Protein AF-0000000069839958 (afdb_homodimer)

Structure (mmCIF, N/CA/C/O backbone):
data_AF-0000000069839958-model_v1
#
loop_
_entity.id
_entity.type
_entity.pdbx_description
1 polymer 'Uncharacterized protein'
#
loop_
_atom_site.group_PDB
_atom_site.id
_atom_site.type_symbol
_atom_site.label_atom_id
_atom_site.label_alt_id
_atom_site.label_comp_id
_atom_site.label_asym_id
_atom_site.label_entity_id
_atom_site.label_seq_id
_atom_site.pdbx_PDB_ins_code
_atom_site.Cartn_x
_atom_site.Cartn_y
_atom_site.Cartn_z
_atom_site.occupancy
_atom_site.B_iso_or_equiv
_atom_site.auth_seq_id
_atom_site.auth_comp_id
_atom_site.auth_asym_id
_atom_site.auth_atom_id
_atom_site.pdbx_PDB_model_num
ATOM 1 N N . MET A 1 1 ? 0.674 8.297 23.844 1 52.69 1 MET A N 1
ATOM 2 C CA . MET A 1 1 ? 1.881 9.117 23.797 1 52.69 1 MET A CA 1
ATOM 3 C C . MET A 1 1 ? 3.113 8.297 24.156 1 52.69 1 MET A C 1
ATOM 5 O O . MET A 1 1 ? 4.145 8.391 23.484 1 52.69 1 MET A O 1
ATOM 9 N N . GLU A 1 2 ? 2.861 7.5 25.109 1 56.91 2 GLU A N 1
ATOM 10 C CA . GLU A 1 2 ? 4 6.715 25.562 1 56.91 2 GLU A CA 1
ATOM 11 C C . GLU A 1 2 ? 4.516 5.789 24.469 1 56.91 2 GLU A C 1
ATOM 13 O O . GLU A 1 2 ? 5.727 5.676 24.266 1 56.91 2 GLU A O 1
ATOM 18 N N . LYS A 1 3 ? 3.52 5.371 23.703 1 60.72 3 LYS A N 1
ATOM 19 C CA . LYS A 1 3 ? 3.926 4.488 22.625 1 60.72 3 LYS A CA 1
ATOM 20 C C . LYS A 1 3 ? 4.691 5.254 21.547 1 60.72 3 LYS A C 1
ATOM 22 O O . LYS A 1 3 ? 5.676 4.746 21 1 60.72 3 LYS A O 1
ATOM 27 N N . ALA A 1 4 ? 4.266 6.441 21.422 1 58.69 4 ALA A N 1
ATOM 28 C CA . ALA A 1 4 ? 4.934 7.246 20.406 1 58.69 4 ALA A CA 1
ATOM 29 C C . ALA A 1 4 ? 6.375 7.559 20.797 1 58.69 4 ALA A C 1
ATOM 31 O O . ALA A 1 4 ? 7.281 7.5 19.969 1 58.69 4 ALA A O 1
ATOM 32 N N . VAL A 1 5 ? 6.516 7.844 22.047 1 59.56 5 VAL A N 1
ATOM 33 C CA . VAL A 1 5 ? 7.84 8.172 22.562 1 59.56 5 VAL A CA 1
ATOM 34 C C . VAL A 1 5 ? 8.742 6.949 22.484 1 59.56 5 VAL A C 1
ATOM 36 O O . VAL A 1 5 ? 9.914 7.051 22.109 1 59.56 5 VAL A O 1
ATOM 39 N N . ILE A 1 6 ? 8.125 5.859 22.766 1 62.66 6 ILE A N 1
ATOM 40 C CA . ILE A 1 6 ? 8.906 4.621 22.75 1 62.66 6 ILE A CA 1
ATOM 41 C C . ILE A 1 6 ? 9.281 4.262 21.328 1 62.66 6 ILE A C 1
ATOM 43 O O . ILE A 1 6 ? 10.422 3.885 21.047 1 62.66 6 ILE A O 1
ATOM 47 N N . THR A 1 7 ? 8.328 4.508 20.516 1 60.44 7 THR A N 1
ATOM 48 C CA . THR A 1 7 ? 8.594 4.168 19.125 1 60.44 7 THR A CA 1
ATOM 49 C C . THR A 1 7 ? 9.664 5.09 18.531 1 60.44 7 THR A C 1
ATOM 51 O O . THR A 1 7 ? 10.539 4.641 17.797 1 60.44 7 THR A O 1
ATOM 54 N N . ALA A 1 8 ? 9.523 6.355 18.922 1 59.78 8 ALA A N 1
ATOM 55 C CA . ALA A 1 8 ? 10.531 7.301 18.453 1 59.78 8 ALA A CA 1
ATOM 56 C C . ALA A 1 8 ? 11.914 6.934 18.984 1 59.78 8 ALA A C 1
ATOM 58 O O . ALA A 1 8 ? 12.906 6.984 18.25 1 59.78 8 ALA A O 1
ATOM 59 N N . PHE A 1 9 ? 11.977 6.559 20.281 1 63.34 9 PHE A N 1
ATOM 60 C CA . PHE A 1 9 ? 13.211 6.129 20.922 1 63.34 9 PHE A CA 1
ATOM 61 C C . PHE A 1 9 ? 13.789 4.906 20.203 1 63.34 9 PHE A C 1
ATOM 63 O O . PHE A 1 9 ? 14.977 4.875 19.891 1 63.34 9 PHE A O 1
ATOM 70 N N . VAL A 1 10 ? 12.891 4.008 19.875 1 61.06 10 VAL A N 1
ATOM 71 C CA . VAL A 1 10 ? 13.344 2.74 19.312 1 61.06 10 VAL A CA 1
ATOM 72 C C . VAL A 1 10 ? 13.828 2.951 17.891 1 61.06 10 VAL A C 1
ATOM 74 O O . VAL A 1 10 ? 14.844 2.385 17.469 1 61.06 10 VAL A O 1
ATOM 77 N N . ASN A 1 11 ? 13.164 3.809 17.234 1 59.25 11 ASN A N 1
ATOM 78 C CA . ASN A 1 11 ? 13.461 3.932 15.82 1 59.25 11 ASN A CA 1
ATOM 79 C C . ASN A 1 11 ? 14.602 4.914 15.57 1 59.25 11 ASN A C 1
ATOM 81 O O . ASN A 1 11 ? 15.312 4.809 14.562 1 59.25 11 ASN A O 1
ATOM 85 N N . THR A 1 12 ? 14.797 5.832 16.484 1 60.75 12 THR A N 1
ATOM 86 C CA . THR A 1 12 ? 15.766 6.887 16.203 1 60.75 12 THR A CA 1
ATOM 87 C C . THR A 1 12 ? 17.062 6.652 16.984 1 60.75 12 THR A C 1
ATOM 89 O O . THR A 1 12 ? 18.141 6.938 16.484 1 60.75 12 THR A O 1
ATOM 92 N N . VAL A 1 13 ? 16.922 6.102 18.172 1 63.88 13 VAL A N 1
ATOM 93 C CA . VAL A 1 13 ? 18.062 6.129 19.062 1 63.88 13 VAL A CA 1
ATOM 94 C C . VAL A 1 13 ? 18.734 4.758 19.094 1 63.88 13 VAL A C 1
ATOM 96 O O . VAL A 1 13 ? 19.969 4.656 19.141 1 63.88 13 VAL A O 1
ATOM 99 N N . MET A 1 14 ? 17.953 3.748 18.938 1 63.78 14 MET A N 1
ATOM 100 C CA . MET A 1 14 ? 18.484 2.414 19.172 1 63.78 14 MET A CA 1
ATOM 101 C C . MET A 1 14 ? 19.375 1.97 18.016 1 63.78 14 MET A C 1
ATOM 103 O O . MET A 1 14 ? 20.438 1.378 18.219 1 63.78 14 MET A O 1
ATOM 107 N N . PRO A 1 15 ? 18.969 2.326 16.844 1 60.81 15 PRO A N 1
ATOM 108 C CA . PRO A 1 15 ? 19.797 1.821 15.742 1 60.81 15 PRO A CA 1
ATOM 109 C C . PRO A 1 15 ? 21.219 2.357 15.773 1 60.81 15 PRO A C 1
ATOM 111 O O . PRO A 1 15 ? 22.172 1.584 15.68 1 60.81 15 PRO A O 1
ATOM 114 N N . PRO A 1 16 ? 21.453 3.666 15.93 1 60.16 16 PRO A N 1
ATOM 115 C CA . PRO A 1 16 ? 22.844 4.133 16.016 1 60.16 16 PRO A CA 1
ATOM 116 C C . PRO A 1 16 ? 23.594 3.529 17.203 1 60.16 16 PRO A C 1
ATOM 118 O O . PRO A 1 16 ? 24.812 3.357 17.141 1 60.16 16 PRO A O 1
ATOM 121 N N . LEU A 1 17 ? 22.859 3.195 18.266 1 62.16 17 LEU A N 1
ATOM 122 C CA . LEU A 1 17 ? 23.484 2.559 19.406 1 62.16 17 LEU A CA 1
ATOM 123 C C . LEU A 1 17 ? 24.047 1.189 19.031 1 62.16 17 LEU A C 1
ATOM 125 O O . LEU A 1 17 ? 25.188 0.871 19.359 1 62.16 17 LEU A O 1
ATOM 129 N N . PHE A 1 18 ? 23.266 0.541 18.312 1 62.62 18 PHE A N 1
ATOM 130 C CA . PHE A 1 18 ? 23.688 -0.809 17.953 1 62.62 18 PHE A CA 1
ATOM 131 C C . PHE A 1 18 ? 24.875 -0.771 16.984 1 62.62 18 PHE A C 1
ATOM 133 O O . PHE A 1 18 ? 25.766 -1.605 17.062 1 62.62 18 PHE A O 1
ATOM 140 N N . LYS A 1 19 ? 24.812 0.157 16.125 1 61.53 19 LYS A N 1
ATOM 141 C CA . LYS A 1 19 ? 25.938 0.321 15.219 1 61.53 19 LYS A CA 1
ATOM 142 C C . LYS A 1 19 ? 27.219 0.674 15.969 1 61.53 19 LYS A C 1
ATOM 144 O O . LYS A 1 19 ? 28.297 0.149 15.664 1 61.53 19 LYS A O 1
ATOM 149 N N . ALA A 1 20 ? 27.062 1.562 16.875 1 63.25 20 ALA A N 1
ATOM 150 C CA . ALA A 1 20 ? 28.219 1.988 17.656 1 63.25 20 ALA A CA 1
ATOM 151 C C . ALA A 1 20 ? 28.766 0.837 18.5 1 63.25 20 ALA A C 1
ATOM 153 O O . ALA A 1 20 ? 29.984 0.728 18.703 1 63.25 20 ALA A O 1
ATOM 154 N N . LEU A 1 21 ? 27.781 -0.057 18.875 1 60.75 21 LEU A N 1
ATOM 155 C CA . LEU A 1 21 ? 28.188 -1.147 19.766 1 60.75 21 LEU A CA 1
ATOM 156 C C . LEU A 1 21 ? 28.766 -2.307 18.953 1 60.75 21 LEU A C 1
ATOM 158 O O . LEU A 1 21 ? 29.578 -3.084 19.484 1 60.75 21 LEU A O 1
ATOM 162 N N . SER A 1 22 ? 28.203 -2.615 17.734 1 55.97 22 SER A N 1
ATOM 163 C CA . SER A 1 22 ? 28.656 -3.734 16.922 1 55.97 22 SER A CA 1
ATOM 164 C C . SER A 1 22 ? 30.109 -3.559 16.5 1 55.97 22 SER A C 1
ATOM 166 O O . SER A 1 22 ? 30.812 -4.543 16.25 1 55.97 22 SER A O 1
ATOM 168 N N . GLY A 1 23 ? 30.609 -2.352 16.328 1 47.81 23 GLY A N 1
ATOM 169 C CA . GLY A 1 23 ? 32.031 -2.221 15.984 1 47.81 23 GLY A CA 1
ATOM 170 C C . GLY A 1 23 ? 32.938 -2.684 17.094 1 47.81 23 GLY A C 1
ATOM 171 O O . GLY A 1 23 ? 32.969 -3.867 17.422 1 47.81 23 GLY A O 1
ATOM 172 N N . SER A 1 24 ? 33.688 -1.833 17.688 1 46.78 24 SER A N 1
ATOM 173 C CA . SER A 1 24 ? 34.844 -2.078 18.547 1 46.78 24 SER A CA 1
ATOM 174 C C . SER A 1 24 ? 34.406 -2.529 19.938 1 46.78 24 SER A C 1
ATOM 176 O O . SER A 1 24 ? 35.219 -2.852 20.781 1 46.78 24 SER A O 1
ATOM 178 N N . CYS A 1 25 ? 33.281 -2.305 20.297 1 41.97 25 CYS A N 1
ATOM 179 C CA . CYS A 1 25 ? 32.969 -2.453 21.719 1 41.97 25 CYS A CA 1
ATOM 180 C C . CYS A 1 25 ? 32.562 -3.885 22.047 1 41.97 25 CYS A C 1
ATOM 182 O O . CYS A 1 25 ? 31.688 -4.109 22.859 1 41.97 25 CYS A O 1
ATOM 184 N N . LYS A 1 26 ? 33 -4.816 21.391 1 45.44 26 LYS A N 1
ATOM 185 C CA . LYS A 1 26 ? 32.75 -6.207 21.75 1 45.44 26 LYS A CA 1
ATOM 186 C C . LYS A 1 26 ? 33.062 -6.461 23.219 1 45.44 26 LYS A C 1
ATOM 188 O O . LYS A 1 26 ? 32.688 -7.5 23.781 1 45.44 26 LYS A O 1
ATOM 193 N N . MET A 1 27 ? 33.906 -5.57 23.734 1 44.41 27 MET A N 1
ATOM 194 C CA . MET A 1 27 ? 34.438 -5.953 25.047 1 44.41 27 MET A CA 1
ATOM 195 C C . MET A 1 27 ? 33.375 -5.809 26.125 1 44.41 27 MET A C 1
ATOM 197 O O . MET A 1 27 ? 33.562 -6.25 27.25 1 44.41 27 MET A O 1
ATOM 201 N N . VAL A 1 28 ? 32.562 -4.781 26.109 1 48.97 28 VAL A N 1
ATOM 202 C CA . VAL A 1 28 ? 31.672 -4.699 27.25 1 48.97 28 VAL A CA 1
ATOM 203 C C . VAL A 1 28 ? 30.484 -5.637 27.047 1 48.97 28 VAL A C 1
ATOM 205 O O . VAL A 1 28 ? 29.594 -5.348 26.266 1 48.97 28 VAL A O 1
ATOM 208 N N . MET A 1 29 ? 30.578 -6.855 27.406 1 47.91 29 MET A N 1
ATOM 209 C CA . MET A 1 29 ? 29.75 -8.055 27.391 1 47.91 29 MET A CA 1
ATOM 210 C C . MET A 1 29 ? 28.344 -7.754 27.906 1 47.91 29 MET A C 1
ATOM 212 O O . MET A 1 29 ? 28.188 -7.051 28.906 1 47.91 29 MET A O 1
ATOM 216 N N . ASN A 1 30 ? 27.359 -7.742 27.188 1 59.88 30 ASN A N 1
ATOM 217 C CA . ASN A 1 30 ? 25.953 -7.934 27.5 1 59.88 30 ASN A CA 1
ATOM 218 C C . ASN A 1 30 ? 25.156 -6.652 27.297 1 59.88 30 ASN A C 1
ATOM 220 O O . ASN A 1 30 ? 23.984 -6.578 27.688 1 59.88 30 ASN A O 1
ATOM 224 N N . VAL A 1 31 ? 26.109 -5.574 26.938 1 67.31 31 VAL A N 1
ATOM 225 C CA . VAL A 1 31 ? 25.344 -4.336 26.781 1 67.31 31 VAL A CA 1
ATOM 226 C C . VAL A 1 31 ? 24.406 -4.445 25.594 1 67.31 31 VAL A C 1
ATOM 228 O O . VAL A 1 31 ? 23.297 -3.912 25.609 1 67.31 31 VAL A O 1
ATOM 231 N N . ILE A 1 32 ? 24.938 -5.098 24.625 1 65.94 32 ILE A N 1
ATOM 232 C CA . ILE A 1 32 ? 24.094 -5.254 23.438 1 65.94 32 ILE A CA 1
ATOM 233 C C . ILE A 1 32 ? 22.859 -6.074 23.797 1 65.94 32 ILE A C 1
ATOM 235 O O . ILE A 1 32 ? 21.734 -5.711 23.422 1 65.94 32 ILE A O 1
ATOM 239 N N . ASP A 1 33 ? 23.141 -7.012 24.594 1 69.12 33 ASP A N 1
ATOM 240 C CA . ASP A 1 33 ? 22.016 -7.867 24.984 1 69.12 33 ASP A CA 1
ATOM 241 C C . ASP A 1 33 ? 21.062 -7.129 25.906 1 69.12 33 ASP A C 1
ATOM 243 O O . ASP A 1 33 ? 19.844 -7.281 25.797 1 69.12 33 ASP A O 1
ATOM 247 N N . ASP A 1 34 ? 21.719 -6.371 26.734 1 69.12 34 ASP A N 1
ATOM 248 C CA . ASP A 1 34 ? 20.891 -5.617 27.672 1 69.12 34 ASP A CA 1
ATOM 249 C C . ASP A 1 34 ? 20.062 -4.555 26.938 1 69.12 34 ASP A C 1
ATOM 251 O O . ASP A 1 34 ? 18.906 -4.309 27.281 1 69.12 34 ASP A O 1
ATOM 255 N N . SER A 1 35 ? 20.734 -4.02 26.031 1 69.69 35 SER A N 1
ATOM 256 C CA . SER A 1 35 ? 20.047 -2.984 25.266 1 69.69 35 SER A CA 1
ATOM 257 C C . SER A 1 35 ? 18.906 -3.574 24.422 1 69.69 35 SER A C 1
ATOM 259 O O . SER A 1 35 ? 17.844 -2.969 24.297 1 69.69 35 SER A O 1
ATOM 261 N N . ASP A 1 36 ? 19.188 -4.699 23.938 1 71.25 36 ASP A N 1
ATOM 262 C CA . ASP A 1 36 ? 18.172 -5.352 23.125 1 71.25 36 ASP A CA 1
ATOM 263 C C . ASP A 1 36 ? 17.016 -5.832 24 1 71.25 36 ASP A C 1
ATOM 265 O O . ASP A 1 36 ? 15.852 -5.789 23.594 1 71.25 36 ASP A O 1
ATOM 269 N N . SER A 1 37 ? 17.375 -6.328 25.094 1 72.62 37 SER A N 1
ATOM 270 C CA . SER A 1 37 ? 16.328 -6.727 26.031 1 72.62 37 SER A CA 1
ATOM 271 C C . SER A 1 37 ? 15.461 -5.539 26.438 1 72.62 37 SER A C 1
ATOM 273 O O . SER A 1 37 ? 14.242 -5.664 26.531 1 72.62 37 SER A O 1
ATOM 275 N N . MET A 1 38 ? 16.125 -4.488 26.656 1 70.94 38 MET A N 1
ATOM 276 C CA . MET A 1 38 ? 15.406 -3.264 27 1 70.94 38 MET A CA 1
ATOM 277 C C . MET A 1 38 ? 14.445 -2.861 25.891 1 70.94 38 MET A C 1
ATOM 279 O O . MET A 1 38 ? 13.297 -2.496 26.156 1 70.94 38 MET A O 1
ATOM 283 N N . ARG A 1 39 ? 14.922 -2.893 24.703 1 68.81 39 ARG A N 1
ATOM 284 C CA . ARG A 1 39 ? 14.109 -2.541 23.547 1 68.81 39 ARG A CA 1
ATOM 285 C C . ARG A 1 39 ? 12.867 -3.424 23.469 1 68.81 39 ARG A C 1
ATOM 287 O O . ARG A 1 39 ? 11.758 -2.924 23.281 1 68.81 39 ARG A O 1
ATOM 294 N N . ARG A 1 40 ? 13.016 -4.621 23.672 1 72 40 ARG A N 1
ATOM 295 C CA . ARG A 1 40 ? 11.914 -5.574 23.562 1 72 40 ARG A CA 1
ATOM 296 C C . ARG A 1 40 ? 10.875 -5.352 24.656 1 72 40 ARG A C 1
ATOM 298 O O . ARG A 1 40 ? 9.672 -5.383 24.391 1 72 40 ARG A O 1
ATOM 305 N N . LYS A 1 41 ? 11.383 -5.156 25.797 1 71.56 41 LYS A N 1
ATOM 306 C CA . LYS A 1 41 ? 10.469 -4.938 26.922 1 71.56 41 LYS A CA 1
ATOM 307 C C . LYS A 1 41 ? 9.672 -3.65 26.734 1 71.56 41 LYS A C 1
ATOM 309 O O . LYS A 1 41 ? 8.484 -3.6 27.062 1 71.56 41 LYS A O 1
ATOM 314 N N . LEU A 1 42 ? 10.367 -2.689 26.203 1 70 42 LEU A N 1
ATOM 315 C CA . LEU A 1 42 ? 9.703 -1.403 26 1 70 42 LEU A CA 1
ATOM 316 C C . LEU A 1 42 ? 8.617 -1.506 24.938 1 70 42 LEU A C 1
ATOM 318 O O . LEU A 1 42 ? 7.539 -0.933 25.094 1 70 42 LEU A O 1
ATOM 322 N N . VAL A 1 43 ? 8.977 -2.207 23.891 1 69.75 43 VAL A N 1
ATOM 323 C CA . VAL A 1 43 ? 8 -2.35 22.797 1 69.75 43 VAL A CA 1
ATOM 324 C C . VAL A 1 43 ? 6.793 -3.139 23.297 1 69.75 43 VAL A C 1
ATOM 326 O O . VAL A 1 43 ? 5.652 -2.828 22.938 1 69.75 43 VAL A O 1
ATOM 329 N N . LEU A 1 44 ? 7.012 -4.105 24.109 1 70.44 44 LEU A N 1
ATOM 330 C CA . LEU A 1 44 ? 5.926 -4.91 24.656 1 70.44 44 LEU A CA 1
ATOM 331 C C . LEU A 1 44 ? 5.062 -4.09 25.609 1 70.44 44 LEU A C 1
ATOM 333 O O . LEU A 1 44 ? 3.836 -4.203 25.609 1 70.44 44 LEU A O 1
ATOM 337 N N . LEU A 1 45 ? 5.699 -3.32 26.422 1 66.75 45 LEU A N 1
ATOM 338 C CA . LEU A 1 45 ? 4.965 -2.48 27.375 1 66.75 45 LEU A CA 1
ATOM 339 C C . LEU A 1 45 ? 4.129 -1.439 26.625 1 66.75 45 LEU A C 1
ATOM 341 O O . LEU A 1 45 ? 3.008 -1.131 27.047 1 66.75 45 LEU A O 1
ATOM 345 N N . ALA A 1 46 ? 4.73 -0.925 25.578 1 65.62 46 ALA A N 1
ATOM 346 C CA . ALA A 1 46 ? 4.004 0.057 24.781 1 65.62 46 ALA A CA 1
ATOM 347 C C . ALA A 1 46 ? 2.764 -0.563 24.141 1 65.62 46 ALA A C 1
ATOM 349 O O . ALA A 1 46 ? 1.703 0.064 24.094 1 65.62 46 ALA A O 1
ATOM 350 N N . ALA A 1 47 ? 2.93 -1.746 23.672 1 67.88 47 ALA A N 1
ATOM 351 C CA . ALA A 1 47 ? 1.801 -2.443 23.062 1 67.88 47 ALA A CA 1
ATOM 352 C C . ALA A 1 47 ? 0.724 -2.756 24.094 1 67.88 47 ALA A C 1
ATOM 354 O O . ALA A 1 47 ? -0.471 -2.668 23.797 1 67.88 47 ALA A O 1
ATOM 355 N N . SER A 1 48 ? 1.112 -3.131 25.266 1 65.12 48 SER A N 1
ATOM 356 C CA . SER A 1 48 ? 0.164 -3.43 26.328 1 65.12 48 SER A CA 1
ATOM 357 C C . SER A 1 48 ? -0.606 -2.184 26.75 1 65.12 48 SER A C 1
ATOM 359 O O . SER A 1 48 ? -1.794 -2.26 27.078 1 65.12 48 SER A O 1
ATOM 361 N N . MET A 1 49 ? 0.037 -1.079 26.734 1 64.25 49 MET A N 1
ATOM 362 C CA . MET A 1 49 ? -0.61 0.181 27.078 1 64.25 49 MET A CA 1
ATOM 363 C C . MET A 1 49 ? -1.644 0.577 26.031 1 64.25 49 MET A C 1
ATOM 365 O O . MET A 1 49 ? -2.697 1.121 26.375 1 64.25 49 MET A O 1
ATOM 369 N N . ASP A 1 50 ? -1.282 0.262 24.812 1 62.59 50 ASP A N 1
ATOM 370 C CA . ASP A 1 50 ? -2.23 0.543 23.734 1 62.59 50 ASP A CA 1
ATOM 371 C C . ASP A 1 50 ? -3.506 -0.281 23.906 1 62.59 50 ASP A C 1
ATOM 373 O O . ASP A 1 50 ? -4.605 0.211 23.656 1 62.59 50 ASP A O 1
ATOM 377 N N . ASP A 1 51 ? -3.281 -1.492 24.25 1 62.59 51 ASP A N 1
ATOM 378 C CA . ASP A 1 51 ? -4.43 -2.369 24.469 1 62.59 51 ASP A CA 1
ATOM 379 C C . ASP A 1 51 ? -5.297 -1.865 25.625 1 62.59 51 ASP A C 1
ATOM 381 O O . ASP A 1 51 ? -6.523 -1.949 25.562 1 62.59 51 ASP A O 1
ATOM 385 N N . ASP A 1 52 ? -4.672 -1.314 26.625 1 61.78 52 ASP A N 1
ATOM 386 C CA . ASP A 1 52 ? -5.395 -0.796 27.781 1 61.78 52 ASP A CA 1
ATOM 387 C C . ASP A 1 52 ? -6.195 0.45 27.406 1 61.78 52 ASP A C 1
ATOM 389 O O . ASP A 1 52 ? -7.312 0.642 27.891 1 61.78 52 ASP A O 1
ATOM 393 N N . LEU A 1 53 ? -5.598 1.269 26.562 1 60.72 53 LEU A N 1
ATOM 394 C CA . LEU A 1 53 ? -6.266 2.5 26.156 1 60.72 53 LEU A CA 1
ATOM 395 C C . LEU A 1 53 ? -7.473 2.199 25.281 1 60.72 53 LEU A C 1
ATOM 397 O O . LEU A 1 53 ? -8.469 2.924 25.312 1 60.72 53 LEU A O 1
ATOM 401 N N . ARG A 1 54 ? -7.352 1.19 24.516 1 59 54 ARG A N 1
ATOM 402 C CA . ARG A 1 54 ? -8.469 0.822 23.656 1 59 54 ARG A CA 1
ATOM 403 C C . ARG A 1 54 ? -9.617 0.243 24.469 1 59 54 ARG A C 1
ATOM 405 O O . ARG A 1 54 ? -10.789 0.402 24.094 1 59 54 ARG A O 1
ATOM 412 N N . ARG A 1 55 ? -9.227 -0.419 25.516 1 57.22 55 ARG A N 1
ATOM 413 C CA . ARG A 1 55 ? -10.234 -1.08 26.328 1 57.22 55 ARG A CA 1
ATOM 414 C C . ARG A 1 55 ? -10.93 -0.085 27.25 1 57.22 55 ARG A C 1
ATOM 416 O O . ARG A 1 55 ? -12.141 -0.173 27.469 1 57.22 55 ARG A O 1
ATOM 423 N N . THR A 1 56 ? -10.016 0.783 27.844 1 55.22 56 THR A N 1
ATOM 424 C CA . THR A 1 56 ? -10.609 1.639 28.875 1 55.22 56 THR A CA 1
ATOM 425 C C . THR A 1 56 ? -10.625 3.094 28.406 1 55.22 56 THR A C 1
ATOM 427 O O . THR A 1 56 ? -9.586 3.643 28.031 1 55.22 56 THR A O 1
ATOM 430 N N . LYS A 1 57 ? -11.852 3.643 28.078 1 55 57 LYS A N 1
ATOM 431 C CA . LYS A 1 57 ? -11.984 5.055 27.734 1 55 57 LYS A CA 1
ATOM 432 C C . LYS A 1 57 ? -11.352 5.945 28.797 1 55 57 LYS A C 1
ATOM 434 O O . LYS A 1 57 ? -10.797 7 28.484 1 55 57 LYS A O 1
ATOM 439 N N . ASN A 1 58 ? -11.367 5.504 30.156 1 54.81 58 ASN A N 1
ATOM 440 C CA . ASN A 1 58 ? -10.781 6.289 31.234 1 54.81 58 ASN A CA 1
ATOM 441 C C . ASN A 1 58 ? -9.695 5.508 31.969 1 54.81 58 ASN A C 1
ATOM 443 O O . ASN A 1 58 ? -10 4.582 32.719 1 54.81 58 ASN A O 1
ATOM 447 N N . PRO A 1 59 ? -8.516 5.824 31.625 1 59.66 59 PRO A N 1
ATOM 448 C CA . PRO A 1 59 ? -7.445 5.105 32.312 1 59.66 59 PRO A CA 1
ATOM 449 C C . PRO A 1 59 ? -7.449 5.359 33.812 1 59.66 59 PRO A C 1
ATOM 451 O O . PRO A 1 59 ? -7.82 6.449 34.281 1 59.66 59 PRO A O 1
ATOM 454 N N . THR A 1 60 ? -7.168 4.344 34.656 1 62.69 60 THR A N 1
ATOM 455 C CA . THR A 1 60 ? -7.055 4.465 36.094 1 62.69 60 THR A CA 1
ATOM 456 C C . THR A 1 60 ? -5.898 5.387 36.469 1 62.69 60 THR A C 1
ATOM 458 O O . THR A 1 60 ? -5.016 5.648 35.656 1 62.69 60 THR A O 1
ATOM 461 N N . ALA A 1 61 ? -6.02 6.051 37.594 1 62.41 61 ALA A N 1
ATOM 462 C CA . ALA A 1 61 ? -4.957 6.922 38.094 1 62.41 61 ALA A CA 1
ATOM 463 C C . ALA A 1 61 ? -3.617 6.188 38.125 1 62.41 61 ALA A C 1
ATOM 465 O O . ALA A 1 61 ? -2.574 6.773 37.812 1 62.41 61 ALA A O 1
ATOM 466 N N . ALA A 1 62 ? -3.693 4.914 38.438 1 62.44 62 ALA A N 1
ATOM 467 C CA . ALA A 1 62 ? -2.467 4.125 38.531 1 62.44 62 ALA A CA 1
ATOM 468 C C . ALA A 1 62 ? -1.872 3.916 37.125 1 62.44 62 ALA A C 1
ATOM 470 O O . ALA A 1 62 ? -0.651 3.951 36.969 1 62.44 62 ALA A O 1
ATOM 471 N N . ALA A 1 63 ? -2.799 3.764 36.25 1 65 63 ALA A N 1
ATOM 472 C CA . ALA A 1 63 ? -2.334 3.566 34.875 1 65 63 ALA A CA 1
ATOM 473 C C . ALA A 1 63 ? -1.685 4.832 34.312 1 65 63 ALA A C 1
ATOM 475 O O . ALA A 1 63 ? -0.718 4.762 33.562 1 65 63 ALA A O 1
ATOM 476 N N . LYS A 1 64 ? -2.189 5.91 34.875 1 66.56 64 LYS A N 1
ATOM 477 C CA . LYS A 1 64 ? -1.622 7.184 34.438 1 66.56 64 LYS A CA 1
ATOM 478 C C . LYS A 1 64 ? -0.224 7.391 35.031 1 66.56 64 LYS A C 1
ATOM 480 O O . LYS A 1 64 ? 0.678 7.855 34.312 1 66.56 64 LYS A O 1
ATOM 485 N N . VAL A 1 65 ? -0.115 7.062 36.25 1 66.81 65 VAL A N 1
ATOM 486 C CA . VAL A 1 65 ? 1.184 7.223 36.906 1 66.81 65 VAL A CA 1
ATOM 487 C C . VAL A 1 65 ? 2.199 6.277 36.25 1 66.81 65 VAL A C 1
ATOM 489 O O . VAL A 1 65 ? 3.361 6.645 36.062 1 66.81 65 VAL A O 1
ATOM 492 N N . PHE A 1 66 ? 1.693 5.172 36 1 70.38 66 PHE A N 1
ATOM 493 C CA . PHE A 1 66 ? 2.576 4.219 35.312 1 70.38 66 PHE A CA 1
ATOM 494 C C . PHE A 1 66 ? 3.029 4.758 33.969 1 70.38 66 PHE A C 1
ATOM 496 O O . PHE A 1 66 ? 4.203 4.637 33.625 1 70.38 66 PHE A O 1
ATOM 503 N N . GLY A 1 67 ? 2.104 5.262 33.25 1 68.94 67 GLY A N 1
ATOM 504 C CA . GLY A 1 67 ? 2.445 5.848 31.953 1 68.94 67 GLY A CA 1
ATOM 505 C C . GLY A 1 67 ? 3.471 6.961 32.062 1 68.94 67 GLY A C 1
ATOM 506 O O . GLY A 1 67 ? 4.379 7.059 31.234 1 68.94 67 GLY A O 1
ATOM 507 N N . ASP A 1 68 ? 3.355 7.68 33.125 1 66.06 68 ASP A N 1
ATOM 508 C CA . ASP A 1 68 ? 4.293 8.773 33.344 1 66.06 68 ASP A CA 1
ATOM 509 C C . ASP A 1 68 ? 5.688 8.25 33.688 1 66.06 68 ASP A C 1
ATOM 511 O O . ASP A 1 68 ? 6.691 8.789 33.219 1 66.06 68 ASP A O 1
ATOM 515 N N . GLN A 1 69 ? 5.668 7.258 34.438 1 67.5 69 GLN A N 1
ATOM 516 C CA . GLN A 1 69 ? 6.949 6.688 34.844 1 67.5 69 GLN A CA 1
ATOM 517 C C . GLN A 1 69 ? 7.648 6.016 33.656 1 67.5 69 GLN A C 1
ATOM 519 O O . GLN A 1 69 ? 8.875 6.09 33.531 1 67.5 69 GLN A O 1
ATOM 524 N N . LEU A 1 70 ? 6.855 5.395 32.906 1 71.56 70 LEU A N 1
ATOM 525 C CA . LEU A 1 70 ? 7.426 4.754 31.734 1 71.56 70 LEU A CA 1
ATOM 526 C C . LEU A 1 70 ? 7.984 5.793 30.766 1 71.56 70 LEU A C 1
ATOM 528 O O . LEU A 1 70 ? 9.023 5.57 30.156 1 71.56 70 LEU A O 1
ATOM 532 N N . ARG A 1 71 ? 7.344 6.879 30.641 1 70.88 71 ARG A N 1
ATOM 533 C CA . ARG A 1 71 ? 7.812 7.957 29.781 1 70.88 71 ARG A CA 1
ATOM 534 C C . ARG A 1 71 ? 9.125 8.547 30.297 1 70.88 71 ARG A C 1
ATOM 536 O O . ARG A 1 71 ? 10.047 8.805 29.516 1 70.88 71 ARG A O 1
ATOM 543 N N . GLU A 1 72 ? 9.148 8.742 31.547 1 67.88 72 GLU A N 1
ATOM 544 C CA . GLU A 1 72 ? 10.367 9.281 32.156 1 67.88 72 GLU A CA 1
ATOM 545 C C . GLU A 1 72 ? 11.539 8.328 31.984 1 67.88 72 GLU A C 1
ATOM 547 O O . GLU A 1 72 ? 12.664 8.758 31.719 1 67.88 72 GLU A O 1
ATOM 552 N N . LEU A 1 73 ? 11.156 7.148 32.156 1 72.5 73 LEU A N 1
ATOM 553 C CA . LEU A 1 73 ? 12.203 6.148 32 1 72.5 73 LEU A CA 1
ATOM 554 C C . LEU A 1 73 ? 12.711 6.113 30.562 1 72.5 73 LEU A C 1
ATOM 556 O O . LEU A 1 73 ? 13.914 5.984 30.328 1 72.5 73 LEU A O 1
ATOM 560 N N . THR A 1 74 ? 11.891 6.191 29.609 1 72.81 74 THR A N 1
ATOM 561 C CA . THR A 1 74 ? 12.281 6.188 28.203 1 72.81 74 THR A CA 1
ATOM 562 C C . THR A 1 74 ? 13.125 7.414 27.875 1 72.81 74 THR A C 1
ATOM 564 O O . THR A 1 74 ? 14.086 7.328 27.094 1 72.81 74 THR A O 1
ATOM 567 N N . HIS A 1 75 ? 12.734 8.508 28.5 1 72.31 75 HIS A N 1
ATOM 568 C CA . HIS A 1 75 ? 13.523 9.719 28.281 1 72.31 75 HIS A CA 1
ATOM 569 C C . HIS A 1 75 ? 14.914 9.578 28.875 1 72.31 75 HIS A C 1
ATOM 571 O O . HIS A 1 75 ? 15.898 10.031 28.281 1 72.31 75 HIS A O 1
ATOM 577 N N . ASP A 1 76 ? 14.938 8.984 29.953 1 72.62 76 ASP A N 1
ATOM 578 C CA . ASP A 1 76 ? 16.234 8.766 30.594 1 72.62 76 ASP A CA 1
ATOM 579 C C . ASP A 1 76 ? 17.109 7.824 29.766 1 72.62 76 ASP A C 1
ATOM 581 O O . ASP A 1 76 ? 18.312 8.016 29.672 1 72.62 76 ASP A O 1
ATOM 585 N N . MET A 1 77 ? 16.453 6.871 29.297 1 74.38 77 MET A N 1
ATOM 586 C CA . MET A 1 77 ? 17.172 5.938 28.438 1 74.38 77 MET A CA 1
ATOM 587 C C . MET A 1 77 ? 17.688 6.637 27.188 1 74.38 77 MET A C 1
ATOM 589 O O . MET A 1 77 ? 18.828 6.418 26.781 1 74.38 77 MET A O 1
ATOM 593 N N . GLU A 1 78 ? 16.859 7.406 26.594 1 73.44 78 GLU A N 1
ATOM 594 C CA . GLU A 1 78 ? 17.25 8.164 25.406 1 73.44 78 GLU A CA 1
ATOM 595 C C . GLU A 1 78 ? 18.422 9.094 25.703 1 73.44 78 GLU A C 1
ATOM 597 O O . GLU A 1 78 ? 19.375 9.172 24.922 1 73.44 78 GLU A O 1
ATOM 602 N N . ASP A 1 79 ? 18.297 9.719 26.812 1 74.12 79 ASP A N 1
ATOM 603 C CA . ASP A 1 79 ? 19.359 10.641 27.219 1 74.12 79 ASP A CA 1
ATOM 604 C C . ASP A 1 79 ? 20.672 9.891 27.453 1 74.12 79 ASP A C 1
ATOM 606 O O . ASP A 1 79 ? 21.75 10.359 27.062 1 74.12 79 ASP A O 1
ATOM 610 N N . CYS A 1 80 ? 20.484 8.812 28.062 1 74.88 80 CYS A N 1
ATOM 611 C CA . CYS A 1 80 ? 21.672 8.023 28.375 1 74.88 80 CYS A CA 1
ATOM 612 C C . CYS A 1 80 ? 22.375 7.547 27.109 1 74.88 80 CYS A C 1
ATOM 614 O O . CYS A 1 80 ? 23.594 7.672 26.969 1 74.88 80 CYS A O 1
ATOM 616 N N . ILE A 1 81 ? 21.672 7.086 26.203 1 74.19 81 ILE A N 1
ATOM 617 C CA . ILE A 1 81 ? 22.234 6.539 24.969 1 74.19 81 ILE A CA 1
ATOM 618 C C . ILE A 1 81 ? 22.828 7.668 24.125 1 74.19 81 ILE A C 1
ATOM 620 O O . ILE A 1 81 ? 23.922 7.531 23.578 1 74.19 81 ILE A O 1
ATOM 624 N N . GLU A 1 82 ? 22.156 8.781 24.031 1 76 82 GLU A N 1
ATOM 625 C CA . GLU A 1 82 ? 22.641 9.883 23.203 1 76 82 GLU A CA 1
ATOM 626 C C . GLU A 1 82 ? 23.891 10.523 23.812 1 76 82 GLU A C 1
ATOM 628 O O . GLU A 1 82 ? 24.781 10.945 23.078 1 76 82 GLU A O 1
ATOM 633 N N . ARG A 1 83 ? 23.969 10.555 25.078 1 74.62 83 ARG A N 1
ATOM 634 C CA . ARG A 1 83 ? 25.172 11.07 25.734 1 74.62 83 ARG A CA 1
ATOM 635 C C . ARG A 1 83 ? 26.359 10.156 25.484 1 74.62 83 ARG A C 1
ATOM 637 O O . ARG A 1 83 ? 27.484 10.633 25.312 1 74.62 83 ARG A O 1
ATOM 644 N N . PHE A 1 84 ? 26.031 8.945 25.547 1 76.19 84 PHE A N 1
ATOM 645 C CA . PHE A 1 84 ? 27.078 7.977 25.266 1 76.19 84 PHE A CA 1
ATOM 646 C C . PHE A 1 84 ? 27.578 8.133 23.828 1 76.19 84 PHE A C 1
ATOM 648 O O . PHE A 1 84 ? 28.781 8.133 23.578 1 76.19 84 PHE A O 1
ATOM 655 N N . LEU A 1 85 ? 26.641 8.258 22.922 1 72.56 85 LEU A N 1
ATOM 656 C CA . LEU A 1 85 ? 27 8.422 21.531 1 72.56 85 LEU A CA 1
ATOM 657 C C . LEU A 1 85 ? 27.797 9.703 21.312 1 72.56 85 LEU A C 1
ATOM 659 O O . LEU A 1 85 ? 28.703 9.758 20.484 1 72.56 85 LEU A O 1
ATOM 663 N N . HIS A 1 86 ? 27.438 10.664 22.078 1 71.88 86 HIS A N 1
ATOM 664 C CA . HIS A 1 86 ? 28.172 11.93 22.031 1 71.88 86 HIS A CA 1
ATOM 665 C C . HIS A 1 86 ? 29.609 11.75 22.484 1 71.88 86 HIS A C 1
ATOM 667 O O . HIS A 1 86 ? 30.531 12.25 21.828 1 71.88 86 HIS A O 1
ATOM 673 N N . ARG A 1 87 ? 29.75 11.031 23.406 1 71 87 ARG A N 1
ATOM 674 C CA . ARG A 1 87 ? 31.094 10.828 23.938 1 71 87 ARG A CA 1
ATOM 675 C C . ARG A 1 87 ? 31.938 9.977 23 1 71 87 ARG A C 1
ATOM 677 O O . ARG A 1 87 ? 33.125 10.219 22.844 1 71 87 ARG A O 1
ATOM 684 N N . VAL A 1 88 ? 31.266 9.008 22.422 1 69.56 88 VAL A N 1
ATOM 685 C CA . VAL A 1 88 ? 31.953 8.133 21.484 1 69.56 88 VAL A CA 1
ATOM 686 C C . VAL A 1 88 ? 32.344 8.93 20.234 1 69.56 88 VAL A C 1
ATOM 688 O O . VAL A 1 88 ? 33.438 8.734 19.703 1 69.56 88 VAL A O 1
ATOM 691 N N . SER A 1 89 ? 31.531 9.82 19.781 1 63.75 89 SER A N 1
ATOM 692 C CA . SER A 1 89 ? 31.812 10.609 18.578 1 63.75 89 SER A CA 1
ATOM 693 C C . SER A 1 89 ? 32.938 11.617 18.844 1 63.75 89 SER A C 1
ATOM 695 O O . SER A 1 89 ? 33.719 11.906 17.938 1 63.75 89 SER A O 1
ATOM 697 N N . CYS A 1 90 ? 32.906 12.156 19.953 1 63.53 90 CYS A N 1
ATOM 698 C CA . CYS A 1 90 ? 33.938 13.102 20.312 1 63.53 90 CYS A CA 1
ATOM 699 C C . CYS A 1 90 ? 35.312 12.414 20.406 1 63.53 90 CYS A C 1
ATOM 701 O O . CYS A 1 90 ? 36.312 13.016 20.094 1 63.53 90 CYS A O 1
ATOM 703 N N . ALA A 1 91 ? 35.219 11.164 20.75 1 61.75 91 ALA A N 1
ATOM 704 C CA . ALA A 1 91 ? 36.438 10.414 20.891 1 61.75 91 ALA A CA 1
ATOM 705 C C . ALA A 1 91 ? 37.031 10.047 19.516 1 61.75 91 ALA A C 1
ATOM 707 O O . ALA A 1 91 ? 38.25 9.969 19.344 1 61.75 91 ALA A O 1
ATOM 708 N N . GLU A 1 92 ? 36.219 9.734 18.625 1 58.19 92 GLU A N 1
ATOM 709 C CA . GLU A 1 92 ? 36.688 9.328 17.297 1 58.19 92 GLU A CA 1
ATOM 710 C C . GLU A 1 92 ? 37.375 10.484 16.578 1 58.19 92 GLU A C 1
ATOM 712 O O . GLU A 1 92 ? 38.25 10.266 15.758 1 58.19 92 GLU A O 1
ATOM 717 N N . GLY A 1 93 ? 37.062 11.742 16.719 1 52.72 93 GLY A N 1
ATOM 718 C CA . GLY A 1 93 ? 37.656 12.875 16.047 1 52.72 93 GLY A CA 1
ATOM 719 C C . GLY A 1 93 ? 38.969 13.32 16.672 1 52.72 93 GLY A C 1
ATOM 720 O O . GLY A 1 93 ? 39.625 14.25 16.172 1 52.72 93 GLY A O 1
ATOM 721 N N . ALA A 1 94 ? 39.406 12.672 17.812 1 52.22 94 ALA A N 1
ATOM 722 C CA . ALA A 1 94 ? 40.625 13.148 18.469 1 52.22 94 ALA A CA 1
ATOM 723 C C . ALA A 1 94 ? 41.875 12.539 17.828 1 52.22 94 ALA A C 1
ATOM 725 O O . ALA A 1 94 ? 41.812 11.5 17.188 1 52.22 94 ALA A O 1
ATOM 726 N N . SER A 1 95 ? 43.156 13.195 17.844 1 48.72 95 SER A N 1
ATOM 727 C CA . SER A 1 95 ? 44.5 12.844 17.328 1 48.72 95 SER A CA 1
ATOM 728 C C . SER A 1 95 ? 44.969 11.531 17.938 1 48.72 95 SER A C 1
ATOM 730 O O . SER A 1 95 ? 44.5 11.102 18.984 1 48.72 95 SER A O 1
ATOM 732 N N . ARG A 1 96 ? 46 10.719 17.469 1 48.81 96 ARG A N 1
ATOM 733 C CA . ARG A 1 96 ? 46.562 9.414 17.781 1 48.81 96 ARG A CA 1
ATOM 734 C C . ARG A 1 96 ? 46.906 9.312 19.266 1 48.81 96 ARG A C 1
ATOM 736 O O . ARG A 1 96 ? 46.656 8.281 19.906 1 48.81 96 ARG A O 1
ATOM 743 N N . ALA A 1 97 ? 47.719 10.117 19.797 1 46.53 97 ALA A N 1
ATOM 744 C CA . ALA A 1 97 ? 48.219 10.102 21.172 1 46.53 97 ALA A CA 1
ATOM 745 C C . ALA A 1 97 ? 47.031 10.203 22.156 1 46.53 97 ALA A C 1
ATOM 747 O O . ALA A 1 97 ? 47.031 9.508 23.172 1 46.53 97 ALA A O 1
ATOM 748 N N . ARG A 1 98 ? 46.156 10.969 21.953 1 51.88 98 ARG A N 1
ATOM 749 C CA . ARG A 1 98 ? 44.969 11.18 22.766 1 51.88 98 ARG A CA 1
ATOM 750 C C . ARG A 1 98 ? 44 10.016 22.609 1 51.88 98 ARG A C 1
ATOM 752 O O . ARG A 1 98 ? 43.156 9.789 23.469 1 51.88 98 ARG A O 1
ATOM 759 N N . ARG A 1 99 ? 44.281 9.219 21.656 1 50.84 99 ARG A N 1
ATOM 760 C CA . ARG A 1 99 ? 43.469 8.039 21.375 1 50.84 99 ARG A CA 1
ATOM 761 C C . ARG A 1 99 ? 43.656 6.965 22.438 1 50.84 99 ARG A C 1
ATOM 763 O O . ARG A 1 99 ? 42.688 6.309 22.844 1 50.84 99 ARG A O 1
ATOM 770 N N . LEU A 1 100 ? 45 6.816 22.75 1 51.09 100 LEU A N 1
ATOM 771 C CA . LEU A 1 100 ? 45.25 5.805 23.766 1 51.09 100 LEU A CA 1
ATOM 772 C C . LEU A 1 100 ? 44.594 6.168 25.078 1 51.09 100 LEU A C 1
ATOM 774 O O . LEU A 1 100 ? 44 5.305 25.75 1 51.09 100 LEU A O 1
ATOM 778 N N . GLY A 1 101 ? 44.844 7.449 25.562 1 50.09 101 GLY A N 1
ATOM 779 C CA . GLY A 1 101 ? 44.125 7.891 26.766 1 50.09 101 GLY A CA 1
ATOM 780 C C . GLY A 1 101 ? 42.625 7.844 26.625 1 50.09 101 GLY A C 1
ATOM 781 O O . GLY A 1 101 ? 41.938 7.434 27.562 1 50.09 101 GLY A O 1
ATOM 782 N N . ARG A 1 102 ? 42.219 8.047 25.5 1 53.88 102 ARG A N 1
ATOM 783 C CA . ARG A 1 102 ? 40.812 8.109 25.188 1 53.88 102 ARG A CA 1
ATOM 784 C C . ARG A 1 102 ? 40.219 6.715 25.016 1 53.88 102 ARG A C 1
ATOM 786 O O . ARG A 1 102 ? 39.062 6.48 25.328 1 53.88 102 ARG A O 1
ATOM 793 N N . PHE A 1 103 ? 41.219 5.883 24.688 1 53.5 103 PHE A N 1
ATOM 794 C CA . PHE A 1 103 ? 40.781 4.488 24.656 1 53.5 103 PHE A CA 1
ATOM 795 C C . PHE A 1 103 ? 40.344 4.027 26.031 1 53.5 103 PHE A C 1
ATOM 797 O O . PHE A 1 103 ? 39.281 3.383 26.172 1 53.5 103 PHE A O 1
ATOM 804 N N . LEU A 1 104 ? 41.188 4.355 27.062 1 51.66 104 LEU A N 1
ATOM 805 C CA . LEU A 1 104 ? 40.812 3.994 28.422 1 51.66 104 LEU A CA 1
ATOM 806 C C . LEU A 1 104 ? 39.531 4.719 28.844 1 51.66 104 LEU A C 1
ATOM 808 O O . LEU A 1 104 ? 38.688 4.133 29.5 1 51.66 104 LEU A O 1
ATOM 812 N N . LEU A 1 105 ? 39.469 5.926 28.375 1 54.62 105 LEU A N 1
ATOM 813 C CA . LEU A 1 105 ? 38.281 6.699 28.688 1 54.62 105 LEU A CA 1
ATOM 814 C C . LEU A 1 105 ? 37.062 6.137 27.953 1 54.62 105 LEU A C 1
ATOM 816 O O . LEU A 1 105 ? 35.969 6.102 28.516 1 54.62 105 LEU A O 1
ATOM 820 N N . THR A 1 106 ? 37.375 5.617 26.828 1 60.59 106 THR A N 1
ATOM 821 C CA . THR A 1 106 ? 36.312 5.012 26.078 1 60.59 106 THR A CA 1
ATOM 822 C C . THR A 1 106 ? 35.812 3.721 26.734 1 60.59 106 THR A C 1
ATOM 824 O O . THR A 1 106 ? 34.625 3.443 26.781 1 60.59 106 THR A O 1
ATOM 827 N N . ILE A 1 107 ? 36.875 3.016 27.281 1 58 107 ILE A N 1
ATOM 828 C CA . ILE A 1 107 ? 36.5 1.786 27.969 1 58 107 ILE A CA 1
ATOM 829 C C . ILE A 1 107 ? 35.719 2.125 29.234 1 58 107 ILE A C 1
ATOM 831 O O . ILE A 1 107 ? 34.719 1.46 29.547 1 58 107 ILE A O 1
ATOM 835 N N . CYS A 1 108 ? 36.219 3.26 29.875 1 57.88 108 CYS A N 1
ATOM 836 C CA . CYS A 1 108 ? 35.5 3.691 31.062 1 57.88 108 CYS A CA 1
ATOM 837 C C . CYS A 1 108 ? 34.094 4.188 30.734 1 57.88 108 CYS A C 1
ATOM 839 O O . CYS A 1 108 ? 33.156 3.893 31.453 1 57.88 108 CYS A O 1
ATOM 841 N N . THR A 1 109 ? 33.969 4.84 29.703 1 67.88 109 THR A N 1
ATOM 842 C CA . THR A 1 109 ? 32.688 5.34 29.281 1 67.88 109 THR A CA 1
ATOM 843 C C . THR A 1 109 ? 31.766 4.188 28.891 1 67.88 109 THR A C 1
ATOM 845 O O . THR A 1 109 ? 30.562 4.219 29.172 1 67.88 109 THR A O 1
ATOM 848 N N . ARG A 1 110 ? 32.469 3.283 28.406 1 67.81 110 ARG A N 1
ATOM 849 C CA . ARG A 1 110 ? 31.672 2.133 27.984 1 67.81 110 ARG A CA 1
ATOM 850 C C . ARG A 1 110 ? 31.188 1.333 29.188 1 67.81 110 ARG A C 1
ATOM 852 O O . ARG A 1 110 ? 30.047 0.865 29.219 1 67.81 110 ARG A O 1
ATOM 859 N N . TYR A 1 111 ? 32.125 1.311 30.125 1 62.41 111 TYR A N 1
ATOM 860 C CA . TYR A 1 111 ? 31.719 0.593 31.328 1 62.41 111 TYR A CA 1
ATOM 861 C C . TYR A 1 111 ? 30.625 1.353 32.094 1 62.41 111 TYR A C 1
ATOM 863 O O . TYR A 1 111 ? 29.688 0.751 32.594 1 62.41 111 TYR A O 1
ATOM 871 N N . ARG A 1 112 ? 30.828 2.596 32.125 1 69.62 112 ARG A N 1
ATOM 872 C CA . ARG A 1 112 ? 29.812 3.406 32.781 1 69.62 112 ARG A CA 1
ATOM 873 C C . ARG A 1 112 ? 28.484 3.322 32.062 1 69.62 112 ARG A C 1
ATOM 875 O O . ARG A 1 112 ? 27.422 3.309 32.688 1 69.62 112 ARG A O 1
ATOM 882 N N . PHE A 1 113 ? 28.641 3.297 30.828 1 78.25 113 PHE A N 1
ATOM 883 C CA . PHE A 1 113 ? 27.438 3.146 30.016 1 78.25 113 PHE A CA 1
ATOM 884 C C . PHE A 1 113 ? 26.766 1.803 30.297 1 78.25 113 PHE A C 1
ATOM 886 O O . PHE A 1 113 ? 25.547 1.726 30.438 1 78.25 113 PHE A O 1
ATOM 893 N N . GLY A 1 114 ? 27.578 0.76 30.375 1 74 114 GLY A N 1
ATOM 894 C CA . GLY A 1 114 ? 27.031 -0.552 30.688 1 74 114 GLY A CA 1
ATOM 895 C C . GLY A 1 114 ? 26.344 -0.598 32.031 1 74 114 GLY A C 1
ATOM 896 O O . GLY A 1 114 ? 25.266 -1.188 32.156 1 74 114 GLY A O 1
ATOM 897 N N . ASP A 1 115 ? 26.875 0.147 32.906 1 68.81 115 ASP A N 1
ATOM 898 C CA . ASP A 1 115 ? 26.297 0.194 34.219 1 68.81 115 ASP A CA 1
ATOM 899 C C . ASP A 1 115 ? 24.984 0.97 34.219 1 68.81 115 ASP A C 1
ATOM 901 O O . ASP A 1 115 ? 24.047 0.606 34.938 1 68.81 115 ASP A O 1
ATOM 905 N N . LYS A 1 116 ? 24.953 1.998 33.531 1 77.25 116 LYS A N 1
ATOM 906 C CA . LYS A 1 116 ? 23.734 2.805 33.469 1 77.25 116 LYS A CA 1
ATOM 907 C C . LYS A 1 116 ? 22.609 2.047 32.781 1 77.25 116 LYS A C 1
ATOM 909 O O . LYS A 1 116 ? 21.453 2.146 33.188 1 77.25 116 LYS A O 1
ATOM 914 N N . ILE A 1 117 ? 23 1.325 31.75 1 76.38 117 ILE A N 1
ATOM 915 C CA . ILE A 1 117 ? 21.984 0.552 31.031 1 76.38 117 ILE A CA 1
ATOM 916 C C . ILE A 1 117 ? 21.438 -0.54 31.953 1 76.38 117 ILE A C 1
ATOM 918 O O . ILE A 1 117 ? 20.234 -0.83 31.922 1 76.38 117 ILE A O 1
ATOM 922 N N . LYS A 1 118 ? 22.281 -1.103 32.719 1 76.5 118 LYS A N 1
ATOM 923 C CA . LYS A 1 118 ? 21.828 -2.121 33.656 1 76.5 118 LYS A CA 1
ATOM 924 C C . LYS A 1 118 ? 20.906 -1.52 34.719 1 76.5 118 LYS A C 1
ATOM 926 O O . LYS A 1 118 ? 19.906 -2.145 35.094 1 76.5 118 LYS A O 1
ATOM 931 N N . ALA A 1 119 ? 21.25 -0.351 35.125 1 74.38 119 ALA A N 1
ATOM 932 C CA . ALA A 1 119 ? 20.406 0.323 36.094 1 74.38 119 ALA A CA 1
ATOM 933 C C . ALA A 1 119 ? 19.031 0.648 35.5 1 74.38 119 ALA A C 1
ATOM 935 O O . ALA A 1 119 ? 18.016 0.514 36.188 1 74.38 119 ALA A O 1
ATOM 936 N N . LEU A 1 120 ? 19.109 1.106 34.344 1 76.44 120 LEU A N 1
ATOM 937 C CA . LEU A 1 120 ? 17.859 1.433 33.688 1 76.44 120 LEU A CA 1
ATOM 938 C C . LEU A 1 120 ? 17.031 0.176 33.438 1 76.44 120 LEU A C 1
ATOM 940 O O . LEU A 1 120 ? 15.797 0.207 33.562 1 76.44 120 LEU A O 1
ATOM 944 N N . ASN A 1 121 ? 17.703 -0.846 33.094 1 78.38 121 ASN A N 1
ATOM 945 C CA . ASN A 1 121 ? 17 -2.113 32.906 1 78.38 121 ASN A CA 1
ATOM 946 C C . ASN A 1 121 ? 16.375 -2.604 34.219 1 78.38 121 ASN A C 1
ATOM 948 O O . ASN A 1 121 ? 15.305 -3.211 34.219 1 78.38 121 ASN A O 1
ATOM 952 N N . ARG A 1 122 ? 17.016 -2.381 35.188 1 76.62 122 ARG A N 1
ATOM 953 C CA . ARG A 1 122 ? 16.469 -2.742 36.5 1 76.62 122 ARG A CA 1
ATOM 954 C C . ARG A 1 122 ? 15.219 -1.919 36.812 1 76.62 122 ARG A C 1
ATOM 956 O O . ARG A 1 122 ? 14.242 -2.443 37.344 1 76.62 122 ARG A O 1
ATOM 963 N N . ARG A 1 123 ? 15.336 -0.73 36.562 1 77 123 ARG A N 1
ATOM 964 C CA . ARG A 1 123 ? 14.172 0.126 36.75 1 77 123 ARG A CA 1
ATOM 965 C C . ARG A 1 123 ? 13 -0.326 35.906 1 77 123 ARG A C 1
ATOM 967 O O . ARG A 1 123 ? 11.852 -0.262 36.344 1 77 123 ARG A O 1
ATOM 974 N N . LEU A 1 124 ? 13.391 -0.652 34.688 1 79.12 124 LEU A N 1
ATOM 975 C CA . LEU A 1 124 ? 12.352 -1.136 33.781 1 79.12 124 LEU A CA 1
ATOM 976 C C . LEU A 1 124 ? 11.719 -2.416 34.312 1 79.12 124 LEU A C 1
ATOM 978 O O . LEU A 1 124 ? 10.5 -2.602 34.219 1 79.12 124 LEU A O 1
ATOM 982 N N . GLU A 1 125 ? 12.492 -3.258 34.844 1 77.5 125 GLU A N 1
ATOM 983 C CA . GLU A 1 125 ? 11.984 -4.496 35.438 1 77.5 125 GLU A CA 1
ATOM 984 C C . GLU A 1 125 ? 11.109 -4.215 36.656 1 77.5 125 GLU A C 1
ATOM 986 O O . GLU A 1 125 ? 10.086 -4.875 36.844 1 77.5 125 GLU A O 1
ATOM 991 N N . GLU A 1 126 ? 11.516 -3.277 37.375 1 72.12 126 GLU A N 1
ATOM 992 C CA . GLU A 1 126 ? 10.711 -2.891 38.531 1 72.12 126 GLU A CA 1
ATOM 993 C C . GLU A 1 126 ? 9.359 -2.33 38.094 1 72.12 126 GLU A C 1
ATOM 995 O O . GLU A 1 126 ? 8.336 -2.641 38.719 1 72.12 126 GLU A O 1
ATOM 1000 N N . LEU A 1 127 ? 9.484 -1.544 37.125 1 74.44 127 LEU A N 1
ATOM 1001 C CA . LEU A 1 127 ? 8.25 -0.965 36.625 1 74.44 127 LEU A CA 1
ATOM 1002 C C . LEU A 1 127 ? 7.324 -2.047 36.062 1 74.44 127 LEU A C 1
ATOM 1004 O O . LEU A 1 127 ? 6.105 -1.979 36.25 1 74.44 127 LEU A O 1
ATOM 1008 N N . THR A 1 128 ? 7.902 -2.965 35.375 1 73.81 128 THR A N 1
ATOM 1009 C CA . THR A 1 128 ? 7.117 -4.051 34.781 1 73.81 128 THR A CA 1
ATOM 1010 C C . THR A 1 128 ? 6.5 -4.914 35.875 1 73.81 128 THR A C 1
ATOM 1012 O O . THR A 1 128 ? 5.355 -5.355 35.781 1 73.81 128 THR A O 1
ATOM 1015 N N . ASN A 1 129 ? 7.195 -5.105 36.844 1 66.69 129 ASN A N 1
ATOM 1016 C CA . ASN A 1 129 ? 6.688 -5.879 37.969 1 66.69 129 ASN A CA 1
ATOM 1017 C C . ASN A 1 129 ? 5.582 -5.133 38.719 1 66.69 129 ASN A C 1
ATOM 1019 O O . ASN A 1 129 ? 4.617 -5.742 39.188 1 66.69 129 ASN A O 1
ATOM 1023 N N . GLU A 1 130 ? 5.758 -3.861 38.844 1 64.44 130 GLU A N 1
ATOM 1024 C CA . GLU A 1 130 ? 4.727 -3.045 39.469 1 64.44 130 GLU A CA 1
ATOM 1025 C C . GLU A 1 130 ? 3.426 -3.082 38.656 1 64.44 130 GLU A C 1
ATOM 1027 O O . GLU A 1 130 ? 2.338 -3.109 39.25 1 64.44 130 GLU A O 1
ATOM 1032 N N . ARG A 1 131 ? 3.621 -3.02 37.438 1 68.56 131 ARG A N 1
ATOM 1033 C CA . ARG A 1 131 ? 2.436 -3.078 36.594 1 68.56 131 ARG A CA 1
ATOM 1034 C C . ARG A 1 131 ? 1.721 -4.418 36.719 1 68.56 131 ARG A C 1
ATOM 1036 O O . ARG A 1 131 ? 0.489 -4.473 36.75 1 68.56 131 ARG A O 1
ATOM 1043 N N . LEU A 1 132 ? 2.516 -5.41 36.781 1 60.91 132 LEU A N 1
ATOM 1044 C CA . LEU A 1 132 ? 1.967 -6.75 36.969 1 60.91 132 LEU A CA 1
ATOM 1045 C C . LEU A 1 132 ? 1.217 -6.863 38.281 1 60.91 132 LEU A C 1
ATOM 1047 O O . LEU A 1 132 ? 0.142 -7.469 38.344 1 60.91 132 LEU A O 1
ATOM 1051 N N . CYS A 1 133 ? 1.813 -6.266 39.188 1 54.12 133 CYS A N 1
ATOM 1052 C CA . CYS A 1 133 ? 1.178 -6.305 40.5 1 54.12 133 CYS A CA 1
ATOM 1053 C C . CYS A 1 133 ? -0.143 -5.547 40.5 1 54.12 133 CYS A C 1
ATOM 1055 O O . CYS A 1 133 ? -1.121 -5.98 41.094 1 54.12 133 CYS A O 1
ATOM 1057 N N . GLN A 1 134 ? -0.095 -4.449 39.812 1 57.09 134 GLN A N 1
ATOM 1058 C CA . GLN A 1 134 ? -1.313 -3.652 39.75 1 57.09 134 GLN A CA 1
ATOM 1059 C C . GLN A 1 134 ? -2.412 -4.402 39 1 57.09 134 GLN A C 1
ATOM 1061 O O . GLN A 1 134 ? -3.588 -4.316 39.344 1 57.09 134 GLN A O 1
ATOM 1066 N N . PHE A 1 135 ? -2.021 -4.973 37.969 1 56.72 135 PHE A N 1
ATOM 1067 C CA . PHE A 1 135 ? -2.98 -5.703 37.156 1 56.72 135 PHE A CA 1
ATOM 1068 C C . PHE A 1 135 ? -3.588 -6.863 37.938 1 56.72 135 PHE A C 1
ATOM 1070 O O . PHE A 1 135 ? -4.766 -7.184 37.781 1 56.72 135 PHE A O 1
ATOM 1077 N N . VAL A 1 136 ? -2.738 -7.559 38.656 1 47.34 136 VAL A N 1
ATOM 1078 C CA . VAL A 1 136 ? -3.209 -8.656 39.5 1 47.34 136 VAL A CA 1
ATOM 1079 C C . VAL A 1 136 ? -4.215 -8.141 40.531 1 47.34 136 VAL A C 1
ATOM 1081 O O . VAL A 1 136 ? -5.195 -8.812 40.844 1 47.34 136 VAL A O 1
ATOM 1084 N N . TYR A 1 137 ? -3.943 -6.973 41.031 1 44.75 137 TYR A N 1
ATOM 1085 C CA . TYR A 1 137 ? -4.816 -6.406 42.062 1 44.75 137 TYR A CA 1
ATOM 1086 C C . TYR A 1 137 ? -6.09 -5.848 41.438 1 44.75 137 TYR A C 1
ATOM 1088 O O . TYR A 1 137 ? -7.148 -5.836 42.062 1 44.75 137 TYR A O 1
ATOM 1096 N N . ASP A 1 138 ? -5.98 -5.215 40.406 1 46.78 138 ASP A N 1
ATOM 1097 C CA . ASP A 1 138 ? -7.145 -4.566 39.812 1 46.78 138 ASP A CA 1
ATOM 1098 C C . ASP A 1 138 ? -8.07 -5.594 39.156 1 46.78 138 ASP A C 1
ATOM 1100 O O . ASP A 1 138 ? -7.898 -5.926 38 1 46.78 138 ASP A O 1
ATOM 1104 N N . LYS A 1 139 ? -8.453 -6.676 39.875 1 44.84 139 LYS A N 1
ATOM 1105 C CA . LYS A 1 139 ? -9.602 -7.426 39.375 1 44.84 139 LYS A CA 1
ATOM 1106 C C . LYS A 1 139 ? -10.617 -6.5 38.688 1 44.84 139 LYS A C 1
ATOM 1108 O O . LYS A 1 139 ? -11.078 -5.531 39.312 1 44.84 139 LYS A O 1
ATOM 1113 N N . PRO A 1 140 ? -10.57 -6.449 37.438 1 42.31 140 PRO A N 1
ATOM 1114 C CA . PRO A 1 140 ? -11.508 -5.473 36.875 1 42.3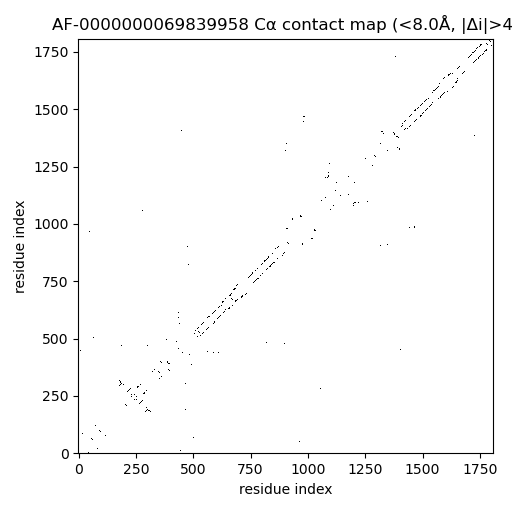1 140 PRO A CA 1
ATOM 1115 C C . PRO A 1 140 ? -12.859 -5.477 37.594 1 42.31 140 PRO A C 1
ATOM 1117 O O . PRO A 1 140 ? -13.43 -6.543 37.844 1 42.31 140 PRO A O 1
ATOM 1120 N N . PRO A 1 141 ? -13.133 -4.695 38.594 1 39.84 141 PRO A N 1
ATOM 1121 C CA . PRO A 1 141 ? -14.508 -4.75 39.094 1 39.84 141 PRO A CA 1
ATOM 1122 C C . PRO A 1 141 ? -15.508 -5.082 38 1 39.84 141 PRO A C 1
ATOM 1124 O O . PRO A 1 141 ? -15.227 -4.871 36.812 1 39.84 141 PRO A O 1
ATOM 1127 N N . PRO A 1 142 ? -16.438 -6.117 38.219 1 38.06 142 PRO A N 1
ATOM 1128 C CA . PRO A 1 142 ? -17.469 -6.273 37.188 1 38.06 142 PRO A CA 1
ATOM 1129 C C . PRO A 1 142 ? -17.75 -4.973 36.438 1 38.06 142 PRO A C 1
ATOM 1131 O O . PRO A 1 142 ? -17.609 -3.887 37 1 38.06 142 PRO A O 1
ATOM 1134 N N . PRO A 1 143 ? -17.5 -5.027 35.156 1 36.88 143 PRO A N 1
ATOM 1135 C CA . PRO A 1 143 ? -17.766 -3.746 34.5 1 36.88 143 PRO A CA 1
ATOM 1136 C C . PRO A 1 143 ? -18.875 -2.951 35.188 1 36.88 143 PRO A C 1
ATOM 1138 O O . PRO A 1 143 ? -19.906 -3.52 35.594 1 36.88 143 PRO A O 1
ATOM 1141 N N . PRO A 1 144 ? -18.531 -2.102 36.094 1 35.09 144 PRO A N 1
ATOM 1142 C CA . PRO A 1 144 ? -19.734 -1.446 36.656 1 35.09 144 PRO A CA 1
ATOM 1143 C C . PRO A 1 144 ? -20.906 -1.458 35.688 1 35.09 144 PRO A C 1
ATOM 1145 O O . PRO A 1 144 ? -20.719 -1.526 34.469 1 35.09 144 PRO A O 1
ATOM 1148 N N . PRO A 1 145 ? -22.047 -1.993 36.125 1 31.38 145 PRO A N 1
ATOM 1149 C CA . PRO A 1 145 ? -23.156 -1.84 35.188 1 31.38 145 PRO A CA 1
ATOM 1150 C C . PRO A 1 145 ? -22.969 -0.65 34.25 1 31.38 145 PRO A C 1
ATOM 1152 O O . PRO A 1 145 ? -22.297 0.324 34.594 1 31.38 145 PRO A O 1
ATOM 1155 N N . LEU A 1 146 ? -22.938 -0.99 32.969 1 32.12 146 LEU A N 1
ATOM 1156 C CA . LEU A 1 146 ? -22.922 0.136 32.062 1 32.12 146 LEU A CA 1
ATOM 1157 C C . LEU A 1 146 ? -23.438 1.403 32.719 1 32.12 146 LEU A C 1
ATOM 1159 O O . LEU A 1 146 ? -24.609 1.468 33.125 1 32.12 146 LEU A O 1
ATOM 1163 N N . ALA A 1 147 ? -22.781 1.856 33.75 1 31.58 147 ALA A N 1
ATOM 1164 C CA . ALA A 1 147 ? -23.375 3.158 34.062 1 31.58 147 ALA A CA 1
ATOM 1165 C C . ALA A 1 147 ? -24.125 3.727 32.875 1 31.58 147 ALA A C 1
ATOM 1167 O O . ALA A 1 147 ? -23.75 3.49 31.719 1 31.58 147 ALA A O 1
ATOM 1168 N N . PRO A 1 148 ? -25.391 3.877 32.969 1 29.42 148 PRO A N 1
ATOM 1169 C CA . PRO A 1 148 ? -26 4.496 31.797 1 29.42 148 PRO A CA 1
ATOM 1170 C C . PRO A 1 148 ? -25.031 5.379 31.016 1 29.42 148 PRO A C 1
ATOM 1172 O O . PRO A 1 148 ? -24.141 5.992 31.625 1 29.42 148 PRO A O 1
ATOM 1175 N N . ALA A 1 149 ? -24.453 4.848 29.906 1 31.66 149 ALA A N 1
ATOM 1176 C CA . ALA A 1 149 ? -23.734 5.824 29.094 1 31.66 149 ALA A CA 1
ATOM 1177 C C . ALA A 1 149 ? -23.891 7.23 29.656 1 31.66 149 ALA A C 1
ATOM 1179 O O . ALA A 1 149 ? -24.984 7.633 30.047 1 31.66 149 ALA A O 1
ATOM 1180 N N . ALA A 1 150 ? -23.062 7.691 30.578 1 34.06 150 ALA A N 1
ATOM 1181 C CA . ALA A 1 150 ? -23.219 9.117 30.875 1 34.06 150 ALA A CA 1
ATOM 1182 C C . ALA A 1 150 ? -24.188 9.773 29.891 1 34.06 150 ALA A C 1
ATOM 1184 O O . ALA A 1 150 ? -24.047 9.641 28.672 1 34.06 150 ALA A O 1
ATOM 1185 N N . ALA A 1 151 ? -25.453 9.656 30.141 1 32.97 151 ALA A N 1
ATOM 1186 C CA . ALA A 1 151 ? -26.453 10.461 29.453 1 32.97 151 ALA A CA 1
ATOM 1187 C C . ALA A 1 151 ? -25.812 11.656 28.75 1 32.97 151 ALA A C 1
ATOM 1189 O O . ALA A 1 151 ? -25.406 12.617 29.391 1 32.97 151 ALA A O 1
ATOM 1190 N N . GLN A 1 152 ? -24.812 11.391 28.031 1 36.97 152 GLN A N 1
ATOM 1191 C CA . GLN A 1 152 ? -24.406 12.523 27.203 1 36.97 152 GLN A CA 1
ATOM 1192 C C . GLN A 1 152 ? -25.5 13.586 27.172 1 36.97 152 GLN A C 1
ATOM 1194 O O . GLN A 1 152 ? -26.656 13.297 26.812 1 36.97 152 GLN A O 1
ATOM 1199 N N . GLN A 1 153 ? -25.5 14.359 28.188 1 36.28 153 GLN A N 1
ATOM 1200 C CA . GLN A 1 153 ? -26.375 15.508 28.359 1 36.28 153 GLN A CA 1
ATOM 1201 C C . GLN A 1 153 ? -27.031 15.883 27.031 1 36.28 153 GLN A C 1
ATOM 1203 O O . GLN A 1 153 ? -26.359 15.977 26 1 36.28 153 GLN A O 1
ATOM 1208 N N . ARG A 1 154 ? -28.219 15.414 26.812 1 37.53 154 ARG A N 1
ATOM 1209 C CA . ARG A 1 154 ? -29.031 16.031 25.75 1 37.53 154 ARG A CA 1
ATOM 1210 C C . ARG A 1 154 ? -28.531 17.438 25.453 1 37.53 154 ARG A C 1
ATOM 1212 O O . ARG A 1 154 ? -28.406 18.281 26.344 1 37.53 154 ARG A O 1
ATOM 1219 N N . GLU A 1 155 ? -27.5 17.484 24.656 1 43.19 155 GLU A N 1
ATOM 1220 C CA . GLU A 1 155 ? -27.078 18.812 24.203 1 43.19 155 GLU A CA 1
ATOM 1221 C C . GLU A 1 155 ? -28.219 19.812 24.328 1 43.19 155 GLU A C 1
ATOM 1223 O O . GLU A 1 155 ? -29.281 19.625 23.734 1 43.19 155 GLU A O 1
ATOM 1228 N N . HIS A 1 156 ? -28.547 20.297 25.531 1 40.22 156 HIS A N 1
ATOM 1229 C CA . HIS A 1 156 ? -29.453 21.438 25.547 1 40.22 156 HIS A CA 1
ATOM 1230 C C . HIS A 1 156 ? -29.156 22.406 24.406 1 40.22 156 HIS A C 1
ATOM 1232 O O . HIS A 1 156 ? -28.109 23.078 24.422 1 40.22 156 HIS A O 1
ATOM 1238 N N . VAL A 1 157 ? -29.438 21.984 23.266 1 44.47 157 VAL A N 1
ATOM 1239 C CA . VAL A 1 157 ? -29.328 22.906 22.141 1 44.47 157 VAL A CA 1
ATOM 1240 C C . VAL A 1 157 ? -30.094 24.203 22.438 1 44.47 157 VAL A C 1
ATOM 1242 O O . VAL A 1 157 ? -31.25 24.156 22.859 1 44.47 157 VAL A O 1
ATOM 1245 N N . GLN A 1 158 ? -29.391 25.172 22.766 1 48.78 158 GLN A N 1
ATOM 1246 C CA . GLN A 1 158 ? -30.047 26.469 22.906 1 48.78 158 GLN A CA 1
ATOM 1247 C C . GLN A 1 158 ? -31.062 26.703 21.797 1 48.78 158 GLN A C 1
ATOM 1249 O O . GLN A 1 158 ? -30.781 26.438 20.625 1 48.78 158 GLN A O 1
ATOM 1254 N N . LEU A 1 159 ? -32.344 26.828 22.078 1 42.31 159 LEU A N 1
ATOM 1255 C CA . LEU A 1 159 ? -33.5 27.062 21.219 1 42.31 159 LEU A CA 1
ATOM 1256 C C . LEU A 1 159 ? -33.219 28.203 20.234 1 42.31 159 LEU A C 1
ATOM 1258 O O . LEU A 1 159 ? -33.656 28.156 19.094 1 42.31 159 LEU A O 1
ATOM 1262 N N . ASN A 1 160 ? -32.469 29.375 20.797 1 46.31 160 ASN A N 1
ATOM 1263 C CA . ASN A 1 160 ? -32.281 30.531 19.938 1 46.31 160 ASN A CA 1
ATOM 1264 C C . ASN A 1 160 ? -30.828 30.812 19.656 1 46.31 160 ASN A C 1
ATOM 1266 O O . ASN A 1 160 ? -30.219 31.672 20.328 1 46.31 160 ASN A O 1
ATOM 1270 N N . PRO A 1 161 ? -30.188 29.906 18.828 1 63.47 161 PRO A N 1
ATOM 1271 C CA . PRO A 1 161 ? -28.75 30.094 18.609 1 63.47 161 PRO A CA 1
ATOM 1272 C C . PRO A 1 161 ? -28.422 31.422 17.938 1 63.47 161 PRO A C 1
ATOM 1274 O O . PRO A 1 161 ? -29.109 31.828 17 1 63.47 161 PRO A O 1
ATOM 1277 N N . VAL A 1 162 ? -27.719 32.344 18.516 1 63.84 162 VAL A N 1
ATOM 1278 C CA . VAL A 1 162 ? -27.281 33.625 17.984 1 63.84 162 VAL A CA 1
ATOM 1279 C C . VAL A 1 162 ? -26.281 33.406 16.859 1 63.84 162 VAL A C 1
ATOM 1281 O O . VAL A 1 162 ? -25.391 32.562 16.984 1 63.84 162 VAL A O 1
ATOM 1284 N N . GLY A 1 163 ? -26.531 34.031 15.719 1 66.12 163 GLY A N 1
ATOM 1285 C CA . GLY A 1 163 ? -25.562 34.094 14.641 1 66.12 163 GLY A CA 1
ATOM 1286 C C . GLY A 1 163 ? -25.719 32.969 13.641 1 66.12 163 GLY A C 1
ATOM 1287 O O . GLY A 1 163 ? -24.859 32.781 12.773 1 66.12 163 GLY A O 1
ATOM 1288 N N . VAL A 1 164 ? -26.734 32.094 13.828 1 79.25 164 VAL A N 1
ATOM 1289 C CA . VAL A 1 164 ? -26.922 30.922 12.961 1 79.25 164 VAL A CA 1
ATOM 1290 C C . VAL A 1 164 ? -27.766 31.312 11.758 1 79.25 164 VAL A C 1
ATOM 1292 O O . VAL A 1 164 ? -27.859 30.562 10.781 1 79.25 164 VAL A O 1
ATOM 1295 N N . GLU A 1 165 ? -28.312 32.531 11.719 1 78.62 165 GLU A N 1
ATOM 1296 C CA . GLU A 1 165 ? -29.297 32.906 10.711 1 78.62 165 GLU A CA 1
ATOM 1297 C C . GLU A 1 165 ? -28.703 32.875 9.312 1 78.62 165 GLU A C 1
ATOM 1299 O O . GLU A 1 165 ? -29.312 32.344 8.383 1 78.62 165 GLU A O 1
ATOM 1304 N N . GLY A 1 166 ? -27.547 33.438 9.266 1 76.56 166 GLY A N 1
ATOM 1305 C CA . GLY A 1 166 ? -26.922 33.438 7.949 1 76.56 166 GLY A CA 1
ATOM 1306 C C . GLY A 1 166 ? -26.641 32.031 7.43 1 76.56 166 GLY A C 1
ATOM 1307 O O . GLY A 1 166 ? -26.953 31.719 6.281 1 76.56 166 GLY A O 1
ATOM 1308 N N . ALA A 1 167 ? -26.141 31.219 8.281 1 84.88 167 ALA A N 1
ATOM 1309 C CA . ALA A 1 167 ? -25.812 29.844 7.906 1 84.88 167 ALA A CA 1
ATOM 1310 C C . ALA A 1 167 ? -27.094 29.047 7.629 1 84.88 167 ALA A C 1
ATOM 1312 O O . ALA A 1 167 ? -27.109 28.203 6.719 1 84.88 167 ALA A O 1
ATOM 1313 N N . LYS A 1 168 ? -28.062 29.281 8.445 1 88.88 168 LYS A N 1
ATOM 1314 C CA . LYS A 1 168 ? -29.344 28.625 8.25 1 88.88 168 LYS A CA 1
ATOM 1315 C C . LYS A 1 168 ? -29.938 28.953 6.879 1 88.88 168 LYS A C 1
ATOM 1317 O O . LYS A 1 168 ? -30.438 28.062 6.191 1 88.88 168 LYS A O 1
ATOM 1322 N N . GLY A 1 169 ? -29.797 30.203 6.555 1 83.75 169 GLY A N 1
ATOM 1323 C CA . GLY A 1 169 ? -30.281 30.609 5.242 1 83.75 169 GLY A CA 1
ATOM 1324 C C . GLY A 1 169 ? -29.547 29.938 4.102 1 83.75 169 GLY A C 1
ATOM 1325 O O . GLY A 1 169 ? -30.172 29.578 3.096 1 83.75 169 GLY A O 1
ATOM 1326 N N . ASP A 1 170 ? -28.297 29.719 4.254 1 83.12 170 ASP A N 1
ATOM 1327 C CA . ASP A 1 170 ? -27.5 29.062 3.229 1 83.12 170 ASP A CA 1
ATOM 1328 C C . ASP A 1 170 ? -27.938 27.609 3.049 1 83.12 170 ASP A C 1
ATOM 1330 O O . ASP A 1 170 ? -28.031 27.109 1.921 1 83.12 170 ASP A O 1
ATOM 1334 N N . ILE A 1 171 ? -28.125 26.875 4.148 1 89.12 171 ILE A N 1
ATOM 1335 C CA . ILE A 1 171 ? -28.484 25.469 4.094 1 89.12 171 ILE A CA 1
ATOM 1336 C C . ILE A 1 171 ? -29.891 25.328 3.49 1 89.12 171 ILE A C 1
ATOM 1338 O O . ILE A 1 171 ? -30.125 24.406 2.703 1 89.12 171 ILE A O 1
ATOM 1342 N N . LEU A 1 172 ? -30.797 26.266 3.854 1 88.31 172 LEU A N 1
ATOM 1343 C CA . LEU A 1 172 ? -32.156 26.219 3.316 1 88.31 172 LEU A CA 1
ATOM 1344 C C . LEU A 1 172 ? -32.156 26.469 1.811 1 88.31 172 LEU A C 1
ATOM 1346 O O . LEU A 1 172 ? -32.938 25.859 1.081 1 88.31 172 LEU A O 1
ATOM 1350 N N . ALA A 1 173 ? -31.234 27.266 1.442 1 81.75 173 ALA A N 1
ATOM 1351 C CA . ALA A 1 173 ? -31.109 27.516 0.008 1 81.75 173 ALA A CA 1
ATOM 1352 C C . ALA A 1 173 ? -30.609 26.266 -0.721 1 81.75 173 ALA A C 1
ATOM 1354 O O . ALA A 1 173 ? -31 26.016 -1.863 1 81.75 173 ALA A O 1
ATOM 1355 N N . MET A 1 174 ? -29.812 25.5 -0.083 1 83 174 MET A N 1
ATOM 1356 C CA . MET A 1 174 ? -29.25 24.281 -0.675 1 83 174 MET A CA 1
ATOM 1357 C C . MET A 1 174 ? -30.312 23.203 -0.79 1 83 174 MET A C 1
ATOM 1359 O O . MET A 1 174 ? -30.219 22.312 -1.648 1 83 174 MET A O 1
ATOM 1363 N N . LEU A 1 175 ? -31.281 23.234 0.049 1 83.88 175 LEU A N 1
ATOM 1364 C CA . LEU A 1 175 ? -32.344 22.234 0.052 1 83.88 175 LEU A CA 1
ATOM 1365 C C . LEU A 1 175 ? -33.281 22.438 -1.123 1 83.88 175 LEU A C 1
ATOM 1367 O O . LEU A 1 175 ? -33.969 21.5 -1.539 1 83.88 175 LEU A O 1
ATOM 1371 N N . GLU A 1 176 ? -33.406 23.578 -1.605 1 73.94 176 GLU A N 1
ATOM 1372 C CA . GLU A 1 176 ? -34.375 23.922 -2.648 1 73.94 176 GLU A CA 1
ATOM 1373 C C . GLU A 1 176 ? -33.875 23.453 -4.02 1 73.94 176 GLU A C 1
ATOM 1375 O O . GLU A 1 176 ? -34.688 23.234 -4.93 1 73.94 176 GLU A O 1
ATOM 1380 N N . GLU A 1 177 ? -32.562 23.016 -4.172 1 58.88 177 GLU A N 1
ATOM 1381 C CA . GLU A 1 177 ? -32 22.859 -5.512 1 58.88 177 GLU A CA 1
ATOM 1382 C C . GLU A 1 177 ? -32.281 21.469 -6.066 1 58.88 177 GLU A C 1
ATOM 1384 O O . GLU A 1 177 ? -32.188 20.484 -5.336 1 58.88 177 GLU A O 1
ATOM 1389 N N . SER A 1 178 ? -32.625 21.297 -7.398 1 61.19 178 SER A N 1
ATOM 1390 C CA . SER A 1 178 ? -32.812 20.297 -8.445 1 61.19 178 SER A CA 1
ATOM 1391 C C . SER A 1 178 ? -33.688 19.156 -7.953 1 61.19 178 SER A C 1
ATOM 1393 O O . SER A 1 178 ? -33.281 18.406 -7.062 1 61.19 178 SER A O 1
ATOM 1395 N N . PRO A 1 179 ? -34.969 19.203 -8.125 1 59.03 179 PRO A N 1
ATOM 1396 C CA . PRO A 1 179 ? -36.062 18.5 -7.477 1 59.03 179 PRO A CA 1
ATOM 1397 C C . PRO A 1 179 ? -35.938 16.984 -7.559 1 59.03 179 PRO A C 1
ATOM 1399 O O . PRO A 1 179 ? -36.438 16.281 -6.676 1 59.03 179 PRO A O 1
ATOM 1402 N N . GLU A 1 180 ? -35.25 16.344 -8.57 1 65.31 180 GLU A N 1
ATOM 1403 C CA . GLU A 1 180 ? -35.719 14.977 -8.688 1 65.31 180 GLU A CA 1
ATOM 1404 C C . GLU A 1 180 ? -34.75 13.984 -8.047 1 65.31 180 GLU A C 1
ATOM 1406 O O . GLU A 1 180 ? -35.156 12.883 -7.664 1 65.31 180 GLU A O 1
ATOM 1411 N N . GLU A 1 181 ? -33.469 14.422 -7.777 1 75.38 181 GLU A N 1
ATOM 1412 C CA . GLU A 1 181 ? -32.562 13.398 -7.293 1 75.38 181 GLU A CA 1
ATOM 1413 C C . GLU A 1 181 ? -32.25 13.586 -5.812 1 75.38 181 GLU A C 1
ATOM 1415 O O . GLU A 1 181 ? -32.5 14.664 -5.254 1 75.38 181 GLU A O 1
ATOM 1420 N N . LEU A 1 182 ? -31.891 12.492 -5.125 1 83.12 182 LEU A N 1
ATOM 1421 C CA . LEU A 1 182 ? -31.453 12.531 -3.732 1 83.12 182 LEU A CA 1
ATOM 1422 C C . LEU A 1 182 ? -30.219 13.398 -3.568 1 83.12 182 LEU A C 1
ATOM 1424 O O . LEU A 1 182 ? -29.266 13.297 -4.355 1 83.12 182 LEU A O 1
ATOM 1428 N N . ARG A 1 183 ? -30.312 14.414 -2.742 1 85.25 183 ARG A N 1
ATOM 1429 C CA . ARG A 1 183 ? -29.156 15.266 -2.457 1 85.25 183 ARG A CA 1
ATOM 1430 C C . ARG A 1 183 ? -28.766 15.18 -0.987 1 85.25 183 ARG A C 1
ATOM 1432 O O . ARG A 1 183 ? -29.625 15.094 -0.112 1 85.25 183 ARG A O 1
ATOM 1439 N N . VAL A 1 184 ? -27.547 15.117 -0.786 1 89.81 184 VAL A N 1
ATOM 1440 C CA . VAL A 1 184 ? -27 15.062 0.568 1 89.81 184 VAL A CA 1
ATOM 1441 C C . VAL A 1 184 ? -26.297 16.375 0.892 1 89.81 184 VAL A C 1
ATOM 1443 O O . VAL A 1 184 ? -25.5 16.875 0.086 1 89.81 184 VAL A O 1
ATOM 1446 N N . ILE A 1 185 ? -26.672 17.016 1.936 1 91.5 185 ILE A N 1
ATOM 1447 C CA . ILE A 1 185 ? -26 18.219 2.418 1 91.5 185 ILE A CA 1
ATOM 1448 C C . ILE A 1 185 ? -25.141 17.875 3.633 1 91.5 185 ILE A C 1
ATOM 1450 O O . ILE A 1 185 ? -25.656 17.469 4.676 1 91.5 185 ILE A O 1
ATOM 1454 N N . ALA A 1 186 ? -23.844 18.078 3.471 1 92.75 186 ALA A N 1
ATOM 1455 C CA . ALA A 1 186 ? -22.938 17.766 4.57 1 92.75 186 ALA A CA 1
ATOM 1456 C C . ALA A 1 186 ? -22.453 19.047 5.254 1 92.75 186 ALA A C 1
ATOM 1458 O O . ALA A 1 186 ? -21.938 19.953 4.598 1 92.75 186 ALA A O 1
ATOM 1459 N N . ILE A 1 187 ? -22.672 19.203 6.492 1 93.75 187 ILE A N 1
ATOM 1460 C CA . ILE A 1 187 ? -22.156 20.297 7.309 1 93.75 187 ILE A CA 1
ATOM 1461 C C . ILE A 1 187 ? -20.875 19.844 8 1 93.75 187 ILE A C 1
ATOM 1463 O O . ILE A 1 187 ? -20.875 18.922 8.805 1 93.75 187 ILE A O 1
ATOM 1467 N N . VAL A 1 188 ? -19.844 20.531 7.656 1 92.06 188 VAL A N 1
ATOM 1468 C CA . VAL A 1 188 ? -18.547 20.094 8.164 1 92.06 188 VAL A CA 1
ATOM 1469 C C . VAL A 1 188 ? -17.906 21.203 9.008 1 92.06 188 VAL A C 1
ATOM 1471 O O . VAL A 1 188 ? -18.062 22.391 8.695 1 92.06 188 VAL A O 1
ATOM 1474 N N . GLY A 1 189 ? -17.219 20.797 10.07 1 89.69 189 GLY A N 1
ATOM 1475 C CA . GLY A 1 189 ? -16.516 21.688 10.961 1 89.69 189 GLY A CA 1
ATOM 1476 C C . GLY A 1 189 ? -15.93 21 12.18 1 89.69 189 GLY A C 1
ATOM 1477 O O . GLY A 1 189 ? -16.25 19.844 12.445 1 89.69 189 GLY A O 1
ATOM 1478 N N . PHE A 1 190 ? -15.109 21.734 12.859 1 88.69 190 PHE A N 1
ATOM 1479 C CA . PHE A 1 190 ? -14.492 21.188 14.07 1 88.69 190 PHE A CA 1
ATOM 1480 C C . PHE A 1 190 ? -15.555 20.859 15.109 1 88.69 190 PHE A C 1
ATOM 1482 O O . PHE A 1 190 ? -16.656 21.422 15.094 1 88.69 190 PHE A O 1
ATOM 1489 N N . SER A 1 191 ? -15.234 19.969 16 1 86.25 191 SER A N 1
ATOM 1490 C CA . SER A 1 191 ? -16.156 19.594 17.062 1 86.25 191 SER A CA 1
ATOM 1491 C C . SER A 1 191 ? -16.5 20.781 17.953 1 86.25 191 SER A C 1
ATOM 1493 O O . SER A 1 191 ? -15.609 21.531 18.359 1 86.25 191 SER A O 1
ATOM 1495 N N . GLY A 1 192 ? -17.781 21.047 18.188 1 84.44 192 GLY A N 1
ATOM 1496 C CA . GLY A 1 192 ? -18.219 22.156 19.016 1 84.44 192 GLY A CA 1
ATOM 1497 C C . GLY A 1 192 ? -18.453 23.438 18.234 1 84.44 192 GLY A C 1
ATOM 1498 O O . GLY A 1 192 ? -18.766 24.469 18.812 1 84.44 192 GLY A O 1
ATOM 1499 N N . SER A 1 193 ? -18.344 23.422 16.891 1 86.69 193 SER A N 1
ATOM 1500 C CA . SER A 1 193 ? -18.484 24.609 16.062 1 86.69 193 SER A CA 1
ATOM 1501 C C . SER A 1 193 ? -19.953 24.969 15.852 1 86.69 193 SER A C 1
ATOM 1503 O O . SER A 1 193 ? -20.266 26.031 15.305 1 86.69 193 SER A O 1
ATOM 1505 N N . GLY A 1 194 ? -20.844 24.094 16.328 1 85.62 194 GLY A N 1
ATOM 1506 C CA . GLY A 1 194 ? -22.266 24.375 16.219 1 85.62 194 GLY A CA 1
ATOM 1507 C C . GLY A 1 194 ? -22.938 23.672 15.062 1 85.62 194 GLY A C 1
ATOM 1508 O O . GLY A 1 194 ? -23.969 24.109 14.555 1 85.62 194 GLY A O 1
ATOM 1509 N N . LYS A 1 195 ? -22.328 22.625 14.531 1 90 195 LYS A N 1
ATOM 1510 C CA . LYS A 1 195 ? -22.875 21.859 13.414 1 90 195 LYS A CA 1
ATOM 1511 C C . LYS A 1 195 ? -24.25 21.297 13.75 1 90 195 LYS A C 1
ATOM 1513 O O . LYS A 1 195 ? -25.203 21.453 12.977 1 90 195 LYS A O 1
ATOM 1518 N N . THR A 1 196 ? -24.281 20.609 14.922 1 89.19 196 THR A N 1
ATOM 1519 C CA . THR A 1 196 ? -25.531 20.016 15.375 1 89.19 196 THR A CA 1
ATOM 1520 C C . THR A 1 196 ? -26.594 21.078 15.586 1 89.19 196 THR A C 1
ATOM 1522 O O . THR A 1 196 ? -27.766 20.875 15.242 1 89.19 196 THR A O 1
ATOM 1525 N N . THR A 1 197 ? -26.203 22.203 16.141 1 87.81 197 THR A N 1
ATOM 1526 C CA . THR A 1 197 ? -27.125 23.297 16.391 1 87.81 197 THR A CA 1
ATOM 1527 C C . THR A 1 197 ? -27.688 23.859 15.086 1 87.81 197 THR A C 1
ATOM 1529 O O . THR A 1 197 ? -28.875 24.172 14.992 1 87.81 197 THR A O 1
ATOM 1532 N N . LEU A 1 198 ? -26.859 24.031 14.164 1 89.81 198 LEU A N 1
ATOM 1533 C CA . LEU A 1 198 ? -27.281 24.531 12.859 1 89.81 198 LEU A CA 1
ATOM 1534 C C . LEU A 1 198 ? -28.25 23.562 12.195 1 89.81 198 LEU A C 1
ATOM 1536 O O . LEU A 1 198 ? -29.281 23.984 11.648 1 89.81 198 LEU A O 1
ATOM 1540 N N . ALA A 1 199 ? -27.922 22.297 12.195 1 92.5 199 ALA A N 1
ATOM 1541 C CA . ALA A 1 199 ? -28.797 21.281 11.609 1 92.5 199 ALA A CA 1
ATOM 1542 C C . ALA A 1 199 ? -30.141 21.25 12.305 1 92.5 199 ALA A C 1
ATOM 1544 O O . ALA A 1 199 ? -31.188 21.078 11.664 1 92.5 199 ALA A O 1
ATOM 1545 N N . LYS A 1 200 ? -30.188 21.391 13.625 1 90.5 200 LYS A N 1
ATOM 1546 C CA . LYS A 1 200 ? -31.422 21.406 14.391 1 90.5 200 LYS A CA 1
ATOM 1547 C C . LYS A 1 200 ? -32.281 22.641 14.039 1 90.5 200 LYS A C 1
ATOM 1549 O O . LYS A 1 200 ? -33.5 22.547 13.953 1 90.5 200 LYS A O 1
ATOM 1554 N N . ALA A 1 201 ? -31.562 23.766 13.938 1 88.81 201 ALA A N 1
ATOM 1555 C CA . ALA A 1 201 ? -32.281 24.984 13.562 1 88.81 201 ALA A CA 1
ATOM 1556 C C . ALA A 1 201 ? -32.969 24.828 12.219 1 88.81 201 ALA A C 1
ATOM 1558 O O . ALA A 1 201 ? -34.094 25.312 12.031 1 88.81 201 ALA A O 1
ATOM 1559 N N . VAL A 1 202 ? -32.344 24.188 11.305 1 90.75 202 VAL A N 1
ATOM 1560 C CA . VAL A 1 202 ? -32.938 23.953 9.984 1 90.75 202 VAL A CA 1
ATOM 1561 C C . VAL A 1 202 ? -34.062 22.938 10.094 1 90.75 202 VAL A C 1
ATOM 1563 O O . VAL A 1 202 ? -35.156 23.156 9.539 1 90.75 202 VAL A O 1
ATOM 1566 N N . PHE A 1 203 ? -33.844 21.891 10.812 1 91.44 203 PHE A N 1
ATOM 1567 C CA . PHE A 1 203 ? -34.812 20.797 10.953 1 91.44 203 PHE A CA 1
ATOM 1568 C C . PHE A 1 203 ? -36.094 21.281 11.617 1 91.44 203 PHE A C 1
ATOM 1570 O O . PHE A 1 203 ? -37.188 20.812 11.289 1 91.44 203 PHE A O 1
ATOM 1577 N N . ARG A 1 204 ? -35.969 22.25 12.453 1 87.94 204 ARG A N 1
ATOM 1578 C CA . ARG A 1 204 ? -37.094 22.75 13.234 1 87.94 204 ARG A CA 1
ATOM 1579 C C . ARG A 1 204 ? -37.844 23.859 12.484 1 87.94 204 ARG A C 1
ATOM 1581 O O . ARG A 1 204 ? -38.906 24.297 12.906 1 87.94 204 ARG A O 1
ATOM 1588 N N . SER A 1 205 ? -37.25 24.312 11.484 1 87.44 205 SER A N 1
ATOM 1589 C CA . SER A 1 205 ? -37.875 25.375 10.719 1 87.44 205 SER A CA 1
ATOM 1590 C C . SER A 1 205 ? -39.062 24.859 9.922 1 87.44 205 SER A C 1
ATOM 1592 O O . SER A 1 205 ? -39.094 24.953 8.688 1 87.44 205 SER A O 1
ATOM 1594 N N . THR A 1 206 ? -40.094 24.469 10.531 1 86.06 206 THR A N 1
ATOM 1595 C CA . THR A 1 206 ? -41.25 23.859 9.891 1 86.06 206 THR A CA 1
ATOM 1596 C C . THR A 1 206 ? -42.125 24.938 9.234 1 86.06 206 THR A C 1
ATOM 1598 O O . THR A 1 206 ? -42.969 24.625 8.398 1 86.06 206 THR A O 1
ATOM 1601 N N . ASP A 1 207 ? -41.844 26.188 9.531 1 81.62 207 ASP A N 1
ATOM 1602 C CA . ASP A 1 207 ? -42.594 27.281 8.953 1 81.62 207 ASP A CA 1
ATOM 1603 C C . ASP A 1 207 ? -42.094 27.625 7.555 1 81.62 207 ASP A C 1
ATOM 1605 O O . ASP A 1 207 ? -42.812 28.266 6.777 1 81.62 207 ASP A O 1
ATOM 1609 N N . ASP A 1 208 ? -40.938 27.172 7.367 1 85.44 208 ASP A N 1
ATOM 1610 C CA . ASP A 1 208 ? -40.375 27.391 6.043 1 85.44 208 ASP A CA 1
ATOM 1611 C C . ASP A 1 208 ? -40.906 26.375 5.035 1 85.44 208 ASP A C 1
ATOM 1613 O O . ASP A 1 208 ? -40.938 25.172 5.309 1 85.44 208 ASP A O 1
ATOM 1617 N N . ASP A 1 209 ? -41.344 26.797 3.951 1 83.81 209 ASP A N 1
ATOM 1618 C CA . ASP A 1 209 ? -41.969 25.969 2.934 1 83.81 209 ASP A CA 1
ATOM 1619 C C . ASP A 1 209 ? -41.031 24.891 2.424 1 83.81 209 ASP A C 1
ATOM 1621 O O . ASP A 1 209 ? -41.438 23.797 2.035 1 83.81 209 ASP A O 1
ATOM 1625 N N . ARG A 1 210 ? -39.875 25.109 2.49 1 85.31 210 ARG A N 1
ATOM 1626 C CA . ARG A 1 210 ? -38.875 24.203 1.979 1 85.31 210 ARG A CA 1
ATOM 1627 C C . ARG A 1 210 ? -38.719 22.984 2.883 1 85.31 210 ARG A C 1
ATOM 1629 O O . ARG A 1 210 ? -38.25 21.922 2.438 1 85.31 210 ARG A O 1
ATOM 1636 N N . ILE A 1 211 ? -39.031 23.172 4.059 1 88.75 211 ILE A N 1
ATOM 1637 C CA . ILE A 1 211 ? -38.969 22.078 5.02 1 88.75 211 ILE A CA 1
ATOM 1638 C C . ILE A 1 211 ? -40.344 21.453 5.18 1 88.75 211 ILE A C 1
ATOM 1640 O O . ILE A 1 211 ? -40.469 20.25 5.402 1 88.75 211 ILE A O 1
ATOM 1644 N N . ARG A 1 212 ? -41.406 22.219 5.004 1 85.69 212 ARG A N 1
ATOM 1645 C CA . ARG A 1 212 ? -42.781 21.766 5.195 1 85.69 212 ARG A CA 1
ATOM 1646 C C . ARG A 1 212 ? -43.156 20.672 4.203 1 85.69 212 ARG A C 1
ATOM 1648 O O . ARG A 1 212 ? -44 19.828 4.484 1 85.69 212 ARG A O 1
ATOM 1655 N N . VAL A 1 213 ? -42.5 20.719 3.092 1 83.75 213 VAL A N 1
ATOM 1656 C CA . VAL A 1 213 ? -42.75 19.75 2.041 1 83.75 213 VAL A CA 1
ATOM 1657 C C . VAL A 1 213 ? -42.438 18.344 2.541 1 83.75 213 VAL A C 1
ATOM 1659 O O . VAL A 1 213 ? -43 17.359 2.059 1 83.75 213 VAL A O 1
ATOM 1662 N N . PHE A 1 214 ? -41.625 18.266 3.596 1 88.12 214 PHE A N 1
ATOM 1663 C CA . PHE A 1 214 ? -41.219 16.984 4.113 1 88.12 214 PHE A CA 1
ATOM 1664 C C . PHE A 1 214 ? -42.031 16.594 5.348 1 88.12 214 PHE A C 1
ATOM 1666 O O . PHE A 1 214 ? -41.656 15.68 6.082 1 88.12 214 PHE A O 1
ATOM 1673 N N . ARG A 1 215 ? -43 17.156 5.641 1 81.94 215 ARG A N 1
ATOM 1674 C CA . ARG A 1 215 ? -43.75 17.031 6.898 1 81.94 215 ARG A CA 1
ATOM 1675 C C . ARG A 1 215 ? -44.188 15.602 7.141 1 81.94 215 ARG A C 1
ATOM 1677 O O . ARG A 1 215 ? -44.25 15.148 8.289 1 81.94 215 ARG A O 1
ATOM 1684 N N . SER A 1 216 ? -44.312 14.875 6.148 1 82.56 216 SER A N 1
ATOM 1685 C CA . SER A 1 216 ? -44.875 13.531 6.312 1 82.56 216 SER A CA 1
ATOM 1686 C C . SER A 1 216 ? -43.781 12.523 6.668 1 82.56 216 SER A C 1
ATOM 1688 O O . SER A 1 216 ? -44.062 11.484 7.273 1 82.56 216 SER A O 1
ATOM 1690 N N . CYS A 1 217 ? -42.562 12.773 6.285 1 90 217 CYS A N 1
ATOM 1691 C CA . CYS A 1 217 ? -41.5 11.797 6.488 1 90 217 CYS A CA 1
ATOM 1692 C C . CYS A 1 217 ? -40.188 12.484 6.922 1 90 217 CYS A C 1
ATOM 1694 O O . CYS A 1 217 ? -39.312 12.742 6.094 1 90 217 CYS A O 1
ATOM 1696 N N . ARG A 1 218 ? -40.125 12.688 8.188 1 92.06 218 ARG A N 1
ATOM 1697 C CA . ARG A 1 218 ? -38.938 13.312 8.75 1 92.06 218 ARG A CA 1
ATOM 1698 C C . ARG A 1 218 ? -38.344 12.461 9.875 1 92.06 218 ARG A C 1
ATOM 1700 O O . ARG A 1 218 ? -39.094 11.875 10.664 1 92.06 218 ARG A O 1
ATOM 1707 N N . ALA A 1 219 ? -37.031 12.383 9.906 1 94.19 219 ALA A N 1
ATOM 1708 C CA . ALA A 1 219 ? -36.375 11.609 10.961 1 94.19 219 ALA A CA 1
ATOM 1709 C C . ALA A 1 219 ? -35.031 12.211 11.336 1 94.19 219 ALA A C 1
ATOM 1711 O O . ALA A 1 219 ? -34.406 12.906 10.531 1 94.19 219 ALA A O 1
ATOM 1712 N N . TRP A 1 220 ? -34.625 12.055 12.625 1 94.31 220 TRP A N 1
ATOM 1713 C CA . TRP A 1 220 ? -33.344 12.562 13.172 1 94.31 220 TRP A CA 1
ATOM 1714 C C . TRP A 1 220 ? -32.594 11.461 13.906 1 94.31 220 TRP A C 1
ATOM 1716 O O . TRP A 1 220 ? -33.125 10.859 14.844 1 94.31 220 TRP A O 1
ATOM 1726 N N . VAL A 1 221 ? -31.422 11.156 13.375 1 94.25 221 VAL A N 1
ATOM 1727 C CA . VAL A 1 221 ? -30.547 10.211 14.062 1 94.25 221 VAL A CA 1
ATOM 1728 C C . VAL A 1 221 ? -29.469 10.961 14.828 1 94.25 221 VAL A C 1
ATOM 1730 O O . VAL A 1 221 ? -28.641 11.656 14.227 1 94.25 221 VAL A O 1
ATOM 1733 N N . ASP A 1 222 ? -29.359 10.82 16.094 1 90.56 222 ASP A N 1
ATOM 1734 C CA . ASP A 1 222 ? -28.375 11.516 16.938 1 90.56 222 ASP A CA 1
ATOM 1735 C C . ASP A 1 222 ? -27.125 10.672 17.125 1 90.56 222 ASP A C 1
ATOM 1737 O O . ASP A 1 222 ? -27.203 9.445 17.219 1 90.56 222 ASP A O 1
ATOM 1741 N N . ARG A 1 223 ? -26 11.242 17.172 1 87.38 223 ARG A N 1
ATOM 1742 C CA . ARG A 1 223 ? -24.719 10.625 17.5 1 87.38 223 ARG A CA 1
ATOM 1743 C C . ARG A 1 223 ? -24.516 9.344 16.703 1 87.38 223 ARG A C 1
ATOM 1745 O O . ARG A 1 223 ? -24.281 8.273 17.281 1 87.38 223 ARG A O 1
ATOM 1752 N N . ALA A 1 224 ? -24.531 9.523 15.438 1 90.19 224 ALA A N 1
ATOM 1753 C CA . ALA A 1 224 ? -24.453 8.375 14.531 1 90.19 224 ALA A CA 1
ATOM 1754 C C . ALA A 1 224 ? -23.109 7.652 14.695 1 90.19 224 ALA A C 1
ATOM 1756 O O . ALA A 1 224 ? -23.031 6.441 14.492 1 90.19 224 ALA A O 1
ATOM 1757 N N . LYS A 1 225 ? -22.016 8.305 15.172 1 85.88 225 LYS A N 1
ATOM 1758 C CA . LYS A 1 225 ? -20.688 7.742 15.289 1 85.88 225 LYS A CA 1
ATOM 1759 C C . LYS A 1 225 ? -20.656 6.605 16.312 1 85.88 225 LYS A C 1
ATOM 1761 O O . LYS A 1 225 ? -19.812 5.707 16.219 1 85.88 225 LYS A O 1
ATOM 1766 N N . GLU A 1 226 ? -21.516 6.668 17.234 1 80.88 226 GLU A N 1
ATOM 1767 C CA . GLU A 1 226 ? -21.547 5.688 18.312 1 80.88 226 GLU A CA 1
ATOM 1768 C C . GLU A 1 226 ? -22.453 4.512 17.969 1 80.88 226 GLU A C 1
ATOM 1770 O O . GLU A 1 226 ? -22.547 3.541 18.719 1 80.88 226 GLU A O 1
ATOM 1775 N N . LYS A 1 227 ? -23.125 4.594 16.812 1 85.56 227 LYS A N 1
ATOM 1776 C CA . LYS A 1 227 ? -24.094 3.576 16.422 1 85.56 227 LYS A CA 1
ATOM 1777 C C . LYS A 1 227 ? -23.609 2.787 15.203 1 85.56 227 LYS A C 1
ATOM 1779 O O . LYS A 1 227 ? -22.891 3.322 14.359 1 85.56 227 LYS A O 1
ATOM 1784 N N . ASN A 1 228 ? -23.922 1.539 15.234 1 83.44 228 ASN A N 1
ATOM 1785 C CA . ASN A 1 228 ? -23.672 0.744 14.039 1 83.44 228 ASN A CA 1
ATOM 1786 C C . ASN A 1 228 ? -24.734 0.964 12.977 1 83.44 228 ASN A C 1
ATOM 1788 O O . ASN A 1 228 ? -25.734 1.661 13.219 1 83.44 228 ASN A O 1
ATOM 1792 N N . ALA A 1 229 ? -24.484 0.457 11.812 1 84.88 229 ALA A N 1
ATOM 1793 C CA . ALA A 1 229 ? -25.406 0.665 10.703 1 84.88 229 ALA A CA 1
ATOM 1794 C C . ALA A 1 229 ? -26.797 0.113 11.039 1 84.88 229 ALA A C 1
ATOM 1796 O O . ALA A 1 229 ? -27.812 0.732 10.711 1 84.88 229 ALA A O 1
ATOM 1797 N N . GLY A 1 230 ? -26.891 -1.076 11.75 1 83.5 230 GLY A N 1
ATOM 1798 C CA . GLY A 1 230 ? -28.172 -1.648 12.148 1 83.5 230 GLY A CA 1
ATOM 1799 C C . GLY A 1 230 ? -28.938 -0.771 13.117 1 83.5 230 GLY A C 1
ATOM 1800 O O . GLY A 1 230 ? -30.156 -0.626 12.992 1 83.5 230 GLY A O 1
ATOM 1801 N N . GLU A 1 231 ? -28.234 -0.147 13.992 1 86.94 231 GLU A N 1
ATOM 1802 C CA . GLU A 1 231 ? -28.859 0.742 14.969 1 86.94 231 GLU A CA 1
ATOM 1803 C C . GLU A 1 231 ? -29.391 2.004 14.297 1 86.94 231 GLU A C 1
ATOM 1805 O O . GLU A 1 231 ? -30.438 2.533 14.703 1 86.94 231 GLU A O 1
ATOM 1810 N N . ILE A 1 232 ? -28.656 2.48 13.312 1 91.12 232 ILE A N 1
ATOM 1811 C CA . ILE A 1 232 ? -29.094 3.672 12.594 1 91.12 232 ILE A CA 1
ATOM 1812 C C . ILE A 1 232 ? -30.391 3.385 11.844 1 91.12 232 ILE A C 1
ATOM 1814 O O . ILE A 1 232 ? -31.344 4.168 11.914 1 91.12 232 ILE A O 1
ATOM 1818 N N . PHE A 1 233 ? -30.453 2.258 11.242 1 91.12 233 PHE A N 1
ATOM 1819 C CA . PHE A 1 233 ? -31.656 1.891 10.508 1 91.12 233 PHE A CA 1
ATOM 1820 C C . PHE A 1 233 ? -32.844 1.68 11.453 1 91.12 233 PHE A C 1
ATOM 1822 O O . PHE A 1 233 ? -33.969 2.096 11.156 1 91.12 233 PHE A O 1
ATOM 1829 N N . ARG A 1 234 ? -32.562 1.025 12.539 1 89.75 234 ARG A N 1
ATOM 1830 C CA . ARG A 1 234 ? -33.625 0.798 13.539 1 89.75 234 ARG A CA 1
ATOM 1831 C C . ARG A 1 234 ? -34.156 2.119 14.055 1 89.75 234 ARG A C 1
ATOM 1833 O O . ARG A 1 234 ? -35.375 2.273 14.188 1 89.75 234 ARG A O 1
ATOM 1840 N N . SER A 1 235 ? -33.25 3.059 14.32 1 90.19 235 SER A N 1
ATOM 1841 C CA . SER A 1 235 ? -33.688 4.367 14.812 1 90.19 235 SER A CA 1
ATOM 1842 C C . SER A 1 235 ? -34.562 5.094 13.797 1 90.19 235 SER A C 1
ATOM 1844 O O . SER A 1 235 ? -35.531 5.73 14.164 1 90.19 235 SER A O 1
ATOM 1846 N N . LEU A 1 236 ? -34.219 5.031 12.547 1 93.06 236 LEU A N 1
ATOM 1847 C CA . LEU A 1 236 ? -34.969 5.672 11.492 1 93.06 236 LEU A CA 1
ATOM 1848 C C . LEU A 1 236 ? -36.375 5.039 11.359 1 93.06 236 LEU A C 1
ATOM 1850 O O . LEU A 1 236 ? -37.375 5.746 11.32 1 93.06 236 LEU A O 1
ATOM 1854 N N . LEU A 1 237 ? -36.438 3.697 11.406 1 91.44 237 LEU A N 1
ATOM 1855 C CA . LEU A 1 237 ? -37.688 2.977 11.25 1 91.44 237 LEU A CA 1
ATOM 1856 C C . LEU A 1 237 ? -38.625 3.24 12.43 1 91.44 237 LEU A C 1
ATOM 1858 O O . LEU A 1 237 ? -39.844 3.369 12.25 1 91.44 237 LEU A O 1
ATOM 1862 N N . GLN A 1 238 ? -38 3.318 13.547 1 90.12 238 GLN A N 1
ATOM 1863 C CA . GLN A 1 238 ? -38.781 3.625 14.734 1 90.12 238 GLN A CA 1
ATOM 1864 C C . GLN A 1 238 ? -39.438 5.008 14.625 1 90.12 238 GLN A C 1
ATOM 1866 O O . GLN A 1 238 ? -40.594 5.195 14.992 1 90.12 238 GLN A O 1
ATOM 1871 N N . GLN A 1 239 ? -38.688 5.988 14.164 1 91.19 239 GLN A N 1
ATOM 1872 C CA . GLN A 1 239 ? -39.188 7.359 14.047 1 91.19 239 GLN A CA 1
ATOM 1873 C C . GLN A 1 239 ? -40.219 7.48 12.953 1 91.19 239 GLN A C 1
ATOM 1875 O O . GLN A 1 239 ? -41.094 8.344 13.008 1 91.19 239 GLN A O 1
ATOM 1880 N N . PHE A 1 240 ? -40.125 6.637 11.945 1 90.75 240 PHE A N 1
ATOM 1881 C CA . PHE A 1 240 ? -41.094 6.648 10.859 1 90.75 240 PHE A CA 1
ATOM 1882 C C . PHE A 1 240 ? -42.375 5.922 11.258 1 90.75 240 PHE A C 1
ATOM 1884 O O . PHE A 1 240 ? -43.344 5.906 10.508 1 90.75 240 PHE A O 1
ATOM 1891 N N . GLY A 1 241 ? -42.375 5.406 12.398 1 83.06 241 GLY A N 1
ATOM 1892 C CA . GLY A 1 241 ? -43.594 4.805 12.938 1 83.06 241 GLY A CA 1
ATOM 1893 C C . GLY A 1 241 ? -43.688 3.314 12.664 1 83.06 241 GLY A C 1
ATOM 1894 O O . GLY A 1 241 ? -44.75 2.709 12.867 1 83.06 241 GLY A O 1
ATOM 1895 N N . CYS A 1 242 ? -42.594 2.748 12.125 1 82.31 242 CYS A N 1
ATOM 1896 C CA . CYS A 1 242 ? -42.625 1.309 11.883 1 82.31 242 CYS A CA 1
ATOM 1897 C C . CYS A 1 242 ? -42.562 0.539 13.195 1 82.31 242 CYS A C 1
ATOM 1899 O O . CYS A 1 242 ? -41.719 0.828 14.047 1 82.31 242 CYS A O 1
ATOM 1901 N N . ARG A 1 243 ? -43.656 -0.021 13.594 1 72.31 243 ARG A N 1
ATOM 1902 C CA . ARG A 1 243 ? -43.75 -0.79 14.836 1 72.31 243 ARG A CA 1
ATOM 1903 C C . ARG A 1 243 ? -43.844 -2.285 14.547 1 72.31 243 ARG A C 1
ATOM 1905 O O . ARG A 1 243 ? -44.219 -2.688 13.438 1 72.31 243 ARG A O 1
ATOM 1912 N N . GLY A 1 244 ? -42.969 -3.225 15.273 1 62.62 244 GLY A N 1
ATOM 1913 C CA . GLY A 1 244 ? -43.125 -4.664 15.148 1 62.62 244 GLY A CA 1
ATOM 1914 C C . GLY A 1 244 ? -41.906 -5.441 15.562 1 62.62 244 GLY A C 1
ATOM 1915 O O . GLY A 1 244 ? -40.844 -4.855 15.766 1 62.62 244 GLY A O 1
ATOM 1916 N N . GLN A 1 245 ? -42.094 -6.688 15.742 1 57.03 245 GLN A N 1
ATOM 1917 C CA . GLN A 1 245 ? -41.125 -7.68 16.203 1 57.03 245 GLN A CA 1
ATOM 1918 C C . GLN A 1 245 ? -39.906 -7.738 15.289 1 57.03 245 GLN A C 1
ATOM 1920 O O . GLN A 1 245 ? -38.812 -8.109 15.719 1 57.03 245 GLN A O 1
ATOM 1925 N N . GLY A 1 246 ? -40.125 -7.238 14.117 1 58.78 246 GLY A N 1
ATOM 1926 C CA . GLY A 1 246 ? -39.031 -7.305 13.164 1 58.78 246 GLY A CA 1
ATOM 1927 C C . GLY A 1 246 ? -37.906 -6.336 13.484 1 58.78 246 GLY A C 1
ATOM 1928 O O . GLY A 1 246 ? -36.781 -6.559 13.102 1 58.78 246 GLY A O 1
ATOM 1929 N N . LEU A 1 247 ? -38.188 -5.293 14.266 1 67.88 247 LEU A N 1
ATOM 1930 C CA . LEU A 1 247 ? -37.188 -4.289 14.625 1 67.88 247 LEU A CA 1
ATOM 1931 C C . LEU A 1 247 ? -36.25 -4.816 15.703 1 67.88 247 LEU A C 1
ATOM 1933 O O . LEU A 1 247 ? -35.156 -4.277 15.898 1 67.88 247 LEU A O 1
ATOM 1937 N N . LEU A 1 248 ? -36.688 -5.953 16.25 1 61.12 248 LEU A N 1
ATOM 1938 C CA . LEU A 1 248 ? -35.875 -6.531 17.312 1 61.12 248 LEU A CA 1
ATOM 1939 C C . LEU A 1 248 ? -34.812 -7.473 16.766 1 61.12 248 LEU A C 1
ATOM 1941 O O . LEU A 1 248 ? -33.906 -7.871 17.484 1 61.12 248 LEU A O 1
ATOM 1945 N N . VAL A 1 249 ? -35.031 -7.762 15.5 1 57.41 249 VAL A N 1
ATOM 1946 C CA . VAL A 1 249 ? -34.062 -8.672 14.891 1 57.41 249 VAL A CA 1
ATOM 1947 C C . VAL A 1 249 ? -32.75 -7.941 14.672 1 57.41 249 VAL A C 1
ATOM 1949 O O . VAL A 1 249 ? -32.719 -6.824 14.148 1 57.41 249 VAL A O 1
ATOM 1952 N N . ASP A 1 250 ? -31.703 -8.328 15.258 1 63.62 250 ASP A N 1
ATOM 1953 C CA . ASP A 1 250 ? -30.375 -7.73 15.117 1 63.62 250 ASP A CA 1
ATOM 1954 C C . ASP A 1 250 ? -29.719 -8.141 13.797 1 63.62 250 ASP A C 1
ATOM 1956 O O . ASP A 1 250 ? -28.672 -8.773 13.797 1 63.62 250 ASP A O 1
ATOM 1960 N N . ASP A 1 251 ? -30.5 -8.008 12.711 1 67 251 ASP A N 1
ATOM 1961 C CA . ASP A 1 251 ? -30 -8.266 11.367 1 67 251 ASP A CA 1
ATOM 1962 C C . ASP A 1 251 ? -29.938 -6.977 10.547 1 67 251 ASP A C 1
ATOM 1964 O O . ASP A 1 251 ? -30.984 -6.445 10.141 1 67 251 ASP A O 1
ATOM 1968 N N . GLU A 1 252 ? -28.812 -6.48 10.312 1 76.88 252 GLU A N 1
ATOM 1969 C CA . GLU A 1 252 ? -28.562 -5.223 9.617 1 76.88 252 GLU A CA 1
ATOM 1970 C C . GLU A 1 252 ? -29.188 -5.238 8.219 1 76.88 252 GLU A C 1
ATOM 1972 O O . GLU A 1 252 ? -29.734 -4.234 7.77 1 76.88 252 GLU A O 1
ATOM 1977 N N . GLN A 1 253 ? -29.203 -6.352 7.598 1 69.75 253 GLN A N 1
ATOM 1978 C CA . GLN A 1 253 ? -29.719 -6.43 6.23 1 69.75 253 GLN A CA 1
ATOM 1979 C C . GLN A 1 253 ? -31.234 -6.355 6.207 1 69.75 253 GLN A C 1
ATOM 1981 O O . GLN A 1 253 ? -31.828 -5.742 5.309 1 69.75 253 GLN A O 1
ATOM 1986 N N . TYR A 1 254 ? -31.719 -7.062 7.156 1 70.12 254 TYR A N 1
ATOM 1987 C CA . TYR A 1 254 ? -33.156 -7.02 7.246 1 70.12 254 TYR A CA 1
ATOM 1988 C C . TYR A 1 254 ? -33.656 -5.598 7.496 1 70.12 254 TYR A C 1
ATOM 1990 O O . TYR A 1 254 ? -34.594 -5.137 6.848 1 70.12 254 TYR A O 1
ATOM 1998 N N . LEU A 1 255 ? -33.031 -4.965 8.344 1 82.69 255 LEU A N 1
ATOM 1999 C CA . LEU A 1 255 ? -33.406 -3.596 8.672 1 82.69 255 LEU A CA 1
ATOM 2000 C C . LEU A 1 255 ? -33.188 -2.67 7.48 1 82.69 255 LEU A C 1
ATOM 2002 O O . LEU A 1 255 ? -34 -1.759 7.25 1 82.69 255 LEU A O 1
ATOM 2006 N N . GLN A 1 256 ? -32.188 -2.875 6.734 1 84.06 256 GLN A N 1
ATOM 2007 C CA . GLN A 1 256 ? -31.906 -2.084 5.539 1 84.06 256 GLN A CA 1
ATOM 2008 C C . GLN A 1 256 ? -33 -2.268 4.488 1 84.06 256 GLN A C 1
ATOM 2010 O O . GLN A 1 256 ? -33.469 -1.298 3.877 1 84.06 256 GLN A O 1
ATOM 2015 N N . ALA A 1 257 ? -33.344 -3.506 4.301 1 73.69 257 ALA A N 1
ATOM 2016 C CA . ALA A 1 257 ? -34.406 -3.793 3.322 1 73.69 257 ALA A CA 1
ATOM 2017 C C . ALA A 1 257 ? -35.719 -3.156 3.732 1 73.69 257 ALA A C 1
ATOM 2019 O O . ALA A 1 257 ? -36.438 -2.621 2.891 1 73.69 257 ALA A O 1
ATOM 2020 N N . GLN A 1 258 ? -36.031 -3.209 4.984 1 80.38 258 GLN A N 1
ATOM 2021 C CA . GLN A 1 258 ? -37.281 -2.613 5.484 1 80.38 258 GLN A CA 1
ATOM 2022 C C . GLN A 1 258 ? -37.281 -1.1 5.289 1 80.38 258 GLN A C 1
ATOM 2024 O O . GLN A 1 258 ? -38.312 -0.513 4.93 1 80.38 258 GLN A O 1
ATOM 2029 N N . LEU A 1 259 ? -36.188 -0.497 5.531 1 87.5 259 LEU A N 1
ATOM 2030 C CA . LEU A 1 259 ? -36.062 0.949 5.375 1 87.5 259 LEU A CA 1
ATOM 2031 C C . LEU A 1 259 ? -36.188 1.35 3.91 1 87.5 259 LEU A C 1
ATOM 2033 O O . LEU A 1 259 ? -36.875 2.332 3.59 1 87.5 259 LEU A O 1
ATOM 2037 N N . MET A 1 260 ? -35.625 0.585 3.102 1 83.69 260 MET A N 1
ATOM 2038 C CA . MET A 1 260 ? -35.688 0.854 1.669 1 83.69 260 MET A CA 1
ATOM 2039 C C . MET A 1 260 ? -37.125 0.769 1.179 1 83.69 260 MET A C 1
ATOM 2041 O O . MET A 1 260 ? -37.594 1.607 0.392 1 83.69 260 MET A O 1
ATOM 2045 N N . ASP A 1 261 ? -37.75 -0.236 1.652 1 78.69 261 ASP A N 1
ATOM 2046 C CA . ASP A 1 261 ? -39.156 -0.425 1.266 1 78.69 261 ASP A CA 1
ATOM 2047 C C . ASP A 1 261 ? -40.031 0.721 1.775 1 78.69 261 ASP A C 1
ATOM 2049 O O . ASP A 1 261 ? -40.938 1.177 1.077 1 78.69 261 ASP A O 1
ATOM 2053 N N . TYR A 1 262 ? -39.781 1.121 2.887 1 84.81 262 TYR A N 1
ATOM 2054 C CA . TYR A 1 262 ? -40.562 2.197 3.479 1 84.81 262 TYR A CA 1
ATOM 2055 C C . TYR A 1 262 ? -40.344 3.506 2.73 1 84.81 262 TYR A C 1
ATOM 2057 O O . TYR A 1 262 ? -41.312 4.273 2.525 1 84.81 262 TYR A O 1
ATOM 2065 N N . LEU A 1 263 ? -39.125 3.801 2.352 1 87.69 263 LEU A N 1
ATOM 2066 C CA . LEU A 1 263 ? -38.781 5.086 1.758 1 87.69 263 LEU A CA 1
ATOM 2067 C C . LEU A 1 263 ? -39.125 5.117 0.275 1 87.69 263 LEU A C 1
ATOM 2069 O O . LEU A 1 263 ? -39.188 6.188 -0.333 1 87.69 263 LEU A O 1
ATOM 2073 N N . ARG A 1 264 ? -39.469 3.986 -0.171 1 82.25 264 ARG A N 1
ATOM 2074 C CA . ARG A 1 264 ? -39.75 3.904 -1.599 1 82.25 264 ARG A CA 1
ATOM 2075 C C . ARG A 1 264 ? -40.969 4.77 -1.961 1 82.25 264 ARG A C 1
ATOM 2077 O O . ARG A 1 264 ? -42.031 4.617 -1.384 1 82.25 264 ARG A O 1
ATOM 2084 N N . GLY A 1 265 ? -40.75 5.68 -2.854 1 77.31 265 GLY A N 1
ATOM 2085 C CA . GLY A 1 265 ? -41.812 6.52 -3.365 1 77.31 265 GLY A CA 1
ATOM 2086 C C . GLY A 1 265 ? -42.156 7.68 -2.449 1 77.31 265 GLY A C 1
ATOM 2087 O O . GLY A 1 265 ? -43.031 8.484 -2.756 1 77.31 265 GLY A O 1
ATOM 2088 N N . ARG A 1 266 ? -41.5 7.836 -1.355 1 84.5 266 ARG A N 1
ATOM 2089 C CA . ARG A 1 266 ? -41.781 8.906 -0.409 1 84.5 266 ARG A CA 1
ATOM 2090 C C . ARG A 1 266 ? -40.719 9.992 -0.462 1 84.5 266 ARG A C 1
ATOM 2092 O O . ARG A 1 266 ? -39.562 9.719 -0.852 1 84.5 266 ARG A O 1
ATOM 2099 N N . ARG A 1 267 ? -41.156 11.164 -0.163 1 87.56 267 ARG A N 1
ATOM 2100 C CA . ARG A 1 267 ? -40.219 12.281 -0 1 87.56 267 ARG A CA 1
ATOM 2101 C C . ARG A 1 267 ? -39.875 12.477 1.467 1 87.56 267 ARG A C 1
ATOM 2103 O O . ARG A 1 267 ? -40.719 12.734 2.299 1 87.56 267 ARG A O 1
ATOM 2110 N N . TYR A 1 268 ? -38.625 12.344 1.765 1 90.62 268 TYR A N 1
ATOM 2111 C CA . TYR A 1 268 ? -38.25 12.359 3.174 1 90.62 268 TYR A CA 1
ATOM 2112 C C . TYR A 1 268 ? -37.094 13.328 3.42 1 90.62 268 TYR A C 1
ATOM 2114 O O . TYR A 1 268 ? -36.375 13.703 2.49 1 90.62 268 TYR A O 1
ATOM 2122 N N . LEU A 1 269 ? -37 13.789 4.641 1 92.75 269 LEU A N 1
ATOM 2123 C CA . LEU A 1 269 ? -35.875 14.562 5.176 1 92.75 269 LEU A CA 1
ATOM 2124 C C . LEU A 1 269 ? -35.25 13.867 6.383 1 92.75 269 LEU A C 1
ATOM 2126 O O . LEU A 1 269 ? -35.906 13.734 7.426 1 92.75 269 LEU A O 1
ATOM 2130 N N . ILE A 1 270 ? -34.062 13.406 6.184 1 94.31 270 ILE A N 1
ATOM 2131 C CA . ILE A 1 270 ? -33.375 12.68 7.246 1 94.31 270 ILE A CA 1
ATOM 2132 C C . ILE A 1 270 ? -32.125 13.438 7.664 1 94.31 270 ILE A C 1
ATOM 2134 O O . ILE A 1 270 ? -31.406 13.969 6.82 1 94.31 270 ILE A O 1
ATOM 2138 N N . VAL A 1 271 ? -31.938 13.602 8.93 1 95.44 271 VAL A N 1
ATOM 2139 C CA . VAL A 1 271 ? -30.734 14.211 9.461 1 95.44 271 VAL A CA 1
ATOM 2140 C C . VAL A 1 271 ? -29.906 13.164 10.203 1 95.44 271 VAL A C 1
ATOM 2142 O O . VAL A 1 271 ? -30.406 12.508 11.125 1 95.44 271 VAL A O 1
ATOM 2145 N N . ILE A 1 272 ? -28.766 12.938 9.766 1 95.56 272 ILE A N 1
ATOM 2146 C CA . ILE A 1 272 ? -27.828 12.055 10.453 1 95.56 272 ILE A CA 1
ATOM 2147 C C . ILE A 1 272 ? -26.719 12.891 11.117 1 95.56 272 ILE A C 1
ATOM 2149 O O . ILE A 1 272 ? -25.766 13.297 10.469 1 95.56 272 ILE A O 1
ATOM 2153 N N . ASP A 1 273 ? -26.781 12.938 12.383 1 92.56 273 ASP A N 1
ATOM 2154 C CA . ASP A 1 273 ? -25.922 13.844 13.141 1 92.56 273 ASP A CA 1
ATOM 2155 C C . ASP A 1 273 ? -24.625 13.148 13.555 1 92.56 273 ASP A C 1
ATOM 2157 O O . ASP A 1 273 ? -24.641 12.023 14.047 1 92.56 273 ASP A O 1
ATOM 2161 N N . ASP A 1 274 ? -23.469 13.758 13.297 1 90.19 274 ASP A N 1
ATOM 2162 C CA . ASP A 1 274 ? -22.141 13.383 13.773 1 90.19 274 ASP A CA 1
ATOM 2163 C C . ASP A 1 274 ? -21.734 12.016 13.227 1 90.19 274 ASP A C 1
ATOM 2165 O O . ASP A 1 274 ? -21.391 11.109 13.992 1 90.19 274 ASP A O 1
ATOM 2169 N N . ILE A 1 275 ? -21.672 11.938 11.984 1 90.62 275 ILE A N 1
ATOM 2170 C CA . ILE A 1 275 ? -21.281 10.695 11.32 1 90.62 275 ILE A CA 1
ATOM 2171 C C . ILE A 1 275 ? -19.781 10.484 11.469 1 90.62 275 ILE A C 1
ATOM 2173 O O . ILE A 1 275 ? -19 11.438 11.438 1 90.62 275 ILE A O 1
ATOM 2177 N N . GLY A 1 276 ? -19.422 9.219 11.711 1 83.44 276 GLY A N 1
ATOM 2178 C CA . GLY A 1 276 ? -18.016 8.875 11.898 1 83.44 276 GLY A CA 1
ATOM 2179 C C . GLY A 1 276 ? -17.312 8.516 10.602 1 83.44 276 GLY A C 1
ATOM 2180 O O . GLY A 1 276 ? -17.906 8.602 9.523 1 83.44 276 GLY A O 1
ATOM 2181 N N . ASN A 1 277 ? -16.031 8.188 10.711 1 76.69 277 ASN A N 1
ATOM 2182 C CA . ASN A 1 277 ? -15.188 7.859 9.555 1 76.69 277 ASN A CA 1
ATOM 2183 C C . ASN A 1 277 ? -15.648 6.57 8.883 1 76.69 277 ASN A C 1
ATOM 2185 O O . ASN A 1 277 ? -15.773 5.535 9.539 1 76.69 277 ASN A O 1
ATOM 2189 N N . GLY A 1 278 ? -15.945 6.652 7.625 1 76.12 278 GLY A N 1
ATOM 2190 C CA . GLY A 1 278 ? -16.297 5.488 6.824 1 76.12 278 GLY A CA 1
ATOM 2191 C C . GLY A 1 278 ? -17.719 5.008 7.047 1 76.12 278 GLY A C 1
ATOM 2192 O O . GLY A 1 278 ? -18.172 4.07 6.391 1 76.12 278 GLY A O 1
ATOM 2193 N N . GLN A 1 279 ? -18.484 5.609 7.828 1 81.88 279 GLN A N 1
ATOM 2194 C CA . GLN A 1 279 ? -19.812 5.156 8.203 1 81.88 279 GLN A CA 1
ATOM 2195 C C . GLN A 1 279 ? -20.812 5.379 7.066 1 81.88 279 GLN A C 1
ATOM 2197 O O . GLN A 1 279 ? -21.766 4.605 6.902 1 81.88 279 GLN A O 1
ATOM 2202 N N . TRP A 1 280 ? -20.562 6.445 6.344 1 85.44 280 TRP A N 1
ATOM 2203 C CA . TRP A 1 280 ? -21.484 6.758 5.262 1 85.44 280 TRP A CA 1
ATOM 2204 C C . TRP A 1 280 ? -21.531 5.625 4.242 1 85.44 280 TRP A C 1
ATOM 2206 O O . TRP A 1 280 ? -22.594 5.285 3.727 1 85.44 280 TRP A O 1
ATOM 2216 N N . ASN A 1 281 ? -20.438 5.008 3.953 1 77.38 281 ASN A N 1
ATOM 2217 C CA . ASN A 1 281 ? -20.359 3.932 2.971 1 77.38 281 ASN A CA 1
ATOM 2218 C C . ASN A 1 281 ? -21.141 2.707 3.42 1 77.38 281 ASN A C 1
ATOM 2220 O O . ASN A 1 281 ? -21.625 1.932 2.59 1 77.38 281 ASN A O 1
ATOM 2224 N N . SER A 1 282 ? -21.375 2.604 4.68 1 78 282 SER A N 1
ATOM 2225 C CA . SER A 1 282 ? -22.109 1.463 5.211 1 78 282 SER A CA 1
ATOM 2226 C C . SER A 1 282 ? -23.625 1.712 5.184 1 78 282 SER A C 1
ATOM 2228 O O . SER A 1 282 ? -24.406 0.767 5.191 1 78 282 SER A O 1
ATOM 2230 N N . ILE A 1 283 ? -24.016 2.967 5.117 1 86.62 283 ILE A N 1
ATOM 2231 C CA . ILE A 1 283 ? -25.438 3.256 5.262 1 86.62 283 ILE A CA 1
ATOM 2232 C C . ILE A 1 283 ? -26 3.768 3.938 1 86.62 283 ILE A C 1
ATOM 2234 O O . ILE A 1 283 ? -27.219 3.762 3.729 1 86.62 283 ILE A O 1
ATOM 2238 N N . LYS A 1 284 ? -25.188 4.238 3.051 1 82.19 284 LYS A N 1
ATOM 2239 C CA . LYS A 1 284 ? -25.609 4.93 1.839 1 82.19 284 LYS A CA 1
ATOM 2240 C C . LYS A 1 284 ? -26.484 4.02 0.968 1 82.19 284 LYS A C 1
ATOM 2242 O O . LYS A 1 284 ? -27.359 4.496 0.239 1 82.19 284 LYS A O 1
ATOM 2247 N N . SER A 1 285 ? -26.25 2.719 1.062 1 76.06 285 SER A N 1
ATOM 2248 C CA . SER A 1 285 ? -26.969 1.774 0.219 1 76.06 285 SER A CA 1
ATOM 2249 C C . SER A 1 285 ? -28.469 1.77 0.548 1 76.06 285 SER A C 1
ATOM 2251 O O . SER A 1 285 ? -29.297 1.436 -0.302 1 76.06 285 SER A O 1
ATOM 2253 N N . ALA A 1 286 ? -28.812 2.174 1.705 1 80.19 286 ALA A N 1
ATOM 2254 C CA . ALA A 1 286 ? -30.219 2.199 2.127 1 80.19 286 ALA A CA 1
ATOM 2255 C C . ALA A 1 286 ? -30.969 3.336 1.443 1 80.19 286 ALA A C 1
ATOM 2257 O O . ALA A 1 286 ? -32.188 3.299 1.347 1 80.19 286 ALA A O 1
ATOM 2258 N N . PHE A 1 287 ? -30.219 4.363 0.915 1 80.75 287 PHE A N 1
ATOM 2259 C CA . PHE A 1 287 ? -30.859 5.559 0.388 1 80.75 287 PHE A CA 1
ATOM 2260 C C . PHE A 1 287 ? -30.75 5.617 -1.13 1 80.75 287 PHE A C 1
ATOM 2262 O O . PHE A 1 287 ? -31.5 6.324 -1.793 1 80.75 287 PHE A O 1
ATOM 2269 N N . GLU A 1 288 ? -29.609 5.148 -1.707 1 66.12 288 GLU A N 1
ATOM 2270 C CA . GLU A 1 288 ? -29.25 5.332 -3.109 1 66.12 288 GLU A CA 1
ATOM 2271 C C . GLU A 1 288 ? -30.281 4.691 -4.031 1 66.12 288 GLU A C 1
ATOM 2273 O O . GLU A 1 288 ? -30.547 5.199 -5.129 1 66.12 288 GLU A O 1
ATOM 2278 N N . GLU A 1 289 ? -30.781 3.434 -3.713 1 55.72 289 GLU A N 1
ATOM 2279 C CA . GLU A 1 289 ? -31.562 2.615 -4.633 1 55.72 289 GLU A CA 1
ATOM 2280 C C . GLU A 1 289 ? -32.875 3.301 -5.008 1 55.72 289 GLU A C 1
ATOM 2282 O O . GLU A 1 289 ? -33.562 2.855 -5.918 1 55.72 289 GLU A O 1
ATOM 2287 N N . ASN A 1 290 ? -33.219 4.402 -4.523 1 50.78 290 ASN A N 1
ATOM 2288 C CA . ASN A 1 290 ? -34.594 4.754 -4.781 1 50.78 290 ASN A CA 1
ATOM 2289 C C . ASN A 1 290 ? -34.75 5.656 -6.004 1 50.78 290 ASN A C 1
ATOM 2291 O O . ASN A 1 290 ? -34.438 6.852 -5.934 1 50.78 290 ASN A O 1
ATOM 2295 N N . SER A 1 291 ? -34.344 5.141 -7.281 1 49.53 291 SER A N 1
ATOM 2296 C CA . SER A 1 291 ? -34.531 5.68 -8.625 1 49.53 291 SER A CA 1
ATOM 2297 C C . SER A 1 291 ? -35.656 6.691 -8.664 1 49.53 291 SER A C 1
ATOM 2299 O O . SER A 1 291 ? -35.719 7.527 -9.57 1 49.53 291 SER A O 1
ATOM 2301 N N . ARG A 1 292 ? -36.75 6.559 -8 1 52.03 292 ARG A N 1
ATOM 2302 C CA . ARG A 1 292 ? -37.875 7.465 -8.07 1 52.03 292 ARG A CA 1
ATOM 2303 C C . ARG A 1 292 ? -37.875 8.445 -6.898 1 52.03 292 ARG A C 1
ATOM 2305 O O . ARG A 1 292 ? -38.906 8.656 -6.258 1 52.03 292 ARG A O 1
ATOM 2312 N N . ASN A 1 293 ? -36.625 8.852 -6.695 1 58.31 293 ASN A N 1
ATOM 2313 C CA . ASN A 1 293 ? -36.531 9.742 -5.543 1 58.31 293 ASN A CA 1
ATOM 2314 C C . ASN A 1 293 ? -37.188 11.094 -5.82 1 58.31 293 ASN A C 1
ATOM 2316 O O . ASN A 1 293 ? -37 11.664 -6.898 1 58.31 293 ASN A O 1
ATOM 2320 N N . ASN A 1 294 ? -38.188 11.273 -5.227 1 69 294 ASN A N 1
ATOM 2321 C CA . ASN A 1 294 ? -39.094 12.414 -5.312 1 69 294 ASN A CA 1
ATOM 2322 C C . ASN A 1 294 ? -38.531 13.641 -4.605 1 69 294 ASN A C 1
ATOM 2324 O O . ASN A 1 294 ? -39.25 14.328 -3.869 1 69 294 ASN A O 1
ATOM 2328 N N . GLY A 1 295 ? -37.125 13.922 -4.793 1 79.75 295 GLY A N 1
ATOM 2329 C CA . GLY A 1 295 ? -36.562 15.133 -4.215 1 79.75 295 GLY A CA 1
ATOM 2330 C C . GLY A 1 295 ? -36.219 14.984 -2.746 1 79.75 295 GLY A C 1
ATOM 2331 O O . GLY A 1 295 ? -36.375 15.938 -1.977 1 79.75 295 GLY A O 1
ATOM 2332 N N . SER A 1 296 ? -35.906 13.781 -2.221 1 88.5 296 SER A N 1
ATOM 2333 C CA . SER A 1 296 ? -35.531 13.523 -0.83 1 88.5 296 SER A CA 1
ATOM 2334 C C . SER A 1 296 ? -34.188 14.164 -0.476 1 88.5 296 SER A C 1
ATOM 2336 O O . SER A 1 296 ? -33.375 14.422 -1.357 1 88.5 296 SER A O 1
ATOM 2338 N N . ARG A 1 297 ? -34.125 14.609 0.778 1 91.12 297 ARG A N 1
ATOM 2339 C CA . ARG A 1 297 ? -32.938 15.289 1.25 1 91.12 297 ARG A CA 1
ATOM 2340 C C . ARG A 1 297 ? -32.375 14.617 2.508 1 91.12 297 ARG A C 1
ATOM 2342 O O . ARG A 1 297 ? -33.156 14.203 3.377 1 91.12 297 ARG A O 1
ATOM 2349 N N . ILE A 1 298 ? -31.047 14.516 2.568 1 92.12 298 ILE A N 1
ATOM 2350 C CA . ILE A 1 298 ? -30.375 14.023 3.762 1 92.12 298 ILE A CA 1
ATOM 2351 C C . ILE A 1 298 ? -29.344 15.047 4.238 1 92.12 298 ILE A C 1
ATOM 2353 O O . ILE A 1 298 ? -28.547 15.547 3.445 1 92.12 298 ILE A O 1
ATOM 2357 N N . ILE A 1 299 ? -29.406 15.445 5.469 1 94.19 299 ILE A N 1
ATOM 2358 C CA . ILE A 1 299 ? -28.422 16.344 6.074 1 94.19 299 ILE A CA 1
ATOM 2359 C C . ILE A 1 299 ? -27.484 15.547 6.984 1 94.19 299 ILE A C 1
ATOM 2361 O O . ILE A 1 299 ? -27.953 14.805 7.859 1 94.19 299 ILE A O 1
ATOM 2365 N N . VAL A 1 300 ? -26.266 15.664 6.719 1 94.62 300 VAL A N 1
ATOM 2366 C CA . VAL A 1 300 ? -25.281 14.961 7.531 1 94.62 300 VAL A CA 1
ATOM 2367 C C . VAL A 1 300 ? -24.344 15.969 8.195 1 94.62 300 VAL A C 1
ATOM 2369 O O . VAL A 1 300 ? -23.969 16.969 7.59 1 94.62 300 VAL A O 1
ATOM 2372 N N . THR A 1 301 ? -24.016 15.812 9.453 1 94.44 301 THR A N 1
ATOM 2373 C CA . THR A 1 301 ? -23 16.609 10.148 1 94.44 301 THR A CA 1
ATOM 2374 C C . THR A 1 301 ? -21.781 15.75 10.484 1 94.44 301 THR A C 1
ATOM 2376 O O . THR A 1 301 ? -21.922 14.594 10.891 1 94.44 301 THR A O 1
ATOM 2379 N N . THR A 1 302 ? -20.656 16.219 10.188 1 92.38 302 THR A N 1
ATOM 2380 C CA . THR A 1 302 ? -19.438 15.469 10.461 1 92.38 302 THR A CA 1
ATOM 2381 C C . THR A 1 302 ? -18.281 16.406 10.797 1 92.38 302 THR A C 1
ATOM 2383 O O . THR A 1 302 ? -18.328 17.594 10.477 1 92.38 302 THR A O 1
ATOM 2386 N N . THR A 1 303 ? -17.328 15.883 11.5 1 90.06 303 THR A N 1
ATOM 2387 C CA . THR A 1 303 ? -16.125 16.641 11.828 1 90.06 303 THR A CA 1
ATOM 2388 C C . THR A 1 303 ? -15.023 16.359 10.805 1 90.06 303 THR A C 1
ATOM 2390 O O . THR A 1 303 ? -14.016 17.078 10.766 1 90.06 303 THR A O 1
ATOM 2393 N N . ILE A 1 304 ? -15.242 15.406 9.969 1 89.25 304 ILE A N 1
ATOM 2394 C CA . ILE A 1 304 ? -14.203 14.961 9.047 1 89.25 304 ILE A CA 1
ATOM 2395 C C . ILE A 1 304 ? -14.547 15.414 7.625 1 89.25 304 ILE A C 1
ATOM 2397 O O . ILE A 1 304 ? -15.594 15.055 7.09 1 89.25 304 ILE A O 1
ATOM 2401 N N . LYS A 1 305 ? -13.68 16.109 7.016 1 88.62 305 LYS A N 1
ATOM 2402 C CA . LYS A 1 305 ? -13.914 16.656 5.684 1 88.62 305 LYS A CA 1
ATOM 2403 C C . LYS A 1 305 ? -13.977 15.539 4.637 1 88.62 305 LYS A C 1
ATOM 2405 O O . LYS A 1 305 ? -14.766 15.609 3.697 1 88.62 305 LYS A O 1
ATOM 2410 N N . SER A 1 306 ? -13.102 14.547 4.73 1 86.69 306 SER A N 1
ATOM 2411 C CA . SER A 1 306 ? -13.094 13.445 3.777 1 86.69 306 SER A CA 1
ATOM 2412 C C . SER A 1 306 ? -14.422 12.695 3.783 1 86.69 306 SER A C 1
ATOM 2414 O O . SER A 1 306 ? -14.898 12.258 2.734 1 86.69 306 SER A O 1
ATOM 2416 N N . GLU A 1 307 ? -15 12.539 4.953 1 88.31 307 GLU A N 1
ATOM 2417 C CA . GLU A 1 307 ? -16.312 11.898 5.055 1 88.31 307 GLU A CA 1
ATOM 2418 C C . GLU A 1 307 ? -17.391 12.734 4.375 1 88.31 307 GLU A C 1
ATOM 2420 O O . GLU A 1 307 ? -18.328 12.188 3.781 1 88.31 307 GLU A O 1
ATOM 2425 N N . ALA A 1 308 ? -17.281 14.023 4.559 1 90.25 308 ALA A N 1
ATOM 2426 C CA . ALA A 1 308 ? -18.219 14.922 3.893 1 90.25 308 ALA A CA 1
ATOM 2427 C C . ALA A 1 308 ? -18.125 14.797 2.375 1 90.25 308 ALA A C 1
ATOM 2429 O O . ALA A 1 308 ? -19.141 14.789 1.677 1 90.25 308 ALA A O 1
ATOM 2430 N N . ASN A 1 309 ? -16.938 14.703 1.928 1 86.25 309 ASN A N 1
ATOM 2431 C CA . ASN A 1 309 ? -16.719 14.539 0.494 1 86.25 309 ASN A CA 1
ATOM 2432 C C . ASN A 1 309 ? -17.312 13.227 -0.013 1 86.25 309 ASN A C 1
ATOM 2434 O O . ASN A 1 309 ? -17.875 13.18 -1.107 1 86.25 309 ASN A O 1
ATOM 2438 N N . THR A 1 310 ? -17.156 12.203 0.758 1 84.38 310 THR A N 1
ATOM 2439 C CA . THR A 1 310 ? -17.688 10.891 0.386 1 84.38 310 THR A CA 1
ATOM 2440 C C . THR A 1 310 ? -19.219 10.93 0.317 1 84.38 310 THR A C 1
ATOM 2442 O O . THR A 1 310 ? -19.812 10.297 -0.55 1 84.38 310 THR A O 1
ATOM 2445 N N . CYS A 1 311 ? -19.766 11.672 1.212 1 87 311 CYS A N 1
ATOM 2446 C CA . CYS A 1 311 ? -21.219 11.781 1.256 1 87 311 CYS A CA 1
ATOM 2447 C C . CYS A 1 311 ? -21.75 12.523 0.032 1 87 311 CYS A C 1
ATOM 2449 O O . CYS A 1 311 ? -22.828 12.195 -0.484 1 87 311 CYS A O 1
ATOM 2451 N N . CYS A 1 312 ? -20.953 13.5 -0.346 1 80.62 312 CYS A N 1
ATOM 2452 C CA . CYS A 1 312 ? -21.438 14.367 -1.423 1 80.62 312 CYS A CA 1
ATOM 2453 C C . CYS A 1 312 ? -20.797 13.977 -2.752 1 80.62 312 CYS A C 1
ATOM 2455 O O . CYS A 1 312 ? -20.844 14.742 -3.717 1 80.62 312 CYS A O 1
ATOM 2457 N N . GLY A 1 313 ? -20.188 12.797 -2.762 1 71.06 313 GLY A N 1
ATOM 2458 C CA . GLY A 1 313 ? -19.453 12.391 -3.951 1 71.06 313 GLY A CA 1
ATOM 2459 C C . GLY A 1 313 ? -20.328 12.297 -5.184 1 71.06 313 GLY A C 1
ATOM 2460 O O . GLY A 1 313 ? -21.562 12.18 -5.078 1 71.06 313 GLY A O 1
ATOM 2461 N N . ASN A 1 314 ? -19.891 12.406 -6.301 1 61.66 314 ASN A N 1
ATOM 2462 C CA . ASN A 1 314 ? -20.469 12.203 -7.617 1 61.66 314 ASN A CA 1
ATOM 2463 C C . ASN A 1 314 ? -21.531 13.258 -7.934 1 61.66 314 ASN A C 1
ATOM 2465 O O . ASN A 1 314 ? -22.578 12.953 -8.5 1 61.66 314 ASN A O 1
ATOM 2469 N N . GLY A 1 315 ? -21.312 14.531 -7.367 1 62.59 315 GLY A N 1
ATOM 2470 C CA . GLY A 1 315 ? -22.188 15.648 -7.703 1 62.59 315 GLY A CA 1
ATOM 2471 C C . GLY A 1 315 ? -23.531 15.57 -7.008 1 62.59 315 GLY A C 1
ATOM 2472 O O . GLY A 1 315 ? -24.438 16.344 -7.316 1 62.59 315 GLY A O 1
ATOM 2473 N N . LYS A 1 316 ? -23.609 14.672 -6.125 1 67.38 316 LYS A N 1
ATOM 2474 C CA . LYS A 1 316 ? -24.922 14.445 -5.523 1 67.38 316 LYS A CA 1
ATOM 2475 C C . LYS A 1 316 ? -25.062 15.188 -4.203 1 67.38 316 LYS A C 1
ATOM 2477 O O . LYS A 1 316 ? -25.969 14.906 -3.414 1 67.38 316 LYS A O 1
ATOM 2482 N N . GLY A 1 317 ? -24.156 16.078 -3.979 1 77.31 317 GLY A N 1
ATOM 2483 C CA . GLY A 1 317 ? -24.344 16.719 -2.686 1 77.31 317 GLY A CA 1
ATOM 2484 C C . GLY A 1 317 ? -23.578 18.016 -2.551 1 77.31 317 GLY A C 1
ATOM 2485 O O . GLY A 1 317 ? -22.969 18.5 -3.512 1 77.31 317 GLY A O 1
ATOM 2486 N N . PHE A 1 318 ? -23.922 18.812 -1.456 1 82.38 318 PHE A N 1
ATOM 2487 C CA . PHE A 1 318 ? -23.297 20.094 -1.117 1 82.38 318 PHE A CA 1
ATOM 2488 C C . PHE A 1 318 ? -22.578 20 0.22 1 82.38 318 PHE A C 1
ATOM 2490 O O . PHE A 1 318 ? -23.016 19.297 1.129 1 82.38 318 PHE A O 1
ATOM 2497 N N . ILE A 1 319 ? -21.484 20.672 0.208 1 85.06 319 ILE A N 1
ATOM 2498 C CA . ILE A 1 319 ? -20.719 20.719 1.454 1 85.06 319 ILE A CA 1
ATOM 2499 C C . ILE A 1 319 ? -20.734 22.125 2.027 1 85.06 319 ILE A C 1
ATOM 2501 O O . ILE A 1 319 ? -20.422 23.094 1.327 1 85.06 319 ILE A O 1
ATOM 2505 N N . TYR A 1 320 ? -21.188 22.266 3.178 1 86.88 320 TYR A N 1
ATOM 2506 C CA . TYR A 1 320 ? -21.141 23.531 3.898 1 86.88 320 TYR A CA 1
ATOM 2507 C C . TYR A 1 320 ? -20.062 23.5 4.984 1 86.88 320 TYR A C 1
ATOM 2509 O O . TYR A 1 320 ? -20.172 22.75 5.949 1 86.88 320 TYR A O 1
ATOM 2517 N N . GLN A 1 321 ? -19.094 24.328 4.875 1 83.94 321 GLN A N 1
ATOM 2518 C CA . GLN A 1 321 ? -18.047 24.422 5.883 1 83.94 321 GLN A CA 1
ATOM 2519 C C . GLN A 1 321 ? -18.391 25.469 6.941 1 83.94 321 GLN A C 1
ATOM 2521 O O . GLN A 1 321 ? -18.656 26.625 6.621 1 83.94 321 GLN A O 1
ATOM 2526 N N . MET A 1 322 ? -18.328 25 8.164 1 87.25 322 MET A N 1
ATOM 2527 C CA . MET A 1 322 ? -18.641 25.906 9.266 1 87.25 322 MET A CA 1
ATOM 2528 C C . MET A 1 322 ? -17.641 27.047 9.336 1 87.25 322 MET A C 1
ATOM 2530 O O . MET A 1 322 ? -16.438 26.844 9.125 1 87.25 322 MET A O 1
ATOM 2534 N N . GLN A 1 323 ? -18.172 28.156 9.531 1 78.38 323 GLN A N 1
ATOM 2535 C CA . GLN A 1 323 ? -17.328 29.328 9.711 1 78.38 323 GLN A CA 1
ATOM 2536 C C . GLN A 1 323 ? -17.344 29.797 11.164 1 78.38 323 GLN A C 1
ATOM 2538 O O . GLN A 1 323 ? -18.281 29.5 11.906 1 78.38 323 GLN A O 1
ATOM 2543 N N . ASN A 1 324 ? -16.219 30.453 11.5 1 76.56 324 ASN A N 1
ATOM 2544 C CA . ASN A 1 324 ? -16.188 31.031 12.836 1 76.56 324 ASN A CA 1
ATOM 2545 C C . ASN A 1 324 ? -17.188 32.156 12.992 1 76.56 324 ASN A C 1
ATOM 2547 O O . ASN A 1 324 ? -17.5 32.844 12.016 1 76.56 324 ASN A O 1
ATOM 2551 N N . LEU A 1 325 ? -17.641 32.219 14.164 1 80.19 325 LEU A N 1
ATOM 2552 C CA . LEU A 1 325 ? -18.594 33.281 14.445 1 80.19 325 LEU A CA 1
ATOM 2553 C C . LEU A 1 325 ? -17.922 34.656 14.32 1 80.19 325 LEU A C 1
ATOM 2555 O O . LEU A 1 325 ? -16.734 34.812 14.609 1 80.19 325 LEU A O 1
ATOM 2559 N N . GLU A 1 326 ? -18.703 35.562 13.852 1 76.06 326 GLU A N 1
ATOM 2560 C CA . GLU A 1 326 ? -18.188 36.938 13.742 1 76.06 326 GLU A CA 1
ATOM 2561 C C . GLU A 1 326 ? -18.031 37.562 15.117 1 76.06 326 GLU A C 1
ATOM 2563 O O . GLU A 1 326 ? -18.656 37.125 16.094 1 76.06 326 GLU A O 1
ATOM 2568 N N . ASP A 1 327 ? -17.266 38.594 15.281 1 73.69 327 ASP A N 1
ATOM 2569 C CA . ASP A 1 327 ? -16.875 39.25 16.531 1 73.69 327 ASP A CA 1
ATOM 2570 C C . ASP A 1 327 ? -18.094 39.719 17.297 1 73.69 327 ASP A C 1
ATOM 2572 O O . ASP A 1 327 ? -18.125 39.656 18.531 1 73.69 327 ASP A O 1
ATOM 2576 N N . GLN A 1 328 ? -19.031 40.188 16.516 1 72.81 328 GLN A N 1
ATOM 2577 C CA . GLN A 1 328 ? -20.203 40.75 17.188 1 72.81 328 GLN A CA 1
ATOM 2578 C C . GLN A 1 328 ? -20.938 39.688 17.969 1 72.81 328 GLN A C 1
ATOM 2580 O O . GLN A 1 328 ? -21.453 39.938 19.062 1 72.81 328 GLN A O 1
ATOM 2585 N N . TYR A 1 329 ? -20.875 38.562 17.547 1 78.25 329 TYR A N 1
ATOM 2586 C CA . TYR A 1 329 ? -21.656 37.5 18.172 1 78.25 329 TYR A CA 1
ATOM 2587 C C . TYR A 1 329 ? -20.891 36.875 19.328 1 78.25 329 TYR A C 1
ATOM 2589 O O . TYR A 1 329 ? -21.5 36.375 20.266 1 78.25 329 TYR A O 1
ATOM 2597 N N . PHE A 1 330 ? -19.547 37 19.281 1 80.62 330 PHE A N 1
ATOM 2598 C CA . PHE A 1 330 ? -18.766 36.375 20.344 1 80.62 330 PHE A CA 1
ATOM 2599 C C . PHE A 1 330 ? -18.984 37.094 21.672 1 80.62 330 PHE A C 1
ATOM 2601 O O . PHE A 1 330 ? -19.141 36.438 22.719 1 80.62 330 PHE A O 1
ATOM 2608 N N . LYS A 1 331 ? -19.094 38.406 21.484 1 82.5 331 LYS A N 1
ATOM 2609 C CA . LYS A 1 331 ? -19.219 39.188 22.688 1 82.5 331 LYS A CA 1
ATOM 2610 C C . LYS A 1 331 ? -20.578 39 23.344 1 82.5 331 LYS A C 1
ATOM 2612 O O . LYS A 1 331 ? -20.688 38.875 24.562 1 82.5 331 LYS A O 1
ATOM 2617 N N . THR A 1 332 ? -21.578 38.875 22.453 1 83.38 332 THR A N 1
ATOM 2618 C CA . THR A 1 332 ? -22.938 38.75 22.969 1 83.38 332 THR A CA 1
ATOM 2619 C C . THR A 1 332 ? -23.125 37.375 23.656 1 83.38 332 THR A C 1
ATOM 2621 O O . THR A 1 332 ? -23.781 37.281 24.688 1 83.38 332 THR A O 1
ATOM 2624 N N . ILE A 1 333 ? -22.516 36.375 23.125 1 85.06 333 ILE A N 1
ATOM 2625 C CA . ILE A 1 333 ? -22.672 35.031 23.656 1 85.06 333 ILE A CA 1
ATOM 2626 C C . ILE A 1 333 ? -21.922 34.906 24.984 1 85.06 333 ILE A C 1
ATOM 2628 O O . ILE A 1 333 ? -22.438 34.375 25.953 1 85.06 333 ILE A O 1
ATOM 2632 N N . ALA A 1 334 ? -20.688 35.406 25.047 1 86.94 334 ALA A N 1
ATOM 2633 C CA . ALA A 1 334 ? -19.812 35.188 26.188 1 86.94 334 ALA A CA 1
ATOM 2634 C C . ALA A 1 334 ? -20.156 36.156 27.328 1 86.94 334 ALA A C 1
ATOM 2636 O O . ALA A 1 334 ? -20.109 35.781 28.5 1 86.94 334 ALA A O 1
ATOM 2637 N N . LEU A 1 335 ? -20.531 37.469 26.984 1 87.69 335 LEU A N 1
ATOM 2638 C CA . LEU A 1 335 ? -20.641 38.5 28 1 87.69 335 LEU A CA 1
ATOM 2639 C C . LEU A 1 335 ? -22.094 38.938 28.172 1 87.69 335 LEU A C 1
ATOM 2641 O O . LEU A 1 335 ? -22.438 39.531 29.188 1 87.69 335 LEU A O 1
ATOM 2645 N N . GLY A 1 336 ? -22.969 38.594 27.25 1 80.81 336 GLY A N 1
ATOM 2646 C CA . GLY A 1 336 ? -24.344 39.062 27.312 1 80.81 336 GLY A CA 1
ATOM 2647 C C . GLY A 1 336 ? -24.594 40.281 26.469 1 80.81 336 GLY A C 1
ATOM 2648 O O . GLY A 1 336 ? -23.703 40.75 25.766 1 80.81 336 GLY A O 1
ATOM 2649 N N . GLU A 1 337 ? -25.766 40.906 26.297 1 77.88 337 GLU A N 1
ATOM 2650 C CA . GLU A 1 337 ? -26.219 41.938 25.375 1 77.88 337 GLU A CA 1
ATOM 2651 C C . GLU A 1 337 ? -25.594 43.281 25.719 1 77.88 337 GLU A C 1
ATOM 2653 O O . GLU A 1 337 ? -25.266 44.062 24.812 1 77.88 337 GLU A O 1
ATOM 2658 N N . ALA A 1 338 ? -25.281 43.688 26.984 1 80.56 338 ALA A N 1
ATOM 2659 C CA . ALA A 1 338 ? -24.75 45 27.328 1 80.56 338 ALA A CA 1
ATOM 2660 C C . ALA A 1 338 ? -23.719 44.906 28.453 1 80.56 338 ALA A C 1
ATOM 2662 O O . ALA A 1 338 ? -23.969 45.344 29.578 1 80.56 338 ALA A O 1
ATOM 2663 N N . PRO A 1 339 ? -22.672 44.375 27.953 1 85.25 339 PRO A N 1
ATOM 2664 C CA . PRO A 1 339 ? -21.641 44.25 29 1 85.25 339 PRO A CA 1
ATOM 2665 C C . PRO A 1 339 ? -21 45.594 29.375 1 85.25 339 PRO A C 1
ATOM 2667 O O . PRO A 1 339 ? -21 46.531 28.562 1 85.25 339 PRO A O 1
ATOM 2670 N N . SER A 1 340 ? -20.516 45.812 30.594 1 86.44 340 SER A N 1
ATOM 2671 C CA . SER A 1 340 ? -19.797 47 31.047 1 86.44 340 SER A CA 1
ATOM 2672 C C . SER A 1 340 ? -18.484 47.188 30.297 1 86.44 340 SER A C 1
ATOM 2674 O O . SER A 1 340 ? -17.891 46.188 29.828 1 86.44 340 SER A O 1
ATOM 2676 N N . PRO A 1 341 ? -18.062 48.312 30.062 1 88.88 341 PRO A N 1
ATOM 2677 C CA . PRO A 1 341 ? -16.797 48.562 29.344 1 88.88 341 PRO A CA 1
ATOM 2678 C C . PRO A 1 341 ? -15.609 47.875 29.984 1 88.88 341 PRO A C 1
ATOM 2680 O O . PRO A 1 341 ? -14.695 47.406 29.281 1 88.88 341 PRO A O 1
ATOM 2683 N N . GLU A 1 342 ? -15.633 47.844 31.297 1 90.5 342 GLU A N 1
ATOM 2684 C CA . GLU A 1 342 ? -14.547 47.156 31.984 1 90.5 342 GLU A CA 1
ATOM 2685 C C . GLU A 1 342 ? -14.523 45.688 31.625 1 90.5 342 GLU A C 1
ATOM 2687 O O . GLU A 1 342 ? -13.445 45.094 31.438 1 90.5 342 GLU A O 1
ATOM 2692 N N . LEU A 1 343 ? -15.609 45.094 31.594 1 90.81 343 LEU A N 1
ATOM 2693 C CA . LEU A 1 343 ? -15.727 43.688 31.25 1 90.81 343 LEU A CA 1
ATOM 2694 C C . LEU A 1 343 ? -15.336 43.469 29.797 1 90.81 343 LEU A C 1
ATOM 2696 O O . LEU A 1 343 ? -14.727 42.438 29.469 1 90.81 343 LEU A O 1
ATOM 2700 N N . GLN A 1 344 ? -15.625 44.375 28.984 1 88.81 344 GLN A N 1
ATOM 2701 C CA . GLN A 1 344 ? -15.312 44.25 27.562 1 88.81 344 GLN A CA 1
ATOM 2702 C C . GLN A 1 344 ? -13.805 44.344 27.328 1 88.81 344 GLN A C 1
ATOM 2704 O O . GLN A 1 344 ? -13.25 43.562 26.562 1 88.81 344 GLN A O 1
ATOM 2709 N N . MET A 1 345 ? -13.188 45.188 28 1 89.19 345 MET A N 1
ATOM 2710 C CA . MET A 1 345 ? -11.75 45.375 27.844 1 89.19 345 MET A CA 1
ATOM 2711 C C . MET A 1 345 ? -10.992 44.188 28.469 1 89.19 345 MET A C 1
ATOM 2713 O O . MET A 1 345 ? -9.977 43.75 27.922 1 89.19 345 MET A O 1
ATOM 2717 N N . GLY A 1 346 ? -11.43 43.75 29.547 1 89.06 346 GLY A N 1
ATOM 2718 C CA . GLY A 1 346 ? -10.766 42.656 30.234 1 89.06 346 GLY A CA 1
ATOM 2719 C C . GLY A 1 346 ? -10.961 41.344 29.547 1 89.06 346 GLY A C 1
ATOM 2720 O O . GLY A 1 346 ? -10.18 40.406 29.75 1 89.06 346 GLY A O 1
ATOM 2721 N N . SER A 1 347 ? -11.953 41.219 28.719 1 90.81 347 SER A N 1
ATOM 2722 C CA . SER A 1 347 ? -12.289 39.938 28.125 1 90.81 347 SER A CA 1
ATOM 2723 C C . SER A 1 347 ? -11.75 39.812 26.703 1 90.81 347 SER A C 1
ATOM 2725 O O . SER A 1 347 ? -11.891 38.781 26.062 1 90.81 347 SER A O 1
ATOM 2727 N N . GLU A 1 348 ? -11.07 40.781 26.203 1 88.06 348 GLU A N 1
ATOM 2728 C CA . GLU A 1 348 ? -10.648 40.812 24.797 1 88.06 348 GLU A CA 1
ATOM 2729 C C . GLU A 1 348 ? -9.695 39.688 24.484 1 88.06 348 GLU A C 1
ATOM 2731 O O . GLU A 1 348 ? -9.867 38.969 23.469 1 88.06 348 GLU A O 1
ATOM 2736 N N . GLU A 1 349 ? -8.719 39.469 25.297 1 87.25 349 GLU A N 1
ATOM 2737 C CA . GLU A 1 349 ? -7.738 38.406 25.047 1 87.25 349 GLU A CA 1
ATOM 2738 C C . GLU A 1 349 ? -8.367 37.031 25.188 1 87.25 349 GLU A C 1
ATOM 2740 O O . GLU A 1 349 ? -7.984 36.094 24.484 1 87.25 349 GLU A O 1
ATOM 2745 N N . LEU A 1 350 ? -9.195 36.938 26.094 1 90.31 350 LEU A N 1
ATOM 2746 C CA . LEU A 1 350 ? -9.891 35.688 26.312 1 90.31 350 LEU A CA 1
ATOM 2747 C C . LEU A 1 350 ? -10.75 35.312 25.094 1 90.31 350 LEU A C 1
ATOM 2749 O O . LEU A 1 350 ? -10.773 34.156 24.672 1 90.31 350 LEU A O 1
ATOM 2753 N N . LEU A 1 351 ? -11.422 36.312 24.594 1 88 351 LEU A N 1
ATOM 2754 C CA . LEU A 1 351 ? -12.273 36.094 23.438 1 88 351 LEU A CA 1
ATOM 2755 C C . LEU A 1 351 ? -11.438 35.781 22.203 1 88 351 LEU A C 1
ATOM 2757 O O . LEU A 1 351 ? -11.867 35.031 21.328 1 88 351 LEU A O 1
ATOM 2761 N N . LYS A 1 352 ? -10.305 36.344 22.172 1 83.44 352 LYS A N 1
ATOM 2762 C CA . LYS A 1 352 ? -9.406 36 21.078 1 83.44 352 LYS A CA 1
ATOM 2763 C C . LYS A 1 352 ? -8.953 34.562 21.141 1 83.44 352 LYS A C 1
ATOM 2765 O O . LYS A 1 352 ? -8.789 33.906 20.109 1 83.44 352 LYS A O 1
ATOM 2770 N N . LYS A 1 353 ? -8.773 34.062 22.297 1 87.25 353 LYS A N 1
ATOM 2771 C CA . LYS A 1 353 ? -8.367 32.688 22.5 1 87.25 353 LYS A CA 1
ATOM 2772 C C . LYS A 1 353 ? -9.484 31.703 22.125 1 87.25 353 LYS A C 1
ATOM 2774 O O . LYS A 1 353 ? -9.234 30.562 21.766 1 87.25 353 LYS A O 1
ATOM 2779 N N . CYS A 1 354 ? -10.641 32.125 22.281 1 88 354 CYS A N 1
ATOM 2780 C CA . CYS A 1 354 ? -11.773 31.297 21.922 1 88 354 CYS A CA 1
ATOM 2781 C C . CYS A 1 354 ? -11.984 31.297 20.406 1 88 354 CYS A C 1
ATOM 2783 O O . CYS A 1 354 ? -12.609 30.391 19.859 1 88 354 CYS A O 1
ATOM 2785 N N . ASP A 1 355 ? -11.398 32.219 19.688 1 79.56 355 ASP A N 1
ATOM 2786 C CA . ASP A 1 355 ? -11.344 32.344 18.234 1 79.56 355 ASP A CA 1
ATOM 2787 C C . ASP A 1 355 ? -12.711 32.094 17.609 1 79.56 355 ASP A C 1
ATOM 2789 O O . ASP A 1 355 ? -12.828 31.359 16.625 1 79.56 355 ASP A O 1
ATOM 2793 N N . GLY A 1 356 ? -13.828 32.5 18.25 1 81.69 356 GLY A N 1
ATOM 2794 C CA . GLY A 1 356 ? -15.172 32.406 17.688 1 81.69 356 GLY A CA 1
ATOM 2795 C C . GLY A 1 356 ? -15.734 31 17.75 1 81.69 356 GLY A C 1
ATOM 2796 O O . GLY A 1 356 ? -16.703 30.688 17.047 1 81.69 356 GLY A O 1
ATOM 2797 N N . HIS A 1 357 ? -15.172 30.141 18.5 1 87.94 357 HIS A N 1
ATOM 2798 C CA . HIS A 1 357 ? -15.68 28.797 18.703 1 87.94 357 HIS A CA 1
ATOM 2799 C C . HIS A 1 357 ? -16.891 28.781 19.625 1 87.94 357 HIS A C 1
ATOM 2801 O O . HIS A 1 357 ? -16.766 29.078 20.812 1 87.94 357 HIS A O 1
ATOM 2807 N N . PRO A 1 358 ? -18.016 28.453 19.156 1 86.94 358 PRO A N 1
ATOM 2808 C CA . PRO A 1 358 ? -19.266 28.594 19.891 1 86.94 358 PRO A CA 1
ATOM 2809 C C . PRO A 1 358 ? -19.266 27.844 21.219 1 86.94 358 PRO A C 1
ATOM 2811 O O . PRO A 1 358 ? -19.688 28.375 22.25 1 86.94 358 PRO A O 1
ATOM 2814 N N . LEU A 1 359 ? -18.828 26.609 21.297 1 88.19 359 LEU A N 1
ATOM 2815 C CA . LEU A 1 359 ? -18.844 25.828 22.531 1 88.19 359 LEU A CA 1
ATOM 2816 C C . LEU A 1 359 ? -17.938 26.469 23.578 1 88.19 359 LEU A C 1
ATOM 2818 O O . LEU A 1 359 ? -18.281 26.484 24.766 1 88.19 359 LEU A O 1
ATOM 2822 N N . SER A 1 360 ? -16.797 26.969 23.172 1 90.31 360 SER A N 1
ATOM 2823 C CA . SER A 1 360 ? -15.898 27.625 24.109 1 90.31 360 SER A CA 1
ATOM 2824 C C . SER A 1 360 ? -16.516 28.906 24.672 1 90.31 360 SER A C 1
ATOM 2826 O O . SER A 1 360 ? -16.344 29.203 25.859 1 90.31 360 SER A O 1
ATOM 2828 N N . LEU A 1 361 ? -17.219 29.594 23.844 1 89.31 361 LEU A N 1
ATOM 2829 C CA . LEU A 1 361 ? -17.844 30.844 24.281 1 89.31 361 LEU A CA 1
ATOM 2830 C C . LEU A 1 361 ? -18.969 30.562 25.281 1 89.31 361 LEU A C 1
ATOM 2832 O O . LEU A 1 361 ? -19.109 31.297 26.266 1 89.31 361 LEU A O 1
ATOM 2836 N N . VAL A 1 362 ? -19.703 29.562 25.031 1 87.75 362 VAL A N 1
ATOM 2837 C CA . VAL A 1 362 ? -20.766 29.172 25.938 1 87.75 362 VAL A CA 1
ATOM 2838 C C . VAL A 1 362 ? -20.188 28.75 27.281 1 87.75 362 VAL A C 1
ATOM 2840 O O . VAL A 1 362 ? -20.75 29.047 28.344 1 87.75 362 VAL A O 1
ATOM 2843 N N . CYS A 1 363 ? -19.109 28.016 27.234 1 90.75 363 CYS A N 1
ATOM 2844 C CA . CYS A 1 363 ? -18.453 27.578 28.469 1 90.75 363 CYS A CA 1
ATOM 2845 C C . CYS A 1 363 ? -17.953 28.781 29.266 1 90.75 363 CYS A C 1
ATOM 2847 O O . CYS A 1 363 ? -18.031 28.812 30.484 1 90.75 363 CYS A O 1
ATOM 2849 N N . VAL A 1 364 ? -17.391 29.75 28.562 1 91.12 364 VAL A N 1
ATOM 2850 C CA . VAL A 1 364 ? -16.922 30.969 29.219 1 91.12 364 VAL A CA 1
ATOM 2851 C C . VAL A 1 364 ? -18.094 31.719 29.844 1 91.12 364 VAL A C 1
ATOM 2853 O O . VAL A 1 364 ? -17.984 32.219 30.953 1 91.12 364 VAL A O 1
ATOM 2856 N N . ALA A 1 365 ? -19.203 31.75 29.062 1 88.81 365 ALA A N 1
ATOM 2857 C CA . ALA A 1 365 ? -20.406 32.406 29.578 1 88.81 365 ALA A CA 1
ATOM 2858 C C . ALA A 1 365 ? -20.906 31.719 30.844 1 88.81 365 ALA A C 1
ATOM 2860 O O . ALA A 1 365 ? -21.312 32.406 31.797 1 88.81 365 ALA A O 1
ATOM 2861 N N . ASN A 1 366 ? -20.906 30.438 30.844 1 88.56 366 ASN A N 1
ATOM 2862 C CA . ASN A 1 366 ? -21.328 29.672 32 1 88.56 366 ASN A CA 1
ATOM 2863 C C . ASN A 1 366 ? -20.391 29.891 33.188 1 88.56 366 ASN A C 1
ATOM 2865 O O . ASN A 1 366 ? -20.844 29.969 34.344 1 88.56 366 ASN A O 1
ATOM 2869 N N . TYR A 1 367 ? -19.156 29.922 32.906 1 91.69 367 TYR A N 1
ATOM 2870 C CA . TYR A 1 367 ? -18.172 30.156 33.969 1 91.69 367 TYR A CA 1
ATOM 2871 C C . TYR A 1 367 ? -18.359 31.531 34.594 1 91.69 367 TYR A C 1
ATOM 2873 O O . TYR A 1 367 ? -18.391 31.672 35.812 1 91.69 367 TYR A O 1
ATOM 2881 N N . LEU A 1 368 ? -18.531 32.562 33.75 1 89.5 368 LEU A N 1
ATOM 2882 C CA . LEU A 1 368 ? -18.703 33.906 34.219 1 89.5 368 LEU A CA 1
ATOM 2883 C C . LEU A 1 368 ? -20.031 34.062 34.938 1 89.5 368 LEU A C 1
ATOM 2885 O O . LEU A 1 368 ? -20.141 34.844 35.906 1 89.5 368 LEU A O 1
ATOM 2889 N N . GLY A 1 369 ? -21.047 33.375 34.438 1 86.31 369 GLY A N 1
ATOM 2890 C CA . GLY A 1 369 ? -22.359 33.406 35.062 1 86.31 369 GLY A CA 1
ATOM 2891 C C . GLY A 1 369 ? -22.359 32.812 36.438 1 86.31 369 GLY A C 1
ATOM 2892 O O . GLY A 1 369 ? -23.188 33.156 37.281 1 86.31 369 GLY A O 1
ATOM 2893 N N . GLY A 1 370 ? -21.5 31.859 36.656 1 85.69 370 GLY A N 1
ATOM 2894 C CA . GLY A 1 370 ? -21.422 31.203 37.938 1 85.69 370 GLY A CA 1
ATOM 2895 C C . GLY A 1 370 ? -20.656 32 38.969 1 85.69 370 GLY A C 1
ATOM 2896 O O . GLY A 1 370 ? -20.719 31.719 40.156 1 85.69 370 GLY A O 1
ATOM 2897 N N . LEU A 1 371 ? -20.047 33.031 38.5 1 88.25 371 LEU A N 1
ATOM 2898 C CA . LEU A 1 371 ? -19.297 33.875 39.406 1 88.25 371 LEU A CA 1
ATOM 2899 C C . LEU A 1 371 ? -20.203 34.875 40.062 1 88.25 371 LEU A C 1
ATOM 2901 O O . LEU A 1 371 ? -21.234 35.281 39.5 1 88.25 371 LEU A O 1
ATOM 2905 N N . ASN A 1 372 ? -19.938 35.25 41.25 1 82.25 372 ASN A N 1
ATOM 2906 C CA . ASN A 1 372 ? -20.719 36.281 41.938 1 82.25 372 ASN A CA 1
ATOM 2907 C C . ASN A 1 372 ? -20.656 37.625 41.25 1 82.25 372 ASN A C 1
ATOM 2909 O O . ASN A 1 372 ? -21.672 38.312 41.125 1 82.25 372 ASN A O 1
ATOM 2913 N N . GLU A 1 373 ? -19.375 38 40.75 1 84.19 373 GLU A N 1
ATOM 2914 C CA . GLU A 1 373 ? -19.156 39.25 40.031 1 84.19 373 GLU A CA 1
ATOM 2915 C C . GLU A 1 373 ? -18.266 39.031 38.812 1 84.19 373 GLU A C 1
ATOM 2917 O O . GLU A 1 373 ? -17.047 38.938 38.938 1 84.19 373 GLU A O 1
ATOM 2922 N N . PRO A 1 374 ? -18.891 38.906 37.688 1 88.31 374 PRO A N 1
ATOM 2923 C CA . PRO A 1 374 ? -18.062 38.781 36.469 1 88.31 374 PRO A CA 1
ATOM 2924 C C . PRO A 1 374 ? -17.312 40.062 36.156 1 88.31 374 PRO A C 1
ATOM 2926 O O . PRO A 1 374 ? -17.922 41.062 35.812 1 88.31 374 PRO A O 1
ATOM 2929 N N . THR A 1 375 ? -16.031 40.219 36.469 1 89.56 375 THR A N 1
ATOM 2930 C CA . THR A 1 375 ? -15.195 41.375 36.219 1 89.56 375 THR A CA 1
ATOM 2931 C C . THR A 1 375 ? -14.156 41.094 35.125 1 89.56 375 THR A C 1
ATOM 2933 O O . THR A 1 375 ? -13.938 39.938 34.781 1 89.56 375 THR A O 1
ATOM 2936 N N . GLY A 1 376 ? -13.664 42.125 34.625 1 90.81 376 GLY A N 1
ATOM 2937 C CA . GLY A 1 376 ? -12.594 42 33.656 1 90.81 376 GLY A CA 1
ATOM 2938 C C . GLY A 1 376 ? -11.359 41.312 34.188 1 90.81 376 GLY A C 1
ATOM 2939 O O . GLY A 1 376 ? -10.664 40.594 33.469 1 90.81 376 GLY A O 1
ATOM 2940 N N . GLN A 1 377 ? -11.133 41.531 35.469 1 89.56 377 GLN A N 1
ATOM 2941 C CA . GLN A 1 377 ? -9.984 40.906 36.125 1 89.56 377 GLN A CA 1
ATOM 2942 C C . GLN A 1 377 ? -10.141 39.375 36.156 1 89.56 377 GLN A C 1
ATOM 2944 O O . GLN A 1 377 ? -9.156 38.656 36 1 89.56 377 GLN A O 1
ATOM 2949 N N . ARG A 1 378 ? -11.312 38.938 36.375 1 90.5 378 ARG A N 1
ATOM 2950 C CA . ARG A 1 378 ? -11.57 37.5 36.406 1 90.5 378 ARG A CA 1
ATOM 2951 C C . ARG A 1 378 ? -11.414 36.906 35 1 90.5 378 ARG A C 1
ATOM 2953 O O . ARG A 1 378 ? -11.008 35.75 34.875 1 90.5 378 ARG A O 1
ATOM 2960 N N . CYS A 1 379 ? -11.758 37.688 34.031 1 92.25 379 CYS A N 1
ATOM 2961 C CA . CYS A 1 379 ? -11.586 37.25 32.656 1 92.25 379 CYS A CA 1
ATOM 2962 C C . CYS A 1 379 ? -10.109 37.125 32.312 1 92.25 379 CYS A C 1
ATOM 2964 O O . CYS A 1 379 ? -9.719 36.188 31.609 1 92.25 379 CYS A O 1
ATOM 2966 N N . ARG A 1 380 ? -9.32 38.031 32.812 1 91.12 380 ARG A N 1
ATOM 2967 C CA . ARG A 1 380 ? -7.883 37.938 32.562 1 91.12 380 ARG A CA 1
ATOM 2968 C C . ARG A 1 380 ? -7.273 36.75 33.281 1 91.12 380 ARG A C 1
ATOM 2970 O O . ARG A 1 380 ? -6.355 36.094 32.75 1 91.12 380 ARG A O 1
ATOM 2977 N N . GLU A 1 381 ? -7.77 36.469 34.344 1 89.19 381 GLU A N 1
ATOM 2978 C CA . GLU A 1 381 ? -7.309 35.281 35.062 1 89.19 381 GLU A CA 1
ATOM 2979 C C . GLU A 1 381 ? -7.688 34 34.344 1 89.19 381 GLU A C 1
ATOM 2981 O O . GLU A 1 381 ? -6.883 33.062 34.25 1 89.19 381 GLU A O 1
ATOM 2986 N N . LEU A 1 382 ? -8.883 34 33.938 1 91.31 382 LEU A N 1
ATOM 2987 C CA . LEU A 1 382 ? -9.328 32.844 33.156 1 91.31 382 LEU A CA 1
ATOM 2988 C C . LEU A 1 382 ? -8.484 32.688 31.891 1 91.31 382 LEU A C 1
ATOM 2990 O O . LEU A 1 382 ? -8.164 31.547 31.5 1 91.31 382 LEU A O 1
ATOM 2994 N N . CYS A 1 383 ? -8.219 33.75 31.281 1 90.19 383 CYS A N 1
ATOM 2995 C CA . CYS A 1 383 ? -7.418 33.719 30.062 1 90.19 383 CYS A CA 1
ATOM 2996 C C . CYS A 1 383 ? -6.043 33.125 30.328 1 90.19 383 CYS A C 1
ATOM 2998 O O . CYS A 1 383 ? -5.539 32.312 29.531 1 90.19 383 CYS A O 1
ATOM 3000 N N . ARG A 1 384 ? -5.508 33.469 31.422 1 83.75 384 ARG A N 1
ATOM 3001 C CA . ARG A 1 384 ? -4.172 33 31.781 1 83.75 384 ARG A CA 1
ATOM 3002 C C . ARG A 1 384 ? -4.172 31.5 32.094 1 83.75 384 ARG A C 1
ATOM 3004 O O . ARG A 1 384 ? -3.227 30.797 31.75 1 83.75 384 ARG A O 1
ATOM 3011 N N . TYR A 1 385 ? -5.223 31.016 32.656 1 87.06 385 TYR A N 1
ATOM 3012 C CA . TYR A 1 385 ? -5.262 29.625 33.125 1 87.06 385 TYR A CA 1
ATOM 3013 C C . TYR A 1 385 ? -6.328 28.844 32.375 1 87.06 385 TYR A C 1
ATOM 3015 O O . TYR A 1 385 ? -6.965 27.953 32.938 1 87.06 385 TYR A O 1
ATOM 3023 N N . LEU A 1 386 ? -6.508 29.297 31.219 1 88.31 386 LEU A N 1
ATOM 3024 C CA . LEU A 1 386 ? -7.59 28.672 30.453 1 88.31 386 LEU A CA 1
ATOM 3025 C C . LEU A 1 386 ? -7.352 27.172 30.281 1 88.31 386 LEU A C 1
ATOM 3027 O O . LEU A 1 386 ? -8.281 26.375 30.453 1 88.31 386 LEU A O 1
ATOM 3031 N N . GLY A 1 387 ? -6.09 26.688 30.047 1 86.19 387 GLY A N 1
ATOM 3032 C CA . GLY A 1 387 ? -5.77 25.281 29.875 1 86.19 387 GLY A CA 1
ATOM 3033 C C . GLY A 1 387 ? -6.074 24.453 31.109 1 86.19 387 GLY A C 1
ATOM 3034 O O . GLY A 1 387 ? -6.629 23.344 31 1 86.19 387 GLY A O 1
ATOM 3035 N N . SER A 1 388 ? -5.688 24.938 32.156 1 85.69 388 SER A N 1
ATOM 3036 C CA . SER A 1 388 ? -5.922 24.234 33.438 1 85.69 388 SER A CA 1
ATOM 3037 C C . SER A 1 388 ? -7.402 24.219 33.781 1 85.69 388 SER A C 1
ATOM 3039 O O . SER A 1 388 ? -7.902 23.234 34.344 1 85.69 388 SER A O 1
ATOM 3041 N N . LYS A 1 389 ? -8.062 25.328 33.469 1 89.25 389 LYS A N 1
ATOM 3042 C CA . LYS A 1 389 ? -9.484 25.406 33.781 1 89.25 389 LYS A CA 1
ATOM 3043 C C . LYS A 1 389 ? -10.289 24.438 32.906 1 89.25 389 LYS A C 1
ATOM 3045 O O . LYS A 1 389 ? -11.289 23.875 33.375 1 89.25 389 LYS A O 1
ATOM 3050 N N . ILE A 1 390 ? -9.867 24.312 31.719 1 89.75 390 ILE A N 1
ATOM 3051 C CA . ILE A 1 390 ? -10.523 23.344 30.828 1 89.75 390 ILE A CA 1
ATOM 3052 C C . ILE A 1 390 ? -10.383 21.938 31.406 1 89.75 390 ILE A C 1
ATOM 3054 O O . ILE A 1 390 ? -11.312 21.141 31.328 1 89.75 390 ILE A O 1
ATOM 3058 N N . HIS A 1 391 ? -9.32 21.625 32 1 84.94 391 HIS A N 1
ATOM 3059 C CA . HIS A 1 391 ? -9.047 20.297 32.531 1 84.94 391 HIS A CA 1
ATOM 3060 C C . HIS A 1 391 ? -9.82 20.031 33.812 1 84.94 391 HIS A C 1
ATOM 3062 O O . HIS A 1 391 ? -10.328 18.922 34.031 1 84.94 391 HIS A O 1
ATOM 3068 N N . ASP A 1 392 ? -9.922 21.047 34.719 1 84.25 392 ASP A N 1
ATOM 3069 C CA . ASP A 1 392 ? -10.352 20.766 36.062 1 84.25 392 ASP A CA 1
ATOM 3070 C C . ASP A 1 392 ? -11.75 21.328 36.344 1 84.25 392 ASP A C 1
ATOM 3072 O O . ASP A 1 392 ? -12.461 20.859 37.219 1 84.25 392 ASP A O 1
ATOM 3076 N N . ASN A 1 393 ? -12.133 22.297 35.594 1 85.69 393 ASN A N 1
ATOM 3077 C CA . ASN A 1 393 ? -13.375 22.984 35.906 1 85.69 393 ASN A CA 1
ATOM 3078 C C . ASN A 1 393 ? -14.578 22.312 35.25 1 85.69 393 ASN A C 1
ATOM 3080 O O . ASN A 1 393 ? -14.547 21.984 34.062 1 85.69 393 ASN A O 1
ATOM 3084 N N . GLY A 1 394 ? -15.562 22.078 36 1 84.19 394 GLY A N 1
ATOM 3085 C CA . GLY A 1 394 ? -16.781 21.391 35.562 1 84.19 394 GLY A CA 1
ATOM 3086 C C . GLY A 1 394 ? -17.5 22.125 34.438 1 84.19 394 GLY A C 1
ATOM 3087 O O . GLY A 1 394 ? -18.156 21.5 33.594 1 84.19 394 GLY A O 1
ATOM 3088 N N . ASN A 1 395 ? -17.375 23.469 34.344 1 86.44 395 ASN A N 1
ATOM 3089 C CA . ASN A 1 395 ? -18.031 24.25 33.312 1 86.44 395 ASN A CA 1
ATOM 3090 C C . ASN A 1 395 ? -17.438 23.984 31.938 1 86.44 395 ASN A C 1
ATOM 3092 O O . ASN A 1 395 ? -18.078 24.25 30.922 1 86.44 395 ASN A O 1
ATOM 3096 N N . PHE A 1 396 ? -16.203 23.484 32.031 1 90.81 396 PHE A N 1
ATOM 3097 C CA . PHE A 1 396 ? -15.516 23.266 30.75 1 90.81 396 PHE A CA 1
ATOM 3098 C C . PHE A 1 396 ? -15.438 21.766 30.438 1 90.81 396 PHE A C 1
ATOM 3100 O O . PHE A 1 396 ? -14.68 21.359 29.562 1 90.81 396 PHE A O 1
ATOM 3107 N N . GLU A 1 397 ? -16.156 20.969 31.047 1 88.06 397 GLU A N 1
ATOM 3108 C CA . GLU A 1 397 ? -16.094 19.516 30.891 1 88.06 397 GLU A CA 1
ATOM 3109 C C . GLU A 1 397 ? -16.516 19.094 29.5 1 88.06 397 GLU A C 1
ATOM 3111 O O . GLU A 1 397 ? -15.945 18.172 28.922 1 88.06 397 GLU A O 1
ATOM 3116 N N . ARG A 1 398 ? -17.5 19.766 29.031 1 85.06 398 ARG A N 1
ATOM 3117 C CA . ARG A 1 398 ? -17.953 19.438 27.672 1 85.06 398 ARG A CA 1
ATOM 3118 C C . ARG A 1 398 ? -16.875 19.766 26.641 1 85.06 398 ARG A C 1
ATOM 3120 O O . ARG A 1 398 ? -16.672 19.016 25.703 1 85.06 398 ARG A O 1
ATOM 3127 N N . LEU A 1 399 ? -16.328 20.891 26.859 1 89.12 399 LEU A N 1
ATOM 3128 C CA . LEU A 1 399 ? -15.25 21.312 25.953 1 89.12 399 LEU A CA 1
ATOM 3129 C C . LEU A 1 399 ? -14.078 20.344 26.031 1 89.12 399 LEU A C 1
ATOM 3131 O O . LEU A 1 399 ? -13.508 19.953 25 1 89.12 399 LEU A O 1
ATOM 3135 N N . LYS A 1 400 ? -13.758 19.953 27.188 1 89.19 400 LYS A N 1
ATOM 3136 C CA . LYS A 1 400 ? -12.695 18.969 27.391 1 89.19 400 LYS A CA 1
ATOM 3137 C C . LYS A 1 400 ? -13.023 17.656 26.703 1 89.19 400 LYS A C 1
ATOM 3139 O O . LYS A 1 400 ? -12.156 17.062 26.047 1 89.19 400 LYS A O 1
ATOM 3144 N N . GLY A 1 401 ? -14.234 17.281 26.812 1 83.69 401 GLY A N 1
ATOM 3145 C CA . GLY A 1 401 ? -14.664 16.031 26.188 1 83.69 401 GLY A CA 1
ATOM 3146 C C . GLY A 1 401 ? -14.539 16.047 24.688 1 83.69 401 GLY A C 1
ATOM 3147 O O . GLY A 1 401 ? -14.094 15.062 24.094 1 83.69 401 GLY A O 1
ATOM 3148 N N . VAL A 1 402 ? -14.875 17.156 24.141 1 85 402 VAL A N 1
ATOM 3149 C CA . VAL A 1 402 ? -14.828 17.297 22.688 1 85 402 VAL A CA 1
ATOM 3150 C C . VAL A 1 402 ? -13.375 17.266 22.219 1 85 402 VAL A C 1
ATOM 3152 O O . VAL A 1 402 ? -13.055 16.609 21.234 1 85 402 VAL A O 1
ATOM 3155 N N . ILE A 1 403 ? -12.508 17.969 22.875 1 86.94 403 ILE A N 1
ATOM 3156 C CA . ILE A 1 403 ? -11.109 18.047 22.5 1 86.94 403 ILE A CA 1
ATOM 3157 C C . ILE A 1 403 ? -10.445 16.688 22.688 1 86.94 403 ILE A C 1
ATOM 3159 O O . ILE A 1 403 ? -9.688 16.234 21.828 1 86.94 403 ILE A O 1
ATOM 3163 N N . MET A 1 404 ? -10.828 16.031 23.719 1 83.19 404 MET A N 1
ATOM 3164 C CA . MET A 1 404 ? -10.219 14.734 24.031 1 83.19 404 MET A CA 1
ATOM 3165 C C . MET A 1 404 ? -10.719 13.656 23.062 1 83.19 404 MET A C 1
ATOM 3167 O O . MET A 1 404 ? -9.977 12.734 22.719 1 83.19 404 MET A O 1
ATOM 3171 N N . ASP A 1 405 ? -11.906 13.844 22.656 1 79.25 405 ASP A N 1
ATOM 3172 C CA . ASP A 1 405 ? -12.445 12.898 21.672 1 79.25 405 ASP A CA 1
ATOM 3173 C C . ASP A 1 405 ? -11.703 13 20.344 1 79.25 405 ASP A C 1
ATOM 3175 O O . ASP A 1 405 ? -11.422 11.984 19.703 1 79.25 405 ASP A O 1
ATOM 3179 N N . ASN A 1 406 ? -11.438 14.203 19.969 1 79.19 406 ASN A N 1
ATOM 3180 C CA . ASN A 1 406 ? -10.672 14.406 18.75 1 79.19 406 ASN A CA 1
ATOM 3181 C C . ASN A 1 406 ? -9.242 13.891 18.875 1 79.19 406 ASN A C 1
ATOM 3183 O O . ASN A 1 406 ? -8.688 13.336 17.922 1 79.19 406 ASN A O 1
ATOM 3187 N N . TYR A 1 407 ? -8.75 14.023 20.047 1 78 407 TYR A N 1
ATOM 3188 C CA . TYR A 1 407 ? -7.371 13.609 20.297 1 78 407 TYR A CA 1
ATOM 3189 C C . TYR A 1 407 ? -7.27 12.086 20.344 1 78 407 TYR A C 1
ATOM 3191 O O . TYR A 1 407 ? -6.367 11.492 19.75 1 78 407 TYR A O 1
ATOM 3199 N N . THR A 1 408 ? -8.219 11.406 20.969 1 73.69 408 THR A N 1
ATOM 3200 C CA . THR A 1 408 ? -8.164 9.961 21.156 1 73.69 408 THR A CA 1
ATOM 3201 C C . THR A 1 408 ? -8.586 9.227 19.875 1 73.69 408 THR A C 1
ATOM 3203 O O . THR A 1 408 ? -8.234 8.062 19.672 1 73.69 408 THR A O 1
ATOM 3206 N N . SER A 1 409 ? -9.359 9.945 19.109 1 72.88 409 SER A N 1
ATOM 3207 C CA . SER A 1 409 ? -9.82 9.328 17.875 1 72.88 409 SER A CA 1
ATOM 3208 C C . SER A 1 409 ? -8.695 9.234 16.859 1 72.88 409 SER A C 1
ATOM 3210 O O . SER A 1 409 ? -8.805 8.492 15.875 1 72.88 409 SER A O 1
ATOM 3212 N N . LEU A 1 410 ? -7.633 9.938 17.141 1 74.81 410 LEU A N 1
ATOM 3213 C CA . LEU A 1 410 ? -6.488 9.828 16.25 1 74.81 410 LEU A CA 1
ATOM 3214 C C . LEU A 1 410 ? -5.828 8.461 16.375 1 74.81 410 LEU A C 1
ATOM 3216 O O . LEU A 1 410 ? -5.496 8.023 17.469 1 74.81 410 LEU A O 1
ATOM 3220 N N . SER A 1 411 ? -5.977 7.535 15.398 1 62 411 SER A N 1
ATOM 3221 C CA . SER A 1 411 ? -5.652 6.113 15.422 1 62 411 SER A CA 1
ATOM 3222 C C . SER A 1 411 ? -4.18 5.887 15.742 1 62 411 SER A C 1
ATOM 3224 O O . SER A 1 411 ? -3.826 4.91 16.406 1 62 411 SER A O 1
ATOM 3226 N N . ASN A 1 412 ? -3.328 6.762 15.367 1 67.69 412 ASN A N 1
ATOM 3227 C CA . ASN A 1 412 ? -1.898 6.484 15.43 1 67.69 412 ASN A CA 1
ATOM 3228 C C . ASN A 1 412 ? -1.215 7.324 16.516 1 67.69 412 ASN A C 1
ATOM 3230 O O . ASN A 1 412 ? -1.495 8.516 16.641 1 67.69 412 ASN A O 1
ATOM 3234 N N . HIS A 1 413 ? -0.574 6.672 17.438 1 67.88 413 HIS A N 1
ATOM 3235 C CA . HIS A 1 413 ? 0.168 7.344 18.5 1 67.88 413 HIS A CA 1
ATOM 3236 C C . HIS A 1 413 ? 1.177 8.336 17.922 1 67.88 413 HIS A C 1
ATOM 3238 O O . HIS A 1 413 ? 1.497 9.336 18.562 1 67.88 413 HIS A O 1
ATOM 3244 N N . VAL A 1 414 ? 1.519 8.07 16.828 1 74.38 414 VAL A N 1
ATOM 3245 C CA . VAL A 1 414 ? 2.482 8.953 16.188 1 74.38 414 VAL A CA 1
ATOM 3246 C C . VAL A 1 414 ? 1.817 10.289 15.859 1 74.38 414 VAL A C 1
ATOM 3248 O O . VAL A 1 414 ? 2.412 11.352 16.062 1 74.38 414 VAL A O 1
ATOM 3251 N N . VAL A 1 415 ? 0.588 10.234 15.445 1 82.31 415 VAL A N 1
ATOM 3252 C CA . VAL A 1 415 ? -0.14 11.445 15.078 1 82.31 415 VAL A CA 1
ATOM 3253 C C . VAL A 1 415 ? -0.426 12.281 16.328 1 82.31 415 VAL A C 1
ATOM 3255 O O . VAL A 1 415 ? -0.366 13.508 16.281 1 82.31 415 VAL A O 1
ATOM 3258 N N . ARG A 1 416 ? -0.637 11.656 17.438 1 80.5 416 ARG A N 1
ATOM 3259 C CA . ARG A 1 416 ? -0.9 12.367 18.672 1 80.5 416 ARG A CA 1
ATOM 3260 C C . ARG A 1 416 ? 0.347 13.102 19.172 1 80.5 416 ARG A C 1
ATOM 3262 O O . ARG A 1 416 ? 0.259 14.219 19.672 1 80.5 416 ARG A O 1
ATOM 3269 N N . ALA A 1 417 ? 1.451 12.414 19 1 79.94 417 ALA A N 1
ATOM 3270 C CA . ALA A 1 417 ? 2.707 13.047 19.391 1 79.94 417 ALA A CA 1
ATOM 3271 C C . ALA A 1 417 ? 3.006 14.266 18.531 1 79.94 417 ALA A C 1
ATOM 3273 O O . ALA A 1 417 ? 3.52 15.273 19.016 1 79.94 417 ALA A O 1
ATOM 3274 N N . CYS A 1 418 ? 2.715 14.18 17.281 1 87.5 418 CYS A N 1
ATOM 3275 C CA . CYS A 1 418 ? 2.924 15.297 16.375 1 87.5 418 CYS A CA 1
ATOM 3276 C C . CYS A 1 418 ? 2.051 16.484 16.766 1 87.5 418 CYS A C 1
ATOM 3278 O O . CYS A 1 418 ? 2.496 17.641 16.703 1 87.5 418 CYS A O 1
ATOM 3280 N N . LEU A 1 419 ? 0.823 16.172 17.141 1 87.5 419 LEU A N 1
ATOM 3281 C CA . LEU A 1 419 ? -0.09 17.25 17.547 1 87.5 419 LEU A CA 1
ATOM 3282 C C . LEU A 1 419 ? 0.392 17.922 18.828 1 87.5 419 LEU A C 1
ATOM 3284 O O . LEU A 1 419 ? 0.336 19.156 18.938 1 87.5 419 LEU A O 1
ATOM 3288 N N . LEU A 1 420 ? 0.875 17.172 19.781 1 83 420 LEU A N 1
ATOM 3289 C CA . LEU A 1 420 ? 1.364 17.719 21.047 1 83 420 LEU A CA 1
ATOM 3290 C C . LEU A 1 420 ? 2.598 18.594 20.812 1 83 420 LEU A C 1
ATOM 3292 O O . LEU A 1 420 ? 2.768 19.625 21.469 1 83 420 LEU A O 1
ATOM 3296 N N . TYR A 1 421 ? 3.365 18.172 19.922 1 83.94 421 TYR A N 1
ATOM 3297 C CA . TYR A 1 421 ? 4.582 18.906 19.609 1 83.94 421 TYR A CA 1
ATOM 3298 C C . TYR A 1 421 ? 4.258 20.297 19.078 1 83.94 421 TYR A C 1
ATOM 3300 O O . TYR A 1 421 ? 5 21.25 19.328 1 83.94 421 TYR A O 1
ATOM 3308 N N . LEU A 1 422 ? 3.213 20.469 18.406 1 86.75 422 LEU A N 1
ATOM 3309 C CA . LEU A 1 422 ? 2.873 21.734 17.781 1 86.75 422 LEU A CA 1
ATOM 3310 C C . LEU A 1 422 ? 2.445 22.766 18.812 1 86.75 422 LEU A C 1
ATOM 3312 O O . LEU A 1 422 ? 2.412 23.969 18.531 1 86.75 422 LEU A O 1
ATOM 3316 N N . SER A 1 423 ? 2.162 22.297 20 1 82.5 423 SER A N 1
ATOM 3317 C CA . SER A 1 423 ? 1.744 23.219 21.047 1 82.5 423 SER A CA 1
ATOM 3318 C C . SER A 1 423 ? 2.918 24.047 21.547 1 82.5 423 SER A C 1
ATOM 3320 O O . SER A 1 423 ? 2.725 25.062 22.234 1 82.5 423 SER A O 1
ATOM 3322 N N . ILE A 1 424 ? 4.105 23.75 21.094 1 79.94 424 ILE A N 1
ATOM 3323 C CA . ILE A 1 424 ? 5.281 24.5 21.531 1 79.94 424 ILE A CA 1
ATOM 3324 C C . ILE A 1 424 ? 5.312 25.875 20.859 1 79.94 424 ILE A C 1
ATOM 3326 O O . ILE A 1 424 ? 5.914 26.812 21.391 1 79.94 424 ILE A O 1
ATOM 3330 N N . PHE A 1 425 ? 4.66 25.953 19.719 1 85.31 425 PHE A N 1
ATOM 3331 C CA . PHE A 1 425 ? 4.668 27.203 18.984 1 85.31 425 PHE A CA 1
ATOM 3332 C C . PHE A 1 425 ? 3.602 28.156 19.5 1 85.31 425 PHE A C 1
ATOM 3334 O O . PHE A 1 425 ? 2.564 27.719 20 1 85.31 425 PHE A O 1
ATOM 3341 N N . PRO A 1 426 ? 3.969 29.344 19.391 1 82.75 426 PRO A N 1
ATOM 3342 C CA . PRO A 1 426 ? 2.918 30.281 19.781 1 82.75 426 PRO A CA 1
ATOM 3343 C C . PRO A 1 426 ? 1.684 30.203 18.875 1 82.75 426 PRO A C 1
ATOM 3345 O O . PRO A 1 426 ? 1.807 29.969 17.672 1 82.75 426 PRO A O 1
ATOM 3348 N N . ASN A 1 427 ? 0.54 30.406 19.438 1 81.06 427 ASN A N 1
ATOM 3349 C CA . ASN A 1 427 ? -0.736 30.219 18.75 1 81.06 427 ASN A CA 1
ATOM 3350 C C . ASN A 1 427 ? -0.94 31.25 17.641 1 81.06 427 ASN A C 1
ATOM 3352 O O . ASN A 1 427 ? -1.687 31 16.703 1 81.06 427 ASN A O 1
ATOM 3356 N N . ASP A 1 428 ? -0.396 32.344 17.734 1 79.06 428 ASP A N 1
ATOM 3357 C CA . ASP A 1 428 ? -0.674 33.438 16.797 1 79.06 428 ASP A CA 1
ATOM 3358 C C . ASP A 1 428 ? 0.272 33.375 15.609 1 79.06 428 ASP A C 1
ATOM 3360 O O . ASP A 1 428 ? 0.123 34.156 14.656 1 79.06 428 ASP A O 1
ATOM 3364 N N . VAL A 1 429 ? 1.182 32.531 15.617 1 82.44 429 VAL A N 1
ATOM 3365 C CA . VAL A 1 429 ? 2.135 32.438 14.516 1 82.44 429 VAL A CA 1
ATOM 3366 C C . VAL A 1 429 ? 1.699 31.344 13.539 1 82.44 429 VAL A C 1
ATOM 3368 O O . VAL A 1 429 ? 1.464 30.203 13.93 1 82.44 429 VAL A O 1
ATOM 3371 N N . PRO A 1 430 ? 1.589 31.781 12.328 1 87.56 430 PRO A N 1
ATOM 3372 C CA . PRO A 1 430 ? 1.288 30.75 11.32 1 87.56 430 PRO A CA 1
ATOM 3373 C C . PRO A 1 430 ? 2.445 29.781 11.109 1 87.56 430 PRO A C 1
ATOM 3375 O O . PRO A 1 430 ? 3.609 30.188 11.141 1 87.56 430 PRO A O 1
ATOM 3378 N N . LEU A 1 431 ? 2.135 28.625 10.969 1 89.19 431 LEU A N 1
ATOM 3379 C CA . LEU A 1 431 ? 3.131 27.578 10.789 1 89.19 431 LEU A CA 1
ATOM 3380 C C . LEU A 1 431 ? 3.178 27.125 9.336 1 89.19 431 LEU A C 1
ATOM 3382 O O . LEU A 1 431 ? 2.135 26.891 8.719 1 89.19 431 LEU A O 1
ATOM 3386 N N . GLU A 1 432 ? 4.289 27 8.844 1 90.56 432 GLU A N 1
ATOM 3387 C CA . GLU A 1 432 ? 4.461 26.5 7.484 1 90.56 432 GLU A CA 1
ATOM 3388 C C . GLU A 1 432 ? 4.488 24.969 7.465 1 90.56 432 GLU A C 1
ATOM 3390 O O . GLU A 1 432 ? 5.18 24.344 8.273 1 90.56 432 GLU A O 1
ATOM 3395 N N . LYS A 1 433 ? 3.822 24.422 6.535 1 91.75 433 LYS A N 1
ATOM 3396 C CA . LYS A 1 433 ? 3.695 22.969 6.418 1 91.75 433 LYS A CA 1
ATOM 3397 C C . LYS A 1 433 ? 5.066 22.312 6.301 1 91.75 433 LYS A C 1
ATOM 3399 O O . LYS A 1 433 ? 5.359 21.344 7.016 1 91.75 433 LYS A O 1
ATOM 3404 N N . LYS A 1 434 ? 5.93 22.766 5.387 1 91.56 434 LYS A N 1
ATOM 3405 C CA . LYS A 1 434 ? 7.223 22.125 5.129 1 91.56 434 LYS A CA 1
ATOM 3406 C C . LYS A 1 434 ? 8.109 22.172 6.371 1 91.56 434 LYS A C 1
ATOM 3408 O O . LYS A 1 434 ? 8.859 21.234 6.637 1 91.56 434 LYS A O 1
ATOM 3413 N N . VAL A 1 435 ? 8.031 23.25 7.117 1 92.62 435 VAL A N 1
ATOM 3414 C CA . VAL A 1 435 ? 8.828 23.406 8.328 1 92.62 435 VAL A CA 1
ATOM 3415 C C . VAL A 1 435 ? 8.375 22.391 9.375 1 92.62 435 VAL A C 1
ATOM 3417 O O . VAL A 1 435 ? 9.203 21.719 10.008 1 92.62 435 VAL A O 1
ATOM 3420 N N . ILE A 1 436 ? 7.098 22.281 9.547 1 92.81 436 ILE A N 1
ATOM 3421 C CA . ILE A 1 436 ? 6.539 21.359 10.531 1 92.81 436 ILE A CA 1
ATOM 3422 C C . ILE A 1 436 ? 6.945 19.922 10.18 1 92.81 436 ILE A C 1
ATOM 3424 O O . ILE A 1 436 ? 7.367 19.172 11.055 1 92.81 436 ILE A O 1
ATOM 3428 N N . ILE A 1 437 ? 6.844 19.609 8.914 1 93.5 437 ILE A N 1
ATOM 3429 C CA . ILE A 1 437 ? 7.137 18.266 8.453 1 93.5 437 ILE A CA 1
ATOM 3430 C C . ILE A 1 437 ? 8.609 17.938 8.719 1 93.5 437 ILE A C 1
ATOM 3432 O O . ILE A 1 437 ? 8.922 16.859 9.25 1 93.5 437 ILE A O 1
ATOM 3436 N N . ARG A 1 438 ? 9.477 18.781 8.391 1 93.94 438 ARG A N 1
ATOM 3437 C CA . ARG A 1 438 ? 10.898 18.547 8.578 1 93.94 438 ARG A CA 1
ATOM 3438 C C . ARG A 1 438 ? 11.242 18.453 10.062 1 93.94 438 ARG A C 1
ATOM 3440 O O . ARG A 1 438 ? 12.094 17.641 10.453 1 93.94 438 ARG A O 1
ATOM 3447 N N . ARG A 1 439 ? 10.609 19.234 10.883 1 92.81 439 ARG A N 1
ATOM 3448 C CA . ARG A 1 439 ? 10.875 19.203 12.312 1 92.81 439 ARG A CA 1
ATOM 3449 C C . ARG A 1 439 ? 10.367 17.891 12.938 1 92.81 439 ARG A C 1
ATOM 3451 O O . ARG A 1 439 ? 11.016 17.344 13.828 1 92.81 439 ARG A O 1
ATOM 3458 N N . TRP A 1 440 ? 9.188 17.469 12.547 1 90.38 440 TRP A N 1
ATOM 3459 C CA . TRP A 1 440 ? 8.656 16.188 13.031 1 90.38 440 TRP A CA 1
ATOM 3460 C C . TRP A 1 440 ? 9.625 15.055 12.734 1 90.38 440 TRP A C 1
ATOM 3462 O O . TRP A 1 440 ? 9.812 14.156 13.562 1 90.38 440 TRP A O 1
ATOM 3472 N N . ILE A 1 441 ? 10.18 15.023 11.516 1 88.62 441 ILE A N 1
ATOM 3473 C CA . ILE A 1 441 ? 11.109 13.977 11.109 1 88.62 441 ILE A CA 1
ATOM 3474 C C . ILE A 1 441 ? 12.398 14.07 11.922 1 88.62 441 ILE A C 1
ATOM 3476 O O . ILE A 1 441 ? 12.914 13.062 12.398 1 88.62 441 ILE A O 1
ATOM 3480 N N . ALA A 1 442 ? 12.883 15.281 12.102 1 89.88 442 ALA A N 1
ATOM 3481 C CA . ALA A 1 442 ? 14.117 15.492 12.852 1 89.88 442 ALA A CA 1
ATOM 3482 C C . ALA A 1 442 ? 13.953 15.062 14.305 1 89.88 442 ALA A C 1
ATOM 3484 O O . ALA A 1 442 ? 14.891 14.547 14.922 1 89.88 442 ALA A O 1
ATOM 3485 N N . GLU A 1 443 ? 12.742 15.281 14.883 1 84.94 443 GLU A N 1
ATOM 3486 C CA . GLU A 1 443 ? 12.461 14.898 16.266 1 84.94 443 GLU A CA 1
ATOM 3487 C C . GLU A 1 443 ? 12.266 13.391 16.391 1 84.94 443 GLU A C 1
ATOM 3489 O O . GLU A 1 443 ? 12.367 12.836 17.484 1 84.94 443 GLU A O 1
ATOM 3494 N N . GLY A 1 444 ? 11.906 12.742 15.25 1 79.31 444 GLY A N 1
ATOM 3495 C CA . GLY A 1 444 ? 11.734 11.297 15.258 1 79.31 444 GLY A CA 1
ATOM 3496 C C . GLY A 1 444 ? 10.289 10.867 15.414 1 79.31 444 GLY A C 1
ATOM 3497 O O . GLY A 1 444 ? 10 9.68 15.578 1 79.31 444 GLY A O 1
ATOM 3498 N N . PHE A 1 445 ? 9.375 11.797 15.336 1 78 445 PHE A N 1
ATOM 3499 C CA . PHE A 1 445 ? 7.969 11.461 15.531 1 78 445 PHE A CA 1
ATOM 3500 C C . PHE A 1 445 ? 7.398 10.773 14.297 1 78 445 PHE A C 1
ATOM 3502 O O . PHE A 1 445 ? 6.473 9.969 14.398 1 78 445 PHE A O 1
ATOM 3509 N N . ALA A 1 446 ? 7.852 11.141 13.156 1 78.06 446 ALA A N 1
ATOM 3510 C CA . ALA A 1 446 ? 7.293 10.633 11.906 1 78.06 446 ALA A CA 1
ATOM 3511 C C . ALA A 1 446 ? 8.234 9.633 11.25 1 78.06 446 ALA A C 1
ATOM 3513 O O . ALA A 1 446 ? 8.469 9.688 10.039 1 78.06 446 ALA A O 1
ATOM 3514 N N . ARG A 1 447 ? 8.742 8.836 11.992 1 71.88 447 ARG A N 1
ATOM 3515 C CA . ARG A 1 447 ? 9.617 7.832 11.391 1 71.88 447 ARG A CA 1
ATOM 3516 C C . ARG A 1 447 ? 8.883 6.504 11.227 1 71.88 447 ARG A C 1
ATOM 3518 O O . ARG A 1 447 ? 8.125 6.098 12.109 1 71.88 447 ARG A O 1
ATOM 3525 N N . SER A 1 448 ? 8.797 6.059 9.961 1 62.16 448 SER A N 1
ATOM 3526 C CA . SER A 1 448 ? 8.016 4.887 9.57 1 62.16 448 SER A CA 1
ATOM 3527 C C . SER A 1 448 ? 8.625 3.605 10.133 1 62.16 448 SER A C 1
ATOM 3529 O O . SER A 1 448 ? 9.852 3.488 10.242 1 62.16 448 SER A O 1
ATOM 3531 N N . GLU A 1 449 ? 7.75 2.779 10.664 1 61.34 449 GLU A N 1
ATOM 3532 C CA . GLU A 1 449 ? 8.156 1.417 11 1 61.34 449 GLU A CA 1
ATOM 3533 C C . GLU A 1 449 ? 8.266 0.555 9.742 1 61.34 449 GLU A C 1
ATOM 3535 O O . GLU A 1 449 ? 8.969 -0.458 9.742 1 61.34 449 GLU A O 1
ATOM 3540 N N . ASP A 1 450 ? 7.488 1.176 8.727 1 59.25 450 ASP A N 1
ATOM 3541 C CA . ASP A 1 450 ? 7.406 0.414 7.484 1 59.25 450 ASP A CA 1
ATOM 3542 C C . ASP A 1 450 ? 8.508 0.831 6.512 1 59.25 450 ASP A C 1
ATOM 3544 O O . ASP A 1 450 ? 8.758 2.023 6.324 1 59.25 450 ASP A O 1
ATOM 3548 N N . VAL A 1 451 ? 9.188 -0.081 6.105 1 59.34 451 VAL A N 1
ATOM 3549 C CA . VAL A 1 451 ? 10.344 0.137 5.242 1 59.34 451 VAL A CA 1
ATOM 3550 C C . VAL A 1 451 ? 9.891 0.768 3.926 1 59.34 451 VAL A C 1
ATOM 3552 O O . VAL A 1 451 ? 10.641 1.527 3.307 1 59.34 451 VAL A O 1
ATOM 3555 N N . ASP A 1 452 ? 8.688 0.602 3.639 1 62.38 452 ASP A N 1
ATOM 3556 C CA . ASP A 1 452 ? 8.305 0.973 2.279 1 62.38 452 ASP A CA 1
ATOM 3557 C C . ASP A 1 452 ? 7.797 2.412 2.225 1 62.38 452 ASP A C 1
ATOM 3559 O O . ASP A 1 452 ? 7.66 2.988 1.144 1 62.38 452 ASP A O 1
ATOM 3563 N N . ILE A 1 453 ? 7.605 2.998 3.393 1 75.44 453 ILE A N 1
ATOM 3564 C CA . ILE A 1 453 ? 7.031 4.34 3.357 1 75.44 453 ILE A CA 1
ATOM 3565 C C . ILE A 1 453 ? 8.078 5.363 3.795 1 75.44 453 ILE A C 1
ATOM 3567 O O . ILE A 1 453 ? 8.734 5.188 4.824 1 75.44 453 ILE A O 1
ATOM 3571 N N . ASP A 1 454 ? 8.242 6.305 2.969 1 79.5 454 ASP A N 1
ATOM 3572 C CA . ASP A 1 454 ? 9.18 7.371 3.297 1 79.5 454 ASP A CA 1
ATOM 3573 C C . ASP A 1 454 ? 8.672 8.203 4.473 1 79.5 454 ASP A C 1
ATOM 3575 O O . ASP A 1 454 ? 7.465 8.391 4.637 1 79.5 454 ASP A O 1
ATOM 3579 N N . ASP A 1 455 ? 9.562 8.672 5.293 1 83.31 455 ASP A N 1
ATOM 3580 C CA . ASP A 1 455 ? 9.234 9.492 6.457 1 83.31 455 ASP A CA 1
ATOM 3581 C C . ASP A 1 455 ? 8.461 10.742 6.047 1 83.31 455 ASP A C 1
ATOM 3583 O O . ASP A 1 455 ? 7.555 11.18 6.762 1 83.31 455 ASP A O 1
ATOM 3587 N N . GLN A 1 456 ? 8.852 11.297 4.898 1 88.38 456 GLN A N 1
ATOM 3588 C CA . GLN A 1 456 ? 8.195 12.523 4.445 1 88.38 456 GLN A CA 1
ATOM 3589 C C . GLN A 1 456 ? 6.723 12.281 4.137 1 88.38 456 GLN A C 1
ATOM 3591 O O . GLN A 1 456 ? 5.879 13.133 4.41 1 88.38 456 GLN A O 1
ATOM 3596 N N . THR A 1 457 ? 6.438 11.125 3.619 1 87.06 457 THR A N 1
ATOM 3597 C CA . THR A 1 457 ? 5.059 10.789 3.285 1 87.06 457 THR A CA 1
ATOM 3598 C C . THR A 1 457 ? 4.227 10.594 4.547 1 87.06 457 THR A C 1
ATOM 3600 O O . THR A 1 457 ? 3.084 11.047 4.625 1 87.06 457 THR A O 1
ATOM 3603 N N . ILE A 1 458 ? 4.801 9.953 5.551 1 86.5 458 ILE A N 1
ATOM 3604 C CA . ILE A 1 458 ? 4.102 9.742 6.812 1 86.5 458 ILE A CA 1
ATOM 3605 C C . ILE A 1 458 ? 3.801 11.086 7.469 1 86.5 458 ILE A C 1
ATOM 3607 O O . ILE A 1 458 ? 2.691 11.312 7.957 1 86.5 458 ILE A O 1
ATOM 3611 N N . ALA A 1 459 ? 4.82 11.945 7.496 1 91.5 459 ALA A N 1
ATOM 3612 C CA . ALA A 1 459 ? 4.637 13.266 8.086 1 91.5 459 ALA A CA 1
ATOM 3613 C C . ALA A 1 459 ? 3.564 14.055 7.336 1 91.5 459 ALA A C 1
ATOM 3615 O O . ALA A 1 459 ? 2.76 14.758 7.953 1 91.5 459 ALA A O 1
ATOM 3616 N N . ARG A 1 460 ? 3.588 13.961 6.035 1 91 460 ARG A N 1
ATOM 3617 C CA . ARG A 1 460 ? 2.584 14.648 5.234 1 91 460 ARG A CA 1
ATOM 3618 C C . ARG A 1 460 ? 1.188 14.109 5.52 1 91 460 ARG A C 1
ATOM 3620 O O . ARG A 1 460 ? 0.226 14.875 5.613 1 91 460 ARG A O 1
ATOM 3627 N N . TRP A 1 461 ? 1.098 12.797 5.641 1 87.5 461 TRP A N 1
ATOM 3628 C CA . TRP A 1 461 ? -0.191 12.195 5.965 1 87.5 461 TRP A CA 1
ATOM 3629 C C . TRP A 1 461 ? -0.699 12.68 7.316 1 87.5 461 TRP A C 1
ATOM 3631 O O . TRP A 1 461 ? -1.893 12.945 7.48 1 87.5 461 TRP A O 1
ATOM 3641 N N . ASN A 1 462 ? 0.209 12.734 8.258 1 89.19 462 ASN A N 1
ATOM 3642 C CA . ASN A 1 462 ? -0.179 13.242 9.57 1 89.19 462 ASN A CA 1
ATOM 3643 C C . ASN A 1 462 ? -0.696 14.68 9.484 1 89.19 462 ASN A C 1
ATOM 3645 O O . ASN A 1 462 ? -1.7 15.016 10.109 1 89.19 462 ASN A O 1
ATOM 3649 N N . PHE A 1 463 ? 0.023 15.477 8.695 1 92.19 463 PHE A N 1
ATOM 3650 C CA . PHE A 1 463 ? -0.39 16.859 8.516 1 92.19 463 PHE A CA 1
ATOM 3651 C C . PHE A 1 463 ? -1.767 16.938 7.867 1 92.19 463 PHE A C 1
ATOM 3653 O O . PHE A 1 463 ? -2.625 17.703 8.305 1 92.19 463 PHE A O 1
ATOM 3660 N N . GLU A 1 464 ? -1.933 16.172 6.875 1 89 464 GLU A N 1
ATOM 3661 C CA . GLU A 1 464 ? -3.197 16.172 6.145 1 89 464 GLU A CA 1
ATOM 3662 C C . GLU A 1 464 ? -4.344 15.68 7.023 1 89 464 GLU A C 1
ATOM 3664 O O . GLU A 1 464 ? -5.484 16.125 6.867 1 89 464 GLU A O 1
ATOM 3669 N N . THR A 1 465 ? -4.086 14.805 7.926 1 88.81 465 THR A N 1
ATOM 3670 C CA . THR A 1 465 ? -5.098 14.336 8.859 1 88.81 465 THR A CA 1
ATOM 3671 C C . THR A 1 465 ? -5.594 15.477 9.742 1 88.81 465 THR A C 1
ATOM 3673 O O . THR A 1 465 ? -6.789 15.586 10.016 1 88.81 465 THR A O 1
ATOM 3676 N N . PHE A 1 466 ? -4.703 16.359 10.141 1 91.06 466 PHE A N 1
ATOM 3677 C CA . PHE A 1 466 ? -5.082 17.484 10.992 1 91.06 466 PHE A CA 1
ATOM 3678 C C . PHE A 1 466 ? -5.93 18.484 10.211 1 91.06 466 PHE A C 1
ATOM 3680 O O . PHE A 1 466 ? -6.828 19.109 10.781 1 91.06 466 PHE A O 1
ATOM 3687 N N . VAL A 1 467 ? -5.609 18.578 8.945 1 88.75 467 VAL A N 1
ATOM 3688 C CA . VAL A 1 467 ? -6.395 19.469 8.109 1 88.75 467 VAL A CA 1
ATOM 3689 C C . VAL A 1 467 ? -7.77 18.859 7.848 1 88.75 467 VAL A C 1
ATOM 3691 O O . VAL A 1 467 ? -8.781 19.562 7.871 1 88.75 467 VAL A O 1
ATOM 3694 N N . ASP A 1 468 ? -7.758 17.594 7.656 1 87.94 468 ASP A N 1
ATOM 3695 C CA . ASP A 1 468 ? -9 16.891 7.379 1 87.94 468 ASP A CA 1
ATOM 3696 C C . ASP A 1 468 ? -9.953 16.953 8.57 1 87.94 468 ASP A C 1
ATOM 3698 O O . ASP A 1 468 ? -11.172 17.047 8.398 1 87.94 468 ASP A O 1
ATOM 3702 N N . TRP A 1 469 ? -9.383 16.953 9.773 1 87.94 469 TRP A N 1
ATOM 3703 C CA . TRP A 1 469 ? -10.188 16.969 10.992 1 87.94 469 TRP A CA 1
ATOM 3704 C C . TRP A 1 469 ? -10.445 18.406 11.445 1 87.94 469 TRP A C 1
ATOM 3706 O O . TRP A 1 469 ? -11.031 18.625 12.508 1 87.94 469 TRP A O 1
ATOM 3716 N N . ASP A 1 470 ? -9.977 19.328 10.656 1 87.25 470 ASP A N 1
ATOM 3717 C CA . ASP A 1 470 ? -10.203 20.75 10.875 1 87.25 470 ASP A CA 1
ATOM 3718 C C . ASP A 1 470 ? -9.531 21.219 12.164 1 87.25 470 ASP A C 1
ATOM 3720 O O . ASP A 1 470 ? -10.039 22.109 12.844 1 87.25 470 ASP A O 1
ATOM 3724 N N . ILE A 1 471 ? -8.531 20.562 12.578 1 88.19 471 ILE A N 1
ATOM 3725 C CA . ILE A 1 471 ? -7.711 21 13.703 1 88.19 471 ILE A CA 1
ATOM 3726 C C . ILE A 1 471 ? -6.836 22.188 13.266 1 88.19 471 ILE A C 1
ATOM 3728 O O . ILE A 1 471 ? -6.629 23.125 14.031 1 88.19 471 ILE A O 1
ATOM 3732 N N . PHE A 1 472 ? -6.371 22 12 1 87.94 472 PHE A N 1
ATOM 3733 C CA . PHE A 1 472 ? -5.621 23.078 11.367 1 87.94 472 PHE A CA 1
ATOM 3734 C C . PHE A 1 472 ? -6.535 23.953 10.516 1 87.94 472 PHE A C 1
ATOM 3736 O O . PHE A 1 472 ? -7.371 23.438 9.773 1 87.94 472 PHE A O 1
ATOM 3743 N N . HIS A 1 473 ? -6.371 25.125 10.734 1 82.94 473 HIS A N 1
ATOM 3744 C CA . HIS A 1 473 ? -7.055 26.078 9.859 1 82.94 473 HIS A CA 1
ATOM 3745 C C . HIS A 1 473 ? -6.121 26.594 8.773 1 82.94 473 HIS A C 1
ATOM 3747 O O . HIS A 1 473 ? -5.137 27.281 9.07 1 82.94 473 HIS A O 1
ATOM 3753 N N . PRO A 1 474 ? -6.449 26.219 7.578 1 80.31 474 PRO A N 1
ATOM 3754 C CA . PRO A 1 474 ? -5.578 26.703 6.504 1 80.31 474 PRO A CA 1
ATOM 3755 C C . PRO A 1 474 ? -5.676 28.219 6.305 1 80.31 474 PRO A C 1
ATOM 3757 O O . PRO A 1 474 ? -6.762 28.781 6.418 1 80.31 474 PRO A O 1
ATOM 3760 N N . ILE A 1 475 ? -4.574 28.844 6.273 1 77.38 475 ILE A N 1
ATOM 3761 C CA . ILE A 1 475 ? -4.523 30.281 5.961 1 77.38 475 ILE A CA 1
ATOM 3762 C C . ILE A 1 475 ? -4.508 30.469 4.449 1 77.38 475 ILE A C 1
ATOM 3764 O O . ILE A 1 475 ? -3.785 29.781 3.732 1 77.38 475 ILE A O 1
ATOM 3768 N N . ILE A 1 476 ? -5.637 31.047 4.027 1 62.94 476 ILE A N 1
ATOM 3769 C CA . ILE A 1 476 ? -5.828 31.219 2.592 1 62.94 476 ILE A CA 1
ATOM 3770 C C . ILE A 1 476 ? -4.656 32 2.012 1 62.94 476 ILE A C 1
ATOM 3772 O O . ILE A 1 476 ? -4.371 33.125 2.447 1 62.94 476 ILE A O 1
ATOM 3776 N N . ASP A 1 477 ? -3.633 31.25 1.703 1 60.34 477 ASP A N 1
ATOM 3777 C CA . ASP A 1 477 ? -2.537 31.906 1.008 1 60.34 477 ASP A CA 1
ATOM 3778 C C . ASP A 1 477 ? -2.607 31.656 -0.497 1 60.34 477 ASP A C 1
ATOM 3780 O O . ASP A 1 477 ? -3.393 30.828 -0.957 1 60.34 477 ASP A O 1
ATOM 3784 N N . THR A 1 478 ? -2.109 32.469 -1.235 1 57.62 478 THR A N 1
ATOM 3785 C CA . THR A 1 478 ? -1.948 32.406 -2.686 1 57.62 478 THR A CA 1
ATOM 3786 C C . THR A 1 478 ? -1.226 31.141 -3.111 1 57.62 478 THR A C 1
ATOM 3788 O O . THR A 1 478 ? -0.17 31.203 -3.744 1 57.62 478 THR A O 1
ATOM 3791 N N . SER A 1 479 ? -1.691 30.016 -2.51 1 61.22 479 SER A N 1
ATOM 3792 C CA . SER A 1 479 ? -0.951 28.828 -2.912 1 61.22 479 SER A CA 1
ATOM 3793 C C . SER A 1 479 ? -1.319 28.406 -4.328 1 61.22 479 SER A C 1
ATOM 3795 O O . SER A 1 479 ? -2.457 28.594 -4.762 1 61.22 479 SER A O 1
ATOM 3797 N N . ASN A 1 480 ? -0.375 28.094 -5.035 1 60.97 480 ASN A N 1
ATOM 3798 C CA . ASN A 1 480 ? -0.438 27.703 -6.441 1 60.97 480 ASN A CA 1
ATOM 3799 C C . ASN A 1 480 ? -1.174 26.391 -6.633 1 60.97 480 ASN A C 1
ATOM 3801 O O . ASN A 1 480 ? -1.78 26.156 -7.684 1 60.97 480 ASN A O 1
ATOM 3805 N N . ASN A 1 481 ? -1.054 25.641 -5.531 1 64.56 481 ASN A N 1
ATOM 3806 C CA . ASN A 1 481 ? -1.651 24.312 -5.684 1 64.56 481 ASN A CA 1
ATOM 3807 C C . ASN A 1 481 ? -2.637 24.016 -4.559 1 64.56 481 ASN A C 1
ATOM 3809 O O . ASN A 1 481 ? -2.85 24.844 -3.676 1 64.56 481 ASN A O 1
ATOM 3813 N N . GLY A 1 482 ? -3.697 23.391 -4.652 1 68.44 482 GLY A N 1
ATOM 3814 C CA . GLY A 1 482 ? -4.719 22.984 -3.701 1 68.44 482 GLY A CA 1
ATOM 3815 C C . GLY A 1 482 ? -4.145 22.516 -2.371 1 68.44 482 GLY A C 1
ATOM 3816 O O . GLY A 1 482 ? -4.891 22.266 -1.423 1 68.44 482 GLY A O 1
ATOM 3817 N N . ASP A 1 483 ? -2.691 22.734 -2.273 1 76.81 483 ASP A N 1
ATOM 3818 C CA . ASP A 1 483 ? -2.053 22.266 -1.049 1 76.81 483 ASP A CA 1
ATOM 3819 C C . ASP A 1 483 ? -2.051 23.344 0.023 1 76.81 483 ASP A C 1
ATOM 3821 O O . ASP A 1 483 ? -1.917 24.531 -0.288 1 76.81 483 ASP A O 1
ATOM 3825 N N . VAL A 1 484 ? -2.242 23 1.178 1 83.5 484 VAL A N 1
ATOM 3826 C CA . VAL A 1 484 ? -2.154 23.922 2.305 1 83.5 484 VAL A CA 1
ATOM 3827 C C . VAL A 1 484 ? -0.689 24.219 2.617 1 83.5 484 VAL A C 1
ATOM 3829 O O . VAL A 1 484 ? 0.093 23.312 2.883 1 83.5 484 VAL A O 1
ATOM 3832 N N . LYS A 1 485 ? -0.274 25.422 2.465 1 85.25 485 LYS A N 1
ATOM 3833 C CA . LYS A 1 485 ? 1.119 25.781 2.713 1 85.25 485 LYS A CA 1
ATOM 3834 C C . LYS A 1 485 ? 1.308 26.297 4.137 1 85.25 485 LYS A C 1
ATOM 3836 O O . LYS A 1 485 ? 2.346 26.062 4.758 1 85.25 485 LYS A O 1
ATOM 3841 N N . MET A 1 486 ? 0.343 27.062 4.598 1 88.06 486 MET A N 1
ATOM 3842 C CA . MET A 1 486 ? 0.393 27.625 5.949 1 88.06 486 MET A CA 1
ATOM 3843 C C . MET A 1 486 ? -0.881 27.297 6.719 1 88.06 486 MET A C 1
ATOM 3845 O O . MET A 1 486 ? -1.967 27.25 6.141 1 88.06 486 MET A O 1
ATOM 3849 N N . CYS A 1 487 ? -0.68 27.047 8 1 88.31 487 CYS A N 1
ATOM 3850 C CA . CYS A 1 487 ? -1.835 26.703 8.828 1 88.31 487 CYS A CA 1
ATOM 3851 C C . CYS A 1 487 ? -1.687 27.25 10.234 1 88.31 487 CYS A C 1
ATOM 3853 O O . CYS A 1 487 ? -0.602 27.688 10.625 1 88.31 487 CYS A O 1
ATOM 3855 N N . LYS A 1 488 ? -2.764 27.391 10.812 1 87.12 488 LYS A N 1
ATOM 3856 C CA . LYS A 1 488 ? -2.826 27.766 12.219 1 87.12 488 LYS A CA 1
ATOM 3857 C C . LYS A 1 488 ? -3.639 26.75 13.023 1 87.12 488 LYS A C 1
ATOM 3859 O O . LYS A 1 488 ? -4.648 26.234 12.539 1 87.12 488 LYS A O 1
ATOM 3864 N N . ILE A 1 489 ? -3.16 26.453 14.18 1 88.5 489 ILE A N 1
ATOM 3865 C CA . ILE A 1 489 ? -3.896 25.547 15.055 1 88.5 489 ILE A CA 1
ATOM 3866 C C . ILE A 1 489 ? -5.039 26.312 15.734 1 88.5 489 ILE A C 1
ATOM 3868 O O . ILE A 1 489 ? -4.902 27.484 16.062 1 88.5 489 ILE A O 1
ATOM 3872 N N . ARG A 1 490 ? -6.059 25.688 15.844 1 87 490 ARG A N 1
ATOM 3873 C CA . ARG A 1 490 ? -7.16 26.297 16.578 1 87 490 ARG A CA 1
ATOM 3874 C C . ARG A 1 490 ? -6.742 26.641 18 1 87 490 ARG A C 1
ATOM 3876 O O . ARG A 1 490 ? -6.137 25.828 18.703 1 87 490 ARG A O 1
ATOM 3883 N N . SER A 1 491 ? -7.09 27.75 18.422 1 85.5 491 SER A N 1
ATOM 3884 C CA . SER A 1 491 ? -6.57 28.328 19.656 1 85.5 491 SER A CA 1
ATOM 3885 C C . SER A 1 491 ? -6.953 27.469 20.875 1 85.5 491 SER A C 1
ATOM 3887 O O . SER A 1 491 ? -6.137 27.25 21.766 1 85.5 491 SER A O 1
ATOM 3889 N N . ILE A 1 492 ? -8.172 27.031 20.922 1 87.12 492 ILE A N 1
ATOM 3890 C CA . ILE A 1 492 ? -8.641 26.297 22.094 1 87.12 492 ILE A CA 1
ATOM 3891 C C . ILE A 1 492 ? -7.918 24.953 22.172 1 87.12 492 ILE A C 1
ATOM 3893 O O . ILE A 1 492 ? -7.621 24.469 23.266 1 87.12 492 ILE A O 1
ATOM 3897 N N . VAL A 1 493 ? -7.727 24.375 21.078 1 88.56 493 VAL A N 1
ATOM 3898 C CA . VAL A 1 493 ? -6.996 23.109 21.047 1 88.56 493 VAL A CA 1
ATOM 3899 C C . VAL A 1 493 ? -5.547 23.344 21.469 1 88.56 493 VAL A C 1
ATOM 3901 O O . VAL A 1 493 ? -4.988 22.547 22.234 1 88.56 493 VAL A O 1
ATOM 3904 N N . HIS A 1 494 ? -5.02 24.391 20.906 1 88.31 494 HIS A N 1
ATOM 3905 C CA . HIS A 1 494 ? -3.646 24.734 21.266 1 88.31 494 HIS A CA 1
ATOM 3906 C C . HIS A 1 494 ? -3.48 24.906 22.766 1 88.31 494 HIS A C 1
ATOM 3908 O O . HIS A 1 494 ? -2.506 24.422 23.344 1 88.31 494 HIS A O 1
ATOM 3914 N N . GLU A 1 495 ? -4.418 25.562 23.406 1 85.94 495 GLU A N 1
ATOM 3915 C CA . GLU A 1 495 ? -4.355 25.828 24.844 1 85.94 495 GLU A CA 1
ATOM 3916 C C . GLU A 1 495 ? -4.418 24.531 25.641 1 85.94 495 GLU A C 1
ATOM 3918 O O . GLU A 1 495 ? -3.701 24.391 26.641 1 85.94 495 GLU A O 1
ATOM 3923 N N . TYR A 1 496 ? -5.23 23.781 25.25 1 86.56 496 TYR A N 1
ATOM 3924 C CA . TYR A 1 496 ? -5.383 22.531 26 1 86.56 496 TYR A CA 1
ATOM 3925 C C . TYR A 1 496 ? -4.199 21.609 25.75 1 86.56 496 TYR A C 1
ATOM 3927 O O . TYR A 1 496 ? -3.758 20.906 26.672 1 86.56 496 TYR A O 1
ATOM 3935 N N . MET A 1 497 ? -3.766 21.547 24.562 1 85.5 497 MET A N 1
ATOM 3936 C CA . MET A 1 497 ? -2.617 20.688 24.266 1 85.5 497 MET A CA 1
ATOM 3937 C C . MET A 1 497 ? -1.373 21.172 25 1 85.5 497 MET A C 1
ATOM 3939 O O . MET A 1 497 ? -0.527 20.375 25.391 1 85.5 497 MET A O 1
ATOM 3943 N N . LEU A 1 498 ? -1.25 22.422 25.062 1 82.12 498 LEU A N 1
ATOM 3944 C CA . LEU A 1 498 ? -0.142 22.984 25.812 1 82.12 498 LEU A CA 1
ATOM 3945 C C . LEU A 1 498 ? -0.187 22.516 27.266 1 82.12 498 LEU A C 1
ATOM 3947 O O . LEU A 1 498 ? 0.844 22.172 27.844 1 82.12 498 LEU A O 1
ATOM 3951 N N . TYR A 1 499 ? -1.358 22.5 27.781 1 81.25 499 TYR A N 1
ATOM 3952 C CA . TYR A 1 499 ? -1.534 22.031 29.156 1 81.25 499 TYR A CA 1
ATOM 3953 C C . TYR A 1 499 ? -1.189 20.547 29.266 1 81.25 499 TYR A C 1
ATOM 3955 O O . TYR A 1 499 ? -0.475 20.141 30.188 1 81.25 499 TYR A O 1
ATOM 3963 N N . LYS A 1 500 ? -1.641 19.812 28.359 1 77.56 500 LYS A N 1
ATOM 3964 C CA . LYS A 1 500 ? -1.396 18.375 28.375 1 77.56 500 LYS A CA 1
ATOM 3965 C C . LYS A 1 500 ? 0.085 18.062 28.172 1 77.56 500 LYS A C 1
ATOM 3967 O O . LYS A 1 500 ? 0.63 17.156 28.797 1 77.56 500 LYS A O 1
ATOM 3972 N N . ALA A 1 501 ? 0.709 18.766 27.203 1 75.19 501 ALA A N 1
ATOM 3973 C CA . ALA A 1 501 ? 2.119 18.547 26.891 1 75.19 501 ALA A CA 1
ATOM 3974 C C . ALA A 1 501 ? 3.01 18.953 28.062 1 75.19 501 ALA A C 1
ATOM 3976 O O . ALA A 1 501 ? 4.039 18.312 28.312 1 75.19 501 ALA A O 1
ATOM 3977 N N . SER A 1 502 ? 2.672 20.047 28.688 1 69.88 502 SER A N 1
ATOM 3978 C CA . SER A 1 502 ? 3.467 20.531 29.812 1 69.88 502 SER A CA 1
ATOM 3979 C C . SER A 1 502 ? 3.49 19.5 30.938 1 69.88 502 SER A C 1
ATOM 3981 O O . SER A 1 502 ? 4.48 19.391 31.672 1 69.88 502 SER A O 1
ATOM 3983 N N . ARG A 1 503 ? 2.502 18.844 30.953 1 59.47 503 ARG A N 1
ATOM 3984 C CA . ARG A 1 503 ? 2.434 17.797 31.984 1 59.47 503 ARG A CA 1
ATOM 3985 C C . ARG A 1 503 ? 3.221 16.562 31.547 1 59.47 503 ARG A C 1
ATOM 3987 O O . ARG A 1 503 ? 3.762 15.852 32.406 1 59.47 503 ARG A O 1
ATOM 3994 N N . LEU A 1 504 ? 3.211 16.438 30.203 1 54.84 504 LEU A N 1
ATOM 3995 C CA . LEU A 1 504 ? 3.834 15.234 29.672 1 54.84 504 LEU A CA 1
ATOM 3996 C C . LEU A 1 504 ? 5.285 15.492 29.297 1 54.84 504 LEU A C 1
ATOM 3998 O O . LEU A 1 504 ? 6.16 14.672 29.562 1 54.84 504 LEU A O 1
ATOM 4002 N N . GLU A 1 505 ? 5.355 16.531 28.391 1 56.75 505 GLU A N 1
ATOM 4003 C CA . GLU A 1 505 ? 6.68 16.891 27.891 1 56.75 505 GLU A CA 1
ATOM 4004 C C . GLU A 1 505 ? 7.086 18.297 28.344 1 56.75 505 GLU A C 1
ATOM 4006 O O . GLU A 1 505 ? 6.23 19.172 28.531 1 56.75 505 GLU A O 1
ATOM 4011 N N . ARG A 1 506 ? 7.961 18.344 29.344 1 49.78 506 ARG A N 1
ATOM 4012 C CA . ARG A 1 506 ? 8.305 19.641 29.938 1 49.78 506 ARG A CA 1
ATOM 4013 C C . ARG A 1 506 ? 8.539 20.688 28.859 1 49.78 506 ARG A C 1
ATOM 4015 O O . ARG A 1 506 ? 9.57 20.672 28.188 1 49.78 506 ARG A O 1
ATOM 4022 N N . PHE A 1 507 ? 7.395 21.203 28.25 1 52.75 507 PHE A N 1
ATOM 4023 C CA . PHE A 1 507 ? 7.512 22.281 27.266 1 52.75 507 PHE A CA 1
ATOM 4024 C C . PHE A 1 507 ? 7.582 23.641 27.953 1 52.75 507 PHE A C 1
ATOM 4026 O O . PHE A 1 507 ? 6.875 23.875 28.938 1 52.75 507 PHE A O 1
ATOM 4033 N N . ILE A 1 508 ? 8.836 24.266 28.203 1 49.03 508 ILE A N 1
ATOM 4034 C CA . ILE A 1 508 ? 8.836 25.609 28.797 1 49.03 508 ILE A CA 1
ATOM 4035 C C . ILE A 1 508 ? 8.508 26.641 27.734 1 49.03 508 ILE A C 1
ATOM 4037 O O . ILE A 1 508 ? 9.242 26.797 26.75 1 49.03 508 ILE A O 1
ATOM 4041 N N . MET A 1 509 ? 7.281 26.906 27.469 1 50.53 509 MET A N 1
ATOM 4042 C CA . MET A 1 509 ? 7.199 28.125 26.656 1 50.53 509 MET A CA 1
ATOM 4043 C C . MET A 1 509 ? 7.926 29.281 27.328 1 50.53 509 MET A C 1
ATOM 4045 O O . MET A 1 509 ? 8.766 29.938 26.719 1 50.53 509 MET A O 1
ATOM 4049 N N . SER A 1 510 ? 7.246 30.062 28.078 1 45 510 SER A N 1
ATOM 4050 C CA . SER A 1 510 ? 7.836 31.234 28.719 1 45 510 SER A CA 1
ATOM 4051 C C . SER A 1 510 ? 8.375 30.891 30.109 1 45 510 SER A C 1
ATOM 4053 O O . SER A 1 510 ? 9.25 31.578 30.625 1 45 510 SER A O 1
ATOM 4055 N N . PHE A 1 511 ? 7.582 30.359 31.094 1 42.31 511 PHE A N 1
ATOM 4056 C CA . PHE A 1 511 ? 7.891 30.5 32.5 1 42.31 511 PHE A CA 1
ATOM 4057 C C . PHE A 1 511 ? 8.641 29.281 33.031 1 42.31 511 PHE A C 1
ATOM 4059 O O . PHE A 1 511 ? 8.078 28.188 33.094 1 42.31 511 PHE A O 1
ATOM 4066 N N . PRO A 1 512 ? 9.914 29.328 33.094 1 42.09 512 PRO A N 1
ATOM 4067 C CA . PRO A 1 512 ? 10.883 28.297 33.469 1 42.09 512 PRO A CA 1
ATOM 4068 C C . PRO A 1 512 ? 10.578 27.688 34.844 1 42.09 512 PRO A C 1
ATOM 4070 O O . PRO A 1 512 ? 10.656 28.391 35.875 1 42.09 512 PRO A O 1
ATOM 4073 N N . ASP A 1 513 ? 9.633 27.219 35.344 1 43.38 513 ASP A N 1
ATOM 4074 C CA . ASP A 1 513 ? 9.961 26.562 36.594 1 43.38 513 ASP A CA 1
ATOM 4075 C C . ASP A 1 513 ? 11.164 25.641 36.438 1 43.38 513 ASP A C 1
ATOM 4077 O O . ASP A 1 513 ? 11.148 24.734 35.594 1 43.38 513 ASP A O 1
ATOM 4081 N N . TRP A 1 514 ? 12.469 26.141 36.969 1 45.56 514 TRP A N 1
ATOM 4082 C CA . TRP A 1 514 ? 13.859 25.703 36.906 1 45.56 514 TRP A CA 1
ATOM 4083 C C . TRP A 1 514 ? 13.977 24.219 37.25 1 45.56 514 TRP A C 1
ATOM 4085 O O . TRP A 1 514 ? 15.031 23.609 37.062 1 45.56 514 TRP A O 1
ATOM 4095 N N . ARG A 1 515 ? 13.164 23.781 38.094 1 47.56 515 ARG A N 1
ATOM 4096 C CA . ARG A 1 515 ? 13.469 22.484 38.688 1 47.56 515 ARG A CA 1
ATOM 4097 C C . ARG A 1 515 ? 13.195 21.344 37.719 1 47.56 515 ARG A C 1
ATOM 4099 O O . ARG A 1 515 ? 13.625 20.203 37.938 1 47.56 515 ARG A O 1
ATOM 4106 N N . ARG A 1 516 ? 12.57 21.719 36.469 1 55.06 516 ARG A N 1
ATOM 4107 C CA . ARG A 1 516 ? 12.133 20.547 35.719 1 55.06 516 ARG A CA 1
ATOM 4108 C C . ARG A 1 516 ? 12.922 20.406 34.438 1 55.06 516 ARG A C 1
ATOM 4110 O O . ARG A 1 516 ? 13.414 21.391 33.875 1 55.06 516 ARG A O 1
ATOM 4117 N N . LYS A 1 517 ? 13.5 19.203 34.156 1 64.69 517 LYS A N 1
ATOM 4118 C CA . LYS A 1 517 ? 14.18 18.797 32.938 1 64.69 517 LYS A CA 1
ATOM 4119 C C . LYS A 1 517 ? 13.352 19.156 31.703 1 64.69 517 LYS A C 1
ATOM 4121 O O . LYS A 1 517 ? 12.219 18.703 31.562 1 64.69 517 LYS A O 1
ATOM 4126 N N . VAL A 1 518 ? 13.711 20.344 31.016 1 73.19 518 VAL A N 1
ATOM 4127 C CA . VAL A 1 518 ? 13.008 20.766 29.812 1 73.19 518 VAL A CA 1
ATOM 4128 C C . VAL A 1 518 ? 13.586 20.062 28.578 1 73.19 518 VAL A C 1
ATOM 4130 O O . VAL A 1 518 ? 14.805 20.031 28.391 1 73.19 518 VAL A O 1
ATOM 4133 N N . ARG A 1 519 ? 12.742 19.531 27.844 1 78.75 519 ARG A N 1
ATOM 4134 C CA . ARG A 1 519 ? 13.211 18.812 26.656 1 78.75 519 ARG A CA 1
ATOM 4135 C C . ARG A 1 519 ? 13.008 19.656 25.391 1 78.75 519 ARG A C 1
ATOM 4137 O O . ARG A 1 519 ? 13.859 19.656 24.5 1 78.75 519 ARG A O 1
ATOM 4144 N N . HIS A 1 520 ? 11.836 20.344 25.281 1 82.69 520 HIS A N 1
ATOM 4145 C CA . HIS A 1 520 ? 11.547 21.188 24.125 1 82.69 520 HIS A CA 1
ATOM 4146 C C . HIS A 1 520 ? 11.32 22.641 24.562 1 82.69 520 HIS A C 1
ATOM 4148 O O . HIS A 1 520 ? 10.375 22.938 25.297 1 82.69 520 HIS A O 1
ATOM 4154 N N . LEU A 1 521 ? 12.227 23.406 24.188 1 81.5 521 LEU A N 1
ATOM 4155 C CA . LEU A 1 521 ? 12.219 24.781 24.656 1 81.5 521 LEU A CA 1
ATOM 4156 C C . LEU A 1 521 ? 11.844 25.734 23.531 1 81.5 521 LEU A C 1
ATOM 4158 O O . LEU A 1 521 ? 12.43 25.688 22.453 1 81.5 521 LEU A O 1
ATOM 4162 N N . CYS A 1 522 ? 10.828 26.484 23.656 1 83.81 522 CYS A N 1
ATOM 4163 C CA . CYS A 1 522 ? 10.453 27.562 22.75 1 83.81 522 CYS A CA 1
ATOM 4164 C C . CYS A 1 522 ? 10.406 28.906 23.469 1 83.81 522 CYS A C 1
ATOM 4166 O O . CYS A 1 522 ? 9.68 29.062 24.453 1 83.81 522 CYS A O 1
ATOM 4168 N N . ILE A 1 523 ? 11.211 29.766 23.062 1 81.31 523 ILE A N 1
ATOM 4169 C CA . ILE A 1 523 ? 11.289 31.094 23.688 1 81.31 523 ILE A CA 1
ATOM 4170 C C . ILE A 1 523 ? 10.625 32.125 22.781 1 81.31 523 ILE A C 1
ATOM 4172 O O . ILE A 1 523 ? 11 32.281 21.625 1 81.31 523 ILE A O 1
ATOM 4176 N N . ASP A 1 524 ? 9.578 32.781 23.25 1 81.5 524 ASP A N 1
ATOM 4177 C CA . ASP A 1 524 ? 8.883 33.844 22.516 1 81.5 524 ASP A CA 1
ATOM 4178 C C . ASP A 1 524 ? 9.164 35.219 23.109 1 81.5 524 ASP A C 1
ATOM 4180 O O . ASP A 1 524 ? 8.484 35.625 24.047 1 81.5 524 ASP A O 1
ATOM 4184 N N . HIS A 1 525 ? 10.164 35.938 22.656 1 78.25 525 HIS A N 1
ATOM 4185 C CA . HIS A 1 525 ? 10.547 37.25 23.141 1 78.25 525 HIS A CA 1
ATOM 4186 C C . HIS A 1 525 ? 10.156 38.344 22.141 1 78.25 525 HIS A C 1
ATOM 4188 O O . HIS A 1 525 ? 10.859 39.344 22 1 78.25 525 HIS A O 1
ATOM 4194 N N . ARG A 1 526 ? 9.164 38.219 21.438 1 77.44 526 ARG A N 1
ATOM 4195 C CA . ARG A 1 526 ? 8.719 39.219 20.469 1 77.44 526 ARG A CA 1
ATOM 4196 C C . ARG A 1 526 ? 8.172 40.469 21.172 1 77.44 526 ARG A C 1
ATOM 4198 O O . ARG A 1 526 ? 8.359 41.594 20.703 1 77.44 526 ARG A O 1
ATOM 4205 N N . THR A 1 527 ? 7.539 39.969 22.359 1 69.19 527 THR A N 1
ATOM 4206 C CA . THR A 1 527 ? 7.055 41.094 23.172 1 69.19 527 THR A CA 1
ATOM 4207 C C . THR A 1 527 ? 7.906 41.25 24.438 1 69.19 527 THR A C 1
ATOM 4209 O O . THR A 1 527 ? 8.352 40.281 25.016 1 69.19 527 THR A O 1
ATOM 4212 N N . PRO A 1 528 ? 8.391 42.438 24.688 1 58.53 528 PRO A N 1
ATOM 4213 C CA . PRO A 1 528 ? 9.344 42.719 25.75 1 58.53 528 PRO A CA 1
ATOM 4214 C C . PRO A 1 528 ? 8.906 42.156 27.109 1 58.53 528 PRO A C 1
ATOM 4216 O O . PRO A 1 528 ? 9.742 41.812 27.938 1 58.53 528 PRO A O 1
ATOM 4219 N N . HIS A 1 529 ? 7.77 42.156 27.391 1 53.81 529 HIS A N 1
ATOM 4220 C CA . HIS A 1 529 ? 7.305 41.781 28.719 1 53.81 529 HIS A CA 1
ATOM 4221 C C . HIS A 1 529 ? 7.617 40.312 29 1 53.81 529 HIS A C 1
ATOM 4223 O O . HIS A 1 529 ? 7.602 39.875 30.156 1 53.81 529 HIS A O 1
ATOM 4229 N N . LYS A 1 530 ? 8.047 39.656 28.094 1 54.59 530 LYS A N 1
ATOM 4230 C CA . LYS A 1 530 ? 8.164 38.188 28.203 1 54.59 530 LYS A CA 1
ATOM 4231 C C . LYS A 1 530 ? 9.617 37.781 28.406 1 54.59 530 LYS A C 1
ATOM 4233 O O . LYS A 1 530 ? 9.914 36.562 28.453 1 54.59 530 LYS A O 1
ATOM 4238 N N . ARG A 1 531 ? 10.664 38.844 28.656 1 53.47 531 ARG A N 1
ATOM 4239 C CA . ARG A 1 531 ? 12.102 38.562 28.641 1 53.47 531 ARG A CA 1
ATOM 4240 C C . ARG A 1 531 ? 12.578 38.125 30.031 1 53.47 531 ARG A C 1
ATOM 4242 O O . ARG A 1 531 ? 12.5 38.875 30.984 1 53.47 531 ARG A O 1
ATOM 4249 N N . ARG A 1 532 ? 12.5 36.906 30.344 1 54.12 532 ARG A N 1
ATOM 4250 C CA . ARG A 1 532 ? 13.07 36.438 31.609 1 54.12 532 ARG A CA 1
ATOM 4251 C C . ARG A 1 532 ? 14.438 35.781 31.391 1 54.12 532 ARG A C 1
ATOM 4253 O O . ARG A 1 532 ? 14.703 35.219 30.328 1 54.12 532 ARG A O 1
ATOM 4260 N N . THR A 1 533 ? 15.43 36.125 32.344 1 53.75 533 THR A N 1
ATOM 4261 C CA . THR A 1 533 ? 16.828 35.719 32.312 1 53.75 533 THR A CA 1
ATOM 4262 C C . THR A 1 533 ? 16.969 34.219 32.438 1 53.75 533 THR A C 1
ATOM 4264 O O . THR A 1 533 ? 16.391 33.625 33.344 1 53.75 533 THR A O 1
ATOM 4267 N N . THR A 1 534 ? 17.203 33.438 31.375 1 57.53 534 THR A N 1
ATOM 4268 C CA . THR A 1 534 ? 17.406 32 31.234 1 57.53 534 THR A CA 1
ATOM 4269 C C . THR A 1 534 ? 18.766 31.578 31.812 1 57.53 534 THR A C 1
ATOM 4271 O O . THR A 1 534 ? 19.266 30.484 31.531 1 57.53 534 THR A O 1
ATOM 4274 N N . THR A 1 535 ? 19.469 32.375 32.719 1 56.62 535 THR A N 1
ATOM 4275 C CA . THR A 1 535 ? 20.859 32.125 33.094 1 56.62 535 THR A CA 1
ATOM 4276 C C . THR A 1 535 ? 20.984 30.844 33.906 1 56.62 535 THR A C 1
ATOM 4278 O O . THR A 1 535 ? 22 30.156 33.812 1 56.62 535 THR A O 1
ATOM 4281 N N . ASP A 1 536 ? 19.984 30.469 34.594 1 61.22 536 ASP A N 1
ATOM 4282 C CA . ASP A 1 536 ? 20.25 29.375 35.531 1 61.22 536 ASP A CA 1
ATOM 4283 C C . ASP A 1 536 ? 19.562 28.094 35.062 1 61.22 536 ASP A C 1
ATOM 4285 O O . ASP A 1 536 ? 19.422 27.141 35.844 1 61.22 536 ASP A O 1
ATOM 4289 N N . MET A 1 537 ? 19.328 27.953 33.844 1 67.81 537 MET A N 1
ATOM 4290 C CA . MET A 1 537 ? 18.625 26.766 33.375 1 67.81 537 MET A CA 1
ATOM 4291 C C . MET A 1 537 ? 19.609 25.703 32.906 1 67.81 537 MET A C 1
ATOM 4293 O O . MET A 1 537 ? 20.641 26.016 32.312 1 67.81 537 MET A O 1
ATOM 4297 N N . ASP A 1 538 ? 19.344 24.531 33.344 1 73.56 538 ASP A N 1
ATOM 4298 C CA . ASP A 1 538 ? 20.109 23.406 32.812 1 73.56 538 ASP A CA 1
ATOM 4299 C C . ASP A 1 538 ? 19.688 23.078 31.375 1 73.56 538 ASP A C 1
ATOM 4301 O O . ASP A 1 538 ? 18.578 22.578 31.156 1 73.56 538 ASP A O 1
ATOM 4305 N N . LEU A 1 539 ? 20.5 23.359 30.484 1 79.19 539 LEU A N 1
ATOM 4306 C CA . LEU A 1 539 ? 20.156 23.188 29.078 1 79.19 539 LEU A CA 1
ATOM 4307 C C . LEU A 1 539 ? 20.734 21.891 28.516 1 79.19 539 LEU A C 1
ATOM 4309 O O . LEU A 1 539 ? 20.656 21.625 27.312 1 79.19 539 LEU A O 1
ATOM 4313 N N . SER A 1 540 ? 21.203 21 29.375 1 77.25 540 SER A N 1
ATOM 4314 C CA . SER A 1 540 ? 21.906 19.797 28.922 1 77.25 540 SER A CA 1
ATOM 4315 C C . SER A 1 540 ? 20.922 18.766 28.359 1 77.25 540 SER A C 1
ATOM 4317 O O . SER A 1 540 ? 21.297 17.938 27.531 1 77.25 540 SER A O 1
ATOM 4319 N N . CYS A 1 541 ? 19.641 18.906 28.766 1 78.62 541 CYS A N 1
ATOM 4320 C CA . CYS A 1 541 ? 18.688 17.891 28.344 1 78.62 541 CYS A CA 1
ATOM 4321 C C . CYS A 1 541 ? 17.734 18.438 27.281 1 78.62 541 CYS A C 1
ATOM 4323 O O . CYS A 1 541 ? 16.797 17.75 26.859 1 78.62 541 CYS A O 1
ATOM 4325 N N . VAL A 1 542 ? 18.078 19.609 26.734 1 83.25 542 VAL A N 1
ATOM 4326 C CA . VAL A 1 542 ? 17.203 20.219 25.75 1 83.25 542 VAL A CA 1
ATOM 4327 C C . VAL A 1 542 ? 17.422 19.562 24.391 1 83.25 542 VAL A C 1
ATOM 4329 O O . VAL A 1 542 ? 18.547 19.422 23.938 1 83.25 542 VAL A O 1
ATOM 4332 N N . ARG A 1 543 ? 16.344 19.219 23.781 1 85.12 543 ARG A N 1
ATOM 4333 C CA . ARG A 1 543 ? 16.422 18.531 22.5 1 85.12 543 ARG A CA 1
ATOM 4334 C C . ARG A 1 543 ? 16.031 19.469 21.359 1 85.12 543 ARG A C 1
ATOM 4336 O O . ARG A 1 543 ? 16.453 19.266 20.219 1 85.12 543 ARG A O 1
ATOM 4343 N N . SER A 1 544 ? 15.133 20.391 21.641 1 89.12 544 SER A N 1
ATOM 4344 C CA . SER A 1 544 ? 14.734 21.359 20.625 1 89.12 544 SER A CA 1
ATOM 4345 C C . SER A 1 544 ? 14.719 22.781 21.188 1 89.12 544 SER A C 1
ATOM 4347 O O . SER A 1 544 ? 14.297 23 22.328 1 89.12 544 SER A O 1
ATOM 4349 N N . LEU A 1 545 ? 15.273 23.609 20.422 1 89.38 545 LEU A N 1
ATOM 4350 C CA . LEU A 1 545 ? 15.305 25.016 20.797 1 89.38 545 LEU A CA 1
ATOM 4351 C C . LEU A 1 545 ? 14.773 25.891 19.672 1 89.38 545 LEU A C 1
ATOM 4353 O O . LEU A 1 545 ? 15.242 25.812 18.531 1 89.38 545 LEU A O 1
ATOM 4357 N N . THR A 1 546 ? 13.75 26.672 19.922 1 89.56 546 THR A N 1
ATOM 4358 C CA . THR A 1 546 ? 13.18 27.625 18.984 1 89.56 546 THR A CA 1
ATOM 4359 C C . THR A 1 546 ? 13.078 29.016 19.625 1 89.56 546 THR A C 1
ATOM 4361 O O . THR A 1 546 ? 12.594 29.156 20.75 1 89.56 546 THR A O 1
ATOM 4364 N N . ILE A 1 547 ? 13.562 29.953 18.953 1 87.31 547 ILE A N 1
ATOM 4365 C CA . ILE A 1 547 ? 13.555 31.297 19.516 1 87.31 547 ILE A CA 1
ATOM 4366 C C . ILE A 1 547 ? 12.844 32.25 18.562 1 87.31 547 ILE A C 1
ATOM 4368 O O . ILE A 1 547 ? 13.148 32.281 17.359 1 87.31 547 ILE A O 1
ATOM 4372 N N . PHE A 1 548 ? 11.898 32.906 19.062 1 85.81 548 PHE A N 1
ATOM 4373 C CA . PHE A 1 548 ? 11.242 34 18.344 1 85.81 548 PHE A CA 1
ATOM 4374 C C . PHE A 1 548 ? 11.633 35.344 18.953 1 85.81 548 PHE A C 1
ATOM 4376 O O . PHE A 1 548 ? 11.523 35.562 20.156 1 85.81 548 PHE A O 1
ATOM 4383 N N . GLY A 1 549 ? 12.078 36.188 18.188 1 83.12 549 GLY A N 1
ATOM 4384 C CA . GLY A 1 549 ? 12.469 37.5 18.672 1 83.12 549 GLY A CA 1
ATOM 4385 C C . GLY A 1 549 ? 13.914 37.562 19.109 1 83.12 549 GLY A C 1
ATOM 4386 O O . GLY A 1 549 ? 14.812 37.188 18.359 1 83.12 549 GLY A O 1
ATOM 4387 N N . THR A 1 550 ? 14.148 37.938 20.422 1 80.94 550 THR A N 1
ATOM 4388 C CA . THR A 1 550 ? 15.516 38.125 20.875 1 80.94 550 THR A CA 1
ATOM 4389 C C . THR A 1 550 ? 15.945 37 21.797 1 80.94 550 THR A C 1
ATOM 4391 O O . THR A 1 550 ? 15.188 36.562 22.672 1 80.94 550 THR A O 1
ATOM 4394 N N . ALA A 1 551 ? 17.031 36.281 21.562 1 75.88 551 ALA A N 1
ATOM 4395 C CA . ALA A 1 551 ? 17.531 35.156 22.344 1 75.88 551 ALA A CA 1
ATOM 4396 C C . ALA A 1 551 ? 18.25 35.625 23.609 1 75.88 551 ALA A C 1
ATOM 4398 O O . ALA A 1 551 ? 18.078 35.031 24.672 1 75.88 551 ALA A O 1
ATOM 4399 N N . GLY A 1 552 ? 18.844 36.688 23.625 1 69 552 GLY A N 1
ATOM 4400 C CA . GLY A 1 552 ? 19.734 37.094 24.703 1 69 552 GLY A CA 1
ATOM 4401 C C . GLY A 1 552 ? 21.047 36.344 24.703 1 69 552 GLY A C 1
ATOM 4402 O O . GLY A 1 552 ? 21.234 35.375 23.953 1 69 552 GLY A O 1
ATOM 4403 N N . ASP A 1 553 ? 22.016 36.719 25.453 1 62.56 553 ASP A N 1
ATOM 4404 C CA . ASP A 1 553 ? 23.406 36.281 25.328 1 62.56 553 ASP A CA 1
ATOM 4405 C C . ASP A 1 553 ? 23.594 34.875 25.891 1 62.56 553 ASP A C 1
ATOM 4407 O O . ASP A 1 553 ? 24.453 34.125 25.422 1 62.56 553 ASP A O 1
ATOM 4411 N N . THR A 1 554 ? 22.797 34.375 26.703 1 68.88 554 THR A N 1
ATOM 4412 C CA . THR A 1 554 ? 23.125 33.156 27.422 1 68.88 554 THR A CA 1
ATOM 4413 C C . THR A 1 554 ? 22.531 31.938 26.719 1 68.88 554 THR A C 1
ATOM 4415 O O . THR A 1 554 ? 23.062 30.844 26.828 1 68.88 554 THR A O 1
ATOM 4418 N N . ILE A 1 555 ? 21.609 32.156 25.859 1 76.06 555 ILE A N 1
ATOM 4419 C CA . ILE A 1 555 ? 20.922 31 25.297 1 76.06 555 ILE A CA 1
ATOM 4420 C C . ILE A 1 555 ? 21.703 30.484 24.094 1 76.06 555 ILE A C 1
ATOM 4422 O O . ILE A 1 555 ? 21.641 29.281 23.781 1 76.06 555 ILE A O 1
ATOM 4426 N N . CYS A 1 556 ? 22.531 31.328 23.516 1 78.38 556 CYS A N 1
ATOM 4427 C CA . CYS A 1 556 ? 23.234 30.922 22.297 1 78.38 556 CYS A CA 1
ATOM 4428 C C . CYS A 1 556 ? 24.594 30.344 22.625 1 78.38 556 CYS A C 1
ATOM 4430 O O . CYS A 1 556 ? 25.469 30.266 21.766 1 78.38 556 CYS A O 1
ATOM 4432 N N . GLU A 1 557 ? 24.766 29.891 23.859 1 82.12 557 GLU A N 1
ATOM 4433 C CA . GLU A 1 557 ? 25.969 29.156 24.234 1 82.12 557 GLU A CA 1
ATOM 4434 C C . GLU A 1 557 ? 25.812 27.656 23.922 1 82.12 557 GLU A C 1
ATOM 4436 O O . GLU A 1 557 ? 25.5 26.859 24.812 1 82.12 557 GLU A O 1
ATOM 4441 N N . PHE A 1 558 ? 26.203 27.281 22.797 1 86 558 PHE A N 1
ATOM 4442 C CA . PHE A 1 558 ? 25.859 25.984 22.234 1 86 558 PHE A CA 1
ATOM 4443 C C . PHE A 1 558 ? 26.641 24.875 22.938 1 86 558 PHE A C 1
ATOM 4445 O O . PHE A 1 558 ? 26.266 23.703 22.859 1 86 558 PHE A O 1
ATOM 4452 N N . HIS A 1 559 ? 27.656 25.219 23.734 1 80.19 559 HIS A N 1
ATOM 4453 C CA . HIS A 1 559 ? 28.406 24.203 24.453 1 80.19 559 HIS A CA 1
ATOM 4454 C C . HIS A 1 559 ? 27.594 23.625 25.609 1 80.19 559 HIS A C 1
ATOM 4456 O O . HIS A 1 559 ? 27.891 22.531 26.094 1 80.19 559 HIS A O 1
ATOM 4462 N N . ARG A 1 560 ? 26.562 24.281 25.922 1 80.12 560 ARG A N 1
ATOM 4463 C CA . ARG A 1 560 ? 25.75 23.859 27.047 1 80.12 560 ARG A CA 1
ATOM 4464 C C . ARG A 1 560 ? 24.75 22.781 26.625 1 80.12 560 ARG A C 1
ATOM 4466 O O . ARG A 1 560 ? 24.219 22.047 27.453 1 80.12 560 ARG A O 1
ATOM 4473 N N . TYR A 1 561 ? 24.562 22.766 25.312 1 85.62 561 TYR A N 1
ATOM 4474 C CA . TYR A 1 561 ? 23.625 21.781 24.797 1 85.62 561 TYR A CA 1
ATOM 4475 C C . TYR A 1 561 ? 24.328 20.469 24.469 1 85.62 561 TYR A C 1
ATOM 4477 O O . TYR A 1 561 ? 25.328 20.469 23.734 1 85.62 561 TYR A O 1
ATOM 4485 N N . LYS A 1 562 ? 23.875 19.391 25 1 80.81 562 LYS A N 1
ATOM 4486 C CA . LYS A 1 562 ? 24.562 18.125 24.797 1 80.81 562 LYS A CA 1
ATOM 4487 C C . LYS A 1 562 ? 23.812 17.234 23.812 1 80.81 562 LYS A C 1
ATOM 4489 O O . LYS A 1 562 ? 24.422 16.422 23.109 1 80.81 562 LYS A O 1
ATOM 4494 N N . ILE A 1 563 ? 22.484 17.344 23.797 1 85.25 563 ILE A N 1
ATOM 4495 C CA . ILE A 1 563 ? 21.719 16.391 22.984 1 85.25 563 ILE A CA 1
ATOM 4496 C C . ILE A 1 563 ? 20.719 17.141 22.109 1 85.25 563 ILE A C 1
ATOM 4498 O O . ILE A 1 563 ? 19.609 16.656 21.875 1 85.25 563 ILE A O 1
ATOM 4502 N N . LEU A 1 564 ? 21.062 18.297 21.594 1 89.88 564 LEU A N 1
ATOM 4503 C CA . LEU A 1 564 ? 20.172 19.109 20.797 1 89.88 564 LEU A CA 1
ATOM 4504 C C . LEU A 1 564 ? 20 18.531 19.391 1 89.88 564 LEU A C 1
ATOM 4506 O O . LEU A 1 564 ? 20.984 18.25 18.719 1 89.88 564 LEU A O 1
ATOM 4510 N N . ARG A 1 565 ? 18.75 18.391 19 1 90.5 565 ARG A N 1
ATOM 4511 C CA . ARG A 1 565 ? 18.453 17.859 17.688 1 90.5 565 ARG A CA 1
ATOM 4512 C C . ARG A 1 565 ? 17.969 18.953 16.734 1 90.5 565 ARG A C 1
ATOM 4514 O O . ARG A 1 565 ? 18.266 18.938 15.547 1 90.5 565 ARG A O 1
ATOM 4521 N N . VAL A 1 566 ? 17.141 19.844 17.25 1 93.88 566 VAL A N 1
ATOM 4522 C CA . VAL A 1 566 ? 16.531 20.891 16.438 1 93.88 566 VAL A CA 1
ATOM 4523 C C . VAL A 1 566 ? 16.922 22.266 16.953 1 93.88 566 VAL A C 1
ATOM 4525 O O . VAL A 1 566 ? 16.75 22.562 18.141 1 93.88 566 VAL A O 1
ATOM 4528 N N . LEU A 1 567 ? 17.516 22.984 16.172 1 94.5 567 LEU A N 1
ATOM 4529 C CA . LEU A 1 567 ? 17.859 24.375 16.469 1 94.5 567 LEU A CA 1
ATOM 4530 C C . LEU A 1 567 ? 17.234 25.312 15.438 1 94.5 567 LEU A C 1
ATOM 4532 O O . LEU A 1 567 ? 17.672 25.344 14.281 1 94.5 567 LEU A O 1
ATOM 4536 N N . ASP A 1 568 ? 16.266 26.109 15.812 1 93.12 568 ASP A N 1
ATOM 4537 C CA . ASP A 1 568 ? 15.57 27.016 14.914 1 93.12 568 ASP A CA 1
ATOM 4538 C C . ASP A 1 568 ? 15.734 28.469 15.352 1 93.12 568 ASP A C 1
ATOM 4540 O O . ASP A 1 568 ? 15.086 28.906 16.312 1 93.12 568 ASP A O 1
ATOM 4544 N N . LEU A 1 569 ? 16.516 29.172 14.68 1 91.94 569 LEU A N 1
ATOM 4545 C CA . LEU A 1 569 ? 16.781 30.578 14.961 1 91.94 569 LEU A CA 1
ATOM 4546 C C . LEU A 1 569 ? 16.359 31.453 13.789 1 91.94 569 LEU A C 1
ATOM 4548 O O . LEU A 1 569 ? 16.938 32.531 13.562 1 91.94 569 LEU A O 1
ATOM 4552 N N . GLU A 1 570 ? 15.508 31.062 13.039 1 90.25 570 GLU A N 1
ATOM 4553 C CA . GLU A 1 570 ? 15.086 31.766 11.836 1 90.25 570 GLU A CA 1
ATOM 4554 C C . GLU A 1 570 ? 14.492 33.125 12.164 1 90.25 570 GLU A C 1
ATOM 4556 O O . GLU A 1 570 ? 14.758 34.125 11.469 1 90.25 570 GLU A O 1
ATOM 4561 N N . GLU A 1 571 ? 13.672 33.125 13.195 1 87.44 571 GLU A N 1
ATOM 4562 C CA . GLU A 1 571 ? 12.984 34.375 13.555 1 87.44 571 GLU A CA 1
ATOM 4563 C C . GLU A 1 571 ? 13.711 35.094 14.695 1 87.44 571 GLU A C 1
ATOM 4565 O O . GLU A 1 571 ? 13.141 36 15.336 1 87.44 571 GLU A O 1
ATOM 4570 N N . CYS A 1 572 ? 14.93 34.594 14.891 1 88.06 572 CYS A N 1
ATOM 4571 C CA . CYS A 1 572 ? 15.742 35.25 15.898 1 88.06 572 CYS A CA 1
ATOM 4572 C C . CYS A 1 572 ? 16.438 36.469 15.32 1 88.06 572 CYS A C 1
ATOM 4574 O O . CYS A 1 572 ? 16.969 36.438 14.211 1 88.06 572 CYS A O 1
ATOM 4576 N N . ASN A 1 573 ? 16.469 37.562 16.016 1 84.31 573 ASN A N 1
ATOM 4577 C CA . ASN A 1 573 ? 16.938 38.812 15.461 1 84.31 573 ASN A CA 1
ATOM 4578 C C . ASN A 1 573 ? 18.375 39.125 15.891 1 84.31 573 ASN A C 1
ATOM 4580 O O . ASN A 1 573 ? 19.047 39.938 15.281 1 84.31 573 ASN A O 1
ATOM 4584 N N . ASP A 1 574 ? 18.922 38.531 16.891 1 82.25 574 ASP A N 1
ATOM 4585 C CA . ASP A 1 574 ? 20.188 39 17.453 1 82.25 574 ASP A CA 1
ATOM 4586 C C . ASP A 1 574 ? 21.281 37.938 17.281 1 82.25 574 ASP A C 1
ATOM 4588 O O . ASP A 1 574 ? 22.328 38.031 17.922 1 82.25 574 ASP A O 1
ATOM 4592 N N . VAL A 1 575 ? 21.094 37.031 16.469 1 86.75 575 VAL A N 1
ATOM 4593 C CA . VAL A 1 575 ? 22.141 36.031 16.297 1 86.75 575 VAL A CA 1
ATOM 4594 C C . VAL A 1 575 ? 23.172 36.531 15.297 1 86.75 575 VAL A C 1
ATOM 4596 O O . VAL A 1 575 ? 22.828 37.031 14.234 1 86.75 575 VAL A O 1
ATOM 4599 N N . LYS A 1 576 ? 24.391 36.438 15.688 1 86.38 576 LYS A N 1
ATOM 4600 C CA . LYS A 1 576 ? 25.5 36.906 14.859 1 86.38 576 LYS A CA 1
ATOM 4601 C C . LYS A 1 576 ? 26.453 35.75 14.539 1 86.38 576 LYS A C 1
ATOM 4603 O O . LYS A 1 576 ? 26.281 34.625 15.023 1 86.38 576 LYS A O 1
ATOM 4608 N N . ASN A 1 577 ? 27.484 36 13.711 1 88.06 577 ASN A N 1
ATOM 4609 C CA . ASN A 1 577 ? 28.438 34.969 13.266 1 88.06 577 ASN A CA 1
ATOM 4610 C C . ASN A 1 577 ? 29.25 34.406 14.43 1 88.06 577 ASN A C 1
ATOM 4612 O O . ASN A 1 577 ? 29.625 33.25 14.422 1 88.06 577 ASN A O 1
ATOM 4616 N N . LYS A 1 578 ? 29.406 35.219 15.477 1 83.94 578 LYS A N 1
ATOM 4617 C CA . LYS A 1 578 ? 30.234 34.812 16.609 1 83.94 578 LYS A CA 1
ATOM 4618 C C . LYS A 1 578 ? 29.609 33.656 17.375 1 83.94 578 LYS A C 1
ATOM 4620 O O . LYS A 1 578 ? 30.328 32.844 17.984 1 83.94 578 LYS A O 1
ATOM 4625 N N . HIS A 1 579 ? 28.391 33.594 17.297 1 85.94 579 HIS A N 1
ATOM 4626 C CA . HIS A 1 579 ? 27.672 32.562 18.062 1 85.94 579 HIS A CA 1
ATOM 4627 C C . HIS A 1 579 ? 27.828 31.203 17.406 1 85.94 579 HIS A C 1
ATOM 4629 O O . HIS A 1 579 ? 27.594 30.188 18.047 1 85.94 579 HIS A O 1
ATOM 4635 N N . LEU A 1 580 ? 28.234 31.141 16.156 1 88.06 580 LEU A N 1
ATOM 4636 C CA . LEU A 1 580 ? 28.297 29.875 15.406 1 88.06 580 LEU A CA 1
ATOM 4637 C C . LEU A 1 580 ? 29.672 29.25 15.508 1 88.06 580 LEU A C 1
ATOM 4639 O O . LEU A 1 580 ? 29.906 28.172 14.969 1 88.06 580 LEU A O 1
ATOM 4643 N N . LYS A 1 581 ? 30.547 29.844 16.219 1 84.38 581 LYS A N 1
ATOM 4644 C CA . LYS A 1 581 ? 31.922 29.344 16.312 1 84.38 581 LYS A CA 1
ATOM 4645 C C . LYS A 1 581 ? 31.953 27.938 16.891 1 84.38 581 LYS A C 1
ATOM 4647 O O . LYS A 1 581 ? 32.75 27.109 16.469 1 84.38 581 LYS A O 1
ATOM 4652 N N . ASN A 1 582 ? 31.062 27.625 17.828 1 84.12 582 ASN A N 1
ATOM 4653 C CA . ASN A 1 582 ? 31.062 26.297 18.453 1 84.12 582 ASN A CA 1
ATOM 4654 C C . ASN A 1 582 ? 29.891 25.453 17.969 1 84.12 582 ASN A C 1
ATOM 4656 O O . ASN A 1 582 ? 29.375 24.625 18.719 1 84.12 582 ASN A O 1
ATOM 4660 N N . ILE A 1 583 ? 29.547 25.562 16.703 1 87.19 583 ILE A N 1
ATOM 4661 C CA . ILE A 1 583 ? 28.375 24.859 16.203 1 87.19 583 ILE A CA 1
ATOM 4662 C C . ILE A 1 583 ? 28.703 23.375 16.031 1 87.19 583 ILE A C 1
ATOM 4664 O O . ILE A 1 583 ? 27.812 22.516 16.109 1 87.19 583 ILE A O 1
ATOM 4668 N N . HIS A 1 584 ? 30.016 23.016 15.875 1 86.75 584 HIS A N 1
ATOM 4669 C CA . HIS A 1 584 ? 30.438 21.641 15.648 1 86.75 584 HIS A CA 1
ATOM 4670 C C . HIS A 1 584 ? 30.234 20.797 16.891 1 86.75 584 HIS A C 1
ATOM 4672 O O . HIS A 1 584 ? 30.188 19.562 16.812 1 86.75 584 HIS A O 1
ATOM 4678 N N . LYS A 1 585 ? 30.016 21.484 18.031 1 84.19 585 LYS A N 1
ATOM 4679 C CA . LYS A 1 585 ? 29.812 20.75 19.281 1 84.19 585 LYS A CA 1
ATOM 4680 C C . LYS A 1 585 ? 28.406 20.141 19.344 1 84.19 585 LYS A C 1
ATOM 4682 O O . LYS A 1 585 ? 28.156 19.234 20.141 1 84.19 585 LYS A O 1
ATOM 4687 N N . LEU A 1 586 ? 27.578 20.656 18.484 1 89.44 586 LEU A N 1
ATOM 4688 C CA . LEU A 1 586 ? 26.234 20.109 18.422 1 89.44 586 LEU A CA 1
ATOM 4689 C C . LEU A 1 586 ? 26.188 18.891 17.516 1 89.44 586 LEU A C 1
ATOM 4691 O O . LEU A 1 586 ? 25.516 18.906 16.469 1 89.44 586 LEU A O 1
ATOM 4695 N N . TRP A 1 587 ? 26.672 17.844 17.922 1 84.38 587 TRP A N 1
ATOM 4696 C CA . TRP A 1 587 ? 26.906 16.656 17.109 1 84.38 587 TRP A CA 1
ATOM 4697 C C . TRP A 1 587 ? 25.594 15.984 16.734 1 84.38 587 TRP A C 1
ATOM 4699 O O . TRP A 1 587 ? 25.5 15.305 15.711 1 84.38 587 TRP A O 1
ATOM 4709 N N . ASN A 1 588 ? 24.484 16.172 17.578 1 88.06 588 ASN A N 1
ATOM 4710 C CA . ASN A 1 588 ? 23.219 15.484 17.375 1 88.06 588 ASN A CA 1
ATOM 4711 C C . ASN A 1 588 ? 22.234 16.328 16.578 1 88.06 588 ASN A C 1
ATOM 4713 O O . ASN A 1 588 ? 21.078 15.953 16.406 1 88.06 588 ASN A O 1
ATOM 4717 N N . LEU A 1 589 ? 22.719 17.375 16.016 1 92.31 589 LEU A N 1
ATOM 4718 C CA . LEU A 1 589 ? 21.844 18.312 15.344 1 92.31 589 LEU A CA 1
ATOM 4719 C C . LEU A 1 589 ? 21.344 17.734 14.023 1 92.31 589 LEU A C 1
ATOM 4721 O O . LEU A 1 589 ? 22.125 17.266 13.203 1 92.31 589 LEU A O 1
ATOM 4725 N N . ARG A 1 590 ? 20.078 17.75 13.852 1 92.88 590 ARG A N 1
ATOM 4726 C CA . ARG A 1 590 ? 19.469 17.203 12.641 1 92.88 590 ARG A CA 1
ATOM 4727 C C . ARG A 1 590 ? 18.781 18.312 11.844 1 92.88 590 ARG A C 1
ATOM 4729 O O . ARG A 1 590 ? 18.641 18.203 10.625 1 92.88 590 ARG A O 1
ATOM 4736 N N . TYR A 1 591 ? 18.266 19.281 12.484 1 96.62 591 TYR A N 1
ATOM 4737 C CA . TYR A 1 591 ? 17.594 20.406 11.867 1 96.62 591 TYR A CA 1
ATOM 4738 C C . TYR A 1 591 ? 18.219 21.734 12.305 1 96.62 591 TYR A C 1
ATOM 4740 O O . TYR A 1 591 ? 18.297 22.016 13.5 1 96.62 591 TYR A O 1
ATOM 4748 N N . LEU A 1 592 ? 18.688 22.469 11.375 1 95.94 592 LEU A N 1
ATOM 4749 C CA . LEU A 1 592 ? 19.312 23.766 11.656 1 95.94 592 LEU A CA 1
ATOM 4750 C C . LEU A 1 592 ? 18.719 24.859 10.773 1 95.94 592 LEU A C 1
ATOM 4752 O O . LEU A 1 592 ? 18.766 24.75 9.547 1 95.94 592 LEU A O 1
ATOM 4756 N N . SER A 1 593 ? 18.078 25.812 11.305 1 95.06 593 SER A N 1
ATOM 4757 C CA . SER A 1 593 ? 17.547 26.984 10.602 1 95.06 593 SER A CA 1
ATOM 4758 C C . SER A 1 593 ? 18.094 28.281 11.195 1 95.06 593 SER A C 1
ATOM 4760 O O . SER A 1 593 ? 18.031 28.484 12.406 1 95.06 593 SER A O 1
ATOM 4762 N N . LEU A 1 594 ? 18.734 29.031 10.383 1 92.62 594 LEU A N 1
ATOM 4763 C CA . LEU A 1 594 ? 19.375 30.25 10.852 1 92.62 594 LEU A CA 1
ATOM 4764 C C . LEU A 1 594 ? 18.703 31.484 10.25 1 92.62 594 LEU A C 1
ATOM 4766 O O . LEU A 1 594 ? 18.047 31.391 9.219 1 92.62 594 LEU A O 1
ATOM 4770 N N . GLY A 1 595 ? 18.812 32.375 10.945 1 88.25 595 GLY A N 1
ATOM 4771 C CA . GLY A 1 595 ? 18.297 33.656 10.5 1 88.25 595 GLY A CA 1
ATOM 4772 C C . GLY A 1 595 ? 19.141 34.844 10.961 1 88.25 595 GLY A C 1
ATOM 4773 O O . GLY A 1 595 ? 20.344 34.688 11.211 1 88.25 595 GLY A O 1
ATOM 4774 N N . ALA A 1 596 ? 18.625 36 10.969 1 78.94 596 ALA A N 1
ATOM 4775 C CA . ALA A 1 596 ? 19.188 37.219 11.508 1 78.94 596 ALA A CA 1
ATOM 4776 C C . ALA A 1 596 ? 20.312 37.75 10.617 1 78.94 596 ALA A C 1
ATOM 4778 O O . ALA A 1 596 ? 20.188 37.781 9.391 1 78.94 596 ALA A O 1
ATOM 4779 N N . GLU A 1 597 ? 21.422 38.156 11.305 1 83.56 597 GLU A N 1
ATOM 4780 C CA . GLU A 1 597 ? 22.484 38.875 10.617 1 83.56 597 GLU A CA 1
ATOM 4781 C C . GLU A 1 597 ? 23.672 37.969 10.336 1 83.56 597 GLU A C 1
ATOM 4783 O O . GLU A 1 597 ? 24.828 38.406 10.336 1 83.56 597 GLU A O 1
ATOM 4788 N N . ILE A 1 598 ? 23.312 36.75 10.078 1 89.19 598 ILE A N 1
ATOM 4789 C CA . ILE A 1 598 ? 24.391 35.812 9.773 1 89.19 598 ILE A CA 1
ATOM 4790 C C . ILE A 1 598 ? 24.828 36 8.32 1 89.19 598 ILE A C 1
ATOM 4792 O O . ILE A 1 598 ? 24 35.969 7.406 1 89.19 598 ILE A O 1
ATOM 4796 N N . THR A 1 599 ? 26.109 36.125 8.094 1 89.12 599 THR A N 1
ATOM 4797 C CA . THR A 1 599 ? 26.609 36.406 6.754 1 89.12 599 THR A CA 1
ATOM 4798 C C . THR A 1 599 ? 27.547 35.281 6.297 1 89.12 599 THR A C 1
ATOM 4800 O O . THR A 1 599 ? 27.797 35.125 5.098 1 89.12 599 THR A O 1
ATOM 4803 N N . SER A 1 600 ? 28.047 34.594 7.297 1 89.69 600 SER A N 1
ATOM 4804 C CA . SER A 1 600 ? 28.969 33.531 6.922 1 89.69 600 SER A CA 1
ATOM 4805 C C . SER A 1 600 ? 28.766 32.312 7.793 1 89.69 600 SER A C 1
ATOM 4807 O O . SER A 1 600 ? 28.453 32.406 8.977 1 89.69 600 SER A O 1
ATOM 4809 N N . ILE A 1 601 ? 28.938 31.203 7.211 1 89.25 601 ILE A N 1
ATOM 4810 C CA . ILE A 1 601 ? 28.828 29.922 7.918 1 89.25 601 ILE A CA 1
ATOM 4811 C C . ILE A 1 601 ? 30.219 29.312 8.094 1 89.25 601 ILE A C 1
ATOM 4813 O O . ILE A 1 601 ? 31 29.266 7.141 1 89.25 601 ILE A O 1
ATOM 4817 N N . PRO A 1 602 ? 30.469 28.953 9.25 1 88.62 602 PRO A N 1
ATOM 4818 C CA . PRO A 1 602 ? 31.797 28.359 9.477 1 88.62 602 PRO A CA 1
ATOM 4819 C C . PRO A 1 602 ? 31.969 27.031 8.75 1 88.62 602 PRO A C 1
ATOM 4821 O O . PRO A 1 602 ? 30.984 26.312 8.523 1 88.62 602 PRO A O 1
ATOM 4824 N N . LYS A 1 603 ? 33.125 26.594 8.391 1 87.06 603 LYS A N 1
ATOM 4825 C CA . LYS A 1 603 ? 33.438 25.359 7.688 1 87.06 603 LYS A CA 1
ATOM 4826 C C . LYS A 1 603 ? 33.156 24.141 8.555 1 87.06 603 LYS A C 1
ATOM 4828 O O . LYS A 1 603 ? 32.906 23.047 8.039 1 87.06 603 LYS A O 1
ATOM 4833 N N . ASP A 1 604 ? 33.125 24.438 9.852 1 88.25 604 ASP A N 1
ATOM 4834 C CA . ASP A 1 604 ? 32.906 23.344 10.805 1 88.25 604 ASP A CA 1
ATOM 4835 C C . ASP A 1 604 ? 31.469 22.797 10.68 1 88.25 604 ASP A C 1
ATOM 4837 O O . ASP A 1 604 ? 31.156 21.766 11.281 1 88.25 604 ASP A O 1
ATOM 4841 N N . ILE A 1 605 ? 30.656 23.375 9.891 1 88.94 605 ILE A N 1
ATOM 4842 C CA . ILE A 1 605 ? 29.312 22.859 9.664 1 88.94 605 ILE A CA 1
ATOM 4843 C C . ILE A 1 605 ? 29.375 21.5 8.992 1 88.94 605 ILE A C 1
ATOM 4845 O O . ILE A 1 605 ? 28.469 20.672 9.148 1 88.94 605 ILE A O 1
ATOM 4849 N N . ALA A 1 606 ? 30.438 21.234 8.281 1 88.12 606 ALA A N 1
ATOM 4850 C CA . ALA A 1 606 ? 30.641 19.969 7.574 1 88.12 606 ALA A CA 1
ATOM 4851 C C . ALA A 1 606 ? 30.859 18.812 8.547 1 88.12 606 ALA A C 1
ATOM 4853 O O . ALA A 1 606 ? 30.766 17.641 8.172 1 88.12 606 ALA A O 1
ATOM 4854 N N . LYS A 1 607 ? 31.031 19.188 9.852 1 87.5 607 LYS A N 1
ATOM 4855 C CA . LYS A 1 607 ? 31.266 18.156 10.859 1 87.5 607 LYS A CA 1
ATOM 4856 C C . LYS A 1 607 ? 29.953 17.656 11.445 1 87.5 607 LYS A C 1
ATOM 4858 O O . LYS A 1 607 ? 29.922 16.641 12.148 1 87.5 607 LYS A O 1
ATOM 4863 N N . LEU A 1 608 ? 28.953 18.375 11.133 1 90.5 608 LEU A N 1
ATOM 4864 C CA . LEU A 1 608 ? 27.641 17.938 11.594 1 90.5 608 LEU A CA 1
ATOM 4865 C C . LEU A 1 608 ? 27.125 16.781 10.75 1 90.5 608 LEU A C 1
ATOM 4867 O O . LEU A 1 608 ? 26.219 16.953 9.922 1 90.5 608 LEU A O 1
ATOM 4871 N N . LYS A 1 609 ? 27.438 15.641 11.023 1 85.62 609 LYS A N 1
ATOM 4872 C CA . LYS A 1 609 ? 27.25 14.469 10.18 1 85.62 609 LYS A CA 1
ATOM 4873 C C . LYS A 1 609 ? 25.797 14.008 10.211 1 85.62 609 LYS A C 1
ATOM 4875 O O . LYS A 1 609 ? 25.344 13.312 9.305 1 85.62 609 LYS A O 1
ATOM 4880 N N . LEU A 1 610 ? 25.016 14.438 11.25 1 87.62 610 LEU A N 1
ATOM 4881 C CA . LEU A 1 610 ? 23.656 13.945 11.367 1 87.62 610 LEU A CA 1
ATOM 4882 C C . LEU A 1 610 ? 22.656 14.977 10.852 1 87.62 610 LEU A C 1
ATOM 4884 O O . LEU A 1 610 ? 21.438 14.75 10.891 1 87.62 610 LEU A O 1
ATOM 4888 N N . LEU A 1 611 ? 23.156 16.062 10.289 1 93.31 611 LEU A N 1
ATOM 4889 C CA . LEU A 1 611 ? 22.281 17.141 9.836 1 93.31 611 LEU A CA 1
ATOM 4890 C C . LEU A 1 611 ? 21.438 16.688 8.648 1 93.31 611 LEU A C 1
ATOM 4892 O O . LEU A 1 611 ? 21.953 16.141 7.68 1 93.31 611 LEU A O 1
ATOM 4896 N N . GLU A 1 612 ? 20.172 16.938 8.766 1 93.69 612 GLU A N 1
ATOM 4897 C CA . GLU A 1 612 ? 19.234 16.547 7.707 1 93.69 612 GLU A CA 1
ATOM 4898 C C . GLU A 1 612 ? 18.75 17.766 6.93 1 93.69 612 GLU A C 1
ATOM 4900 O O . GLU A 1 612 ? 18.469 17.672 5.73 1 93.69 612 GLU A O 1
ATOM 4905 N N . THR A 1 613 ? 18.5 18.875 7.605 1 96.38 613 THR A N 1
ATOM 4906 C CA . THR A 1 613 ? 18 20.094 6.973 1 96.38 613 THR A CA 1
ATOM 4907 C C . THR A 1 613 ? 18.844 21.297 7.371 1 96.38 613 THR A C 1
ATOM 4909 O O . THR A 1 613 ? 19.109 21.516 8.555 1 96.38 613 THR A O 1
ATOM 4912 N N . LEU A 1 614 ? 19.297 22 6.492 1 95.88 614 LEU A N 1
ATOM 4913 C CA . LEU A 1 614 ? 19.969 23.281 6.688 1 95.88 614 LEU A CA 1
ATOM 4914 C C . LEU A 1 614 ? 19.203 24.406 5.977 1 95.88 614 LEU A C 1
ATOM 4916 O O . LEU A 1 614 ? 19.156 24.438 4.746 1 95.88 614 LEU A O 1
ATOM 4920 N N . CYS A 1 615 ? 18.594 25.312 6.699 1 94.88 615 CYS A N 1
ATOM 4921 C CA . CYS A 1 615 ? 17.797 26.391 6.141 1 94.88 615 CYS A CA 1
ATOM 4922 C C . CYS A 1 615 ? 18.484 27.734 6.363 1 94.88 615 CYS A C 1
ATOM 4924 O O . CYS A 1 615 ? 18.719 28.141 7.504 1 94.88 615 CYS A O 1
ATOM 4926 N N . LEU A 1 616 ? 18.812 28.406 5.328 1 93.38 616 LEU A N 1
ATOM 4927 C CA . LEU A 1 616 ? 19.469 29.703 5.371 1 93.38 616 LEU A CA 1
ATOM 4928 C C . LEU A 1 616 ? 18.641 30.75 4.633 1 93.38 616 LEU A C 1
ATOM 4930 O O . LEU A 1 616 ? 19.203 31.719 4.086 1 93.38 616 LEU A O 1
ATOM 4934 N N . SER A 1 617 ? 17.438 30.656 4.547 1 88.69 617 SER A N 1
ATOM 4935 C CA . SER A 1 617 ? 16.578 31.484 3.719 1 88.69 617 SER A CA 1
ATOM 4936 C C . SER A 1 617 ? 16.547 32.906 4.227 1 88.69 617 SER A C 1
ATOM 4938 O O . SER A 1 617 ? 16.469 33.875 3.438 1 88.69 617 SER A O 1
ATOM 4940 N N . LYS A 1 618 ? 16.609 33.094 5.5 1 88.56 618 LYS A N 1
ATOM 4941 C CA . LYS A 1 618 ? 16.516 34.438 6.066 1 88.56 618 LYS A CA 1
ATOM 4942 C C . LYS A 1 618 ? 17.875 34.969 6.465 1 88.56 618 LYS A C 1
ATOM 4944 O O . LYS A 1 618 ? 17.984 35.781 7.375 1 88.56 618 LYS A O 1
ATOM 4949 N N . THR A 1 619 ? 18.891 34.406 5.883 1 90.69 619 THR A N 1
ATOM 4950 C CA . THR A 1 619 ? 20.25 34.875 6.137 1 90.69 619 THR A CA 1
ATOM 4951 C C . THR A 1 619 ? 20.812 35.594 4.914 1 90.69 619 THR A C 1
ATOM 4953 O O . THR A 1 619 ? 20.203 35.562 3.842 1 90.69 619 THR A O 1
ATOM 4956 N N . SER A 1 620 ? 21.906 36.219 5.121 1 88.62 620 SER A N 1
ATOM 4957 C CA . SER A 1 620 ? 22.594 36.875 4.02 1 88.62 620 SER A CA 1
ATOM 4958 C C . SER A 1 620 ? 23.859 36.125 3.619 1 88.62 620 SER A C 1
ATOM 4960 O O . SER A 1 620 ? 24.844 36.719 3.189 1 88.62 620 SER A O 1
ATOM 4962 N N . VAL A 1 621 ? 23.75 34.875 3.875 1 90.44 621 VAL A N 1
ATOM 4963 C CA . VAL A 1 621 ? 24.906 34.031 3.52 1 90.44 621 VAL A CA 1
ATOM 4964 C C . VAL A 1 621 ? 25.031 33.938 2 1 90.44 621 VAL A C 1
ATOM 4966 O O . VAL A 1 621 ? 24.078 33.562 1.317 1 90.44 621 VAL A O 1
ATOM 4969 N N . GLU A 1 622 ? 26.156 34.156 1.435 1 87.31 622 GLU A N 1
ATOM 4970 C CA . GLU A 1 622 ? 26.328 34.188 -0.014 1 87.31 622 GLU A CA 1
ATOM 4971 C C . GLU A 1 622 ? 27.094 32.969 -0.498 1 87.31 622 GLU A C 1
ATOM 4973 O O . GLU A 1 622 ? 26.984 32.562 -1.661 1 87.31 622 GLU A O 1
ATOM 4978 N N . GLU A 1 623 ? 27.906 32.438 0.433 1 88.81 623 GLU A N 1
ATOM 4979 C CA . GLU A 1 623 ? 28.75 31.312 0.005 1 88.81 623 GLU A CA 1
ATOM 4980 C C . GLU A 1 623 ? 28.688 30.172 1.014 1 88.81 623 GLU A C 1
ATOM 4982 O O . GLU A 1 623 ? 28.688 30.406 2.225 1 88.81 623 GLU A O 1
ATOM 4987 N N . LEU A 1 624 ? 28.609 28.984 0.521 1 89.94 624 LEU A N 1
ATOM 4988 C CA . LEU A 1 624 ? 28.625 27.781 1.346 1 89.94 624 LEU A CA 1
ATOM 4989 C C . LEU A 1 624 ? 29.766 26.859 0.93 1 89.94 624 LEU A C 1
ATOM 4991 O O . LEU A 1 624 ? 30.047 26.719 -0.261 1 89.94 624 LEU A O 1
ATOM 4995 N N . PRO A 1 625 ? 30.375 26.281 1.843 1 87.5 625 PRO A N 1
ATOM 4996 C CA . PRO A 1 625 ? 31.422 25.312 1.498 1 87.5 625 PRO A CA 1
ATOM 4997 C C . PRO A 1 625 ? 30.859 24.062 0.838 1 87.5 625 PRO A C 1
ATOM 4999 O O . PRO A 1 625 ? 29.797 23.578 1.218 1 87.5 625 PRO A O 1
ATOM 5002 N N . VAL A 1 626 ? 31.562 23.453 -0.133 1 86.31 626 VAL A N 1
ATOM 5003 C CA . VAL A 1 626 ? 31.094 22.328 -0.945 1 86.31 626 VAL A CA 1
ATOM 5004 C C . VAL A 1 626 ? 30.984 21.078 -0.077 1 86.31 626 VAL A C 1
ATOM 5006 O O . VAL A 1 626 ? 30.203 20.172 -0.387 1 86.31 626 VAL A O 1
ATOM 5009 N N . GLN A 1 627 ? 31.656 21.031 1.077 1 85.88 627 GLN A N 1
ATOM 5010 C CA . GLN A 1 627 ? 31.641 19.859 1.961 1 85.88 627 GLN A CA 1
ATOM 5011 C C . GLN A 1 627 ? 30.25 19.641 2.551 1 85.88 627 GLN A C 1
ATOM 5013 O O . GLN A 1 627 ? 29.922 18.531 2.979 1 85.88 627 GLN A O 1
ATOM 5018 N N . VAL A 1 628 ? 29.484 20.688 2.512 1 88.5 628 VAL A N 1
ATOM 5019 C CA . VAL A 1 628 ? 28.141 20.594 3.076 1 88.5 628 VAL A CA 1
ATOM 5020 C C . VAL A 1 628 ? 27.297 19.641 2.24 1 88.5 628 VAL A C 1
ATOM 5022 O O . VAL A 1 628 ? 26.438 18.906 2.773 1 88.5 628 VAL A O 1
ATOM 5025 N N . ILE A 1 629 ? 27.578 19.531 1.008 1 86.44 629 ILE A N 1
ATOM 5026 C CA . ILE A 1 629 ? 26.797 18.719 0.084 1 86.44 629 ILE A CA 1
ATOM 5027 C C . ILE A 1 629 ? 27.125 17.234 0.294 1 86.44 629 ILE A C 1
ATOM 5029 O O . ILE A 1 629 ? 26.297 16.359 -0.023 1 86.44 629 ILE A O 1
ATOM 5033 N N . SER A 1 630 ? 28.203 16.938 0.875 1 83.31 630 SER A N 1
ATOM 5034 C CA . SER A 1 630 ? 28.625 15.555 1.027 1 83.31 630 SER A CA 1
ATOM 5035 C C . SER A 1 630 ? 28.234 15 2.395 1 83.31 630 SER A C 1
ATOM 5037 O O . SER A 1 630 ? 28.672 13.914 2.779 1 83.31 630 SER A O 1
ATOM 5039 N N . LEU A 1 631 ? 27.547 15.891 3.133 1 89 631 LEU A N 1
ATOM 5040 C CA . LEU A 1 631 ? 27.062 15.367 4.406 1 89 631 LEU A CA 1
ATOM 5041 C C . LEU A 1 631 ? 26.188 14.125 4.191 1 89 631 LEU A C 1
ATOM 5043 O O . LEU A 1 631 ? 25.312 14.125 3.322 1 89 631 LEU A O 1
ATOM 5047 N N . PRO A 1 632 ? 26.359 13.086 4.906 1 83.5 632 PRO A N 1
ATOM 5048 C CA . PRO A 1 632 ? 25.75 11.789 4.594 1 83.5 632 PRO A CA 1
ATOM 5049 C C . PRO A 1 632 ? 24.234 11.781 4.777 1 83.5 632 PRO A C 1
ATOM 5051 O O . PRO A 1 632 ? 23.531 10.984 4.145 1 83.5 632 PRO A O 1
ATOM 5054 N N . PHE A 1 633 ? 23.672 12.742 5.672 1 87.44 633 PHE A N 1
ATOM 5055 C CA . PHE A 1 633 ? 22.25 12.648 5.945 1 87.44 633 PHE A CA 1
ATOM 5056 C C . PHE A 1 633 ? 21.531 13.922 5.52 1 87.44 633 PHE A C 1
ATOM 5058 O O . PHE A 1 633 ? 20.344 14.094 5.797 1 87.44 633 PHE A O 1
ATOM 5065 N N . LEU A 1 634 ? 22.234 14.75 4.836 1 92.81 634 LEU A N 1
ATOM 5066 C CA . LEU A 1 634 ? 21.625 16.016 4.441 1 92.81 634 LEU A CA 1
ATOM 5067 C C . LEU A 1 634 ? 20.625 15.805 3.303 1 92.81 634 LEU A C 1
ATOM 5069 O O . LEU A 1 634 ? 20.984 15.297 2.238 1 92.81 634 LEU A O 1
ATOM 5073 N N . LEU A 1 635 ? 19.438 16.25 3.527 1 93.12 635 LEU A N 1
ATOM 5074 C CA . LEU A 1 635 ? 18.375 16.031 2.539 1 93.12 635 LEU A CA 1
ATOM 5075 C C . LEU A 1 635 ? 17.938 17.359 1.932 1 93.12 635 LEU A C 1
ATOM 5077 O O . LEU A 1 635 ? 17.594 17.422 0.747 1 93.12 635 LEU A O 1
ATOM 5081 N N . HIS A 1 636 ? 17.844 18.391 2.773 1 95.81 636 HIS A N 1
ATOM 5082 C CA . HIS A 1 636 ? 17.297 19.656 2.322 1 95.81 636 HIS A CA 1
ATOM 5083 C C . HIS A 1 636 ? 18.297 20.797 2.549 1 95.81 636 HIS A C 1
ATOM 5085 O O . HIS A 1 636 ? 18.719 21.031 3.68 1 95.81 636 HIS A O 1
ATOM 5091 N N . LEU A 1 637 ? 18.688 21.344 1.584 1 94.88 637 LEU A N 1
ATOM 5092 C CA . LEU A 1 637 ? 19.484 22.562 1.614 1 94.88 637 LEU A CA 1
ATOM 5093 C C . LEU A 1 637 ? 18.703 23.75 1.053 1 94.88 637 LEU A C 1
ATOM 5095 O O . LEU A 1 637 ? 18.469 23.812 -0.155 1 94.88 637 LEU A O 1
ATOM 5099 N N . ILE A 1 638 ? 18.328 24.719 1.901 1 94.88 638 ILE A N 1
ATOM 5100 C CA . ILE A 1 638 ? 17.406 25.766 1.516 1 94.88 638 ILE A CA 1
ATOM 5101 C C . ILE A 1 638 ? 18.062 27.141 1.671 1 94.88 638 ILE A C 1
ATOM 5103 O O . ILE A 1 638 ? 18.688 27.422 2.699 1 94.88 638 ILE A O 1
ATOM 5107 N N . GLY A 1 639 ? 18.031 27.891 0.801 1 91.31 639 GLY A N 1
ATOM 5108 C CA . GLY A 1 639 ? 18.594 29.234 0.801 1 91.31 639 GLY A CA 1
ATOM 5109 C C . GLY A 1 639 ? 19.094 29.672 -0.563 1 91.31 639 GLY A C 1
ATOM 5110 O O . GLY A 1 639 ? 18.875 28.969 -1.561 1 91.31 639 GLY A O 1
ATOM 5111 N N . LYS A 1 640 ? 19.609 30.812 -0.682 1 89.06 640 LYS A N 1
ATOM 5112 C CA . LYS A 1 640 ? 20.219 31.375 -1.885 1 89.06 640 LYS A CA 1
ATOM 5113 C C . LYS A 1 640 ? 21.719 31.594 -1.686 1 89.06 640 LYS A C 1
ATOM 5115 O O . LYS A 1 640 ? 22.125 32.531 -1.009 1 89.06 640 LYS A O 1
ATOM 5120 N N . PHE A 1 641 ? 22.5 30.734 -2.238 1 89.75 641 PHE A N 1
ATOM 5121 C CA . PHE A 1 641 ? 23.938 30.812 -2 1 89.75 641 PHE A CA 1
ATOM 5122 C C . PHE A 1 641 ? 24.719 30.297 -3.205 1 89.75 641 PHE A C 1
ATOM 5124 O O . PHE A 1 641 ? 24.141 29.719 -4.125 1 89.75 641 PHE A O 1
ATOM 5131 N N . ARG A 1 642 ? 25.969 30.578 -3.105 1 88.56 642 ARG A N 1
ATOM 5132 C CA . ARG A 1 642 ? 26.922 30 -4.043 1 88.56 642 ARG A CA 1
ATOM 5133 C C . ARG A 1 642 ? 27.734 28.891 -3.385 1 88.56 642 ARG A C 1
ATOM 5135 O O . ARG A 1 642 ? 27.953 28.906 -2.172 1 88.56 642 ARG A O 1
ATOM 5142 N N . ILE A 1 643 ? 28.016 27.922 -4.113 1 85.38 643 ILE A N 1
ATOM 5143 C CA . ILE A 1 643 ? 28.828 26.828 -3.572 1 85.38 643 ILE A CA 1
ATOM 5144 C C . ILE A 1 643 ? 30.297 27.047 -3.947 1 85.38 643 ILE A C 1
ATOM 5146 O O . ILE A 1 643 ? 30.625 27.203 -5.125 1 85.38 643 ILE A O 1
ATOM 5150 N N . GLN A 1 644 ? 31.078 27.078 -2.938 1 82.56 644 GLN A N 1
ATOM 5151 C CA . GLN A 1 644 ? 32.5 27.266 -3.129 1 82.56 644 GLN A CA 1
ATOM 5152 C C . GLN A 1 644 ? 33.219 25.922 -3.256 1 82.56 644 GLN A C 1
ATOM 5154 O O . GLN A 1 644 ? 33.156 25.094 -2.352 1 82.56 644 GLN A O 1
ATOM 5159 N N . TYR A 1 645 ? 33.812 25.703 -4.32 1 78.69 645 TYR A N 1
ATOM 5160 C CA . TYR A 1 645 ? 34.5 24.438 -4.516 1 78.69 645 TYR A CA 1
ATOM 5161 C C . TYR A 1 645 ? 35.969 24.672 -4.855 1 78.69 645 TYR A C 1
ATOM 5163 O O . TYR A 1 645 ? 36.656 23.766 -5.32 1 78.69 645 TYR A O 1
ATOM 5171 N N . HIS A 1 646 ? 36.5 25.859 -4.539 1 74.62 646 HIS A N 1
ATOM 5172 C CA . HIS A 1 646 ? 37.906 26.156 -4.91 1 74.62 646 HIS A CA 1
ATOM 5173 C C . HIS A 1 646 ? 38.875 25.203 -4.238 1 74.62 646 HIS A C 1
ATOM 5175 O O . HIS A 1 646 ? 38.781 24.984 -3.027 1 74.62 646 HIS A O 1
ATOM 5181 N N . GLY A 1 647 ? 39.656 24.438 -4.992 1 70.81 647 GLY A N 1
ATOM 5182 C CA . GLY A 1 647 ? 40.688 23.547 -4.48 1 70.81 647 GLY A CA 1
ATOM 5183 C C . GLY A 1 647 ? 40.375 22.078 -4.633 1 70.81 647 GLY A C 1
ATOM 5184 O O . GLY A 1 647 ? 41.188 21.219 -4.359 1 70.81 647 GLY A O 1
ATOM 5185 N N . TYR A 1 648 ? 39.156 21.828 -5.121 1 79.38 648 TYR A N 1
ATOM 5186 C CA . TYR A 1 648 ? 38.812 20.422 -5.254 1 79.38 648 TYR A CA 1
ATOM 5187 C C . TYR A 1 648 ? 38.938 19.969 -6.699 1 79.38 648 TYR A C 1
ATOM 5189 O O . TYR A 1 648 ? 38.625 20.719 -7.625 1 79.38 648 TYR A O 1
ATOM 5197 N N . SER A 1 649 ? 39.5 18.891 -6.828 1 80.19 649 SER A N 1
ATOM 5198 C CA . SER A 1 649 ? 39.656 18.297 -8.156 1 80.19 649 SER A CA 1
ATOM 5199 C C . SER A 1 649 ? 38.312 17.844 -8.711 1 80.19 649 SER A C 1
ATOM 5201 O O . SER A 1 649 ? 37.375 17.641 -7.957 1 80.19 649 SER A O 1
ATOM 5203 N N . LYS A 1 650 ? 38.219 17.703 -9.969 1 78.19 650 LYS A N 1
ATOM 5204 C CA . LYS A 1 650 ? 37 17.25 -10.656 1 78.19 650 LYS A CA 1
ATOM 5205 C C . LYS A 1 650 ? 36.594 15.852 -10.188 1 78.19 650 LYS A C 1
ATOM 5207 O O . LYS A 1 650 ? 35.406 15.562 -10.047 1 78.19 650 LYS A O 1
ATOM 5212 N N . SER A 1 651 ? 37.531 15.07 -9.953 1 80.56 651 SER A N 1
ATOM 5213 C CA . SER A 1 651 ? 37.25 13.703 -9.508 1 80.56 651 SER A CA 1
ATOM 5214 C C . SER A 1 651 ? 36.656 13.688 -8.109 1 80.56 651 SER A C 1
ATOM 5216 O O . SER A 1 651 ? 35.75 12.898 -7.82 1 80.56 651 SER A O 1
ATOM 5218 N N . THR A 1 652 ? 37.156 14.586 -7.324 1 82.19 652 THR A N 1
ATOM 5219 C CA . THR A 1 652 ? 36.625 14.664 -5.965 1 82.19 652 THR A CA 1
ATOM 5220 C C . THR A 1 652 ? 35.188 15.195 -5.957 1 82.19 652 THR A C 1
ATOM 5222 O O . THR A 1 652 ? 34.375 14.742 -5.168 1 82.19 652 THR A O 1
ATOM 5225 N N . LEU A 1 653 ? 35.031 16.078 -6.867 1 80.81 653 LEU A N 1
ATOM 5226 C CA . LEU A 1 653 ? 33.719 16.656 -6.965 1 80.81 653 LEU A CA 1
ATOM 5227 C C . LEU A 1 653 ? 32.688 15.633 -7.449 1 80.81 653 LEU A C 1
ATOM 5229 O O . LEU A 1 653 ? 31.547 15.609 -6.984 1 80.81 653 LEU A O 1
ATOM 5233 N N . LYS A 1 654 ? 33.094 14.812 -8.266 1 79.88 654 LYS A N 1
ATOM 5234 C CA . LYS A 1 654 ? 32.25 13.75 -8.766 1 79.88 654 LYS A CA 1
ATOM 5235 C C . LYS A 1 654 ? 31.922 12.75 -7.664 1 79.88 654 LYS A C 1
ATOM 5237 O O . LYS A 1 654 ? 30.781 12.289 -7.555 1 79.88 654 LYS A O 1
ATOM 5242 N N . GLN A 1 655 ? 32.875 12.492 -6.887 1 80.5 655 GLN A N 1
ATOM 5243 C CA . GLN A 1 655 ? 32.656 11.562 -5.785 1 80.5 655 GLN A CA 1
ATOM 5244 C C . GLN A 1 655 ? 31.688 12.141 -4.758 1 80.5 655 GLN A C 1
ATOM 5246 O O . GLN A 1 655 ? 30.844 11.422 -4.203 1 80.5 655 GLN A O 1
ATOM 5251 N N . LEU A 1 656 ? 31.875 13.352 -4.57 1 78.5 656 LEU A N 1
ATOM 5252 C CA . LEU A 1 656 ? 31 14.031 -3.627 1 78.5 656 LEU A CA 1
ATOM 5253 C C . LEU A 1 656 ? 29.562 14.023 -4.121 1 78.5 656 LEU A C 1
ATOM 5255 O O . LEU A 1 656 ? 28.625 13.875 -3.33 1 78.5 656 LEU A O 1
ATOM 5259 N N . SER A 1 657 ? 29.422 14.109 -5.383 1 78.69 657 SER A N 1
ATOM 5260 C CA . SER A 1 657 ? 28.094 14.156 -5.992 1 78.69 657 SER A CA 1
ATOM 5261 C C . SER A 1 657 ? 27.406 12.797 -5.934 1 78.69 657 SER A C 1
ATOM 5263 O O . SER A 1 657 ? 26.203 12.711 -5.703 1 78.69 657 SER A O 1
ATOM 5265 N N . GLU A 1 658 ? 28.141 11.812 -6.078 1 76.25 658 GLU A N 1
ATOM 5266 C CA . GLU A 1 658 ? 27.578 10.461 -6.117 1 76.25 658 GLU A CA 1
ATOM 5267 C C . GLU A 1 658 ? 27.156 10.008 -4.727 1 76.25 658 GLU A C 1
ATOM 5269 O O . GLU A 1 658 ? 26.25 9.172 -4.59 1 76.25 658 GLU A O 1
ATOM 5274 N N . ASN A 1 659 ? 27.75 10.594 -3.744 1 77.88 659 ASN A N 1
ATOM 5275 C CA . ASN A 1 659 ? 27.453 10.188 -2.377 1 77.88 659 ASN A CA 1
ATOM 5276 C C . ASN A 1 659 ? 26.391 11.086 -1.743 1 77.88 659 ASN A C 1
ATOM 5278 O O . ASN A 1 659 ? 25.938 10.828 -0.625 1 77.88 659 ASN A O 1
ATOM 5282 N N . SER A 1 660 ? 25.984 12.062 -2.5 1 85.62 660 SER A N 1
ATOM 5283 C CA . SER A 1 660 ? 25.031 13.023 -1.938 1 85.62 660 SER A CA 1
ATOM 5284 C C . SER A 1 660 ? 23.625 12.438 -1.866 1 85.62 660 SER A C 1
ATOM 5286 O O . SER A 1 660 ? 23.203 11.742 -2.785 1 85.62 660 SER A O 1
ATOM 5288 N N . LYS A 1 661 ? 23 12.664 -0.768 1 86.06 661 LYS A N 1
ATOM 5289 C CA . LYS A 1 661 ? 21.625 12.211 -0.59 1 86.06 661 LYS A CA 1
ATOM 5290 C C . LYS A 1 661 ? 20.656 13.391 -0.659 1 86.06 661 LYS A C 1
ATOM 5292 O O . LYS A 1 661 ? 19.484 13.258 -0.275 1 86.06 661 LYS A O 1
ATOM 5297 N N . LEU A 1 662 ? 21.141 14.484 -1.202 1 90.81 662 LEU A N 1
ATOM 5298 C CA . LEU A 1 662 ? 20.344 15.711 -1.245 1 90.81 662 LEU A CA 1
ATOM 5299 C C . LEU A 1 662 ? 19.109 15.531 -2.129 1 90.81 662 LEU A C 1
ATOM 5301 O O . LEU A 1 662 ? 19.219 15.039 -3.256 1 90.81 662 LEU A O 1
ATOM 5305 N N . GLU A 1 663 ? 18.016 15.945 -1.636 1 90.5 663 GLU A N 1
ATOM 5306 C CA . GLU A 1 663 ? 16.766 15.867 -2.395 1 90.5 663 GLU A CA 1
ATOM 5307 C C . GLU A 1 663 ? 16.297 17.25 -2.82 1 90.5 663 GLU A C 1
ATOM 5309 O O . GLU A 1 663 ? 15.617 17.391 -3.844 1 90.5 663 GLU A O 1
ATOM 5314 N N . THR A 1 664 ? 16.547 18.203 -1.917 1 94.44 664 THR A N 1
ATOM 5315 C CA . THR A 1 664 ? 16.094 19.562 -2.199 1 94.44 664 THR A CA 1
ATOM 5316 C C . THR A 1 664 ? 17.25 20.547 -2.213 1 94.44 664 THR A C 1
ATOM 5318 O O . THR A 1 664 ? 18.016 20.609 -1.251 1 94.44 664 THR A O 1
ATOM 5321 N N . LEU A 1 665 ? 17.406 21.188 -3.232 1 93.06 665 LEU A N 1
ATOM 5322 C CA . LEU A 1 665 ? 18.281 22.328 -3.377 1 93.06 665 LEU A CA 1
ATOM 5323 C C . LEU A 1 665 ? 17.5 23.578 -3.799 1 93.06 665 LEU A C 1
ATOM 5325 O O . LEU A 1 665 ? 17.312 23.812 -4.992 1 93.06 665 LEU A O 1
ATOM 5329 N N . SER A 1 666 ? 17.016 24.344 -2.852 1 88.06 666 SER A N 1
ATOM 5330 C CA . SER A 1 666 ? 16.016 25.359 -3.102 1 88.06 666 SER A CA 1
ATOM 5331 C C . SER A 1 666 ? 16.641 26.609 -3.707 1 88.06 666 SER A C 1
ATOM 5333 O O . SER A 1 666 ? 15.922 27.516 -4.156 1 88.06 666 SER A O 1
ATOM 5335 N N . GLY A 1 667 ? 17.953 26.688 -3.758 1 82.38 667 GLY A N 1
ATOM 5336 C CA . GLY A 1 667 ? 18.469 27.891 -4.391 1 82.38 667 GLY A CA 1
ATOM 5337 C C . GLY A 1 667 ? 19.984 27.859 -4.566 1 82.38 667 GLY A C 1
ATOM 5338 O O . GLY A 1 667 ? 20.719 27.609 -3.611 1 82.38 667 GLY A O 1
ATOM 5339 N N . PHE A 1 668 ? 20.344 28 -5.73 1 86.06 668 PHE A N 1
ATOM 5340 C CA . PHE A 1 668 ? 21.781 28.188 -5.988 1 86.06 668 PHE A CA 1
ATOM 5341 C C . PHE A 1 668 ? 22 29.203 -7.09 1 86.06 668 PHE A C 1
ATOM 5343 O O . PHE A 1 668 ? 21.234 29.281 -8.055 1 86.06 668 PHE A O 1
ATOM 5350 N N . ILE A 1 669 ? 22.938 29.953 -6.848 1 88.25 669 ILE A N 1
ATOM 5351 C CA . ILE A 1 669 ? 23.266 31.016 -7.793 1 88.25 669 ILE A CA 1
ATOM 5352 C C . ILE A 1 669 ? 24.266 30.484 -8.836 1 88.25 669 ILE A C 1
ATOM 5354 O O . ILE A 1 669 ? 25.344 30.016 -8.484 1 88.25 669 ILE A O 1
ATOM 5358 N N . ALA A 1 670 ? 23.766 30.453 -9.992 1 88.69 670 ALA A N 1
ATOM 5359 C CA . ALA A 1 670 ? 24.625 30.031 -11.094 1 88.69 670 ALA A CA 1
ATOM 5360 C C . ALA A 1 670 ? 25.234 31.234 -11.812 1 88.69 670 ALA A C 1
ATOM 5362 O O . ALA A 1 670 ? 24.531 32.031 -12.422 1 88.69 670 ALA A O 1
ATOM 5363 N N . ASP A 1 671 ? 26.469 31.359 -11.664 1 86 671 ASP A N 1
ATOM 5364 C CA . ASP A 1 671 ? 27.25 32.375 -12.375 1 86 671 ASP A CA 1
ATOM 5365 C C . ASP A 1 671 ? 28.422 31.719 -13.117 1 86 671 ASP A C 1
ATOM 5367 O O . ASP A 1 671 ? 28.531 30.5 -13.18 1 86 671 ASP A O 1
ATOM 5371 N N . PHE A 1 672 ? 29.188 32.562 -13.789 1 82.12 672 PHE A N 1
ATOM 5372 C CA . PHE A 1 672 ? 30.281 32.031 -14.594 1 82.12 672 PHE A CA 1
ATOM 5373 C C . PHE A 1 672 ? 31.266 31.25 -13.734 1 82.12 672 PHE A C 1
ATOM 5375 O O . PHE A 1 672 ? 31.844 30.266 -14.188 1 82.12 672 PHE A O 1
ATOM 5382 N N . LYS A 1 673 ? 31.375 31.562 -12.477 1 77 673 LYS A N 1
ATOM 5383 C CA . LYS A 1 673 ? 32.312 30.906 -11.586 1 77 673 LYS A CA 1
ATOM 5384 C C . LYS A 1 673 ? 31.766 29.578 -11.07 1 77 673 LYS A C 1
ATOM 5386 O O . LYS A 1 673 ? 32.5 28.766 -10.508 1 77 673 LYS A O 1
ATOM 5391 N N . SER A 1 674 ? 30.531 29.344 -11.289 1 80.19 674 SER A N 1
ATOM 5392 C CA . SER A 1 674 ? 29.875 28.172 -10.727 1 80.19 674 SER A CA 1
ATOM 5393 C C . SER A 1 674 ? 29.906 27 -11.703 1 80.19 674 SER A C 1
ATOM 5395 O O . SER A 1 674 ? 29.109 26.078 -11.602 1 80.19 674 SER A O 1
ATOM 5397 N N . GLN A 1 675 ? 30.75 26.969 -12.664 1 77.38 675 GLN A N 1
ATOM 5398 C CA . GLN A 1 675 ? 30.781 25.953 -13.703 1 77.38 675 GLN A CA 1
ATOM 5399 C C . GLN A 1 675 ? 31.062 24.562 -13.109 1 77.38 675 GLN A C 1
ATOM 5401 O O . GLN A 1 675 ? 30.438 23.578 -13.523 1 77.38 675 GLN A O 1
ATOM 5406 N N . GLY A 1 676 ? 31.922 24.5 -12.156 1 74.19 676 GLY A N 1
ATOM 5407 C CA . GLY A 1 676 ? 32.25 23.234 -11.531 1 74.19 676 GLY A CA 1
ATOM 5408 C C . GLY A 1 676 ? 31.078 22.609 -10.805 1 74.19 676 GLY A C 1
ATOM 5409 O O . GLY A 1 676 ? 30.891 21.391 -10.859 1 74.19 676 GLY A O 1
ATOM 5410 N N . PHE A 1 677 ? 30.266 23.453 -10.273 1 82.25 677 PHE A N 1
ATOM 5411 C CA . PHE A 1 677 ? 29.156 22.922 -9.5 1 82.25 677 PHE A CA 1
ATOM 5412 C C . PHE A 1 677 ? 28.031 22.453 -10.43 1 82.25 677 PHE A C 1
ATOM 5414 O O . PHE A 1 677 ? 27.312 21.516 -10.102 1 82.25 677 PHE A O 1
ATOM 5421 N N . LEU A 1 678 ? 27.875 23.094 -11.5 1 85.25 678 LEU A N 1
ATOM 5422 C CA . LEU A 1 678 ? 26.859 22.672 -12.453 1 85.25 678 LEU A CA 1
ATOM 5423 C C . LEU A 1 678 ? 27.141 21.266 -12.961 1 85.25 678 LEU A C 1
ATOM 5425 O O . LEU A 1 678 ? 26.203 20.5 -13.25 1 85.25 678 LEU A O 1
ATOM 5429 N N . GLU A 1 679 ? 28.344 20.922 -12.969 1 79.56 679 GLU A N 1
ATOM 5430 C CA . GLU A 1 679 ? 28.703 19.562 -13.352 1 79.56 679 GLU A CA 1
ATOM 5431 C C . GLU A 1 679 ? 28.328 18.562 -12.266 1 79.56 679 GLU A C 1
ATOM 5433 O O . GLU A 1 679 ? 27.906 17.453 -12.562 1 79.56 679 GLU A O 1
ATOM 5438 N N . ILE A 1 680 ? 28.5 19.031 -11.125 1 80.38 680 ILE A N 1
ATOM 5439 C CA . ILE A 1 680 ? 28.156 18.203 -9.977 1 80.38 680 ILE A CA 1
ATOM 5440 C C . ILE A 1 680 ? 26.641 17.984 -9.922 1 80.38 680 ILE A C 1
ATOM 5442 O O . ILE A 1 680 ? 26.172 16.875 -9.664 1 80.38 680 ILE A O 1
ATOM 5446 N N . LEU A 1 681 ? 25.891 19.031 -10.18 1 82.88 681 LEU A N 1
ATOM 5447 C CA . LEU A 1 681 ? 24.438 19 -10.117 1 82.88 681 LEU A CA 1
ATOM 5448 C C . LEU A 1 681 ? 23.875 17.922 -11.047 1 82.88 681 LEU A C 1
ATOM 5450 O O . LEU A 1 681 ? 22.922 17.234 -10.688 1 82.88 681 LEU A O 1
ATOM 5454 N N . GLY A 1 682 ? 24.438 17.734 -12.102 1 76.31 682 GLY A N 1
ATOM 5455 C CA . GLY A 1 682 ? 23.984 16.766 -13.086 1 76.31 682 GLY A CA 1
ATOM 5456 C C . GLY A 1 682 ? 24.125 15.336 -12.617 1 76.31 682 GLY A C 1
ATOM 5457 O O . GLY A 1 682 ? 23.375 14.453 -13.047 1 76.31 682 GLY A O 1
ATOM 5458 N N . HIS A 1 683 ? 24.984 15.164 -11.617 1 77.81 683 HIS A N 1
ATOM 5459 C CA . HIS A 1 683 ? 25.266 13.797 -11.18 1 77.81 683 HIS A CA 1
ATOM 5460 C C . HIS A 1 683 ? 24.516 13.469 -9.891 1 77.81 683 HIS A C 1
ATOM 5462 O O . HIS A 1 683 ? 24.562 12.328 -9.414 1 77.81 683 HIS A O 1
ATOM 5468 N N . MET A 1 684 ? 23.891 14.445 -9.438 1 85.31 684 MET A N 1
ATOM 5469 C CA . MET A 1 684 ? 23.125 14.195 -8.211 1 85.31 684 MET A CA 1
ATOM 5470 C C . MET A 1 684 ? 21.781 13.531 -8.523 1 85.31 684 MET A C 1
ATOM 5472 O O . MET A 1 684 ? 20.781 14.219 -8.711 1 85.31 684 MET A O 1
ATOM 5476 N N . SER A 1 685 ? 21.688 12.281 -8.461 1 77.88 685 SER A N 1
ATOM 5477 C CA . SER A 1 685 ? 20.547 11.5 -8.938 1 77.88 685 SER A CA 1
ATOM 5478 C C . SER A 1 685 ? 19.391 11.531 -7.945 1 77.88 685 SER A C 1
ATOM 5480 O O . SER A 1 685 ? 18.25 11.25 -8.305 1 77.88 685 SER A O 1
ATOM 5482 N N . ASN A 1 686 ? 19.609 12.008 -6.676 1 82.44 686 ASN A N 1
ATOM 5483 C CA . ASN A 1 686 ? 18.547 11.961 -5.672 1 82.44 686 ASN A CA 1
ATOM 5484 C C . ASN A 1 686 ? 17.766 13.273 -5.621 1 82.44 686 ASN A C 1
ATOM 5486 O O . ASN A 1 686 ? 16.766 13.375 -4.914 1 82.44 686 ASN A O 1
ATOM 5490 N N . LEU A 1 687 ? 18.188 14.227 -6.402 1 88.62 687 LEU A N 1
ATOM 5491 C CA . LEU A 1 687 ? 17.547 15.539 -6.359 1 88.62 687 LEU A CA 1
ATOM 5492 C C . LEU A 1 687 ? 16.125 15.469 -6.906 1 88.62 687 LEU A C 1
ATOM 5494 O O . LEU A 1 687 ? 15.891 14.867 -7.953 1 88.62 687 LEU A O 1
ATOM 5498 N N . LYS A 1 688 ? 15.266 16.094 -6.184 1 89.12 688 LYS A N 1
ATOM 5499 C CA . LYS A 1 688 ? 13.859 16.125 -6.594 1 89.12 688 LYS A CA 1
ATOM 5500 C C . LYS A 1 688 ? 13.383 17.562 -6.805 1 89.12 688 LYS A C 1
ATOM 5502 O O . LYS A 1 688 ? 12.445 17.812 -7.566 1 89.12 688 LYS A O 1
ATOM 5507 N N . LYS A 1 689 ? 13.938 18.469 -6.066 1 93.12 689 LYS A N 1
ATOM 5508 C CA . LYS A 1 689 ? 13.594 19.875 -6.191 1 93.12 689 LYS A CA 1
ATOM 5509 C C . LYS A 1 689 ? 14.844 20.75 -6.332 1 93.12 689 LYS A C 1
ATOM 5511 O O . LYS A 1 689 ? 15.719 20.719 -5.469 1 93.12 689 LYS A O 1
ATOM 5516 N N . VAL A 1 690 ? 14.906 21.516 -7.375 1 93.69 690 VAL A N 1
ATOM 5517 C CA . VAL A 1 690 ? 16.062 22.375 -7.629 1 93.69 690 VAL A CA 1
ATOM 5518 C C . VAL A 1 690 ? 15.602 23.75 -8.062 1 93.69 690 VAL A C 1
ATOM 5520 O O . VAL A 1 690 ? 14.688 23.891 -8.883 1 93.69 690 VAL A O 1
ATOM 5523 N N . LYS A 1 691 ? 16.078 24.766 -7.449 1 93.94 691 LYS A N 1
ATOM 5524 C CA . LYS A 1 691 ? 15.867 26.141 -7.859 1 93.94 691 LYS A CA 1
ATOM 5525 C C . LYS A 1 691 ? 17.188 26.812 -8.258 1 93.94 691 LYS A C 1
ATOM 5527 O O . LYS A 1 691 ? 18.141 26.812 -7.484 1 93.94 691 LYS A O 1
ATOM 5532 N N . ILE A 1 692 ? 17.25 27.359 -9.445 1 92.5 692 ILE A N 1
ATOM 5533 C CA . ILE A 1 692 ? 18.469 27.953 -9.969 1 92.5 692 ILE A CA 1
ATOM 5534 C C . ILE A 1 692 ? 18.266 29.438 -10.219 1 92.5 692 ILE A C 1
ATOM 5536 O O . ILE A 1 692 ? 17.281 29.844 -10.859 1 92.5 692 ILE A O 1
ATOM 5540 N N . TRP A 1 693 ? 19.125 30.172 -9.695 1 91.25 693 TRP A N 1
ATOM 5541 C CA . TRP A 1 693 ? 19.156 31.609 -9.961 1 91.25 693 TRP A CA 1
ATOM 5542 C C . TRP A 1 693 ? 20.281 31.969 -10.914 1 91.25 693 TRP A C 1
ATOM 5544 O O . TRP A 1 693 ? 21.453 31.984 -10.523 1 91.25 693 TRP A O 1
ATOM 5554 N N . CYS A 1 694 ? 19.891 32.312 -12.109 1 89.38 694 CYS A N 1
ATOM 5555 C CA . CYS A 1 694 ? 20.891 32.625 -13.125 1 89.38 694 CYS A CA 1
ATOM 5556 C C . CYS A 1 694 ? 21.25 34.125 -13.094 1 89.38 694 CYS A C 1
ATOM 5558 O O . CYS A 1 694 ? 20.375 34.969 -13.188 1 89.38 694 CYS A O 1
ATOM 5560 N N . GLN A 1 695 ? 22.5 34.312 -12.891 1 84.75 695 GLN A N 1
ATOM 5561 C CA . GLN A 1 695 ? 22.984 35.688 -12.891 1 84.75 695 GLN A CA 1
ATOM 5562 C C . GLN A 1 695 ? 23.953 35.906 -14.047 1 84.75 695 GLN A C 1
ATOM 5564 O O . GLN A 1 695 ? 24.828 35.094 -14.312 1 84.75 695 GLN A O 1
ATOM 5569 N N . SER A 1 696 ? 23.609 36.875 -14.898 1 80.75 696 SER A N 1
ATOM 5570 C CA . SER A 1 696 ? 24.453 37.219 -16.047 1 80.75 696 SER A CA 1
ATOM 5571 C C . SER A 1 696 ? 25.75 37.875 -15.617 1 80.75 696 SER A C 1
ATOM 5573 O O . SER A 1 696 ? 25.797 38.562 -14.586 1 80.75 696 SER A O 1
ATOM 5575 N N . SER A 1 697 ? 26.703 37.406 -16.359 1 75 697 SER A N 1
ATOM 5576 C CA . SER A 1 697 ? 27.953 38.125 -16.203 1 75 697 SER A CA 1
ATOM 5577 C C . SER A 1 697 ? 28.078 39.25 -17.203 1 75 697 SER A C 1
ATOM 5579 O O . SER A 1 697 ? 27.391 39.281 -18.234 1 75 697 SER A O 1
ATOM 5581 N N . ALA A 1 698 ? 28.562 40.469 -16.953 1 63.72 698 ALA A N 1
ATOM 5582 C CA . ALA A 1 698 ? 28.734 41.656 -17.812 1 63.72 698 ALA A CA 1
ATOM 5583 C C . ALA A 1 698 ? 29.391 41.25 -19.141 1 63.72 698 ALA A C 1
ATOM 5585 O O . ALA A 1 698 ? 29.266 41.969 -20.141 1 63.72 698 ALA A O 1
ATOM 5586 N N . ALA A 1 699 ? 30.016 40.062 -19.25 1 69.12 699 ALA A N 1
ATOM 5587 C CA . ALA A 1 699 ? 30.719 39.688 -20.484 1 69.12 699 ALA A CA 1
ATOM 5588 C C . ALA A 1 699 ? 29.922 38.656 -21.281 1 69.12 699 ALA A C 1
ATOM 5590 O O . ALA A 1 699 ? 29.5 37.625 -20.75 1 69.12 699 ALA A O 1
ATOM 5591 N N . GLY A 1 700 ? 29.516 38.906 -22.469 1 68.12 700 GLY A N 1
ATOM 5592 C CA . GLY A 1 700 ? 28.688 38.125 -23.391 1 68.12 700 GLY A CA 1
ATOM 5593 C C . GLY A 1 700 ? 29.156 36.719 -23.578 1 68.12 700 GLY A C 1
ATOM 5594 O O . GLY A 1 700 ? 28.359 35.781 -23.578 1 68.12 700 GLY A O 1
ATOM 5595 N N . ASP A 1 701 ? 30.438 36.469 -23.672 1 78.5 701 ASP A N 1
ATOM 5596 C CA . ASP A 1 701 ? 31 35.156 -23.922 1 78.5 701 ASP A CA 1
ATOM 5597 C C . ASP A 1 701 ? 30.828 34.25 -22.703 1 78.5 701 ASP A C 1
ATOM 5599 O O . ASP A 1 701 ? 30.609 33.031 -22.844 1 78.5 701 ASP A O 1
ATOM 5603 N N . HIS A 1 702 ? 30.906 34.844 -21.625 1 84.5 702 HIS A N 1
ATOM 5604 C CA . HIS A 1 702 ? 30.734 34.094 -20.391 1 84.5 702 HIS A CA 1
ATOM 5605 C C . HIS A 1 702 ? 29.297 33.594 -20.25 1 84.5 702 HIS A C 1
ATOM 5607 O O . HIS A 1 702 ? 29.094 32.469 -19.766 1 84.5 702 HIS A O 1
ATOM 5613 N N . ASP A 1 703 ? 28.438 34.281 -20.781 1 86.5 703 ASP A N 1
ATOM 5614 C CA . ASP A 1 703 ? 27.031 33.906 -20.672 1 86.5 703 ASP A CA 1
ATOM 5615 C C . ASP A 1 703 ? 26.703 32.719 -21.578 1 86.5 703 ASP A C 1
ATOM 5617 O O . ASP A 1 703 ? 25.891 31.891 -21.234 1 86.5 703 ASP A O 1
ATOM 5621 N N . SER A 1 704 ? 27.406 32.719 -22.688 1 87.38 704 SER A N 1
ATOM 5622 C CA . SER A 1 704 ? 27.172 31.609 -23.609 1 87.38 704 SER A CA 1
ATOM 5623 C C . SER A 1 704 ? 27.688 30.297 -23.031 1 87.38 704 SER A C 1
ATOM 5625 O O . SER A 1 704 ? 27.062 29.25 -23.203 1 87.38 704 SER A O 1
ATOM 5627 N N . ILE A 1 705 ? 28.797 30.344 -22.406 1 87.19 705 ILE A N 1
ATOM 5628 C CA . ILE A 1 705 ? 29.359 29.156 -21.781 1 87.19 705 ILE A CA 1
ATOM 5629 C C . ILE A 1 705 ? 28.469 28.688 -20.641 1 87.19 705 ILE A C 1
ATOM 5631 O O . ILE A 1 705 ? 28.219 27.5 -20.469 1 87.19 705 ILE A O 1
ATOM 5635 N N . LEU A 1 706 ? 28.047 29.625 -19.875 1 88.12 706 LEU A N 1
ATOM 5636 C CA . LEU A 1 706 ? 27.172 29.312 -18.766 1 88.12 706 LEU A CA 1
ATOM 5637 C C . LEU A 1 706 ? 25.859 28.688 -19.25 1 88.12 706 LEU A C 1
ATOM 5639 O O . LEU A 1 706 ? 25.359 27.734 -18.656 1 88.12 706 LEU A O 1
ATOM 5643 N N . ALA A 1 707 ? 25.344 29.266 -20.312 1 89.62 707 ALA A N 1
ATOM 5644 C CA . ALA A 1 707 ? 24.094 28.75 -20.891 1 89.62 707 ALA A CA 1
ATOM 5645 C C . ALA A 1 707 ? 24.25 27.297 -21.328 1 89.62 707 ALA A C 1
ATOM 5647 O O . ALA A 1 707 ? 23.328 26.484 -21.125 1 89.62 707 ALA A O 1
ATOM 5648 N N . ARG A 1 708 ? 25.344 27 -21.875 1 89.12 708 ARG A N 1
ATOM 5649 C CA . ARG A 1 708 ? 25.609 25.625 -22.312 1 89.12 708 ARG A CA 1
ATOM 5650 C C . ARG A 1 708 ? 25.703 24.672 -21.125 1 89.12 708 ARG A C 1
ATOM 5652 O O . ARG A 1 708 ? 25.125 23.578 -21.156 1 89.12 708 ARG A O 1
ATOM 5659 N N . LYS A 1 709 ? 26.391 25.062 -20.141 1 88.19 709 LYS A N 1
ATOM 5660 C CA . LYS A 1 709 ? 26.562 24.219 -18.969 1 88.19 709 LYS A CA 1
ATOM 5661 C C . LYS A 1 709 ? 25.234 24.047 -18.219 1 88.19 709 LYS A C 1
ATOM 5663 O O . LYS A 1 709 ? 24.984 22.984 -17.641 1 88.19 709 LYS A O 1
ATOM 5668 N N . LEU A 1 710 ? 24.516 25.062 -18.219 1 90 710 LEU A N 1
ATOM 5669 C CA . LEU A 1 710 ? 23.203 24.984 -17.594 1 90 710 LEU A CA 1
ATOM 5670 C C . LEU A 1 710 ? 22.297 24 -18.344 1 90 710 LEU A C 1
ATOM 5672 O O . LEU A 1 710 ? 21.578 23.219 -17.719 1 90 710 LEU A O 1
ATOM 5676 N N . SER A 1 711 ? 22.312 24.109 -19.625 1 90.12 711 SER A N 1
ATOM 5677 C CA . SER A 1 711 ? 21.5 23.203 -20.422 1 90.12 711 SER A CA 1
ATOM 5678 C C . SER A 1 711 ? 21.875 21.75 -20.188 1 90.12 711 SER A C 1
ATOM 5680 O O . SER A 1 711 ? 21 20.891 -20.078 1 90.12 711 SER A O 1
ATOM 5682 N N . GLU A 1 712 ? 23.125 21.5 -20.047 1 88.5 712 GLU A N 1
ATOM 5683 C CA . GLU A 1 712 ? 23.594 20.141 -19.781 1 88.5 712 GLU A CA 1
ATOM 5684 C C . GLU A 1 712 ? 23.172 19.656 -18.391 1 88.5 712 GLU A C 1
ATOM 5686 O O . GLU A 1 712 ? 22.719 18.531 -18.234 1 88.5 712 GLU A O 1
ATOM 5691 N N . ALA A 1 713 ? 23.344 20.469 -17.438 1 88.88 713 ALA A N 1
ATOM 5692 C CA . ALA A 1 713 ? 23.016 20.125 -16.062 1 88.88 713 ALA A CA 1
ATOM 5693 C C . ALA A 1 713 ? 21.531 19.859 -15.906 1 88.88 713 ALA A C 1
ATOM 5695 O O . ALA A 1 713 ? 21.125 18.906 -15.227 1 88.88 713 ALA A O 1
ATOM 5696 N N . ILE A 1 714 ? 20.734 20.688 -16.531 1 89.5 714 ILE A N 1
ATOM 5697 C CA . ILE A 1 714 ? 19.281 20.547 -16.438 1 89.5 714 ILE A CA 1
ATOM 5698 C C . ILE A 1 714 ? 18.828 19.281 -17.156 1 89.5 714 ILE A C 1
ATOM 5700 O O . ILE A 1 714 ? 17.938 18.562 -16.688 1 89.5 714 ILE A O 1
ATOM 5704 N N . GLN A 1 715 ? 19.438 18.969 -18.219 1 87.81 715 GLN A N 1
ATOM 5705 C CA . GLN A 1 715 ? 19.094 17.766 -18.969 1 87.81 715 GLN A CA 1
ATOM 5706 C C . GLN A 1 715 ? 19.391 16.5 -18.156 1 87.81 715 GLN A C 1
ATOM 5708 O O . GLN A 1 715 ? 18.609 15.555 -18.156 1 87.81 715 GLN A O 1
ATOM 5713 N N . GLU A 1 716 ? 20.469 16.562 -17.516 1 83.81 716 GLU A N 1
ATOM 5714 C CA . GLU A 1 716 ? 20.844 15.43 -16.672 1 83.81 716 GLU A CA 1
ATOM 5715 C C . GLU A 1 716 ? 19.906 15.289 -15.477 1 83.81 716 GLU A C 1
ATOM 5717 O O . GLU A 1 716 ? 19.641 14.18 -15.008 1 83.81 716 GLU A O 1
ATOM 5722 N N . TYR A 1 717 ? 19.391 16.391 -15.023 1 85.19 717 TYR A N 1
ATOM 5723 C CA . TYR A 1 717 ? 18.469 16.422 -13.898 1 85.19 717 TYR A CA 1
ATOM 5724 C C . TYR A 1 717 ? 17.094 15.875 -14.305 1 85.19 717 TYR A C 1
ATOM 5726 O O . TYR A 1 717 ? 16.469 15.133 -13.547 1 85.19 717 TYR A O 1
ATOM 5734 N N . ILE A 1 718 ? 16.672 16.109 -15.484 1 82.81 718 ILE A N 1
ATOM 5735 C CA . ILE A 1 718 ? 15.297 15.828 -15.883 1 82.81 718 ILE A CA 1
ATOM 5736 C C . ILE A 1 718 ? 15.219 14.438 -16.5 1 82.81 718 ILE A C 1
ATOM 5738 O O . ILE A 1 718 ? 14.148 13.82 -16.531 1 82.81 718 ILE A O 1
ATOM 5742 N N . ASN A 1 719 ? 16.219 13.719 -16.797 1 75.56 719 ASN A N 1
ATOM 5743 C CA . ASN A 1 719 ? 16.188 12.5 -17.609 1 75.56 719 ASN A CA 1
ATOM 5744 C C . ASN A 1 719 ? 16.016 11.266 -16.734 1 75.56 719 ASN A C 1
ATOM 5746 O O . ASN A 1 719 ? 15.32 10.32 -17.125 1 75.56 719 ASN A O 1
ATOM 5750 N N . PRO A 1 720 ? 16.578 11.281 -15.555 1 73.19 720 PRO A N 1
ATOM 5751 C CA . PRO A 1 720 ? 16.438 10.039 -14.797 1 73.19 720 PRO A CA 1
ATOM 5752 C C . PRO A 1 720 ? 14.984 9.695 -14.484 1 73.19 720 PRO A C 1
ATOM 5754 O O . PRO A 1 720 ? 14.188 10.594 -14.203 1 73.19 720 PRO A O 1
ATOM 5757 N N . PRO A 1 721 ? 14.617 8.375 -14.672 1 67.75 721 PRO A N 1
ATOM 5758 C CA . PRO A 1 721 ? 13.234 7.992 -14.383 1 67.75 721 PRO A CA 1
ATOM 5759 C C . PRO A 1 721 ? 12.898 8.078 -12.898 1 67.75 721 PRO A C 1
ATOM 5761 O O . PRO A 1 721 ? 13.766 7.855 -12.055 1 67.75 721 PRO A O 1
ATOM 5764 N N . LEU A 1 722 ? 11.719 8.484 -12.641 1 65.38 722 LEU A N 1
ATOM 5765 C CA . LEU A 1 722 ? 11.234 8.648 -11.273 1 65.38 722 LEU A CA 1
ATOM 5766 C C . LEU A 1 722 ? 10.445 7.418 -10.836 1 65.38 722 LEU A C 1
ATOM 5768 O O . LEU A 1 722 ? 9.867 6.711 -11.672 1 65.38 722 LEU A O 1
ATOM 5772 N N . TYR A 1 723 ? 10.633 7.141 -9.633 1 66.06 723 TYR A N 1
ATOM 5773 C CA . TYR A 1 723 ? 9.742 6.145 -9.047 1 66.06 723 TYR A CA 1
ATOM 5774 C C . TYR A 1 723 ? 8.289 6.605 -9.109 1 66.06 723 TYR A C 1
ATOM 5776 O O . TYR A 1 723 ? 8.008 7.805 -9.039 1 66.06 723 TYR A O 1
ATOM 5784 N N . ILE A 1 724 ? 7.512 5.605 -9.219 1 60.69 724 ILE A N 1
ATOM 5785 C CA . ILE A 1 724 ? 6.086 5.906 -9.312 1 60.69 724 ILE A CA 1
ATOM 5786 C C . ILE A 1 724 ? 5.652 6.723 -8.102 1 60.69 724 ILE A C 1
ATOM 5788 O O . ILE A 1 724 ? 5.949 6.355 -6.957 1 60.69 724 ILE A O 1
ATOM 5792 N N . GLY A 1 725 ? 5.191 7.828 -8.336 1 65 725 GLY A N 1
ATOM 5793 C CA . GLY A 1 725 ? 4.66 8.664 -7.273 1 65 725 GLY A CA 1
ATOM 5794 C C . GLY A 1 725 ? 5.59 9.797 -6.883 1 65 725 GLY A C 1
ATOM 5795 O O . GLY A 1 725 ? 5.18 10.742 -6.207 1 65 725 GLY A O 1
ATOM 5796 N N . ASP A 1 726 ? 6.824 9.68 -7.348 1 73.69 726 ASP A N 1
ATOM 5797 C CA . ASP A 1 726 ? 7.758 10.75 -7.02 1 73.69 726 ASP A CA 1
ATOM 5798 C C . ASP A 1 726 ? 7.5 11.984 -7.883 1 73.69 726 ASP A C 1
ATOM 5800 O O . ASP A 1 726 ? 6.984 11.875 -8.992 1 73.69 726 ASP A O 1
ATOM 5804 N N . LYS A 1 727 ? 7.84 13.164 -7.301 1 81.44 727 LYS A N 1
ATOM 5805 C CA . LYS A 1 727 ? 7.68 14.438 -7.992 1 81.44 727 LYS A CA 1
ATOM 5806 C C . LYS A 1 727 ? 9.031 15.125 -8.195 1 81.44 727 LYS A C 1
ATOM 5808 O O . LYS A 1 727 ? 9.898 15.062 -7.324 1 81.44 727 LYS A O 1
ATOM 5813 N N . ARG A 1 728 ? 9.266 15.594 -9.383 1 88.31 728 ARG A N 1
ATOM 5814 C CA . ARG A 1 728 ? 10.445 16.406 -9.672 1 88.31 728 ARG A CA 1
ATOM 5815 C C . ARG A 1 728 ? 10.047 17.844 -10 1 88.31 728 ARG A C 1
ATOM 5817 O O . ARG A 1 728 ? 9.188 18.078 -10.852 1 88.31 728 ARG A O 1
ATOM 5824 N N . LYS A 1 729 ? 10.609 18.766 -9.297 1 92.12 729 LYS A N 1
ATOM 5825 C CA . LYS A 1 729 ? 10.281 20.172 -9.445 1 92.12 729 LYS A CA 1
ATOM 5826 C C . LYS A 1 729 ? 11.508 20.984 -9.859 1 92.12 729 LYS A C 1
ATOM 5828 O O . LYS A 1 729 ? 12.609 20.75 -9.352 1 92.12 729 LYS A O 1
ATOM 5833 N N . LEU A 1 730 ? 11.352 21.828 -10.812 1 92.62 730 LEU A N 1
ATOM 5834 C CA . LEU A 1 730 ? 12.422 22.688 -11.297 1 92.62 730 LEU A CA 1
ATOM 5835 C C . LEU A 1 730 ? 11.977 24.141 -11.312 1 92.62 730 LEU A C 1
ATOM 5837 O O . LEU A 1 730 ? 10.859 24.453 -11.727 1 92.62 730 LEU A O 1
ATOM 5841 N N . SER A 1 731 ? 12.688 25.016 -10.703 1 94.12 731 SER A N 1
ATOM 5842 C CA . SER A 1 731 ? 12.469 26.469 -10.727 1 94.12 731 SER A CA 1
ATOM 5843 C C . SER A 1 731 ? 13.688 27.203 -11.289 1 94.12 731 SER A C 1
ATOM 5845 O O . SER A 1 731 ? 14.812 26.969 -10.844 1 94.12 731 SER A O 1
ATOM 5847 N N . ILE A 1 732 ? 13.492 28 -12.273 1 93.31 732 ILE A N 1
ATOM 5848 C CA . ILE A 1 732 ? 14.578 28.75 -12.891 1 93.31 732 ILE A CA 1
ATOM 5849 C C . ILE A 1 732 ? 14.234 30.25 -12.875 1 93.31 732 ILE A C 1
ATOM 5851 O O . ILE A 1 732 ? 13.164 30.656 -13.328 1 93.31 732 ILE A O 1
ATOM 5855 N N . CYS A 1 733 ? 15.062 31 -12.336 1 92.44 733 CYS A N 1
ATOM 5856 C CA . CYS A 1 733 ? 14.93 32.438 -12.336 1 92.44 733 CYS A CA 1
ATOM 5857 C C . CYS A 1 733 ? 15.977 33.094 -13.234 1 92.44 733 CYS A C 1
ATOM 5859 O O . CYS A 1 733 ? 17.156 33.125 -12.898 1 92.44 733 CYS A O 1
ATOM 5861 N N . LEU A 1 734 ? 15.414 33.625 -14.391 1 88.44 734 LEU A N 1
ATOM 5862 C CA . LEU A 1 734 ? 16.297 34.25 -15.367 1 88.44 734 LEU A CA 1
ATOM 5863 C C . LEU A 1 734 ? 16.406 35.75 -15.117 1 88.44 734 LEU A C 1
ATOM 5865 O O . LEU A 1 734 ? 15.555 36.531 -15.555 1 88.44 734 LEU A O 1
ATOM 5869 N N . GLN A 1 735 ? 16.875 36.25 -14.203 1 78.44 735 GLN A N 1
ATOM 5870 C CA . GLN A 1 735 ? 16.969 37.688 -13.953 1 78.44 735 GLN A CA 1
ATOM 5871 C C . GLN A 1 735 ? 17.453 38.438 -15.195 1 78.44 735 GLN A C 1
ATOM 5873 O O . GLN A 1 735 ? 16.719 38.531 -16.172 1 78.44 735 GLN A O 1
ATOM 5878 N N . THR A 1 736 ? 18.719 38.625 -15.523 1 74.75 736 THR A N 1
ATOM 5879 C CA . THR A 1 736 ? 19.281 39.344 -16.672 1 74.75 736 THR A CA 1
ATOM 5880 C C . THR A 1 736 ? 19.875 38.375 -17.688 1 74.75 736 THR A C 1
ATOM 5882 O O . THR A 1 736 ? 20.547 38.781 -18.625 1 74.75 736 THR A O 1
ATOM 5885 N N . PHE A 1 737 ? 19.406 37.25 -17.422 1 80.94 737 PHE A N 1
ATOM 5886 C CA . PHE A 1 737 ? 19.969 36.188 -18.266 1 80.94 737 PHE A CA 1
ATOM 5887 C C . PHE A 1 737 ? 19 35.781 -19.359 1 80.94 737 PHE A C 1
ATOM 5889 O O . PHE A 1 737 ? 17.781 35.719 -19.125 1 80.94 737 PHE A O 1
ATOM 5896 N N . SER A 1 738 ? 19.516 35.531 -20.547 1 80.31 738 SER A N 1
ATOM 5897 C CA . SER A 1 738 ? 18.672 35.125 -21.656 1 80.31 738 SER A CA 1
ATOM 5898 C C . SER A 1 738 ? 18.188 33.688 -21.5 1 80.31 738 SER A C 1
ATOM 5900 O O . SER A 1 738 ? 18.984 32.812 -21.156 1 80.31 738 SER A O 1
ATOM 5902 N N . GLY A 1 739 ? 16.891 33.469 -21.641 1 81.75 739 GLY A N 1
ATOM 5903 C CA . GLY A 1 739 ? 16.312 32.156 -21.5 1 81.75 739 GLY A CA 1
ATOM 5904 C C . GLY A 1 739 ? 16.406 31.328 -22.766 1 81.75 739 GLY A C 1
ATOM 5905 O O . GLY A 1 739 ? 15.773 30.266 -22.859 1 81.75 739 GLY A O 1
ATOM 5906 N N . SER A 1 740 ? 17.203 31.594 -23.781 1 81.75 740 SER A N 1
ATOM 5907 C CA . SER A 1 740 ? 17.266 30.938 -25.078 1 81.75 740 SER A CA 1
ATOM 5908 C C . SER A 1 740 ? 17.828 29.516 -24.953 1 81.75 740 SER A C 1
ATOM 5910 O O . SER A 1 740 ? 17.531 28.656 -25.781 1 81.75 740 SER A O 1
ATOM 5912 N N . PHE A 1 741 ? 18.562 29.266 -23.891 1 86.62 741 PHE A N 1
ATOM 5913 C CA . PHE A 1 741 ? 19.172 27.953 -23.734 1 86.62 741 PHE A CA 1
ATOM 5914 C C . PHE A 1 741 ? 18.125 26.906 -23.406 1 86.62 741 PHE A C 1
ATOM 5916 O O . PHE A 1 741 ? 18.344 25.703 -23.594 1 86.62 741 PHE A O 1
ATOM 5923 N N . LEU A 1 742 ? 17.016 27.312 -22.875 1 87.56 742 LEU A N 1
ATOM 5924 C CA . LEU A 1 742 ? 15.945 26.375 -22.516 1 87.56 742 LEU A CA 1
ATOM 5925 C C . LEU A 1 742 ? 15.414 25.656 -23.75 1 87.56 742 LEU A C 1
ATOM 5927 O O . LEU A 1 742 ? 14.859 24.562 -23.656 1 87.56 742 LEU A O 1
ATOM 5931 N N . ASN A 1 743 ? 15.539 26.172 -24.891 1 85 743 ASN A N 1
ATOM 5932 C CA . ASN A 1 743 ? 15.047 25.578 -26.141 1 85 743 ASN A CA 1
ATOM 5933 C C . ASN A 1 743 ? 15.961 24.453 -26.625 1 85 743 ASN A C 1
ATOM 5935 O O . ASN A 1 743 ? 15.57 23.656 -27.484 1 85 743 ASN A O 1
ATOM 5939 N N . SER A 1 744 ? 17.109 24.312 -25.969 1 83.69 744 SER A N 1
ATOM 5940 C CA . SER A 1 744 ? 18.062 23.281 -26.375 1 83.69 744 SER A CA 1
ATOM 5941 C C . SER A 1 744 ? 17.844 22 -25.594 1 83.69 744 SER A C 1
ATOM 5943 O O . SER A 1 744 ? 18.5 20.984 -25.875 1 83.69 744 SER A O 1
ATOM 5945 N N . LEU A 1 745 ? 17.016 22.031 -24.703 1 84 745 LEU A N 1
ATOM 5946 C CA . LEU A 1 745 ? 16.766 20.859 -23.875 1 84 745 LEU A CA 1
ATOM 5947 C C . LEU A 1 745 ? 16.016 19.781 -24.672 1 84 745 LEU A C 1
ATOM 5949 O O . LEU A 1 745 ? 15.109 20.109 -25.438 1 84 745 LEU A O 1
ATOM 5953 N N . ASP A 1 746 ? 16.531 18.469 -24.5 1 73.56 746 ASP A N 1
ATOM 5954 C CA . ASP A 1 746 ? 15.977 17.344 -25.25 1 73.56 746 ASP A CA 1
ATOM 5955 C C . ASP A 1 746 ? 14.727 16.797 -24.547 1 73.56 746 ASP A C 1
ATOM 5957 O O . ASP A 1 746 ? 14.586 16.922 -23.344 1 73.56 746 ASP A O 1
ATOM 5961 N N . THR A 1 747 ? 13.773 16.219 -25.391 1 65.12 747 THR A N 1
ATOM 5962 C CA . THR A 1 747 ? 12.57 15.523 -24.938 1 65.12 747 THR A CA 1
ATOM 5963 C C . THR A 1 747 ? 12.789 14.016 -24.922 1 65.12 747 THR A C 1
ATOM 5965 O O . THR A 1 747 ? 13.672 13.508 -25.625 1 65.12 747 THR A O 1
ATOM 5968 N N . PRO A 1 748 ? 12.125 12.992 -23.859 1 66.81 748 PRO A N 1
ATOM 5969 C CA . PRO A 1 748 ? 10.984 13.242 -22.984 1 66.81 748 PRO A CA 1
ATOM 5970 C C . PRO A 1 748 ? 11.406 13.57 -21.547 1 66.81 748 PRO A C 1
ATOM 5972 O O . PRO A 1 748 ? 12.461 13.125 -21.094 1 66.81 748 PRO A O 1
ATOM 5975 N N . CYS A 1 749 ? 10.719 14.648 -20.922 1 70.69 749 CYS A N 1
ATOM 5976 C CA . CYS A 1 749 ? 11.062 15.109 -19.578 1 70.69 749 CYS A CA 1
ATOM 5977 C C . CYS A 1 749 ? 10.039 14.625 -18.562 1 70.69 749 CYS A C 1
ATOM 5979 O O . CYS A 1 749 ? 8.844 14.555 -18.859 1 70.69 749 CYS A O 1
ATOM 5981 N N . GLU A 1 750 ? 10.586 14.008 -17.453 1 77 750 GLU A N 1
ATOM 5982 C CA . GLU A 1 750 ? 9.711 13.617 -16.344 1 77 750 GLU A CA 1
ATOM 5983 C C . GLU A 1 750 ? 9.641 14.711 -15.281 1 77 750 GLU A C 1
ATOM 5985 O O . GLU A 1 750 ? 10.266 14.594 -14.227 1 77 750 GLU A O 1
ATOM 5990 N N . LEU A 1 751 ? 9.07 15.906 -15.609 1 86 751 LEU A N 1
ATOM 5991 C CA . LEU A 1 751 ? 8.914 17 -14.664 1 86 751 LEU A CA 1
ATOM 5992 C C . LEU A 1 751 ? 7.453 17.156 -14.25 1 86 751 LEU A C 1
ATOM 5994 O O . LEU A 1 751 ? 6.551 17.047 -15.086 1 86 751 LEU A O 1
ATOM 5998 N N . THR A 1 752 ? 7.277 17.344 -13.023 1 87.5 752 THR A N 1
ATOM 5999 C CA . THR A 1 752 ? 5.914 17.516 -12.539 1 87.5 752 THR A CA 1
ATOM 6000 C C . THR A 1 752 ? 5.59 18.984 -12.32 1 87.5 752 THR A C 1
ATOM 6002 O O . THR A 1 752 ? 4.434 19.391 -12.445 1 87.5 752 THR A O 1
ATOM 6005 N N . SER A 1 753 ? 6.582 19.734 -11.875 1 91.38 753 SER A N 1
ATOM 6006 C CA . SER A 1 753 ? 6.379 21.141 -11.594 1 91.38 753 SER A CA 1
ATOM 6007 C C . SER A 1 753 ? 7.496 22 -12.188 1 91.38 753 SER A C 1
ATOM 6009 O O . SER A 1 753 ? 8.664 21.609 -12.164 1 91.38 753 SER A O 1
ATOM 6011 N N . LEU A 1 754 ? 7.121 23.094 -12.789 1 92.44 754 LEU A N 1
ATOM 6012 C CA . LEU A 1 754 ? 8.078 24 -13.406 1 92.44 754 LEU A CA 1
ATOM 6013 C C . LEU A 1 754 ? 7.727 25.453 -13.07 1 92.44 754 LEU A C 1
ATOM 6015 O O . LEU A 1 754 ? 6.57 25.859 -13.211 1 92.44 754 LEU A O 1
ATOM 6019 N N . LYS A 1 755 ? 8.617 26.188 -12.57 1 93.12 755 LYS A N 1
ATOM 6020 C CA . LYS A 1 755 ? 8.5 27.625 -12.352 1 93.12 755 LYS A CA 1
ATOM 6021 C C . LYS A 1 755 ? 9.547 28.391 -13.156 1 93.12 755 LYS A C 1
ATOM 6023 O O . LYS A 1 755 ? 10.75 28.188 -12.984 1 93.12 755 LYS A O 1
ATOM 6028 N N . LEU A 1 756 ? 9.117 29.203 -14.008 1 92.88 756 LEU A N 1
ATOM 6029 C CA . LEU A 1 756 ? 10.008 29.984 -14.859 1 92.88 756 LEU A CA 1
ATOM 6030 C C . LEU A 1 756 ? 9.797 31.484 -14.633 1 92.88 756 LEU A C 1
ATOM 6032 O O . LEU A 1 756 ? 8.703 32 -14.836 1 92.88 756 LEU A O 1
ATOM 6036 N N . HIS A 1 757 ? 10.828 32.094 -14.203 1 92.56 757 HIS A N 1
ATOM 6037 C CA . HIS A 1 757 ? 10.805 33.562 -14.008 1 92.56 757 HIS A CA 1
ATOM 6038 C C . HIS A 1 757 ? 11.727 34.25 -15 1 92.56 757 HIS A C 1
ATOM 6040 O O . HIS A 1 757 ? 12.93 34 -15.016 1 92.56 757 HIS A O 1
ATOM 6046 N N . GLY A 1 758 ? 11.195 34.969 -15.82 1 88.5 758 GLY A N 1
ATOM 6047 C CA . GLY A 1 758 ? 11.93 35.688 -16.844 1 88.5 758 GLY A CA 1
ATOM 6048 C C . GLY A 1 758 ? 11.07 36.062 -18.047 1 88.5 758 GLY A C 1
ATOM 6049 O O . GLY A 1 758 ? 9.906 35.688 -18.125 1 88.5 758 GLY A O 1
ATOM 6050 N N . GLU A 1 759 ? 11.656 36.875 -18.938 1 86.5 759 GLU A N 1
ATOM 6051 C CA . GLU A 1 759 ? 10.93 37.281 -20.125 1 86.5 759 GLU A CA 1
ATOM 6052 C C . GLU A 1 759 ? 10.914 36.156 -21.188 1 86.5 759 GLU A C 1
ATOM 6054 O O . GLU A 1 759 ? 11.969 35.75 -21.656 1 86.5 759 GLU A O 1
ATOM 6059 N N . LEU A 1 760 ? 9.68 35.75 -21.438 1 84.69 760 LEU A N 1
ATOM 6060 C CA . LEU A 1 760 ? 9.539 34.656 -22.391 1 84.69 760 LEU A CA 1
ATOM 6061 C C . LEU A 1 760 ? 8.68 35.094 -23.578 1 84.69 760 LEU A C 1
ATOM 6063 O O . LEU A 1 760 ? 7.586 35.625 -23.391 1 84.69 760 LEU A O 1
ATOM 6067 N N . ARG A 1 761 ? 9.141 34.875 -24.703 1 81.69 761 ARG A N 1
ATOM 6068 C CA . ARG A 1 761 ? 8.359 35.188 -25.906 1 81.69 761 ARG A CA 1
ATOM 6069 C C . ARG A 1 761 ? 7.453 34 -26.266 1 81.69 761 ARG A C 1
ATOM 6071 O O . ARG A 1 761 ? 6.34 34.219 -26.75 1 81.69 761 ARG A O 1
ATOM 6078 N N . SER A 1 762 ? 8.016 32.844 -26.094 1 86.56 762 SER A N 1
ATOM 6079 C CA . SER A 1 762 ? 7.273 31.609 -26.297 1 86.56 762 SER A CA 1
ATOM 6080 C C . SER A 1 762 ? 7.664 30.562 -25.25 1 86.56 762 SER A C 1
ATOM 6082 O O . SER A 1 762 ? 8.695 30.688 -24.594 1 86.56 762 SER A O 1
ATOM 6084 N N . LEU A 1 763 ? 6.801 29.625 -25.125 1 88.62 763 LEU A N 1
ATOM 6085 C CA . LEU A 1 763 ? 7.133 28.547 -24.188 1 88.62 763 LEU A CA 1
ATOM 6086 C C . LEU A 1 763 ? 8.258 27.688 -24.75 1 88.62 763 LEU A C 1
ATOM 6088 O O . LEU A 1 763 ? 8.281 27.391 -25.938 1 88.62 763 LEU A O 1
ATOM 6092 N N . PRO A 1 764 ? 9.141 27.375 -23.953 1 87.12 764 PRO A N 1
ATOM 6093 C CA . PRO A 1 764 ? 10.227 26.5 -24.422 1 87.12 764 PRO A CA 1
ATOM 6094 C C . PRO A 1 764 ? 9.734 25.156 -24.953 1 87.12 764 PRO A C 1
ATOM 6096 O O . PRO A 1 764 ? 8.719 24.641 -24.484 1 87.12 764 PRO A O 1
ATOM 6099 N N . ARG A 1 765 ? 10.391 24.531 -25.812 1 82.75 765 ARG A N 1
ATOM 6100 C CA . ARG A 1 765 ? 10 23.328 -26.531 1 82.75 765 ARG A CA 1
ATOM 6101 C C . ARG A 1 765 ? 9.828 22.141 -25.578 1 82.75 765 ARG A C 1
ATOM 6103 O O . ARG A 1 765 ? 8.938 21.312 -25.75 1 82.75 765 ARG A O 1
ATOM 6110 N N . PHE A 1 766 ? 10.68 22.125 -24.578 1 83.25 766 PHE A N 1
ATOM 6111 C CA . PHE A 1 766 ? 10.641 20.969 -23.688 1 83.25 766 PHE A CA 1
ATOM 6112 C C . PHE A 1 766 ? 9.367 20.984 -22.844 1 83.25 766 PHE A C 1
ATOM 6114 O O . PHE A 1 766 ? 8.938 19.938 -22.344 1 83.25 766 PHE A O 1
ATOM 6121 N N . VAL A 1 767 ? 8.758 22.125 -22.703 1 86.31 767 VAL A N 1
ATOM 6122 C CA . VAL A 1 767 ? 7.508 22.25 -21.969 1 86.31 767 VAL A CA 1
ATOM 6123 C C . VAL A 1 767 ? 6.332 21.844 -22.859 1 86.31 767 VAL A C 1
ATOM 6125 O O . VAL A 1 767 ? 5.367 21.234 -22.391 1 86.31 767 VAL A O 1
ATOM 6128 N N . LYS A 1 768 ? 6.422 22.156 -24.141 1 80.38 768 LYS A N 1
ATOM 6129 C CA . LYS A 1 768 ? 5.34 21.906 -25.078 1 80.38 768 LYS A CA 1
ATOM 6130 C C . LYS A 1 768 ? 5.129 20.406 -25.297 1 80.38 768 LYS A C 1
ATOM 6132 O O . LYS A 1 768 ? 3.994 19.953 -25.453 1 80.38 768 LYS A O 1
ATOM 6137 N N . TRP A 1 769 ? 6.203 19.672 -25.203 1 71.06 769 TRP A N 1
ATOM 6138 C CA . TRP A 1 769 ? 6.121 18.25 -25.516 1 71.06 769 TRP A CA 1
ATOM 6139 C C . TRP A 1 769 ? 6 17.406 -24.25 1 71.06 769 TRP A C 1
ATOM 6141 O O . TRP A 1 769 ? 5.98 16.188 -24.297 1 71.06 769 TRP A O 1
ATOM 6151 N N . HIS A 1 770 ? 5.898 18.109 -23.203 1 62.56 770 HIS A N 1
ATOM 6152 C CA . HIS A 1 770 ? 5.902 17.406 -21.938 1 62.56 770 HIS A CA 1
ATOM 6153 C C . HIS A 1 770 ? 4.539 16.781 -21.641 1 62.56 770 HIS A C 1
ATOM 6155 O O . HIS A 1 770 ? 3.533 17.5 -21.578 1 62.56 770 HIS A O 1
ATOM 6161 N N . THR A 1 771 ? 4.633 15.594 -21.516 1 65.62 771 THR A N 1
ATOM 6162 C CA . THR A 1 771 ? 3.371 14.891 -21.344 1 65.62 771 THR A CA 1
ATOM 6163 C C . THR A 1 771 ? 3.021 14.758 -19.859 1 65.62 771 THR A C 1
ATOM 6165 O O . THR A 1 771 ? 1.852 14.617 -19.5 1 65.62 771 THR A O 1
ATOM 6168 N N . GLY A 1 772 ? 3.902 15.172 -18.922 1 77.56 772 GLY A N 1
ATOM 6169 C CA . GLY A 1 772 ? 3.561 14.844 -17.547 1 77.56 772 GLY A CA 1
ATOM 6170 C C . GLY A 1 772 ? 3.594 16.047 -16.625 1 77.56 772 GLY A C 1
ATOM 6171 O O . GLY A 1 772 ? 3.545 15.898 -15.398 1 77.56 772 GLY A O 1
ATOM 6172 N N . LEU A 1 773 ? 3.65 17.297 -17.188 1 88 773 LEU A N 1
ATOM 6173 C CA . LEU A 1 773 ? 3.709 18.5 -16.375 1 88 773 LEU A CA 1
ATOM 6174 C C . LEU A 1 773 ? 2.35 18.797 -15.742 1 88 773 LEU A C 1
ATOM 6176 O O . LEU A 1 773 ? 1.34 18.875 -16.453 1 88 773 LEU A O 1
ATOM 6180 N N . VAL A 1 774 ? 2.33 19 -14.492 1 90.38 774 VAL A N 1
ATOM 6181 C CA . VAL A 1 774 ? 1.073 19.172 -13.766 1 90.38 774 VAL A CA 1
ATOM 6182 C C . VAL A 1 774 ? 0.97 20.594 -13.234 1 90.38 774 VAL A C 1
ATOM 6184 O O . VAL A 1 774 ? -0.123 21.172 -13.172 1 90.38 774 VAL A O 1
ATOM 6187 N N . GLU A 1 775 ? 2.084 21.156 -12.812 1 92.44 775 GLU A N 1
ATOM 6188 C CA . GLU A 1 775 ? 2.121 22.5 -12.234 1 92.44 775 GLU A CA 1
ATOM 6189 C C . GLU A 1 775 ? 3.066 23.406 -13.016 1 92.44 775 GLU A C 1
ATOM 6191 O O . GLU A 1 775 ? 4.219 23.047 -13.258 1 92.44 775 GLU A O 1
ATOM 6196 N N . LEU A 1 776 ? 2.586 24.578 -13.414 1 93.12 776 LEU A N 1
ATOM 6197 C CA . LEU A 1 776 ? 3.391 25.531 -14.164 1 93.12 776 LEU A CA 1
ATOM 6198 C C . LEU A 1 776 ? 3.191 26.953 -13.625 1 93.12 776 LEU A C 1
ATOM 6200 O O . LEU A 1 776 ? 2.055 27.375 -13.414 1 93.12 776 LEU A O 1
ATOM 6204 N N . CYS A 1 777 ? 4.207 27.609 -13.242 1 93.88 777 CYS A N 1
ATOM 6205 C CA . CYS A 1 777 ? 4.203 29.016 -12.844 1 93.88 777 CYS A CA 1
ATOM 6206 C C . CYS A 1 777 ? 5.098 29.844 -13.758 1 93.88 777 CYS A C 1
ATOM 6208 O O . CYS A 1 777 ? 6.293 29.578 -13.875 1 93.88 777 CYS A O 1
ATOM 6210 N N . LEU A 1 778 ? 4.527 30.797 -14.398 1 93.5 778 LEU A N 1
ATOM 6211 C CA . LEU A 1 778 ? 5.273 31.672 -15.297 1 93.5 778 LEU A CA 1
ATOM 6212 C C . LEU A 1 778 ? 5.234 33.125 -14.789 1 93.5 778 LEU A C 1
ATOM 6214 O O . LEU A 1 778 ? 4.172 33.625 -14.438 1 93.5 778 LEU A O 1
ATOM 6218 N N . SER A 1 779 ? 6.328 33.656 -14.625 1 92.38 779 SER A N 1
ATOM 6219 C CA . SER A 1 779 ? 6.453 35.062 -14.25 1 92.38 779 SER A CA 1
ATOM 6220 C C . SER A 1 779 ? 7.18 35.875 -15.32 1 92.38 779 SER A C 1
ATOM 6222 O O . SER A 1 779 ? 8.32 35.562 -15.672 1 92.38 779 SER A O 1
ATOM 6224 N N . SER A 1 780 ? 6.531 36.688 -15.938 1 89.69 780 SER A N 1
ATOM 6225 C CA . SER A 1 780 ? 7.055 37.562 -16.984 1 89.69 780 SER A CA 1
ATOM 6226 C C . SER A 1 780 ? 6.434 38.969 -16.891 1 89.69 780 SER A C 1
ATOM 6228 O O . SER A 1 780 ? 5.395 39.156 -16.266 1 89.69 780 SER A O 1
ATOM 6230 N N . ILE A 1 781 ? 7.121 39.906 -17.453 1 86.25 781 ILE A N 1
ATOM 6231 C CA . ILE A 1 781 ? 6.555 41.25 -17.469 1 86.25 781 ILE A CA 1
ATOM 6232 C C . ILE A 1 781 ? 5.293 41.25 -18.328 1 86.25 781 ILE A C 1
ATOM 6234 O O . ILE A 1 781 ? 4.262 41.781 -17.922 1 86.25 781 ILE A O 1
ATOM 6238 N N . THR A 1 782 ? 5.484 40.719 -19.516 1 87.5 782 THR A N 1
ATOM 6239 C CA . THR A 1 782 ? 4.328 40.594 -20.391 1 87.5 782 THR A CA 1
ATOM 6240 C C . THR A 1 782 ? 4.168 39.156 -20.859 1 87.5 782 THR A C 1
ATOM 6242 O O . THR A 1 782 ? 5.133 38.531 -21.297 1 87.5 782 THR A O 1
ATOM 6245 N N . VAL A 1 783 ? 3.031 38.594 -20.578 1 91.25 783 VAL A N 1
ATOM 6246 C CA . VAL A 1 783 ? 2.715 37.281 -21.125 1 91.25 783 VAL A CA 1
ATOM 6247 C C . VAL A 1 783 ? 2.076 37.438 -22.5 1 91.25 783 VAL A C 1
ATOM 6249 O O . VAL A 1 783 ? 0.956 37.938 -22.625 1 91.25 783 VAL A O 1
ATOM 6252 N N . THR A 1 784 ? 2.711 36.938 -23.453 1 90.69 784 THR A N 1
ATOM 6253 C CA . THR A 1 784 ? 2.33 37.156 -24.844 1 90.69 784 THR A CA 1
ATOM 6254 C C . THR A 1 784 ? 1.22 36.188 -25.266 1 90.69 784 THR A C 1
ATOM 6256 O O . THR A 1 784 ? 0.947 35.219 -24.578 1 90.69 784 THR A O 1
ATOM 6259 N N . ARG A 1 785 ? 0.597 36.5 -26.359 1 91.5 785 ARG A N 1
ATOM 6260 C CA . ARG A 1 785 ? -0.468 35.688 -26.922 1 91.5 785 ARG A CA 1
ATOM 6261 C C . ARG A 1 785 ? 0.051 34.312 -27.312 1 91.5 785 ARG A C 1
ATOM 6263 O O . ARG A 1 785 ? -0.674 33.312 -27.219 1 91.5 785 ARG A O 1
ATOM 6270 N N . ASP A 1 786 ? 1.251 34.25 -27.734 1 90.06 786 ASP A N 1
ATOM 6271 C CA . ASP A 1 786 ? 1.852 33 -28.141 1 90.06 786 ASP A CA 1
ATOM 6272 C C . ASP A 1 786 ? 2.016 32.062 -26.953 1 90.06 786 ASP A C 1
ATOM 6274 O O . ASP A 1 786 ? 1.788 30.859 -27.062 1 90.06 786 ASP A O 1
ATOM 6278 N N . VAL A 1 787 ? 2.404 32.625 -25.891 1 91.56 787 VAL A N 1
ATOM 6279 C CA . VAL A 1 787 ? 2.57 31.844 -24.672 1 91.56 787 VAL A CA 1
ATOM 6280 C C . VAL A 1 787 ? 1.217 31.297 -24.234 1 91.56 787 VAL A C 1
ATOM 6282 O O . VAL A 1 787 ? 1.102 30.109 -23.875 1 91.56 787 VAL A O 1
ATOM 6285 N N . LEU A 1 788 ? 0.255 32.125 -24.281 1 91 788 LEU A N 1
ATOM 6286 C CA . LEU A 1 788 ? -1.081 31.719 -23.859 1 91 788 LEU A CA 1
ATOM 6287 C C . LEU A 1 788 ? -1.651 30.641 -24.781 1 91 788 LEU A C 1
ATOM 6289 O O . LEU A 1 788 ? -2.311 29.703 -24.312 1 91 788 LEU A O 1
ATOM 6293 N N . SER A 1 789 ? -1.344 30.75 -26.062 1 91.19 789 SER A N 1
ATOM 6294 C CA . SER A 1 789 ? -1.802 29.75 -27.016 1 91.19 789 SER A CA 1
ATOM 6295 C C . SER A 1 789 ? -1.124 28.406 -26.781 1 91.19 789 SER A C 1
ATOM 6297 O O . SER A 1 789 ? -1.758 27.359 -26.906 1 91.19 789 SER A O 1
ATOM 6299 N N . ASP A 1 790 ? 0.125 28.469 -26.453 1 90 790 ASP A N 1
ATOM 6300 C CA . ASP A 1 790 ? 0.871 27.25 -26.156 1 90 790 ASP A CA 1
ATOM 6301 C C . ASP A 1 790 ? 0.348 26.562 -24.891 1 90 790 ASP A C 1
ATOM 6303 O O . ASP A 1 790 ? 0.317 25.344 -24.812 1 90 790 ASP A O 1
ATOM 6307 N N . LEU A 1 791 ? -0.005 27.344 -23.938 1 91.38 791 LEU A N 1
ATOM 6308 C CA . LEU A 1 791 ? -0.481 26.812 -22.656 1 91.38 791 LEU A CA 1
ATOM 6309 C C . LEU A 1 791 ? -1.778 26.031 -22.844 1 91.38 791 LEU A C 1
ATOM 6311 O O . LEU A 1 791 ? -2.033 25.062 -22.125 1 91.38 791 LEU A O 1
ATOM 6315 N N . CYS A 1 792 ? -2.602 26.406 -23.812 1 89.44 792 CYS A N 1
ATOM 6316 C CA . CYS A 1 792 ? -3.893 25.781 -24.062 1 89.44 792 CYS A CA 1
ATOM 6317 C C . CYS A 1 792 ? -3.715 24.359 -24.562 1 89.44 792 CYS A C 1
ATOM 6319 O O . CYS A 1 792 ? -4.625 23.531 -24.438 1 89.44 792 CYS A O 1
ATOM 6321 N N . ASN A 1 793 ? -2.512 24.047 -24.984 1 85.5 793 ASN A N 1
ATOM 6322 C CA . ASN A 1 793 ? -2.264 22.734 -25.562 1 85.5 793 ASN A CA 1
ATOM 6323 C C . ASN A 1 793 ? -1.755 21.734 -24.516 1 85.5 793 ASN A C 1
ATOM 6325 O O . ASN A 1 793 ? -1.608 20.547 -24.797 1 85.5 793 ASN A O 1
ATOM 6329 N N . LEU A 1 794 ? -1.526 22.25 -23.375 1 88.88 794 LEU A N 1
ATOM 6330 C CA . LEU A 1 794 ? -1.057 21.344 -22.328 1 88.88 794 LEU A CA 1
ATOM 6331 C C . LEU A 1 794 ? -2.221 20.594 -21.688 1 88.88 794 LEU A C 1
ATOM 6333 O O . LEU A 1 794 ? -2.9 21.125 -20.812 1 88.88 794 LEU A O 1
ATOM 6337 N N . LYS A 1 795 ? -2.365 19.344 -21.938 1 85.69 795 LYS A N 1
ATOM 6338 C CA . LYS A 1 795 ? -3.564 18.594 -21.594 1 85.69 795 LYS A CA 1
ATOM 6339 C C . LYS A 1 795 ? -3.52 18.109 -20.141 1 85.69 795 LYS A C 1
ATOM 6341 O O . LYS A 1 795 ? -4.562 17.859 -19.547 1 85.69 795 LYS A O 1
ATOM 6346 N N . CYS A 1 796 ? -2.336 18 -19.516 1 88.25 796 CYS A N 1
ATOM 6347 C CA . CYS A 1 796 ? -2.246 17.391 -18.188 1 88.25 796 CYS A CA 1
ATOM 6348 C C . CYS A 1 796 ? -2.023 18.438 -17.109 1 88.25 796 CYS A C 1
ATOM 6350 O O . CYS A 1 796 ? -1.864 18.094 -15.938 1 88.25 796 CYS A O 1
ATOM 6352 N N . LEU A 1 797 ? -2.096 19.672 -17.453 1 90.94 797 LEU A N 1
ATOM 6353 C CA . LEU A 1 797 ? -1.838 20.75 -16.5 1 90.94 797 LEU A CA 1
ATOM 6354 C C . LEU A 1 797 ? -2.982 20.875 -15.492 1 90.94 797 LEU A C 1
ATOM 6356 O O . LEU A 1 797 ? -4.148 20.953 -15.891 1 90.94 797 LEU A O 1
ATOM 6360 N N . LEU A 1 798 ? -2.699 20.859 -14.258 1 92.19 798 LEU A N 1
ATOM 6361 C CA . LEU A 1 798 ? -3.701 21 -13.203 1 92.19 798 LEU A CA 1
ATOM 6362 C C . LEU A 1 798 ? -3.668 22.391 -12.594 1 92.19 798 LEU A C 1
ATOM 6364 O O . LEU A 1 798 ? -4.707 22.922 -12.203 1 92.19 798 LEU A O 1
ATOM 6368 N N . TYR A 1 799 ? -2.434 22.953 -12.461 1 93.06 799 TYR A N 1
ATOM 6369 C CA . TYR A 1 799 ? -2.246 24.234 -11.773 1 93.06 799 TYR A CA 1
ATOM 6370 C C . TYR A 1 799 ? -1.449 25.203 -12.641 1 93.06 799 TYR A C 1
ATOM 6372 O O . TYR A 1 799 ? -0.316 24.906 -13.031 1 93.06 799 TYR A O 1
ATOM 6380 N N . LEU A 1 800 ? -2.014 26.297 -12.922 1 93.69 800 LEU A N 1
ATOM 6381 C CA . LEU A 1 800 ? -1.354 27.312 -13.727 1 93.69 800 LEU A CA 1
ATOM 6382 C C . LEU A 1 800 ? -1.377 28.672 -13.023 1 93.69 800 LEU A C 1
ATOM 6384 O O . LEU A 1 800 ? -2.438 29.141 -12.609 1 93.69 800 LEU A O 1
ATOM 6388 N N . LYS A 1 801 ? -0.285 29.219 -12.766 1 93.75 801 LYS A N 1
ATOM 6389 C CA . LYS A 1 801 ? -0.149 30.547 -12.188 1 93.75 801 LYS A CA 1
ATOM 6390 C C . LYS A 1 801 ? 0.617 31.484 -13.117 1 93.75 801 LYS A C 1
ATOM 6392 O O . LYS A 1 801 ? 1.741 31.172 -13.523 1 93.75 801 LYS A O 1
ATOM 6397 N N . LEU A 1 802 ? 0.013 32.562 -13.477 1 93.31 802 LEU A N 1
ATOM 6398 C CA . LEU A 1 802 ? 0.639 33.562 -14.336 1 93.31 802 LEU A CA 1
ATOM 6399 C C . LEU A 1 802 ? 0.856 34.875 -13.578 1 93.31 802 LEU A C 1
ATOM 6401 O O . LEU A 1 802 ? -0.104 35.5 -13.117 1 93.31 802 LEU A O 1
ATOM 6405 N N . ILE A 1 803 ? 2.041 35.219 -13.398 1 92.81 803 ILE A N 1
ATOM 6406 C CA . ILE A 1 803 ? 2.414 36.469 -12.742 1 92.81 803 ILE A CA 1
ATOM 6407 C C . ILE A 1 803 ? 2.938 37.438 -13.781 1 92.81 803 ILE A C 1
ATOM 6409 O O . ILE A 1 803 ? 3.924 37.188 -14.469 1 92.81 803 ILE A O 1
ATOM 6413 N N . SER A 1 804 ? 2.229 38.469 -13.992 1 92.44 804 SER A N 1
ATOM 6414 C CA . SER A 1 804 ? 2.627 39.438 -15 1 92.44 804 SER A CA 1
ATOM 6415 C C . SER A 1 804 ? 2.137 40.812 -14.648 1 92.44 804 SER A C 1
ATOM 6417 O O . SER A 1 804 ? 1.291 41 -13.766 1 92.44 804 SER A O 1
ATOM 6419 N N . ASP A 1 805 ? 2.76 41.719 -15.281 1 89.06 805 ASP A N 1
ATOM 6420 C CA . ASP A 1 805 ? 2.238 43.062 -15.172 1 89.06 805 ASP A CA 1
ATOM 6421 C C . ASP A 1 805 ? 1.028 43.25 -16.078 1 89.06 805 ASP A C 1
ATOM 6423 O O . ASP A 1 805 ? 0.031 43.875 -15.68 1 89.06 805 ASP A O 1
ATOM 6427 N N . CYS A 1 806 ? 1.241 42.75 -17.25 1 87.38 806 CYS A N 1
ATOM 6428 C CA . CYS A 1 806 ? 0.156 42.875 -18.219 1 87.38 806 CYS A CA 1
ATOM 6429 C C . CYS A 1 806 ? 0.001 41.594 -19.047 1 87.38 806 CYS A C 1
ATOM 6431 O O . CYS A 1 806 ? 0.988 40.938 -19.328 1 87.38 806 CYS A O 1
ATOM 6433 N N . LEU A 1 807 ? -1.263 41.25 -19.344 1 89.19 807 LEU A N 1
ATOM 6434 C CA . LEU A 1 807 ? -1.575 40.125 -20.234 1 89.19 807 LEU A CA 1
ATOM 6435 C C . LEU A 1 807 ? -2.07 40.625 -21.594 1 89.19 807 LEU A C 1
ATOM 6437 O O . LEU A 1 807 ? -2.816 41.625 -21.656 1 89.19 807 LEU A O 1
ATOM 6441 N N . ASP A 1 808 ? -1.604 40 -22.578 1 88.5 808 ASP A N 1
ATOM 6442 C CA . ASP A 1 808 ? -2.152 40.312 -23.906 1 88.5 808 ASP A CA 1
ATOM 6443 C C . ASP A 1 808 ? -3.604 39.844 -24.016 1 88.5 808 ASP A C 1
ATOM 6445 O O . ASP A 1 808 ? -4.02 38.906 -23.328 1 88.5 808 ASP A O 1
ATOM 6449 N N . GLU A 1 809 ? -4.332 40.562 -24.812 1 89.06 809 GLU A N 1
ATOM 6450 C CA . GLU A 1 809 ? -5.715 40.156 -25.047 1 89.06 809 GLU A CA 1
ATOM 6451 C C . GLU A 1 809 ? -5.781 38.719 -25.625 1 89.06 809 GLU A C 1
ATOM 6453 O O . GLU A 1 809 ? -5.094 38.438 -26.594 1 89.06 809 GLU A O 1
ATOM 6458 N N . PHE A 1 810 ? -6.535 37.938 -24.891 1 90.88 810 PHE A N 1
ATOM 6459 C CA . PHE A 1 810 ? -6.59 36.531 -25.312 1 90.88 810 PHE A CA 1
ATOM 6460 C C . PHE A 1 810 ? -7.941 35.938 -24.953 1 90.88 810 PHE A C 1
ATOM 6462 O O . PHE A 1 810 ? -8.633 36.406 -24.062 1 90.88 810 PHE A O 1
ATOM 6469 N N . VAL A 1 811 ? -8.328 34.969 -25.828 1 92.81 811 VAL A N 1
ATOM 6470 C CA . VAL A 1 811 ? -9.555 34.219 -25.594 1 92.81 811 VAL A CA 1
ATOM 6471 C C . VAL A 1 811 ? -9.219 32.75 -25.359 1 92.81 811 VAL A C 1
ATOM 6473 O O . VAL A 1 811 ? -8.508 32.125 -26.141 1 92.81 811 VAL A O 1
ATOM 6476 N N . ILE A 1 812 ? -9.656 32.219 -24.266 1 93.31 812 ILE A N 1
ATOM 6477 C CA . ILE A 1 812 ? -9.5 30.781 -24 1 93.31 812 ILE A CA 1
ATOM 6478 C C . ILE A 1 812 ? -10.562 30 -24.766 1 93.31 812 ILE A C 1
ATOM 6480 O O . ILE A 1 812 ? -11.75 30.062 -24.438 1 93.31 812 ILE A O 1
ATOM 6484 N N . PRO A 1 813 ? -10.133 29.25 -25.688 1 92.56 813 PRO A N 1
ATOM 6485 C CA . PRO A 1 813 ? -11.102 28.609 -26.578 1 92.56 813 PRO A CA 1
ATOM 6486 C C . PRO A 1 813 ? -11.82 27.438 -25.906 1 92.56 813 PRO A C 1
ATOM 6488 O O . PRO A 1 813 ? -11.414 26.984 -24.844 1 92.56 813 PRO A O 1
ATOM 6491 N N . GLN A 1 814 ? -12.797 26.922 -26.656 1 90.88 814 GLN A N 1
ATOM 6492 C CA . GLN A 1 814 ? -13.57 25.781 -26.188 1 90.88 814 GLN A CA 1
ATOM 6493 C C . GLN A 1 814 ? -12.719 24.516 -26.141 1 90.88 814 GLN A C 1
ATOM 6495 O O . GLN A 1 814 ? -11.922 24.266 -27.047 1 90.88 814 GLN A O 1
ATOM 6500 N N . GLY A 1 815 ? -12.812 23.812 -25.109 1 88 815 GLY A N 1
ATOM 6501 C CA . GLY A 1 815 ? -12.102 22.562 -24.984 1 88 815 GLY A CA 1
ATOM 6502 C C . GLY A 1 815 ? -10.695 22.719 -24.438 1 88 815 GLY A C 1
ATOM 6503 O O . GLY A 1 815 ? -10.008 21.734 -24.188 1 88 815 GLY A O 1
ATOM 6504 N N . ALA A 1 816 ? -10.297 24 -24.219 1 90.81 816 ALA A N 1
ATOM 6505 C CA . ALA A 1 816 ? -8.953 24.25 -23.703 1 90.81 816 ALA A CA 1
ATOM 6506 C C . ALA A 1 816 ? -8.875 23.969 -22.203 1 90.81 816 ALA A C 1
ATOM 6508 O O . ALA A 1 816 ? -9.852 24.172 -21.484 1 90.81 816 ALA A O 1
ATOM 6509 N N . PHE A 1 817 ? -7.719 23.516 -21.672 1 91.12 817 PHE A N 1
ATOM 6510 C CA . PHE A 1 817 ? -7.43 23.266 -20.266 1 91.12 817 PHE A CA 1
ATOM 6511 C C . PHE A 1 817 ? -8.461 22.328 -19.656 1 91.12 817 PHE A C 1
ATOM 6513 O O . PHE A 1 817 ? -9.055 22.641 -18.625 1 91.12 817 PHE A O 1
ATOM 6520 N N . ARG A 1 818 ? -8.562 21.203 -20.203 1 87.75 818 ARG A N 1
ATOM 6521 C CA . ARG A 1 818 ? -9.594 20.25 -19.781 1 87.75 818 ARG A CA 1
ATOM 6522 C C . ARG A 1 818 ? -9.312 19.734 -18.375 1 87.75 818 ARG A C 1
ATOM 6524 O O . ARG A 1 818 ? -10.242 19.375 -17.641 1 87.75 818 ARG A O 1
ATOM 6531 N N . SER A 1 819 ? -8 19.719 -17.969 1 90 819 SER A N 1
ATOM 6532 C CA . SER A 1 819 ? -7.652 19.125 -16.688 1 90 819 SER A CA 1
ATOM 6533 C C . SER A 1 819 ? -7.367 20.188 -15.641 1 90 819 SER A C 1
ATOM 6535 O O . SER A 1 819 ? -7.184 19.859 -14.461 1 90 819 SER A O 1
ATOM 6537 N N . LEU A 1 820 ? -7.34 21.438 -16.031 1 92.06 820 LEU A N 1
ATOM 6538 C CA . LEU A 1 820 ? -6.918 22.5 -15.133 1 92.06 820 LEU A CA 1
ATOM 6539 C C . LEU A 1 820 ? -7.895 22.656 -13.969 1 92.06 820 LEU A C 1
ATOM 6541 O O . LEU A 1 820 ? -9.102 22.766 -14.18 1 92.06 820 LEU A O 1
ATOM 6545 N N . ARG A 1 821 ? -7.422 22.703 -12.82 1 91.31 821 ARG A N 1
ATOM 6546 C CA . ARG A 1 821 ? -8.258 22.797 -11.625 1 91.31 821 ARG A CA 1
ATOM 6547 C C . ARG A 1 821 ? -8.117 24.172 -10.969 1 91.31 821 ARG A C 1
ATOM 6549 O O . ARG A 1 821 ? -9.047 24.656 -10.328 1 91.31 821 ARG A O 1
ATOM 6556 N N . ARG A 1 822 ? -6.902 24.703 -11.078 1 92.88 822 ARG A N 1
ATOM 6557 C CA . ARG A 1 822 ? -6.664 26 -10.477 1 92.88 822 ARG A CA 1
ATOM 6558 C C . ARG A 1 822 ? -5.965 26.938 -11.461 1 92.88 822 ARG A C 1
ATOM 6560 O O . ARG A 1 822 ? -4.977 26.562 -12.094 1 92.88 822 ARG A O 1
ATOM 6567 N N . LEU A 1 823 ? -6.508 28.062 -11.633 1 93.06 823 LEU A N 1
ATOM 6568 C CA . LEU A 1 823 ? -5.957 29.109 -12.5 1 93.06 823 LEU A CA 1
ATOM 6569 C C . LEU A 1 823 ? -5.762 30.406 -11.727 1 93.06 823 LEU A C 1
ATOM 6571 O O . LEU A 1 823 ? -6.715 30.953 -11.164 1 93.06 823 LEU A O 1
ATOM 6575 N N . CYS A 1 824 ? -4.543 30.828 -11.641 1 92.5 824 CYS A N 1
ATOM 6576 C CA . CYS A 1 824 ? -4.219 32.031 -10.891 1 92.5 824 CYS A CA 1
ATOM 6577 C C . CYS A 1 824 ? -3.609 33.094 -11.805 1 92.5 824 CYS A C 1
ATOM 6579 O O . CYS A 1 824 ? -2.633 32.844 -12.508 1 92.5 824 CYS A O 1
ATOM 6581 N N . PHE A 1 825 ? -4.242 34.312 -11.828 1 91.5 825 PHE A N 1
ATOM 6582 C CA . PHE A 1 825 ? -3.68 35.469 -12.484 1 91.5 825 PHE A CA 1
ATOM 6583 C C . PHE A 1 825 ? -3.229 36.5 -11.453 1 91.5 825 PHE A C 1
ATOM 6585 O O . PHE A 1 825 ? -4.039 37 -10.672 1 91.5 825 PHE A O 1
ATOM 6592 N N . LYS A 1 826 ? -2.049 36.688 -11.344 1 91.25 826 LYS A N 1
ATOM 6593 C CA . LYS A 1 826 ? -1.521 37.781 -10.547 1 91.25 826 LYS A CA 1
ATOM 6594 C C . LYS A 1 826 ? -1.002 38.906 -11.438 1 91.25 826 LYS A C 1
ATOM 6596 O O . LYS A 1 826 ? 0.141 38.844 -11.898 1 91.25 826 LYS A O 1
ATOM 6601 N N . VAL A 1 827 ? -1.85 39.875 -11.664 1 90.94 827 VAL A N 1
ATOM 6602 C CA . VAL A 1 827 ? -1.54 40.906 -12.641 1 90.94 827 VAL A CA 1
ATOM 6603 C C . VAL A 1 827 ? -1.693 42.281 -12.008 1 90.94 827 VAL A C 1
ATOM 6605 O O . VAL A 1 827 ? -2.365 42.438 -10.984 1 90.94 827 VAL A O 1
ATOM 6608 N N . GLN A 1 828 ? -1.058 43.25 -12.609 1 87.81 828 GLN A N 1
ATOM 6609 C CA . GLN A 1 828 ? -1.188 44.625 -12.148 1 87.81 828 GLN A CA 1
ATOM 6610 C C . GLN A 1 828 ? -2.301 45.344 -12.906 1 87.81 828 GLN A C 1
ATOM 6612 O O . GLN A 1 828 ? -3.021 46.156 -12.32 1 87.81 828 GLN A O 1
ATOM 6617 N N . VAL A 1 829 ? -2.416 45 -14.18 1 82.62 829 VAL A N 1
ATOM 6618 C CA . VAL A 1 829 ? -3.461 45.625 -15.008 1 82.62 829 VAL A CA 1
ATOM 6619 C C . VAL A 1 829 ? -4.652 44.656 -15.102 1 82.62 829 VAL A C 1
ATOM 6621 O O . VAL A 1 829 ? -4.477 43.438 -15.258 1 82.62 829 VAL A O 1
ATOM 6624 N N . SER A 1 830 ? -5.812 45.156 -14.945 1 82.19 830 SER A N 1
ATOM 6625 C CA . SER A 1 830 ? -7.027 44.375 -14.812 1 82.19 830 SER A CA 1
ATOM 6626 C C . SER A 1 830 ? -7.531 43.906 -16.172 1 82.19 830 SER A C 1
ATOM 6628 O O . SER A 1 830 ? -8.656 44.188 -16.562 1 82.19 830 SER A O 1
ATOM 6630 N N . VAL A 1 831 ? -6.688 43.344 -17.031 1 83.69 831 VAL A N 1
ATOM 6631 C CA . VAL A 1 831 ? -7.121 42.75 -18.297 1 83.69 831 VAL A CA 1
ATOM 6632 C C . VAL A 1 831 ? -6.973 41.219 -18.203 1 83.69 831 VAL A C 1
ATOM 6634 O O . VAL A 1 831 ? -5.875 40.719 -17.984 1 83.69 831 VAL A O 1
ATOM 6637 N N . PHE A 1 832 ? -8.109 40.594 -18.25 1 89.94 832 PHE A N 1
ATOM 6638 C CA . PHE A 1 832 ? -8.109 39.125 -18.172 1 89.94 832 PHE A CA 1
ATOM 6639 C C . PHE A 1 832 ? -8.609 38.531 -19.469 1 89.94 832 PHE A C 1
ATOM 6641 O O . PHE A 1 832 ? -9.336 39.156 -20.234 1 89.94 832 PHE A O 1
ATOM 6648 N N . PRO A 1 833 ? -8.203 37.312 -19.734 1 89.81 833 PRO A N 1
ATOM 6649 C CA . PRO A 1 833 ? -8.68 36.656 -20.938 1 89.81 833 PRO A CA 1
ATOM 6650 C C . PRO A 1 833 ? -10.172 36.312 -20.875 1 89.81 833 PRO A C 1
ATOM 6652 O O . PRO A 1 833 ? -10.695 36 -19.812 1 89.81 833 PRO A O 1
ATOM 6655 N N . ARG A 1 834 ? -10.812 36.406 -22.016 1 90.5 834 ARG A N 1
ATOM 6656 C CA . ARG A 1 834 ? -12.203 36 -22.109 1 90.5 834 ARG A CA 1
ATOM 6657 C C . ARG A 1 834 ? -12.336 34.469 -22.156 1 90.5 834 ARG A C 1
ATOM 6659 O O . ARG A 1 834 ? -11.539 33.781 -22.797 1 90.5 834 ARG A O 1
ATOM 6666 N N . ILE A 1 835 ? -13.273 33.906 -21.422 1 91.5 835 ILE A N 1
ATOM 6667 C CA . ILE A 1 835 ? -13.461 32.438 -21.328 1 91.5 835 ILE A CA 1
ATOM 6668 C C . ILE A 1 835 ? -14.68 32.031 -22.156 1 91.5 835 ILE A C 1
ATOM 6670 O O . ILE A 1 835 ? -15.797 32.469 -21.891 1 91.5 835 ILE A O 1
ATOM 6674 N N . GLU A 1 836 ? -14.469 31.234 -23.141 1 89.75 836 GLU A N 1
ATOM 6675 C CA . GLU A 1 836 ? -15.57 30.734 -23.969 1 89.75 836 GLU A CA 1
ATOM 6676 C C . GLU A 1 836 ? -16.312 29.594 -23.266 1 89.75 836 GLU A C 1
ATOM 6678 O O . GLU A 1 836 ? -15.758 28.969 -22.359 1 89.75 836 GLU A O 1
ATOM 6683 N N . ALA A 1 837 ? -17.453 29.328 -23.719 1 88.38 837 ALA A N 1
ATOM 6684 C CA . ALA A 1 837 ? -18.266 28.266 -23.141 1 88.38 837 ALA A CA 1
ATOM 6685 C C . ALA A 1 837 ? -17.625 26.891 -23.406 1 88.38 837 ALA A C 1
ATOM 6687 O O . ALA A 1 837 ? -17.188 26.609 -24.516 1 88.38 837 ALA A O 1
ATOM 6688 N N . GLY A 1 838 ? -17.453 26.172 -22.438 1 87.06 838 GLY A N 1
ATOM 6689 C CA . GLY A 1 838 ? -16.906 24.844 -22.562 1 87.06 838 GLY A CA 1
ATOM 6690 C C . GLY A 1 838 ? -15.422 24.766 -22.219 1 87.06 838 GLY A C 1
ATOM 6691 O O . GLY A 1 838 ? -14.852 23.688 -22.141 1 87.06 838 GLY A O 1
ATOM 6692 N N . ALA A 1 839 ? -14.828 25.938 -22.047 1 90.69 839 ALA A N 1
ATOM 6693 C CA . ALA A 1 839 ? -13.43 25.969 -21.609 1 90.69 839 ALA A CA 1
ATOM 6694 C C . ALA A 1 839 ? -13.32 25.734 -20.109 1 90.69 839 ALA A C 1
ATOM 6696 O O . ALA A 1 839 ? -14.289 25.922 -19.375 1 90.69 839 ALA A O 1
ATOM 6697 N N . LEU A 1 840 ? -12.203 25.203 -19.672 1 92.12 840 LEU A N 1
ATOM 6698 C CA . LEU A 1 840 ? -11.922 25.031 -18.25 1 92.12 840 LEU A CA 1
ATOM 6699 C C . LEU A 1 840 ? -13.008 24.219 -17.578 1 92.12 840 LEU A C 1
ATOM 6701 O O . LEU A 1 840 ? -13.562 24.625 -16.562 1 92.12 840 LEU A O 1
ATOM 6705 N N . ARG A 1 841 ? -13.281 23.109 -18.047 1 87.69 841 ARG A N 1
ATOM 6706 C CA . ARG A 1 841 ? -14.383 22.25 -17.609 1 87.69 841 ARG A CA 1
ATOM 6707 C C . ARG A 1 841 ? -14.211 21.859 -16.156 1 87.69 841 ARG A C 1
ATOM 6709 O O . ARG A 1 841 ? -15.188 21.812 -15.398 1 87.69 841 ARG A O 1
ATOM 6716 N N . ASP A 1 842 ? -12.977 21.547 -15.68 1 88.69 842 ASP A N 1
ATOM 6717 C CA . ASP A 1 842 ? -12.758 21 -14.344 1 88.69 842 ASP A CA 1
ATOM 6718 C C . ASP A 1 842 ? -12.195 22.047 -13.391 1 88.69 842 ASP A C 1
ATOM 6720 O O . ASP A 1 842 ? -11.656 21.703 -12.336 1 88.69 842 ASP A O 1
ATOM 6724 N N . LEU A 1 843 ? -12.305 23.297 -13.719 1 91.44 843 LEU A N 1
ATOM 6725 C CA . LEU A 1 843 ? -11.742 24.359 -12.883 1 91.44 843 LEU A CA 1
ATOM 6726 C C . LEU A 1 843 ? -12.492 24.453 -11.555 1 91.44 843 LEU A C 1
ATOM 6728 O O . LEU A 1 843 ? -13.719 24.594 -11.539 1 91.44 843 LEU A O 1
ATOM 6732 N N . VAL A 1 844 ? -11.789 24.406 -10.492 1 88.94 844 VAL A N 1
ATOM 6733 C CA . VAL A 1 844 ? -12.383 24.422 -9.156 1 88.94 844 VAL A CA 1
ATOM 6734 C C . VAL A 1 844 ? -12.117 25.766 -8.484 1 88.94 844 VAL A C 1
ATOM 6736 O O . VAL A 1 844 ? -12.961 26.281 -7.746 1 88.94 844 VAL A O 1
ATOM 6739 N N . SER A 1 845 ? -10.891 26.328 -8.766 1 90.56 845 SER A N 1
ATOM 6740 C CA . SER A 1 845 ? -10.5 27.578 -8.109 1 90.56 845 SER A CA 1
ATOM 6741 C C . SER A 1 845 ? -9.969 28.594 -9.117 1 90.56 845 SER A C 1
ATOM 6743 O O . SER A 1 845 ? -9.125 28.25 -9.961 1 90.56 845 SER A O 1
ATOM 6745 N N . LEU A 1 846 ? -10.547 29.766 -9.086 1 91.5 846 LEU A N 1
ATOM 6746 C CA . LEU A 1 846 ? -10.102 30.891 -9.906 1 91.5 846 LEU A CA 1
ATOM 6747 C C . LEU A 1 846 ? -9.57 32.031 -9.031 1 91.5 846 LEU A C 1
ATOM 6749 O O . LEU A 1 846 ? -10.297 32.531 -8.172 1 91.5 846 LEU A O 1
ATOM 6753 N N . GLN A 1 847 ? -8.336 32.344 -9.203 1 91.25 847 GLN A N 1
ATOM 6754 C CA . GLN A 1 847 ? -7.711 33.406 -8.414 1 91.25 847 GLN A CA 1
ATOM 6755 C C . GLN A 1 847 ? -7.375 34.625 -9.273 1 91.25 847 GLN A C 1
ATOM 6757 O O . GLN A 1 847 ? -6.562 34.531 -10.203 1 91.25 847 GLN A O 1
ATOM 6762 N N . LEU A 1 848 ? -8.016 35.656 -9.008 1 91.19 848 LEU A N 1
ATOM 6763 C CA . LEU A 1 848 ? -7.773 36.938 -9.688 1 91.19 848 LEU A CA 1
ATOM 6764 C C . LEU A 1 848 ? -7.125 37.938 -8.758 1 91.19 848 LEU A C 1
ATOM 6766 O O . LEU A 1 848 ? -7.812 38.75 -8.141 1 91.19 848 LEU A O 1
ATOM 6770 N N . LEU A 1 849 ? -5.859 37.906 -8.75 1 89.88 849 LEU A N 1
ATOM 6771 C CA . LEU A 1 849 ? -5.121 38.75 -7.805 1 89.88 849 LEU A CA 1
ATOM 6772 C C . LEU A 1 849 ? -4.656 40.031 -8.477 1 89.88 849 LEU A C 1
ATOM 6774 O O . LEU A 1 849 ? -3.533 40.094 -8.984 1 89.88 849 LEU A O 1
ATOM 6778 N N . CYS A 1 850 ? -5.547 40.875 -8.547 1 89.75 850 CYS A N 1
ATOM 6779 C CA . CYS A 1 850 ? -5.312 42.219 -9.062 1 89.75 850 CYS A CA 1
ATOM 6780 C C . CYS A 1 850 ? -5.832 43.281 -8.094 1 89.75 850 CYS A C 1
ATOM 6782 O O . CYS A 1 850 ? -7.02 43.312 -7.77 1 89.75 850 CYS A O 1
ATOM 6784 N N . ARG A 1 851 ? -4.945 44.125 -7.645 1 85.81 851 ARG A N 1
ATOM 6785 C CA . ARG A 1 851 ? -5.297 45.156 -6.664 1 85.81 851 ARG A CA 1
ATOM 6786 C C . ARG A 1 851 ? -6.316 46.125 -7.234 1 85.81 851 ARG A C 1
ATOM 6788 O O . ARG A 1 851 ? -7.184 46.625 -6.512 1 85.81 851 ARG A O 1
ATOM 6795 N N . HIS A 1 852 ? -6.246 46.375 -8.586 1 86.19 852 HIS A N 1
ATOM 6796 C CA . HIS A 1 852 ? -7.094 47.375 -9.211 1 86.19 852 HIS A CA 1
ATOM 6797 C C . HIS A 1 852 ? -8.219 46.75 -10.016 1 86.19 852 HIS A C 1
ATOM 6799 O O . HIS A 1 852 ? -8.688 47.312 -11 1 86.19 852 HIS A O 1
ATOM 6805 N N . LEU A 1 853 ? -8.633 45.594 -9.5 1 90.19 853 LEU A N 1
ATOM 6806 C CA . LEU A 1 853 ? -9.727 44.906 -10.18 1 90.19 853 LEU A CA 1
ATOM 6807 C C . LEU A 1 853 ? -11.031 45.688 -10.016 1 90.19 853 LEU A C 1
ATOM 6809 O O . LEU A 1 853 ? -11.414 46.031 -8.891 1 90.19 853 LEU A O 1
ATOM 6813 N N . VAL A 1 854 ? -11.68 45.969 -11.188 1 87.38 854 VAL A N 1
ATOM 6814 C CA . VAL A 1 854 ? -12.938 46.719 -11.125 1 87.38 854 VAL A CA 1
ATOM 6815 C C . VAL A 1 854 ? -14.086 45.812 -11.578 1 87.38 854 VAL A C 1
ATOM 6817 O O . VAL A 1 854 ? -14.102 45.344 -12.727 1 87.38 854 VAL A O 1
ATOM 6820 N N . GLY A 1 855 ? -14.953 45.562 -10.719 1 87.19 855 GLY A N 1
ATOM 6821 C CA . GLY A 1 855 ? -16.109 44.75 -11.031 1 87.19 855 GLY A CA 1
ATOM 6822 C C . GLY A 1 855 ? -15.734 43.344 -11.469 1 87.19 855 GLY A C 1
ATOM 6823 O O . GLY A 1 855 ? -14.883 42.688 -10.852 1 87.19 855 GLY A O 1
ATOM 6824 N N . LEU A 1 856 ? -16.359 42.812 -12.469 1 89 856 LEU A N 1
ATOM 6825 C CA . LEU A 1 856 ? -16.109 41.469 -12.961 1 89 856 LEU A CA 1
ATOM 6826 C C . LEU A 1 856 ? -15.055 41.469 -14.055 1 89 856 LEU A C 1
ATOM 6828 O O . LEU A 1 856 ? -14.523 40.406 -14.406 1 89 856 LEU A O 1
ATOM 6832 N N . ALA A 1 857 ? -14.664 42.562 -14.461 1 83.94 857 ALA A N 1
ATOM 6833 C CA . ALA A 1 857 ? -13.625 42.781 -15.469 1 83.94 857 ALA A CA 1
ATOM 6834 C C . ALA A 1 857 ? -13.867 41.875 -16.688 1 83.94 857 ALA A C 1
ATOM 6836 O O . ALA A 1 857 ? -12.93 41.281 -17.219 1 83.94 857 ALA A O 1
ATOM 6837 N N . GLY A 1 858 ? -15.133 41.531 -17.031 1 82.5 858 GLY A N 1
ATOM 6838 C CA . GLY A 1 858 ? -15.5 40.812 -18.234 1 82.5 858 GLY A CA 1
ATOM 6839 C C . GLY A 1 858 ? -15.438 39.281 -18.047 1 82.5 858 GLY A C 1
ATOM 6840 O O . GLY A 1 858 ? -15.648 38.531 -18.984 1 82.5 858 GLY A O 1
ATOM 6841 N N . ILE A 1 859 ? -15.094 38.781 -16.859 1 87.56 859 ILE A N 1
ATOM 6842 C CA . ILE A 1 859 ? -15.008 37.344 -16.609 1 87.56 859 ILE A CA 1
ATOM 6843 C C . ILE A 1 859 ? -16.406 36.812 -16.328 1 87.56 859 ILE A C 1
ATOM 6845 O O . ILE A 1 859 ? -17.109 37.312 -15.453 1 87.56 859 ILE A O 1
ATOM 6849 N N . GLU A 1 860 ? -16.812 35.875 -17.094 1 86.69 860 GLU A N 1
ATOM 6850 C CA . GLU A 1 860 ? -18.094 35.188 -16.906 1 86.69 860 GLU A CA 1
ATOM 6851 C C . GLU A 1 860 ? -17.875 33.781 -16.281 1 86.69 860 GLU A C 1
ATOM 6853 O O . GLU A 1 860 ? -17.234 32.938 -16.875 1 86.69 860 GLU A O 1
ATOM 6858 N N . ILE A 1 861 ? -18.391 33.594 -15.102 1 88.88 861 ILE A N 1
ATOM 6859 C CA . ILE A 1 861 ? -18.141 32.344 -14.391 1 88.88 861 ILE A CA 1
ATOM 6860 C C . ILE A 1 861 ? -19.375 31.438 -14.5 1 88.88 861 ILE A C 1
ATOM 6862 O O . ILE A 1 861 ? -19.391 30.344 -13.945 1 88.88 861 ILE A O 1
ATOM 6866 N N . GLU A 1 862 ? -20.359 31.766 -15.281 1 85.94 862 GLU A N 1
ATOM 6867 C CA . GLU A 1 862 ? -21.625 31.031 -15.375 1 85.94 862 GLU A CA 1
ATOM 6868 C C . GLU A 1 862 ? -21.406 29.656 -16 1 85.94 862 GLU A C 1
ATOM 6870 O O . GLU A 1 862 ? -22.062 28.688 -15.625 1 85.94 862 GLU A O 1
ATOM 6875 N N . ASP A 1 863 ? -20.438 29.609 -16.859 1 85.88 863 ASP A N 1
ATOM 6876 C CA . ASP A 1 863 ? -20.25 28.359 -17.594 1 85.88 863 ASP A CA 1
ATOM 6877 C C . ASP A 1 863 ? -19.234 27.453 -16.875 1 85.88 863 ASP A C 1
ATOM 6879 O O . ASP A 1 863 ? -19 26.328 -17.312 1 85.88 863 ASP A O 1
ATOM 6883 N N . LEU A 1 864 ? -18.641 27.922 -15.789 1 90.44 864 LEU A N 1
ATOM 6884 C CA . LEU A 1 864 ? -17.719 27.109 -15.016 1 90.44 864 LEU A CA 1
ATOM 6885 C C . LEU A 1 864 ? -18.453 26.281 -13.977 1 90.44 864 LEU A C 1
ATOM 6887 O O . LEU A 1 864 ? -18.5 26.641 -12.797 1 90.44 864 LEU A O 1
ATOM 6891 N N . ARG A 1 865 ? -18.891 25.156 -14.328 1 81.94 865 ARG A N 1
ATOM 6892 C CA . ARG A 1 865 ? -19.828 24.344 -13.57 1 81.94 865 ARG A CA 1
ATOM 6893 C C . ARG A 1 865 ? -19.172 23.75 -12.328 1 81.94 865 ARG A C 1
ATOM 6895 O O . ARG A 1 865 ? -19.859 23.422 -11.359 1 81.94 865 ARG A O 1
ATOM 6902 N N . GLU A 1 866 ? -17.844 23.547 -12.242 1 83.75 866 GLU A N 1
ATOM 6903 C CA . GLU A 1 866 ? -17.203 22.891 -11.109 1 83.75 866 GLU A CA 1
ATOM 6904 C C . GLU A 1 866 ? -16.547 23.922 -10.18 1 83.75 866 GLU A C 1
ATOM 6906 O O . GLU A 1 866 ? -15.891 23.547 -9.203 1 83.75 866 GLU A O 1
ATOM 6911 N N . LEU A 1 867 ? -16.719 25.188 -10.453 1 88.56 867 LEU A N 1
ATOM 6912 C CA . LEU A 1 867 ? -16.078 26.266 -9.688 1 88.56 867 LEU A CA 1
ATOM 6913 C C . LEU A 1 867 ? -16.578 26.266 -8.25 1 88.56 867 LEU A C 1
ATOM 6915 O O . LEU A 1 867 ? -17.797 26.297 -8.008 1 88.56 867 LEU A O 1
ATOM 6919 N N . LYS A 1 868 ? -15.68 26.25 -7.281 1 81.44 868 LYS A N 1
ATOM 6920 C CA . LYS A 1 868 ? -16.062 26.219 -5.871 1 81.44 868 LYS A CA 1
ATOM 6921 C C . LYS A 1 868 ? -15.539 27.453 -5.137 1 81.44 868 LYS A C 1
ATOM 6923 O O . LYS A 1 868 ? -16.094 27.844 -4.102 1 81.44 868 LYS A O 1
ATOM 6928 N N . GLU A 1 869 ? -14.406 28.016 -5.707 1 87.5 869 GLU A N 1
ATOM 6929 C CA . GLU A 1 869 ? -13.789 29.125 -4.992 1 87.5 869 GLU A CA 1
ATOM 6930 C C . GLU A 1 869 ? -13.258 30.188 -5.961 1 87.5 869 GLU A C 1
ATOM 6932 O O . GLU A 1 869 ? -12.734 29.844 -7.023 1 87.5 869 GLU A O 1
ATOM 6937 N N . VAL A 1 870 ? -13.461 31.453 -5.59 1 89.88 870 VAL A N 1
ATOM 6938 C CA . VAL A 1 870 ? -12.859 32.594 -6.273 1 89.88 870 VAL A CA 1
ATOM 6939 C C . VAL A 1 870 ? -12.102 33.469 -5.27 1 89.88 870 VAL A C 1
ATOM 6941 O O . VAL A 1 870 ? -12.656 33.844 -4.242 1 89.88 870 VAL A O 1
ATOM 6944 N N . THR A 1 871 ? -10.859 33.688 -5.504 1 89.38 871 THR A N 1
ATOM 6945 C CA . THR A 1 871 ? -10.039 34.469 -4.586 1 89.38 871 THR A CA 1
ATOM 6946 C C . THR A 1 871 ? -9.695 35.812 -5.195 1 89.38 871 THR A C 1
ATOM 6948 O O . THR A 1 871 ? -9.234 35.906 -6.336 1 89.38 871 THR A O 1
ATOM 6951 N N . LEU A 1 872 ? -9.969 36.812 -4.457 1 89.69 872 LEU A N 1
ATOM 6952 C CA . LEU A 1 872 ? -9.656 38.188 -4.867 1 89.69 872 LEU A CA 1
ATOM 6953 C C . LEU A 1 872 ? -8.625 38.812 -3.934 1 89.69 872 LEU A C 1
ATOM 6955 O O . LEU A 1 872 ? -8.398 38.312 -2.83 1 89.69 872 LEU A O 1
ATOM 6959 N N . ASP A 1 873 ? -8.008 39.812 -4.438 1 88 873 ASP A N 1
ATOM 6960 C CA . ASP A 1 873 ? -7.07 40.562 -3.6 1 88 873 ASP A CA 1
ATOM 6961 C C . ASP A 1 873 ? -7.801 41.312 -2.492 1 88 873 ASP A C 1
ATOM 6963 O O . ASP A 1 873 ? -8.891 41.875 -2.713 1 88 873 ASP A O 1
ATOM 6967 N N . SER A 1 874 ? -7.262 41.344 -1.322 1 84.31 874 SER A N 1
ATOM 6968 C CA . SER A 1 874 ? -7.914 41.969 -0.172 1 84.31 874 SER A CA 1
ATOM 6969 C C . SER A 1 874 ? -8.078 43.469 -0.373 1 84.31 874 SER A C 1
ATOM 6971 O O . SER A 1 874 ? -8.953 44.094 0.233 1 84.31 874 SER A O 1
ATOM 6973 N N . ALA A 1 875 ? -7.359 44.062 -1.253 1 84.44 875 ALA A N 1
ATOM 6974 C CA . ALA A 1 875 ? -7.355 45.5 -1.44 1 84.44 875 ALA A CA 1
ATOM 6975 C C . ALA A 1 875 ? -8.398 45.938 -2.473 1 84.44 875 ALA A C 1
ATOM 6977 O O . ALA A 1 875 ? -8.562 47.125 -2.75 1 84.44 875 ALA A O 1
ATOM 6978 N N . VAL A 1 876 ? -9.156 45.062 -2.916 1 88.69 876 VAL A N 1
ATOM 6979 C CA . VAL A 1 876 ? -10.141 45.406 -3.941 1 88.69 876 VAL A CA 1
ATOM 6980 C C . VAL A 1 876 ? -11.234 46.281 -3.342 1 88.69 876 VAL A C 1
ATOM 6982 O O . VAL A 1 876 ? -11.469 46.25 -2.131 1 88.69 876 VAL A O 1
ATOM 6985 N N . SER A 1 877 ? -11.93 47.031 -4.184 1 87.12 877 SER A N 1
ATOM 6986 C CA . SER A 1 877 ? -12.961 47.969 -3.748 1 87.12 877 SER A CA 1
ATOM 6987 C C . SER A 1 877 ? -14.211 47.219 -3.266 1 87.12 877 SER A C 1
ATOM 6989 O O . SER A 1 877 ? -14.391 46.031 -3.564 1 87.12 877 SER A O 1
ATOM 6991 N N . ARG A 1 878 ? -15.031 47.875 -2.465 1 88.69 878 ARG A N 1
ATOM 6992 C CA . ARG A 1 878 ? -16.281 47.312 -1.955 1 88.69 878 ARG A CA 1
ATOM 6993 C C . ARG A 1 878 ? -17.25 47 -3.094 1 88.69 878 ARG A C 1
ATOM 6995 O O . ARG A 1 878 ? -17.984 46.031 -3.027 1 88.69 878 ARG A O 1
ATOM 7002 N N . TYR A 1 879 ? -17.156 47.812 -4.105 1 90.56 879 TYR A N 1
ATOM 7003 C CA . TYR A 1 879 ? -18 47.594 -5.273 1 90.56 879 TYR A CA 1
ATOM 7004 C C . TYR A 1 879 ? -17.656 46.281 -5.941 1 90.56 879 TYR A C 1
ATOM 7006 O O . TYR A 1 879 ? -18.562 45.531 -6.324 1 90.56 879 TYR A O 1
ATOM 7014 N N . THR A 1 880 ? -16.438 46.094 -6.066 1 91.88 880 THR A N 1
ATOM 7015 C CA . THR A 1 880 ? -15.992 44.844 -6.68 1 91.88 880 THR A CA 1
ATOM 7016 C C . THR A 1 880 ? -16.391 43.625 -5.828 1 91.88 880 THR A C 1
ATOM 7018 O O . THR A 1 880 ? -16.797 42.594 -6.355 1 91.88 880 THR A O 1
ATOM 7021 N N . LYS A 1 881 ? -16.219 43.75 -4.531 1 90.31 881 LYS A N 1
ATOM 7022 C CA . LYS A 1 881 ? -16.578 42.656 -3.617 1 90.31 881 LYS A CA 1
ATOM 7023 C C . LYS A 1 881 ? -18.062 42.312 -3.744 1 90.31 881 LYS A C 1
ATOM 7025 O O . LYS A 1 881 ? -18.422 41.156 -3.83 1 90.31 881 LYS A O 1
ATOM 7030 N N . GLU A 1 882 ? -18.875 43.281 -3.795 1 90.5 882 GLU A N 1
ATOM 7031 C CA . GLU A 1 882 ? -20.312 43.094 -3.887 1 90.5 882 GLU A CA 1
ATOM 7032 C C . GLU A 1 882 ? -20.703 42.469 -5.238 1 90.5 882 GLU A C 1
ATOM 7034 O O . GLU A 1 882 ? -21.609 41.656 -5.316 1 90.5 882 GLU A O 1
ATOM 7039 N N . SER A 1 883 ? -20.047 42.969 -6.238 1 92.19 883 SER A N 1
ATOM 7040 C CA . SER A 1 883 ? -20.344 42.438 -7.574 1 92.19 883 SER A CA 1
ATOM 7041 C C . SER A 1 883 ? -20.062 40.938 -7.664 1 92.19 883 SER A C 1
ATOM 7043 O O . SER A 1 883 ? -20.844 40.188 -8.25 1 92.19 883 SER A O 1
ATOM 7045 N N . TRP A 1 884 ? -18.984 40.562 -7.137 1 91.75 884 TRP A N 1
ATOM 7046 C CA . TRP A 1 884 ? -18.594 39.156 -7.203 1 91.75 884 TRP A CA 1
ATOM 7047 C C . TRP A 1 884 ? -19.453 38.312 -6.273 1 91.75 884 TRP A C 1
ATOM 7049 O O . TRP A 1 884 ? -19.766 37.156 -6.582 1 91.75 884 TRP A O 1
ATOM 7059 N N . GLU A 1 885 ? -19.781 38.781 -5.117 1 89.12 885 GLU A N 1
ATOM 7060 C CA . GLU A 1 885 ? -20.656 38.062 -4.199 1 89.12 885 GLU A CA 1
ATOM 7061 C C . GLU A 1 885 ? -22.031 37.844 -4.828 1 89.12 885 GLU A C 1
ATOM 7063 O O . GLU A 1 885 ? -22.641 36.75 -4.648 1 89.12 885 GLU A O 1
ATOM 7068 N N . THR A 1 886 ? -22.516 38.812 -5.543 1 88.56 886 THR A N 1
ATOM 7069 C CA . THR A 1 886 ? -23.812 38.688 -6.219 1 88.56 886 THR A CA 1
ATOM 7070 C C . THR A 1 886 ? -23.734 37.625 -7.32 1 88.56 886 THR A C 1
ATOM 7072 O O . THR A 1 886 ? -24.656 36.812 -7.453 1 88.56 886 THR A O 1
ATOM 7075 N N . ARG A 1 887 ? -22.703 37.688 -8.047 1 90 887 ARG A N 1
ATOM 7076 C CA . ARG A 1 887 ? -22.531 36.719 -9.125 1 90 887 ARG A CA 1
ATOM 7077 C C . ARG A 1 887 ? -22.359 35.312 -8.578 1 90 887 ARG A C 1
ATOM 7079 O O . ARG A 1 887 ? -22.828 34.344 -9.172 1 90 887 ARG A O 1
ATOM 7086 N N . ALA A 1 888 ? -21.609 35.188 -7.5 1 88.06 888 ALA A N 1
ATOM 7087 C CA . ALA A 1 888 ? -21.375 33.875 -6.855 1 88.06 888 ALA A CA 1
ATOM 7088 C C . ALA A 1 888 ? -22.688 33.281 -6.359 1 88.06 888 ALA A C 1
ATOM 7090 O O . ALA A 1 888 ? -22.891 32.062 -6.41 1 88.06 888 ALA A O 1
ATOM 7091 N N . ARG A 1 889 ? -23.562 34.062 -5.902 1 80.94 889 ARG A N 1
ATOM 7092 C CA . ARG A 1 889 ? -24.859 33.625 -5.414 1 80.94 889 ARG A CA 1
ATOM 7093 C C . ARG A 1 889 ? -25.734 33.125 -6.555 1 80.94 889 ARG A C 1
ATOM 7095 O O . ARG A 1 889 ? -26.562 32.219 -6.363 1 80.94 889 ARG A O 1
ATOM 7102 N N . GLN A 1 890 ? -25.5 33.656 -7.715 1 82.62 890 GLN A N 1
ATOM 7103 C CA . GLN A 1 890 ? -26.281 33.281 -8.883 1 82.62 890 GLN A CA 1
ATOM 7104 C C . GLN A 1 890 ? -25.75 32 -9.523 1 82.62 890 GLN A C 1
ATOM 7106 O O . GLN A 1 890 ? -26.453 31.328 -10.273 1 82.62 890 GLN A O 1
ATOM 7111 N N . HIS A 1 891 ? -24.562 31.703 -9.219 1 86.38 891 HIS A N 1
ATOM 7112 C CA . HIS A 1 891 ? -23.922 30.516 -9.773 1 86.38 891 HIS A CA 1
ATOM 7113 C C . HIS A 1 891 ? -24.516 29.25 -9.172 1 86.38 891 HIS A C 1
ATOM 7115 O O . HIS A 1 891 ? -24.828 29.203 -7.984 1 86.38 891 HIS A O 1
ATOM 7121 N N . PRO A 1 892 ? -24.703 28.234 -9.961 1 74.44 892 PRO A N 1
ATOM 7122 C CA . PRO A 1 892 ? -25.297 27 -9.477 1 74.44 892 PRO A CA 1
ATOM 7123 C C . PRO A 1 892 ? -24.531 26.391 -8.305 1 74.44 892 PRO A C 1
ATOM 7125 O O . PRO A 1 892 ? -25.125 25.812 -7.395 1 74.44 892 PRO A O 1
ATOM 7128 N N . ASN A 1 893 ? -23.188 26.453 -8.227 1 77.69 893 ASN A N 1
ATOM 7129 C CA . ASN A 1 893 ? -22.391 25.875 -7.16 1 77.69 893 ASN A CA 1
ATOM 7130 C C . ASN A 1 893 ? -22.109 26.891 -6.047 1 77.69 893 ASN A C 1
ATOM 7132 O O . ASN A 1 893 ? -21.516 26.547 -5.023 1 77.69 893 ASN A O 1
ATOM 7136 N N . ARG A 1 894 ? -22.5 28.078 -6.246 1 78.75 894 ARG A N 1
ATOM 7137 C CA . ARG A 1 894 ? -22.312 29.141 -5.266 1 78.75 894 ARG A CA 1
ATOM 7138 C C . ARG A 1 894 ? -20.891 29.141 -4.73 1 78.75 894 ARG A C 1
ATOM 7140 O O . ARG A 1 894 ? -20.672 28.953 -3.531 1 78.75 894 ARG A O 1
ATOM 7147 N N . PRO A 1 895 ? -19.969 29.391 -5.586 1 86.25 895 PRO A N 1
ATOM 7148 C CA . PRO A 1 895 ? -18.562 29.391 -5.156 1 86.25 895 PRO A CA 1
ATOM 7149 C C . PRO A 1 895 ? -18.297 30.391 -4.023 1 86.25 895 PRO A C 1
ATOM 7151 O O . PRO A 1 895 ? -18.906 31.453 -3.973 1 86.25 895 PRO A O 1
ATOM 7154 N N . ARG A 1 896 ? -17.359 30.109 -3.156 1 82.56 896 ARG A N 1
ATOM 7155 C CA . ARG A 1 896 ? -16.969 30.969 -2.045 1 82.56 896 ARG A CA 1
ATOM 7156 C C . ARG A 1 896 ? -15.992 32.062 -2.506 1 82.56 896 ARG A C 1
ATOM 7158 O O . ARG A 1 896 ? -15.109 31.781 -3.318 1 82.56 896 ARG A O 1
ATOM 7165 N N . ILE A 1 897 ? -16.297 33.219 -2.064 1 86.69 897 ILE A N 1
ATOM 7166 C CA . ILE A 1 897 ? -15.375 34.312 -2.361 1 86.69 897 ILE A CA 1
ATOM 7167 C C . ILE A 1 897 ? -14.375 34.469 -1.223 1 86.69 897 ILE A C 1
ATOM 7169 O O . ILE A 1 897 ? -14.758 34.688 -0.072 1 86.69 897 ILE A O 1
ATOM 7173 N N . LEU A 1 898 ? -13.141 34.281 -1.589 1 83.69 898 LEU A N 1
ATOM 7174 C CA . LEU A 1 898 ? -12.07 34.344 -0.604 1 83.69 898 LEU A CA 1
ATOM 7175 C C . LEU A 1 898 ? -11.188 35.562 -0.85 1 83.69 898 LEU A C 1
ATOM 7177 O O . LEU A 1 898 ? -11.133 36.094 -1.969 1 83.69 898 LEU A O 1
ATOM 7181 N N . TYR A 1 899 ? -10.602 36.031 0.205 1 83.75 899 TYR A N 1
ATOM 7182 C CA . TYR A 1 899 ? -9.703 37.188 0.118 1 83.75 899 TYR A CA 1
ATOM 7183 C C . TYR A 1 899 ? -8.32 36.844 0.66 1 83.75 899 TYR A C 1
ATOM 7185 O O . TYR A 1 899 ? -8.195 36.031 1.599 1 83.75 899 TYR A O 1
ATOM 7193 N N . THR A 1 900 ? -7.258 37.281 -0.007 1 80.06 900 THR A N 1
ATOM 7194 C CA . THR A 1 900 ? -5.887 37 0.41 1 80.06 900 THR A CA 1
ATOM 7195 C C . THR A 1 900 ? -5.609 37.594 1.789 1 80.06 900 THR A C 1
ATOM 7197 O O . THR A 1 900 ? -6.211 38.594 2.17 1 80.06 900 THR A O 1
ATOM 7200 N N . TYR A 1 901 ? -4.898 36.781 2.672 1 62.38 901 TYR A N 1
ATOM 7201 C CA . TYR A 1 901 ? -4.551 37.188 4.035 1 62.38 901 TYR A CA 1
ATOM 7202 C C . TYR A 1 901 ? -3.643 38.406 4.043 1 62.38 901 TYR A C 1
ATOM 7204 O O . TYR A 1 901 ? -2.67 38.469 3.285 1 62.38 901 TYR A O 1
ATOM 7212 N N . LYS A 1 902 ? -4.176 39.625 4.656 1 57.91 902 LYS A N 1
ATOM 7213 C CA . LYS A 1 902 ? -3.312 40.781 4.91 1 57.91 902 LYS A CA 1
ATOM 7214 C C . LYS A 1 902 ? -2.463 40.562 6.16 1 57.91 902 LYS A C 1
ATOM 7216 O O . LYS A 1 902 ? -2.99 40.25 7.23 1 57.91 902 LYS A O 1
ATOM 7221 N N . ALA A 1 903 ? -1.226 40.125 6.035 1 44.84 903 ALA A N 1
ATOM 7222 C CA . ALA A 1 903 ? -0.439 40.188 7.266 1 44.84 903 ALA A CA 1
ATOM 7223 C C . ALA A 1 903 ? -0.676 41.5 8 1 44.84 903 ALA A C 1
ATOM 7225 O O . ALA A 1 903 ? -0.584 42.562 7.41 1 44.84 903 ALA A O 1
ATOM 7226 N N . ALA A 1 904 ? -1.567 41.562 9.039 1 39.34 904 ALA A N 1
ATOM 7227 C CA . ALA A 1 904 ? -1.512 42.812 9.82 1 39.34 904 ALA A CA 1
ATOM 7228 C C . ALA A 1 904 ? -0.083 43.094 10.266 1 39.34 904 ALA A C 1
ATOM 7230 O O . ALA A 1 904 ? 0.68 42.188 10.594 1 39.34 904 ALA A O 1
ATOM 7231 N N . MET B 1 1 ? 2.152 -17.719 11.18 1 55.94 1 MET B N 1
ATOM 7232 C CA . MET B 1 1 ? 3.443 -17.516 10.531 1 55.94 1 MET B CA 1
ATOM 7233 C C . MET B 1 1 ? 4.59 -17.891 11.461 1 55.94 1 MET B C 1
ATOM 7235 O O . MET B 1 1 ? 5.527 -18.578 11.062 1 55.94 1 MET B O 1
ATOM 7239 N N . GLU B 1 2 ? 4.359 -17.516 12.68 1 59.19 2 GLU B N 1
ATOM 7240 C CA . GLU B 1 2 ? 5.414 -17.828 13.641 1 59.19 2 GLU B CA 1
ATOM 7241 C C . GLU B 1 2 ? 5.602 -19.328 13.781 1 59.19 2 GLU B C 1
ATOM 7243 O O . GLU B 1 2 ? 6.734 -19.828 13.812 1 59.19 2 GLU B O 1
ATOM 7248 N N . LYS B 1 3 ? 4.453 -19.969 13.68 1 58.19 3 LYS B N 1
ATOM 7249 C CA . LYS B 1 3 ? 4.539 -21.422 13.781 1 58.19 3 LYS B CA 1
ATOM 7250 C C . LYS B 1 3 ? 5.246 -22.016 12.57 1 58.19 3 LYS B C 1
ATOM 7252 O O . LYS B 1 3 ? 6.039 -22.953 12.703 1 58.19 3 LYS B O 1
ATOM 7257 N N . ALA B 1 4 ? 4.953 -21.391 11.516 1 58.06 4 ALA B N 1
ATOM 7258 C CA . ALA B 1 4 ? 5.582 -21.891 10.305 1 58.06 4 ALA B CA 1
ATOM 7259 C C . ALA B 1 4 ? 7.098 -21.719 10.352 1 58.06 4 ALA B C 1
ATOM 7261 O O . ALA B 1 4 ? 7.852 -22.609 9.977 1 58.06 4 ALA B O 1
ATOM 7262 N N . VAL B 1 5 ? 7.461 -20.578 10.805 1 60.03 5 VAL B N 1
ATOM 7263 C CA . VAL B 1 5 ? 8.891 -20.297 10.883 1 60.03 5 VAL B CA 1
ATOM 7264 C C . VAL B 1 5 ? 9.547 -21.234 11.898 1 60.03 5 VAL B C 1
ATOM 7266 O O . VAL B 1 5 ? 10.633 -21.75 11.648 1 60.03 5 VAL B O 1
ATOM 7269 N N . ILE B 1 6 ? 8.859 -21.484 12.953 1 61.59 6 ILE B N 1
ATOM 7270 C CA . ILE B 1 6 ? 9.398 -22.344 14 1 61.59 6 ILE B CA 1
ATOM 7271 C C . ILE B 1 6 ? 9.477 -23.781 13.5 1 61.59 6 ILE B C 1
ATOM 7273 O O . ILE B 1 6 ? 10.484 -24.469 13.719 1 61.59 6 ILE B O 1
ATOM 7277 N N . THR B 1 7 ? 8.484 -24.141 12.773 1 58.97 7 THR B N 1
ATOM 7278 C CA . THR B 1 7 ? 8.477 -25.5 12.266 1 58.97 7 THR B CA 1
ATOM 7279 C C . THR B 1 7 ? 9.586 -25.688 11.227 1 58.97 7 THR B C 1
ATOM 7281 O O . THR B 1 7 ? 10.258 -26.719 11.219 1 58.97 7 THR B O 1
ATOM 7284 N N . ALA B 1 8 ? 9.672 -24.719 10.398 1 59.62 8 ALA B N 1
ATOM 7285 C CA . ALA B 1 8 ? 10.75 -24.797 9.414 1 59.62 8 ALA B CA 1
ATOM 7286 C C . ALA B 1 8 ? 12.109 -24.875 10.102 1 59.62 8 ALA B C 1
ATOM 7288 O O . ALA B 1 8 ? 12.977 -25.656 9.695 1 59.62 8 ALA B O 1
ATOM 7289 N N . PHE B 1 9 ? 12.312 -24.125 11.117 1 64.31 9 PHE B N 1
ATOM 7290 C CA . PHE B 1 9 ? 13.539 -24.125 11.906 1 64.31 9 PHE B CA 1
ATOM 7291 C C . PHE B 1 9 ? 13.773 -25.484 12.539 1 64.31 9 PHE B C 1
ATOM 7293 O O . PHE B 1 9 ? 14.875 -26.031 12.453 1 64.31 9 PHE B O 1
ATOM 7300 N N . VAL B 1 10 ? 12.75 -26 13.07 1 58.28 10 VAL B N 1
ATOM 7301 C CA . VAL B 1 10 ? 12.891 -27.25 13.82 1 58.28 10 VAL B CA 1
ATOM 7302 C C . VAL B 1 10 ? 13.188 -28.391 12.852 1 58.28 10 VAL B C 1
ATOM 7304 O O . VAL B 1 10 ? 14.023 -29.25 13.141 1 58.28 10 VAL B O 1
ATOM 7307 N N . ASN B 1 11 ? 12.602 -28.312 11.75 1 59.19 11 ASN B N 1
ATOM 7308 C CA . ASN B 1 11 ? 12.703 -29.453 10.844 1 59.19 11 ASN B CA 1
ATOM 7309 C C . ASN B 1 11 ? 13.953 -29.359 9.969 1 59.19 11 ASN B C 1
ATOM 7311 O O . ASN B 1 11 ? 14.484 -30.391 9.531 1 59.19 11 ASN B O 1
ATOM 7315 N N . THR B 1 12 ? 14.391 -28.156 9.719 1 60.44 12 THR B N 1
ATOM 7316 C CA . THR B 1 12 ? 15.477 -28.016 8.758 1 60.44 12 THR B CA 1
ATOM 7317 C C . THR B 1 12 ? 16.812 -27.797 9.469 1 60.44 12 THR B C 1
ATOM 7319 O O . THR B 1 12 ? 17.844 -28.281 9.016 1 60.44 12 THR B O 1
ATOM 7322 N N . VAL B 1 13 ? 16.75 -27.094 10.562 1 64.5 13 VAL B N 1
ATOM 7323 C CA . VAL B 1 13 ? 18 -26.641 11.125 1 64.5 13 VAL B CA 1
ATOM 7324 C C . VAL B 1 13 ? 18.406 -27.516 12.305 1 64.5 13 VAL B C 1
ATOM 7326 O O . VAL B 1 13 ? 19.594 -27.812 12.508 1 64.5 13 VAL B O 1
ATOM 7329 N N . MET B 1 14 ? 17.438 -28.031 13.008 1 62.38 14 MET B N 1
ATOM 7330 C CA . MET B 1 14 ? 17.766 -28.703 14.266 1 62.38 14 MET B CA 1
ATOM 7331 C C . MET B 1 14 ? 18.344 -30.078 14.008 1 62.38 14 MET B C 1
ATOM 7333 O O . MET B 1 14 ? 19.312 -30.484 14.672 1 62.38 14 MET B O 1
ATOM 7337 N N . PRO B 1 15 ? 17.859 -30.734 13.008 1 59.34 15 PRO B N 1
ATOM 7338 C CA . PRO B 1 15 ? 18.406 -32.094 12.828 1 59.34 15 PRO B CA 1
ATOM 7339 C C . PRO B 1 15 ? 19.891 -32.062 12.492 1 59.34 15 PRO B C 1
ATOM 7341 O O . PRO B 1 15 ? 20.672 -32.781 13.125 1 59.34 15 PRO B O 1
ATOM 7344 N N . PRO B 1 16 ? 20.344 -31.281 11.539 1 59.97 16 PRO B N 1
ATOM 7345 C CA . PRO B 1 16 ? 21.781 -31.266 11.289 1 59.97 16 PRO B CA 1
ATOM 7346 C C . PRO B 1 16 ? 22.578 -30.844 12.516 1 59.97 16 PRO B C 1
ATOM 7348 O O . PRO B 1 16 ? 23.734 -31.25 12.68 1 59.97 16 PRO B O 1
ATOM 7351 N N . LEU B 1 17 ? 21.969 -30.016 13.344 1 60.75 17 LEU B N 1
ATOM 7352 C CA . LEU B 1 17 ? 22.641 -29.594 14.562 1 60.75 17 LEU B CA 1
ATOM 7353 C C . LEU B 1 17 ? 22.844 -30.766 15.508 1 60.75 17 LEU B C 1
ATOM 7355 O O . LEU B 1 17 ? 23.953 -30.969 16.031 1 60.75 17 LEU B O 1
ATOM 7359 N N . PHE B 1 18 ? 21.875 -31.547 15.617 1 59.47 18 PHE B N 1
ATOM 7360 C CA . PHE B 1 18 ? 21.969 -32.688 16.547 1 59.47 18 PHE B CA 1
ATOM 7361 C C . PHE B 1 18 ? 22.969 -33.719 16.031 1 59.47 18 PHE B C 1
ATOM 7363 O O . PHE B 1 18 ? 23.703 -34.312 16.812 1 59.47 18 PHE B O 1
ATOM 7370 N N . LYS B 1 19 ? 22.969 -33.812 14.742 1 60.47 19 LYS B N 1
ATOM 7371 C CA . LYS B 1 19 ? 23.953 -34.75 14.148 1 60.47 19 LYS B CA 1
ATOM 7372 C C . LYS B 1 19 ? 25.375 -34.25 14.367 1 60.47 19 LYS B C 1
ATOM 7374 O O . LYS B 1 19 ? 26.281 -35.031 14.68 1 60.47 19 LYS B O 1
ATOM 7379 N N . ALA B 1 20 ? 25.5 -32.969 14.172 1 63.78 20 ALA B N 1
ATOM 7380 C CA . ALA B 1 20 ? 26.828 -32.375 14.336 1 63.78 20 ALA B CA 1
ATOM 7381 C C . ALA B 1 20 ? 27.281 -32.438 15.789 1 63.78 20 ALA B C 1
ATOM 7383 O O . ALA B 1 20 ? 28.469 -32.594 16.078 1 63.78 20 ALA B O 1
ATOM 7384 N N . LEU B 1 21 ? 26.266 -32.344 16.719 1 60.53 21 LEU B N 1
ATOM 7385 C CA . LEU B 1 21 ? 26.594 -32.312 18.141 1 60.53 21 LEU B CA 1
ATOM 7386 C C . LEU B 1 21 ? 26.797 -33.719 18.672 1 60.53 21 LEU B C 1
ATOM 7388 O O . LEU B 1 21 ? 27.516 -33.938 19.656 1 60.53 21 LEU B O 1
ATOM 7392 N N . SER B 1 22 ? 26.031 -34.75 18.219 1 53.66 22 SER B N 1
ATOM 7393 C CA . SER B 1 22 ? 26.125 -36.125 18.703 1 53.66 22 SER B CA 1
ATOM 7394 C C . SER B 1 22 ? 27.516 -36.719 18.453 1 53.66 22 SER B C 1
ATOM 7396 O O . SER B 1 22 ? 27.969 -37.594 19.172 1 53.66 22 SER B O 1
ATOM 7398 N N . GLY B 1 23 ? 28.172 -36.344 17.406 1 46.5 23 GLY B N 1
ATOM 7399 C CA . GLY B 1 23 ? 29.5 -36.906 17.266 1 46.5 23 GLY B CA 1
ATOM 7400 C C . GLY B 1 23 ? 30.422 -36.5 18.406 1 46.5 23 GLY B C 1
ATOM 7401 O O . GLY B 1 23 ? 30.172 -36.812 19.562 1 46.5 23 GLY B O 1
ATOM 7402 N N . SER B 1 24 ? 31.562 -35.844 18.078 1 44.59 24 SER B N 1
ATOM 7403 C CA . SER B 1 24 ? 32.719 -35.625 18.938 1 44.59 24 SER B CA 1
ATOM 7404 C C . SER B 1 24 ? 32.406 -34.625 20.062 1 44.59 24 SER B C 1
ATOM 7406 O O . SER B 1 24 ? 33.25 -34.344 20.891 1 44.59 24 SER B O 1
ATOM 7408 N N . CYS B 1 25 ? 31.469 -33.875 19.891 1 41.78 25 CYS B N 1
ATOM 7409 C CA . CYS B 1 25 ? 31.375 -32.75 20.812 1 41.78 25 CYS B CA 1
ATOM 7410 C C . CYS B 1 25 ? 30.672 -33.156 22.109 1 41.78 25 CYS B C 1
ATOM 7412 O O . CYS B 1 25 ? 29.703 -32.531 22.531 1 41.78 25 CYS B O 1
ATOM 7414 N N . LYS B 1 26 ? 30.781 -34.281 22.578 1 42.09 26 LYS B N 1
ATOM 7415 C CA . LYS B 1 26 ? 30.297 -34.656 23.906 1 42.09 26 LYS B CA 1
ATOM 7416 C C . LYS B 1 26 ? 30.703 -33.625 24.953 1 42.09 26 LYS B C 1
ATOM 7418 O O . LYS B 1 26 ? 30.188 -33.625 26.062 1 42.09 26 LYS B O 1
ATOM 7423 N N . MET B 1 27 ? 31.844 -32.969 24.719 1 41.38 27 MET B N 1
ATOM 7424 C CA . MET B 1 27 ? 32.406 -32.25 25.844 1 41.38 27 MET B CA 1
ATOM 7425 C C . MET B 1 27 ? 31.547 -31.016 26.172 1 41.38 27 MET B C 1
ATOM 7427 O O . MET B 1 27 ? 31.781 -30.344 27.172 1 41.38 27 MET B O 1
ATOM 7431 N N . VAL B 1 28 ? 31.031 -30.312 25.266 1 47.69 28 VAL B N 1
ATOM 7432 C CA . VAL B 1 28 ? 30.344 -29.125 25.797 1 47.69 28 VAL B CA 1
ATOM 7433 C C . VAL B 1 28 ? 28.984 -29.531 26.375 1 47.69 28 VAL B C 1
ATOM 7435 O O . VAL B 1 28 ? 28.047 -29.844 25.641 1 47.69 28 VAL B O 1
ATOM 7438 N N . MET B 1 29 ? 28.922 -30 27.5 1 43.44 29 MET B N 1
ATOM 7439 C CA . MET B 1 29 ? 27.938 -30.469 28.469 1 43.44 29 MET B CA 1
ATOM 7440 C C . MET B 1 29 ? 26.75 -29.516 28.531 1 43.44 29 MET B C 1
ATOM 7442 O O . MET B 1 29 ? 26.922 -28.297 28.656 1 43.44 29 MET B O 1
ATOM 7446 N N . ASN B 1 30 ? 25.75 -29.672 27.844 1 58.38 30 ASN B N 1
ATOM 7447 C CA . ASN B 1 30 ? 24.406 -29.203 28.109 1 58.38 30 ASN B CA 1
ATOM 7448 C C . ASN B 1 30 ? 23.828 -28.438 26.922 1 58.38 30 ASN B C 1
ATOM 7450 O O . ASN B 1 30 ? 22.781 -27.812 27.031 1 58.38 30 ASN B O 1
ATOM 7454 N N . VAL B 1 31 ? 24.719 -28.484 25.828 1 69.31 31 VAL B N 1
ATOM 7455 C CA . VAL B 1 31 ? 24.203 -27.734 24.688 1 69.31 31 VAL B CA 1
ATOM 7456 C C . VAL B 1 31 ? 23.078 -28.531 24.031 1 69.31 31 VAL B C 1
ATOM 7458 O O . VAL B 1 31 ? 22.109 -27.938 23.531 1 69.31 31 VAL B O 1
ATOM 7461 N N . ILE B 1 32 ? 23.312 -29.859 24.047 1 64.06 32 ILE B N 1
ATOM 7462 C CA . ILE B 1 32 ? 22.266 -30.688 23.453 1 64.06 32 ILE B CA 1
ATOM 7463 C C . ILE B 1 32 ? 20.969 -30.547 24.25 1 64.06 32 ILE B C 1
ATOM 7465 O O . ILE B 1 32 ? 19.891 -30.391 23.672 1 64.06 32 ILE B O 1
ATOM 7469 N N . ASP B 1 33 ? 21.203 -30.547 25.5 1 64.06 33 ASP B N 1
ATOM 7470 C CA . ASP B 1 33 ? 20.031 -30.406 26.359 1 64.06 33 ASP B CA 1
ATOM 7471 C C . ASP B 1 33 ? 19.406 -29.016 26.219 1 64.06 33 ASP B C 1
ATOM 7473 O O . ASP B 1 33 ? 18.188 -28.875 26.188 1 64.06 33 ASP B O 1
ATOM 7477 N N . ASP B 1 34 ? 20.281 -28.156 26.109 1 71.81 34 ASP B N 1
ATOM 7478 C CA . ASP B 1 34 ? 19.781 -26.797 25.953 1 71.81 34 ASP B CA 1
ATOM 7479 C C . ASP B 1 34 ? 19.078 -26.609 24.625 1 71.81 34 ASP B C 1
ATOM 7481 O O . ASP B 1 34 ? 18.062 -25.906 24.547 1 71.81 34 ASP B O 1
ATOM 7485 N N . SER B 1 35 ? 19.641 -27.234 23.656 1 70.38 35 SER B N 1
ATOM 7486 C CA . SER B 1 35 ? 19.047 -27.125 22.328 1 70.38 35 SER B CA 1
ATOM 7487 C C . SER B 1 35 ? 17.703 -27.844 22.266 1 70.38 35 SER B C 1
ATOM 7489 O O . SER B 1 35 ? 16.766 -27.359 21.625 1 70.38 35 SER B O 1
ATOM 7491 N N . ASP B 1 36 ? 17.688 -28.922 22.953 1 67.62 36 ASP B N 1
ATOM 7492 C CA . ASP B 1 36 ? 16.438 -29.656 22.984 1 67.62 36 ASP B CA 1
ATOM 7493 C C . ASP B 1 36 ? 15.383 -28.922 23.812 1 67.62 36 ASP B C 1
ATOM 7495 O O . ASP B 1 36 ? 14.195 -28.953 23.484 1 67.62 36 ASP B O 1
ATOM 7499 N N . SER B 1 37 ? 15.805 -28.391 24.844 1 71.56 37 SER B N 1
ATOM 7500 C CA . SER B 1 37 ? 14.898 -27.594 25.656 1 71.56 37 SER B CA 1
ATOM 7501 C C . SER B 1 37 ? 14.359 -26.406 24.859 1 71.56 37 SER B C 1
ATOM 7503 O O . SER B 1 37 ? 13.172 -26.078 24.953 1 71.56 37 SER B O 1
ATOM 7505 N N . MET B 1 38 ? 15.203 -25.891 24.141 1 73.81 38 MET B N 1
ATOM 7506 C CA . MET B 1 38 ? 14.805 -24.781 23.281 1 73.81 38 MET B CA 1
ATOM 7507 C C . MET B 1 38 ? 13.75 -25.219 22.266 1 73.81 38 MET B C 1
ATOM 7509 O O . MET B 1 38 ? 12.758 -24.531 22.062 1 73.81 38 MET B O 1
ATOM 7513 N N . ARG B 1 39 ? 14.047 -26.359 21.688 1 66.81 39 ARG B N 1
ATOM 7514 C CA . ARG B 1 39 ? 13.117 -26.891 20.703 1 66.81 39 ARG B CA 1
ATOM 7515 C C . ARG B 1 39 ? 11.742 -27.141 21.312 1 66.81 39 ARG B C 1
ATOM 7517 O O . ARG B 1 39 ? 10.727 -26.75 20.75 1 66.81 39 ARG B O 1
ATOM 7524 N N . ARG B 1 40 ? 11.68 -27.641 22.406 1 67.25 40 ARG B N 1
ATOM 7525 C CA . ARG B 1 40 ? 10.422 -27.969 23.062 1 67.25 40 ARG B CA 1
ATOM 7526 C C . ARG B 1 40 ? 9.641 -26.703 23.438 1 67.25 40 ARG B C 1
ATOM 7528 O O . ARG B 1 40 ? 8.43 -26.641 23.234 1 67.25 40 ARG B O 1
ATOM 7535 N N . LYS B 1 41 ? 10.359 -25.844 23.969 1 72.5 41 LYS B N 1
ATOM 7536 C CA . LYS B 1 41 ? 9.711 -24.594 24.391 1 72.5 41 LYS B CA 1
ATOM 7537 C C . LYS B 1 41 ? 9.148 -23.844 23.172 1 72.5 41 LYS B C 1
ATOM 7539 O O . LYS B 1 41 ? 8.062 -23.266 23.25 1 72.5 41 LYS B O 1
ATOM 7544 N N . LEU B 1 42 ? 9.898 -23.891 22.109 1 70.88 42 LEU B N 1
ATOM 7545 C CA . LEU B 1 42 ? 9.469 -23.188 20.906 1 70.88 42 LEU B CA 1
ATOM 7546 C C . LEU B 1 42 ? 8.211 -23.828 20.312 1 70.88 42 LEU B C 1
ATOM 7548 O O . LEU B 1 42 ? 7.301 -23.141 19.875 1 70.88 42 LEU B O 1
ATOM 7552 N N . VAL B 1 43 ? 8.242 -25.172 20.328 1 67.06 43 VAL B N 1
ATOM 7553 C CA . VAL B 1 43 ? 7.094 -25.891 19.797 1 67.06 43 VAL B CA 1
ATOM 7554 C C . VAL B 1 43 ? 5.863 -25.609 20.656 1 67.06 43 VAL B C 1
ATOM 7556 O O . VAL B 1 43 ? 4.758 -25.453 20.125 1 67.06 43 VAL B O 1
ATOM 7559 N N . LEU B 1 44 ? 6.086 -25.438 21.891 1 64.88 44 LEU B N 1
ATOM 7560 C CA . LEU B 1 44 ? 4.98 -25.156 22.797 1 64.88 44 LEU B CA 1
ATOM 7561 C C . LEU B 1 44 ? 4.461 -23.734 22.625 1 64.88 44 LEU B C 1
ATOM 7563 O O . LEU B 1 44 ? 3.252 -23.5 22.641 1 64.88 44 LEU B O 1
ATOM 7567 N N . LEU B 1 45 ? 5.352 -22.891 22.516 1 66.81 45 LEU B N 1
ATOM 7568 C CA . LEU B 1 45 ? 4.953 -21.5 22.312 1 66.81 45 LEU B CA 1
ATOM 7569 C C . LEU B 1 45 ? 4.211 -21.328 21 1 66.81 45 LEU B C 1
ATOM 7571 O O . LEU B 1 45 ? 3.246 -20.562 20.922 1 66.81 45 LEU B O 1
ATOM 7575 N N . ALA B 1 46 ? 4.707 -22.016 19.984 1 64.5 46 ALA B N 1
ATOM 7576 C CA . ALA B 1 46 ? 4.047 -21.953 18.688 1 64.5 46 ALA B CA 1
ATOM 7577 C C . ALA B 1 46 ? 2.629 -22.5 18.766 1 64.5 46 ALA B C 1
ATOM 7579 O O . ALA B 1 46 ? 1.704 -21.938 18.172 1 64.5 46 ALA B O 1
ATOM 7580 N N . ALA B 1 47 ? 2.465 -23.547 19.484 1 64.69 47 ALA B N 1
ATOM 7581 C CA . ALA B 1 47 ? 1.146 -24.156 19.656 1 64.69 47 ALA B CA 1
ATOM 7582 C C . ALA B 1 47 ? 0.217 -23.234 20.438 1 64.69 47 ALA B C 1
ATOM 7584 O O . ALA B 1 47 ? -0.976 -23.141 20.141 1 64.69 47 ALA B O 1
ATOM 7585 N N . SER B 1 48 ? 0.757 -22.578 21.391 1 65.25 48 SER B N 1
ATOM 7586 C CA . SER B 1 48 ? -0.045 -21.656 22.203 1 65.25 48 SER B CA 1
ATOM 7587 C C . SER B 1 48 ? -0.506 -20.453 21.375 1 65.25 48 SER B C 1
ATOM 7589 O O . SER B 1 48 ? -1.623 -19.969 21.562 1 65.25 48 SER B O 1
ATOM 7591 N N . MET B 1 49 ? 0.289 -20.031 20.562 1 64.44 49 MET B N 1
ATOM 7592 C CA . MET B 1 49 ? -0.059 -18.906 19.688 1 64.44 49 MET B CA 1
ATOM 7593 C C . MET B 1 49 ? -1.162 -19.297 18.719 1 64.44 49 MET B C 1
ATOM 7595 O O . MET B 1 49 ? -2.039 -18.5 18.406 1 64.44 49 MET B O 1
ATOM 7599 N N . ASP B 1 50 ? -1.052 -20.5 18.25 1 61.88 50 ASP B N 1
ATOM 7600 C CA . ASP B 1 50 ? -2.088 -21 17.344 1 61.88 50 ASP B CA 1
ATOM 7601 C C . ASP B 1 50 ? -3.445 -21.047 18.047 1 61.88 50 ASP B C 1
ATOM 7603 O O . ASP B 1 50 ? -4.473 -20.75 17.438 1 61.88 50 ASP B O 1
ATOM 7607 N N . ASP B 1 51 ? -3.371 -21.375 19.203 1 61.78 51 ASP B N 1
ATOM 7608 C CA . ASP B 1 51 ? -4.605 -21.422 19.984 1 61.78 51 ASP B CA 1
ATOM 7609 C C . ASP B 1 51 ? -5.184 -20.016 20.188 1 61.78 51 ASP B C 1
ATOM 7611 O O . ASP B 1 51 ? -6.398 -19.828 20.156 1 61.78 51 ASP B O 1
ATOM 7615 N N . ASP B 1 52 ? -4.352 -19.094 20.375 1 62.56 52 ASP B N 1
ATOM 7616 C CA . ASP B 1 52 ? -4.793 -17.719 20.594 1 62.56 52 ASP B CA 1
ATOM 7617 C C . ASP B 1 52 ? -5.391 -17.125 19.312 1 62.56 52 ASP B C 1
ATOM 7619 O O . ASP B 1 52 ? -6.375 -16.391 19.375 1 62.56 52 ASP B O 1
ATOM 7623 N N . LEU B 1 53 ? -4.801 -17.422 18.188 1 59.84 53 LEU B N 1
ATOM 7624 C CA . LEU B 1 53 ? -5.289 -16.922 16.922 1 59.84 53 LEU B CA 1
ATOM 7625 C C . LEU B 1 53 ? -6.648 -17.516 16.578 1 59.84 53 LEU B C 1
ATOM 7627 O O . LEU B 1 53 ? -7.477 -16.859 15.938 1 59.84 53 LEU B O 1
ATOM 7631 N N . ARG B 1 54 ? -6.82 -18.703 16.984 1 58.34 54 ARG B N 1
ATOM 7632 C CA . ARG B 1 54 ? -8.102 -19.359 16.719 1 58.34 54 ARG B CA 1
ATOM 7633 C C . ARG B 1 54 ? -9.203 -18.766 17.594 1 58.34 54 ARG B C 1
ATOM 7635 O O . ARG B 1 54 ? -10.359 -18.688 17.172 1 58.34 54 ARG B O 1
ATOM 7642 N N . ARG B 1 55 ? -8.773 -18.312 18.734 1 55.78 55 ARG B N 1
ATOM 7643 C CA . ARG B 1 55 ? -9.766 -17.812 19.672 1 55.78 55 ARG B CA 1
ATOM 7644 C C . ARG B 1 55 ? -10.141 -16.359 19.359 1 55.78 55 ARG B C 1
ATOM 7646 O O . ARG B 1 55 ? -11.289 -15.961 19.516 1 55.78 55 ARG B O 1
ATOM 7653 N N . THR B 1 56 ? -9.016 -15.625 18.984 1 56.81 56 THR B N 1
ATOM 7654 C CA . THR B 1 56 ? -9.305 -14.203 18.844 1 56.81 56 THR B CA 1
ATOM 7655 C C . THR B 1 56 ? -9.133 -13.758 17.391 1 56.81 56 THR B C 1
ATOM 7657 O O . THR B 1 56 ? -8.086 -14 16.781 1 56.81 56 THR B O 1
ATOM 7660 N N . LYS B 1 57 ? -10.297 -13.422 16.672 1 55.31 57 LYS B N 1
ATOM 7661 C CA . LYS B 1 57 ? -10.25 -12.922 15.305 1 55.31 57 LYS B CA 1
ATOM 7662 C C . LYS B 1 57 ? -9.328 -11.719 15.195 1 55.31 57 LYS B C 1
ATOM 7664 O O . LYS B 1 57 ? -8.664 -11.523 14.172 1 55.31 57 LYS B O 1
ATOM 7669 N N . ASN B 1 58 ? -9.188 -10.883 16.344 1 56.72 58 ASN B N 1
ATOM 7670 C CA . ASN B 1 58 ? -8.312 -9.711 16.328 1 56.72 58 ASN B CA 1
ATOM 7671 C C . ASN B 1 58 ? -7.285 -9.766 17.453 1 56.72 58 ASN B C 1
ATOM 7673 O O . ASN B 1 58 ? -7.609 -9.484 18.609 1 56.72 58 ASN B O 1
ATOM 7677 N N . PRO B 1 59 ? -6.145 -10.312 17 1 62.53 59 PRO B N 1
ATOM 7678 C CA . PRO B 1 59 ? -5.129 -10.391 18.062 1 62.53 59 PRO B CA 1
ATOM 7679 C C . PRO B 1 59 ? -4.812 -9.031 18.672 1 62.53 59 PRO B C 1
ATOM 7681 O O . PRO B 1 59 ? -4.91 -8.008 18 1 62.53 59 PRO B O 1
ATOM 7684 N N . THR B 1 60 ? -4.516 -9.039 20.031 1 66.94 60 THR B N 1
ATOM 7685 C CA . THR B 1 60 ? -4.117 -7.836 20.75 1 66.94 60 THR B CA 1
ATOM 7686 C C . THR B 1 60 ? -2.773 -7.324 20.25 1 66.94 60 THR B C 1
ATOM 7688 O O . THR B 1 60 ? -2.023 -8.062 19.609 1 66.94 60 THR B O 1
ATOM 7691 N N . ALA B 1 61 ? -2.531 -6.125 20.375 1 65.75 61 ALA B N 1
ATOM 7692 C CA . ALA B 1 61 ? -1.256 -5.539 19.969 1 65.75 61 ALA B CA 1
ATOM 7693 C C . ALA B 1 61 ? -0.088 -6.223 20.672 1 65.75 61 ALA B C 1
ATOM 7695 O O . ALA B 1 61 ? 0.969 -6.434 20.078 1 65.75 61 ALA B O 1
ATOM 7696 N N . ALA B 1 62 ? -0.267 -6.629 21.938 1 65.38 62 ALA B N 1
ATOM 7697 C CA . ALA B 1 62 ? 0.786 -7.305 22.688 1 65.38 62 ALA B CA 1
ATOM 7698 C C . ALA B 1 62 ? 1.075 -8.688 22.109 1 65.38 62 ALA B C 1
ATOM 7700 O O . ALA B 1 62 ? 2.23 -9.109 22.031 1 65.38 62 ALA B O 1
ATOM 7701 N N . ALA B 1 63 ? -0.009 -9.312 21.703 1 67.75 63 ALA B N 1
ATOM 7702 C CA . ALA B 1 63 ? 0.162 -10.641 21.125 1 67.75 63 ALA B CA 1
ATOM 7703 C C . ALA B 1 63 ? 0.917 -10.562 19.797 1 67.75 63 ALA B C 1
ATOM 7705 O O . ALA B 1 63 ? 1.72 -11.445 19.484 1 67.75 63 ALA B O 1
ATOM 7706 N N . LYS B 1 64 ? 0.659 -9.508 19.141 1 68.88 64 LYS B N 1
ATOM 7707 C CA . LYS B 1 64 ? 1.357 -9.328 17.875 1 68.88 64 LYS B CA 1
ATOM 7708 C C . LYS B 1 64 ? 2.848 -9.086 18.094 1 68.88 64 LYS B C 1
ATOM 7710 O O . LYS B 1 64 ? 3.686 -9.641 17.391 1 68.88 64 LYS B O 1
ATOM 7715 N N . VAL B 1 65 ? 3.174 -8.266 19.047 1 70.62 65 VAL B N 1
ATOM 7716 C CA . VAL B 1 65 ? 4.57 -7.973 19.344 1 70.62 65 VAL B CA 1
ATOM 7717 C C . VAL B 1 65 ? 5.273 -9.234 19.844 1 70.62 65 VAL B C 1
ATOM 7719 O O . VAL B 1 65 ? 6.438 -9.477 19.516 1 70.62 65 VAL B O 1
ATOM 7722 N N . PHE B 1 66 ? 4.504 -10.016 20.578 1 72.06 66 PHE B N 1
ATOM 7723 C CA . PHE B 1 66 ? 5.078 -11.273 21.047 1 72.06 66 PHE B CA 1
ATOM 7724 C C . PHE B 1 66 ? 5.391 -12.188 19.875 1 72.06 66 PHE B C 1
ATOM 7726 O O . PHE B 1 66 ? 6.453 -12.82 19.828 1 72.06 66 PHE B O 1
ATOM 7733 N N . GLY B 1 67 ? 4.449 -12.258 19 1 69.19 67 GLY B N 1
ATOM 7734 C CA . GLY B 1 67 ? 4.672 -13.07 17.812 1 69.19 67 GLY B CA 1
ATOM 7735 C C . GLY B 1 67 ? 5.871 -12.617 17 1 69.19 67 GLY B C 1
ATOM 7736 O O . GLY B 1 67 ? 6.645 -13.445 16.516 1 69.19 67 GLY B O 1
ATOM 7737 N N . ASP B 1 68 ? 6.043 -11.289 16.969 1 68.44 68 ASP B N 1
ATOM 7738 C CA . ASP B 1 68 ? 7.18 -10.742 16.234 1 68.44 68 ASP B CA 1
ATOM 7739 C C . ASP B 1 68 ? 8.5 -11.07 16.938 1 68.44 68 ASP B C 1
ATOM 7741 O O . ASP B 1 68 ? 9.484 -11.406 16.266 1 68.44 68 ASP B O 1
ATOM 7745 N N . GLN B 1 69 ? 8.484 -10.977 18.188 1 71.31 69 GLN B N 1
ATOM 7746 C CA . GLN B 1 69 ? 9.703 -11.25 18.953 1 71.31 69 GLN B CA 1
ATOM 7747 C C . GLN B 1 69 ? 10.055 -12.734 18.891 1 71.31 69 GLN B C 1
ATOM 7749 O O . GLN B 1 69 ? 11.234 -13.094 18.844 1 71.31 69 GLN B O 1
ATOM 7754 N N . LEU B 1 70 ? 9.047 -13.5 18.953 1 71.25 70 LEU B N 1
ATOM 7755 C CA . LEU B 1 70 ? 9.297 -14.938 18.844 1 71.25 70 LEU B CA 1
ATOM 7756 C C . LEU B 1 70 ? 9.867 -15.281 17.469 1 71.25 70 LEU B C 1
ATOM 7758 O O . LEU B 1 70 ? 10.758 -16.141 17.359 1 71.25 70 LEU B O 1
ATOM 7762 N N . ARG B 1 71 ? 9.406 -14.703 16.5 1 72.12 71 ARG B N 1
ATOM 7763 C CA . ARG B 1 71 ? 9.914 -14.922 15.141 1 72.12 71 ARG B CA 1
ATOM 7764 C C . ARG B 1 71 ? 11.367 -14.477 15.031 1 72.12 71 ARG B C 1
ATOM 7766 O O . ARG B 1 71 ? 12.195 -15.172 14.438 1 72.12 71 ARG B O 1
ATOM 7773 N N . GLU B 1 72 ? 11.609 -13.289 15.547 1 70.75 72 GLU B N 1
ATOM 7774 C CA . GLU B 1 72 ? 12.977 -12.781 15.516 1 70.75 72 GLU B CA 1
ATOM 7775 C C . GLU B 1 72 ? 13.922 -13.711 16.266 1 70.75 72 GLU B C 1
ATOM 7777 O O . GLU B 1 72 ? 15.055 -13.945 15.836 1 70.75 72 GLU B O 1
ATOM 7782 N N . LEU B 1 73 ? 13.422 -14.172 17.359 1 74.25 73 LEU B N 1
ATOM 7783 C CA . LEU B 1 73 ? 14.234 -15.094 18.156 1 74.25 73 LEU B CA 1
ATOM 7784 C C . LEU B 1 73 ? 14.492 -16.391 17.375 1 74.25 73 LEU B C 1
ATOM 7786 O O . LEU B 1 73 ? 15.602 -16.922 17.406 1 74.25 73 LEU B O 1
ATOM 7790 N N . THR B 1 74 ? 13.555 -16.922 16.719 1 72.81 74 THR B N 1
ATOM 7791 C CA . THR B 1 74 ? 13.711 -18.156 15.945 1 72.81 74 THR B CA 1
ATOM 7792 C C . THR B 1 74 ? 14.695 -17.938 14.797 1 72.81 74 THR B C 1
ATOM 7794 O O . THR B 1 74 ? 15.5 -18.828 14.492 1 72.81 74 THR B O 1
ATOM 7797 N N . HIS B 1 75 ? 14.586 -16.781 14.242 1 72.88 75 HIS B N 1
ATOM 7798 C CA . HIS B 1 75 ? 15.523 -16.484 13.172 1 72.88 75 HIS B CA 1
ATOM 7799 C C . HIS B 1 75 ? 16.953 -16.375 13.695 1 72.88 75 HIS B C 1
ATOM 7801 O O . HIS B 1 75 ? 17.891 -16.828 13.039 1 72.88 75 HIS B O 1
ATOM 7807 N N . ASP B 1 76 ? 17.031 -15.781 14.812 1 74.31 76 ASP B N 1
ATOM 7808 C CA . ASP B 1 76 ? 18.359 -15.672 15.414 1 74.31 76 ASP B CA 1
ATOM 7809 C C . ASP B 1 76 ? 18.922 -17.047 15.766 1 74.31 76 ASP B C 1
ATOM 7811 O O . ASP B 1 76 ? 20.125 -17.297 15.625 1 74.31 76 ASP B O 1
ATOM 7815 N N . MET B 1 77 ? 18.078 -17.859 16.234 1 73.62 77 MET B N 1
ATOM 7816 C CA . MET B 1 77 ? 18.5 -19.219 16.547 1 73.62 77 MET B CA 1
ATOM 7817 C C . MET B 1 77 ? 18.938 -19.969 15.289 1 73.62 77 MET B C 1
ATOM 7819 O O . MET B 1 77 ? 19.953 -20.656 15.297 1 73.62 77 MET B O 1
ATOM 7823 N N . GLU B 1 78 ? 18.156 -19.797 14.297 1 73.62 78 GLU B N 1
ATOM 7824 C CA . GLU B 1 78 ? 18.484 -20.422 13.016 1 73.62 78 GLU B CA 1
ATOM 7825 C C . GLU B 1 78 ? 19.828 -19.922 12.492 1 73.62 78 GLU B C 1
ATOM 7827 O O . GLU B 1 78 ? 20.656 -20.703 12.047 1 73.62 78 GLU B O 1
ATOM 7832 N N . ASP B 1 79 ? 19.969 -18.656 12.594 1 75 79 ASP B N 1
ATOM 7833 C CA . ASP B 1 79 ? 21.219 -18.078 12.125 1 75 79 ASP B CA 1
ATOM 7834 C C . ASP B 1 79 ? 22.406 -18.578 12.945 1 75 79 ASP B C 1
ATOM 7836 O O . ASP B 1 79 ? 23.469 -18.875 12.391 1 75 79 ASP B O 1
ATOM 7840 N N . CYS B 1 80 ? 22.203 -18.609 14.211 1 76 80 CYS B N 1
ATOM 7841 C CA . CYS B 1 80 ? 23.266 -19.047 15.102 1 76 80 CYS B CA 1
ATOM 7842 C C . CYS B 1 80 ? 23.656 -20.484 14.805 1 76 80 CYS B C 1
ATOM 7844 O O . CYS B 1 80 ? 24.844 -20.797 14.695 1 76 80 CYS B O 1
ATOM 7846 N N . ILE B 1 81 ? 22.781 -21.344 14.586 1 73.81 81 ILE B N 1
ATOM 7847 C CA . ILE B 1 81 ? 23.031 -22.766 14.352 1 73.81 81 ILE B CA 1
ATOM 7848 C C . ILE B 1 81 ? 23.672 -22.953 12.977 1 73.81 81 ILE B C 1
ATOM 7850 O O . ILE B 1 81 ? 24.656 -23.688 12.836 1 73.81 81 ILE B O 1
ATOM 7854 N N . GLU B 1 82 ? 23.203 -22.281 12.008 1 76.31 82 GLU B N 1
ATOM 7855 C CA . GLU B 1 82 ? 23.734 -22.438 10.656 1 76.31 82 GLU B CA 1
ATOM 7856 C C . GLU B 1 82 ? 25.141 -21.859 10.539 1 76.31 82 GLU B C 1
ATOM 7858 O O . GLU B 1 82 ? 25.984 -22.422 9.82 1 76.31 82 GLU B O 1
ATOM 7863 N N . ARG B 1 83 ? 25.359 -20.797 11.25 1 75.19 83 ARG B N 1
ATOM 7864 C CA . ARG B 1 83 ? 26.719 -20.25 11.258 1 75.19 83 ARG B CA 1
ATOM 7865 C C . ARG B 1 83 ? 27.688 -21.203 11.93 1 75.19 83 ARG B C 1
ATOM 7867 O O . ARG B 1 83 ? 28.844 -21.328 11.516 1 75.19 83 ARG B O 1
ATOM 7874 N N . PHE B 1 84 ? 27.188 -21.844 12.945 1 75.31 84 PHE B N 1
ATOM 7875 C CA . PHE B 1 84 ? 28.016 -22.844 13.617 1 75.31 84 PHE B CA 1
ATOM 7876 C C . PHE B 1 84 ? 28.312 -24.016 12.695 1 75.31 84 PHE B C 1
ATOM 7878 O O . PHE B 1 84 ? 29.453 -24.469 12.617 1 75.31 84 PHE B O 1
ATOM 7885 N N . LEU B 1 85 ? 27.312 -24.438 11.984 1 71.38 85 LEU B N 1
ATOM 7886 C CA . LEU B 1 85 ? 27.5 -25.547 11.055 1 71.38 85 LEU B CA 1
ATOM 7887 C C . LEU B 1 85 ? 28.453 -25.156 9.93 1 71.38 85 LEU B C 1
ATOM 7889 O O . LEU B 1 85 ? 29.234 -25.984 9.469 1 71.38 85 LEU B O 1
ATOM 7893 N N . HIS B 1 86 ? 28.359 -23.922 9.617 1 71.62 86 HIS B N 1
ATOM 7894 C CA . HIS B 1 86 ? 29.281 -23.422 8.594 1 71.62 86 HIS B CA 1
ATOM 7895 C C . HIS B 1 86 ? 30.719 -23.469 9.07 1 71.62 86 HIS B C 1
ATOM 7897 O O . HIS B 1 86 ? 31.609 -23.922 8.344 1 71.62 86 HIS B O 1
ATOM 7903 N N . ARG B 1 87 ? 30.891 -23.078 10.219 1 72.06 87 ARG B N 1
ATOM 7904 C CA . ARG B 1 87 ? 32.25 -23.031 10.766 1 72.06 87 ARG B CA 1
ATOM 7905 C C . ARG B 1 87 ? 32.781 -24.453 10.969 1 72.06 87 ARG B C 1
ATOM 7907 O O . ARG B 1 87 ? 33.969 -24.703 10.734 1 72.06 87 ARG B O 1
ATOM 7914 N N . VAL B 1 88 ? 31.906 -25.281 11.352 1 68.25 88 VAL B N 1
ATOM 7915 C CA . VAL B 1 88 ? 32.312 -26.672 11.562 1 68.25 88 VAL B CA 1
ATOM 7916 C C . VAL B 1 88 ? 32.656 -27.328 10.227 1 68.25 88 VAL B C 1
ATOM 7918 O O . VAL B 1 88 ? 33.625 -28.094 10.125 1 68.25 88 VAL B O 1
ATOM 7921 N N . SER B 1 89 ? 31.906 -27 9.18 1 63.81 89 SER B N 1
ATOM 7922 C CA . SER B 1 89 ? 32.125 -27.594 7.863 1 63.81 89 SER B CA 1
ATOM 7923 C C . SER B 1 89 ? 33.406 -27.062 7.238 1 63.81 89 SER B C 1
ATOM 7925 O O . SER B 1 89 ? 34.125 -27.797 6.547 1 63.81 89 SER B O 1
ATOM 7927 N N . CYS B 1 90 ? 33.625 -25.828 7.445 1 63.84 90 CYS B N 1
ATOM 7928 C CA . CYS B 1 90 ? 34.875 -25.25 6.922 1 63.84 90 CYS B CA 1
ATOM 7929 C C . CYS B 1 90 ? 36.094 -25.859 7.609 1 63.84 90 CYS B C 1
ATOM 7931 O O . CYS B 1 90 ? 37.156 -26 6.996 1 63.84 90 CYS B O 1
ATOM 7933 N N . ALA B 1 91 ? 35.938 -26.203 8.844 1 61.34 91 ALA B N 1
ATOM 7934 C CA . ALA B 1 91 ? 37.031 -26.781 9.602 1 61.34 91 ALA B CA 1
ATOM 7935 C C . ALA B 1 91 ? 37.344 -28.203 9.148 1 61.34 91 ALA B C 1
ATOM 7937 O O . ALA B 1 91 ? 38.469 -28.656 9.164 1 61.34 91 ALA B O 1
ATOM 7938 N N . GLU B 1 92 ? 36.375 -28.906 8.82 1 56.91 92 GLU B N 1
ATOM 7939 C CA . GLU B 1 92 ? 36.562 -30.297 8.43 1 56.91 92 GLU B CA 1
ATOM 7940 C C . GLU B 1 92 ? 37.312 -30.406 7.105 1 56.91 92 GLU B C 1
ATOM 7942 O O . GLU B 1 92 ? 38.031 -31.391 6.867 1 56.91 92 GLU B O 1
ATOM 7947 N N . GLY B 1 93 ? 37.25 -29.5 6.172 1 52.66 93 GLY B N 1
ATOM 7948 C CA . GLY B 1 93 ? 37.938 -29.594 4.887 1 52.66 93 GLY B CA 1
ATOM 7949 C C . GLY B 1 93 ? 39.406 -29.188 4.949 1 52.66 93 GLY B C 1
ATOM 7950 O O . GLY B 1 93 ? 40.094 -29.234 3.939 1 52.66 93 GLY B O 1
ATOM 7951 N N . ALA B 1 94 ? 39.938 -28.688 6.137 1 52.44 94 ALA B N 1
ATOM 7952 C CA . ALA B 1 94 ? 41.344 -28.219 6.184 1 52.44 94 ALA B CA 1
ATOM 7953 C C . ALA B 1 94 ? 42.281 -29.391 6.406 1 52.44 94 ALA B C 1
ATOM 7955 O O . ALA B 1 94 ? 41.906 -30.453 6.887 1 52.44 94 ALA B O 1
ATOM 7956 N N . SER B 1 95 ? 43.688 -29.422 5.945 1 49.53 95 SER B N 1
ATOM 7957 C CA . SER B 1 95 ? 44.781 -30.375 6.023 1 49.53 95 SER B CA 1
ATOM 7958 C C . SER B 1 95 ? 45.094 -30.734 7.469 1 49.53 95 SER B C 1
ATOM 7960 O O . SER B 1 95 ? 44.719 -30 8.391 1 49.53 95 SER B O 1
ATOM 7962 N N . ARG B 1 96 ? 45.875 -31.875 7.91 1 48.59 96 ARG B N 1
ATOM 7963 C CA . ARG B 1 96 ? 46.188 -32.5 9.195 1 48.59 96 ARG B CA 1
ATOM 7964 C C . ARG B 1 96 ? 46.75 -31.453 10.164 1 48.59 96 ARG B C 1
ATOM 7966 O O . ARG B 1 96 ? 46.406 -31.453 11.344 1 48.59 96 ARG B O 1
ATOM 7973 N N . ALA B 1 97 ? 47.75 -30.828 9.898 1 48.06 97 ALA B N 1
ATOM 7974 C CA . ALA B 1 97 ? 48.469 -29.875 10.758 1 48.06 97 ALA B CA 1
ATOM 7975 C C . ALA B 1 97 ? 47.531 -28.734 11.188 1 48.06 97 ALA B C 1
ATOM 7977 O O . ALA B 1 97 ? 47.562 -28.297 12.336 1 48.06 97 ALA B O 1
ATOM 7978 N N . ARG B 1 98 ? 46.75 -28.219 10.398 1 52.16 98 ARG B N 1
ATOM 7979 C CA . ARG B 1 98 ? 45.75 -27.172 10.602 1 52.16 98 ARG B CA 1
ATOM 7980 C C . ARG B 1 98 ? 44.562 -27.688 11.414 1 52.16 98 ARG B C 1
ATOM 7982 O O . ARG B 1 98 ? 43.844 -26.906 12.023 1 52.16 98 ARG B O 1
ATOM 7989 N N . ARG B 1 99 ? 44.5 -28.938 11.539 1 51.22 99 ARG B N 1
ATOM 7990 C CA . ARG B 1 99 ? 43.438 -29.578 12.328 1 51.22 99 ARG B CA 1
ATOM 7991 C C . ARG B 1 99 ? 43.625 -29.297 13.812 1 51.22 99 ARG B C 1
ATOM 7993 O O . ARG B 1 99 ? 42.625 -29.078 14.531 1 51.22 99 ARG B O 1
ATOM 8000 N N . LEU B 1 100 ? 44.906 -29.484 14.234 1 51.5 100 LEU B N 1
ATOM 8001 C CA . LEU B 1 100 ? 45.125 -29.234 15.656 1 51.5 100 LEU B CA 1
ATOM 8002 C C . LEU B 1 100 ? 44.75 -27.812 16.016 1 51.5 100 LEU B C 1
ATOM 8004 O O . LEU B 1 100 ? 44.125 -27.562 17.062 1 51.5 100 LEU B O 1
ATOM 8008 N N . GLY B 1 101 ? 45.312 -26.828 15.281 1 51 101 GLY B N 1
ATOM 8009 C CA . GLY B 1 101 ? 44.938 -25.438 15.508 1 51 101 GLY B CA 1
ATOM 8010 C C . GLY B 1 101 ? 43.438 -25.203 15.344 1 51 101 GLY B C 1
ATOM 8011 O O . GLY B 1 101 ? 42.844 -24.469 16.125 1 51 101 GLY B O 1
ATOM 8012 N N . ARG B 1 102 ? 42.906 -25.938 14.523 1 53.94 102 ARG B N 1
ATOM 8013 C CA . ARG B 1 102 ? 41.5 -25.797 14.203 1 53.94 102 ARG B CA 1
ATOM 8014 C C . ARG B 1 102 ? 40.625 -26.5 15.25 1 53.94 102 ARG B C 1
ATOM 8016 O O . ARG B 1 102 ? 39.5 -26.047 15.539 1 53.94 102 ARG B O 1
ATOM 8023 N N . PHE B 1 103 ? 41.312 -27.547 15.812 1 53.34 103 PHE B N 1
ATOM 8024 C CA . PHE B 1 103 ? 40.594 -28.156 16.938 1 53.34 103 PHE B CA 1
ATOM 8025 C C . PHE B 1 103 ? 40.344 -27.141 18.031 1 53.34 103 PHE B C 1
ATOM 8027 O O . PHE B 1 103 ? 39.25 -27.078 18.578 1 53.34 103 PHE B O 1
ATOM 8034 N N . LEU B 1 104 ? 41.344 -26.375 18.375 1 52.5 104 LEU B N 1
ATOM 8035 C CA . LEU B 1 104 ? 41.156 -25.344 19.391 1 52.5 104 LEU B CA 1
ATOM 8036 C C . LEU B 1 104 ? 40.125 -24.312 18.922 1 52.5 104 LEU B C 1
ATOM 8038 O O . LEU B 1 104 ? 39.312 -23.844 19.703 1 52.5 104 LEU B O 1
ATOM 8042 N N . LEU B 1 105 ? 40.281 -24.141 17.656 1 56.22 105 LEU B N 1
ATOM 8043 C CA . LEU B 1 105 ? 39.312 -23.172 17.109 1 56.22 105 LEU B CA 1
ATOM 8044 C C . LEU B 1 105 ? 37.906 -23.734 17.109 1 56.22 105 LEU B C 1
ATOM 8046 O O . LEU B 1 105 ? 36.938 -23 17.375 1 56.22 105 LEU B O 1
ATOM 8050 N N . THR B 1 106 ? 37.938 -25.031 16.922 1 60.41 106 THR B N 1
ATOM 8051 C CA . THR B 1 106 ? 36.625 -25.688 16.938 1 60.41 106 THR B CA 1
ATOM 8052 C C . THR B 1 106 ? 36.031 -25.703 18.359 1 60.41 106 THR B C 1
ATOM 8054 O O . THR B 1 106 ? 34.844 -25.5 18.547 1 60.41 106 THR B O 1
ATOM 8057 N N . ILE B 1 107 ? 36.969 -25.891 19.344 1 56.44 107 ILE B N 1
ATOM 8058 C CA . ILE B 1 107 ? 36.5 -25.891 20.719 1 56.44 107 ILE B CA 1
ATOM 8059 C C . ILE B 1 107 ? 36.031 -24.484 21.094 1 56.44 107 ILE B C 1
ATOM 8061 O O . ILE B 1 107 ? 35 -24.328 21.75 1 56.44 107 ILE B O 1
ATOM 8065 N N . CYS B 1 108 ? 36.812 -23.562 20.562 1 59.28 108 CYS B N 1
ATOM 8066 C CA . CYS B 1 108 ? 36.406 -22.172 20.828 1 59.28 108 CYS B CA 1
ATOM 8067 C C . CYS B 1 108 ? 35.094 -21.828 20.141 1 59.28 108 CYS B C 1
ATOM 8069 O O . CYS B 1 108 ? 34.25 -21.156 20.734 1 59.28 108 CYS B O 1
ATOM 8071 N N . THR B 1 109 ? 34.969 -22.391 19.016 1 67.31 109 THR B N 1
ATOM 8072 C CA . THR B 1 109 ? 33.719 -22.141 18.297 1 67.31 109 THR B CA 1
ATOM 8073 C C . THR B 1 109 ? 32.562 -22.844 18.984 1 67.31 109 THR B C 1
ATOM 8075 O O . THR B 1 109 ? 31.453 -22.297 19.047 1 67.31 109 THR B O 1
ATOM 8078 N N . ARG B 1 110 ? 32.938 -23.953 19.516 1 65.44 110 ARG B N 1
ATOM 8079 C CA . ARG B 1 110 ? 31.875 -24.703 20.188 1 65.44 110 ARG B CA 1
ATOM 8080 C C . ARG B 1 110 ? 31.484 -24.031 21.5 1 65.44 110 ARG B C 1
ATOM 8082 O O . ARG B 1 110 ? 30.297 -23.984 21.844 1 65.44 110 ARG B O 1
ATOM 8089 N N . TYR B 1 111 ? 32.469 -23.5 22.094 1 61 111 TYR B N 1
ATOM 8090 C CA . TYR B 1 111 ? 32.156 -22.812 23.344 1 61 111 TYR B CA 1
ATOM 8091 C C . TYR B 1 111 ? 31.375 -21.531 23.062 1 61 111 TYR B C 1
ATOM 8093 O O . TYR B 1 111 ? 30.422 -21.219 23.797 1 61 111 TYR B O 1
ATOM 8101 N N . ARG B 1 112 ? 31.859 -20.969 22.062 1 70.69 112 ARG B N 1
ATOM 8102 C CA . ARG B 1 112 ? 31.141 -19.75 21.719 1 70.69 112 ARG B CA 1
ATOM 8103 C C . ARG B 1 112 ? 29.703 -20.062 21.312 1 70.69 112 ARG B C 1
ATOM 8105 O O . ARG B 1 112 ? 28.781 -19.312 21.641 1 70.69 112 ARG B O 1
ATOM 8112 N N . PHE B 1 113 ? 29.625 -21.188 20.656 1 76.94 113 PHE B N 1
ATOM 8113 C CA . PHE B 1 113 ? 28.297 -21.641 20.266 1 76.94 113 PHE B CA 1
ATOM 8114 C C . PHE B 1 113 ? 27.453 -21.984 21.484 1 76.94 113 PHE B C 1
ATOM 8116 O O . PHE B 1 113 ? 26.281 -21.625 21.562 1 76.94 113 PHE B O 1
ATOM 8123 N N . GLY B 1 114 ? 28.062 -22.625 22.422 1 69.62 114 GLY B N 1
ATOM 8124 C CA . GLY B 1 114 ? 27.359 -22.953 23.656 1 69.62 114 GLY B CA 1
ATOM 8125 C C . GLY B 1 114 ? 26.906 -21.719 24.422 1 69.62 114 GLY B C 1
ATOM 8126 O O . GLY B 1 114 ? 25.781 -21.688 24.922 1 69.62 114 GLY B O 1
ATOM 8127 N N . ASP B 1 115 ? 27.688 -20.719 24.375 1 72.12 115 ASP B N 1
ATOM 8128 C CA . ASP B 1 115 ? 27.328 -19.484 25.062 1 72.12 115 ASP B CA 1
ATOM 8129 C C . ASP B 1 115 ? 26.188 -18.766 24.344 1 72.12 115 ASP B C 1
ATOM 8131 O O . ASP B 1 115 ? 25.328 -18.172 24.984 1 72.12 115 ASP B O 1
ATOM 8135 N N . LYS B 1 116 ? 26.234 -18.844 23.047 1 77.12 116 LYS B N 1
ATOM 8136 C CA . LYS B 1 116 ? 25.188 -18.172 22.281 1 77.12 116 LYS B CA 1
ATOM 8137 C C . LYS B 1 116 ? 23.844 -18.875 22.469 1 77.12 116 LYS B C 1
ATOM 8139 O O . LYS B 1 116 ? 22.797 -18.219 22.562 1 77.12 116 LYS B O 1
ATOM 8144 N N . ILE B 1 117 ? 23.891 -20.188 22.516 1 74 117 ILE B N 1
ATOM 8145 C CA . ILE B 1 117 ? 22.656 -20.938 22.688 1 74 117 ILE B CA 1
ATOM 8146 C C . ILE B 1 117 ? 22.078 -20.688 24.078 1 74 117 ILE B C 1
ATOM 8148 O O . ILE B 1 117 ? 20.859 -20.609 24.25 1 74 117 ILE B O 1
ATOM 8152 N N . LYS B 1 118 ? 22.938 -20.469 25 1 74.81 118 LYS B N 1
ATOM 8153 C CA . LYS B 1 118 ? 22.453 -20.156 26.344 1 74.81 118 LYS B CA 1
ATOM 8154 C C . LYS B 1 118 ? 21.828 -18.766 26.406 1 74.81 118 LYS B C 1
ATOM 8156 O O . LYS B 1 118 ? 20.812 -18.562 27.094 1 74.81 118 LYS B O 1
ATOM 8161 N N . ALA B 1 119 ? 22.469 -17.969 25.734 1 76.19 119 ALA B N 1
ATOM 8162 C CA . ALA B 1 119 ? 21.922 -16.609 25.688 1 76.19 119 ALA B CA 1
ATOM 8163 C C . ALA B 1 119 ? 20.547 -16.609 25.016 1 76.19 119 ALA B C 1
ATOM 8165 O O . ALA B 1 119 ? 19.641 -15.898 25.453 1 76.19 119 ALA B O 1
ATOM 8166 N N . LEU B 1 120 ? 20.484 -17.391 23.969 1 77.69 120 LEU B N 1
ATOM 8167 C CA . LEU B 1 120 ? 19.219 -17.453 23.266 1 77.69 120 LEU B CA 1
ATOM 8168 C C . LEU B 1 120 ? 18.156 -18.156 24.109 1 77.69 120 LEU B C 1
ATOM 8170 O O . LEU B 1 120 ? 16.984 -17.766 24.078 1 77.69 120 LEU B O 1
ATOM 8174 N N . ASN B 1 121 ? 18.609 -19.078 24.812 1 75.94 121 ASN B N 1
ATOM 8175 C CA . ASN B 1 121 ? 17.688 -19.75 25.703 1 75.94 121 ASN B CA 1
ATOM 8176 C C . ASN B 1 121 ? 17.188 -18.828 26.812 1 75.94 121 ASN B C 1
ATOM 8178 O O . ASN B 1 121 ? 16.047 -18.922 27.25 1 75.94 121 ASN B O 1
ATOM 8182 N N . ARG B 1 122 ? 18 -18 27.219 1 77.81 122 ARG B N 1
ATOM 8183 C CA . ARG B 1 122 ? 17.594 -17.016 28.219 1 77.81 122 ARG B CA 1
ATOM 8184 C C . ARG B 1 122 ? 16.562 -16.047 27.641 1 77.81 122 ARG B C 1
ATOM 8186 O O . ARG B 1 122 ? 15.617 -15.656 28.328 1 77.81 122 ARG B O 1
ATOM 8193 N N . ARG B 1 123 ? 16.844 -15.742 26.516 1 79.81 123 ARG B N 1
ATOM 8194 C CA . ARG B 1 123 ? 15.883 -14.859 25.844 1 79.81 123 ARG B CA 1
ATOM 8195 C C . ARG B 1 123 ? 14.531 -15.547 25.672 1 79.81 123 ARG B C 1
ATOM 8197 O O . ARG B 1 123 ? 13.484 -14.906 25.797 1 79.81 123 ARG B O 1
ATOM 8204 N N . LEU B 1 124 ? 14.648 -16.766 25.297 1 77.62 124 LEU B N 1
ATOM 8205 C CA . LEU B 1 124 ? 13.414 -17.531 25.141 1 77.62 124 LEU B CA 1
ATOM 8206 C C . LEU B 1 124 ? 12.664 -17.641 26.469 1 77.62 124 LEU B C 1
ATOM 8208 O O . LEU B 1 124 ? 11.438 -17.562 26.5 1 77.62 124 LEU B O 1
ATOM 8212 N N . GLU B 1 125 ? 13.391 -17.703 27.484 1 76.69 125 GLU B N 1
ATOM 8213 C CA . GLU B 1 125 ? 12.781 -17.766 28.812 1 76.69 125 GLU B CA 1
ATOM 8214 C C . GLU B 1 125 ? 12.156 -16.438 29.188 1 76.69 125 GLU B C 1
ATOM 8216 O O . GLU B 1 125 ? 11.078 -16.391 29.797 1 76.69 125 GLU B O 1
ATOM 8221 N N . GLU B 1 126 ? 12.828 -15.477 28.859 1 75.12 126 GLU B N 1
ATOM 8222 C CA . GLU B 1 126 ? 12.281 -14.141 29.125 1 75.12 126 GLU B CA 1
ATOM 8223 C C . GLU B 1 126 ? 10.992 -13.914 28.359 1 75.12 126 GLU B C 1
ATOM 8225 O O . GLU B 1 126 ? 10.031 -13.352 28.891 1 75.12 126 GLU B O 1
ATOM 8230 N N . LEU B 1 127 ? 11.023 -14.359 27.141 1 74.62 127 LEU B N 1
ATOM 8231 C CA . LEU B 1 127 ? 9.828 -14.195 26.312 1 74.62 127 LEU B CA 1
ATOM 8232 C C . LEU B 1 127 ? 8.672 -15.031 26.859 1 74.62 127 LEU B C 1
ATOM 8234 O O . LEU B 1 127 ? 7.52 -14.594 26.812 1 74.62 127 LEU B O 1
ATOM 8238 N N . THR B 1 128 ? 9.023 -16.203 27.297 1 71.56 128 THR B N 1
ATOM 8239 C CA . THR B 1 128 ? 7.992 -17.078 27.844 1 71.56 128 THR B CA 1
ATOM 8240 C C . THR B 1 128 ? 7.41 -16.484 29.141 1 71.56 128 THR B C 1
ATOM 8242 O O . THR B 1 128 ? 6.203 -16.578 29.375 1 71.56 128 THR B O 1
ATOM 8245 N N . ASN B 1 129 ? 8.195 -15.844 29.797 1 67.94 129 ASN B N 1
ATOM 8246 C CA . ASN B 1 129 ? 7.723 -15.211 31.016 1 67.94 129 ASN B CA 1
ATOM 8247 C C . ASN B 1 129 ? 6.859 -13.992 30.734 1 67.94 129 ASN B C 1
ATOM 8249 O O . ASN B 1 129 ? 5.871 -13.742 31.422 1 67.94 129 ASN B O 1
ATOM 8253 N N . GLU B 1 130 ? 7.297 -13.352 29.781 1 69.19 130 GLU B N 1
ATOM 8254 C CA . GLU B 1 130 ? 6.512 -12.188 29.375 1 69.19 130 GLU B CA 1
ATOM 8255 C C . GLU B 1 130 ? 5.129 -12.602 28.891 1 69.19 130 GLU B C 1
ATOM 8257 O O . GLU B 1 130 ? 4.141 -11.906 29.141 1 69.19 130 GLU B O 1
ATOM 8262 N N . ARG B 1 131 ? 5.102 -13.68 28.141 1 66.5 131 ARG B N 1
ATOM 8263 C CA . ARG B 1 131 ? 3.82 -14.172 27.656 1 66.5 131 ARG B CA 1
ATOM 8264 C C . ARG B 1 131 ? 2.924 -14.609 28.797 1 66.5 131 ARG B C 1
ATOM 8266 O O . ARG B 1 131 ? 1.7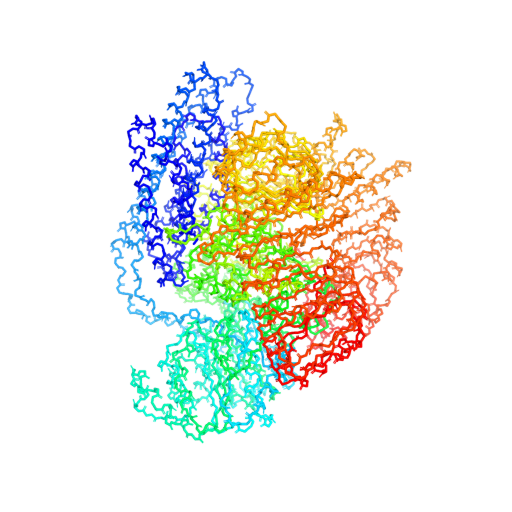14 -14.375 28.781 1 66.5 131 ARG B O 1
ATOM 8273 N N . LEU B 1 132 ? 3.537 -15.188 29.688 1 57.94 132 LEU B N 1
ATOM 8274 C CA . LEU B 1 132 ? 2.789 -15.648 30.859 1 57.94 132 LEU B CA 1
ATOM 8275 C C . LEU B 1 132 ? 2.219 -14.469 31.641 1 57.94 132 LEU B C 1
ATOM 8277 O O . LEU B 1 132 ? 1.086 -14.531 32.125 1 57.94 132 LEU B O 1
ATOM 8281 N N . CYS B 1 133 ? 2.98 -13.477 31.609 1 60.19 133 CYS B N 1
ATOM 8282 C CA . CYS B 1 133 ? 2.508 -12.273 32.281 1 60.19 133 CYS B CA 1
ATOM 8283 C C . CYS B 1 133 ? 1.337 -11.648 31.531 1 60.19 133 CYS B C 1
ATOM 8285 O O . CYS B 1 133 ? 0.38 -11.18 32.156 1 60.19 133 CYS B O 1
ATOM 8287 N N . GLN B 1 134 ? 1.517 -11.695 30.266 1 60.47 134 GLN B N 1
ATOM 8288 C CA . GLN B 1 134 ? 0.45 -11.141 29.438 1 60.47 134 GLN B CA 1
ATOM 8289 C C . GLN B 1 134 ? -0.845 -11.93 29.609 1 60.47 134 GLN B C 1
ATOM 8291 O O . GLN B 1 134 ? -1.934 -11.352 29.625 1 60.47 134 GLN B O 1
ATOM 8296 N N . PHE B 1 135 ? -0.649 -13.219 29.625 1 54.78 135 PHE B N 1
ATOM 8297 C CA . PHE B 1 135 ? -1.809 -14.086 29.797 1 54.78 135 PHE B CA 1
ATOM 8298 C C . PHE B 1 135 ? -2.498 -13.805 31.125 1 54.78 135 PHE B C 1
ATOM 8300 O O . PHE B 1 135 ? -3.721 -13.93 31.234 1 54.78 135 PHE B O 1
ATOM 8307 N N . VAL B 1 136 ? -1.699 -13.469 31.969 1 48.59 136 VAL B N 1
ATOM 8308 C CA . VAL B 1 136 ? -2.262 -13.148 33.281 1 48.59 136 VAL B CA 1
ATOM 8309 C C . VAL B 1 136 ? -3.021 -11.828 33.188 1 48.59 136 VAL B C 1
ATOM 8311 O O . VAL B 1 136 ? -4.051 -11.656 33.875 1 48.59 136 VAL B O 1
ATOM 8314 N N . TYR B 1 137 ? -2.523 -11.008 32.281 1 51.94 137 TYR B N 1
ATOM 8315 C CA . TYR B 1 137 ? -3.145 -9.711 32.031 1 51.94 137 TYR B CA 1
ATOM 8316 C C . TYR B 1 137 ? -4.473 -9.875 31.312 1 51.94 137 TYR B C 1
ATOM 8318 O O . TYR B 1 137 ? -5.418 -9.125 31.562 1 51.94 137 TYR B O 1
ATOM 8326 N N . ASP B 1 138 ? -4.426 -10.602 30.25 1 50 138 ASP B N 1
ATOM 8327 C CA . ASP B 1 138 ? -5.551 -10.727 29.328 1 50 138 ASP B CA 1
ATOM 8328 C C . ASP B 1 138 ? -6.676 -11.562 29.922 1 50 138 ASP B C 1
ATOM 8330 O O . ASP B 1 138 ? -6.746 -12.773 29.703 1 50 138 ASP B O 1
ATOM 8334 N N . LYS B 1 139 ? -6.902 -11.391 31.266 1 47.69 139 LYS B N 1
ATOM 8335 C CA . LYS B 1 139 ? -8.156 -12.07 31.562 1 47.69 139 LYS B CA 1
ATOM 8336 C C . LYS B 1 139 ? -9.188 -11.836 30.469 1 47.69 139 LYS B C 1
ATOM 8338 O O . LYS B 1 139 ? -9.406 -10.703 30.047 1 47.69 139 LYS B O 1
ATOM 8343 N N . PRO B 1 140 ? -9.578 -12.883 29.875 1 43.53 140 PRO B N 1
ATOM 8344 C CA . PRO B 1 140 ? -10.492 -12.672 28.75 1 43.53 140 PRO B CA 1
ATOM 8345 C C . PRO B 1 140 ? -11.633 -11.711 29.078 1 43.53 140 PRO B C 1
ATOM 8347 O O . PRO B 1 140 ? -12.32 -11.891 30.078 1 43.53 140 PRO B O 1
ATOM 8350 N N . PRO B 1 141 ? -11.492 -10.375 29.094 1 41.34 141 PRO B N 1
ATOM 8351 C CA . PRO B 1 141 ? -12.742 -9.656 29.328 1 41.34 141 PRO B CA 1
ATOM 8352 C C . PRO B 1 141 ? -13.977 -10.477 28.953 1 41.34 141 PRO B C 1
ATOM 8354 O O . PRO B 1 141 ? -13.875 -11.414 28.141 1 41.34 141 PRO B O 1
ATOM 8357 N N . PRO B 1 142 ? -15.008 -10.523 29.922 1 38.09 142 PRO B N 1
ATOM 8358 C CA . PRO B 1 142 ? -16.188 -11.172 29.344 1 38.09 142 PRO B CA 1
ATOM 8359 C C . PRO B 1 142 ? -16.328 -10.906 27.859 1 38.09 142 PRO B C 1
ATOM 8361 O O . PRO B 1 142 ? -15.875 -9.875 27.359 1 38.09 142 PRO B O 1
ATOM 8364 N N . PRO B 1 143 ? -16.469 -11.969 27.094 1 34.78 143 PRO B N 1
ATOM 8365 C CA . PRO B 1 143 ? -16.594 -11.695 25.672 1 34.78 143 PRO B CA 1
ATOM 8366 C C . PRO B 1 143 ? -17.25 -10.344 25.375 1 34.78 143 PRO B C 1
ATOM 8368 O O . PRO B 1 143 ? -18.281 -10.016 25.953 1 34.78 143 PRO B O 1
ATOM 8371 N N . PRO B 1 144 ? -16.438 -9.258 25.469 1 33.94 144 PRO B N 1
ATOM 8372 C CA . PRO B 1 144 ? -17.266 -8.078 25.156 1 33.94 144 PRO B CA 1
ATOM 8373 C C . PRO B 1 144 ? -18.578 -8.445 24.484 1 33.94 144 PRO B C 1
ATOM 8375 O O . PRO B 1 144 ? -18.688 -9.492 23.844 1 33.94 144 PRO B O 1
ATOM 8378 N N . PRO B 1 145 ? -19.688 -8.008 25.125 1 30.05 145 PRO B N 1
ATOM 8379 C CA . PRO B 1 145 ? -20.797 -8.383 24.25 1 30.05 145 PRO B CA 1
ATOM 8380 C C . PRO B 1 145 ? -20.375 -8.484 22.781 1 30.05 145 PRO B C 1
ATOM 8382 O O . PRO B 1 145 ? -19.406 -7.84 22.375 1 30.05 145 PRO B O 1
ATOM 8385 N N . LEU B 1 146 ? -20.562 -9.68 22.234 1 28.73 146 LEU B N 1
ATOM 8386 C CA . LEU B 1 146 ? -20.297 -9.852 20.812 1 28.73 146 LEU B CA 1
ATOM 8387 C C . LEU B 1 146 ? -20.188 -8.5 20.109 1 28.73 146 LEU B C 1
ATOM 8389 O O . LEU B 1 146 ? -21.188 -7.777 19.984 1 28.73 146 LEU B O 1
ATOM 8393 N N . ALA B 1 147 ? -19.359 -7.68 20.688 1 31.31 147 ALA B N 1
ATOM 8394 C CA . ALA B 1 147 ? -19.266 -6.582 19.734 1 31.31 147 ALA B CA 1
ATOM 8395 C C . ALA B 1 147 ? -19.672 -7.047 18.328 1 31.31 147 ALA B C 1
ATOM 8397 O O . ALA B 1 147 ? -19.344 -8.164 17.922 1 31.31 147 ALA B O 1
ATOM 8398 N N . PRO B 1 148 ? -20.797 -6.602 17.906 1 29.05 148 PRO B N 1
ATOM 8399 C CA . PRO B 1 148 ? -21.125 -7.188 16.609 1 29.05 148 PRO B CA 1
ATOM 8400 C C . PRO B 1 148 ? -19.906 -7.469 15.75 1 29.05 148 PRO B C 1
ATOM 8402 O O . PRO B 1 148 ? -18.906 -6.734 15.82 1 29.05 148 PRO B O 1
ATOM 8405 N N . ALA B 1 149 ? -19.312 -8.789 15.805 1 29.92 149 ALA B N 1
ATOM 8406 C CA . ALA B 1 149 ? -18.375 -9.203 14.766 1 29.92 149 ALA B CA 1
ATOM 8407 C C . ALA B 1 149 ? -18.062 -8.047 13.82 1 29.92 149 ALA B C 1
ATOM 8409 O O . ALA B 1 149 ? -18.953 -7.281 13.445 1 29.92 149 ALA B O 1
ATOM 8410 N N . ALA B 1 150 ? -16.953 -7.332 14.055 1 33.25 150 ALA B N 1
ATOM 8411 C CA . ALA B 1 150 ? -16.609 -6.438 12.953 1 33.25 150 ALA B CA 1
ATOM 8412 C C . ALA B 1 150 ? -17.453 -6.738 11.711 1 33.25 150 ALA B C 1
ATOM 8414 O O . ALA B 1 150 ? -17.312 -7.797 11.102 1 33.25 150 ALA B O 1
ATOM 8415 N N . ALA B 1 151 ? -18.75 -6.652 11.891 1 32.44 151 ALA B N 1
ATOM 8416 C CA . ALA B 1 151 ? -19.719 -6.762 10.797 1 32.44 151 ALA B CA 1
ATOM 8417 C C . ALA B 1 151 ? -19.031 -6.551 9.445 1 32.44 151 ALA B C 1
ATOM 8419 O O . ALA B 1 151 ? -18.562 -5.453 9.148 1 32.44 151 ALA B O 1
ATOM 8420 N N . GLN B 1 152 ? -18.172 -7.492 9.195 1 35.59 152 GLN B N 1
ATOM 8421 C CA . GLN B 1 152 ? -17.734 -7.578 7.809 1 35.59 152 GLN B CA 1
ATOM 8422 C C . GLN B 1 152 ? -18.656 -6.766 6.895 1 35.59 152 GLN B C 1
ATOM 8424 O O . GLN B 1 152 ? -19.859 -6.977 6.879 1 35.59 152 GLN B O 1
ATOM 8429 N N . GLN B 1 153 ? -18.406 -5.598 6.918 1 36.34 153 GLN B N 1
ATOM 8430 C CA . GLN B 1 153 ? -19.062 -4.688 5.988 1 36.34 153 GLN B CA 1
ATOM 8431 C C . GLN B 1 153 ? -19.734 -5.453 4.848 1 36.34 153 GLN B C 1
ATOM 8433 O O . GLN B 1 153 ? -19.062 -6.133 4.07 1 36.34 153 GLN B O 1
ATOM 8438 N N . ARG B 1 154 ? -20.891 -6.113 5.078 1 35.41 154 ARG B N 1
ATOM 8439 C CA . ARG B 1 154 ? -21.734 -6.719 4.047 1 35.41 154 ARG B CA 1
ATOM 8440 C C . ARG B 1 154 ? -21.688 -5.906 2.756 1 35.41 154 ARG B C 1
ATOM 8442 O O . ARG B 1 154 ? -21.594 -4.68 2.791 1 35.41 154 ARG B O 1
ATOM 8449 N N . GLU B 1 155 ? -21.266 -6.531 1.827 1 41.22 155 GLU B N 1
ATOM 8450 C CA . GLU B 1 155 ? -21 -6.168 0.437 1 41.22 155 GLU B CA 1
ATOM 8451 C C . GLU B 1 155 ? -22.094 -5.238 -0.101 1 41.22 155 GLU B C 1
ATOM 8453 O O . GLU B 1 155 ? -23.281 -5.578 -0.079 1 41.22 155 GLU B O 1
ATOM 8458 N N . HIS B 1 156 ? -22.125 -3.959 0.268 1 40.66 156 HIS B N 1
ATOM 8459 C CA . HIS B 1 156 ? -22.938 -3.039 -0.511 1 40.66 156 HIS B CA 1
ATOM 8460 C C . HIS B 1 156 ? -22.906 -3.391 -1.994 1 40.66 156 HIS B C 1
ATOM 8462 O O . HIS B 1 156 ? -21.844 -3.35 -2.623 1 40.66 156 HIS B O 1
ATOM 8468 N N . VAL B 1 157 ? -23.734 -4.426 -2.346 1 43 157 VAL B N 1
ATOM 8469 C CA . VAL B 1 157 ? -23.797 -4.762 -3.764 1 43 157 VAL B CA 1
ATOM 8470 C C . VAL B 1 157 ? -24.344 -3.572 -4.555 1 43 157 VAL B C 1
ATOM 8472 O O . VAL B 1 157 ? -25.391 -3.014 -4.207 1 43 157 VAL B O 1
ATOM 8475 N N . GLN B 1 158 ? -23.5 -2.893 -5.172 1 49.19 158 GLN B N 1
ATOM 8476 C CA . GLN B 1 158 ? -23.953 -1.873 -6.113 1 49.19 158 GLN B CA 1
ATOM 8477 C C . GLN B 1 158 ? -25.125 -2.381 -6.949 1 49.19 158 GLN B C 1
ATOM 8479 O O . GLN B 1 158 ? -25.094 -3.506 -7.449 1 49.19 158 GLN B O 1
ATOM 8484 N N . LEU B 1 159 ? -26.328 -1.8 -6.84 1 41.81 159 LEU B N 1
ATOM 8485 C CA . LEU B 1 159 ? -27.547 -2.164 -7.551 1 41.81 159 LEU B CA 1
ATOM 8486 C C . LEU B 1 159 ? -27.281 -2.312 -9.047 1 41.81 159 LEU B C 1
ATOM 8488 O O . LEU B 1 159 ? -27.828 -3.209 -9.688 1 41.81 159 LEU B O 1
ATOM 8492 N N . ASN B 1 160 ? -26.484 -1.251 -9.492 1 48.28 160 ASN B N 1
ATOM 8493 C CA . ASN B 1 160 ? -26.25 -1.317 -10.93 1 48.28 160 ASN B CA 1
ATOM 8494 C C . ASN B 1 160 ? -24.797 -1.642 -11.258 1 48.28 160 ASN B C 1
ATOM 8496 O O . ASN B 1 160 ? -24 -0.741 -11.523 1 48.28 160 ASN B O 1
ATOM 8500 N N . PRO B 1 161 ? -24.625 -2.926 -10.93 1 64.44 161 PRO B N 1
ATOM 8501 C CA . PRO B 1 161 ? -23.234 -3.285 -11.141 1 64.44 161 PRO B CA 1
ATOM 8502 C C . PRO B 1 161 ? -22.797 -3.133 -12.594 1 64.44 161 PRO B C 1
ATOM 8504 O O . PRO B 1 161 ? -23.531 -3.516 -13.508 1 64.44 161 PRO B O 1
ATOM 8507 N N . VAL B 1 162 ? -21.984 -2.314 -12.898 1 66 162 VAL B N 1
ATOM 8508 C CA . VAL B 1 162 ? -21.422 -2.104 -14.227 1 66 162 VAL B CA 1
ATOM 8509 C C . VAL B 1 162 ? -20.656 -3.355 -14.664 1 66 162 VAL B C 1
ATOM 8511 O O . VAL B 1 162 ? -19.938 -3.965 -13.875 1 66 162 VAL B O 1
ATOM 8514 N N . GLY B 1 163 ? -21.016 -3.873 -15.812 1 67.88 163 GLY B N 1
ATOM 8515 C CA . GLY B 1 163 ? -20.234 -4.93 -16.438 1 67.88 163 GLY B CA 1
ATOM 8516 C C . GLY B 1 163 ? -20.766 -6.316 -16.141 1 67.88 163 GLY B C 1
ATOM 8517 O O . GLY B 1 163 ? -20.141 -7.316 -16.5 1 67.88 163 GLY B O 1
ATOM 8518 N N . VAL B 1 164 ? -21.906 -6.441 -15.352 1 79.31 164 VAL B N 1
ATOM 8519 C CA . VAL B 1 164 ? -22.422 -7.738 -14.938 1 79.31 164 VAL B CA 1
ATOM 8520 C C . VAL B 1 164 ? -23.375 -8.273 -16.016 1 79.31 164 VAL B C 1
ATOM 8522 O O . VAL B 1 164 ? -23.734 -9.453 -16 1 79.31 164 VAL B O 1
ATOM 8525 N N . GLU B 1 165 ? -23.719 -7.473 -17.031 1 78.44 165 GLU B N 1
ATOM 8526 C CA . GLU B 1 165 ? -24.766 -7.816 -17.984 1 78.44 165 GLU B CA 1
ATOM 8527 C C . GLU B 1 165 ? -24.422 -9.086 -18.75 1 78.44 165 GLU B C 1
ATOM 8529 O O . GLU B 1 165 ? -25.25 -9.984 -18.906 1 78.44 165 GLU B O 1
ATOM 8534 N N . GLY B 1 166 ? -23.203 -9.148 -19.188 1 76.88 166 GLY B N 1
ATOM 8535 C CA . GLY B 1 166 ? -22.797 -10.336 -19.922 1 76.88 166 GLY B CA 1
ATOM 8536 C C . GLY B 1 166 ? -22.844 -11.602 -19.094 1 76.88 166 GLY B C 1
ATOM 8537 O O . GLY B 1 166 ? -23.406 -12.609 -19.516 1 76.88 166 GLY B O 1
ATOM 8538 N N . ALA B 1 167 ? -22.359 -11.555 -17.922 1 84.75 167 ALA B N 1
ATOM 8539 C CA . ALA B 1 167 ? -22.344 -12.703 -17.016 1 84.75 167 ALA B CA 1
ATOM 8540 C C . ALA B 1 167 ? -23.766 -13.07 -16.578 1 84.75 167 ALA B C 1
ATOM 8542 O O . ALA B 1 167 ? -24.094 -14.258 -16.453 1 84.75 167 ALA B O 1
ATOM 8543 N N . LYS B 1 168 ? -24.594 -12.078 -16.344 1 88.94 168 LYS B N 1
ATOM 8544 C CA . LYS B 1 168 ? -25.984 -12.305 -15.992 1 88.94 168 LYS B CA 1
ATOM 8545 C C . LYS B 1 168 ? -26.719 -13.07 -17.094 1 88.94 168 LYS B C 1
ATOM 8547 O O . LYS B 1 168 ? -27.469 -14.008 -16.812 1 88.94 168 LYS B O 1
ATOM 8552 N N . GLY B 1 169 ? -26.406 -12.641 -18.312 1 83.94 169 GLY B N 1
ATOM 8553 C CA . GLY B 1 169 ? -27 -13.344 -19.438 1 83.94 169 GLY B CA 1
ATOM 8554 C C . GLY B 1 169 ? -26.578 -14.797 -19.5 1 83.94 169 GLY B C 1
ATOM 8555 O O . GLY B 1 169 ? -27.406 -15.664 -19.828 1 83.94 169 GLY B O 1
ATOM 8556 N N . ASP B 1 170 ? -25.375 -15.164 -19.172 1 83.25 170 ASP B N 1
ATOM 8557 C CA . ASP B 1 170 ? -24.875 -16.531 -19.188 1 83.25 170 ASP B CA 1
ATOM 8558 C C . ASP B 1 170 ? -25.578 -17.391 -18.141 1 83.25 170 ASP B C 1
ATOM 8560 O O . ASP B 1 170 ? -25.938 -18.531 -18.406 1 83.25 170 ASP B O 1
ATOM 8564 N N . ILE B 1 171 ? -25.719 -16.859 -16.938 1 89 171 ILE B N 1
ATOM 8565 C CA . ILE B 1 171 ? -26.328 -17.609 -15.844 1 89 171 ILE B CA 1
ATOM 8566 C C . ILE B 1 171 ? -27.812 -17.859 -16.141 1 89 171 ILE B C 1
ATOM 8568 O O . ILE B 1 171 ? -28.344 -18.938 -15.875 1 89 171 ILE B O 1
ATOM 8572 N N . LEU B 1 172 ? -28.469 -16.812 -16.719 1 88.19 172 LEU B N 1
ATOM 8573 C CA . LEU B 1 172 ? -29.891 -16.938 -17.078 1 88.19 172 LEU B CA 1
ATOM 8574 C C . LEU B 1 172 ? -30.078 -18.016 -18.141 1 88.19 172 LEU B C 1
ATOM 8576 O O . LEU B 1 172 ? -31.062 -18.766 -18.109 1 88.19 172 LEU B O 1
ATOM 8580 N N . ALA B 1 173 ? -29.078 -18.047 -18.984 1 81.56 173 ALA B N 1
ATOM 8581 C CA . ALA B 1 173 ? -29.141 -19.094 -20.016 1 81.56 173 ALA B CA 1
ATOM 8582 C C . ALA B 1 173 ? -28.984 -20.484 -19.406 1 81.56 173 ALA B C 1
ATOM 8584 O O . ALA B 1 173 ? -29.578 -21.438 -19.875 1 81.56 173 ALA B O 1
ATOM 8585 N N . MET B 1 174 ? -28.25 -20.641 -18.359 1 83.19 174 MET B N 1
ATOM 8586 C CA . MET B 1 174 ? -28.016 -21.906 -17.688 1 83.19 174 MET B CA 1
ATOM 8587 C C . MET B 1 174 ? -29.25 -22.359 -16.922 1 83.19 174 MET B C 1
ATOM 8589 O O . MET B 1 174 ? -29.453 -23.562 -16.703 1 83.19 174 MET B O 1
ATOM 8593 N N . LEU B 1 175 ? -30.047 -21.391 -16.516 1 83.94 175 LEU B N 1
ATOM 8594 C CA . LEU B 1 175 ? -31.25 -21.703 -15.75 1 83.94 175 LEU B CA 1
ATOM 8595 C C . LEU B 1 175 ? -32.344 -22.297 -16.641 1 83.94 175 LEU B C 1
ATOM 8597 O O . LEU B 1 175 ? -33.219 -23 -16.156 1 83.94 175 LEU B O 1
ATOM 8601 N N . GLU B 1 176 ? -32.344 -21.953 -17.875 1 74.25 176 GLU B N 1
ATOM 8602 C CA . GLU B 1 176 ? -33.375 -22.391 -18.797 1 74.25 176 GLU B CA 1
ATOM 8603 C C . GLU B 1 176 ? -33.156 -23.844 -19.203 1 74.25 176 GLU B C 1
ATOM 8605 O O . GLU B 1 176 ? -34.125 -24.531 -19.594 1 74.25 176 GLU B O 1
ATOM 8610 N N . GLU B 1 177 ? -31.969 -24.453 -18.922 1 58.09 177 GLU B N 1
ATOM 8611 C CA . GLU B 1 177 ? -31.641 -25.719 -19.562 1 58.09 177 GLU B CA 1
ATOM 8612 C C . GLU B 1 177 ? -32.188 -26.906 -18.781 1 58.09 177 GLU B C 1
ATOM 8614 O O . GLU B 1 177 ? -32.062 -26.969 -17.562 1 58.09 177 GLU B O 1
ATOM 8619 N N . SER B 1 178 ? -32.938 -27.859 -19.406 1 61.59 178 SER B N 1
ATOM 8620 C CA . SER B 1 178 ? -33.469 -29.203 -19.203 1 61.59 178 SER B CA 1
ATOM 8621 C C . SER B 1 178 ? -34.469 -29.234 -18.062 1 61.59 178 SER B C 1
ATOM 8623 O O . SER B 1 178 ? -34.125 -29.016 -16.906 1 61.59 178 SER B O 1
ATOM 8625 N N . PRO B 1 179 ? -35.75 -29.047 -18.344 1 59.34 179 PRO B N 1
ATOM 8626 C CA . PRO B 1 179 ? -36.875 -28.688 -17.5 1 59.34 179 PRO B CA 1
ATOM 8627 C C . PRO B 1 179 ? -37.062 -29.609 -16.297 1 59.34 179 PRO B C 1
ATOM 8629 O O . PRO B 1 179 ? -37.562 -29.188 -15.258 1 59.34 179 PRO B O 1
ATOM 8632 N N . GLU B 1 180 ? -36.594 -30.984 -16.266 1 66.56 180 GLU B N 1
ATOM 8633 C CA . GLU B 1 180 ? -37.344 -31.719 -15.258 1 66.56 180 GLU B CA 1
ATOM 8634 C C . GLU B 1 180 ? -36.469 -31.984 -14.023 1 66.56 180 GLU B C 1
ATOM 8636 O O . GLU B 1 180 ? -37 -32.219 -12.93 1 66.56 180 GLU B O 1
ATOM 8641 N N . GLU B 1 181 ? -35.094 -31.906 -14.148 1 76.12 181 GLU B N 1
ATOM 8642 C CA . GLU B 1 181 ? -34.281 -32.312 -13 1 76.12 181 GLU B CA 1
ATOM 8643 C C . GLU B 1 181 ? -33.719 -31.078 -12.273 1 76.12 181 GLU B C 1
ATOM 8645 O O . GLU B 1 181 ? -33.719 -29.969 -12.812 1 76.12 181 GLU B O 1
ATOM 8650 N N . LEU B 1 182 ? -33.375 -31.344 -10.914 1 83.56 182 LEU B N 1
ATOM 8651 C CA . LEU B 1 182 ? -32.719 -30.312 -10.109 1 83.56 182 LEU B CA 1
ATOM 8652 C C . LEU B 1 182 ? -31.344 -29.984 -10.656 1 83.56 182 LEU B C 1
ATOM 8654 O O . LEU B 1 182 ? -30.562 -30.891 -10.984 1 83.56 182 LEU B O 1
ATOM 8658 N N . ARG B 1 183 ? -31.109 -28.812 -10.984 1 84.88 183 ARG B N 1
ATOM 8659 C CA . ARG B 1 183 ? -29.797 -28.375 -11.453 1 84.88 183 ARG B CA 1
ATOM 8660 C C . ARG B 1 183 ? -29.203 -27.344 -10.5 1 84.88 183 ARG B C 1
ATOM 8662 O O . ARG B 1 183 ? -29.922 -26.5 -9.961 1 84.88 183 ARG B O 1
ATOM 8669 N N . VAL B 1 184 ? -27.969 -27.516 -10.25 1 89.5 184 VAL B N 1
ATOM 8670 C CA . VAL B 1 184 ? -27.234 -26.594 -9.391 1 89.5 184 VAL B CA 1
ATOM 8671 C C . VAL B 1 184 ? -26.266 -25.75 -10.234 1 89.5 184 VAL B C 1
ATOM 8673 O O . VAL B 1 184 ? -25.547 -26.297 -11.07 1 89.5 184 VAL B O 1
ATOM 8676 N N . ILE B 1 185 ? -26.344 -24.484 -10.164 1 91.19 185 ILE B N 1
ATOM 8677 C CA . ILE B 1 185 ? -25.406 -23.578 -10.828 1 91.19 185 ILE B CA 1
ATOM 8678 C C . ILE B 1 185 ? -24.438 -23 -9.797 1 91.19 185 ILE B C 1
ATOM 8680 O O . ILE B 1 185 ? -24.844 -22.297 -8.875 1 91.19 185 ILE B O 1
ATOM 8684 N N . ALA B 1 186 ? -23.172 -23.312 -10 1 92.75 186 ALA B N 1
ATOM 8685 C CA . ALA B 1 186 ? -22.156 -22.828 -9.062 1 92.75 186 ALA B CA 1
ATOM 8686 C C . ALA B 1 186 ? -21.359 -21.672 -9.68 1 92.75 186 ALA B C 1
ATOM 8688 O O . ALA B 1 186 ? -20.781 -21.812 -10.758 1 92.75 186 ALA B O 1
ATOM 8689 N N . ILE B 1 187 ? -21.359 -20.562 -9.086 1 93.31 187 ILE B N 1
ATOM 8690 C CA . ILE B 1 187 ? -20.531 -19.422 -9.477 1 93.31 187 ILE B CA 1
ATOM 8691 C C . ILE B 1 187 ? -19.25 -19.422 -8.648 1 93.31 187 ILE B C 1
ATOM 8693 O O . ILE B 1 187 ? -19.297 -19.297 -7.422 1 93.31 187 ILE B O 1
ATOM 8697 N N . VAL B 1 188 ? -18.219 -19.562 -9.359 1 92.31 188 VAL B N 1
ATOM 8698 C CA . VAL B 1 188 ? -16.953 -19.703 -8.641 1 92.31 188 VAL B CA 1
ATOM 8699 C C . VAL B 1 188 ? -16.016 -18.547 -9.016 1 92.31 188 VAL B C 1
ATOM 8701 O O . VAL B 1 188 ? -16 -18.109 -10.164 1 92.31 188 VAL B O 1
ATOM 8704 N N . GLY B 1 189 ? -15.234 -18.094 -8.023 1 89.62 189 GLY B N 1
ATOM 8705 C CA . GLY B 1 189 ? -14.25 -17.047 -8.203 1 89.62 189 GLY B CA 1
ATOM 8706 C C . GLY B 1 189 ? -13.617 -16.578 -6.902 1 89.62 189 GLY B C 1
ATOM 8707 O O . GLY B 1 189 ? -14.07 -16.953 -5.82 1 89.62 189 GLY B O 1
ATOM 8708 N N . PHE B 1 190 ? -12.594 -15.766 -7.02 1 88.94 190 PHE B N 1
ATOM 8709 C CA . PHE B 1 190 ? -11.906 -15.242 -5.848 1 88.94 190 PHE B CA 1
ATOM 8710 C C . PHE B 1 190 ? -12.828 -14.352 -5.027 1 88.94 190 PHE B C 1
ATOM 8712 O O . PHE B 1 190 ? -13.805 -13.82 -5.551 1 88.94 190 PHE B O 1
ATOM 8719 N N . SER B 1 191 ? -12.539 -14.195 -3.789 1 86.5 191 SER B N 1
ATOM 8720 C CA . SER B 1 191 ? -13.336 -13.344 -2.914 1 86.5 191 SER B CA 1
ATOM 8721 C C . SER B 1 191 ? -13.328 -11.891 -3.385 1 86.5 191 SER B C 1
ATOM 8723 O O . SER B 1 191 ? -12.273 -11.352 -3.721 1 86.5 191 SER B O 1
ATOM 8725 N N . GLY B 1 192 ? -14.508 -11.297 -3.496 1 85.31 192 GLY B N 1
ATOM 8726 C CA . GLY B 1 192 ? -14.609 -9.914 -3.93 1 85.31 192 GLY B CA 1
ATOM 8727 C C . GLY B 1 192 ? -14.727 -9.766 -5.434 1 85.31 192 GLY B C 1
ATOM 8728 O O . GLY B 1 192 ? -14.781 -8.648 -5.953 1 85.31 192 GLY B O 1
ATOM 8729 N N . SER B 1 193 ? -14.797 -10.867 -6.219 1 87.62 193 SER B N 1
ATOM 8730 C CA . SER B 1 193 ? -14.859 -10.828 -7.676 1 87.62 193 SER B CA 1
ATOM 8731 C C . SER B 1 193 ? -16.266 -10.461 -8.156 1 87.62 193 SER B C 1
ATOM 8733 O O . SER B 1 193 ? -16.469 -10.25 -9.352 1 87.62 193 SER B O 1
ATOM 8735 N N . GLY B 1 194 ? -17.219 -10.352 -7.246 1 85.81 194 GLY B N 1
ATOM 8736 C CA . GLY B 1 194 ? -18.578 -9.945 -7.617 1 85.81 194 GLY B CA 1
ATOM 8737 C C . GLY B 1 194 ? -19.531 -11.117 -7.746 1 85.81 194 GLY B C 1
ATOM 8738 O O . GLY B 1 194 ? -20.531 -11.031 -8.461 1 85.81 194 GLY B O 1
ATOM 8739 N N . LYS B 1 195 ? -19.172 -12.281 -7.18 1 89.5 195 LYS B N 1
ATOM 8740 C CA . LYS B 1 195 ? -20.016 -13.469 -7.242 1 89.5 195 LYS B CA 1
ATOM 8741 C C . LYS B 1 195 ? -21.391 -13.188 -6.648 1 89.5 195 LYS B C 1
ATOM 8743 O O . LYS B 1 195 ? -22.406 -13.492 -7.27 1 89.5 195 LYS B O 1
ATOM 8748 N N . THR B 1 196 ? -21.359 -12.602 -5.418 1 87.12 196 THR B N 1
ATOM 8749 C CA . THR B 1 196 ? -22.609 -12.289 -4.723 1 87.12 196 THR B CA 1
ATOM 8750 C C . THR B 1 196 ? -23.422 -11.266 -5.512 1 87.12 196 THR B C 1
ATOM 8752 O O . THR B 1 196 ? -24.641 -11.375 -5.609 1 87.12 196 THR B O 1
ATOM 8755 N N . THR B 1 197 ? -22.75 -10.281 -6.098 1 85.44 197 THR B N 1
ATOM 8756 C CA . THR B 1 197 ? -23.422 -9.25 -6.883 1 85.44 197 THR B CA 1
ATOM 8757 C C . THR B 1 197 ? -24.078 -9.852 -8.117 1 85.44 197 THR B C 1
ATOM 8759 O O . THR B 1 197 ? -25.188 -9.469 -8.492 1 85.44 197 THR B O 1
ATOM 8762 N N . LEU B 1 198 ? -23.391 -10.734 -8.758 1 88.81 198 LEU B N 1
ATOM 8763 C CA . LEU B 1 198 ? -23.922 -11.391 -9.945 1 88.81 198 LEU B CA 1
ATOM 8764 C C . LEU B 1 198 ? -25.141 -12.242 -9.594 1 88.81 198 LEU B C 1
ATOM 8766 O O . LEU B 1 198 ? -26.156 -12.203 -10.297 1 88.81 198 LEU B O 1
ATOM 8770 N N . ALA B 1 199 ? -25.047 -13.039 -8.555 1 90.81 199 ALA B N 1
ATOM 8771 C CA . ALA B 1 199 ? -26.172 -13.867 -8.109 1 90.81 199 ALA B CA 1
ATOM 8772 C C . ALA B 1 199 ? -27.375 -13 -7.75 1 90.81 199 ALA B C 1
ATOM 8774 O O . ALA B 1 199 ? -28.516 -13.367 -8.031 1 90.81 199 ALA B O 1
ATOM 8775 N N . LYS B 1 200 ? -27.172 -11.844 -7.113 1 86.38 200 LYS B N 1
ATOM 8776 C CA . LYS B 1 200 ? -28.25 -10.93 -6.746 1 86.38 200 LYS B CA 1
ATOM 8777 C C . LYS B 1 200 ? -28.906 -10.328 -7.984 1 86.38 200 LYS B C 1
ATOM 8779 O O . LYS B 1 200 ? -30.125 -10.156 -8.023 1 86.38 200 LYS B O 1
ATOM 8784 N N . ALA B 1 201 ? -28.047 -9.945 -8.93 1 85.25 201 ALA B N 1
ATOM 8785 C CA . ALA B 1 201 ? -28.578 -9.391 -10.18 1 85.25 201 ALA B CA 1
ATOM 8786 C C . ALA B 1 201 ? -29.516 -10.391 -10.859 1 85.25 201 ALA B C 1
ATOM 8788 O O . ALA B 1 201 ? -30.547 -10 -11.406 1 85.25 201 ALA B O 1
ATOM 8789 N N . VAL B 1 202 ? -29.172 -11.656 -10.805 1 88.56 202 VAL B N 1
ATOM 8790 C CA . VAL B 1 202 ? -29.984 -12.703 -11.398 1 88.56 202 VAL B CA 1
ATOM 8791 C C . VAL B 1 202 ? -31.25 -12.914 -10.57 1 88.56 202 VAL B C 1
ATOM 8793 O O . VAL B 1 202 ? -32.344 -12.961 -11.117 1 88.56 202 VAL B O 1
ATOM 8796 N N . PHE B 1 203 ? -31.125 -13.023 -9.312 1 87.62 203 PHE B N 1
ATOM 8797 C CA . PHE B 1 203 ? -32.219 -13.281 -8.391 1 87.62 203 PHE B CA 1
ATOM 8798 C C . PHE B 1 203 ? -33.25 -12.18 -8.461 1 87.62 203 PHE B C 1
ATOM 8800 O O . PHE B 1 203 ? -34.469 -12.445 -8.336 1 87.62 203 PHE B O 1
ATOM 8807 N N . ARG B 1 204 ? -32.812 -10.977 -8.75 1 81.94 204 ARG B N 1
ATOM 8808 C CA . ARG B 1 204 ? -33.688 -9.812 -8.758 1 81.94 204 ARG B CA 1
ATOM 8809 C C . ARG B 1 204 ? -34.312 -9.609 -10.125 1 81.94 204 ARG B C 1
ATOM 8811 O O . ARG B 1 204 ? -35.219 -8.797 -10.281 1 81.94 204 ARG B O 1
ATOM 8818 N N . SER B 1 205 ? -33.812 -10.289 -11.039 1 83.38 205 SER B N 1
ATOM 8819 C CA . SER B 1 205 ? -34.375 -10.156 -12.383 1 83.38 205 SER B CA 1
ATOM 8820 C C . SER B 1 205 ? -35.75 -10.828 -12.477 1 83.38 205 SER B C 1
ATOM 8822 O O . SER B 1 205 ? -35.938 -11.742 -13.273 1 83.38 205 SER B O 1
ATOM 8824 N N . THR B 1 206 ? -36.75 -10.297 -11.828 1 82 206 THR B N 1
ATOM 8825 C CA . THR B 1 206 ? -38.094 -10.883 -11.766 1 82 206 THR B CA 1
ATOM 8826 C C . THR B 1 206 ? -38.844 -10.625 -13.055 1 82 206 THR B C 1
ATOM 8828 O O . THR B 1 206 ? -39.844 -11.281 -13.328 1 82 206 THR B O 1
ATOM 8831 N N . ASP B 1 207 ? -38.312 -9.719 -13.891 1 78.12 207 ASP B N 1
ATOM 8832 C CA . ASP B 1 207 ? -38.938 -9.398 -15.156 1 78.12 207 ASP B CA 1
ATOM 8833 C C . ASP B 1 207 ? -38.594 -10.438 -16.219 1 78.12 207 ASP B C 1
ATOM 8835 O O . ASP B 1 207 ? -39.281 -10.531 -17.25 1 78.12 207 ASP B O 1
ATOM 8839 N N . ASP B 1 208 ? -37.625 -11.156 -15.898 1 83.56 208 ASP B N 1
ATOM 8840 C CA . ASP B 1 208 ? -37.219 -12.211 -16.828 1 83.56 208 ASP B CA 1
ATOM 8841 C C . ASP B 1 208 ? -38.094 -13.461 -16.625 1 83.56 208 ASP B C 1
ATOM 8843 O O . ASP B 1 208 ? -38.281 -13.93 -15.508 1 83.56 208 ASP B O 1
ATOM 8847 N N . ASP B 1 209 ? -38.594 -14 -17.656 1 82.56 209 ASP B N 1
ATOM 8848 C CA . ASP B 1 209 ? -39.5 -15.141 -17.609 1 82.56 209 ASP B CA 1
ATOM 8849 C C . ASP B 1 209 ? -38.844 -16.359 -16.984 1 82.56 209 ASP B C 1
ATOM 8851 O O . ASP B 1 209 ? -39.5 -17.188 -16.344 1 82.56 209 ASP B O 1
ATOM 8855 N N . ARG B 1 210 ? -37.688 -16.453 -17.016 1 83.19 210 ARG B N 1
ATOM 8856 C CA . ARG B 1 210 ? -36.906 -17.594 -16.531 1 83.19 210 ARG B CA 1
ATOM 8857 C C . ARG B 1 210 ? -36.844 -17.578 -15 1 83.19 210 ARG B C 1
ATOM 8859 O O . ARG B 1 210 ? -36.625 -18.625 -14.383 1 83.19 210 ARG B O 1
ATOM 8866 N N . ILE B 1 211 ? -37 -16.422 -14.539 1 87.38 211 ILE B N 1
ATOM 8867 C CA . ILE B 1 211 ? -36.969 -16.266 -13.086 1 87.38 211 ILE B CA 1
ATOM 8868 C C . ILE B 1 211 ? -38.406 -16.172 -12.555 1 87.38 211 ILE B C 1
ATOM 8870 O O . ILE B 1 211 ? -38.688 -16.625 -11.445 1 87.38 211 ILE B O 1
ATOM 8874 N N . ARG B 1 212 ? -39.281 -15.664 -13.352 1 84.5 212 ARG B N 1
ATOM 8875 C CA . ARG B 1 212 ? -40.656 -15.461 -12.953 1 84.5 212 ARG B CA 1
ATOM 8876 C C . ARG B 1 212 ? -41.344 -16.781 -12.648 1 84.5 212 ARG B C 1
ATOM 8878 O O . ARG B 1 212 ? -42.281 -16.828 -11.844 1 84.5 212 ARG B O 1
ATOM 8885 N N . VAL B 1 213 ? -40.875 -17.797 -13.266 1 82.81 213 VAL B N 1
ATOM 8886 C CA . VAL B 1 213 ? -41.469 -19.109 -13.094 1 82.81 213 VAL B CA 1
ATOM 8887 C C . VAL B 1 213 ? -41.312 -19.562 -11.641 1 82.81 213 VAL B C 1
ATOM 8889 O O . VAL B 1 213 ? -42.094 -20.375 -11.148 1 82.81 213 VAL B O 1
ATOM 8892 N N . PHE B 1 214 ? -40.406 -19 -10.953 1 86.75 214 PHE B N 1
ATOM 8893 C CA . PHE B 1 214 ? -40.125 -19.406 -9.578 1 86.75 214 PHE B CA 1
ATOM 8894 C C . PHE B 1 214 ? -40.781 -18.438 -8.594 1 86.75 214 PHE B C 1
ATOM 8896 O O . PHE B 1 214 ? -40.469 -18.453 -7.402 1 86.75 214 PHE B O 1
ATOM 8903 N N . ARG B 1 215 ? -41.625 -17.594 -8.914 1 80.56 215 ARG B N 1
ATOM 8904 C CA . ARG B 1 215 ? -42.156 -16.484 -8.141 1 80.56 215 ARG B CA 1
ATOM 8905 C C . ARG B 1 215 ? -42.781 -16.984 -6.848 1 80.56 215 ARG B C 1
ATOM 8907 O O . ARG B 1 215 ? -42.75 -16.297 -5.824 1 80.56 215 ARG B O 1
ATOM 8914 N N . SER B 1 216 ? -43.219 -18.172 -6.852 1 81.31 216 SER B N 1
ATOM 8915 C CA . SER B 1 216 ? -43.969 -18.641 -5.695 1 81.31 216 SER B CA 1
ATOM 8916 C C . SER B 1 216 ? -43.062 -19.156 -4.602 1 81.31 216 SER B C 1
ATOM 8918 O O . SER B 1 216 ? -43.406 -19.156 -3.424 1 81.31 216 SER B O 1
ATOM 8920 N N . CYS B 1 217 ? -41.875 -19.656 -4.98 1 89.06 217 CYS B N 1
ATOM 8921 C CA . CYS B 1 217 ? -40.969 -20.266 -4.012 1 89.06 217 CYS B CA 1
ATOM 8922 C C . CYS B 1 217 ? -39.531 -19.828 -4.258 1 89.06 217 CYS B C 1
ATOM 8924 O O . CYS B 1 217 ? -38.75 -20.547 -4.887 1 89.06 217 CYS B O 1
ATOM 8926 N N . ARG B 1 218 ? -39.188 -18.75 -3.691 1 90.06 218 ARG B N 1
ATOM 8927 C CA . ARG B 1 218 ? -37.844 -18.219 -3.816 1 90.06 218 ARG B CA 1
ATOM 8928 C C . ARG B 1 218 ? -37.25 -17.906 -2.447 1 90.06 218 ARG B C 1
ATOM 8930 O O . ARG B 1 218 ? -37.938 -17.438 -1.556 1 90.06 218 ARG B O 1
ATOM 8937 N N . ALA B 1 219 ? -35.938 -18.25 -2.309 1 91.25 219 ALA B N 1
ATOM 8938 C CA . ALA B 1 219 ? -35.281 -17.969 -1.037 1 91.25 219 ALA B CA 1
ATOM 8939 C C . ALA B 1 219 ? -33.812 -17.641 -1.247 1 91.25 219 ALA B C 1
ATOM 8941 O O . ALA B 1 219 ? -33.219 -18.047 -2.254 1 91.25 219 ALA B O 1
ATOM 8942 N N . TRP B 1 220 ? -33.219 -16.859 -0.367 1 90.44 220 TRP B N 1
ATOM 8943 C CA . TRP B 1 220 ? -31.812 -16.438 -0.406 1 90.44 220 TRP B CA 1
ATOM 8944 C C . TRP B 1 220 ? -31.141 -16.625 0.954 1 90.44 220 TRP B C 1
ATOM 8946 O O . TRP B 1 220 ? -31.609 -16.078 1.957 1 90.44 220 TRP B O 1
ATOM 8956 N N . VAL B 1 221 ? -30.156 -17.453 0.986 1 90.31 221 VAL B N 1
ATOM 8957 C CA . VAL B 1 221 ? -29.359 -17.625 2.199 1 90.31 221 VAL B CA 1
ATOM 8958 C C . VAL B 1 221 ? -28.047 -16.859 2.076 1 90.31 221 VAL B C 1
ATOM 8960 O O . VAL B 1 221 ? -27.234 -17.141 1.204 1 90.31 221 VAL B O 1
ATOM 8963 N N . ASP B 1 222 ? -27.766 -15.914 2.924 1 86 222 ASP B N 1
ATOM 8964 C CA . ASP B 1 222 ? -26.562 -15.094 2.867 1 86 222 ASP B CA 1
ATOM 8965 C C . ASP B 1 222 ? -25.453 -15.703 3.719 1 86 222 ASP B C 1
ATOM 8967 O O . ASP B 1 222 ? -25.703 -16.266 4.781 1 86 222 ASP B O 1
ATOM 8971 N N . ARG B 1 223 ? -24.203 -15.586 3.326 1 83.38 223 ARG B N 1
ATOM 8972 C CA . ARG B 1 223 ? -23 -15.969 4.062 1 83.38 223 ARG B CA 1
ATOM 8973 C C . ARG B 1 223 ? -23.156 -17.359 4.676 1 83.38 223 ARG B C 1
ATOM 8975 O O . ARG B 1 223 ? -23 -17.531 5.883 1 83.38 223 ARG B O 1
ATOM 8982 N N . ALA B 1 224 ? -23.422 -18.234 3.854 1 88.88 224 ALA B N 1
ATOM 8983 C CA . ALA B 1 224 ? -23.672 -19.609 4.285 1 88.88 224 ALA B CA 1
ATOM 8984 C C . ALA B 1 224 ? -22.484 -20.188 5.043 1 88.88 224 ALA B C 1
ATOM 8986 O O . ALA B 1 224 ? -22.641 -21.031 5.926 1 88.88 224 ALA B O 1
ATOM 8987 N N . LYS B 1 225 ? -21.266 -19.703 4.836 1 86.62 225 LYS B N 1
ATOM 8988 C CA . LYS B 1 225 ? -20.047 -20.219 5.445 1 86.62 225 LYS B CA 1
ATOM 8989 C C . LYS B 1 225 ? -20.047 -20.016 6.957 1 86.62 225 LYS B C 1
ATOM 8991 O O . LYS B 1 225 ? -19.406 -20.766 7.699 1 86.62 225 LYS B O 1
ATOM 8996 N N . GLU B 1 226 ? -20.688 -19 7.406 1 79.56 226 GLU B N 1
ATOM 8997 C CA . GLU B 1 226 ? -20.719 -18.641 8.82 1 79.56 226 GLU B CA 1
ATOM 8998 C C . GLU B 1 226 ? -21.875 -19.344 9.539 1 79.56 226 GLU B C 1
ATOM 9000 O O . GLU B 1 226 ? -22 -19.25 10.766 1 79.56 226 GLU B O 1
ATOM 9005 N N . LYS B 1 227 ? -22.75 -20.125 8.812 1 85.44 227 LYS B N 1
ATOM 9006 C CA . LYS B 1 227 ? -23.938 -20.766 9.367 1 85.44 227 LYS B CA 1
ATOM 9007 C C . LYS B 1 227 ? -23.797 -22.297 9.344 1 85.44 227 LYS B C 1
ATOM 9009 O O . LYS B 1 227 ? -23.156 -22.844 8.445 1 85.44 227 LYS B O 1
ATOM 9014 N N . ASN B 1 228 ? -24.266 -22.828 10.375 1 85.88 228 ASN B N 1
ATOM 9015 C CA . ASN B 1 228 ? -24.344 -24.281 10.352 1 85.88 228 ASN B CA 1
ATOM 9016 C C . ASN B 1 228 ? -25.531 -24.781 9.508 1 85.88 228 ASN B C 1
ATOM 9018 O O . ASN B 1 228 ? -26.344 -23.969 9.055 1 85.88 228 ASN B O 1
ATOM 9022 N N . ALA B 1 229 ? -25.562 -26.047 9.227 1 89.75 229 ALA B N 1
ATOM 9023 C CA . ALA B 1 229 ? -26.609 -26.609 8.375 1 89.75 229 ALA B CA 1
ATOM 9024 C C . ALA B 1 229 ? -28 -26.328 8.953 1 89.75 229 ALA B C 1
ATOM 9026 O O . ALA B 1 229 ? -28.938 -26.031 8.211 1 89.75 229 ALA B O 1
ATOM 9027 N N . GLY B 1 230 ? -28.094 -26.406 10.305 1 86.88 230 GLY B N 1
ATOM 9028 C CA . GLY B 1 230 ? -29.375 -26.125 10.938 1 86.88 230 GLY B CA 1
ATOM 9029 C C . GLY B 1 230 ? -29.828 -24.703 10.742 1 86.88 230 GLY B C 1
ATOM 9030 O O . GLY B 1 230 ? -31.016 -24.438 10.5 1 86.88 230 GLY B O 1
ATOM 9031 N N . GLU B 1 231 ? -28.938 -23.812 10.766 1 87.5 231 GLU B N 1
ATOM 9032 C CA . GLU B 1 231 ? -29.25 -22.391 10.586 1 87.5 231 GLU B CA 1
ATOM 9033 C C . GLU B 1 231 ? -29.656 -22.094 9.148 1 87.5 231 GLU B C 1
ATOM 9035 O O . GLU B 1 231 ? -30.516 -21.234 8.906 1 87.5 231 GLU B O 1
ATOM 9040 N N . ILE B 1 232 ? -29.031 -22.859 8.211 1 90.88 232 ILE B N 1
ATOM 9041 C CA . ILE B 1 232 ? -29.359 -22.672 6.801 1 90.88 232 ILE B CA 1
ATOM 9042 C C . ILE B 1 232 ? -30.797 -23.125 6.543 1 90.88 232 ILE B C 1
ATOM 9044 O O . ILE B 1 232 ? -31.578 -22.422 5.91 1 90.88 232 ILE B O 1
ATOM 9048 N N . PHE B 1 233 ? -31.188 -24.25 7.133 1 91.56 233 PHE B N 1
ATOM 9049 C CA . PHE B 1 233 ? -32.531 -24.781 6.949 1 91.56 233 PHE B CA 1
ATOM 9050 C C . PHE B 1 233 ? -33.562 -23.859 7.605 1 91.56 233 PHE B C 1
ATOM 9052 O O . PHE B 1 233 ? -34.625 -23.625 7.039 1 91.56 233 PHE B O 1
ATOM 9059 N N . ARG B 1 234 ? -33.219 -23.391 8.711 1 88 234 ARG B N 1
ATOM 9060 C CA . ARG B 1 234 ? -34.094 -22.484 9.422 1 88 234 ARG B CA 1
ATOM 9061 C C . ARG B 1 234 ? -34.344 -21.203 8.617 1 88 234 ARG B C 1
ATOM 9063 O O . ARG B 1 234 ? -35.469 -20.75 8.516 1 88 234 ARG B O 1
ATOM 9070 N N . SER B 1 235 ? -33.25 -20.703 8.047 1 86.12 235 SER B N 1
ATOM 9071 C CA . SER B 1 235 ? -33.344 -19.484 7.25 1 86.12 235 SER B CA 1
ATOM 9072 C C . SER B 1 235 ? -34.25 -19.688 6.031 1 86.12 235 SER B C 1
ATOM 9074 O O . SER B 1 235 ? -35.031 -18.812 5.68 1 86.12 235 SER B O 1
ATOM 9076 N N . LEU B 1 236 ? -34.125 -20.844 5.375 1 90.38 236 LEU B N 1
ATOM 9077 C CA . LEU B 1 236 ? -34.938 -21.156 4.203 1 90.38 236 LEU B CA 1
ATOM 9078 C C . LEU B 1 236 ? -36.406 -21.297 4.578 1 90.38 236 LEU B C 1
ATOM 9080 O O . LEU B 1 236 ? -37.25 -20.703 3.926 1 90.38 236 LEU B O 1
ATOM 9084 N N . LEU B 1 237 ? -36.719 -21.922 5.672 1 88.62 237 LEU B N 1
ATOM 9085 C CA . LEU B 1 237 ? -38.094 -22.172 6.105 1 88.62 237 LEU B CA 1
ATOM 9086 C C . LEU B 1 237 ? -38.75 -20.859 6.512 1 88.62 237 LEU B C 1
ATOM 9088 O O . LEU B 1 237 ? -39.938 -20.656 6.242 1 88.62 237 LEU B O 1
ATOM 9092 N N . GLN B 1 238 ? -37.969 -20.062 7.125 1 84 238 GLN B N 1
ATOM 9093 C CA . GLN B 1 238 ? -38.5 -18.766 7.516 1 84 238 GLN B CA 1
ATOM 9094 C C . GLN B 1 238 ? -38.906 -17.938 6.293 1 84 238 GLN B C 1
ATOM 9096 O O . GLN B 1 238 ? -39.938 -17.266 6.297 1 84 238 GLN B O 1
ATOM 9101 N N . GLN B 1 239 ? -38.062 -17.953 5.258 1 86 239 GLN B N 1
ATOM 9102 C CA . GLN B 1 239 ? -38.312 -17.172 4.051 1 86 239 GLN B CA 1
ATOM 9103 C C . GLN B 1 239 ? -39.5 -17.734 3.27 1 86 239 GLN B C 1
ATOM 9105 O O . GLN B 1 239 ? -40.188 -17 2.561 1 86 239 GLN B O 1
ATOM 9110 N N . PHE B 1 240 ? -39.719 -19.047 3.418 1 87.06 240 PHE B N 1
ATOM 9111 C CA . PHE B 1 240 ? -40.844 -19.672 2.734 1 87.06 240 PHE B CA 1
ATOM 9112 C C . PHE B 1 240 ? -42.125 -19.469 3.506 1 87.06 240 PHE B C 1
ATOM 9114 O O . PHE B 1 240 ? -43.188 -19.891 3.057 1 87.06 240 PHE B O 1
ATOM 9121 N N . GLY B 1 241 ? -42.062 -18.719 4.551 1 76.69 241 GLY B N 1
ATOM 9122 C CA . GLY B 1 241 ? -43.25 -18.359 5.289 1 76.69 241 GLY B CA 1
ATOM 9123 C C . GLY B 1 241 ? -43.625 -19.375 6.348 1 76.69 241 GLY B C 1
ATOM 9124 O O . GLY B 1 241 ? -44.719 -19.297 6.922 1 76.69 241 GLY B O 1
ATOM 9125 N N . CYS B 1 242 ? -42.75 -20.297 6.488 1 78.69 242 CYS B N 1
ATOM 9126 C CA . CYS B 1 242 ? -43.094 -21.281 7.516 1 78.69 242 CYS B CA 1
ATOM 9127 C C . CYS B 1 242 ? -42.969 -20.672 8.906 1 78.69 242 CYS B C 1
ATOM 9129 O O . CYS B 1 242 ? -41.969 -20 9.211 1 78.69 242 CYS B O 1
ATOM 9131 N N . ARG B 1 243 ? -44.094 -20.344 9.508 1 71.19 243 ARG B N 1
ATOM 9132 C CA . ARG B 1 243 ? -44.156 -19.75 10.836 1 71.19 243 ARG B CA 1
ATOM 9133 C C . ARG B 1 243 ? -44.5 -20.797 11.891 1 71.19 243 ARG B C 1
ATOM 9135 O O . ARG B 1 243 ? -45.062 -21.859 11.57 1 71.19 243 ARG B O 1
ATOM 9142 N N . GLY B 1 244 ? -43.781 -20.891 13.133 1 62.91 244 GLY B N 1
ATOM 9143 C CA . GLY B 1 244 ? -44.188 -21.75 14.219 1 62.91 244 GLY B CA 1
ATOM 9144 C C . GLY B 1 244 ? -43.062 -22.125 15.164 1 62.91 244 GLY B C 1
ATOM 9145 O O . GLY B 1 244 ? -41.906 -21.844 14.875 1 62.91 244 GLY B O 1
ATOM 9146 N N . GLN B 1 245 ? -43.438 -22.609 16.266 1 58.66 245 GLN B N 1
ATOM 9147 C CA . GLN B 1 245 ? -42.594 -23 17.391 1 58.66 245 GLN B CA 1
ATOM 9148 C C . GLN B 1 245 ? -41.5 -24 16.969 1 58.66 245 GLN B C 1
ATOM 9150 O O . GLN B 1 245 ? -40.438 -24.078 17.594 1 58.66 245 GLN B O 1
ATOM 9155 N N . GLY B 1 246 ? -41.75 -24.656 15.867 1 61.44 246 GLY B N 1
ATOM 9156 C CA . GLY B 1 246 ? -40.781 -25.656 15.43 1 61.44 246 GLY B CA 1
ATOM 9157 C C . GLY B 1 246 ? -39.5 -25.062 14.883 1 61.44 246 GLY B C 1
ATOM 9158 O O . GLY B 1 246 ? -38.469 -25.734 14.875 1 61.44 246 GLY B O 1
ATOM 9159 N N . LEU B 1 247 ? -39.531 -23.859 14.453 1 71.62 247 LEU B N 1
ATOM 9160 C CA . LEU B 1 247 ? -38.344 -23.188 13.914 1 71.62 247 LEU B CA 1
ATOM 9161 C C . LEU B 1 247 ? -37.375 -22.812 15.031 1 71.62 247 LEU B C 1
ATOM 9163 O O . LEU B 1 247 ? -36.188 -22.547 14.781 1 71.62 247 LEU B O 1
ATOM 9167 N N . LEU B 1 248 ? -37.938 -22.859 16.281 1 64.88 248 LEU B N 1
ATOM 9168 C CA . LEU B 1 248 ? -37.125 -22.484 17.438 1 64.88 248 LEU B CA 1
ATOM 9169 C C . LEU B 1 248 ? -36.312 -23.688 17.938 1 64.88 248 LEU B C 1
ATOM 9171 O O . LEU B 1 248 ? -35.375 -23.531 18.719 1 64.88 248 LEU B O 1
ATOM 9175 N N . VAL B 1 249 ? -36.688 -24.891 17.406 1 62.38 249 VAL B N 1
ATOM 9176 C CA . VAL B 1 249 ? -36 -26.094 17.859 1 62.38 249 VAL B CA 1
ATOM 9177 C C . VAL B 1 249 ? -34.594 -26.156 17.203 1 62.38 249 VAL B C 1
ATOM 9179 O O . VAL B 1 249 ? -34.469 -25.969 16 1 62.38 249 VAL B O 1
ATOM 9182 N N . ASP B 1 250 ? -33.594 -26.234 17.938 1 71.06 250 ASP B N 1
ATOM 9183 C CA . ASP B 1 250 ? -32.219 -26.312 17.438 1 71.06 250 ASP B CA 1
ATOM 9184 C C . ASP B 1 250 ? -31.828 -27.734 17.047 1 71.06 250 ASP B C 1
ATOM 9186 O O . ASP B 1 250 ? -30.906 -28.312 17.609 1 71.06 250 ASP B O 1
ATOM 9190 N N . ASP B 1 251 ? -32.719 -28.5 16.281 1 77.94 251 ASP B N 1
ATOM 9191 C CA . ASP B 1 251 ? -32.469 -29.844 15.75 1 77.94 251 ASP B CA 1
ATOM 9192 C C . ASP B 1 251 ? -32.312 -29.812 14.234 1 77.94 251 ASP B C 1
ATOM 9194 O O . ASP B 1 251 ? -33.312 -29.609 13.516 1 77.94 251 ASP B O 1
ATOM 9198 N N . GLU B 1 252 ? -31.188 -30.125 13.781 1 87.31 252 GLU B N 1
ATOM 9199 C CA . GLU B 1 252 ? -30.828 -30.062 12.359 1 87.31 252 GLU B CA 1
ATOM 9200 C C . GLU B 1 252 ? -31.656 -31.078 11.547 1 87.31 252 GLU B C 1
ATOM 9202 O O . GLU B 1 252 ? -32.094 -30.766 10.438 1 87.31 252 GLU B O 1
ATOM 9207 N N . GLN B 1 253 ? -31.938 -32.219 12.086 1 86.12 253 GLN B N 1
ATOM 9208 C CA . GLN B 1 253 ? -32.656 -33.281 11.359 1 86.12 253 GLN B CA 1
ATOM 9209 C C . GLN B 1 253 ? -34.125 -32.938 11.211 1 86.12 253 GLN B C 1
ATOM 9211 O O . GLN B 1 253 ? -34.719 -33.188 10.172 1 86.12 253 GLN B O 1
ATOM 9216 N N . TYR B 1 254 ? -34.594 -32.375 12.242 1 87.81 254 TYR B N 1
ATOM 9217 C CA . TYR B 1 254 ? -36 -31.969 12.188 1 87.81 254 TYR B CA 1
ATOM 9218 C C . TYR B 1 254 ? -36.219 -30.875 11.156 1 87.81 254 TYR B C 1
ATOM 9220 O O . TYR B 1 254 ? -37.156 -30.922 10.359 1 87.81 254 TYR B O 1
ATOM 9228 N N . LEU B 1 255 ? -35.375 -29.969 11.195 1 90 255 LEU B N 1
ATOM 9229 C CA . LEU B 1 255 ? -35.5 -28.859 10.25 1 90 255 LEU B CA 1
ATOM 9230 C C . LEU B 1 255 ? -35.312 -29.344 8.82 1 90 255 LEU B C 1
ATOM 9232 O O . LEU B 1 255 ? -35.969 -28.844 7.902 1 90 255 LEU B O 1
ATOM 9236 N N . GLN B 1 256 ? -34.438 -30.281 8.625 1 90.44 256 GLN B N 1
ATOM 9237 C CA . GLN B 1 256 ? -34.219 -30.875 7.309 1 90.44 256 GLN B CA 1
ATOM 9238 C C . GLN B 1 256 ? -35.469 -31.562 6.805 1 90.44 256 GLN B C 1
ATOM 9240 O O . GLN B 1 256 ? -35.844 -31.422 5.641 1 90.44 256 GLN B O 1
ATOM 9245 N N . ALA B 1 257 ? -36.094 -32.25 7.684 1 88.25 257 ALA B N 1
ATOM 9246 C CA . ALA B 1 257 ? -37.312 -32.969 7.312 1 88.25 257 ALA B CA 1
ATOM 9247 C C . ALA B 1 257 ? -38.438 -32 6.953 1 88.25 257 ALA B C 1
ATOM 9249 O O . ALA B 1 257 ? -39.188 -32.219 6 1 88.25 257 ALA B O 1
ATOM 9250 N N . GLN B 1 258 ? -38.531 -31 7.664 1 88.5 258 GLN B N 1
ATOM 9251 C CA . GLN B 1 258 ? -39.562 -30 7.398 1 88.5 258 GLN B CA 1
ATOM 9252 C C . GLN B 1 258 ? -39.344 -29.328 6.051 1 88.5 258 GLN B C 1
ATOM 9254 O O . GLN B 1 258 ? -40.312 -29.062 5.316 1 88.5 258 GLN B O 1
ATOM 9259 N N . LEU B 1 259 ? -38.125 -29.031 5.781 1 90.94 259 LEU B N 1
ATOM 9260 C CA . LEU B 1 259 ? -37.812 -28.391 4.512 1 90.94 259 LEU B CA 1
ATOM 9261 C C . LEU B 1 259 ? -38.094 -29.312 3.34 1 90.94 259 LEU B C 1
ATOM 9263 O O . LEU B 1 259 ? -38.625 -28.891 2.32 1 90.94 259 LEU B O 1
ATOM 9267 N N . MET B 1 260 ? -37.75 -30.562 3.525 1 89.38 260 MET B N 1
ATOM 9268 C CA . MET B 1 260 ? -38.031 -31.562 2.486 1 89.38 260 MET B CA 1
ATOM 9269 C C . MET B 1 260 ? -39.531 -31.672 2.211 1 89.38 260 MET B C 1
ATOM 9271 O O . MET B 1 260 ? -39.938 -31.766 1.054 1 89.38 260 MET B O 1
ATOM 9275 N N . ASP B 1 261 ? -40.25 -31.625 3.238 1 86 261 ASP B N 1
ATOM 9276 C CA . ASP B 1 261 ? -41.688 -31.734 3.104 1 86 261 ASP B CA 1
ATOM 9277 C C . ASP B 1 261 ? -42.281 -30.5 2.406 1 86 261 ASP B C 1
ATOM 9279 O O . ASP B 1 261 ? -43.188 -30.625 1.589 1 86 261 ASP B O 1
ATOM 9283 N N . TYR B 1 262 ? -41.75 -29.469 2.727 1 88.31 262 TYR B N 1
ATOM 9284 C CA . TYR B 1 262 ? -42.25 -28.234 2.145 1 88.31 262 TYR B CA 1
ATOM 9285 C C . TYR B 1 262 ? -41.938 -28.156 0.657 1 88.31 262 TYR B C 1
ATOM 9287 O O . TYR B 1 262 ? -42.75 -27.703 -0.139 1 88.31 262 TYR B O 1
ATOM 9295 N N . LEU B 1 263 ? -40.75 -28.578 0.255 1 89.38 263 LEU B N 1
ATOM 9296 C CA . LEU B 1 263 ? -40.281 -28.422 -1.118 1 89.38 263 LEU B CA 1
ATOM 9297 C C . LEU B 1 263 ? -40.844 -29.516 -2.014 1 89.38 263 LEU B C 1
ATOM 9299 O O . LEU B 1 263 ? -40.812 -29.391 -3.24 1 89.38 263 LEU B O 1
ATOM 9303 N N . ARG B 1 264 ? -41.469 -30.391 -1.375 1 85.44 264 ARG B N 1
ATOM 9304 C CA . ARG B 1 264 ? -42 -31.516 -2.143 1 85.44 264 ARG B CA 1
ATOM 9305 C C . ARG B 1 264 ? -43.062 -31.062 -3.121 1 85.44 264 ARG B C 1
ATOM 9307 O O . ARG B 1 264 ? -44.062 -30.438 -2.719 1 85.44 264 ARG B O 1
ATOM 9314 N N . GLY B 1 265 ? -42.781 -31.25 -4.395 1 79.44 265 GLY B N 1
ATOM 9315 C CA . GLY B 1 265 ? -43.75 -30.953 -5.434 1 79.44 265 GLY B CA 1
ATOM 9316 C C . GLY B 1 265 ? -43.75 -29.5 -5.871 1 79.44 265 GLY B C 1
ATOM 9317 O O . GLY B 1 265 ? -44.531 -29.109 -6.73 1 79.44 265 GLY B O 1
ATOM 9318 N N . ARG B 1 266 ? -42.906 -28.766 -5.305 1 85.88 266 ARG B N 1
ATOM 9319 C CA . ARG B 1 266 ? -42.844 -27.344 -5.648 1 85.88 266 ARG B CA 1
ATOM 9320 C C . ARG B 1 266 ? -41.625 -27.016 -6.504 1 85.88 266 ARG B C 1
ATOM 9322 O O . ARG B 1 266 ? -40.625 -27.719 -6.434 1 85.88 266 ARG B O 1
ATOM 9329 N N . ARG B 1 267 ? -41.812 -26.062 -7.316 1 87.5 267 ARG B N 1
ATOM 9330 C CA . ARG B 1 267 ? -40.688 -25.516 -8.086 1 87.5 267 ARG B CA 1
ATOM 9331 C C . ARG B 1 267 ? -40.094 -24.297 -7.383 1 87.5 267 ARG B C 1
ATOM 9333 O O . ARG B 1 267 ? -40.75 -23.297 -7.16 1 87.5 267 ARG B O 1
ATOM 9340 N N . TYR B 1 268 ? -38.812 -24.453 -7.039 1 90.06 268 TYR B N 1
ATOM 9341 C CA . TYR B 1 268 ? -38.219 -23.406 -6.219 1 90.06 268 TYR B CA 1
ATOM 9342 C C . TYR B 1 268 ? -36.906 -22.922 -6.816 1 90.06 268 TYR B C 1
ATOM 9344 O O . TYR B 1 268 ? -36.281 -23.625 -7.625 1 90.06 268 TYR B O 1
ATOM 9352 N N . LEU B 1 269 ? -36.5 -21.734 -6.508 1 92.19 269 LEU B N 1
ATOM 9353 C CA . LEU B 1 269 ? -35.188 -21.125 -6.77 1 92.19 269 LEU B CA 1
ATOM 9354 C C . LEU B 1 269 ? -34.531 -20.688 -5.473 1 92.19 269 LEU B C 1
ATOM 9356 O O . LEU B 1 269 ? -35 -19.766 -4.797 1 92.19 269 LEU B O 1
ATOM 9360 N N . ILE B 1 270 ? -33.469 -21.375 -5.148 1 93.56 270 ILE B N 1
ATOM 9361 C CA . ILE B 1 270 ? -32.75 -21.078 -3.904 1 93.56 270 ILE B CA 1
ATOM 9362 C C . ILE B 1 270 ? -31.344 -20.609 -4.215 1 93.56 270 ILE B C 1
ATOM 9364 O O . ILE B 1 270 ? -30.672 -21.172 -5.082 1 93.56 270 ILE B O 1
ATOM 9368 N N . VAL B 1 271 ? -30.938 -19.547 -3.629 1 94.25 271 VAL B N 1
ATOM 9369 C CA . VAL B 1 271 ? -29.562 -19.078 -3.752 1 94.25 271 VAL B CA 1
ATOM 9370 C C . VAL B 1 271 ? -28.828 -19.25 -2.422 1 94.25 271 VAL B C 1
ATOM 9372 O O . VAL B 1 271 ? -29.297 -18.766 -1.386 1 94.25 271 VAL B O 1
ATOM 9375 N N . ILE B 1 272 ? -27.828 -19.969 -2.396 1 94.81 272 ILE B N 1
ATOM 9376 C CA . ILE B 1 272 ? -26.969 -20.125 -1.231 1 94.81 272 ILE B CA 1
ATOM 9377 C C . ILE B 1 272 ? -25.641 -19.391 -1.465 1 94.81 272 ILE B C 1
ATOM 9379 O O . ILE B 1 272 ? -24.75 -19.906 -2.129 1 94.81 272 ILE B O 1
ATOM 9383 N N . ASP B 1 273 ? -25.484 -18.312 -0.789 1 91.5 273 ASP B N 1
ATOM 9384 C CA . ASP B 1 273 ? -24.375 -17.406 -1.048 1 91.5 273 ASP B CA 1
ATOM 9385 C C . ASP B 1 273 ? -23.156 -17.766 -0.191 1 91.5 273 ASP B C 1
ATOM 9387 O O . ASP B 1 273 ? -23.297 -17.984 1.015 1 91.5 273 ASP B O 1
ATOM 9391 N N . ASP B 1 274 ? -21.984 -17.906 -0.78 1 89.56 274 ASP B N 1
ATOM 9392 C CA . ASP B 1 274 ? -20.688 -18.031 -0.146 1 89.56 274 ASP B CA 1
ATOM 9393 C C . ASP B 1 274 ? -20.594 -19.312 0.68 1 89.56 274 ASP B C 1
ATOM 9395 O O . ASP B 1 274 ? -20.281 -19.266 1.871 1 89.56 274 ASP B O 1
ATOM 9399 N N . ILE B 1 275 ? -20.781 -20.391 0.068 1 91.44 275 ILE B N 1
ATOM 9400 C CA . ILE B 1 275 ? -20.719 -21.688 0.726 1 91.44 275 ILE B CA 1
ATOM 9401 C C . ILE B 1 275 ? -19.266 -22.031 1.069 1 91.44 275 ILE B C 1
ATOM 9403 O O . ILE B 1 275 ? -18.359 -21.703 0.308 1 91.44 275 ILE B O 1
ATOM 9407 N N . GLY B 1 276 ? -19.062 -22.578 2.262 1 86.38 276 GLY B N 1
ATOM 9408 C CA . GLY B 1 276 ? -17.734 -22.938 2.719 1 86.38 276 GLY B CA 1
ATOM 9409 C C . GLY B 1 276 ? -17.312 -24.344 2.293 1 86.38 276 GLY B C 1
ATOM 9410 O O . GLY B 1 276 ? -18.047 -25.031 1.588 1 86.38 276 GLY B O 1
ATOM 9411 N N . ASN B 1 277 ? -16.094 -24.703 2.701 1 82.75 277 ASN B N 1
ATOM 9412 C CA . ASN B 1 277 ? -15.523 -26 2.354 1 82.75 277 ASN B CA 1
ATOM 9413 C C . ASN B 1 277 ? -16.297 -27.141 3.002 1 82.75 277 ASN B C 1
ATOM 9415 O O . ASN B 1 277 ? -16.516 -27.156 4.215 1 82.75 277 ASN B O 1
ATOM 9419 N N . GLY B 1 278 ? -16.797 -28.031 2.215 1 83.44 278 GLY B N 1
ATOM 9420 C CA . GLY B 1 278 ? -17.469 -29.234 2.693 1 83.44 278 GLY B CA 1
ATOM 9421 C C . GLY B 1 278 ? -18.906 -28.984 3.133 1 83.44 278 GLY B C 1
ATOM 9422 O O . GLY B 1 278 ? -19.594 -29.906 3.539 1 83.44 278 GLY B O 1
ATOM 9423 N N . GLN B 1 279 ? -19.359 -27.828 3.012 1 87.44 279 GLN B N 1
ATOM 9424 C CA . GLN B 1 279 ? -20.688 -27.469 3.521 1 87.44 279 GLN B CA 1
ATOM 9425 C C . GLN B 1 279 ? -21.797 -28.031 2.631 1 87.44 279 GLN B C 1
ATOM 9427 O O . GLN B 1 279 ? -22.875 -28.359 3.111 1 87.44 279 GLN B O 1
ATOM 9432 N N . TRP B 1 280 ? -21.531 -28.109 1.345 1 88.81 280 TRP B N 1
ATOM 9433 C CA . TRP B 1 280 ? -22.531 -28.594 0.411 1 88.81 280 TRP B CA 1
ATOM 9434 C C . TRP B 1 280 ? -22.938 -30.031 0.756 1 88.81 280 TRP B C 1
ATOM 9436 O O . TRP B 1 280 ? -24.125 -30.375 0.674 1 88.81 280 TRP B O 1
ATOM 9446 N N . ASN B 1 281 ? -22.016 -30.828 1.193 1 86.44 281 ASN B N 1
ATOM 9447 C CA . ASN B 1 281 ? -22.297 -32.219 1.529 1 86.44 281 ASN B CA 1
ATOM 9448 C C . ASN B 1 281 ? -23.219 -32.312 2.736 1 86.44 281 ASN B C 1
ATOM 9450 O O . ASN B 1 281 ? -23.984 -33.281 2.859 1 86.44 281 ASN B O 1
ATOM 9454 N N . SER B 1 282 ? -23.25 -31.344 3.506 1 87.12 282 SER B N 1
ATOM 9455 C CA . SER B 1 282 ? -24.078 -31.359 4.699 1 87.12 282 SER B CA 1
ATOM 9456 C C . SER B 1 282 ? -25.5 -30.906 4.379 1 87.12 282 SER B C 1
ATOM 9458 O O . SER B 1 282 ? -26.453 -31.234 5.098 1 87.12 282 SER B O 1
ATOM 9460 N N . ILE B 1 283 ? -25.719 -30.203 3.32 1 90.62 283 ILE B N 1
ATOM 9461 C CA . ILE B 1 283 ? -27.031 -29.594 3.082 1 90.62 283 ILE B CA 1
ATOM 9462 C C . ILE B 1 283 ? -27.688 -30.25 1.871 1 90.62 283 ILE B C 1
ATOM 9464 O O . ILE B 1 283 ? -28.906 -30.156 1.687 1 90.62 283 ILE B O 1
ATOM 9468 N N . LYS B 1 284 ? -26.953 -30.969 1.029 1 87.5 284 LYS B N 1
ATOM 9469 C CA . LYS B 1 284 ? -27.438 -31.469 -0.251 1 87.5 284 LYS B CA 1
ATOM 9470 C C . LYS B 1 284 ? -28.578 -32.469 -0.054 1 87.5 284 LYS B C 1
ATOM 9472 O O . LYS B 1 284 ? -29.453 -32.594 -0.908 1 87.5 284 LYS B O 1
ATOM 9477 N N . SER B 1 285 ? -28.578 -33.094 1.054 1 84.94 285 SER B N 1
ATOM 9478 C CA . SER B 1 285 ? -29.562 -34.156 1.3 1 84.94 285 SER B CA 1
ATOM 9479 C C . SER B 1 285 ? -30.969 -33.531 1.409 1 84.94 285 SER B C 1
ATOM 9481 O O . SER B 1 285 ? -31.969 -34.219 1.142 1 84.94 285 SER B O 1
ATOM 9483 N N . ALA B 1 286 ? -31.062 -32.344 1.723 1 87.12 286 ALA B N 1
ATOM 9484 C CA . ALA B 1 286 ? -32.344 -31.688 1.867 1 87.12 286 ALA B CA 1
ATOM 9485 C C . ALA B 1 286 ? -33 -31.422 0.506 1 87.12 286 ALA B C 1
ATOM 9487 O O . ALA B 1 286 ? -34.219 -31.25 0.408 1 87.12 286 ALA B O 1
ATOM 9488 N N . PHE B 1 287 ? -32.219 -31.469 -0.604 1 85.5 287 PHE B N 1
ATOM 9489 C CA . PHE B 1 287 ? -32.719 -31.094 -1.92 1 85.5 287 PHE B CA 1
ATOM 9490 C C . PHE B 1 287 ? -32.812 -32.312 -2.83 1 85.5 287 PHE B C 1
ATOM 9492 O O . PHE B 1 287 ? -33.531 -32.312 -3.816 1 85.5 287 PHE B O 1
ATOM 9499 N N . GLU B 1 288 ? -31.812 -33.281 -2.77 1 70.88 288 GLU B N 1
ATOM 9500 C CA . GLU B 1 288 ? -31.625 -34.375 -3.703 1 70.88 288 GLU B CA 1
ATOM 9501 C C . GLU B 1 288 ? -32.875 -35.25 -3.783 1 70.88 288 GLU B C 1
ATOM 9503 O O . GLU B 1 288 ? -33.25 -35.75 -4.859 1 70.88 288 GLU B O 1
ATOM 9508 N N . GLU B 1 289 ? -33.438 -35.625 -2.561 1 58.69 289 GLU B N 1
ATOM 9509 C CA . GLU B 1 289 ? -34.438 -36.688 -2.531 1 58.69 289 GLU B CA 1
ATOM 9510 C C . GLU B 1 289 ? -35.719 -36.281 -3.238 1 58.69 289 GLU B C 1
ATOM 9512 O O . GLU B 1 289 ? -36.625 -37.094 -3.445 1 58.69 289 GLU B O 1
ATOM 9517 N N . ASN B 1 290 ? -35.875 -35.219 -3.688 1 52.56 290 ASN B N 1
ATOM 9518 C CA . ASN B 1 290 ? -37.219 -34.906 -4.184 1 52.56 290 ASN B CA 1
ATOM 9519 C C . ASN B 1 290 ? -37.375 -35.344 -5.645 1 52.56 290 ASN B C 1
ATOM 9521 O O . ASN B 1 290 ? -36.875 -34.656 -6.543 1 52.56 290 ASN B O 1
ATOM 9525 N N . SER B 1 291 ? -37.312 -36.656 -6.016 1 50.28 291 SER B N 1
ATOM 9526 C CA . SER B 1 291 ? -37.562 -37.406 -7.234 1 50.28 291 SER B CA 1
ATOM 9527 C C . SER B 1 291 ? -38.5 -36.656 -8.164 1 50.28 291 SER B C 1
ATOM 9529 O O . SER B 1 291 ? -38.5 -36.875 -9.375 1 50.28 291 SER B O 1
ATOM 9531 N N . ARG B 1 292 ? -39.594 -36.031 -7.77 1 53.62 292 ARG B N 1
ATOM 9532 C CA . ARG B 1 292 ? -40.562 -35.344 -8.602 1 53.62 292 ARG B CA 1
ATOM 9533 C C . ARG B 1 292 ? -40.25 -33.875 -8.742 1 53.62 292 ARG B C 1
ATOM 9535 O O . ARG B 1 292 ? -41.125 -33 -8.602 1 53.62 292 ARG B O 1
ATOM 9542 N N . ASN B 1 293 ? -38.906 -33.594 -8.984 1 58.91 293 ASN B N 1
ATOM 9543 C CA . ASN B 1 293 ? -38.438 -32.219 -9.039 1 58.91 293 ASN B CA 1
ATOM 9544 C C . ASN B 1 293 ? -38.875 -31.531 -10.328 1 58.91 293 ASN B C 1
ATOM 9546 O O . ASN B 1 293 ? -38.781 -32.125 -11.414 1 58.91 293 ASN B O 1
ATOM 9550 N N . ASN B 1 294 ? -39.75 -30.672 -10.266 1 70.31 294 ASN B N 1
ATOM 9551 C CA . ASN B 1 294 ? -40.469 -29.906 -11.281 1 70.31 294 ASN B CA 1
ATOM 9552 C C . ASN B 1 294 ? -39.594 -28.781 -11.844 1 70.31 294 ASN B C 1
ATOM 9554 O O . ASN B 1 294 ? -40.062 -27.656 -12.016 1 70.31 294 ASN B O 1
ATOM 9558 N N . GLY B 1 295 ? -38.156 -29.109 -12.109 1 80.25 295 GLY B N 1
ATOM 9559 C CA . GLY B 1 295 ? -37.344 -28.078 -12.727 1 80.25 295 GLY B CA 1
ATOM 9560 C C . GLY B 1 295 ? -36.812 -27.062 -11.734 1 80.25 295 GLY B C 1
ATOM 9561 O O . GLY B 1 295 ? -36.656 -25.891 -12.062 1 80.25 295 GLY B O 1
ATOM 9562 N N . SER B 1 296 ? -36.562 -27.453 -10.406 1 88.38 296 SER B N 1
ATOM 9563 C CA . SER B 1 296 ? -36.062 -26.562 -9.375 1 88.38 296 SER B CA 1
ATOM 9564 C C . SER B 1 296 ? -34.594 -26.234 -9.625 1 88.38 296 SER B C 1
ATOM 9566 O O . SER B 1 296 ? -33.875 -26.969 -10.305 1 88.38 296 SER B O 1
ATOM 9568 N N . ARG B 1 297 ? -34.188 -25.062 -9.258 1 91 297 ARG B N 1
ATOM 9569 C CA . ARG B 1 297 ? -32.844 -24.562 -9.477 1 91 297 ARG B CA 1
ATOM 9570 C C . ARG B 1 297 ? -32.219 -24.047 -8.172 1 91 297 ARG B C 1
ATOM 9572 O O . ARG B 1 297 ? -32.906 -23.422 -7.367 1 91 297 ARG B O 1
ATOM 9579 N N . ILE B 1 298 ? -30.922 -24.344 -7.977 1 91.69 298 ILE B N 1
ATOM 9580 C CA . ILE B 1 298 ? -30.156 -23.812 -6.848 1 91.69 298 ILE B CA 1
ATOM 9581 C C . ILE B 1 298 ? -28.922 -23.094 -7.355 1 91.69 298 ILE B C 1
ATOM 9583 O O . ILE B 1 298 ? -28.172 -23.625 -8.18 1 91.69 298 ILE B O 1
ATOM 9587 N N . ILE B 1 299 ? -28.719 -21.906 -6.98 1 94.06 299 ILE B N 1
ATOM 9588 C CA . ILE B 1 299 ? -27.516 -21.156 -7.309 1 94.06 299 ILE B CA 1
ATOM 9589 C C . ILE B 1 299 ? -26.594 -21.078 -6.086 1 94.06 299 ILE B C 1
ATOM 9591 O O . ILE B 1 299 ? -27.031 -20.703 -4.996 1 94.06 299 ILE B O 1
ATOM 9595 N N . VAL B 1 300 ? -25.453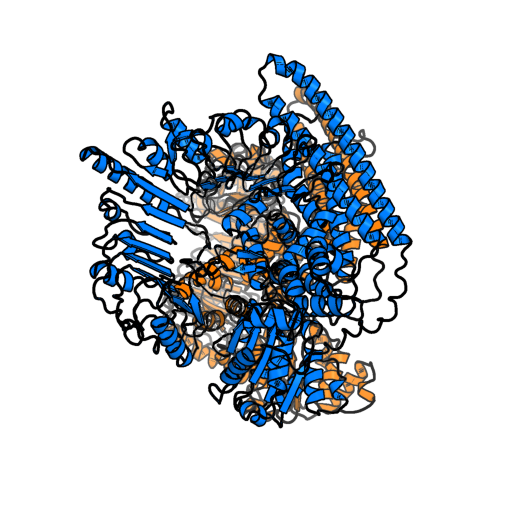 -21.5 -6.27 1 94.56 300 VAL B N 1
ATOM 9596 C CA . VAL B 1 300 ? -24.484 -21.469 -5.18 1 94.56 300 VAL B CA 1
ATOM 9597 C C . VAL B 1 300 ? -23.297 -20.578 -5.559 1 94.56 300 VAL B C 1
ATOM 9599 O O . VAL B 1 300 ? -22.844 -20.594 -6.711 1 94.56 300 VAL B O 1
ATOM 9602 N N . THR B 1 301 ? -22.812 -19.703 -4.676 1 94.12 301 THR B N 1
ATOM 9603 C CA . THR B 1 301 ? -21.594 -18.938 -4.867 1 94.12 301 THR B CA 1
ATOM 9604 C C . THR B 1 301 ? -20.5 -19.422 -3.924 1 94.12 301 THR B C 1
ATOM 9606 O O . THR B 1 301 ? -20.75 -19.703 -2.752 1 94.12 301 THR B O 1
ATOM 9609 N N . THR B 1 302 ? -19.344 -19.672 -4.426 1 92.62 302 THR B N 1
ATOM 9610 C CA . THR B 1 302 ? -18.25 -20.156 -3.598 1 92.62 302 THR B CA 1
ATOM 9611 C C . THR B 1 302 ? -16.906 -19.625 -4.109 1 92.62 302 THR B C 1
ATOM 9613 O O . THR B 1 302 ? -16.812 -19.188 -5.258 1 92.62 302 THR B O 1
ATOM 9616 N N . THR B 1 303 ? -15.938 -19.641 -3.213 1 89.88 303 THR B N 1
ATOM 9617 C CA . THR B 1 303 ? -14.586 -19.219 -3.578 1 89.88 303 THR B CA 1
ATOM 9618 C C . THR B 1 303 ? -13.719 -20.438 -3.895 1 89.88 303 THR B C 1
ATOM 9620 O O . THR B 1 303 ? -12.617 -20.297 -4.438 1 89.88 303 THR B O 1
ATOM 9623 N N . ILE B 1 304 ? -14.227 -21.641 -3.643 1 90.31 304 ILE B N 1
ATOM 9624 C CA . ILE B 1 304 ? -13.438 -22.859 -3.766 1 90.31 304 ILE B CA 1
ATOM 9625 C C . ILE B 1 304 ? -13.906 -23.656 -4.98 1 90.31 304 ILE B C 1
ATOM 9627 O O . ILE B 1 304 ? -15.07 -24.047 -5.059 1 90.31 304 ILE B O 1
ATOM 9631 N N . LYS B 1 305 ? -13.016 -23.984 -5.844 1 88.56 305 LYS B N 1
ATOM 9632 C CA . LYS B 1 305 ? -13.344 -24.703 -7.074 1 88.56 305 LYS B CA 1
ATOM 9633 C C . LYS B 1 305 ? -13.766 -26.141 -6.777 1 88.56 305 LYS B C 1
ATOM 9635 O O . LYS B 1 305 ? -14.672 -26.672 -7.414 1 88.56 305 LYS B O 1
ATOM 9640 N N . SER B 1 306 ? -13.062 -26.766 -5.832 1 88 306 SER B N 1
ATOM 9641 C CA . SER B 1 306 ? -13.406 -28.141 -5.488 1 88 306 SER B CA 1
ATOM 9642 C C . SER B 1 306 ? -14.828 -28.234 -4.941 1 88 306 SER B C 1
ATOM 9644 O O . SER B 1 306 ? -15.547 -29.203 -5.215 1 88 306 SER B O 1
ATOM 9646 N N . GLU B 1 307 ? -15.203 -27.25 -4.195 1 89.62 307 GLU B N 1
ATOM 9647 C CA . GLU B 1 307 ? -16.562 -27.219 -3.68 1 89.62 307 GLU B CA 1
ATOM 9648 C C . GLU B 1 307 ? -17.578 -27.031 -4.809 1 89.62 307 GLU B C 1
ATOM 9650 O O . GLU B 1 307 ? -18.672 -27.609 -4.773 1 89.62 307 GLU B O 1
ATOM 9655 N N . ALA B 1 308 ? -17.234 -26.219 -5.766 1 90 308 ALA B N 1
ATOM 9656 C CA . ALA B 1 308 ? -18.109 -26.047 -6.926 1 90 308 ALA B CA 1
ATOM 9657 C C . ALA B 1 308 ? -18.266 -27.344 -7.699 1 90 308 ALA B C 1
ATOM 9659 O O . ALA B 1 308 ? -19.375 -27.656 -8.156 1 90 308 ALA B O 1
ATOM 9660 N N . ASN B 1 309 ? -17.172 -28.062 -7.824 1 85.75 309 ASN B N 1
ATOM 9661 C CA . ASN B 1 309 ? -17.234 -29.359 -8.508 1 85.75 309 ASN B CA 1
ATOM 9662 C C . ASN B 1 309 ? -18.109 -30.344 -7.754 1 85.75 309 ASN B C 1
ATOM 9664 O O . ASN B 1 309 ? -18.828 -31.141 -8.367 1 85.75 309 ASN B O 1
ATOM 9668 N N . THR B 1 310 ? -18.031 -30.266 -6.477 1 87 310 THR B N 1
ATOM 9669 C CA . THR B 1 310 ? -18.828 -31.156 -5.656 1 87 310 THR B CA 1
ATOM 9670 C C . THR B 1 310 ? -20.312 -30.828 -5.797 1 87 310 THR B C 1
ATOM 9672 O O . THR B 1 310 ? -21.156 -31.719 -5.812 1 87 310 THR B O 1
ATOM 9675 N N . CYS B 1 311 ? -20.609 -29.594 -5.871 1 87.38 311 CYS B N 1
ATOM 9676 C CA . CYS B 1 311 ? -22 -29.156 -6.012 1 87.38 311 CYS B CA 1
ATOM 9677 C C . CYS B 1 311 ? -22.578 -29.594 -7.348 1 87.38 311 CYS B C 1
ATOM 9679 O O . CYS B 1 311 ? -23.766 -29.922 -7.438 1 87.38 311 CYS B O 1
ATOM 9681 N N . CYS B 1 312 ? -21.719 -29.547 -8.391 1 81.06 312 CYS B N 1
ATOM 9682 C CA . CYS B 1 312 ? -22.203 -29.828 -9.742 1 81.06 312 CYS B CA 1
ATOM 9683 C C . CYS B 1 312 ? -21.859 -31.234 -10.164 1 81.06 312 CYS B C 1
ATOM 9685 O O . CYS B 1 312 ? -21.922 -31.578 -11.352 1 81.06 312 CYS B O 1
ATOM 9687 N N . GLY B 1 313 ? -21.391 -31.984 -9.18 1 72.94 313 GLY B N 1
ATOM 9688 C CA . GLY B 1 313 ? -20.953 -33.312 -9.508 1 72.94 313 GLY B CA 1
ATOM 9689 C C . GLY B 1 313 ? -22.031 -34.156 -10.188 1 72.94 313 GLY B C 1
ATOM 9690 O O . GLY B 1 313 ? -23.219 -33.844 -10.086 1 72.94 313 GLY B O 1
ATOM 9691 N N . ASN B 1 314 ? -21.703 -35.094 -10.938 1 63.97 314 ASN B N 1
ATOM 9692 C CA . ASN B 1 314 ? -22.516 -36.125 -11.562 1 63.97 314 ASN B CA 1
ATOM 9693 C C . ASN B 1 314 ? -23.406 -35.562 -12.656 1 63.97 314 ASN B C 1
ATOM 9695 O O . ASN B 1 314 ? -24.578 -35.969 -12.781 1 63.97 314 ASN B O 1
ATOM 9699 N N . GLY B 1 315 ? -22.938 -34.438 -13.375 1 62.53 315 GLY B N 1
ATOM 9700 C CA . GLY B 1 315 ? -23.656 -33.906 -14.523 1 62.53 315 GLY B CA 1
ATOM 9701 C C . GLY B 1 315 ? -24.875 -33.094 -14.141 1 62.53 315 GLY B C 1
ATOM 9702 O O . GLY B 1 315 ? -25.656 -32.688 -15 1 62.53 315 GLY B O 1
ATOM 9703 N N . LYS B 1 316 ? -25.047 -32.844 -12.875 1 67 316 LYS B N 1
ATOM 9704 C CA . LYS B 1 316 ? -26.281 -32.188 -12.406 1 67 316 LYS B CA 1
ATOM 9705 C C . LYS B 1 316 ? -26.078 -30.688 -12.242 1 67 316 LYS B C 1
ATOM 9707 O O . LYS B 1 316 ? -26.922 -30 -11.68 1 67 316 LYS B O 1
ATOM 9712 N N . GLY B 1 317 ? -25 -30.219 -12.719 1 77.94 317 GLY B N 1
ATOM 9713 C CA . GLY B 1 317 ? -24.875 -28.781 -12.477 1 77.94 317 GLY B CA 1
ATOM 9714 C C . GLY B 1 317 ? -23.906 -28.094 -13.414 1 77.94 317 GLY B C 1
ATOM 9715 O O . GLY B 1 317 ? -23.344 -28.734 -14.305 1 77.94 317 GLY B O 1
ATOM 9716 N N . PHE B 1 318 ? -23.953 -26.797 -13.484 1 82.12 318 PHE B N 1
ATOM 9717 C CA . PHE B 1 318 ? -23.078 -25.938 -14.289 1 82.12 318 PHE B CA 1
ATOM 9718 C C . PHE B 1 318 ? -22.172 -25.109 -13.391 1 82.12 318 PHE B C 1
ATOM 9720 O O . PHE B 1 318 ? -22.578 -24.688 -12.305 1 82.12 318 PHE B O 1
ATOM 9727 N N . ILE B 1 319 ? -20.953 -25.016 -13.867 1 85.38 319 ILE B N 1
ATOM 9728 C CA . ILE B 1 319 ? -20.016 -24.188 -13.133 1 85.38 319 ILE B CA 1
ATOM 9729 C C . ILE B 1 319 ? -19.688 -22.922 -13.938 1 85.38 319 ILE B C 1
ATOM 9731 O O . ILE B 1 319 ? -19.312 -23.016 -15.109 1 85.38 319 ILE B O 1
ATOM 9735 N N . TYR B 1 320 ? -19.922 -21.828 -13.406 1 86.81 320 TYR B N 1
ATOM 9736 C CA . TYR B 1 320 ? -19.531 -20.562 -14.008 1 86.81 320 TYR B CA 1
ATOM 9737 C C . TYR B 1 320 ? -18.328 -19.969 -13.297 1 86.81 320 TYR B C 1
ATOM 9739 O O . TYR B 1 320 ? -18.422 -19.594 -12.125 1 86.81 320 TYR B O 1
ATOM 9747 N N . GLN B 1 321 ? -17.266 -19.781 -14.008 1 84.31 321 GLN B N 1
ATOM 9748 C CA . GLN B 1 321 ? -16.078 -19.188 -13.445 1 84.31 321 GLN B CA 1
ATOM 9749 C C . GLN B 1 321 ? -16.047 -17.672 -13.688 1 84.31 321 GLN B C 1
ATOM 9751 O O . GLN B 1 321 ? -16.141 -17.219 -14.828 1 84.31 321 GLN B O 1
ATOM 9756 N N . MET B 1 322 ? -15.883 -16.922 -12.57 1 87.88 322 MET B N 1
ATOM 9757 C CA . MET B 1 322 ? -15.867 -15.461 -12.672 1 87.88 322 MET B CA 1
ATOM 9758 C C . MET B 1 322 ? -14.672 -14.992 -13.5 1 87.88 322 MET B C 1
ATOM 9760 O O . MET B 1 322 ? -13.57 -15.539 -13.375 1 87.88 322 MET B O 1
ATOM 9764 N N . GLN B 1 323 ? -14.953 -14.039 -14.312 1 78.19 323 GLN B N 1
ATOM 9765 C CA . GLN B 1 323 ? -13.891 -13.422 -15.102 1 78.19 323 GLN B CA 1
ATOM 9766 C C . GLN B 1 323 ? -13.602 -12 -14.625 1 78.19 323 GLN B C 1
ATOM 9768 O O . GLN B 1 323 ? -14.453 -11.367 -14.008 1 78.19 323 GLN B O 1
ATOM 9773 N N . ASN B 1 324 ? -12.375 -11.531 -14.914 1 76.38 324 ASN B N 1
ATOM 9774 C CA . ASN B 1 324 ? -12.039 -10.148 -14.586 1 76.38 324 ASN B CA 1
ATOM 9775 C C . ASN B 1 324 ? -12.789 -9.164 -15.469 1 76.38 324 ASN B C 1
ATOM 9777 O O . ASN B 1 324 ? -13.148 -9.492 -16.609 1 76.38 324 ASN B O 1
ATOM 9781 N N . LEU B 1 325 ? -13.016 -8.055 -14.875 1 81.06 325 LEU B N 1
ATOM 9782 C CA . LEU B 1 325 ? -13.719 -7.016 -15.625 1 81.06 325 LEU B CA 1
ATOM 9783 C C . LEU B 1 325 ? -12.852 -6.492 -16.766 1 81.06 325 LEU B C 1
ATOM 9785 O O . LEU B 1 325 ? -11.625 -6.477 -16.656 1 81.06 325 LEU B O 1
ATOM 9789 N N . GLU B 1 326 ? -13.508 -6.168 -17.781 1 76.5 326 GLU B N 1
ATOM 9790 C CA . GLU B 1 326 ? -12.797 -5.582 -18.922 1 76.5 326 GLU B CA 1
ATOM 9791 C C . GLU B 1 326 ? -12.312 -4.172 -18.594 1 76.5 326 GLU B C 1
ATOM 9793 O O . GLU B 1 326 ? -12.812 -3.533 -17.672 1 76.5 326 GLU B O 1
ATOM 9798 N N . ASP B 1 327 ? -11.367 -3.578 -19.297 1 74.38 327 ASP B N 1
ATOM 9799 C CA . ASP B 1 327 ? -10.68 -2.32 -19.031 1 74.38 327 ASP B CA 1
ATOM 9800 C C . ASP B 1 327 ? -11.656 -1.147 -19.016 1 74.38 327 ASP B C 1
ATOM 9802 O O . ASP B 1 327 ? -11.516 -0.225 -18.203 1 74.38 327 ASP B O 1
ATOM 9806 N N . GLN B 1 328 ? -12.594 -1.235 -19.891 1 74.5 328 GLN B N 1
ATOM 9807 C CA . GLN B 1 328 ? -13.523 -0.114 -19.984 1 74.5 328 GLN B CA 1
ATOM 9808 C C . GLN B 1 328 ? -14.336 0.034 -18.703 1 74.5 328 GLN B C 1
ATOM 9810 O O . GLN B 1 328 ? -14.609 1.151 -18.266 1 74.5 328 GLN B O 1
ATOM 9815 N N . TYR B 1 329 ? -14.586 -1.032 -18.141 1 79.06 329 TYR B N 1
ATOM 9816 C CA . TYR B 1 329 ? -15.438 -0.99 -16.953 1 79.06 329 TYR B CA 1
ATOM 9817 C C . TYR B 1 329 ? -14.633 -0.619 -15.711 1 79.06 329 TYR B C 1
ATOM 9819 O O . TYR B 1 329 ? -15.156 -0.002 -14.781 1 79.06 329 TYR B O 1
ATOM 9827 N N . PHE B 1 330 ? -13.289 -0.939 -15.82 1 82.12 330 PHE B N 1
ATOM 9828 C CA . PHE B 1 330 ? -12.477 -0.63 -14.648 1 82.12 330 PHE B CA 1
ATOM 9829 C C . PHE B 1 330 ? -12.359 0.876 -14.453 1 82.12 330 PHE B C 1
ATOM 9831 O O . PHE B 1 330 ? -12.453 1.368 -13.328 1 82.12 330 PHE B O 1
ATOM 9838 N N . LYS B 1 331 ? -12.25 1.556 -15.602 1 85.06 331 LYS B N 1
ATOM 9839 C CA . LYS B 1 331 ? -12.039 2.998 -15.539 1 85.06 331 LYS B CA 1
ATOM 9840 C C . LYS B 1 331 ? -13.305 3.719 -15.086 1 85.06 331 LYS B C 1
ATOM 9842 O O . LYS B 1 331 ? -13.242 4.645 -14.281 1 85.06 331 LYS B O 1
ATOM 9847 N N . THR B 1 332 ? -14.414 3.199 -15.516 1 85 332 THR B N 1
ATOM 9848 C CA . THR B 1 332 ? -15.672 3.85 -15.18 1 85 332 THR B CA 1
ATOM 9849 C C . THR B 1 332 ? -16 3.646 -13.703 1 85 332 THR B C 1
ATOM 9851 O O . THR B 1 332 ? -16.516 4.559 -13.047 1 85 332 THR B O 1
ATOM 9854 N N . ILE B 1 333 ? -15.727 2.48 -13.195 1 85.56 333 ILE B N 1
ATOM 9855 C CA . ILE B 1 333 ? -16.031 2.176 -11.805 1 85.56 333 ILE B CA 1
ATOM 9856 C C . ILE B 1 333 ? -15.109 2.965 -10.883 1 85.56 333 ILE B C 1
ATOM 9858 O O . ILE B 1 333 ? -15.57 3.572 -9.906 1 85.56 333 ILE B O 1
ATOM 9862 N N . ALA B 1 334 ? -13.828 3.018 -11.219 1 88.12 334 ALA B N 1
ATOM 9863 C CA . ALA B 1 334 ? -12.828 3.602 -10.328 1 88.12 334 ALA B CA 1
ATOM 9864 C C . ALA B 1 334 ? -12.812 5.125 -10.438 1 88.12 334 ALA B C 1
ATOM 9866 O O . ALA B 1 334 ? -12.656 5.824 -9.438 1 88.12 334 ALA B O 1
ATOM 9867 N N . LEU B 1 335 ? -12.953 5.715 -11.68 1 88.44 335 LEU B N 1
ATOM 9868 C CA . LEU B 1 335 ? -12.727 7.141 -11.906 1 88.44 335 LEU B CA 1
ATOM 9869 C C . LEU B 1 335 ? -14.039 7.852 -12.219 1 88.44 335 LEU B C 1
ATOM 9871 O O . LEU B 1 335 ? -14.109 9.086 -12.148 1 88.44 335 LEU B O 1
ATOM 9875 N N . GLY B 1 336 ? -15.086 7.195 -12.445 1 80.56 336 GLY B N 1
ATOM 9876 C CA . GLY B 1 336 ? -16.344 7.812 -12.836 1 80.56 336 GLY B CA 1
ATOM 9877 C C . GLY B 1 336 ? -16.5 7.938 -14.344 1 80.56 336 GLY B C 1
ATOM 9878 O O . GLY B 1 336 ? -15.703 7.395 -15.102 1 80.56 336 GLY B O 1
ATOM 9879 N N . GLU B 1 337 ? -17.516 8.789 -14.57 1 77.06 337 GLU B N 1
ATOM 9880 C CA . GLU B 1 337 ? -17.812 8.961 -15.992 1 77.06 337 GLU B CA 1
ATOM 9881 C C . GLU B 1 337 ? -16.969 10.055 -16.609 1 77.06 337 GLU B C 1
ATOM 9883 O O . GLU B 1 337 ? -16.828 11.141 -16.047 1 77.06 337 GLU B O 1
ATOM 9888 N N . ALA B 1 338 ? -16.109 9.969 -17.531 1 79.81 338 ALA B N 1
ATOM 9889 C CA . ALA B 1 338 ? -15.32 10.906 -18.312 1 79.81 338 ALA B CA 1
ATOM 9890 C C . ALA B 1 338 ? -14.211 11.523 -17.469 1 79.81 338 ALA B C 1
ATOM 9892 O O . ALA B 1 338 ? -14.188 12.742 -17.266 1 79.81 338 ALA B O 1
ATOM 9893 N N . PRO B 1 339 ? -13.406 10.828 -16.953 1 86 339 PRO B N 1
ATOM 9894 C CA . PRO B 1 339 ? -12.305 11.359 -16.141 1 86 339 PRO B CA 1
ATOM 9895 C C . PRO B 1 339 ? -11.375 12.273 -16.938 1 86 339 PRO B C 1
ATOM 9897 O O . PRO B 1 339 ? -11.328 12.195 -18.172 1 86 339 PRO B O 1
ATOM 9900 N N . SER B 1 340 ? -10.75 13.273 -16.297 1 87 340 SER B N 1
ATOM 9901 C CA . SER B 1 340 ? -9.773 14.156 -16.922 1 87 340 SER B CA 1
ATOM 9902 C C . SER B 1 340 ? -8.57 13.375 -17.453 1 87 340 SER B C 1
ATOM 9904 O O . SER B 1 340 ? -8.266 12.289 -16.953 1 87 340 SER B O 1
ATOM 9906 N N . PRO B 1 341 ? -7.973 13.812 -18.469 1 86.12 341 PRO B N 1
ATOM 9907 C CA . PRO B 1 341 ? -6.809 13.125 -19.031 1 86.12 341 PRO B CA 1
ATOM 9908 C C . PRO B 1 341 ? -5.695 12.93 -18 1 86.12 341 PRO B C 1
ATOM 9910 O O . PRO B 1 341 ? -5.02 11.898 -18.016 1 86.12 341 PRO B O 1
ATOM 9913 N N . GLU B 1 342 ? -5.508 13.914 -17.172 1 87.94 342 GLU B N 1
ATOM 9914 C CA . GLU B 1 342 ? -4.48 13.781 -16.141 1 87.94 342 GLU B CA 1
ATOM 9915 C C . GLU B 1 342 ? -4.797 12.633 -15.18 1 87.94 342 GLU B C 1
ATOM 9917 O O . GLU B 1 342 ? -3.904 11.883 -14.781 1 87.94 342 GLU B O 1
ATOM 9922 N N . LEU B 1 343 ? -6.023 12.539 -14.812 1 89.69 343 LEU B N 1
ATOM 9923 C CA . LEU B 1 343 ? -6.457 11.477 -13.914 1 89.69 343 LEU B CA 1
ATOM 9924 C C . LEU B 1 343 ? -6.336 10.109 -14.586 1 89.69 343 LEU B C 1
ATOM 9926 O O . LEU B 1 343 ? -5.973 9.125 -13.938 1 89.69 343 LEU B O 1
ATOM 9930 N N . GLN B 1 344 ? -6.609 10.07 -15.859 1 88.88 344 GLN B N 1
ATOM 9931 C CA . GLN B 1 344 ? -6.52 8.82 -16.609 1 88.88 344 GLN B CA 1
ATOM 9932 C C . GLN B 1 344 ? -5.07 8.352 -16.719 1 88.88 344 GLN B C 1
ATOM 9934 O O . GLN B 1 344 ? -4.773 7.176 -16.5 1 88.88 344 GLN B O 1
ATOM 9939 N N . MET B 1 345 ? -4.227 9.219 -17 1 86.5 345 MET B N 1
ATOM 9940 C CA . MET B 1 345 ? -2.812 8.883 -17.141 1 86.5 345 MET B CA 1
ATOM 9941 C C . MET B 1 345 ? -2.205 8.508 -15.789 1 86.5 345 MET B C 1
ATOM 9943 O O . MET B 1 345 ? -1.401 7.578 -15.703 1 86.5 345 MET B O 1
ATOM 9947 N N . GLY B 1 346 ? -2.576 9.227 -14.805 1 88.44 346 GLY B N 1
ATOM 9948 C CA . GLY B 1 346 ? -2.008 9 -13.484 1 88.44 346 GLY B CA 1
ATOM 9949 C C . GLY B 1 346 ? -2.549 7.746 -12.82 1 88.44 346 GLY B C 1
ATOM 9950 O O . GLY B 1 346 ? -1.921 7.203 -11.906 1 88.44 346 GLY B O 1
ATOM 9951 N N . SER B 1 347 ? -3.703 7.215 -13.305 1 91.94 347 SER B N 1
ATOM 9952 C CA . SER B 1 347 ? -4.348 6.086 -12.641 1 91.94 347 SER B CA 1
ATOM 9953 C C . SER B 1 347 ? -4.047 4.777 -13.367 1 91.94 347 SER B C 1
ATOM 9955 O O . SER B 1 347 ? -4.484 3.707 -12.938 1 91.94 347 SER B O 1
ATOM 9957 N N . GLU B 1 348 ? -3.295 4.77 -14.422 1 88.88 348 GLU B N 1
ATOM 9958 C CA . GLU B 1 348 ? -3.084 3.592 -15.258 1 88.88 348 GLU B CA 1
ATOM 9959 C C . GLU B 1 348 ? -2.404 2.471 -14.484 1 88.88 348 GLU B C 1
ATOM 9961 O O . GLU B 1 348 ? -2.854 1.324 -14.516 1 88.88 348 GLU B O 1
ATOM 9966 N N . GLU B 1 349 ? -1.35 2.777 -13.805 1 87.5 349 GLU B N 1
ATOM 9967 C CA . GLU B 1 349 ? -0.613 1.759 -13.062 1 87.5 349 GLU B CA 1
ATOM 9968 C C . GLU B 1 349 ? -1.437 1.226 -11.891 1 87.5 349 GLU B C 1
ATOM 9970 O O . GLU B 1 349 ? -1.342 0.045 -11.547 1 87.5 349 GLU B O 1
ATOM 9975 N N . LEU B 1 350 ? -2.166 2.129 -11.273 1 91.62 350 LEU B N 1
ATOM 9976 C CA . LEU B 1 350 ? -3.02 1.731 -10.156 1 91.62 350 LEU B CA 1
ATOM 9977 C C . LEU B 1 350 ? -4.094 0.752 -10.625 1 91.62 350 LEU B C 1
ATOM 9979 O O . LEU B 1 350 ? -4.355 -0.249 -9.953 1 91.62 350 LEU B O 1
ATOM 9983 N N . LEU B 1 351 ? -4.668 1.011 -11.82 1 90 351 LEU B N 1
ATOM 9984 C CA . LEU B 1 351 ? -5.723 0.154 -12.352 1 90 351 LEU B CA 1
ATOM 9985 C C . LEU B 1 351 ? -5.156 -1.188 -12.805 1 90 351 LEU B C 1
ATOM 9987 O O . LEU B 1 351 ? -5.836 -2.215 -12.711 1 90 351 LEU B O 1
ATOM 9991 N N . LYS B 1 352 ? -3.943 -1.19 -13.211 1 85.81 352 LYS B N 1
ATOM 9992 C CA . LYS B 1 352 ? -3.287 -2.447 -13.562 1 85.81 352 LYS B CA 1
ATOM 9993 C C . LYS B 1 352 ? -3.084 -3.32 -12.328 1 85.81 352 LYS B C 1
ATOM 9995 O O . LYS B 1 352 ? -3.223 -4.543 -12.391 1 85.81 352 LYS B O 1
ATOM 10000 N N . LYS B 1 353 ? -2.781 -2.674 -11.203 1 87.88 353 LYS B N 1
ATOM 10001 C CA . LYS B 1 353 ? -2.592 -3.408 -9.961 1 87.88 353 LYS B CA 1
ATOM 10002 C C . LYS B 1 353 ? -3.91 -3.99 -9.453 1 87.88 353 LYS B C 1
ATOM 10004 O O . LYS B 1 353 ? -3.92 -4.996 -8.742 1 87.88 353 LYS B O 1
ATOM 10009 N N . CYS B 1 354 ? -4.996 -3.307 -9.742 1 89.31 354 CYS B N 1
ATOM 10010 C CA . CYS B 1 354 ? -6.297 -3.824 -9.336 1 89.31 354 CYS B CA 1
ATOM 10011 C C . CYS B 1 354 ? -6.73 -4.977 -10.234 1 89.31 354 CYS B C 1
ATOM 10013 O O . CYS B 1 354 ? -7.574 -5.789 -9.852 1 89.31 354 CYS B O 1
ATOM 10015 N N . ASP B 1 355 ? -6.098 -5.211 -11.375 1 80.75 355 ASP B N 1
ATOM 10016 C CA . ASP B 1 355 ? -6.25 -6.316 -12.32 1 80.75 355 ASP B CA 1
ATOM 10017 C C . ASP B 1 355 ? -7.723 -6.637 -12.562 1 80.75 355 ASP B C 1
ATOM 10019 O O . ASP B 1 355 ? -8.125 -7.805 -12.523 1 80.75 355 ASP B O 1
ATOM 10023 N N . GLY B 1 356 ? -8.664 -5.637 -12.539 1 84.06 356 GLY B N 1
ATOM 10024 C CA . GLY B 1 356 ? -10.07 -5.828 -12.859 1 84.06 356 GLY B CA 1
ATOM 10025 C C . GLY B 1 356 ? -10.859 -6.441 -11.719 1 84.06 356 GLY B C 1
ATOM 10026 O O . GLY B 1 356 ? -11.969 -6.949 -11.922 1 84.06 356 GLY B O 1
ATOM 10027 N N . HIS B 1 357 ? -10.328 -6.512 -10.562 1 88.81 357 HIS B N 1
ATOM 10028 C CA . HIS B 1 357 ? -11.039 -6.996 -9.383 1 88.81 357 HIS B CA 1
ATOM 10029 C C . HIS B 1 357 ? -12.07 -5.98 -8.906 1 88.81 357 HIS B C 1
ATOM 10031 O O . HIS B 1 357 ? -11.719 -4.895 -8.445 1 88.81 357 HIS B O 1
ATOM 10037 N N . PRO B 1 358 ? -13.312 -6.238 -9 1 88.38 358 PRO B N 1
ATOM 10038 C CA . PRO B 1 358 ? -14.383 -5.266 -8.758 1 88.38 358 PRO B CA 1
ATOM 10039 C C . PRO B 1 358 ? -14.312 -4.648 -7.359 1 88.38 358 PRO B C 1
ATOM 10041 O O . PRO B 1 358 ? -14.477 -3.436 -7.207 1 88.38 358 PRO B O 1
ATOM 10044 N N . LEU B 1 359 ? -14.141 -5.414 -6.27 1 88.75 359 LEU B N 1
ATOM 10045 C CA . LEU B 1 359 ? -14.109 -4.867 -4.918 1 88.75 359 LEU B CA 1
ATOM 10046 C C . LEU B 1 359 ? -12.961 -3.873 -4.762 1 88.75 359 LEU B C 1
ATOM 10048 O O . LEU B 1 359 ? -13.125 -2.834 -4.117 1 88.75 359 LEU B O 1
ATOM 10052 N N . SER B 1 360 ? -11.773 -4.238 -5.344 1 91.62 360 SER B N 1
ATOM 10053 C CA . SER B 1 360 ? -10.648 -3.318 -5.266 1 91.62 360 SER B CA 1
ATOM 10054 C C . SER B 1 360 ? -10.945 -2.014 -6 1 91.62 360 SER B C 1
ATOM 10056 O O . SER B 1 360 ? -10.555 -0.937 -5.547 1 91.62 360 SER B O 1
ATOM 10058 N N . LEU B 1 361 ? -11.648 -2.09 -7.121 1 90.62 361 LEU B N 1
ATOM 10059 C CA . LEU B 1 361 ? -11.969 -0.908 -7.914 1 90.62 361 LEU B CA 1
ATOM 10060 C C . LEU B 1 361 ? -12.953 -0.012 -7.172 1 90.62 361 LEU B C 1
ATOM 10062 O O . LEU B 1 361 ? -12.828 1.214 -7.195 1 90.62 361 LEU B O 1
ATOM 10066 N N . VAL B 1 362 ? -13.906 -0.584 -6.5 1 87.88 362 VAL B N 1
ATOM 10067 C CA . VAL B 1 362 ? -14.875 0.177 -5.715 1 87.88 362 VAL B CA 1
ATOM 10068 C C . VAL B 1 362 ? -14.164 0.868 -4.551 1 87.88 362 VAL B C 1
ATOM 10070 O O . VAL B 1 362 ? -14.484 2.01 -4.211 1 87.88 362 VAL B O 1
ATOM 10073 N N . CYS B 1 363 ? -13.242 0.148 -3.893 1 89.62 363 CYS B N 1
ATOM 10074 C CA . CYS B 1 363 ? -12.484 0.737 -2.795 1 89.62 363 CYS B CA 1
ATOM 10075 C C . CYS B 1 363 ? -11.664 1.927 -3.275 1 89.62 363 CYS B C 1
ATOM 10077 O O . CYS B 1 363 ? -11.562 2.939 -2.58 1 89.62 363 CYS B O 1
ATOM 10079 N N . VAL B 1 364 ? -11.047 1.798 -4.488 1 91.62 364 VAL B N 1
ATOM 10080 C CA . VAL B 1 364 ? -10.273 2.891 -5.066 1 91.62 364 VAL B CA 1
ATOM 10081 C C . VAL B 1 364 ? -11.188 4.078 -5.355 1 91.62 364 VAL B C 1
ATOM 10083 O O . VAL B 1 364 ? -10.828 5.227 -5.094 1 91.62 364 VAL B O 1
ATOM 10086 N N . ALA B 1 365 ? -12.352 3.775 -5.879 1 88.56 365 ALA B N 1
ATOM 10087 C CA . ALA B 1 365 ? -13.328 4.828 -6.164 1 88.56 365 ALA B CA 1
ATOM 10088 C C . ALA B 1 365 ? -13.734 5.559 -4.887 1 88.56 365 ALA B C 1
ATOM 10090 O O . ALA B 1 365 ? -13.844 6.789 -4.875 1 88.56 365 ALA B O 1
ATOM 10091 N N . ASN B 1 366 ? -13.969 4.801 -3.816 1 84.38 366 ASN B N 1
ATOM 10092 C CA . ASN B 1 366 ? -14.328 5.387 -2.529 1 84.38 366 ASN B CA 1
ATOM 10093 C C . ASN B 1 366 ? -13.195 6.238 -1.963 1 84.38 366 ASN B C 1
ATOM 10095 O O . ASN B 1 366 ? -13.438 7.293 -1.373 1 84.38 366 ASN B O 1
ATOM 10099 N N . TYR B 1 367 ? -12.008 5.805 -2.109 1 89.5 367 TYR B N 1
ATOM 10100 C CA . TYR B 1 367 ? -10.844 6.547 -1.627 1 89.5 367 TYR B CA 1
ATOM 10101 C C . TYR B 1 367 ? -10.703 7.871 -2.367 1 89.5 367 TYR B C 1
ATOM 10103 O O . TYR B 1 367 ? -10.5 8.922 -1.746 1 89.5 367 TYR B O 1
ATOM 10111 N N . LEU B 1 368 ? -10.781 7.797 -3.693 1 87.88 368 LEU B N 1
ATOM 10112 C CA . LEU B 1 368 ? -10.633 9 -4.508 1 87.88 368 LEU B CA 1
ATOM 10113 C C . LEU B 1 368 ? -11.789 9.969 -4.266 1 87.88 368 LEU B C 1
ATOM 10115 O O . LEU B 1 368 ? -11.609 11.18 -4.336 1 87.88 368 LEU B O 1
ATOM 10119 N N . GLY B 1 369 ? -12.977 9.414 -3.992 1 83 369 GLY B N 1
ATOM 10120 C CA . GLY B 1 369 ? -14.125 10.25 -3.709 1 83 369 GLY B CA 1
ATOM 10121 C C . GLY B 1 369 ? -14.016 11 -2.393 1 83 369 GLY B C 1
ATOM 10122 O O . GLY B 1 369 ? -14.641 12.047 -2.211 1 83 369 GLY B O 1
ATOM 10123 N N . GLY B 1 370 ? -13.227 10.43 -1.477 1 81.88 370 GLY B N 1
ATOM 10124 C CA . GLY B 1 370 ? -13.047 11.062 -0.181 1 81.88 370 GLY B CA 1
ATOM 10125 C C . GLY B 1 370 ? -11.992 12.148 -0.191 1 81.88 370 GLY B C 1
ATOM 10126 O O . GLY B 1 370 ? -11.906 12.953 0.739 1 81.88 370 GLY B O 1
ATOM 10127 N N . LEU B 1 371 ? -11.273 12.234 -1.306 1 84.69 371 LEU B N 1
ATOM 10128 C CA . LEU B 1 371 ? -10.219 13.242 -1.405 1 84.69 371 LEU B CA 1
ATOM 10129 C C . LEU B 1 371 ? -10.789 14.594 -1.821 1 84.69 371 LEU B C 1
ATOM 10131 O O . LEU B 1 371 ? -11.812 14.648 -2.508 1 84.69 371 LEU B O 1
ATOM 10135 N N . ASN B 1 372 ? -10.172 15.648 -1.293 1 74.62 372 ASN B N 1
ATOM 10136 C CA . ASN B 1 372 ? -10.594 16.984 -1.704 1 74.62 372 ASN B CA 1
ATOM 10137 C C . ASN B 1 372 ? -10.414 17.188 -3.205 1 74.62 372 ASN B C 1
ATOM 10139 O O . ASN B 1 372 ? -11.266 17.797 -3.859 1 74.62 372 ASN B O 1
ATOM 10143 N N . GLU B 1 373 ? -9.25 16.625 -3.703 1 80.25 373 GLU B N 1
ATOM 10144 C CA . GLU B 1 373 ? -8.961 16.719 -5.129 1 80.25 373 GLU B CA 1
ATOM 10145 C C . GLU B 1 373 ? -8.383 15.414 -5.664 1 80.25 373 GLU B C 1
ATOM 10147 O O . GLU B 1 373 ? -7.191 15.148 -5.504 1 80.25 373 GLU B O 1
ATOM 10152 N N . PRO B 1 374 ? -9.258 14.656 -6.273 1 86.38 374 PRO B N 1
ATOM 10153 C CA . PRO B 1 374 ? -8.727 13.422 -6.863 1 86.38 374 PRO B CA 1
ATOM 10154 C C . PRO B 1 374 ? -7.852 13.688 -8.086 1 86.38 374 PRO B C 1
ATOM 10156 O O . PRO B 1 374 ? -8.359 14.047 -9.148 1 86.38 374 PRO B O 1
ATOM 10159 N N . THR B 1 375 ? -6.543 13.695 -8.039 1 89.06 375 THR B N 1
ATOM 10160 C CA . THR B 1 375 ? -5.594 13.961 -9.109 1 89.06 375 THR B CA 1
ATOM 10161 C C . THR B 1 375 ? -4.82 12.695 -9.477 1 89.06 375 THR B C 1
ATOM 10163 O O . THR B 1 375 ? -4.867 11.703 -8.75 1 89.06 375 THR B O 1
ATOM 10166 N N . GLY B 1 376 ? -4.27 12.766 -10.617 1 88.31 376 GLY B N 1
ATOM 10167 C CA . GLY B 1 376 ? -3.43 11.664 -11.047 1 88.31 376 GLY B CA 1
ATOM 10168 C C . GLY B 1 376 ? -2.246 11.422 -10.133 1 88.31 376 GLY B C 1
ATOM 10169 O O . GLY B 1 376 ? -1.827 10.273 -9.938 1 88.31 376 GLY B O 1
ATOM 10170 N N . GLN B 1 377 ? -1.804 12.469 -9.516 1 85.88 377 GLN B N 1
ATOM 10171 C CA . GLN B 1 377 ? -0.679 12.344 -8.602 1 85.88 377 GLN B CA 1
ATOM 10172 C C . GLN B 1 377 ? -1.073 11.555 -7.352 1 85.88 377 GLN B C 1
ATOM 10174 O O . GLN B 1 377 ? -0.278 10.773 -6.828 1 85.88 377 GLN B O 1
ATOM 10179 N N . ARG B 1 378 ? -2.256 11.82 -6.918 1 89.19 378 ARG B N 1
ATOM 10180 C CA . ARG B 1 378 ? -2.744 11.086 -5.758 1 89.19 378 ARG B CA 1
ATOM 10181 C C . ARG B 1 378 ? -2.932 9.609 -6.09 1 89.19 378 ARG B C 1
ATOM 10183 O O . ARG B 1 378 ? -2.721 8.742 -5.234 1 89.19 378 ARG B O 1
ATOM 10190 N N . CYS B 1 379 ? -3.285 9.32 -7.332 1 92.25 379 CYS B N 1
ATOM 10191 C CA . CYS B 1 379 ? -3.414 7.938 -7.773 1 92.25 379 CYS B CA 1
ATOM 10192 C C . CYS B 1 379 ? -2.055 7.25 -7.824 1 92.25 379 CYS B C 1
ATOM 10194 O O . CYS B 1 379 ? -1.931 6.086 -7.445 1 92.25 379 CYS B O 1
ATOM 10196 N N . ARG B 1 380 ? -1.058 7.984 -8.289 1 89.94 380 ARG B N 1
ATOM 10197 C CA . ARG B 1 380 ? 0.289 7.426 -8.328 1 89.94 380 ARG B CA 1
ATOM 10198 C C . ARG B 1 380 ? 0.806 7.141 -6.926 1 89.94 380 ARG B C 1
ATOM 10200 O O . ARG B 1 380 ? 1.488 6.137 -6.699 1 89.94 380 ARG B O 1
ATOM 10207 N N . GLU B 1 381 ? 0.477 7.984 -6.039 1 89.12 381 GLU B N 1
ATOM 10208 C CA . GLU B 1 381 ? 0.868 7.773 -4.652 1 89.12 381 GLU B CA 1
ATOM 10209 C C . GLU B 1 381 ? 0.17 6.551 -4.059 1 89.12 381 GLU B C 1
ATOM 10211 O O . GLU B 1 381 ? 0.789 5.762 -3.342 1 89.12 381 GLU B O 1
ATOM 10216 N N . LEU B 1 382 ? -1.128 6.527 -4.301 1 91.62 382 LEU B N 1
ATOM 10217 C CA . LEU B 1 382 ? -1.874 5.367 -3.83 1 91.62 382 LEU B CA 1
ATOM 10218 C C . LEU B 1 382 ? -1.298 4.078 -4.41 1 91.62 382 LEU B C 1
ATOM 10220 O O . LEU B 1 382 ? -1.228 3.061 -3.719 1 91.62 382 LEU B O 1
ATOM 10224 N N . CYS B 1 383 ? -0.896 4.109 -5.68 1 91 383 CYS B N 1
ATOM 10225 C CA . CYS B 1 383 ? -0.318 2.945 -6.336 1 91 383 CYS B CA 1
ATOM 10226 C C . CYS B 1 383 ? 0.964 2.504 -5.641 1 91 383 CYS B C 1
ATOM 10228 O O . CYS B 1 383 ? 1.181 1.311 -5.426 1 91 383 CYS B O 1
ATOM 10230 N N . ARG B 1 384 ? 1.733 3.412 -5.246 1 85 384 ARG B N 1
ATOM 10231 C CA . ARG B 1 384 ? 3.012 3.127 -4.605 1 85 384 ARG B CA 1
ATOM 10232 C C . ARG B 1 384 ? 2.809 2.516 -3.223 1 85 384 ARG B C 1
ATOM 10234 O O . ARG B 1 384 ? 3.523 1.589 -2.836 1 85 384 ARG B O 1
ATOM 10241 N N . TYR B 1 385 ? 1.796 3.012 -2.508 1 87.25 385 TYR B N 1
ATOM 10242 C CA . TYR B 1 385 ? 1.605 2.59 -1.125 1 87.25 385 TYR B CA 1
ATOM 10243 C C . TYR B 1 385 ? 0.308 1.808 -0.967 1 87.25 385 TYR B C 1
ATOM 10245 O O . TYR B 1 385 ? -0.344 1.879 0.078 1 87.25 385 TYR B O 1
ATOM 10253 N N . LEU B 1 386 ? -0.103 1.149 -2.004 1 89.19 386 LEU B N 1
ATOM 10254 C CA . LEU B 1 386 ? -1.385 0.452 -1.99 1 89.19 386 LEU B CA 1
ATOM 10255 C C . LEU B 1 386 ? -1.432 -0.578 -0.867 1 89.19 386 LEU B C 1
ATOM 10257 O O . LEU B 1 386 ? -2.439 -0.692 -0.165 1 89.19 386 LEU B O 1
ATOM 10261 N N . GLY B 1 387 ? -0.305 -1.353 -0.599 1 86.69 387 GLY B N 1
ATOM 10262 C CA . GLY B 1 387 ? -0.272 -2.354 0.456 1 86.69 387 GLY B CA 1
ATOM 10263 C C . GLY B 1 387 ? -0.509 -1.771 1.837 1 86.69 387 GLY B C 1
ATOM 10264 O O . GLY B 1 387 ? -1.271 -2.33 2.629 1 86.69 387 GLY B O 1
ATOM 10265 N N . SER B 1 388 ? 0.069 -0.669 2.131 1 85.38 388 SER B N 1
ATOM 10266 C CA . SER B 1 388 ? -0.085 -0.007 3.422 1 85.38 388 SER B CA 1
ATOM 10267 C C . SER B 1 388 ? -1.478 0.596 3.57 1 85.38 388 SER B C 1
ATOM 10269 O O . SER B 1 388 ? -2.057 0.572 4.66 1 85.38 388 SER B O 1
ATOM 10271 N N . LYS B 1 389 ? -1.992 1.182 2.455 1 88.94 389 LYS B N 1
ATOM 10272 C CA . LYS B 1 389 ? -3.32 1.786 2.494 1 88.94 389 LYS B CA 1
ATOM 10273 C C . LYS B 1 389 ? -4.398 0.73 2.717 1 88.94 389 LYS B C 1
ATOM 10275 O O . LYS B 1 389 ? -5.395 0.987 3.395 1 88.94 389 LYS B O 1
ATOM 10280 N N . ILE B 1 390 ? -4.184 -0.484 2.176 1 89.56 390 ILE B N 1
ATOM 10281 C CA . ILE B 1 390 ? -5.125 -1.573 2.406 1 89.56 390 ILE B CA 1
ATOM 10282 C C . ILE B 1 390 ? -5.141 -1.938 3.889 1 89.56 390 ILE B C 1
ATOM 10284 O O . ILE B 1 390 ? -6.199 -2.225 4.453 1 89.56 390 ILE B O 1
ATOM 10288 N N . HIS B 1 391 ? -4.074 -1.833 4.535 1 84.5 391 HIS B N 1
ATOM 10289 C CA . HIS B 1 391 ? -3.953 -2.238 5.93 1 84.5 391 HIS B CA 1
ATOM 10290 C C . HIS B 1 391 ? -4.551 -1.19 6.863 1 84.5 391 HIS B C 1
ATOM 10292 O O . HIS B 1 391 ? -5.211 -1.533 7.848 1 84.5 391 HIS B O 1
ATOM 10298 N N . ASP B 1 392 ? -4.355 0.109 6.582 1 79 392 ASP B N 1
ATOM 10299 C CA . ASP B 1 392 ? -4.625 1.134 7.586 1 79 392 ASP B CA 1
ATOM 10300 C C . ASP B 1 392 ? -5.84 1.977 7.199 1 79 392 ASP B C 1
ATOM 10302 O O . ASP B 1 392 ? -6.453 2.619 8.055 1 79 392 ASP B O 1
ATOM 10306 N N . ASN B 1 393 ? -6.16 2.068 5.922 1 81.81 393 ASN B N 1
ATOM 10307 C CA . ASN B 1 393 ? -7.199 2.994 5.48 1 81.81 393 ASN B CA 1
ATOM 10308 C C . ASN B 1 393 ? -8.586 2.365 5.574 1 81.81 393 ASN B C 1
ATOM 10310 O O . ASN B 1 393 ? -8.781 1.227 5.145 1 81.81 393 ASN B O 1
ATOM 10314 N N . GLY B 1 394 ? -9.523 3.096 6.141 1 77.31 394 GLY B N 1
ATOM 10315 C CA . GLY B 1 394 ? -10.891 2.627 6.359 1 77.31 394 GLY B CA 1
ATOM 10316 C C . GLY B 1 394 ? -11.625 2.314 5.07 1 77.31 394 GLY B C 1
ATOM 10317 O O . GLY B 1 394 ? -12.492 1.437 5.039 1 77.31 394 GLY B O 1
ATOM 10318 N N . ASN B 1 395 ? -11.266 2.955 3.979 1 80.75 395 ASN B N 1
ATOM 10319 C CA . ASN B 1 395 ? -11.922 2.725 2.695 1 80.75 395 ASN B CA 1
ATOM 10320 C C . ASN B 1 395 ? -11.578 1.349 2.131 1 80.75 395 ASN B C 1
ATOM 10322 O O . ASN B 1 395 ? -12.305 0.823 1.282 1 80.75 395 ASN B O 1
ATOM 10326 N N . PHE B 1 396 ? -10.469 0.774 2.662 1 87.94 396 PHE B N 1
ATOM 10327 C CA . PHE B 1 396 ? -10.023 -0.517 2.148 1 87.94 396 PHE B CA 1
ATOM 10328 C C . PHE B 1 396 ? -10.25 -1.616 3.18 1 87.94 396 PHE B C 1
ATOM 10330 O O . PHE B 1 396 ? -9.719 -2.721 3.043 1 87.94 396 PHE B O 1
ATOM 10337 N N . GLU B 1 397 ? -11.016 -1.331 4.211 1 83.5 397 GLU B N 1
ATOM 10338 C CA . GLU B 1 397 ? -11.227 -2.287 5.293 1 83.5 397 GLU B CA 1
ATOM 10339 C C . GLU B 1 397 ? -11.914 -3.551 4.789 1 83.5 397 GLU B C 1
ATOM 10341 O O . GLU B 1 397 ? -11.586 -4.66 5.219 1 83.5 397 GLU B O 1
ATOM 10346 N N . ARG B 1 398 ? -12.828 -3.391 3.902 1 83.75 398 ARG B N 1
ATOM 10347 C CA . ARG B 1 398 ? -13.523 -4.543 3.342 1 83.75 398 ARG B CA 1
ATOM 10348 C C . ARG B 1 398 ? -12.57 -5.414 2.525 1 83.75 398 ARG B C 1
ATOM 10350 O O . ARG B 1 398 ? -12.617 -6.641 2.611 1 83.75 398 ARG B O 1
ATOM 10357 N N . LEU B 1 399 ? -11.836 -4.797 1.727 1 88.81 399 LEU B N 1
ATOM 10358 C CA . LEU B 1 399 ? -10.859 -5.523 0.921 1 88.81 399 LEU B CA 1
ATOM 10359 C C . LEU B 1 399 ? -9.859 -6.258 1.809 1 88.81 399 LEU B C 1
ATOM 10361 O O . LEU B 1 399 ? -9.523 -7.414 1.549 1 88.81 399 LEU B O 1
ATOM 10365 N N . LYS B 1 400 ? -9.398 -5.594 2.854 1 89.12 400 LYS B N 1
ATOM 10366 C CA . LYS B 1 400 ? -8.5 -6.219 3.82 1 89.12 400 LYS B CA 1
ATOM 10367 C C . LYS B 1 400 ? -9.148 -7.438 4.465 1 89.12 400 LYS B C 1
ATOM 10369 O O . LYS B 1 400 ? -8.508 -8.484 4.605 1 89.12 400 LYS B O 1
ATOM 10374 N N . GLY B 1 401 ? -10.43 -7.25 4.805 1 83.94 401 GLY B N 1
ATOM 10375 C CA . GLY B 1 401 ? -11.156 -8.352 5.422 1 83.94 401 GLY B CA 1
ATOM 10376 C C . GLY B 1 401 ? -11.25 -9.578 4.531 1 83.94 401 GLY B C 1
ATOM 10377 O O . GLY B 1 401 ? -11.039 -10.703 4.992 1 83.94 401 GLY B O 1
ATOM 10378 N N . VAL B 1 402 ? -11.461 -9.359 3.293 1 85.69 402 VAL B N 1
ATOM 10379 C CA . VAL B 1 402 ? -11.602 -10.453 2.33 1 85.69 402 VAL B CA 1
ATOM 10380 C C . VAL B 1 402 ? -10.266 -11.156 2.141 1 85.69 402 VAL B C 1
ATOM 10382 O O . VAL B 1 402 ? -10.195 -12.383 2.121 1 85.69 402 VAL B O 1
ATOM 10385 N N . ILE B 1 403 ? -9.18 -10.469 1.985 1 86.81 403 ILE B N 1
ATOM 10386 C CA . ILE B 1 403 ? -7.859 -11.039 1.771 1 86.81 403 ILE B CA 1
ATOM 10387 C C . ILE B 1 403 ? -7.41 -11.797 3.021 1 86.81 403 ILE B C 1
ATOM 10389 O O . ILE B 1 403 ? -6.895 -12.914 2.93 1 86.81 403 ILE B O 1
ATOM 10393 N N . MET B 1 404 ? -7.723 -11.203 4.172 1 83.88 404 MET B N 1
ATOM 10394 C CA . MET B 1 404 ? -7.301 -11.82 5.422 1 83.88 404 MET B CA 1
ATOM 10395 C C . MET B 1 404 ? -8.117 -13.078 5.711 1 83.88 404 MET B C 1
ATOM 10397 O O . MET B 1 404 ? -7.605 -14.031 6.297 1 83.88 404 MET B O 1
ATOM 10401 N N . ASP B 1 405 ? -9.32 -13.016 5.277 1 80.5 405 ASP B N 1
ATOM 10402 C CA . ASP B 1 405 ? -10.148 -14.211 5.438 1 80.5 405 ASP B CA 1
ATOM 10403 C C . ASP B 1 405 ? -9.602 -15.375 4.621 1 80.5 405 ASP B C 1
ATOM 10405 O O . ASP B 1 405 ? -9.57 -16.516 5.094 1 80.5 405 ASP B O 1
ATOM 10409 N N . ASN B 1 406 ? -9.219 -15.117 3.447 1 80 406 ASN B N 1
ATOM 10410 C CA . ASN B 1 406 ? -8.617 -16.141 2.611 1 80 406 ASN B CA 1
ATOM 10411 C C . ASN B 1 406 ? -7.285 -16.625 3.186 1 80 406 ASN B C 1
ATOM 10413 O O . ASN B 1 406 ? -6.973 -17.812 3.127 1 80 406 ASN B O 1
ATOM 10417 N N . TYR B 1 407 ? -6.57 -15.742 3.787 1 80.38 407 TYR B N 1
ATOM 10418 C CA . TYR B 1 407 ? -5.266 -16.078 4.348 1 80.38 407 TYR B CA 1
ATOM 10419 C C . TYR B 1 407 ? -5.41 -16.891 5.629 1 80.38 407 TYR B C 1
ATOM 10421 O O . TYR B 1 407 ? -4.707 -17.875 5.824 1 80.38 407 TYR B O 1
ATOM 10429 N N . THR B 1 408 ? -6.363 -16.5 6.465 1 74.31 408 THR B N 1
ATOM 10430 C CA . THR B 1 408 ? -6.523 -17.156 7.75 1 74.31 408 THR B CA 1
ATOM 10431 C C . THR B 1 408 ? -7.246 -18.5 7.582 1 74.31 408 THR B C 1
ATOM 10433 O O . THR B 1 408 ? -7.117 -19.391 8.422 1 74.31 408 THR B O 1
ATOM 10436 N N . SER B 1 409 ? -8.016 -18.609 6.523 1 74.25 409 SER B N 1
ATOM 10437 C CA . SER B 1 409 ? -8.75 -19.859 6.281 1 74.25 409 SER B CA 1
ATOM 10438 C C . SER B 1 409 ? -7.812 -20.969 5.82 1 74.25 409 SER B C 1
ATOM 10440 O O . SER B 1 409 ? -8.172 -22.141 5.855 1 74.25 409 SER B O 1
ATOM 10442 N N . LEU B 1 410 ? -6.637 -20.547 5.473 1 76.19 410 LEU B N 1
ATOM 10443 C CA . LEU B 1 410 ? -5.668 -21.578 5.098 1 76.19 410 LEU B CA 1
ATOM 10444 C C . LEU B 1 410 ? -5.223 -22.375 6.316 1 76.19 410 LEU B C 1
ATOM 10446 O O . LEU B 1 410 ? -4.84 -21.797 7.336 1 76.19 410 LEU B O 1
ATOM 10450 N N . SER B 1 411 ? -5.707 -23.562 6.473 1 62.59 411 SER B N 1
ATOM 10451 C CA . SER B 1 411 ? -5.617 -24.406 7.656 1 62.59 411 SER B CA 1
ATOM 10452 C C . SER B 1 411 ? -4.176 -24.547 8.125 1 62.59 411 SER B C 1
ATOM 10454 O O . SER B 1 411 ? -3.912 -24.609 9.328 1 62.59 411 SER B O 1
ATOM 10456 N N . ASN B 1 412 ? -3.314 -24.562 7.219 1 68.19 412 ASN B N 1
ATOM 10457 C CA . ASN B 1 412 ? -1.955 -24.938 7.586 1 68.19 412 ASN B CA 1
ATOM 10458 C C . ASN B 1 412 ? -1.003 -23.75 7.535 1 68.19 412 ASN B C 1
ATOM 10460 O O . ASN B 1 412 ? -1.082 -22.922 6.621 1 68.19 412 ASN B O 1
ATOM 10464 N N . HIS B 1 413 ? -0.272 -23.609 8.727 1 68.38 413 HIS B N 1
ATOM 10465 C CA . HIS B 1 413 ? 0.709 -22.531 8.82 1 68.38 413 HIS B CA 1
ATOM 10466 C C . HIS B 1 413 ? 1.769 -22.672 7.73 1 68.38 413 HIS B C 1
ATOM 10468 O O . HIS B 1 413 ? 2.34 -21.672 7.289 1 68.38 413 HIS B O 1
ATOM 10474 N N . VAL B 1 414 ? 1.87 -23.828 7.309 1 74 414 VAL B N 1
ATOM 10475 C CA . VAL B 1 414 ? 2.867 -24.062 6.27 1 74 414 VAL B CA 1
ATOM 10476 C C . VAL B 1 414 ? 2.408 -23.438 4.957 1 74 414 VAL B C 1
ATOM 10478 O O . VAL B 1 414 ? 3.203 -22.812 4.25 1 74 414 VAL B O 1
ATOM 10481 N N . VAL B 1 415 ? 1.131 -23.625 4.758 1 83.62 415 VAL B N 1
ATOM 10482 C CA . VAL B 1 415 ? 0.577 -23.094 3.516 1 83.62 415 VAL B CA 1
ATOM 10483 C C . VAL B 1 415 ? 0.63 -21.578 3.531 1 83.62 415 VAL B C 1
ATOM 10485 O O . VAL B 1 415 ? 0.901 -20.938 2.506 1 83.62 415 VAL B O 1
ATOM 10488 N N . ARG B 1 416 ? 0.506 -21 4.695 1 80.88 416 ARG B N 1
ATOM 10489 C CA . ARG B 1 416 ? 0.55 -19.547 4.816 1 80.88 416 ARG B CA 1
ATOM 10490 C C . ARG B 1 416 ? 1.959 -19.016 4.57 1 80.88 416 ARG B C 1
ATOM 10492 O O . ARG B 1 416 ? 2.135 -17.969 3.936 1 80.88 416 ARG B O 1
ATOM 10499 N N . ALA B 1 417 ? 2.896 -19.719 5.039 1 79.94 417 ALA B N 1
ATOM 10500 C CA . ALA B 1 417 ? 4.285 -19.312 4.828 1 79.94 417 ALA B CA 1
ATOM 10501 C C . ALA B 1 417 ? 4.66 -19.391 3.352 1 79.94 417 ALA B C 1
ATOM 10503 O O . ALA B 1 417 ? 5.406 -18.547 2.85 1 79.94 417 ALA B O 1
ATOM 10504 N N . CYS B 1 418 ? 4.145 -20.438 2.701 1 87.75 418 CYS B N 1
ATOM 10505 C CA . CYS B 1 418 ? 4.41 -20.594 1.276 1 87.75 418 CYS B CA 1
ATOM 10506 C C . CYS B 1 418 ? 3.832 -19.422 0.485 1 87.75 418 CYS B C 1
ATOM 10508 O O . CYS B 1 418 ? 4.465 -18.922 -0.448 1 87.75 418 CYS B O 1
ATOM 10510 N N . LEU B 1 419 ? 2.648 -19.031 0.901 1 87.56 419 LEU B N 1
ATOM 10511 C CA . LEU B 1 419 ? 2 -17.922 0.211 1 87.56 419 LEU B CA 1
ATOM 10512 C C . LEU B 1 419 ? 2.771 -16.625 0.425 1 87.56 419 LEU B C 1
ATOM 10514 O O . LEU B 1 419 ? 2.945 -15.836 -0.509 1 87.56 419 LEU B O 1
ATOM 10518 N N . LEU B 1 420 ? 3.273 -16.359 1.623 1 82.69 420 LEU B N 1
ATOM 10519 C CA . LEU B 1 420 ? 4.027 -15.156 1.936 1 82.69 420 LEU B CA 1
ATOM 10520 C C . LEU B 1 420 ? 5.344 -15.117 1.166 1 82.69 420 LEU B C 1
ATOM 10522 O O . LEU B 1 420 ? 5.777 -14.055 0.723 1 82.69 420 LEU B O 1
ATOM 10526 N N . TYR B 1 421 ? 5.906 -16.219 0.987 1 84.69 421 TYR B N 1
ATOM 10527 C CA . TYR B 1 421 ? 7.176 -16.312 0.274 1 84.69 421 TYR B CA 1
ATOM 10528 C C . TYR B 1 421 ? 7.02 -15.898 -1.183 1 84.69 421 TYR B C 1
ATOM 10530 O O . TYR B 1 421 ? 7.934 -15.312 -1.771 1 84.69 421 TYR B O 1
ATOM 10538 N N . LEU B 1 422 ? 5.902 -16.188 -1.73 1 87.19 422 LEU B N 1
ATOM 10539 C CA . LEU B 1 422 ? 5.695 -15.914 -3.148 1 87.19 422 LEU B CA 1
ATOM 10540 C C . LEU B 1 422 ? 5.605 -14.414 -3.412 1 87.19 422 LEU B C 1
ATOM 10542 O O . LEU B 1 422 ? 5.734 -13.969 -4.555 1 87.19 422 LEU B O 1
ATOM 10546 N N . SER B 1 423 ? 5.418 -13.648 -2.361 1 82.5 423 SER B N 1
ATOM 10547 C CA . SER B 1 423 ? 5.312 -12.203 -2.529 1 82.5 423 SER B CA 1
ATOM 10548 C C . SER B 1 423 ? 6.668 -11.578 -2.838 1 82.5 423 SER B C 1
ATOM 10550 O O . SER B 1 423 ? 6.746 -10.422 -3.27 1 82.5 423 SER B O 1
ATOM 10552 N N . ILE B 1 424 ? 7.715 -12.375 -2.799 1 80.12 424 ILE B N 1
ATOM 10553 C CA . ILE B 1 424 ? 9.055 -11.852 -3.062 1 80.12 424 ILE B CA 1
ATOM 10554 C C . ILE B 1 424 ? 9.234 -11.625 -4.562 1 80.12 424 ILE B C 1
ATOM 10556 O O . ILE B 1 424 ? 10.062 -10.812 -4.98 1 80.12 424 ILE B O 1
ATOM 10560 N N . PHE B 1 425 ? 8.445 -12.359 -5.352 1 85.31 425 PHE B N 1
ATOM 10561 C CA . PHE B 1 425 ? 8.562 -12.25 -6.801 1 85.31 425 PHE B CA 1
ATOM 10562 C C . PHE B 1 425 ? 7.773 -11.047 -7.312 1 85.31 425 PHE B C 1
ATOM 10564 O O . PHE B 1 425 ? 6.766 -10.664 -6.715 1 85.31 425 PHE B O 1
ATOM 10571 N N . PRO B 1 426 ? 8.336 -10.438 -8.344 1 82.88 426 PRO B N 1
ATOM 10572 C CA . PRO B 1 426 ? 7.531 -9.359 -8.93 1 82.88 426 PRO B CA 1
ATOM 10573 C C . PRO B 1 426 ? 6.176 -9.844 -9.445 1 82.88 426 PRO B C 1
ATOM 10575 O O . PRO B 1 426 ? 6.074 -10.961 -9.969 1 82.88 426 PRO B O 1
ATOM 10578 N N . ASN B 1 427 ? 5.164 -9.031 -9.359 1 80.5 427 ASN B N 1
ATOM 10579 C CA . ASN B 1 427 ? 3.787 -9.398 -9.68 1 80.5 427 ASN B CA 1
ATOM 10580 C C . ASN B 1 427 ? 3.605 -9.648 -11.172 1 80.5 427 ASN B C 1
ATOM 10582 O O . ASN B 1 427 ? 2.701 -10.383 -11.578 1 80.5 427 ASN B O 1
ATOM 10586 N N . ASP B 1 428 ? 4.371 -9.125 -12.008 1 78.62 428 ASP B N 1
ATOM 10587 C CA . ASP B 1 428 ? 4.152 -9.203 -13.453 1 78.62 428 ASP B CA 1
ATOM 10588 C C . ASP B 1 428 ? 4.887 -10.398 -14.055 1 78.62 428 ASP B C 1
ATOM 10590 O O . ASP B 1 428 ? 4.738 -10.688 -15.242 1 78.62 428 ASP B O 1
ATOM 10594 N N . VAL B 1 429 ? 5.578 -11.164 -13.273 1 82.5 429 VAL B N 1
ATOM 10595 C CA . VAL B 1 429 ? 6.32 -12.312 -13.789 1 82.5 429 VAL B CA 1
ATOM 10596 C C . VAL B 1 429 ? 5.559 -13.602 -13.492 1 82.5 429 VAL B C 1
ATOM 10598 O O . VAL B 1 429 ? 5.195 -13.867 -12.352 1 82.5 429 VAL B O 1
ATOM 10601 N N . PRO B 1 430 ? 5.367 -14.32 -14.531 1 87.88 430 PRO B N 1
ATOM 10602 C CA . PRO B 1 430 ? 4.75 -15.633 -14.289 1 87.88 430 PRO B CA 1
ATOM 10603 C C . PRO B 1 430 ? 5.684 -16.594 -13.562 1 87.88 430 PRO B C 1
ATOM 10605 O O . PRO B 1 430 ? 6.891 -16.594 -13.805 1 87.88 430 PRO B O 1
ATOM 10608 N N . LEU B 1 431 ? 5.172 -17.406 -12.742 1 89 431 LEU B N 1
ATOM 10609 C CA . LEU B 1 431 ? 5.93 -18.359 -11.945 1 89 431 LEU B CA 1
ATOM 10610 C C . LEU B 1 431 ? 5.68 -19.781 -12.422 1 89 431 LEU B C 1
ATOM 10612 O O . LEU B 1 431 ? 4.531 -20.172 -12.656 1 89 431 LEU B O 1
ATOM 10616 N N . GLU B 1 432 ? 6.672 -20.422 -12.547 1 90.69 432 GLU B N 1
ATOM 10617 C CA . GLU B 1 432 ? 6.555 -21.844 -12.906 1 90.69 432 GLU B CA 1
ATOM 10618 C C . GLU B 1 432 ? 6.309 -22.703 -11.672 1 90.69 432 GLU B C 1
ATOM 10620 O O . GLU B 1 432 ? 6.992 -22.562 -10.664 1 90.69 432 GLU B O 1
ATOM 10625 N N . LYS B 1 433 ? 5.418 -23.641 -11.805 1 91.81 433 LYS B N 1
ATOM 10626 C CA . LYS B 1 433 ? 5.027 -24.516 -10.703 1 91.81 433 LYS B CA 1
ATOM 10627 C C . LYS B 1 433 ? 6.23 -25.281 -10.156 1 91.81 433 LYS B C 1
ATOM 10629 O O . LYS B 1 433 ? 6.465 -25.297 -8.945 1 91.81 433 LYS B O 1
ATOM 10634 N N . LYS B 1 434 ? 7.008 -25.891 -10.977 1 91.12 434 LYS B N 1
ATOM 10635 C CA . LYS B 1 434 ? 8.117 -26.734 -10.547 1 91.12 434 LYS B CA 1
ATOM 10636 C C . LYS B 1 434 ? 9.18 -25.906 -9.82 1 91.12 434 LYS B C 1
ATOM 10638 O O . LYS B 1 434 ? 9.781 -26.375 -8.852 1 91.12 434 LYS B O 1
ATOM 10643 N N . VAL B 1 435 ? 9.383 -24.703 -10.281 1 92.44 435 VAL B N 1
ATOM 10644 C CA . VAL B 1 435 ? 10.367 -23.828 -9.656 1 92.44 435 VAL B CA 1
ATOM 10645 C C . VAL B 1 435 ? 9.906 -23.453 -8.25 1 92.44 435 VAL B C 1
ATOM 10647 O O . VAL B 1 435 ? 10.688 -23.5 -7.297 1 92.44 435 VAL B O 1
ATOM 10650 N N . ILE B 1 436 ? 8.68 -23.172 -8.125 1 92.75 436 ILE B N 1
ATOM 10651 C CA . ILE B 1 436 ? 8.125 -22.766 -6.84 1 92.75 436 ILE B CA 1
ATOM 10652 C C . ILE B 1 436 ? 8.227 -23.938 -5.855 1 92.75 436 ILE B C 1
ATOM 10654 O O . ILE B 1 436 ? 8.633 -23.75 -4.707 1 92.75 436 ILE B O 1
ATOM 10658 N N . ILE B 1 437 ? 7.871 -25.094 -6.324 1 93.69 437 ILE B N 1
ATOM 10659 C CA . ILE B 1 437 ? 7.859 -26.281 -5.469 1 93.69 437 ILE B CA 1
ATOM 10660 C C . ILE B 1 437 ? 9.273 -26.562 -4.969 1 93.69 437 ILE B C 1
ATOM 10662 O O . ILE B 1 437 ? 9.477 -26.797 -3.775 1 93.69 437 ILE B O 1
ATOM 10666 N N . ARG B 1 438 ? 10.195 -26.547 -5.797 1 93.94 438 ARG B N 1
ATOM 10667 C CA . ARG B 1 438 ? 11.578 -26.828 -5.426 1 93.94 438 ARG B CA 1
ATOM 10668 C C . ARG B 1 438 ? 12.117 -25.766 -4.469 1 93.94 438 ARG B C 1
ATOM 10670 O O . ARG B 1 438 ? 12.859 -26.078 -3.539 1 93.94 438 ARG B O 1
ATOM 10677 N N . ARG B 1 439 ? 11.758 -24.578 -4.688 1 92.69 439 ARG B N 1
ATOM 10678 C CA . ARG B 1 439 ? 12.227 -23.5 -3.82 1 92.69 439 ARG B CA 1
ATOM 10679 C C . ARG B 1 439 ? 11.602 -23.609 -2.432 1 92.69 439 ARG B C 1
ATOM 10681 O O . ARG B 1 439 ? 12.266 -23.344 -1.426 1 92.69 439 ARG B O 1
ATOM 10688 N N . TRP B 1 440 ? 10.312 -23.922 -2.361 1 90.38 440 TRP B N 1
ATOM 10689 C CA . TRP B 1 440 ? 9.656 -24.125 -1.072 1 90.38 440 TRP B CA 1
ATOM 10690 C C . TRP B 1 440 ? 10.359 -25.203 -0.258 1 90.38 440 TRP B C 1
ATOM 10692 O O . TRP B 1 440 ? 10.516 -25.062 0.959 1 90.38 440 TRP B O 1
ATOM 10702 N N . ILE B 1 441 ? 10.742 -26.25 -0.952 1 89.5 441 ILE B N 1
ATOM 10703 C CA . ILE B 1 441 ? 11.406 -27.359 -0.28 1 89.5 441 ILE B CA 1
ATOM 10704 C C . ILE B 1 441 ? 12.797 -26.922 0.178 1 89.5 441 ILE B C 1
ATOM 10706 O O . ILE B 1 441 ? 13.203 -27.203 1.307 1 89.5 441 ILE B O 1
ATOM 10710 N N . ALA B 1 442 ? 13.461 -26.188 -0.679 1 90.19 442 ALA B N 1
ATOM 10711 C CA . ALA B 1 442 ? 14.805 -25.719 -0.345 1 90.19 442 ALA B CA 1
ATOM 10712 C C . ALA B 1 442 ? 14.781 -24.766 0.841 1 90.19 442 ALA B C 1
ATOM 10714 O O . ALA B 1 442 ? 15.695 -24.766 1.667 1 90.19 442 ALA B O 1
ATOM 10715 N N . GLU B 1 443 ? 13.75 -23.953 0.946 1 85.19 443 GLU B N 1
ATOM 10716 C CA . GLU B 1 443 ? 13.609 -23 2.041 1 85.19 443 GLU B CA 1
ATOM 10717 C C . GLU B 1 443 ? 13.188 -23.688 3.332 1 85.19 443 GLU B C 1
ATOM 10719 O O . GLU B 1 443 ? 13.367 -23.141 4.422 1 85.19 443 GLU B O 1
ATOM 10724 N N . GLY B 1 444 ? 12.555 -24.844 3.166 1 79.69 444 GLY B N 1
ATOM 10725 C CA . GLY B 1 444 ? 12.156 -25.609 4.332 1 79.69 444 GLY B CA 1
ATOM 10726 C C . GLY B 1 444 ? 10.695 -25.406 4.703 1 79.69 444 GLY B C 1
ATOM 10727 O O . GLY B 1 444 ? 10.25 -25.875 5.754 1 79.69 444 GLY B O 1
ATOM 10728 N N . PHE B 1 445 ? 9.945 -24.828 3.906 1 78.88 445 PHE B N 1
ATOM 10729 C CA . PHE B 1 445 ? 8.547 -24.562 4.223 1 78.88 445 PHE B CA 1
ATOM 10730 C C . PHE B 1 445 ? 7.699 -25.812 4.039 1 78.88 445 PHE B C 1
ATOM 10732 O O . PHE B 1 445 ? 6.684 -25.984 4.719 1 78.88 445 PHE B O 1
ATOM 10739 N N . ALA B 1 446 ? 8.039 -26.625 3.051 1 78.88 446 ALA B N 1
ATOM 10740 C CA . ALA B 1 446 ? 7.23 -27.797 2.711 1 78.88 446 ALA B CA 1
ATOM 10741 C C . ALA B 1 446 ? 7.895 -29.078 3.203 1 78.88 446 ALA B C 1
ATOM 10743 O O . ALA B 1 446 ? 7.973 -30.062 2.467 1 78.88 446 ALA B O 1
ATOM 10744 N N . ARG B 1 447 ? 8.383 -29.016 4.348 1 72.69 447 ARG B N 1
ATOM 10745 C CA . ARG B 1 447 ? 8.992 -30.234 4.863 1 72.69 447 ARG B CA 1
ATOM 10746 C C . ARG B 1 447 ? 8.047 -30.969 5.812 1 72.69 447 ARG B C 1
ATOM 10748 O O . ARG B 1 447 ? 7.34 -30.328 6.598 1 72.69 447 ARG B O 1
ATOM 10755 N N . SER B 1 448 ? 7.746 -32.219 5.449 1 62.75 448 SER B N 1
ATOM 10756 C CA . SER B 1 448 ? 6.758 -33.062 6.125 1 62.75 448 SER B CA 1
ATOM 10757 C C . SER B 1 448 ? 7.219 -33.438 7.531 1 62.75 448 SER B C 1
ATOM 10759 O O . SER B 1 448 ? 8.406 -33.625 7.766 1 62.75 448 SER B O 1
ATOM 10761 N N . GLU B 1 449 ? 6.266 -33.281 8.453 1 59.38 449 GLU B N 1
ATOM 10762 C CA . GLU B 1 449 ? 6.492 -33.844 9.781 1 59.38 449 GLU B CA 1
ATOM 10763 C C . GLU B 1 449 ? 6.281 -35.344 9.789 1 59.38 449 GLU B C 1
ATOM 10765 O O . GLU B 1 449 ? 6.848 -36.062 10.625 1 59.38 449 GLU B O 1
ATOM 10770 N N . ASP B 1 450 ? 5.441 -35.656 8.711 1 58.91 450 ASP B N 1
ATOM 10771 C CA . ASP B 1 450 ? 5.051 -37.062 8.664 1 58.91 450 ASP B CA 1
ATOM 10772 C C . ASP B 1 450 ? 6.043 -37.875 7.836 1 58.91 450 ASP B C 1
ATOM 10774 O O . ASP B 1 450 ? 6.531 -37.406 6.809 1 58.91 450 ASP B O 1
ATOM 10778 N N . VAL B 1 451 ? 6.461 -38.938 8.344 1 60.75 451 VAL B N 1
ATOM 10779 C CA . VAL B 1 451 ? 7.461 -39.812 7.75 1 60.75 451 VAL B CA 1
ATOM 10780 C C . VAL B 1 451 ? 6.938 -40.375 6.434 1 60.75 451 VAL B C 1
ATOM 10782 O O . VAL B 1 451 ? 7.711 -40.625 5.508 1 60.75 451 VAL B O 1
ATOM 10785 N N . ASP B 1 452 ? 5.68 -40.281 6.199 1 68.38 452 ASP B N 1
ATOM 10786 C CA . ASP B 1 452 ? 5.164 -41.094 5.09 1 68.38 452 ASP B CA 1
ATOM 10787 C C . ASP B 1 452 ? 4.898 -40.219 3.867 1 68.38 452 ASP B C 1
ATOM 10789 O O . ASP B 1 452 ? 4.637 -40.719 2.775 1 68.38 452 ASP B O 1
ATOM 10793 N N . ILE B 1 453 ? 4.961 -38.969 4.004 1 76.88 453 ILE B N 1
ATOM 10794 C CA . ILE B 1 453 ? 4.625 -38.125 2.855 1 76.88 453 ILE B CA 1
ATOM 10795 C C . ILE B 1 453 ? 5.871 -37.406 2.361 1 76.88 453 ILE B C 1
ATOM 10797 O O . ILE B 1 453 ? 6.613 -36.812 3.156 1 76.88 453 ILE B O 1
ATOM 10801 N N . ASP B 1 454 ? 6.059 -37.5 1.11 1 82.31 454 ASP B N 1
ATOM 10802 C CA . ASP B 1 454 ? 7.223 -36.875 0.508 1 82.31 454 ASP B CA 1
ATOM 10803 C C . ASP B 1 454 ? 7.043 -35.344 0.463 1 82.31 454 ASP B C 1
ATOM 10805 O O . ASP B 1 454 ? 5.918 -34.844 0.365 1 82.31 454 ASP B O 1
ATOM 10809 N N . ASP B 1 455 ? 8.117 -34.625 0.61 1 85.31 455 ASP B N 1
ATOM 10810 C CA . ASP B 1 455 ? 8.125 -33.156 0.591 1 85.31 455 ASP B CA 1
ATOM 10811 C C . ASP B 1 455 ? 7.531 -32.625 -0.711 1 85.31 455 ASP B C 1
ATOM 10813 O O . ASP B 1 455 ? 6.832 -31.609 -0.711 1 85.31 455 ASP B O 1
ATOM 10817 N N . GLN B 1 456 ? 7.789 -33.344 -1.805 1 87.75 456 GLN B N 1
ATOM 10818 C CA . GLN B 1 456 ? 7.301 -32.875 -3.104 1 87.75 456 GLN B CA 1
ATOM 10819 C C . GLN B 1 456 ? 5.773 -32.938 -3.168 1 87.75 456 GLN B C 1
ATOM 10821 O O . GLN B 1 456 ? 5.141 -32.062 -3.756 1 87.75 456 GLN B O 1
ATOM 10826 N N . THR B 1 457 ? 5.227 -33.906 -2.547 1 87.25 457 THR B N 1
ATOM 10827 C CA . THR B 1 457 ? 3.775 -34.062 -2.539 1 87.25 457 THR B CA 1
ATOM 10828 C C . THR B 1 457 ? 3.121 -32.969 -1.696 1 87.25 457 THR B C 1
ATOM 10830 O O . THR B 1 457 ? 2.094 -32.406 -2.084 1 87.25 457 THR B O 1
ATOM 10833 N N . ILE B 1 458 ? 3.742 -32.688 -0.588 1 85.81 458 ILE B N 1
ATOM 10834 C CA . ILE B 1 458 ? 3.209 -31.641 0.274 1 85.81 458 ILE B CA 1
ATOM 10835 C C . ILE B 1 458 ? 3.248 -30.297 -0.46 1 85.81 458 ILE B C 1
ATOM 10837 O O . ILE B 1 458 ? 2.279 -29.531 -0.424 1 85.81 458 ILE B O 1
ATOM 10841 N N . ALA B 1 459 ? 4.379 -30.031 -1.075 1 91.06 459 ALA B N 1
ATOM 10842 C CA . ALA B 1 459 ? 4.52 -28.781 -1.819 1 91.06 459 ALA B CA 1
ATOM 10843 C C . ALA B 1 459 ? 3.5 -28.703 -2.953 1 91.06 459 ALA B C 1
ATOM 10845 O O . ALA B 1 459 ? 2.941 -27.625 -3.219 1 91.06 459 ALA B O 1
ATOM 10846 N N . ARG B 1 460 ? 3.27 -29.844 -3.596 1 91.12 460 ARG B N 1
ATOM 10847 C CA . ARG B 1 460 ? 2.289 -29.891 -4.676 1 91.12 460 ARG B CA 1
ATOM 10848 C C . ARG B 1 460 ? 0.88 -29.641 -4.145 1 91.12 460 ARG B C 1
ATOM 10850 O O . ARG B 1 460 ? 0.093 -28.922 -4.777 1 91.12 460 ARG B O 1
ATOM 10857 N N . TRP B 1 461 ? 0.626 -30.188 -3.01 1 88.38 461 TRP B N 1
ATOM 10858 C CA . TRP B 1 461 ? -0.682 -29.984 -2.4 1 88.38 461 TRP B CA 1
ATOM 10859 C C . TRP B 1 461 ? -0.885 -28.516 -2.043 1 88.38 461 TRP B C 1
ATOM 10861 O O . TRP B 1 461 ? -1.978 -27.969 -2.225 1 88.38 461 TRP B O 1
ATOM 10871 N N . ASN B 1 462 ? 0.125 -27.953 -1.498 1 89.31 462 ASN B N 1
ATOM 10872 C CA . ASN B 1 462 ? 0.037 -26.531 -1.169 1 89.31 462 ASN B CA 1
ATOM 10873 C C . ASN B 1 462 ? -0.224 -25.688 -2.41 1 89.31 462 ASN B C 1
ATOM 10875 O O . ASN B 1 462 ? -1.039 -24.766 -2.377 1 89.31 462 ASN B O 1
ATOM 10879 N N . PHE B 1 463 ? 0.46 -26.047 -3.484 1 92.38 463 PHE B N 1
ATOM 10880 C CA . PHE B 1 463 ? 0.275 -25.312 -4.738 1 92.38 463 PHE B CA 1
ATOM 10881 C C . PHE B 1 463 ? -1.148 -25.484 -5.254 1 92.38 463 PHE B C 1
ATOM 10883 O O . PHE B 1 463 ? -1.782 -24.516 -5.672 1 92.38 463 PHE B O 1
ATOM 10890 N N . GLU B 1 464 ? -1.604 -26.672 -5.23 1 90.44 464 GLU B N 1
ATOM 10891 C CA . GLU B 1 464 ? -2.943 -26.969 -5.727 1 90.44 464 GLU B CA 1
ATOM 10892 C C . GLU B 1 464 ? -4.012 -26.281 -4.879 1 90.44 464 GLU B C 1
ATOM 10894 O O . GLU B 1 464 ? -5.07 -25.906 -5.391 1 90.44 464 GLU B O 1
ATOM 10899 N N . THR B 1 465 ? -3.723 -26.109 -3.629 1 89.88 465 THR B N 1
ATOM 10900 C CA . THR B 1 465 ? -4.648 -25.391 -2.758 1 89.88 465 THR B CA 1
ATOM 10901 C C . THR B 1 465 ? -4.801 -23.938 -3.203 1 89.88 465 THR B C 1
ATOM 10903 O O . THR B 1 465 ? -5.906 -23.391 -3.197 1 89.88 465 THR B O 1
ATOM 10906 N N . PHE B 1 466 ? -3.723 -23.328 -3.639 1 90.94 466 PHE B N 1
ATOM 10907 C CA . PHE B 1 466 ? -3.773 -21.953 -4.074 1 90.94 466 PHE B CA 1
ATOM 10908 C C . PHE B 1 466 ? -4.535 -21.812 -5.391 1 90.94 466 PHE B C 1
ATOM 10910 O O . PHE B 1 466 ? -5.211 -20.812 -5.625 1 90.94 466 PHE B O 1
ATOM 10917 N N . VAL B 1 467 ? -4.43 -22.859 -6.207 1 89.5 467 VAL B N 1
ATOM 10918 C CA . VAL B 1 467 ? -5.16 -22.859 -7.473 1 89.5 467 VAL B CA 1
ATOM 10919 C C . VAL B 1 467 ? -6.648 -23.094 -7.207 1 89.5 467 VAL B C 1
ATOM 10921 O O . VAL B 1 467 ? -7.5 -22.453 -7.828 1 89.5 467 VAL B O 1
ATOM 10924 N N . ASP B 1 468 ? -6.855 -23.922 -6.258 1 89.06 468 ASP B N 1
ATOM 10925 C CA . ASP B 1 468 ? -8.234 -24.266 -5.914 1 89.06 468 ASP B CA 1
ATOM 10926 C C . ASP B 1 468 ? -8.961 -23.047 -5.332 1 89.06 468 ASP B C 1
ATOM 10928 O O . ASP B 1 468 ? -10.156 -22.859 -5.574 1 89.06 468 ASP B O 1
ATOM 10932 N N . TRP B 1 469 ? -8.289 -22.297 -4.633 1 88.56 469 TRP B N 1
ATOM 10933 C CA . TRP B 1 469 ? -8.883 -21.125 -3.984 1 88.56 469 TRP B CA 1
ATOM 10934 C C . TRP B 1 469 ? -8.82 -19.906 -4.891 1 88.56 469 TRP B C 1
ATOM 10936 O O . TRP B 1 469 ? -9.195 -18.812 -4.484 1 88.56 469 TRP B O 1
ATOM 10946 N N . ASP B 1 470 ? -8.305 -20.078 -6.039 1 87.62 470 ASP B N 1
ATOM 10947 C CA . ASP B 1 470 ? -8.25 -19.062 -7.078 1 87.62 470 ASP B CA 1
ATOM 10948 C C . ASP B 1 470 ? -7.32 -17.922 -6.676 1 87.62 470 ASP B C 1
ATOM 10950 O O . ASP B 1 470 ? -7.547 -16.766 -7.055 1 87.62 470 ASP B O 1
ATOM 10954 N N . ILE B 1 471 ? -6.371 -18.203 -5.82 1 88.38 471 ILE B N 1
ATOM 10955 C CA . ILE B 1 471 ? -5.332 -17.234 -5.48 1 88.38 471 ILE B CA 1
ATOM 10956 C C . ILE B 1 471 ? -4.344 -17.109 -6.641 1 88.38 471 ILE B C 1
ATOM 10958 O O . ILE B 1 471 ? -3.883 -16.016 -6.953 1 88.38 471 ILE B O 1
ATOM 10962 N N . PHE B 1 472 ? -4.133 -18.312 -7.238 1 88.69 472 PHE B N 1
ATOM 10963 C CA . PHE B 1 472 ? -3.309 -18.375 -8.438 1 88.69 472 PHE B CA 1
ATOM 10964 C C . PHE B 1 472 ? -4.176 -18.359 -9.695 1 88.69 472 PHE B C 1
ATOM 10966 O O . PHE B 1 472 ? -5.188 -19.062 -9.758 1 88.69 472 PHE B O 1
ATOM 10973 N N . HIS B 1 473 ? -3.734 -17.469 -10.531 1 82.56 473 HIS B N 1
ATOM 10974 C CA . HIS B 1 473 ? -4.359 -17.5 -11.852 1 82.56 473 HIS B CA 1
ATOM 10975 C C . HIS B 1 473 ? -3.51 -18.266 -12.852 1 82.56 473 HIS B C 1
ATOM 10977 O O . HIS B 1 473 ? -2.391 -17.859 -13.172 1 82.56 473 HIS B O 1
ATOM 10983 N N . PRO B 1 474 ? -4.055 -19.359 -13.219 1 80.81 474 PRO B N 1
ATOM 10984 C CA . PRO B 1 474 ? -3.287 -20.125 -14.195 1 80.81 474 PRO B CA 1
ATOM 10985 C C . PRO B 1 474 ? -3.143 -19.422 -15.531 1 80.81 474 PRO B C 1
ATOM 10987 O O . PRO B 1 474 ? -4.074 -18.75 -15.984 1 80.81 474 PRO B O 1
ATOM 10990 N N . ILE B 1 475 ? -2.006 -19.281 -16 1 76.56 475 ILE B N 1
ATOM 10991 C CA . ILE B 1 475 ? -1.76 -18.75 -17.344 1 76.56 475 ILE B CA 1
ATOM 10992 C C . ILE B 1 475 ? -1.94 -19.859 -18.375 1 76.56 475 ILE B C 1
ATOM 10994 O O . ILE B 1 475 ? -1.46 -20.984 -18.188 1 76.56 475 ILE B O 1
ATOM 10998 N N . ILE B 1 476 ? -2.973 -19.594 -19.125 1 62.19 476 ILE B N 1
ATOM 10999 C CA . ILE B 1 476 ? -3.334 -20.594 -20.109 1 62.19 476 ILE B CA 1
ATOM 11000 C C . ILE B 1 476 ? -2.141 -20.875 -21.016 1 62.19 476 ILE B C 1
ATOM 11002 O O . ILE B 1 476 ? -1.624 -19.969 -21.672 1 62.19 476 ILE B O 1
ATOM 11006 N N . ASP B 1 477 ? -1.347 -21.766 -20.453 1 59.59 477 ASP B N 1
ATOM 11007 C CA . ASP B 1 477 ? -0.277 -22.219 -21.328 1 59.59 477 ASP B CA 1
ATOM 11008 C C . ASP B 1 477 ? -0.636 -23.562 -21.984 1 59.59 477 ASP B C 1
ATOM 11010 O O . ASP B 1 477 ? -1.621 -24.203 -21.594 1 59.59 477 ASP B O 1
ATOM 11014 N N . THR B 1 478 ? -0.102 -23.891 -23 1 57 478 THR B N 1
ATOM 11015 C CA . THR B 1 478 ? -0.201 -25.094 -23.797 1 57 478 THR B CA 1
ATOM 11016 C C . THR B 1 478 ? 0.179 -26.328 -22.969 1 57 478 THR B C 1
ATOM 11018 O O . THR B 1 478 ? 1.17 -27 -23.266 1 57 478 THR B O 1
ATOM 11021 N N . SER B 1 479 ? -0.401 -26.344 -21.688 1 60.44 479 SER B N 1
ATOM 11022 C CA . SER B 1 479 ? -0 -27.531 -20.938 1 60.44 479 SER B CA 1
ATOM 11023 C C . SER B 1 479 ? -0.746 -28.766 -21.422 1 60.44 479 SER B C 1
ATOM 11025 O O . SER B 1 479 ? -1.899 -28.688 -21.844 1 60.44 479 SER B O 1
ATOM 11027 N N . ASN B 1 480 ? -0.161 -29.875 -21.5 1 60.97 480 ASN B N 1
ATOM 11028 C CA . ASN B 1 480 ? -0.579 -31.172 -22.062 1 60.97 480 ASN B CA 1
ATOM 11029 C C . ASN B 1 480 ? -1.591 -31.859 -21.156 1 60.97 480 ASN B C 1
ATOM 11031 O O . ASN B 1 480 ? -2.498 -32.531 -21.641 1 60.97 480 ASN B O 1
ATOM 11035 N N . ASN B 1 481 ? -1.354 -31.75 -19.79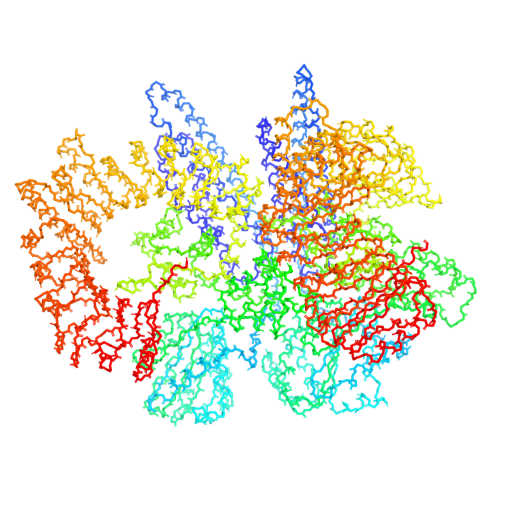7 1 59.38 481 ASN B N 1
ATOM 11036 C CA . ASN B 1 481 ? -2.121 -32.656 -18.953 1 59.38 481 ASN B CA 1
ATOM 11037 C C . ASN B 1 481 ? -3.049 -31.875 -18.016 1 59.38 481 ASN B C 1
ATOM 11039 O O . ASN B 1 481 ? -3.453 -32.375 -16.969 1 59.38 481 ASN B O 1
ATOM 11043 N N . GLY B 1 482 ? -3.383 -30.656 -18.359 1 66.12 482 GLY B N 1
ATOM 11044 C CA . GLY B 1 482 ? -4.309 -29.922 -17.516 1 66.12 482 GLY B CA 1
ATOM 11045 C C . GLY B 1 482 ? -3.648 -29.312 -16.297 1 66.12 482 GLY B C 1
ATOM 11046 O O . GLY B 1 482 ? -4.258 -28.516 -15.594 1 66.12 482 GLY B O 1
ATOM 11047 N N . ASP B 1 483 ? -2.449 -29.922 -16.047 1 78.12 483 ASP B N 1
ATOM 11048 C CA . ASP B 1 483 ? -1.729 -29.359 -14.898 1 78.12 483 ASP B CA 1
ATOM 11049 C C . ASP B 1 483 ? -1.354 -27.906 -15.148 1 78.12 483 ASP B C 1
ATOM 11051 O O . ASP B 1 483 ? -1.054 -27.516 -16.281 1 78.12 483 ASP B O 1
ATOM 11055 N N . VAL B 1 484 ? -1.487 -27.219 -14.109 1 83.5 484 VAL B N 1
ATOM 11056 C CA . VAL B 1 484 ? -1.081 -25.828 -14.211 1 83.5 484 VAL B CA 1
ATOM 11057 C C . VAL B 1 484 ? 0.443 -25.734 -14.188 1 83.5 484 VAL B C 1
ATOM 11059 O O . VAL B 1 484 ? 1.089 -26.188 -13.242 1 83.5 484 VAL B O 1
ATOM 11062 N N . LYS B 1 485 ? 1.005 -25.328 -15.219 1 84.81 485 LYS B N 1
ATOM 11063 C CA . LYS B 1 485 ? 2.459 -25.219 -15.289 1 84.81 485 LYS B CA 1
ATOM 11064 C C . LYS B 1 485 ? 2.934 -23.828 -14.867 1 84.81 485 LYS B C 1
ATOM 11066 O O . LYS B 1 485 ? 3.979 -23.703 -14.227 1 84.81 485 LYS B O 1
ATOM 11071 N N . MET B 1 486 ? 2.217 -22.844 -15.281 1 88 486 MET B N 1
ATOM 11072 C CA . MET B 1 486 ? 2.559 -21.469 -14.945 1 88 486 MET B CA 1
ATOM 11073 C C . MET B 1 486 ? 1.376 -20.75 -14.305 1 88 486 MET B C 1
ATOM 11075 O O . MET B 1 486 ? 0.224 -21 -14.664 1 88 486 MET B O 1
ATOM 11079 N N . CYS B 1 487 ? 1.703 -19.969 -13.336 1 88.56 487 CYS B N 1
ATOM 11080 C CA . CYS B 1 487 ? 0.638 -19.25 -12.641 1 88.56 487 CYS B CA 1
ATOM 11081 C C . CYS B 1 487 ? 1.078 -17.844 -12.273 1 88.56 487 CYS B C 1
ATOM 11083 O O . CYS B 1 487 ? 2.266 -17.516 -12.344 1 88.56 487 CYS B O 1
ATOM 11085 N N . LYS B 1 488 ? 0.144 -17.047 -12.109 1 87.19 488 LYS B N 1
ATOM 11086 C CA . LYS B 1 488 ? 0.357 -15.703 -11.602 1 87.19 488 LYS B CA 1
ATOM 11087 C C . LYS B 1 488 ? -0.493 -15.438 -10.367 1 87.19 488 LYS B C 1
ATOM 11089 O O . LYS B 1 488 ? -1.633 -15.898 -10.281 1 87.19 488 LYS B O 1
ATOM 11094 N N . ILE B 1 489 ? 0.079 -14.82 -9.422 1 88.62 489 ILE B N 1
ATOM 11095 C CA . ILE B 1 489 ? -0.671 -14.453 -8.227 1 88.62 489 ILE B CA 1
ATOM 11096 C C . ILE B 1 489 ? -1.541 -13.234 -8.508 1 88.62 489 ILE B C 1
ATOM 11098 O O . ILE B 1 489 ? -1.144 -12.344 -9.266 1 88.62 489 ILE B O 1
ATOM 11102 N N . ARG B 1 490 ? -2.637 -13.234 -7.996 1 88.19 490 ARG B N 1
ATOM 11103 C CA . ARG B 1 490 ? -3.492 -12.062 -8.133 1 88.19 490 ARG B CA 1
ATOM 11104 C C . ARG B 1 490 ? -2.809 -10.82 -7.57 1 88.19 490 ARG B C 1
ATOM 11106 O O . ARG B 1 490 ? -2.256 -10.852 -6.469 1 88.19 490 ARG B O 1
ATOM 11113 N N . SER B 1 491 ? -2.879 -9.75 -8.281 1 86.5 491 SER B N 1
ATOM 11114 C CA . SER B 1 491 ? -2.084 -8.562 -8 1 86.5 491 SER B CA 1
ATOM 11115 C C . SER B 1 491 ? -2.416 -7.98 -6.633 1 86.5 491 SER B C 1
ATOM 11117 O O . SER B 1 491 ? -1.518 -7.578 -5.887 1 86.5 491 SER B O 1
ATOM 11119 N N . ILE B 1 492 ? -3.689 -7.898 -6.293 1 88.56 492 ILE B N 1
ATOM 11120 C CA . ILE B 1 492 ? -4.102 -7.27 -5.039 1 88.56 492 ILE B CA 1
ATOM 11121 C C . ILE B 1 492 ? -3.625 -8.109 -3.859 1 88.56 492 ILE B C 1
ATOM 11123 O O . ILE B 1 492 ? -3.234 -7.574 -2.82 1 88.56 492 ILE B O 1
ATOM 11127 N N . VAL B 1 493 ? -3.703 -9.414 -4.039 1 89.75 493 VAL B N 1
ATOM 11128 C CA . VAL B 1 493 ? -3.225 -10.312 -2.994 1 89.75 493 VAL B CA 1
ATOM 11129 C C . VAL B 1 493 ? -1.709 -10.18 -2.854 1 89.75 493 VAL B C 1
ATOM 11131 O O . VAL B 1 493 ? -1.184 -10.125 -1.739 1 89.75 493 VAL B O 1
ATOM 11134 N N . HIS B 1 494 ? -1.115 -10.109 -3.955 1 89.81 494 HIS B N 1
ATOM 11135 C CA . HIS B 1 494 ? 0.335 -9.961 -3.965 1 89.81 494 HIS B CA 1
ATOM 11136 C C . HIS B 1 494 ? 0.763 -8.695 -3.225 1 89.81 494 HIS B C 1
ATOM 11138 O O . HIS B 1 494 ? 1.702 -8.734 -2.426 1 89.81 494 HIS B O 1
ATOM 11144 N N . GLU B 1 495 ? 0.084 -7.578 -3.455 1 87.44 495 GLU B N 1
ATOM 11145 C CA . GLU B 1 495 ? 0.421 -6.297 -2.844 1 87.44 495 GLU B CA 1
ATOM 11146 C C . GLU B 1 495 ? 0.269 -6.352 -1.327 1 87.44 495 GLU B C 1
ATOM 11148 O O . GLU B 1 495 ? 1.104 -5.816 -0.595 1 87.44 495 GLU B O 1
ATOM 11153 N N . TYR B 1 496 ? -0.692 -6.926 -0.882 1 87.25 496 TYR B N 1
ATOM 11154 C CA . TYR B 1 496 ? -0.937 -6.977 0.555 1 87.25 496 TYR B CA 1
ATOM 11155 C C . TYR B 1 496 ? -0.002 -7.977 1.229 1 87.25 496 TYR B C 1
ATOM 11157 O O . TYR B 1 496 ? 0.453 -7.746 2.354 1 87.25 496 TYR B O 1
ATOM 11165 N N . MET B 1 497 ? 0.195 -9.102 0.557 1 86.75 497 MET B N 1
ATOM 11166 C CA . MET B 1 497 ? 1.116 -10.078 1.128 1 86.75 497 MET B CA 1
ATOM 11167 C C . MET B 1 497 ? 2.531 -9.516 1.207 1 86.75 497 MET B C 1
ATOM 11169 O O . MET B 1 497 ? 3.279 -9.828 2.133 1 86.75 497 MET B O 1
ATOM 11173 N N . LEU B 1 498 ? 2.875 -8.758 0.218 1 83.81 498 LEU B N 1
ATOM 11174 C CA . LEU B 1 498 ? 4.176 -8.102 0.244 1 83.81 498 LEU B CA 1
ATOM 11175 C C . LEU B 1 498 ? 4.297 -7.18 1.455 1 83.81 498 LEU B C 1
ATOM 11177 O O . LEU B 1 498 ? 5.332 -7.164 2.129 1 83.81 498 LEU B O 1
ATOM 11181 N N . TYR B 1 499 ? 3.285 -6.461 1.722 1 82.5 499 TYR B N 1
ATOM 11182 C CA . TYR B 1 499 ? 3.258 -5.586 2.889 1 82.5 499 TYR B CA 1
ATOM 11183 C C . TYR B 1 499 ? 3.355 -6.391 4.18 1 82.5 499 TYR B C 1
ATOM 11185 O O . TYR B 1 499 ? 4.109 -6.035 5.086 1 82.5 499 TYR B O 1
ATOM 11193 N N . LYS B 1 500 ? 2.602 -7.426 4.242 1 78.56 500 LYS B N 1
ATOM 11194 C CA . LYS B 1 500 ? 2.604 -8.266 5.438 1 78.56 500 LYS B CA 1
ATOM 11195 C C . LYS B 1 500 ? 3.963 -8.93 5.637 1 78.56 500 LYS B C 1
ATOM 11197 O O . LYS B 1 500 ? 4.449 -9.031 6.766 1 78.56 500 LYS B O 1
ATOM 11202 N N . ALA B 1 501 ? 4.52 -9.414 4.512 1 76.44 501 ALA B N 1
ATOM 11203 C CA . ALA B 1 501 ? 5.809 -10.102 4.574 1 76.44 501 ALA B CA 1
ATOM 11204 C C . ALA B 1 501 ? 6.926 -9.141 4.957 1 76.44 501 ALA B C 1
ATOM 11206 O O . ALA B 1 501 ? 7.848 -9.508 5.688 1 76.44 501 ALA B O 1
ATOM 11207 N N . SER B 1 502 ? 6.918 -7.953 4.445 1 70.56 502 SER B N 1
ATOM 11208 C CA . SER B 1 502 ? 7.953 -6.965 4.742 1 70.56 502 SER B CA 1
ATOM 11209 C C . SER B 1 502 ? 7.984 -6.629 6.23 1 70.56 502 SER B C 1
ATOM 11211 O O . SER B 1 502 ? 9.047 -6.332 6.781 1 70.56 502 SER B O 1
ATOM 11213 N N . ARG B 1 503 ? 6.918 -6.766 6.75 1 62.94 503 ARG B N 1
ATOM 11214 C CA . ARG B 1 503 ? 6.836 -6.512 8.188 1 62.94 503 ARG B CA 1
ATOM 11215 C C . ARG B 1 503 ? 7.348 -7.703 8.984 1 62.94 503 ARG B C 1
ATOM 11217 O O . ARG B 1 503 ? 7.906 -7.539 10.07 1 62.94 503 ARG B O 1
ATOM 11224 N N . LEU B 1 504 ? 7.145 -8.867 8.273 1 55.03 504 LEU B N 1
ATOM 11225 C CA . LEU B 1 504 ? 7.492 -10.094 8.984 1 55.03 504 LEU B CA 1
ATOM 11226 C C . LEU B 1 504 ? 8.898 -10.547 8.617 1 55.03 504 LEU B C 1
ATOM 11228 O O . LEU B 1 504 ? 9.664 -10.977 9.484 1 55.03 504 LEU B O 1
ATOM 11232 N N . GLU B 1 505 ? 8.992 -10.68 7.23 1 57.97 505 GLU B N 1
ATOM 11233 C CA . GLU B 1 505 ? 10.258 -11.172 6.695 1 57.97 505 GLU B CA 1
ATOM 11234 C C . GLU B 1 505 ? 10.93 -10.125 5.816 1 57.97 505 GLU B C 1
ATOM 11236 O O . GLU B 1 505 ? 10.25 -9.352 5.133 1 57.97 505 GLU B O 1
ATOM 11241 N N . ARG B 1 506 ? 11.852 -9.461 6.453 1 51.72 506 ARG B N 1
ATOM 11242 C CA . ARG B 1 506 ? 12.438 -8.328 5.742 1 51.72 506 ARG B CA 1
ATOM 11243 C C . ARG B 1 506 ? 12.68 -8.672 4.273 1 51.72 506 ARG B C 1
ATOM 11245 O O . ARG B 1 506 ? 13.547 -9.5 3.959 1 51.72 506 ARG B O 1
ATOM 11252 N N . PHE B 1 507 ? 11.547 -8.594 3.441 1 52.94 507 PHE B N 1
ATOM 11253 C CA . PHE B 1 507 ? 11.711 -8.781 2.006 1 52.94 507 PHE B CA 1
ATOM 11254 C C . PHE B 1 507 ? 12.078 -7.465 1.328 1 52.94 507 PHE B C 1
ATOM 11256 O O . PHE B 1 507 ? 11.578 -6.402 1.705 1 52.94 507 PHE B O 1
ATOM 11263 N N . ILE B 1 508 ? 13.328 -7.234 0.969 1 50.56 508 ILE B N 1
ATOM 11264 C CA . ILE B 1 508 ? 13.625 -5.977 0.288 1 50.56 508 ILE B CA 1
ATOM 11265 C C . ILE B 1 508 ? 13.453 -6.152 -1.219 1 50.56 508 ILE B C 1
ATOM 11267 O O . ILE B 1 508 ? 14.133 -6.973 -1.839 1 50.56 508 ILE B O 1
ATOM 11271 N N . MET B 1 509 ? 12.281 -6.051 -1.804 1 48.38 509 MET B N 1
ATOM 11272 C CA . MET B 1 509 ? 12.305 -6.098 -3.264 1 48.38 509 MET B CA 1
ATOM 11273 C C . MET B 1 509 ? 13.266 -5.055 -3.826 1 48.38 509 MET B C 1
ATOM 11275 O O . MET B 1 509 ? 13.977 -5.32 -4.797 1 48.38 509 MET B O 1
ATOM 11279 N N . SER B 1 510 ? 12.914 -3.826 -3.588 1 47.41 510 SER B N 1
ATOM 11280 C CA . SER B 1 510 ? 13.812 -2.84 -4.172 1 47.41 510 SER B CA 1
ATOM 11281 C C . SER B 1 510 ? 14.742 -2.244 -3.115 1 47.41 510 SER B C 1
ATOM 11283 O O . SER B 1 510 ? 15.961 -2.426 -3.178 1 47.41 510 SER B O 1
ATOM 11285 N N . PHE B 1 511 ? 14.391 -0.993 -2.434 1 42.94 511 PHE B N 1
ATOM 11286 C CA . PHE B 1 511 ? 15.344 -0.106 -1.771 1 42.94 511 PHE B CA 1
ATOM 11287 C C . PHE B 1 511 ? 15.453 -0.444 -0.289 1 42.94 511 PHE B C 1
ATOM 11289 O O . PHE B 1 511 ? 14.516 -0.231 0.476 1 42.94 511 PHE B O 1
ATOM 11296 N N . PRO B 1 512 ? 16.453 -1.28 -0.024 1 42.69 512 PRO B N 1
ATOM 11297 C CA . PRO B 1 512 ? 16.656 -1.719 1.36 1 42.69 512 PRO B CA 1
ATOM 11298 C C . PRO B 1 512 ? 16.906 -0.556 2.316 1 42.69 512 PRO B C 1
ATOM 11300 O O . PRO B 1 512 ? 17.641 0.378 1.979 1 42.69 512 PRO B O 1
ATOM 11303 N N . ASP B 1 513 ? 16.156 -0.057 3 1 45.69 513 ASP B N 1
ATOM 11304 C CA . ASP B 1 513 ? 16.656 0.657 4.172 1 45.69 513 ASP B CA 1
ATOM 11305 C C . ASP B 1 513 ? 17.656 -0.195 4.949 1 45.69 513 ASP B C 1
ATOM 11307 O O . ASP B 1 513 ? 17.406 -1.374 5.207 1 45.69 513 ASP B O 1
ATOM 11311 N N . TRP B 1 514 ? 19.078 0.061 4.93 1 44.09 514 TRP B N 1
ATOM 11312 C CA . TRP B 1 514 ? 20.281 -0.516 5.52 1 44.09 514 TRP B CA 1
ATOM 11313 C C . TRP B 1 514 ? 20.031 -0.979 6.949 1 44.09 514 TRP B C 1
ATOM 11315 O O . TRP B 1 514 ? 20.797 -1.774 7.5 1 44.09 514 TRP B O 1
ATOM 11325 N N . ARG B 1 515 ? 19.031 -0.473 7.527 1 46.56 515 ARG B N 1
ATOM 11326 C CA . ARG B 1 515 ? 18.922 -0.646 8.977 1 46.56 515 ARG B CA 1
ATOM 11327 C C . ARG B 1 515 ? 18.406 -2.041 9.32 1 46.56 515 ARG B C 1
ATOM 11329 O O . ARG B 1 515 ? 18.547 -2.484 10.469 1 46.56 515 ARG B O 1
ATOM 11336 N N . ARG B 1 516 ? 17.984 -2.85 8.164 1 56.31 516 ARG B N 1
ATOM 11337 C CA . ARG B 1 516 ? 17.312 -4.043 8.664 1 56.31 516 ARG B CA 1
ATOM 11338 C C . ARG B 1 516 ? 17.922 -5.309 8.078 1 56.31 516 ARG B C 1
ATOM 11340 O O . ARG B 1 516 ? 18.578 -5.258 7.031 1 56.31 516 ARG B O 1
ATOM 11347 N N . LYS B 1 517 ? 18.078 -6.32 8.977 1 64.06 517 LYS B N 1
ATOM 11348 C CA . LYS B 1 517 ? 18.469 -7.676 8.602 1 64.06 517 LYS B CA 1
ATOM 11349 C C . LYS B 1 517 ? 17.547 -8.242 7.535 1 64.06 517 LYS B C 1
ATOM 11351 O O . LYS B 1 517 ? 16.328 -8.352 7.746 1 64.06 517 LYS B O 1
ATOM 11356 N N . VAL B 1 518 ? 18.062 -8.328 6.27 1 72.5 518 VAL B N 1
ATOM 11357 C CA . VAL B 1 518 ? 17.281 -8.883 5.168 1 72.5 518 VAL B CA 1
ATOM 11358 C C . VAL B 1 518 ? 17.516 -10.391 5.078 1 72.5 518 VAL B C 1
ATOM 11360 O O . VAL B 1 518 ? 18.656 -10.852 5.109 1 72.5 518 VAL B O 1
ATOM 11363 N N . ARG B 1 519 ? 16.469 -11.109 5.043 1 78.75 519 ARG B N 1
ATOM 11364 C CA . ARG B 1 519 ? 16.594 -12.562 4.961 1 78.75 519 ARG B CA 1
ATOM 11365 C C . ARG B 1 519 ? 16.359 -13.047 3.533 1 78.75 519 ARG B C 1
ATOM 11367 O O . ARG B 1 519 ? 17.078 -13.938 3.055 1 78.75 519 ARG B O 1
ATOM 11374 N N . HIS B 1 520 ? 15.312 -12.602 2.877 1 82.5 520 HIS B N 1
ATOM 11375 C CA . HIS B 1 520 ? 15.008 -12.969 1.498 1 82.5 520 HIS B CA 1
ATOM 11376 C C . HIS B 1 520 ? 15.109 -11.758 0.571 1 82.5 520 HIS B C 1
ATOM 11378 O O . HIS B 1 520 ? 14.352 -10.797 0.722 1 82.5 520 HIS B O 1
ATOM 11384 N N . LEU B 1 521 ? 16.062 -11.828 -0.265 1 81.75 521 LEU B N 1
ATOM 11385 C CA . LEU B 1 521 ? 16.359 -10.672 -1.105 1 81.75 521 LEU B CA 1
ATOM 11386 C C . LEU B 1 521 ? 16 -10.953 -2.561 1 81.75 521 LEU B C 1
ATOM 11388 O O . LEU B 1 521 ? 16.422 -11.969 -3.125 1 81.75 521 LEU B O 1
ATOM 11392 N N . CYS B 1 522 ? 15.117 -10.258 -3.135 1 83.81 522 CYS B N 1
ATOM 11393 C CA . CYS B 1 522 ? 14.805 -10.289 -4.559 1 83.81 522 CYS B CA 1
ATOM 11394 C C . CYS B 1 522 ? 15.086 -8.945 -5.215 1 83.81 522 CYS B C 1
ATOM 11396 O O . CYS B 1 522 ? 14.539 -7.922 -4.797 1 83.81 522 CYS B O 1
ATOM 11398 N N . ILE B 1 523 ? 15.961 -8.898 -6.113 1 81.44 523 ILE B N 1
ATOM 11399 C CA . ILE B 1 523 ? 16.344 -7.672 -6.805 1 81.44 523 ILE B CA 1
ATOM 11400 C C . ILE B 1 523 ? 15.727 -7.66 -8.203 1 81.44 523 ILE B C 1
ATOM 11402 O O . ILE B 1 523 ? 15.953 -8.578 -9 1 81.44 523 ILE B O 1
ATOM 11406 N N . ASP B 1 524 ? 14.867 -6.711 -8.523 1 79.38 524 ASP B N 1
ATOM 11407 C CA . ASP B 1 524 ? 14.25 -6.559 -9.836 1 79.38 524 ASP B CA 1
ATOM 11408 C C . ASP B 1 524 ? 14.836 -5.359 -10.578 1 79.38 524 ASP B C 1
ATOM 11410 O O . ASP B 1 524 ? 14.375 -4.23 -10.406 1 79.38 524 ASP B O 1
ATOM 11414 N N . HIS B 1 525 ? 15.859 -5.477 -11.359 1 77 525 HIS B N 1
ATOM 11415 C CA . HIS B 1 525 ? 16.516 -4.418 -12.117 1 77 525 HIS B CA 1
ATOM 11416 C C . HIS B 1 525 ? 16.188 -4.52 -13.602 1 77 525 HIS B C 1
ATOM 11418 O O . HIS B 1 525 ? 17 -4.172 -14.453 1 77 525 HIS B O 1
ATOM 11424 N N . ARG B 1 526 ? 15.086 -5.051 -14.016 1 73.31 526 ARG B N 1
ATOM 11425 C CA . ARG B 1 526 ? 14.672 -5.164 -15.414 1 73.31 526 ARG B CA 1
ATOM 11426 C C . ARG B 1 526 ? 14.43 -3.787 -16.031 1 73.31 526 ARG B C 1
ATOM 11428 O O . ARG B 1 526 ? 14.766 -3.553 -17.188 1 73.31 526 ARG B O 1
ATOM 11435 N N . THR B 1 527 ? 13.844 -2.941 -14.906 1 63.59 527 THR B N 1
ATOM 11436 C CA . THR B 1 527 ? 13.664 -1.565 -15.359 1 63.59 527 THR B CA 1
ATOM 11437 C C . THR B 1 527 ? 14.672 -0.638 -14.695 1 63.59 527 THR B C 1
ATOM 11439 O O . THR B 1 527 ? 15.016 -0.819 -13.523 1 63.59 527 THR B O 1
ATOM 11442 N N . PRO B 1 528 ? 15.25 0.107 -15.406 1 56 528 PRO B N 1
ATOM 11443 C CA . PRO B 1 528 ? 16.312 0.963 -14.875 1 56 528 PRO B CA 1
ATOM 11444 C C . PRO B 1 528 ? 15.852 1.795 -13.68 1 56 528 PRO B C 1
ATOM 11446 O O . PRO B 1 528 ? 16.672 2.199 -12.844 1 56 528 PRO B O 1
ATOM 11449 N N . HIS B 1 529 ? 14.633 2.008 -13.633 1 52.38 529 HIS B N 1
ATOM 11450 C CA . HIS B 1 529 ? 14.094 2.93 -12.633 1 52.38 529 HIS B CA 1
ATOM 11451 C C . HIS B 1 529 ? 14.344 2.418 -11.219 1 52.38 529 HIS B C 1
ATOM 11453 O O . HIS B 1 529 ? 14.375 3.203 -10.273 1 52.38 529 HIS B O 1
ATOM 11459 N N . LYS B 1 530 ? 14.719 1.161 -11.18 1 53.09 530 LYS B N 1
ATOM 11460 C CA . LYS B 1 530 ? 14.68 0.561 -9.852 1 53.09 530 LYS B CA 1
ATOM 11461 C C . LYS B 1 530 ? 16.078 0.262 -9.336 1 53.09 530 LYS B C 1
ATOM 11463 O O . LYS B 1 530 ? 16.25 -0.461 -8.352 1 53.09 530 LYS B O 1
ATOM 11468 N N . ARG B 1 531 ? 17.266 0.965 -9.984 1 52.34 531 ARG B N 1
ATOM 11469 C CA . ARG B 1 531 ? 18.625 0.534 -9.633 1 52.34 531 ARG B CA 1
ATOM 11470 C C . ARG B 1 531 ? 19.156 1.322 -8.438 1 52.34 531 ARG B C 1
ATOM 11472 O O . ARG B 1 531 ? 19.359 2.533 -8.531 1 52.34 531 ARG B O 1
ATOM 11479 N N . ARG B 1 532 ? 18.922 0.994 -7.238 1 53.31 532 ARG B N 1
ATOM 11480 C CA . ARG B 1 532 ? 19.594 1.646 -6.113 1 53.31 532 ARG B CA 1
ATOM 11481 C C . ARG B 1 532 ? 20.812 0.856 -5.672 1 53.31 532 ARG B C 1
ATOM 11483 O O . ARG B 1 532 ? 20.844 -0.37 -5.793 1 53.31 532 ARG B O 1
ATOM 11490 N N . THR B 1 533 ? 21.953 1.642 -5.359 1 54.69 533 THR B N 1
ATOM 11491 C CA . THR B 1 533 ? 23.266 1.086 -5.016 1 54.69 533 THR B CA 1
ATOM 11492 C C . THR B 1 533 ? 23.188 0.327 -3.693 1 54.69 533 THR B C 1
ATOM 11494 O O . THR B 1 533 ? 22.625 0.822 -2.715 1 54.69 533 THR B O 1
ATOM 11497 N N . THR B 1 534 ? 23.359 -1.084 -3.701 1 56.62 534 THR B N 1
ATOM 11498 C CA . THR B 1 534 ? 23.328 -2.029 -2.59 1 56.62 534 THR B CA 1
ATOM 11499 C C . THR B 1 534 ? 24.672 -2.059 -1.871 1 56.62 534 THR B C 1
ATOM 11501 O O . THR B 1 534 ? 25 -3.031 -1.186 1 56.62 534 THR B O 1
ATOM 11504 N N . THR B 1 535 ? 25.516 -1.015 -1.867 1 56.59 535 THR B N 1
ATOM 11505 C CA . THR B 1 535 ? 26.891 -1.175 -1.421 1 56.59 535 THR B CA 1
ATOM 11506 C C . THR B 1 535 ? 26.953 -1.344 0.095 1 56.59 535 THR B C 1
ATOM 11508 O O . THR B 1 535 ? 27.812 -2.055 0.61 1 56.59 535 THR B O 1
ATOM 11511 N N . ASP B 1 536 ? 26.016 -0.882 0.82 1 61.06 536 ASP B N 1
ATOM 11512 C CA . ASP B 1 536 ? 26.25 -0.884 2.26 1 61.06 536 ASP B CA 1
ATOM 11513 C C . ASP B 1 536 ? 25.312 -1.856 2.969 1 61.06 536 ASP B C 1
ATOM 11515 O O . ASP B 1 536 ? 25.141 -1.789 4.188 1 61.06 536 ASP B O 1
ATOM 11519 N N . MET B 1 537 ? 25 -2.99 2.275 1 65.44 537 MET B N 1
ATOM 11520 C CA . MET B 1 537 ? 24.062 -3.895 2.922 1 65.44 537 MET B CA 1
ATOM 11521 C C . MET B 1 537 ? 24.781 -5.074 3.561 1 65.44 537 MET B C 1
ATOM 11523 O O . MET B 1 537 ? 25.781 -5.566 3.02 1 65.44 537 MET B O 1
ATOM 11527 N N . ASP B 1 538 ? 24.359 -5.371 4.711 1 72.62 538 ASP B N 1
ATOM 11528 C CA . ASP B 1 538 ? 24.844 -6.602 5.32 1 72.62 538 ASP B CA 1
ATOM 11529 C C . ASP B 1 538 ? 24.172 -7.824 4.695 1 72.62 538 ASP B C 1
ATOM 11531 O O . ASP B 1 538 ? 22.984 -8.078 4.918 1 72.62 538 ASP B O 1
ATOM 11535 N N . LEU B 1 539 ? 24.953 -8.609 3.979 1 78.81 539 LEU B N 1
ATOM 11536 C CA . LEU B 1 539 ? 24.406 -9.742 3.244 1 78.81 539 LEU B CA 1
ATOM 11537 C C . LEU B 1 539 ? 24.656 -11.047 3.982 1 78.81 539 LEU B C 1
ATOM 11539 O O . LEU B 1 539 ? 24.359 -12.125 3.471 1 78.81 539 LEU B O 1
ATOM 11543 N N . SER B 1 540 ? 25.109 -10.945 5.227 1 77.88 540 SER B N 1
ATOM 11544 C CA . SER B 1 540 ? 25.516 -12.148 5.949 1 77.88 540 SER B CA 1
ATOM 11545 C C . SER B 1 540 ? 24.297 -12.961 6.395 1 77.88 540 SER B C 1
ATOM 11547 O O . SER B 1 540 ? 24.391 -14.172 6.605 1 77.88 540 SER B O 1
ATOM 11549 N N . CYS B 1 541 ? 23.141 -12.312 6.457 1 79.38 541 CYS B N 1
ATOM 11550 C CA . CYS B 1 541 ? 21.969 -13.008 6.977 1 79.38 541 CYS B CA 1
ATOM 11551 C C . CYS B 1 541 ? 20.984 -13.344 5.855 1 79.38 541 CYS B C 1
ATOM 11553 O O . CYS B 1 541 ? 19.906 -13.875 6.109 1 79.38 541 CYS B O 1
ATOM 11555 N N . VAL B 1 542 ? 21.438 -13.188 4.625 1 84.19 542 VAL B N 1
ATOM 11556 C CA . VAL B 1 542 ? 20.547 -13.438 3.494 1 84.19 542 VAL B CA 1
ATOM 11557 C C . VAL B 1 542 ? 20.438 -14.945 3.246 1 84.19 542 VAL B C 1
ATOM 11559 O O . VAL B 1 542 ? 21.453 -15.641 3.158 1 84.19 542 VAL B O 1
ATOM 11562 N N . ARG B 1 543 ? 19.281 -15.438 3.113 1 85.44 543 ARG B N 1
ATOM 11563 C CA . ARG B 1 543 ? 19.047 -16.859 2.916 1 85.44 543 ARG B CA 1
ATOM 11564 C C . ARG B 1 543 ? 18.656 -17.156 1.473 1 85.44 543 ARG B C 1
ATOM 11566 O O . ARG B 1 543 ? 18.844 -18.266 0.986 1 85.44 543 ARG B O 1
ATOM 11573 N N . SER B 1 544 ? 17.984 -16.25 0.881 1 89.19 544 SER B N 1
ATOM 11574 C CA . SER B 1 544 ? 17.594 -16.422 -0.516 1 89.19 544 SER B CA 1
ATOM 11575 C C . SER B 1 544 ? 17.906 -15.18 -1.339 1 89.19 544 SER B C 1
ATOM 11577 O O . SER B 1 544 ? 17.703 -14.055 -0.875 1 89.19 544 SER B O 1
ATOM 11579 N N . LEU B 1 545 ? 18.5 -15.43 -2.465 1 89.81 545 LEU B N 1
ATOM 11580 C CA . LEU B 1 545 ? 18.828 -14.344 -3.383 1 89.81 545 LEU B CA 1
ATOM 11581 C C . LEU B 1 545 ? 18.281 -14.641 -4.781 1 89.81 545 LEU B C 1
ATOM 11583 O O . LEU B 1 545 ? 18.578 -15.695 -5.352 1 89.81 545 LEU B O 1
ATOM 11587 N N . THR B 1 546 ? 17.422 -13.812 -5.305 1 90 546 THR B N 1
ATOM 11588 C CA . THR B 1 546 ? 16.891 -13.898 -6.664 1 90 546 THR B CA 1
ATOM 11589 C C . THR B 1 546 ? 17.125 -12.594 -7.418 1 90 546 THR B C 1
ATOM 11591 O O . THR B 1 546 ? 16.844 -11.516 -6.898 1 90 546 THR B O 1
ATOM 11594 N N . ILE B 1 547 ? 17.688 -12.648 -8.555 1 87.81 547 ILE B N 1
ATOM 11595 C CA . ILE B 1 547 ? 17.984 -11.43 -9.305 1 87.81 547 ILE B CA 1
ATOM 11596 C C . ILE B 1 547 ? 17.328 -11.5 -10.68 1 87.81 547 ILE B C 1
ATOM 11598 O O . ILE B 1 547 ? 17.469 -12.5 -11.391 1 87.81 547 ILE B O 1
ATOM 11602 N N . PHE B 1 548 ? 16.547 -10.516 -10.977 1 85.06 548 PHE B N 1
ATOM 11603 C CA . PHE B 1 548 ? 15.992 -10.328 -12.312 1 85.06 548 PHE B CA 1
ATOM 11604 C C . PHE B 1 548 ? 16.688 -9.172 -13.031 1 85.06 548 PHE B C 1
ATOM 11606 O O . PHE B 1 548 ? 16.797 -8.07 -12.484 1 85.06 548 PHE B O 1
ATOM 11613 N N . GLY B 1 549 ? 17.172 -9.383 -14.117 1 83.5 549 GLY B N 1
ATOM 11614 C CA . GLY B 1 549 ? 17.828 -8.336 -14.875 1 83.5 549 GLY B CA 1
ATOM 11615 C C . GLY B 1 549 ? 19.328 -8.242 -14.586 1 83.5 549 GLY B C 1
ATOM 11616 O O . GLY B 1 549 ? 20.031 -9.242 -14.664 1 83.5 549 GLY B O 1
ATOM 11617 N N . THR B 1 550 ? 19.734 -6.992 -14.047 1 80.44 550 THR B N 1
ATOM 11618 C CA . THR B 1 550 ? 21.172 -6.797 -13.844 1 80.44 550 THR B CA 1
ATOM 11619 C C . THR B 1 550 ? 21.5 -6.812 -12.352 1 80.44 550 THR B C 1
ATOM 11621 O O . THR B 1 550 ? 20.797 -6.207 -11.547 1 80.44 550 THR B O 1
ATOM 11624 N N . ALA B 1 551 ? 22.391 -7.625 -11.859 1 74.62 551 ALA B N 1
ATOM 11625 C CA . ALA B 1 551 ? 22.797 -7.738 -10.453 1 74.62 551 ALA B CA 1
ATOM 11626 C C . ALA B 1 551 ? 23.734 -6.602 -10.062 1 74.62 551 ALA B C 1
ATOM 11628 O O . ALA B 1 551 ? 23.625 -6.051 -8.961 1 74.62 551 ALA B O 1
ATOM 11629 N N . GLY B 1 552 ? 24.516 -6.117 -10.891 1 67.5 552 GLY B N 1
ATOM 11630 C CA . GLY B 1 552 ? 25.594 -5.219 -10.531 1 67.5 552 GLY B CA 1
ATOM 11631 C C . GLY B 1 552 ? 26.781 -5.93 -9.898 1 67.5 552 GLY B C 1
ATOM 11632 O O . GLY B 1 552 ? 26.688 -7.109 -9.555 1 67.5 552 GLY B O 1
ATOM 11633 N N . ASP B 1 553 ? 27.859 -5.336 -9.617 1 62.94 553 ASP B N 1
ATOM 11634 C CA . ASP B 1 553 ? 29.125 -5.988 -9.281 1 62.94 553 ASP B CA 1
ATOM 11635 C C . ASP B 1 553 ? 29.156 -6.371 -7.801 1 62.94 553 ASP B C 1
ATOM 11637 O O . ASP B 1 553 ? 29.75 -7.391 -7.438 1 62.94 553 ASP B O 1
ATOM 11641 N N . THR B 1 554 ? 28.438 -5.77 -6.988 1 69.31 554 THR B N 1
ATOM 11642 C CA . THR B 1 554 ? 28.672 -5.961 -5.559 1 69.31 554 THR B CA 1
ATOM 11643 C C . THR B 1 554 ? 27.781 -7.086 -5.02 1 69.31 554 THR B C 1
ATOM 11645 O O . THR B 1 554 ? 28.141 -7.742 -4.039 1 69.31 554 THR B O 1
ATOM 11648 N N . ILE B 1 555 ? 26.828 -7.531 -5.805 1 74.44 555 ILE B N 1
ATOM 11649 C CA . ILE B 1 555 ? 25.875 -8.492 -5.246 1 74.44 555 ILE B CA 1
ATOM 11650 C C . ILE B 1 555 ? 26.375 -9.914 -5.496 1 74.44 555 ILE B C 1
ATOM 11652 O O . ILE B 1 555 ? 26.094 -10.82 -4.711 1 74.44 555 ILE B O 1
ATOM 11656 N N . CYS B 1 556 ? 27.266 -10.07 -6.484 1 78 556 CYS B N 1
ATOM 11657 C CA . CYS B 1 556 ? 27.703 -11.414 -6.832 1 78 556 CYS B CA 1
ATOM 11658 C C . CYS B 1 556 ? 29 -11.766 -6.113 1 78 556 CYS B C 1
ATOM 11660 O O . CYS B 1 556 ? 29.734 -12.656 -6.547 1 78 556 CYS B O 1
ATOM 11662 N N . GLU B 1 557 ? 29.234 -11.086 -4.984 1 83 557 GLU B N 1
ATOM 11663 C CA . GLU B 1 557 ? 30.328 -11.469 -4.105 1 83 557 GLU B CA 1
ATOM 11664 C C . GLU B 1 557 ? 29.891 -12.516 -3.088 1 83 557 GLU B C 1
ATOM 11666 O O . GLU B 1 557 ? 29.578 -12.18 -1.942 1 83 557 GLU B O 1
ATOM 11671 N N . PHE B 1 558 ? 30.078 -13.789 -3.428 1 86.38 558 PHE B N 1
ATOM 11672 C CA . PHE B 1 558 ? 29.438 -14.898 -2.719 1 86.38 558 PHE B CA 1
ATOM 11673 C C . PHE B 1 558 ? 30.109 -15.125 -1.367 1 86.38 558 PHE B C 1
ATOM 11675 O O . PHE B 1 558 ? 29.547 -15.797 -0.501 1 86.38 558 PHE B O 1
ATOM 11682 N N . HIS B 1 559 ? 31.266 -14.461 -1.147 1 80.88 559 HIS B N 1
ATOM 11683 C CA . HIS B 1 559 ? 31.922 -14.633 0.144 1 80.88 559 HIS B CA 1
ATOM 11684 C C . HIS B 1 559 ? 31.172 -13.867 1.239 1 80.88 559 HIS B C 1
ATOM 11686 O O . HIS B 1 559 ? 31.344 -14.156 2.426 1 80.88 559 HIS B O 1
ATOM 11692 N N . ARG B 1 560 ? 30.375 -13.031 0.803 1 81.62 560 ARG B N 1
ATOM 11693 C CA . ARG B 1 560 ? 29.656 -12.203 1.761 1 81.62 560 ARG B CA 1
ATOM 11694 C C . ARG B 1 560 ? 28.438 -12.938 2.33 1 81.62 560 ARG B C 1
ATOM 11696 O O . ARG B 1 560 ? 27.922 -12.562 3.379 1 81.62 560 ARG B O 1
ATOM 11703 N N . TYR B 1 561 ? 28.094 -13.992 1.571 1 86 561 TYR B N 1
ATOM 11704 C CA . TYR B 1 561 ? 26.938 -14.758 2.008 1 86 561 TYR B CA 1
ATOM 11705 C C . TYR B 1 561 ? 27.359 -15.914 2.908 1 86 561 TYR B C 1
ATOM 11707 O O . TYR B 1 561 ? 28.25 -16.688 2.555 1 86 561 TYR B O 1
ATOM 11715 N N . LYS B 1 562 ? 26.797 -15.977 4.059 1 81.31 562 LYS B N 1
ATOM 11716 C CA . LYS B 1 562 ? 27.234 -17.016 4.992 1 81.31 562 LYS B CA 1
ATOM 11717 C C . LYS B 1 562 ? 26.203 -18.125 5.105 1 81.31 562 LYS B C 1
ATOM 11719 O O . LYS B 1 562 ? 26.547 -19.281 5.367 1 81.31 562 LYS B O 1
ATOM 11724 N N . ILE B 1 563 ? 24.953 -17.812 4.922 1 85.19 563 ILE B N 1
ATOM 11725 C CA . ILE B 1 563 ? 23.938 -18.812 5.191 1 85.19 563 ILE B CA 1
ATOM 11726 C C . ILE B 1 563 ? 22.953 -18.875 4.023 1 85.19 563 ILE B C 1
ATOM 11728 O O . ILE B 1 563 ? 21.75 -19.109 4.223 1 85.19 563 ILE B O 1
ATOM 11732 N N . LEU B 1 564 ? 23.391 -18.703 2.834 1 90.44 564 LEU B N 1
ATOM 11733 C CA . LEU B 1 564 ? 22.531 -18.672 1.651 1 90.44 564 LEU B CA 1
ATOM 11734 C C . LEU B 1 564 ? 22.062 -20.078 1.303 1 90.44 564 LEU B C 1
ATOM 11736 O O . LEU B 1 564 ? 22.859 -21.016 1.207 1 90.44 564 LEU B O 1
ATOM 11740 N N . ARG B 1 565 ? 20.781 -20.281 1.096 1 90.5 565 ARG B N 1
ATOM 11741 C CA . ARG B 1 565 ? 20.188 -21.562 0.741 1 90.5 565 ARG B CA 1
ATOM 11742 C C . ARG B 1 565 ? 19.766 -21.594 -0.723 1 90.5 565 ARG B C 1
ATOM 11744 O O . ARG B 1 565 ? 19.875 -22.625 -1.39 1 90.5 565 ARG B O 1
ATOM 11751 N N . VAL B 1 566 ? 19.203 -20.484 -1.132 1 94.19 566 VAL B N 1
ATOM 11752 C CA . VAL B 1 566 ? 18.656 -20.422 -2.486 1 94.19 566 VAL B CA 1
ATOM 11753 C C . VAL B 1 566 ? 19.359 -19.328 -3.271 1 94.19 566 VAL B C 1
ATOM 11755 O O . VAL B 1 566 ? 19.406 -18.172 -2.832 1 94.19 566 VAL B O 1
ATOM 11758 N N . LEU B 1 567 ? 19.938 -19.656 -4.328 1 94.75 567 LEU B N 1
ATOM 11759 C CA . LEU B 1 567 ? 20.547 -18.719 -5.258 1 94.75 567 LEU B CA 1
ATOM 11760 C C . LEU B 1 567 ? 19.953 -18.875 -6.656 1 94.75 567 LEU B C 1
ATOM 11762 O O . LEU B 1 567 ? 20.203 -19.875 -7.332 1 94.75 567 LEU B O 1
ATOM 11766 N N . ASP B 1 568 ? 19.172 -17.953 -7.094 1 93.19 568 ASP B N 1
ATOM 11767 C CA . ASP B 1 568 ? 18.5 -18 -8.391 1 93.19 568 ASP B CA 1
ATOM 11768 C C . ASP B 1 568 ? 18.984 -16.875 -9.297 1 93.19 568 ASP B C 1
ATOM 11770 O O . ASP B 1 568 ? 18.562 -15.719 -9.141 1 93.19 568 ASP B O 1
ATOM 11774 N N . LEU B 1 569 ? 19.797 -17.172 -10.234 1 92.25 569 LEU B N 1
ATOM 11775 C CA . LEU B 1 569 ? 20.344 -16.219 -11.188 1 92.25 569 LEU B CA 1
ATOM 11776 C C . LEU B 1 569 ? 19.906 -16.562 -12.609 1 92.25 569 LEU B C 1
ATOM 11778 O O . LEU B 1 569 ? 20.625 -16.266 -13.57 1 92.25 569 LEU B O 1
ATOM 11782 N N . GLU B 1 570 ? 18.859 -17.203 -12.734 1 90.56 570 GLU B N 1
ATOM 11783 C CA . GLU B 1 570 ? 18.391 -17.672 -14.031 1 90.56 570 GLU B CA 1
ATOM 11784 C C . GLU B 1 570 ? 18.094 -16.516 -14.977 1 90.56 570 GLU B C 1
ATOM 11786 O O . GLU B 1 570 ? 18.422 -16.562 -16.156 1 90.56 570 GLU B O 1
ATOM 11791 N N . GLU B 1 571 ? 17.453 -15.469 -14.414 1 87.69 571 GLU B N 1
ATOM 11792 C CA . GLU B 1 571 ? 17.047 -14.344 -15.25 1 87.69 571 GLU B CA 1
ATOM 11793 C C . GLU B 1 571 ? 18.047 -13.188 -15.141 1 87.69 571 GLU B C 1
ATOM 11795 O O . GLU B 1 571 ? 17.734 -12.062 -15.539 1 87.69 571 GLU B O 1
ATOM 11800 N N . CYS B 1 572 ? 19.156 -13.523 -14.531 1 88.5 572 CYS B N 1
ATOM 11801 C CA . CYS B 1 572 ? 20.203 -12.516 -14.445 1 88.5 572 CYS B CA 1
ATOM 11802 C C . CYS B 1 572 ? 21 -12.445 -15.742 1 88.5 572 CYS B C 1
ATOM 11804 O O . CYS B 1 572 ? 21.359 -13.477 -16.312 1 88.5 572 CYS B O 1
ATOM 11806 N N . ASN B 1 573 ? 21.281 -11.297 -16.219 1 84.06 573 ASN B N 1
ATOM 11807 C CA . ASN B 1 573 ? 21.891 -11.133 -17.547 1 84.06 573 ASN B CA 1
ATOM 11808 C C . ASN B 1 573 ? 23.406 -10.945 -17.453 1 84.06 573 ASN B C 1
ATOM 11810 O O . ASN B 1 573 ? 24.109 -11.156 -18.438 1 84.06 573 ASN B O 1
ATOM 11814 N N . ASP B 1 574 ? 23.953 -10.57 -16.344 1 82.44 574 ASP B N 1
ATOM 11815 C CA . ASP B 1 574 ? 25.344 -10.133 -16.328 1 82.44 574 ASP B CA 1
ATOM 11816 C C . ASP B 1 574 ? 26.203 -11.102 -15.516 1 82.44 574 ASP B C 1
ATOM 11818 O O . ASP B 1 574 ? 27.344 -10.773 -15.156 1 82.44 574 ASP B O 1
ATOM 11822 N N . VAL B 1 575 ? 25.781 -12.266 -15.281 1 86.62 575 VAL B N 1
ATOM 11823 C CA . VAL B 1 575 ? 26.609 -13.195 -14.516 1 86.62 575 VAL B CA 1
ATOM 11824 C C . VAL B 1 575 ? 27.562 -13.922 -15.461 1 86.62 575 VAL B C 1
ATOM 11826 O O . VAL B 1 575 ? 27.156 -14.398 -16.516 1 86.62 575 VAL B O 1
ATOM 11829 N N . LYS B 1 576 ? 28.797 -13.875 -15.078 1 86.81 576 LYS B N 1
ATOM 11830 C CA . LYS B 1 576 ? 29.844 -14.508 -15.883 1 86.81 576 LYS B CA 1
ATOM 11831 C C . LYS B 1 576 ? 30.531 -15.617 -15.102 1 86.81 576 LYS B C 1
ATOM 11833 O O . LYS B 1 576 ? 30.25 -15.836 -13.922 1 86.81 576 LYS B O 1
ATOM 11838 N N . ASN B 1 577 ? 31.438 -16.406 -15.758 1 88 577 ASN B N 1
ATOM 11839 C CA . ASN B 1 577 ? 32.156 -17.531 -15.156 1 88 577 ASN B CA 1
ATOM 11840 C C . ASN B 1 577 ? 33.031 -17.094 -13.977 1 88 577 ASN B C 1
ATOM 11842 O O . ASN B 1 577 ? 33.188 -17.844 -13.016 1 88 577 ASN B O 1
ATOM 11846 N N . LYS B 1 578 ? 33.438 -15.82 -14.016 1 84.62 578 LYS B N 1
ATOM 11847 C CA . LYS B 1 578 ? 34.344 -15.297 -12.992 1 84.62 578 LYS B CA 1
ATOM 11848 C C . LYS B 1 578 ? 33.656 -15.211 -11.641 1 84.62 578 LYS B C 1
ATOM 11850 O O . LYS B 1 578 ? 34.281 -15.312 -10.594 1 84.62 578 LYS B O 1
ATOM 11855 N N . HIS B 1 579 ? 32.406 -15.094 -11.688 1 86.38 579 HIS B N 1
ATOM 11856 C CA . HIS B 1 579 ? 31.656 -14.898 -10.453 1 86.38 579 HIS B CA 1
ATOM 11857 C C . HIS B 1 579 ? 31.469 -16.219 -9.711 1 86.38 579 HIS B C 1
ATOM 11859 O O . HIS B 1 579 ? 31.172 -16.234 -8.516 1 86.38 579 HIS B O 1
ATOM 11865 N N . LEU B 1 580 ? 31.703 -17.375 -10.375 1 87.94 580 LEU B N 1
ATOM 11866 C CA . LEU B 1 580 ? 31.438 -18.688 -9.789 1 87.94 580 LEU B CA 1
ATOM 11867 C C . LEU B 1 580 ? 32.688 -19.25 -9.141 1 87.94 580 LEU B C 1
ATOM 11869 O O . LEU B 1 580 ? 32.656 -20.344 -8.57 1 87.94 580 LEU B O 1
ATOM 11873 N N . LYS B 1 581 ? 33.75 -18.469 -9.156 1 84.31 581 LYS B N 1
ATOM 11874 C CA . LYS B 1 581 ? 35 -18.953 -8.625 1 84.31 581 LYS B CA 1
ATOM 11875 C C . LYS B 1 581 ? 34.875 -19.297 -7.141 1 84.31 581 LYS B C 1
ATOM 11877 O O . LYS B 1 581 ? 35.438 -20.297 -6.68 1 84.31 581 LYS B O 1
ATOM 11882 N N . ASN B 1 582 ? 34.094 -18.578 -6.387 1 84.25 582 ASN B N 1
ATOM 11883 C CA . ASN B 1 582 ? 33.969 -18.812 -4.953 1 84.25 582 ASN B CA 1
ATOM 11884 C C . ASN B 1 582 ? 32.594 -19.422 -4.613 1 84.25 582 ASN B C 1
ATOM 11886 O O . ASN B 1 582 ? 32.062 -19.188 -3.527 1 84.25 582 ASN B O 1
ATOM 11890 N N . ILE B 1 583 ? 32.125 -20.312 -5.484 1 87.5 583 ILE B N 1
ATOM 11891 C CA . ILE B 1 583 ? 30.781 -20.859 -5.266 1 87.5 583 ILE B CA 1
ATOM 11892 C C . ILE B 1 583 ? 30.812 -21.906 -4.145 1 87.5 583 ILE B C 1
ATOM 11894 O O . ILE B 1 583 ? 29.812 -22.141 -3.467 1 87.5 583 ILE B O 1
ATOM 11898 N N . HIS B 1 584 ? 32.031 -22.5 -3.904 1 86.38 584 HIS B N 1
ATOM 11899 C CA . HIS B 1 584 ? 32.188 -23.547 -2.9 1 86.38 584 HIS B CA 1
ATOM 11900 C C . HIS B 1 584 ? 32 -22.984 -1.491 1 86.38 584 HIS B C 1
ATOM 11902 O O . HIS B 1 584 ? 31.766 -23.734 -0.544 1 86.38 584 HIS B O 1
ATOM 11908 N N . LYS B 1 585 ? 32.125 -21.641 -1.394 1 84.94 585 LYS B N 1
ATOM 11909 C CA . LYS B 1 585 ? 31.984 -21.016 -0.087 1 84.94 585 LYS B CA 1
ATOM 11910 C C . LYS B 1 585 ? 30.531 -21 0.373 1 84.94 585 LYS B C 1
ATOM 11912 O O . LYS B 1 585 ? 30.25 -20.812 1.559 1 84.94 585 LYS B O 1
ATOM 11917 N N . LEU B 1 586 ? 29.656 -21.281 -0.574 1 89.75 586 LEU B N 1
ATOM 11918 C CA . LEU B 1 586 ? 28.234 -21.344 -0.232 1 89.75 586 LEU B CA 1
ATOM 11919 C C . LEU B 1 586 ? 27.844 -22.75 0.226 1 89.75 586 LEU B C 1
ATOM 11921 O O . LEU B 1 586 ? 27.047 -23.422 -0.432 1 89.75 586 LEU B O 1
ATOM 11925 N N . TRP B 1 587 ? 28.219 -23.125 1.326 1 84.31 587 TRP B N 1
ATOM 11926 C CA . TRP B 1 587 ? 28.125 -24.484 1.819 1 84.31 587 TRP B CA 1
ATOM 11927 C C . TRP B 1 587 ? 26.672 -24.875 2.088 1 84.31 587 TRP B C 1
ATOM 11929 O O . TRP B 1 587 ? 26.328 -26.062 2.043 1 84.31 587 TRP B O 1
ATOM 11939 N N . ASN B 1 588 ? 25.797 -23.875 2.354 1 88.12 588 ASN B N 1
ATOM 11940 C CA . ASN B 1 588 ? 24.422 -24.156 2.732 1 88.12 588 ASN B CA 1
ATOM 11941 C C . ASN B 1 588 ? 23.484 -24.094 1.526 1 88.12 588 ASN B C 1
ATOM 11943 O O . ASN B 1 588 ? 22.266 -24.203 1.676 1 88.12 588 ASN B O 1
ATOM 11947 N N . LEU B 1 589 ? 24.016 -24.047 0.4 1 92.56 589 LEU B N 1
ATOM 11948 C CA . LEU B 1 589 ? 23.234 -23.859 -0.81 1 92.56 589 LE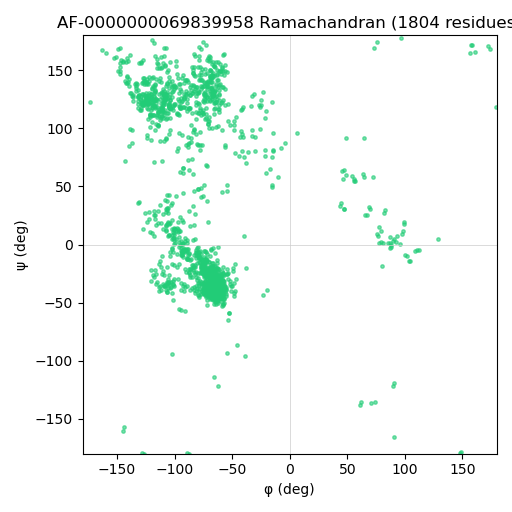U B CA 1
ATOM 11949 C C . LEU B 1 589 ? 22.453 -25.141 -1.136 1 92.56 589 LEU B C 1
ATOM 11951 O O . LEU B 1 589 ? 23.016 -26.234 -1.176 1 92.56 589 LEU B O 1
ATOM 11955 N N . ARG B 1 590 ? 21.219 -25.031 -1.342 1 92.88 590 ARG B N 1
ATOM 11956 C CA . ARG B 1 590 ? 20.344 -26.172 -1.647 1 92.88 590 ARG B CA 1
ATOM 11957 C C . ARG B 1 590 ? 19.75 -26.047 -3.045 1 92.88 590 ARG B C 1
ATOM 11959 O O . ARG B 1 590 ? 19.406 -27.047 -3.678 1 92.88 590 ARG B O 1
ATOM 11966 N N . TYR B 1 591 ? 19.5 -24.891 -3.418 1 96.5 591 TYR B N 1
ATOM 11967 C CA . TYR B 1 591 ? 18.938 -24.594 -4.734 1 96.5 591 TYR B CA 1
ATOM 11968 C C . TYR B 1 591 ? 19.828 -23.641 -5.516 1 96.5 591 TYR B C 1
ATOM 11970 O O . TYR B 1 591 ? 20.141 -22.547 -5.047 1 96.5 591 TYR B O 1
ATOM 11978 N N . LEU B 1 592 ? 20.281 -24.031 -6.645 1 96 592 LEU B N 1
ATOM 11979 C CA . LEU B 1 592 ? 21.141 -23.219 -7.492 1 96 592 LEU B CA 1
ATOM 11980 C C . LEU B 1 592 ? 20.609 -23.188 -8.922 1 96 592 LEU B C 1
ATOM 11982 O O . LEU B 1 592 ? 20.453 -24.234 -9.555 1 96 592 LEU B O 1
ATOM 11986 N N . SER B 1 593 ? 20.219 -22.078 -9.398 1 95.06 593 SER B N 1
ATOM 11987 C CA . SER B 1 593 ? 19.797 -21.875 -10.781 1 95.06 593 SER B CA 1
ATOM 11988 C C . SER B 1 593 ? 20.625 -20.781 -11.453 1 95.06 593 SER B C 1
ATOM 11990 O O . SER B 1 593 ? 20.766 -19.688 -10.93 1 95.06 593 SER B O 1
ATOM 11992 N N . LEU B 1 594 ? 21.25 -21.141 -12.5 1 92.88 594 LEU B N 1
ATOM 11993 C CA . LEU B 1 594 ? 22.156 -20.203 -13.172 1 92.88 594 LEU B CA 1
ATOM 11994 C C . LEU B 1 594 ? 21.641 -19.859 -14.562 1 92.88 594 LEU B C 1
ATOM 11996 O O . LEU B 1 594 ? 20.844 -20.625 -15.141 1 92.88 594 LEU B O 1
ATOM 12000 N N . GLY B 1 595 ? 22 -18.781 -14.906 1 87.56 595 GLY B N 1
ATOM 12001 C CA . GLY B 1 595 ? 21.656 -18.312 -16.25 1 87.56 595 GLY B CA 1
ATOM 12002 C C . GLY B 1 595 ? 22.75 -17.484 -16.891 1 87.56 595 GLY B C 1
ATOM 12003 O O . GLY B 1 595 ? 23.922 -17.641 -16.562 1 87.56 595 GLY B O 1
ATOM 12004 N N . ALA B 1 596 ? 22.406 -16.672 -17.812 1 78.25 596 ALA B N 1
ATOM 12005 C CA . ALA B 1 596 ? 23.25 -15.672 -18.453 1 78.25 596 ALA B CA 1
ATOM 12006 C C . ALA B 1 596 ? 24.297 -16.344 -19.344 1 78.25 596 ALA B C 1
ATOM 12008 O O . ALA B 1 596 ? 24 -17.281 -20.094 1 78.25 596 ALA B O 1
ATOM 12009 N N . GLU B 1 597 ? 25.531 -15.797 -19.219 1 83.12 597 GLU B N 1
ATOM 12010 C CA . GLU B 1 597 ? 26.594 -16.156 -20.141 1 83.12 597 GLU B CA 1
ATOM 12011 C C . GLU B 1 597 ? 27.562 -17.156 -19.516 1 83.12 597 GLU B C 1
ATOM 12013 O O . GLU B 1 597 ? 28.75 -17.141 -19.812 1 83.12 597 GLU B O 1
ATOM 12018 N N . ILE B 1 598 ? 26.969 -18.016 -18.734 1 88.94 598 ILE B N 1
ATOM 12019 C CA . ILE B 1 598 ? 27.812 -19.031 -18.094 1 88.94 598 ILE B CA 1
ATOM 12020 C C . ILE B 1 598 ? 28.062 -20.172 -19.078 1 88.94 598 ILE B C 1
ATOM 12022 O O . ILE B 1 598 ? 27.125 -20.734 -19.641 1 88.94 598 ILE B O 1
ATOM 12026 N N . THR B 1 599 ? 29.328 -20.484 -19.25 1 88.81 599 THR B N 1
ATOM 12027 C CA . THR B 1 599 ? 29.688 -21.516 -20.219 1 88.81 599 THR B CA 1
ATOM 12028 C C . THR B 1 599 ? 30.344 -22.703 -19.531 1 88.81 599 THR B C 1
ATOM 12030 O O . THR B 1 599 ? 30.375 -23.812 -20.078 1 88.81 599 THR B O 1
ATOM 12033 N N . SER B 1 600 ? 30.859 -22.391 -18.359 1 89.69 600 SER B N 1
ATOM 12034 C CA . SER B 1 600 ? 31.531 -23.484 -17.672 1 89.69 600 SER B CA 1
ATOM 12035 C C . SER B 1 600 ? 31.25 -23.438 -16.172 1 89.69 600 SER B C 1
ATOM 12037 O O . SER B 1 600 ? 31.125 -22.359 -15.586 1 89.69 600 SER B O 1
ATOM 12039 N N . ILE B 1 601 ? 31.141 -24.609 -15.609 1 89.38 601 ILE B N 1
ATOM 12040 C CA . ILE B 1 601 ? 30.922 -24.734 -14.172 1 89.38 601 ILE B CA 1
ATOM 12041 C C . ILE B 1 601 ? 32.188 -25.234 -13.5 1 89.38 601 ILE B C 1
ATOM 12043 O O . ILE B 1 601 ? 32.812 -26.188 -13.961 1 89.38 601 ILE B O 1
ATOM 12047 N N . PRO B 1 602 ? 32.531 -24.531 -12.523 1 88.56 602 PRO B N 1
ATOM 12048 C CA . PRO B 1 602 ? 33.75 -24.969 -11.836 1 88.56 602 PRO B CA 1
ATOM 12049 C C . PRO B 1 602 ? 33.594 -26.328 -11.172 1 88.56 602 PRO B C 1
ATOM 12051 O O . PRO B 1 602 ? 32.469 -26.703 -10.773 1 88.56 602 PRO B O 1
ATOM 12054 N N . LYS B 1 603 ? 34.594 -27.109 -10.984 1 86.94 603 LYS B N 1
ATOM 12055 C CA . LYS B 1 603 ? 34.594 -28.438 -10.383 1 86.94 603 LYS B CA 1
ATOM 12056 C C . LYS B 1 603 ? 34.219 -28.375 -8.898 1 86.94 603 LYS B C 1
ATOM 12058 O O . LYS B 1 603 ? 33.75 -29.344 -8.336 1 86.94 603 LYS B O 1
ATOM 12063 N N . ASP B 1 604 ? 34.438 -27.188 -8.398 1 88.31 604 ASP B N 1
ATOM 12064 C CA . ASP B 1 604 ? 34.188 -26.984 -6.973 1 88.31 604 ASP B CA 1
ATOM 12065 C C . ASP B 1 604 ? 32.688 -27.078 -6.676 1 88.31 604 ASP B C 1
ATOM 12067 O O . ASP B 1 604 ? 32.281 -27.094 -5.516 1 88.31 604 ASP B O 1
ATOM 12071 N N . ILE B 1 605 ? 31.875 -27.234 -7.672 1 89.19 605 ILE B N 1
ATOM 12072 C CA . ILE B 1 605 ? 30.438 -27.391 -7.469 1 89.19 605 ILE B CA 1
ATOM 12073 C C . ILE B 1 605 ? 30.156 -28.703 -6.746 1 89.19 605 ILE B C 1
ATOM 12075 O O . ILE B 1 605 ? 29.156 -28.844 -6.051 1 89.19 605 ILE B O 1
ATOM 12079 N N . ALA B 1 606 ? 31.094 -29.641 -6.879 1 88.06 606 ALA B N 1
ATOM 12080 C CA . ALA B 1 606 ? 30.953 -30.953 -6.262 1 88.06 606 ALA B CA 1
ATOM 12081 C C . ALA B 1 606 ? 31.125 -30.875 -4.746 1 88.06 606 ALA B C 1
ATOM 12083 O O . ALA B 1 606 ? 30.781 -31.797 -4.023 1 88.06 606 ALA B O 1
ATOM 12084 N N . LYS B 1 607 ? 31.547 -29.688 -4.254 1 87.31 607 LYS B N 1
ATOM 12085 C CA . LYS B 1 607 ? 31.734 -29.5 -2.82 1 87.31 607 LYS B CA 1
ATOM 12086 C C . LYS B 1 607 ? 30.453 -29.031 -2.148 1 87.31 607 LYS B C 1
ATOM 12088 O O . LYS B 1 607 ? 30.359 -29.016 -0.919 1 87.31 607 LYS B O 1
ATOM 12093 N N . LEU B 1 608 ? 29.531 -28.719 -2.955 1 90.88 608 LEU B N 1
ATOM 12094 C CA . LEU B 1 608 ? 28.25 -28.312 -2.4 1 90.88 608 LEU B CA 1
ATOM 12095 C C . LEU B 1 608 ? 27.422 -29.531 -1.983 1 90.88 608 LEU B C 1
ATOM 12097 O O . LEU B 1 608 ? 26.484 -29.906 -2.678 1 90.88 608 LEU B O 1
ATOM 12101 N N . LYS B 1 609 ? 27.594 -30 -0.885 1 86.12 609 LYS B N 1
ATOM 12102 C CA . LYS B 1 609 ? 27.078 -31.297 -0.442 1 86.12 609 LYS B CA 1
ATOM 12103 C C . LYS B 1 609 ? 25.594 -31.203 -0.12 1 86.12 609 LYS B C 1
ATOM 12105 O O . LYS B 1 609 ? 24.891 -32.219 -0.113 1 86.12 609 LYS B O 1
ATOM 12110 N N . LEU B 1 610 ? 25.078 -30.031 0.08 1 88.44 610 LEU B N 1
ATOM 12111 C CA . LEU B 1 610 ? 23.688 -29.922 0.475 1 88.44 610 LEU B CA 1
ATOM 12112 C C . LEU B 1 610 ? 22.812 -29.547 -0.717 1 88.44 610 LEU B C 1
ATOM 12114 O O . LEU B 1 610 ? 21.594 -29.375 -0.576 1 88.44 610 LEU B O 1
ATOM 12118 N N . LEU B 1 611 ? 23.391 -29.453 -1.892 1 93.81 611 LEU B N 1
ATOM 12119 C CA . LEU B 1 611 ? 22.672 -29.016 -3.08 1 93.81 611 LEU B CA 1
ATOM 12120 C C . LEU B 1 611 ? 21.594 -30.031 -3.453 1 93.81 611 LEU B C 1
ATOM 12122 O O . LEU B 1 611 ? 21.859 -31.234 -3.535 1 93.81 611 LEU B O 1
ATOM 12126 N N . GLU B 1 612 ? 20.406 -29.562 -3.633 1 93.88 612 GLU B N 1
ATOM 12127 C CA . GLU B 1 612 ? 19.281 -30.422 -3.982 1 93.88 612 GLU B CA 1
ATOM 12128 C C . GLU B 1 612 ? 18.891 -30.25 -5.449 1 93.88 612 GLU B C 1
ATOM 12130 O O . GLU B 1 612 ? 18.469 -31.203 -6.098 1 93.88 612 GLU B O 1
ATOM 12135 N N . THR B 1 613 ? 18.969 -29.016 -5.922 1 96.25 613 THR B N 1
ATOM 12136 C CA . THR B 1 613 ? 18.578 -28.734 -7.301 1 96.25 613 THR B CA 1
ATOM 12137 C C . THR B 1 613 ? 19.656 -27.922 -8.008 1 96.25 613 THR B C 1
ATOM 12139 O O . THR B 1 613 ? 20.125 -26.906 -7.469 1 96.25 613 THR B O 1
ATOM 12142 N N . LEU B 1 614 ? 20.078 -28.312 -9.094 1 95.75 614 LEU B N 1
ATOM 12143 C CA . LEU B 1 614 ? 20.969 -27.578 -9.984 1 95.75 614 LEU B CA 1
ATOM 12144 C C . LEU B 1 614 ? 20.328 -27.359 -11.344 1 95.75 614 LEU B C 1
ATOM 12146 O O . LEU B 1 614 ? 20.109 -28.312 -12.094 1 95.75 614 LEU B O 1
ATOM 12150 N N . CYS B 1 615 ? 19.984 -26.188 -11.656 1 94.69 615 CYS B N 1
ATOM 12151 C CA . CYS B 1 615 ? 19.312 -25.844 -12.914 1 94.69 615 CYS B CA 1
ATOM 12152 C C . CYS B 1 615 ? 20.25 -25.062 -13.828 1 94.69 615 CYS B C 1
ATOM 12154 O O . CYS B 1 615 ? 20.703 -23.969 -13.477 1 94.69 615 CYS B O 1
ATOM 12156 N N . LEU B 1 616 ? 20.484 -25.547 -14.953 1 93.44 616 LEU B N 1
ATOM 12157 C CA . LEU B 1 616 ? 21.359 -24.922 -15.945 1 93.44 616 LEU B CA 1
ATOM 12158 C C . LEU B 1 616 ? 20.641 -24.734 -17.266 1 93.44 616 LEU B C 1
ATOM 12160 O O . LEU B 1 616 ? 21.266 -24.734 -18.328 1 93.44 616 LEU B O 1
ATOM 12164 N N . SER B 1 617 ? 19.391 -24.609 -17.281 1 88.38 617 SER B N 1
ATOM 12165 C CA . SER B 1 617 ? 18.578 -24.609 -18.484 1 88.38 617 SER B CA 1
ATOM 12166 C C . SER B 1 617 ? 18.859 -23.391 -19.344 1 88.38 617 SER B C 1
ATOM 12168 O O . SER B 1 617 ? 18.828 -23.469 -20.578 1 88.38 617 SER B O 1
ATOM 12170 N N . LYS B 1 618 ? 19.203 -22.297 -18.734 1 88.5 618 LYS B N 1
ATOM 12171 C CA . LYS B 1 618 ? 19.391 -21.062 -19.5 1 88.5 618 LYS B CA 1
ATOM 12172 C C . LYS B 1 618 ? 20.875 -20.734 -19.641 1 88.5 618 LYS B C 1
ATOM 12174 O O . LYS B 1 618 ? 21.234 -19.562 -19.812 1 88.5 618 LYS B O 1
ATOM 12179 N N . THR B 1 619 ? 21.656 -21.734 -19.438 1 90.62 619 THR B N 1
ATOM 12180 C CA . THR B 1 619 ? 23.094 -21.547 -19.609 1 90.62 619 THR B CA 1
ATOM 12181 C C . THR B 1 619 ? 23.578 -22.234 -20.875 1 90.62 619 THR B C 1
ATOM 12183 O O . THR B 1 619 ? 22.828 -22.969 -21.516 1 90.62 619 THR B O 1
ATOM 12186 N N . SER B 1 620 ? 24.797 -21.953 -21.25 1 88 620 SER B N 1
ATOM 12187 C CA . SER B 1 620 ? 25.422 -22.594 -22.391 1 88 620 SER B CA 1
ATOM 12188 C C . SER B 1 620 ? 26.469 -23.609 -21.953 1 88 620 SER B C 1
ATOM 12190 O O . SER B 1 620 ? 27.484 -23.812 -22.641 1 88 620 SER B O 1
ATOM 12192 N N . VAL B 1 621 ? 26.172 -24.109 -20.812 1 90.12 621 VAL B N 1
ATOM 12193 C CA . VAL B 1 621 ? 27.109 -25.109 -20.281 1 90.12 621 VAL B CA 1
ATOM 12194 C C . VAL B 1 621 ? 26.984 -26.406 -21.094 1 90.12 621 VAL B C 1
ATOM 12196 O O . VAL B 1 621 ? 25.906 -26.969 -21.219 1 90.12 621 VAL B O 1
ATOM 12199 N N . GLU B 1 622 ? 28.047 -26.891 -21.578 1 86.69 622 GLU B N 1
ATOM 12200 C CA . GLU B 1 622 ? 28 -28.078 -22.438 1 86.69 622 GLU B CA 1
ATOM 12201 C C . GLU B 1 622 ? 28.484 -29.312 -21.688 1 86.69 622 GLU B C 1
ATOM 12203 O O . GLU B 1 622 ? 28.141 -30.438 -22.047 1 86.69 622 GLU B O 1
ATOM 12208 N N . GLU B 1 623 ? 29.344 -29.062 -20.672 1 88.62 623 GLU B N 1
ATOM 12209 C CA . GLU B 1 623 ? 29.906 -30.203 -19.969 1 88.62 623 GLU B CA 1
ATOM 12210 C C . GLU B 1 623 ? 29.828 -30.016 -18.453 1 88.62 623 GLU B C 1
ATOM 12212 O O . GLU B 1 623 ? 30.031 -28.922 -17.953 1 88.62 623 GLU B O 1
ATOM 12217 N N . LEU B 1 624 ? 29.484 -31.141 -17.812 1 90 624 LEU B N 1
ATOM 12218 C CA . LEU B 1 624 ? 29.422 -31.156 -16.359 1 90 624 LEU B CA 1
ATOM 12219 C C . LEU B 1 624 ? 30.328 -32.25 -15.789 1 90 624 LEU B C 1
ATOM 12221 O O . LEU B 1 624 ? 30.406 -33.344 -16.344 1 90 624 LEU B O 1
ATOM 12225 N N . PRO B 1 625 ? 30.922 -31.922 -14.727 1 86.75 625 PRO B N 1
ATOM 12226 C CA . PRO B 1 625 ? 31.734 -32.969 -14.086 1 86.75 625 PRO B CA 1
ATOM 12227 C C . PRO B 1 625 ? 30.891 -34.094 -13.492 1 86.75 625 PRO B C 1
ATOM 12229 O O . PRO B 1 625 ? 29.812 -33.812 -12.945 1 86.75 625 PRO B O 1
ATOM 12232 N N . VAL B 1 626 ? 31.312 -35.312 -13.539 1 86.12 626 VAL B N 1
ATOM 12233 C CA . VAL B 1 626 ? 30.578 -36.5 -13.125 1 86.12 626 VAL B CA 1
ATOM 12234 C C . VAL B 1 626 ? 30.375 -36.5 -11.609 1 86.12 626 VAL B C 1
ATOM 12236 O O . VAL B 1 626 ? 29.422 -37.094 -11.094 1 86.12 626 VAL B O 1
ATOM 12239 N N . GLN B 1 627 ? 31.203 -35.75 -10.875 1 85.06 627 GLN B N 1
ATOM 12240 C CA . GLN B 1 627 ? 31.109 -35.688 -9.422 1 85.06 627 GLN B CA 1
ATOM 12241 C C . GLN B 1 627 ? 29.797 -35.031 -8.977 1 85.06 627 GLN B C 1
ATOM 12243 O O . GLN B 1 627 ? 29.359 -35.25 -7.844 1 85.06 627 GLN B O 1
ATOM 12248 N N . VAL B 1 628 ? 29.219 -34.344 -9.906 1 88.5 628 VAL B N 1
ATOM 12249 C CA . VAL B 1 628 ? 27.969 -33.656 -9.57 1 88.5 628 VAL B CA 1
ATOM 12250 C C . VAL B 1 628 ? 26.875 -34.688 -9.328 1 88.5 628 VAL B C 1
ATOM 12252 O O . VAL B 1 628 ? 26 -34.5 -8.477 1 88.5 628 VAL B O 1
ATOM 12255 N N . ILE B 1 629 ? 26.953 -35.781 -9.961 1 86.56 629 ILE B N 1
ATOM 12256 C CA . ILE B 1 629 ? 25.922 -36.781 -9.883 1 86.56 629 ILE B CA 1
ATOM 12257 C C . ILE B 1 629 ? 26.031 -37.531 -8.547 1 86.56 629 ILE B C 1
ATOM 12259 O O . ILE B 1 629 ? 25.047 -38.094 -8.07 1 86.56 629 ILE B O 1
ATOM 12263 N N . SER B 1 630 ? 27.156 -37.469 -7.883 1 83.88 630 SER B N 1
ATOM 12264 C CA . SER B 1 630 ? 27.375 -38.219 -6.645 1 83.88 630 SER B CA 1
ATOM 12265 C C . SER B 1 630 ? 27.094 -37.344 -5.426 1 83.88 630 SER B C 1
ATOM 12267 O O . SER B 1 630 ? 27.391 -37.719 -4.293 1 83.88 630 SER B O 1
ATOM 12269 N N . LEU B 1 631 ? 26.609 -36.188 -5.691 1 89.94 631 LEU B N 1
ATOM 12270 C CA . LEU B 1 631 ? 26.234 -35.344 -4.551 1 89.94 631 LEU B CA 1
ATOM 12271 C C . LEU B 1 631 ? 25.141 -36.031 -3.729 1 89.94 631 LEU B C 1
ATOM 12273 O O . LEU B 1 631 ? 24.156 -36.5 -4.285 1 89.94 631 LEU B O 1
ATOM 12277 N N . PRO B 1 632 ? 25.219 -36.094 -2.488 1 86.44 632 PRO B N 1
ATOM 12278 C CA . PRO B 1 632 ? 24.359 -36.938 -1.657 1 86.44 632 PRO B CA 1
ATOM 12279 C C . PRO B 1 632 ? 22.922 -36.438 -1.628 1 86.44 632 PRO B C 1
ATOM 12281 O O . PRO B 1 632 ? 22 -37.25 -1.407 1 86.44 632 PRO B O 1
ATOM 12284 N N . PHE B 1 633 ? 22.688 -35.188 -1.841 1 89.56 633 PHE B N 1
ATOM 12285 C CA . PHE B 1 633 ? 21.312 -34.719 -1.677 1 89.56 633 PHE B CA 1
ATOM 12286 C C . PHE B 1 633 ? 20.766 -34.188 -2.996 1 89.56 633 PHE B C 1
ATOM 12288 O O . PHE B 1 633 ? 19.672 -33.625 -3.035 1 89.56 633 PHE B O 1
ATOM 12295 N N . LEU B 1 634 ? 21.484 -34.344 -4.066 1 93.56 634 LEU B N 1
ATOM 12296 C CA . LEU B 1 634 ? 21.047 -33.812 -5.355 1 93.56 634 LEU B CA 1
ATOM 12297 C C . LEU B 1 634 ? 19.875 -34.625 -5.898 1 93.56 634 LEU B C 1
ATOM 12299 O O . LEU B 1 634 ? 20 -35.844 -6.086 1 93.56 634 LEU B O 1
ATOM 12303 N N . LEU B 1 635 ? 18.797 -33.969 -6.164 1 93.62 635 LEU B N 1
ATOM 12304 C CA . LEU B 1 635 ? 17.594 -34.656 -6.625 1 93.62 635 LEU B CA 1
ATOM 12305 C C . LEU B 1 635 ? 17.281 -34.281 -8.07 1 93.62 635 LEU B C 1
ATOM 12307 O O . LEU B 1 635 ? 16.781 -35.125 -8.836 1 93.62 635 LEU B O 1
ATOM 12311 N N . HIS B 1 636 ? 17.547 -33.031 -8.406 1 95.38 636 HIS B N 1
ATOM 12312 C CA . HIS B 1 636 ? 17.156 -32.562 -9.727 1 95.38 636 HIS B CA 1
ATOM 12313 C C . HIS B 1 636 ? 18.328 -31.953 -10.469 1 95.38 636 HIS B C 1
ATOM 12315 O O . HIS B 1 636 ? 18.969 -31.016 -9.969 1 95.38 636 HIS B O 1
ATOM 12321 N N . LEU B 1 637 ? 18.656 -32.438 -11.492 1 94.69 637 LEU B N 1
ATOM 12322 C CA . LEU B 1 637 ? 19.641 -31.906 -12.414 1 94.69 637 LEU B CA 1
ATOM 12323 C C . LEU B 1 637 ? 19 -31.531 -13.742 1 94.69 637 LEU B C 1
ATOM 12325 O O . LEU B 1 637 ? 18.594 -32.406 -14.508 1 94.69 637 LEU B O 1
ATOM 12329 N N . ILE B 1 638 ? 18.938 -30.266 -14.039 1 94.62 638 ILE B N 1
ATOM 12330 C CA . ILE B 1 638 ? 18.156 -29.781 -15.172 1 94.62 638 ILE B CA 1
ATOM 12331 C C . ILE B 1 638 ? 19.062 -29.016 -16.141 1 94.62 638 ILE B C 1
ATOM 12333 O O . ILE B 1 638 ? 19.844 -28.172 -15.727 1 94.62 638 ILE B O 1
ATOM 12337 N N . GLY B 1 639 ? 19.031 -29.281 -17.281 1 91 639 GLY B N 1
ATOM 12338 C CA . GLY B 1 639 ? 19.797 -28.625 -18.344 1 91 639 GLY B CA 1
ATOM 12339 C C . GLY B 1 639 ? 20.156 -29.547 -19.484 1 91 639 GLY B C 1
ATOM 12340 O O . GLY B 1 639 ? 19.672 -30.672 -19.547 1 91 639 GLY B O 1
ATOM 12341 N N . LYS B 1 640 ? 20.828 -29.094 -20.422 1 88.62 640 LYS B N 1
ATOM 12342 C CA . LYS B 1 640 ? 21.344 -29.859 -21.562 1 88.62 640 LYS B CA 1
ATOM 12343 C C . LYS B 1 640 ? 22.875 -29.891 -21.547 1 88.62 640 LYS B C 1
ATOM 12345 O O . LYS B 1 640 ? 23.531 -28.922 -21.922 1 88.62 640 LYS B O 1
ATOM 12350 N N . PHE B 1 641 ? 23.375 -31.016 -21.109 1 89.62 641 PHE B N 1
ATOM 12351 C CA . PHE B 1 641 ? 24.828 -31.094 -20.969 1 89.62 641 PHE B CA 1
ATOM 12352 C C . PHE B 1 641 ? 25.328 -32.5 -21.234 1 89.62 641 PHE B C 1
ATOM 12354 O O . PHE B 1 641 ? 24.531 -33.438 -21.328 1 89.62 641 PHE B O 1
ATOM 12361 N N . ARG B 1 642 ? 26.625 -32.531 -21.344 1 88.06 642 ARG B N 1
ATOM 12362 C CA . ARG B 1 642 ? 27.344 -33.781 -21.391 1 88.06 642 ARG B CA 1
ATOM 12363 C C . ARG B 1 642 ? 28.047 -34.062 -20.062 1 88.06 642 ARG B C 1
ATOM 12365 O O . ARG B 1 642 ? 28.438 -33.156 -19.344 1 88.06 642 ARG B O 1
ATOM 12372 N N . ILE B 1 643 ? 28.016 -35.281 -19.703 1 84.88 643 ILE B N 1
ATOM 12373 C CA . ILE B 1 643 ? 28.719 -35.625 -18.469 1 84.88 643 ILE B CA 1
ATOM 12374 C C . ILE B 1 643 ? 30.125 -36.094 -18.781 1 84.88 643 ILE B C 1
ATOM 12376 O O . ILE B 1 643 ? 30.312 -37.031 -19.594 1 84.88 643 ILE B O 1
ATOM 12380 N N . GLN B 1 644 ? 31.047 -35.406 -18.188 1 81.81 644 GLN B N 1
ATOM 12381 C CA . GLN B 1 644 ? 32.438 -35.75 -18.375 1 81.81 644 GLN B CA 1
ATOM 12382 C C . GLN B 1 644 ? 32.906 -36.75 -17.328 1 81.81 644 GLN B C 1
ATOM 12384 O O . GLN B 1 644 ? 32.844 -36.5 -16.125 1 81.81 644 GLN B O 1
ATOM 12389 N N . TYR B 1 645 ? 33.281 -37.844 -17.781 1 79 645 TYR B N 1
ATOM 12390 C CA . TYR B 1 645 ? 33.75 -38.875 -16.844 1 79 645 TYR B CA 1
ATOM 12391 C C . TYR B 1 645 ? 35.188 -39.312 -17.172 1 79 645 TYR B C 1
ATOM 12393 O O . TYR B 1 645 ? 35.625 -40.344 -16.672 1 79 645 TYR B O 1
ATOM 12401 N N . HIS B 1 646 ? 35.969 -38.469 -17.891 1 74.31 646 HIS B N 1
ATOM 12402 C CA . HIS B 1 646 ? 37.312 -38.906 -18.281 1 74.31 646 HIS B CA 1
ATOM 12403 C C . HIS B 1 646 ? 38.188 -39.125 -17.062 1 74.31 646 HIS B C 1
ATOM 12405 O O . HIS B 1 646 ? 38.25 -38.281 -16.172 1 74.31 646 HIS B O 1
ATOM 12411 N N . GLY B 1 647 ? 38.75 -40.344 -16.891 1 69.38 647 GLY B N 1
ATOM 12412 C CA . GLY B 1 647 ? 39.719 -40.656 -15.844 1 69.38 647 GLY B CA 1
ATOM 12413 C C . GLY B 1 647 ? 39.125 -41.562 -14.758 1 69.38 647 GLY B C 1
ATOM 12414 O O . GLY B 1 647 ? 39.844 -42 -13.867 1 69.38 647 GLY B O 1
ATOM 12415 N N . TYR B 1 648 ? 37.781 -41.812 -14.898 1 78.62 648 TYR B N 1
ATOM 12416 C CA . TYR B 1 648 ? 37.188 -42.656 -13.859 1 78.62 648 TYR B CA 1
ATOM 12417 C C . TYR B 1 648 ? 37 -44.094 -14.352 1 78.62 648 TYR B C 1
ATOM 12419 O O . TYR B 1 648 ? 36.688 -44.312 -15.516 1 78.62 648 TYR B O 1
ATOM 12427 N N . SER B 1 649 ? 37.406 -44.938 -13.555 1 79.5 649 SER B N 1
ATOM 12428 C CA . SER B 1 649 ? 37.281 -46.375 -13.867 1 79.5 649 SER B CA 1
ATOM 12429 C C . SER B 1 649 ? 35.812 -46.781 -13.891 1 79.5 649 SER B C 1
ATOM 12431 O O . SER B 1 649 ? 34.938 -46.094 -13.328 1 79.5 649 SER B O 1
ATOM 12433 N N . LYS B 1 650 ? 35.469 -47.812 -14.555 1 77.81 650 LYS B N 1
ATOM 12434 C CA . LYS B 1 650 ? 34.125 -48.344 -14.664 1 77.81 650 LYS B CA 1
ATOM 12435 C C . LYS B 1 650 ? 33.531 -48.688 -13.289 1 77.81 650 LYS B C 1
ATOM 12437 O O . LYS B 1 650 ? 32.344 -48.469 -13.031 1 77.81 650 LYS B O 1
ATOM 12442 N N . SER B 1 651 ? 34.375 -49.125 -12.414 1 80.25 651 SER B N 1
ATOM 12443 C CA . SER B 1 651 ? 33.938 -49.5 -11.07 1 80.25 651 SER B CA 1
ATOM 12444 C C . SER B 1 651 ? 33.562 -48.25 -10.258 1 80.25 651 SER B C 1
ATOM 12446 O O . SER B 1 651 ? 32.562 -48.281 -9.516 1 80.25 651 SER B O 1
ATOM 12448 N N . THR B 1 652 ? 34.281 -47.281 -10.5 1 82.25 652 THR B N 1
ATOM 12449 C CA . THR B 1 652 ? 34 -46.031 -9.789 1 82.25 652 THR B CA 1
ATOM 12450 C C . THR B 1 652 ? 32.719 -45.406 -10.281 1 82.25 652 THR B C 1
ATOM 12452 O O . THR B 1 652 ? 31.938 -44.844 -9.492 1 82.25 652 THR B O 1
ATOM 12455 N N . LEU B 1 653 ? 32.531 -45.562 -11.523 1 81.56 653 LEU B N 1
ATOM 12456 C CA . LEU B 1 653 ? 31.312 -45 -12.109 1 81.56 653 LEU B CA 1
ATOM 12457 C C . LEU B 1 653 ? 30.062 -45.75 -11.625 1 81.56 653 LEU B C 1
ATOM 12459 O O . LEU B 1 653 ? 29.031 -45.156 -11.375 1 81.56 653 LEU B O 1
ATOM 12463 N N . LYS B 1 654 ? 30.203 -47 -11.422 1 81.25 654 LYS B N 1
ATOM 12464 C CA . LYS B 1 654 ? 29.094 -47.781 -10.898 1 81.25 654 LYS B CA 1
ATOM 12465 C C . LYS B 1 654 ? 28.797 -47.438 -9.453 1 81.25 654 LYS B C 1
ATOM 12467 O O . LYS B 1 654 ? 27.625 -47.344 -9.062 1 81.25 654 LYS B O 1
ATOM 12472 N N . GLN B 1 655 ? 29.812 -47.188 -8.734 1 82.56 655 GLN B N 1
ATOM 12473 C CA . GLN B 1 655 ? 29.609 -46.781 -7.34 1 82.56 655 GLN B CA 1
ATOM 12474 C C . GLN B 1 655 ? 28.938 -45.438 -7.242 1 82.56 655 GLN B C 1
ATOM 12476 O O . GLN B 1 655 ? 28.094 -45.219 -6.371 1 82.56 655 GLN B O 1
ATOM 12481 N N . LEU B 1 656 ? 29.344 -44.625 -8.109 1 80.62 656 LEU B N 1
ATOM 12482 C CA . LEU B 1 656 ? 28.75 -43.281 -8.133 1 80.62 656 LEU B CA 1
ATOM 12483 C C . LEU B 1 656 ? 27.266 -43.344 -8.492 1 80.62 656 LEU B C 1
ATOM 12485 O O . LEU B 1 656 ? 26.453 -42.594 -7.941 1 80.62 656 LEU B O 1
ATOM 12489 N N . SER B 1 657 ? 26.969 -44.25 -9.344 1 80.12 657 SER B N 1
ATOM 12490 C CA . SER B 1 657 ? 25.594 -44.406 -9.797 1 80.12 657 SER B CA 1
ATOM 12491 C C . SER B 1 657 ? 24.719 -45 -8.703 1 80.12 657 SER B C 1
ATOM 12493 O O . SER B 1 657 ? 23.547 -44.594 -8.555 1 80.12 657 SER B O 1
ATOM 12495 N N . GLU B 1 658 ? 25.219 -45.875 -7.926 1 80.19 658 GLU B N 1
ATOM 12496 C CA . GLU B 1 658 ? 24.453 -46.531 -6.887 1 80.19 658 GLU B CA 1
ATOM 12497 C C . GLU B 1 658 ? 24.188 -45.594 -5.711 1 80.19 658 GLU B C 1
ATOM 12499 O O . GLU B 1 658 ? 23.172 -45.75 -5.012 1 80.19 658 GLU B O 1
ATOM 12504 N N . ASN B 1 659 ? 25.016 -44.625 -5.57 1 82.62 659 ASN B N 1
ATOM 12505 C CA . ASN B 1 659 ? 24.875 -43.719 -4.453 1 82.62 659 ASN B CA 1
ATOM 12506 C C . ASN B 1 659 ? 24.094 -42.469 -4.852 1 82.62 659 ASN B C 1
ATOM 12508 O O . ASN B 1 659 ? 23.781 -41.625 -4.012 1 82.62 659 ASN B O 1
ATOM 12512 N N . SER B 1 660 ? 23.703 -42.438 -6.094 1 86.94 660 SER B N 1
ATOM 12513 C CA . SER B 1 660 ? 23 -41.25 -6.574 1 86.94 660 SER B CA 1
ATOM 12514 C C . SER B 1 660 ? 21.547 -41.219 -6.121 1 86.94 660 SER B C 1
ATOM 12516 O O . SER B 1 660 ? 20.875 -42.25 -6.133 1 86.94 660 SER B O 1
ATOM 12518 N N . LYS B 1 661 ? 21.109 -40.125 -5.652 1 88.62 661 LYS B N 1
ATOM 12519 C CA . LYS B 1 661 ? 19.719 -39.969 -5.25 1 88.62 661 LYS B CA 1
ATOM 12520 C C . LYS B 1 661 ? 18.953 -39.125 -6.285 1 88.62 661 LYS B C 1
ATOM 12522 O O . LYS B 1 661 ? 17.844 -38.656 -6.008 1 88.62 661 LYS B O 1
ATOM 12527 N N . LEU B 1 662 ? 19.516 -39.031 -7.477 1 91.31 662 LEU B N 1
ATOM 12528 C CA . LEU B 1 662 ? 18.938 -38.219 -8.531 1 91.31 662 LEU B CA 1
ATOM 12529 C C . LEU B 1 662 ? 17.578 -38.781 -8.969 1 91.31 662 LEU B C 1
ATOM 12531 O O . LEU B 1 662 ? 17.438 -39.969 -9.227 1 91.31 662 LEU B O 1
ATOM 12535 N N . GLU B 1 663 ? 16.641 -37.938 -9.047 1 90.62 663 GLU B N 1
ATOM 12536 C CA . GLU B 1 663 ? 15.312 -38.312 -9.492 1 90.62 663 GLU B CA 1
ATOM 12537 C C . GLU B 1 663 ? 15.016 -37.75 -10.891 1 90.62 663 GLU B C 1
ATOM 12539 O O . GLU B 1 663 ? 14.25 -38.344 -11.648 1 90.62 663 GLU B O 1
ATOM 12544 N N . THR B 1 664 ? 15.562 -36.594 -11.094 1 93.56 664 THR B N 1
ATOM 12545 C CA . THR B 1 664 ? 15.289 -35.938 -12.375 1 93.56 664 THR B CA 1
ATOM 12546 C C . THR B 1 664 ? 16.594 -35.656 -13.117 1 93.56 664 THR B C 1
ATOM 12548 O O . THR B 1 664 ? 17.484 -35 -12.57 1 93.56 664 THR B O 1
ATOM 12551 N N . LEU B 1 665 ? 16.703 -36.094 -14.258 1 92.19 665 LEU B N 1
ATOM 12552 C CA . LEU B 1 665 ? 17.75 -35.719 -15.219 1 92.19 665 LEU B CA 1
ATOM 12553 C C . LEU B 1 665 ? 17.141 -35.188 -16.516 1 92.19 665 LEU B C 1
ATOM 12555 O O . LEU B 1 665 ? 16.828 -35.969 -17.422 1 92.19 665 LEU B O 1
ATOM 12559 N N . SER B 1 666 ? 16.953 -33.906 -16.609 1 87.44 666 SER B N 1
ATOM 12560 C CA . SER B 1 666 ? 16.109 -33.344 -17.641 1 87.44 666 SER B CA 1
ATOM 12561 C C . SER B 1 666 ? 16.875 -33.156 -18.953 1 87.44 666 SER B C 1
ATOM 12563 O O . SER B 1 666 ? 16.297 -32.75 -19.953 1 87.44 666 SER B O 1
ATOM 12565 N N . GLY B 1 667 ? 18.062 -33.562 -18.984 1 79.62 667 GLY B N 1
ATOM 12566 C CA . GLY B 1 667 ? 18.688 -33.438 -20.297 1 79.62 667 GLY B CA 1
ATOM 12567 C C . GLY B 1 667 ? 20.125 -33.906 -20.312 1 79.62 667 GLY B C 1
ATOM 12568 O O . GLY B 1 667 ? 20.938 -33.438 -19.516 1 79.62 667 GLY B O 1
ATOM 12569 N N . PHE B 1 668 ? 20.344 -34.844 -21.062 1 85.62 668 PHE B N 1
ATOM 12570 C CA . PHE B 1 668 ? 21.734 -35.25 -21.297 1 85.62 668 PHE B CA 1
ATOM 12571 C C . PHE B 1 668 ? 21.953 -35.594 -22.766 1 85.62 668 PHE B C 1
ATOM 12573 O O . PHE B 1 668 ? 21.078 -36.156 -23.406 1 85.62 668 PHE B O 1
ATOM 12580 N N . ILE B 1 669 ? 23.016 -35.125 -23.203 1 87.62 669 ILE B N 1
ATOM 12581 C CA . ILE B 1 669 ? 23.359 -35.344 -24.609 1 87.62 669 ILE B CA 1
ATOM 12582 C C . ILE B 1 669 ? 24.094 -36.688 -24.75 1 87.62 669 ILE B C 1
ATOM 12584 O O . ILE B 1 669 ? 25.125 -36.906 -24.125 1 87.62 669 ILE B O 1
ATOM 12588 N N . ALA B 1 670 ? 23.453 -37.469 -25.453 1 87.75 670 ALA B N 1
ATOM 12589 C CA . ALA B 1 670 ? 24.047 -38.781 -25.719 1 87.75 670 ALA B CA 1
ATOM 12590 C C . ALA B 1 670 ? 24.75 -38.781 -27.078 1 87.75 670 ALA B C 1
ATOM 12592 O O . ALA B 1 670 ? 24.094 -38.688 -28.125 1 87.75 670 ALA B O 1
ATOM 12593 N N . ASP B 1 671 ? 25.984 -38.875 -27.047 1 84.5 671 ASP B N 1
ATOM 12594 C CA . ASP B 1 671 ? 26.797 -39.031 -28.25 1 84.5 671 ASP B CA 1
ATOM 12595 C C . ASP B 1 671 ? 27.734 -40.219 -28.125 1 84.5 671 ASP B C 1
ATOM 12597 O O . ASP B 1 671 ? 27.641 -41 -27.172 1 84.5 671 ASP B O 1
ATOM 12601 N N . PHE B 1 672 ? 28.516 -40.438 -29.156 1 81.56 672 PHE B N 1
ATOM 12602 C CA . PHE B 1 672 ? 29.391 -41.594 -29.172 1 81.56 672 PHE B CA 1
ATOM 12603 C C . PHE B 1 672 ? 30.344 -41.562 -27.984 1 81.56 672 PHE B C 1
ATOM 12605 O O . PHE B 1 672 ? 30.672 -42.625 -27.438 1 81.56 672 PHE B O 1
ATOM 12612 N N . LYS B 1 673 ? 30.688 -40.375 -27.516 1 76.44 673 LYS B N 1
ATOM 12613 C CA . LYS B 1 673 ? 31.641 -40.25 -26.406 1 76.44 673 LYS B CA 1
ATOM 12614 C C . LYS B 1 673 ? 30.969 -40.469 -25.062 1 76.44 673 LYS B C 1
ATOM 12616 O O . LYS B 1 673 ? 31.641 -40.656 -24.047 1 76.44 673 LYS B O 1
ATOM 12621 N N . SER B 1 674 ? 29.672 -40.594 -25.078 1 79.5 674 SER B N 1
ATOM 12622 C CA . SER B 1 674 ? 28.922 -40.688 -23.828 1 79.5 674 SER B CA 1
ATOM 12623 C C . SER B 1 674 ? 28.625 -42.125 -23.469 1 79.5 674 SER B C 1
ATOM 12625 O O . SER B 1 674 ? 27.703 -42.406 -22.703 1 79.5 674 SER B O 1
ATOM 12627 N N . GLN B 1 675 ? 29.266 -43.094 -23.953 1 76.69 675 GLN B N 1
ATOM 12628 C CA . GLN B 1 675 ? 28.984 -44.5 -23.75 1 76.69 675 GLN B CA 1
ATOM 12629 C C . GLN B 1 675 ? 29.109 -44.875 -22.281 1 76.69 675 GLN B C 1
ATOM 12631 O O . GLN B 1 675 ? 28.297 -45.656 -21.766 1 76.69 675 GLN B O 1
ATOM 12636 N N . GLY B 1 676 ? 30.109 -44.312 -21.656 1 73.5 676 GLY B N 1
ATOM 12637 C CA . GLY B 1 676 ? 30.312 -44.625 -20.25 1 73.5 676 GLY B CA 1
ATOM 12638 C C . GLY B 1 676 ? 29.172 -44.156 -19.359 1 73.5 676 GLY B C 1
ATOM 12639 O O . GLY B 1 676 ? 28.781 -44.844 -18.438 1 73.5 676 GLY B O 1
ATOM 12640 N N . PHE B 1 677 ? 28.609 -43.094 -19.75 1 82.06 677 PHE B N 1
ATOM 12641 C CA . PHE B 1 677 ? 27.547 -42.562 -18.922 1 82.06 677 PHE B CA 1
ATOM 12642 C C . PHE B 1 677 ? 26.234 -43.312 -19.141 1 82.06 677 PHE B C 1
ATOM 12644 O O . PHE B 1 677 ? 25.438 -43.469 -18.219 1 82.06 677 PHE B O 1
ATOM 12651 N N . LEU B 1 678 ? 26.031 -43.75 -20.328 1 84.75 678 LEU B N 1
ATOM 12652 C CA . LEU B 1 678 ? 24.828 -44.531 -20.609 1 84.75 678 LEU B CA 1
ATOM 12653 C C . LEU B 1 678 ? 24.797 -45.812 -19.766 1 84.75 678 LEU B C 1
ATOM 12655 O O . LEU B 1 678 ? 23.719 -46.25 -19.375 1 84.75 678 LEU B O 1
ATOM 12659 N N . GLU B 1 679 ? 25.938 -46.25 -19.422 1 78.56 679 GLU B N 1
ATOM 12660 C CA . GLU B 1 679 ? 26.016 -47.438 -18.531 1 78.56 679 GLU B CA 1
ATOM 12661 C C . GLU B 1 679 ? 25.641 -47.062 -17.094 1 78.56 679 GLU B C 1
ATOM 12663 O O . GLU B 1 679 ? 24.984 -47.812 -16.406 1 78.56 679 GLU B O 1
ATOM 12668 N N . ILE B 1 680 ? 26.016 -45.906 -16.781 1 80.5 680 ILE B N 1
ATOM 12669 C CA . ILE B 1 680 ? 25.719 -45.406 -15.453 1 80.5 680 ILE B CA 1
ATOM 12670 C C . ILE B 1 680 ? 24.219 -45.125 -15.328 1 80.5 680 ILE B C 1
ATOM 12672 O O . ILE B 1 680 ? 23.609 -45.438 -14.297 1 80.5 680 ILE B O 1
ATOM 12676 N N . LEU B 1 681 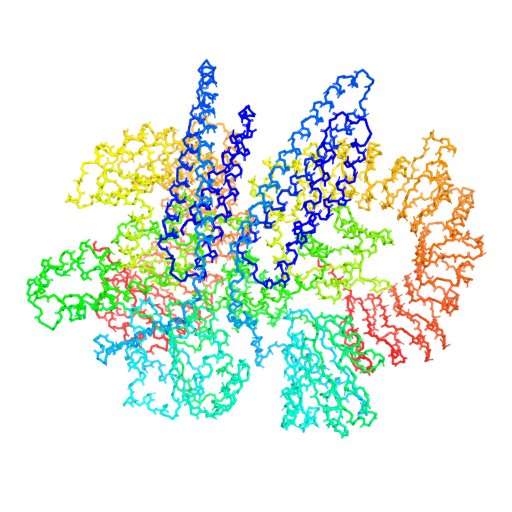? 23.625 -44.594 -16.344 1 83.12 681 LEU B N 1
ATOM 12677 C CA . LEU B 1 681 ? 22.203 -44.25 -16.359 1 83.12 681 LEU B CA 1
ATOM 12678 C C . LEU B 1 681 ? 21.344 -45.469 -16.047 1 83.12 681 LEU B C 1
ATOM 12680 O O . LEU B 1 681 ? 20.359 -45.375 -15.336 1 83.12 681 LEU B O 1
ATOM 12684 N N . GLY B 1 682 ? 21.734 -46.531 -16.516 1 76.75 682 GLY B N 1
ATOM 12685 C CA . GLY B 1 682 ? 20.969 -47.781 -16.312 1 76.75 682 GLY B CA 1
ATOM 12686 C C . GLY B 1 682 ? 20.969 -48.25 -14.875 1 76.75 682 GLY B C 1
ATOM 12687 O O . GLY B 1 682 ? 20.031 -48.938 -14.453 1 76.75 682 GLY B O 1
ATOM 12688 N N . HIS B 1 683 ? 21.938 -47.719 -14.094 1 78.56 683 HIS B N 1
ATOM 12689 C CA . HIS B 1 683 ? 22.062 -48.188 -12.719 1 78.56 683 HIS B CA 1
ATOM 12690 C C . HIS B 1 683 ? 21.469 -47.188 -11.734 1 78.56 683 HIS B C 1
ATOM 12692 O O . HIS B 1 683 ? 21.406 -47.469 -10.531 1 78.56 683 HIS B O 1
ATOM 12698 N N . MET B 1 684 ? 21.062 -46.188 -12.242 1 86.44 684 MET B N 1
ATOM 12699 C CA . MET B 1 684 ? 20.453 -45.188 -11.359 1 86.44 684 MET B CA 1
ATOM 12700 C C . MET B 1 684 ? 18.984 -45.531 -11.078 1 86.44 684 MET B C 1
ATOM 12702 O O . MET B 1 684 ? 18.094 -45.094 -11.812 1 86.44 684 MET B O 1
ATOM 12706 N N . SER B 1 685 ? 18.688 -46.094 -10.031 1 80.69 685 SER B N 1
ATOM 12707 C CA . SER B 1 685 ? 17.391 -46.688 -9.742 1 80.69 685 SER B CA 1
ATOM 12708 C C . SER B 1 685 ? 16.406 -45.625 -9.234 1 80.69 685 SER B C 1
ATOM 12710 O O . SER B 1 685 ? 15.195 -45.844 -9.273 1 80.69 685 SER B O 1
ATOM 12712 N N . ASN B 1 686 ? 16.875 -44.5 -8.805 1 85.62 686 ASN B N 1
ATOM 12713 C CA . ASN B 1 686 ? 15.977 -43.5 -8.227 1 85.62 686 ASN B CA 1
ATOM 12714 C C . ASN B 1 686 ? 15.438 -42.562 -9.281 1 85.62 686 ASN B C 1
ATOM 12716 O O . ASN B 1 686 ? 14.578 -41.719 -8.984 1 85.62 686 ASN B O 1
ATOM 12720 N N . LEU B 1 687 ? 15.867 -42.688 -10.508 1 88.75 687 LEU B N 1
ATOM 12721 C CA . LEU B 1 687 ? 15.469 -41.781 -11.57 1 88.75 687 LEU B CA 1
ATOM 12722 C C . LEU B 1 687 ? 13.992 -41.969 -11.914 1 88.75 687 LEU B C 1
ATOM 12724 O O . LEU B 1 687 ? 13.523 -43.094 -12.078 1 88.75 687 LEU B O 1
ATOM 12728 N N . LYS B 1 688 ? 13.328 -40.875 -11.992 1 88.62 688 LYS B N 1
ATOM 12729 C CA . LYS B 1 688 ? 11.914 -40.906 -12.336 1 88.62 688 LYS B CA 1
ATOM 12730 C C . LYS B 1 688 ? 11.648 -40.156 -13.633 1 88.62 688 LYS B C 1
ATOM 12732 O O . LYS B 1 688 ? 10.68 -40.438 -14.336 1 88.62 688 LYS B O 1
ATOM 12737 N N . LYS B 1 689 ? 12.445 -39.219 -13.914 1 92.06 689 LYS B N 1
ATOM 12738 C CA . LYS B 1 689 ? 12.312 -38.438 -15.141 1 92.06 689 LYS B CA 1
ATOM 12739 C C . LYS B 1 689 ? 13.656 -38.312 -15.859 1 92.06 689 LYS B C 1
ATOM 12741 O O . LYS B 1 689 ? 14.633 -37.844 -15.281 1 92.06 689 LYS B O 1
ATOM 12746 N N . VAL B 1 690 ? 13.688 -38.656 -17.109 1 92.81 690 VAL B N 1
ATOM 12747 C CA . VAL B 1 690 ? 14.93 -38.625 -17.875 1 92.81 690 VAL B CA 1
ATOM 12748 C C . VAL B 1 690 ? 14.641 -38.062 -19.281 1 92.81 690 VAL B C 1
ATOM 12750 O O . VAL B 1 690 ? 13.656 -38.438 -19.906 1 92.81 690 VAL B O 1
ATOM 12753 N N . LYS B 1 691 ? 15.367 -37.156 -19.688 1 93.12 691 LYS B N 1
ATOM 12754 C CA . LYS B 1 691 ? 15.328 -36.656 -21.047 1 93.12 691 LYS B CA 1
ATOM 12755 C C . LYS B 1 691 ? 16.656 -36.844 -21.766 1 93.12 691 LYS B C 1
ATOM 12757 O O . LYS B 1 691 ? 17.703 -36.438 -21.25 1 93.12 691 LYS B O 1
ATOM 12762 N N . ILE B 1 692 ? 16.641 -37.469 -22.891 1 91.56 692 ILE B N 1
ATOM 12763 C CA . ILE B 1 692 ? 17.859 -37.781 -23.625 1 91.56 692 ILE B CA 1
ATOM 12764 C C . ILE B 1 692 ? 17.859 -37.094 -24.969 1 91.56 692 ILE B C 1
ATOM 12766 O O . ILE B 1 692 ? 16.875 -37.156 -25.719 1 91.56 692 ILE B O 1
ATOM 12770 N N . TRP B 1 693 ? 18.922 -36.469 -25.219 1 90.5 693 TRP B N 1
ATOM 12771 C CA . TRP B 1 693 ? 19.141 -35.844 -26.531 1 90.5 693 TRP B CA 1
ATOM 12772 C C . TRP B 1 693 ? 20.156 -36.656 -27.344 1 90.5 693 TRP B C 1
ATOM 12774 O O . TRP B 1 693 ? 21.359 -36.594 -27.047 1 90.5 693 TRP B O 1
ATOM 12784 N N . CYS B 1 694 ? 19.703 -37.219 -28.359 1 88.56 694 CYS B N 1
ATOM 12785 C CA . CYS B 1 694 ? 20.578 -38.062 -29.172 1 88.56 694 CYS B CA 1
ATOM 12786 C C . CYS B 1 694 ? 21.188 -37.25 -30.312 1 88.56 694 CYS B C 1
ATOM 12788 O O . CYS B 1 694 ? 20.469 -36.625 -31.094 1 88.56 694 CYS B O 1
ATOM 12790 N N . GLN B 1 695 ? 22.438 -37.312 -30.281 1 84.19 695 GLN B N 1
ATOM 12791 C CA . GLN B 1 695 ? 23.141 -36.625 -31.359 1 84.19 695 GLN B CA 1
ATOM 12792 C C . GLN B 1 695 ? 23.953 -37.594 -32.188 1 84.19 695 GLN B C 1
ATOM 12794 O O . GLN B 1 695 ? 24.625 -38.469 -31.656 1 84.19 695 GLN B O 1
ATOM 12799 N N . SER B 1 696 ? 23.656 -37.562 -33.5 1 79.62 696 SER B N 1
ATOM 12800 C CA . SER B 1 696 ? 24.344 -38.469 -34.406 1 79.62 696 SER B CA 1
ATOM 12801 C C . SER B 1 696 ? 25.797 -38.031 -34.656 1 79.62 696 SER B C 1
ATOM 12803 O O . SER B 1 696 ? 26.109 -36.844 -34.562 1 79.62 696 SER B O 1
ATOM 12805 N N . SER B 1 697 ? 26.531 -39.094 -34.656 1 74 697 SER B N 1
ATOM 12806 C CA . SER B 1 697 ? 27.906 -38.844 -35.062 1 74 697 SER B CA 1
ATOM 12807 C C . SER B 1 697 ? 28.078 -39 -36.562 1 74 697 SER B C 1
ATOM 12809 O O . SER B 1 697 ? 27.25 -39.656 -37.219 1 74 697 SER B O 1
ATOM 12811 N N . ALA B 1 698 ? 28.797 -38.312 -37.406 1 62.97 698 ALA B N 1
ATOM 12812 C CA . ALA B 1 698 ? 29.047 -38.344 -38.844 1 62.97 698 ALA B CA 1
ATOM 12813 C C . ALA B 1 698 ? 29.406 -39.781 -39.281 1 62.97 698 ALA B C 1
ATOM 12815 O O . ALA B 1 698 ? 29.203 -40.125 -40.438 1 62.97 698 ALA B O 1
ATOM 12816 N N . ALA B 1 699 ? 29.844 -40.719 -38.406 1 69.5 699 ALA B N 1
ATOM 12817 C CA . ALA B 1 699 ? 30.281 -42.031 -38.812 1 69.5 699 ALA B CA 1
ATOM 12818 C C . ALA B 1 699 ? 29.188 -43.094 -38.531 1 69.5 699 ALA B C 1
ATOM 12820 O O . ALA B 1 699 ? 28.688 -43.188 -37.406 1 69.5 699 ALA B O 1
ATOM 12821 N N . GLY B 1 700 ? 28.641 -43.75 -39.438 1 66.69 700 GLY B N 1
ATOM 12822 C CA . GLY B 1 700 ? 27.562 -44.75 -39.406 1 66.69 700 GLY B CA 1
ATOM 12823 C C . GLY B 1 700 ? 27.766 -45.812 -38.375 1 66.69 700 GLY B C 1
ATOM 12824 O O . GLY B 1 700 ? 26.828 -46.188 -37.688 1 66.69 700 GLY B O 1
ATOM 12825 N N . ASP B 1 701 ? 28.969 -46.312 -38.219 1 77.56 701 ASP B N 1
ATOM 12826 C CA . ASP B 1 701 ? 29.266 -47.375 -37.25 1 77.56 701 ASP B CA 1
ATOM 12827 C C . ASP B 1 701 ? 29.125 -46.906 -35.812 1 77.56 701 ASP B C 1
ATOM 12829 O O . ASP B 1 701 ? 28.672 -47.625 -34.969 1 77.56 701 ASP B O 1
ATOM 12833 N N . HIS B 1 702 ? 29.469 -45.719 -35.656 1 83.62 702 HIS B N 1
ATOM 12834 C CA . HIS B 1 702 ? 29.359 -45.125 -34.312 1 83.62 702 HIS B CA 1
ATOM 12835 C C . HIS B 1 702 ? 2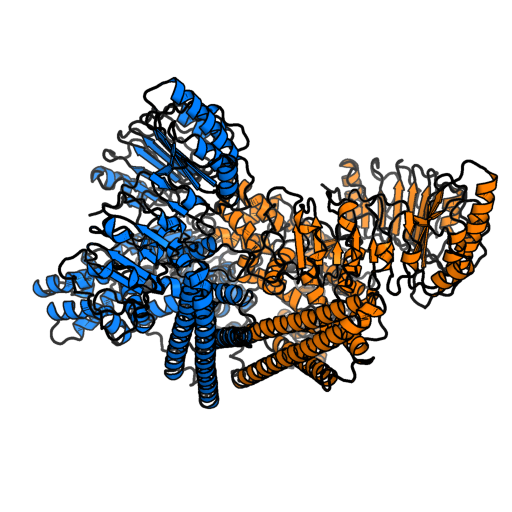7.906 -45 -33.906 1 83.62 702 HIS B C 1
ATOM 12837 O O . HIS B 1 702 ? 27.578 -45.219 -32.719 1 83.62 702 HIS B O 1
ATOM 12843 N N . ASP B 1 703 ? 27.094 -44.812 -34.812 1 86 703 ASP B N 1
ATOM 12844 C CA . ASP B 1 703 ? 25.672 -44.656 -34.5 1 86 703 ASP B CA 1
ATOM 12845 C C . ASP B 1 703 ? 25.031 -45.969 -34.125 1 86 703 ASP B C 1
ATOM 12847 O O . ASP B 1 703 ? 24.141 -46.031 -33.281 1 86 703 ASP B O 1
ATOM 12851 N N . SER B 1 704 ? 25.547 -47 -34.719 1 86.19 704 SER B N 1
ATOM 12852 C CA . SER B 1 704 ? 25 -48.312 -34.375 1 86.19 704 SER B CA 1
ATOM 12853 C C . SER B 1 704 ? 25.391 -48.75 -32.969 1 86.19 704 SER B C 1
ATOM 12855 O O . SER B 1 704 ? 24.578 -49.344 -32.25 1 86.19 704 SER B O 1
ATOM 12857 N N . ILE B 1 705 ? 26.531 -48.438 -32.594 1 86.06 705 ILE B N 1
ATOM 12858 C CA . ILE B 1 705 ? 26.984 -48.75 -31.25 1 86.06 705 ILE B CA 1
ATOM 12859 C C . ILE B 1 705 ? 26.203 -47.906 -30.234 1 86.06 705 ILE B C 1
ATOM 12861 O O . ILE B 1 705 ? 25.781 -48.438 -29.188 1 86.06 705 ILE B O 1
ATOM 12865 N N . LEU B 1 706 ? 26.078 -46.719 -30.578 1 87.44 706 LEU B N 1
ATOM 12866 C CA . LEU B 1 706 ? 25.328 -45.812 -29.703 1 87.44 706 LEU B CA 1
ATOM 12867 C C . LEU B 1 706 ? 23.891 -46.281 -29.562 1 87.44 706 LEU B C 1
ATOM 12869 O O . LEU B 1 706 ? 23.312 -46.25 -28.469 1 87.44 706 LEU B O 1
ATOM 12873 N N . ALA B 1 707 ? 23.281 -46.688 -30.641 1 88.94 707 ALA B N 1
ATOM 12874 C CA . ALA B 1 707 ? 21.906 -47.156 -30.625 1 88.94 707 ALA B CA 1
ATOM 12875 C C . ALA B 1 707 ? 21.75 -48.375 -29.719 1 88.94 707 ALA B C 1
ATOM 12877 O O . ALA B 1 707 ? 20.75 -48.5 -29 1 88.94 707 ALA B O 1
ATOM 12878 N N . ARG B 1 708 ? 22.703 -49.219 -29.719 1 88.31 708 ARG B N 1
ATOM 12879 C CA . ARG B 1 708 ? 22.672 -50.406 -28.891 1 88.31 708 ARG B CA 1
ATOM 12880 C C . ARG B 1 708 ? 22.781 -50.031 -27.406 1 88.31 708 ARG B C 1
ATOM 12882 O O . ARG B 1 708 ? 22.031 -50.562 -26.578 1 88.31 708 ARG B O 1
ATOM 12889 N N . LYS B 1 709 ? 23.656 -49.156 -27.141 1 87.31 709 LYS B N 1
ATOM 12890 C CA . LYS B 1 709 ? 23.859 -48.75 -25.766 1 87.31 709 LYS B CA 1
ATOM 12891 C C . LYS B 1 709 ? 22.641 -48 -25.234 1 87.31 709 LYS B C 1
ATOM 12893 O O . LYS B 1 709 ? 22.297 -48.125 -24.062 1 87.31 709 LYS B O 1
ATOM 12898 N N . LEU B 1 710 ? 22.109 -47.219 -26.062 1 89.5 710 LEU B N 1
ATOM 12899 C CA . LEU B 1 710 ? 20.906 -46.5 -25.703 1 89.5 710 LEU B CA 1
ATOM 12900 C C . LEU B 1 710 ? 19.75 -47.438 -25.406 1 89.5 710 LEU B C 1
ATOM 12902 O O . LEU B 1 710 ? 19.016 -47.25 -24.438 1 89.5 710 LEU B O 1
ATOM 12906 N N . SER B 1 711 ? 19.594 -48.406 -26.25 1 89.06 711 SER B N 1
ATOM 12907 C CA . SER B 1 711 ? 18.531 -49.406 -26.047 1 89.06 711 SER B CA 1
ATOM 12908 C C . SER B 1 711 ? 18.703 -50.125 -24.719 1 89.06 711 SER B C 1
ATOM 12910 O O . SER B 1 711 ? 17.719 -50.375 -24.016 1 89.06 711 SER B O 1
ATOM 12912 N N . GLU B 1 712 ? 19.922 -50.438 -24.344 1 87.5 712 GLU B N 1
ATOM 12913 C CA . GLU B 1 712 ? 20.203 -51.094 -23.078 1 87.5 712 GLU B CA 1
ATOM 12914 C C . GLU B 1 712 ? 19.906 -50.188 -21.891 1 87.5 712 GLU B C 1
ATOM 12916 O O . GLU B 1 712 ? 19.297 -50.625 -20.906 1 87.5 712 GLU B O 1
ATOM 12921 N N . ALA B 1 713 ? 20.359 -49.031 -21.984 1 88.44 713 ALA B N 1
ATOM 12922 C CA . ALA B 1 713 ? 20.172 -48.062 -20.906 1 88.44 713 ALA B CA 1
ATOM 12923 C C . ALA B 1 713 ? 18.703 -47.781 -20.672 1 88.44 713 ALA B C 1
ATOM 12925 O O . ALA B 1 713 ? 18.25 -47.719 -19.531 1 88.44 713 ALA B O 1
ATOM 12926 N N . ILE B 1 714 ? 17.938 -47.562 -21.734 1 88.81 714 ILE B N 1
ATOM 12927 C CA . ILE B 1 714 ? 16.5 -47.25 -21.641 1 88.81 714 ILE B CA 1
ATOM 12928 C C . ILE B 1 714 ? 15.758 -48.469 -21.078 1 88.81 714 ILE B C 1
ATOM 12930 O O . ILE B 1 714 ? 14.836 -48.312 -20.266 1 88.81 714 ILE B O 1
ATOM 12934 N N . GLN B 1 715 ? 16.172 -49.625 -21.453 1 86.31 715 GLN B N 1
ATOM 12935 C CA . GLN B 1 715 ? 15.531 -50.844 -20.953 1 86.31 715 GLN B CA 1
ATOM 12936 C C . GLN B 1 715 ? 15.734 -51 -19.438 1 86.31 715 GLN B C 1
ATOM 12938 O O . GLN B 1 715 ? 14.812 -51.375 -18.719 1 86.31 715 GLN B O 1
ATOM 12943 N N . GLU B 1 716 ? 16.906 -50.656 -19.047 1 83.94 716 GLU B N 1
ATOM 12944 C CA . GLU B 1 716 ? 17.203 -50.75 -17.625 1 83.94 716 GLU B CA 1
ATOM 12945 C C . GLU B 1 716 ? 16.438 -49.688 -16.844 1 83.94 716 GLU B C 1
ATOM 12947 O O . GLU B 1 716 ? 16.062 -49.906 -15.688 1 83.94 716 GLU B O 1
ATOM 12952 N N . TYR B 1 717 ? 16.203 -48.562 -17.438 1 85.5 717 TYR B N 1
ATOM 12953 C CA . TYR B 1 717 ? 15.461 -47.469 -16.812 1 85.5 717 TYR B CA 1
ATOM 12954 C C . TYR B 1 717 ? 13.984 -47.812 -16.703 1 85.5 717 TYR B C 1
ATOM 12956 O O . TYR B 1 717 ? 13.352 -47.531 -15.688 1 85.5 717 TYR B O 1
ATOM 12964 N N . ILE B 1 718 ? 13.406 -48.438 -17.641 1 82.81 718 ILE B N 1
ATOM 12965 C CA . ILE B 1 718 ? 11.961 -48.656 -17.719 1 82.81 718 ILE B CA 1
ATOM 12966 C C . ILE B 1 718 ? 11.578 -49.906 -16.953 1 82.81 718 ILE B C 1
ATOM 12968 O O . ILE B 1 718 ? 10.438 -50.062 -16.516 1 82.81 718 ILE B O 1
ATOM 12972 N N . ASN B 1 719 ? 12.508 -50.719 -16.578 1 76.12 719 ASN B N 1
ATOM 12973 C CA . ASN B 1 719 ? 12.164 -52.062 -16.078 1 76.12 719 ASN B CA 1
ATOM 12974 C C . ASN B 1 719 ? 11.938 -52.062 -14.57 1 76.12 719 ASN B C 1
ATOM 12976 O O . ASN B 1 719 ? 11.062 -52.75 -14.07 1 76.12 719 ASN B O 1
ATOM 12980 N N . PRO B 1 720 ? 12.719 -51.25 -13.844 1 74 720 PRO B N 1
ATOM 12981 C CA . PRO B 1 720 ? 12.516 -51.375 -12.398 1 74 720 PRO B CA 1
ATOM 12982 C C . PRO B 1 720 ? 11.094 -51.031 -11.969 1 74 720 PRO B C 1
ATOM 12984 O O . PRO B 1 720 ? 10.453 -50.156 -12.555 1 74 720 PRO B O 1
ATOM 12987 N N . PRO B 1 721 ? 10.57 -51.844 -11.039 1 66.06 721 PRO B N 1
ATOM 12988 C CA . PRO B 1 721 ? 9.203 -51.594 -10.586 1 66.06 721 PRO B CA 1
ATOM 12989 C C . PRO B 1 721 ? 9.07 -50.281 -9.797 1 66.06 721 PRO B C 1
ATOM 12991 O O . PRO B 1 721 ? 9.984 -49.906 -9.062 1 66.06 721 PRO B O 1
ATOM 12994 N N . LEU B 1 722 ? 8.133 -49.594 -10.164 1 64.25 722 LEU B N 1
ATOM 12995 C CA . LEU B 1 722 ? 7.84 -48.312 -9.492 1 64.25 722 LEU B CA 1
ATOM 12996 C C . LEU B 1 722 ? 6.953 -48.562 -8.281 1 64.25 722 LEU B C 1
ATOM 12998 O O . LEU B 1 722 ? 6.18 -49.5 -8.242 1 64.25 722 LEU B O 1
ATOM 13002 N N . TYR B 1 723 ? 7.336 -47.906 -7.266 1 62 723 TYR B N 1
ATOM 13003 C CA . TYR B 1 723 ? 6.383 -47.844 -6.16 1 62 723 TYR B CA 1
ATOM 13004 C C . TYR B 1 723 ? 5.035 -47.312 -6.629 1 62 723 TYR B C 1
ATOM 13006 O O . TYR B 1 723 ? 4.965 -46.562 -7.59 1 62 723 TYR B O 1
ATOM 13014 N N . ILE B 1 724 ? 4.113 -47.812 -5.973 1 54.22 724 ILE B N 1
ATOM 13015 C CA . ILE B 1 724 ? 2.746 -47.406 -6.277 1 54.22 724 ILE B CA 1
ATOM 13016 C C . ILE B 1 724 ? 2.639 -45.875 -6.211 1 54.22 724 ILE B C 1
ATOM 13018 O O . ILE B 1 724 ? 3.045 -45.281 -5.223 1 54.22 724 ILE B O 1
ATOM 13022 N N . GLY B 1 725 ? 2.279 -45.406 -7.238 1 62.22 725 GLY B N 1
ATOM 13023 C CA . GLY B 1 725 ? 2.035 -43.969 -7.285 1 62.22 725 GLY B CA 1
ATOM 13024 C C . GLY B 1 725 ? 3.143 -43.188 -7.9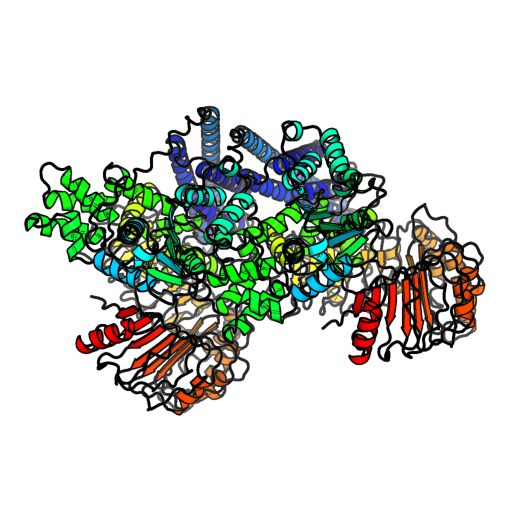77 1 62.22 725 GLY B C 1
ATOM 13025 O O . GLY B 1 725 ? 2.963 -42.031 -8.336 1 62.22 725 GLY B O 1
ATOM 13026 N N . ASP B 1 726 ? 4.254 -43.875 -8.148 1 70.62 726 ASP B N 1
ATOM 13027 C CA . ASP B 1 726 ? 5.359 -43.156 -8.781 1 70.62 726 ASP B CA 1
ATOM 13028 C C . ASP B 1 726 ? 5.148 -43.062 -10.289 1 70.62 726 ASP B C 1
ATOM 13030 O O . ASP B 1 726 ? 4.531 -43.938 -10.898 1 70.62 726 ASP B O 1
ATOM 13034 N N . LYS B 1 727 ? 5.5 -42 -10.812 1 77.94 727 LYS B N 1
ATOM 13035 C CA . LYS B 1 727 ? 5.414 -41.75 -12.25 1 77.94 727 LYS B CA 1
ATOM 13036 C C . LYS B 1 727 ? 6.801 -41.719 -12.883 1 77.94 727 LYS B C 1
ATOM 13038 O O . LYS B 1 727 ? 7.73 -41.125 -12.32 1 77.94 727 LYS B O 1
ATOM 13043 N N . ARG B 1 728 ? 6.961 -42.531 -13.852 1 87.62 728 ARG B N 1
ATOM 13044 C CA . ARG B 1 728 ? 8.203 -42.5 -14.617 1 87.62 728 ARG B CA 1
ATOM 13045 C C . ARG B 1 728 ? 7.996 -41.844 -15.977 1 87.62 728 ARG B C 1
ATOM 13047 O O . ARG B 1 728 ? 7.074 -42.188 -16.719 1 87.62 728 ARG B O 1
ATOM 13054 N N . LYS B 1 729 ? 8.805 -40.875 -16.234 1 91 729 LYS B N 1
ATOM 13055 C CA . LYS B 1 729 ? 8.68 -40.125 -17.469 1 91 729 LYS B CA 1
ATOM 13056 C C . LYS B 1 729 ? 9.945 -40.219 -18.312 1 91 729 LYS B C 1
ATOM 13058 O O . LYS B 1 729 ? 11.062 -40.188 -17.781 1 91 729 LYS B O 1
ATOM 13063 N N . LEU B 1 730 ? 9.758 -40.438 -19.547 1 91.12 730 LEU B N 1
ATOM 13064 C CA . LEU B 1 730 ? 10.883 -40.531 -20.469 1 91.12 730 LEU B CA 1
ATOM 13065 C C . LEU B 1 730 ? 10.688 -39.625 -21.672 1 91.12 730 LEU B C 1
ATOM 13067 O O . LEU B 1 730 ? 9.586 -39.531 -22.219 1 91.12 730 LEU B O 1
ATOM 13071 N N . SER B 1 731 ? 11.641 -38.844 -21.969 1 93 731 SER B N 1
ATOM 13072 C CA . SER B 1 731 ? 11.648 -38 -23.156 1 93 731 SER B CA 1
ATOM 13073 C C . SER B 1 731 ? 12.875 -38.25 -24.016 1 93 731 SER B C 1
ATOM 13075 O O . SER B 1 731 ? 14 -38.281 -23.516 1 93 731 SER B O 1
ATOM 13077 N N . ILE B 1 732 ? 12.656 -38.5 -25.234 1 92.31 732 ILE B N 1
ATOM 13078 C CA . ILE B 1 732 ? 13.758 -38.781 -26.156 1 92.31 732 ILE B CA 1
ATOM 13079 C C . ILE B 1 732 ? 13.672 -37.844 -27.359 1 92.31 732 ILE B C 1
ATOM 13081 O O . ILE B 1 732 ? 12.625 -37.75 -28 1 92.31 732 ILE B O 1
ATOM 13085 N N . CYS B 1 733 ? 14.703 -37.219 -27.641 1 91.75 733 CYS B N 1
ATOM 13086 C CA . CYS B 1 733 ? 14.812 -36.344 -28.797 1 91.75 733 CYS B CA 1
ATOM 13087 C C . CYS B 1 733 ? 15.805 -36.906 -29.812 1 91.75 733 CYS B C 1
ATOM 13089 O O . CYS B 1 733 ? 17.016 -36.906 -29.578 1 91.75 733 CYS B O 1
ATOM 13091 N N . LEU B 1 734 ? 15.203 -37.344 -30.938 1 87.44 734 LEU B N 1
ATOM 13092 C CA . LEU B 1 734 ? 16.016 -37.938 -31.969 1 87.44 734 LEU B CA 1
ATOM 13093 C C . LEU B 1 734 ? 16.453 -36.906 -33 1 87.44 734 LEU B C 1
ATOM 13095 O O . LEU B 1 734 ? 15.641 -36.5 -33.844 1 87.44 734 LEU B O 1
ATOM 13099 N N . GLN B 1 735 ? 17.062 -36.031 -32.781 1 77.38 735 GLN B N 1
ATOM 13100 C CA . GLN B 1 735 ? 17.469 -35.031 -33.781 1 77.38 735 GLN B CA 1
ATOM 13101 C C . GLN B 1 735 ? 17.812 -35.688 -35.094 1 77.38 735 GLN B C 1
ATOM 13103 O O . GLN B 1 735 ? 16.938 -36.25 -35.781 1 77.38 735 GLN B O 1
ATOM 13108 N N . THR B 1 736 ? 19.047 -36.031 -35.5 1 74.88 736 THR B N 1
ATOM 13109 C CA . THR B 1 736 ? 19.484 -36.625 -36.75 1 74.88 736 THR B CA 1
ATOM 13110 C C . THR B 1 736 ? 19.75 -38.125 -36.562 1 74.88 736 THR B C 1
ATOM 13112 O O . THR B 1 736 ? 20.219 -38.812 -37.469 1 74.88 736 THR B O 1
ATOM 13115 N N . PHE B 1 737 ? 19.25 -38.5 -35.438 1 80.31 737 PHE B N 1
ATOM 13116 C CA . PHE B 1 737 ? 19.5 -39.875 -35.094 1 80.31 737 PHE B CA 1
ATOM 13117 C C . PHE B 1 737 ? 18.312 -40.781 -35.5 1 80.31 737 PHE B C 1
ATOM 13119 O O . PHE B 1 737 ? 17.156 -40.344 -35.344 1 80.31 737 PHE B O 1
ATOM 13126 N N . SER B 1 738 ? 18.625 -41.906 -36.031 1 79.12 738 SER B N 1
ATOM 13127 C CA . SER B 1 738 ? 17.562 -42.812 -36.438 1 79.12 738 SER B CA 1
ATOM 13128 C C . SER B 1 738 ? 16.875 -43.438 -35.219 1 79.12 738 SER B C 1
ATOM 13130 O O . SER B 1 738 ? 17.531 -43.875 -34.281 1 79.12 738 SER B O 1
ATOM 13132 N N . GLY B 1 739 ? 15.539 -43.469 -35.188 1 80.81 739 GLY B N 1
ATOM 13133 C CA . GLY B 1 739 ? 14.766 -44 -34.062 1 80.81 739 GLY B CA 1
ATOM 13134 C C . GLY B 1 739 ? 14.539 -45.5 -34.156 1 80.81 739 GLY B C 1
ATOM 13135 O O . GLY B 1 739 ? 13.734 -46.062 -33.406 1 80.81 739 GLY B O 1
ATOM 13136 N N . SER B 1 740 ? 15.234 -46.25 -34.969 1 80.69 740 SER B N 1
ATOM 13137 C CA . SER B 1 740 ? 14.992 -47.688 -35.188 1 80.69 740 SER B CA 1
ATOM 13138 C C . SER B 1 740 ? 15.328 -48.531 -33.969 1 80.69 740 SER B C 1
ATOM 13140 O O . SER B 1 740 ? 14.781 -49.594 -33.781 1 80.69 740 SER B O 1
ATOM 13142 N N . PHE B 1 741 ? 16.188 -47.969 -33.156 1 85.56 741 PHE B N 1
ATOM 13143 C CA . PHE B 1 741 ? 16.594 -48.719 -31.984 1 85.56 741 PHE B CA 1
ATOM 13144 C C . PHE B 1 741 ? 15.445 -48.844 -31 1 85.56 741 PHE B C 1
ATOM 13146 O O . PHE B 1 741 ? 15.445 -49.719 -30.141 1 85.56 741 PHE B O 1
ATOM 13153 N N . LEU B 1 742 ? 14.5 -48 -31.047 1 87.19 742 LEU B N 1
ATOM 13154 C CA . LEU B 1 742 ? 13.359 -48.031 -30.141 1 87.19 742 LEU B CA 1
ATOM 13155 C C . LEU B 1 742 ? 12.539 -49.281 -30.344 1 87.19 742 LEU B C 1
ATOM 13157 O O . LEU B 1 742 ? 11.828 -49.719 -29.422 1 87.19 742 LEU B O 1
ATOM 13161 N N . ASN B 1 743 ? 12.633 -49.906 -31.453 1 83.25 743 ASN B N 1
ATOM 13162 C CA . ASN B 1 743 ? 11.875 -51.125 -31.75 1 83.25 743 ASN B CA 1
ATOM 13163 C C . ASN B 1 743 ? 12.516 -52.344 -31.109 1 83.25 743 ASN B C 1
ATOM 13165 O O . ASN B 1 743 ? 11.883 -53.406 -31 1 83.25 743 ASN B O 1
ATOM 13169 N N . SER B 1 744 ? 13.727 -52.094 -30.625 1 82.06 744 SER B N 1
ATOM 13170 C CA . SER B 1 744 ? 14.438 -53.219 -30.016 1 82.06 744 SER B CA 1
ATOM 13171 C C . SER B 1 744 ? 14.141 -53.312 -28.516 1 82.06 744 SER B C 1
ATOM 13173 O O . SER B 1 744 ? 14.578 -54.25 -27.859 1 82.06 744 SER B O 1
ATOM 13175 N N . LEU B 1 745 ? 13.461 -52.406 -28.094 1 83.38 745 LEU B N 1
ATOM 13176 C CA . LEU B 1 745 ? 13.156 -52.406 -26.672 1 83.38 745 LEU B CA 1
ATOM 13177 C C . LEU B 1 745 ? 12.125 -53.469 -26.328 1 83.38 745 LEU B C 1
ATOM 13179 O O . LEU B 1 745 ? 11.188 -53.688 -27.094 1 83.38 745 LEU B O 1
ATOM 13183 N N . ASP B 1 746 ? 12.531 -54.25 -25.234 1 71.94 746 ASP B N 1
ATOM 13184 C CA . ASP B 1 746 ? 11.688 -55.375 -24.828 1 71.94 746 ASP B CA 1
ATOM 13185 C C . ASP B 1 746 ? 10.484 -54.906 -24.016 1 71.94 746 ASP B C 1
ATOM 13187 O O . ASP B 1 746 ? 10.555 -53.844 -23.359 1 71.94 746 ASP B O 1
ATOM 13191 N N . THR B 1 747 ? 9.281 -55.562 -24.125 1 64.69 747 THR B N 1
ATOM 13192 C CA . THR B 1 747 ? 8.047 -55.344 -23.375 1 64.69 747 THR B CA 1
ATOM 13193 C C . THR B 1 747 ? 7.992 -56.219 -22.141 1 64.69 747 THR B C 1
ATOM 13195 O O . THR B 1 747 ? 8.672 -57.25 -22.094 1 64.69 747 THR B O 1
ATOM 13198 N N . PRO B 1 748 ? 7.383 -55.719 -20.688 1 64.25 748 PRO B N 1
ATOM 13199 C CA . PRO B 1 748 ? 6.43 -54.625 -20.422 1 64.25 748 PRO B CA 1
ATOM 13200 C C . PRO B 1 748 ? 7.094 -53.406 -19.797 1 64.25 748 PRO B C 1
ATOM 13202 O O . PRO B 1 748 ? 8.109 -53.531 -19.109 1 64.25 748 PRO B O 1
ATOM 13205 N N . CYS B 1 749 ? 6.719 -52.156 -20.234 1 69.38 749 CYS B N 1
ATOM 13206 C CA . CYS B 1 749 ? 7.289 -50.906 -19.781 1 69.38 749 CYS B CA 1
ATOM 13207 C C . CYS B 1 749 ? 6.336 -50.188 -18.828 1 69.38 749 CYS B C 1
ATOM 13209 O O . CYS B 1 749 ? 5.125 -50.188 -19.047 1 69.38 749 CYS B O 1
ATOM 13211 N N . GLU B 1 750 ? 6.816 -49.969 -17.594 1 77.12 750 GLU B N 1
ATOM 13212 C CA . GLU B 1 750 ? 6.031 -49.188 -16.641 1 77.12 750 GLU B CA 1
ATOM 13213 C C . GLU B 1 750 ? 6.262 -47.688 -16.828 1 77.12 750 GLU B C 1
ATOM 13215 O O . GLU B 1 750 ? 6.773 -47.031 -15.922 1 77.12 750 GLU B O 1
ATOM 13220 N N . LEU B 1 751 ? 5.961 -47.125 -17.969 1 84.56 751 LEU B N 1
ATOM 13221 C CA . LEU B 1 751 ? 6.098 -45.719 -18.25 1 84.56 751 LEU B CA 1
ATOM 13222 C C . LEU B 1 751 ? 4.746 -45 -18.188 1 84.56 751 LEU B C 1
ATOM 13224 O O . LEU B 1 751 ? 3.744 -45.562 -18.672 1 84.56 751 LEU B O 1
ATOM 13228 N N . THR B 1 752 ? 4.77 -43.969 -17.5 1 86.44 752 THR B N 1
ATOM 13229 C CA . THR B 1 752 ? 3.521 -43.219 -17.406 1 86.44 752 THR B CA 1
ATOM 13230 C C . THR B 1 752 ? 3.475 -42.094 -18.453 1 86.44 752 THR B C 1
ATOM 13232 O O . THR B 1 752 ? 2.396 -41.719 -18.906 1 86.44 752 THR B O 1
ATOM 13235 N N . SER B 1 753 ? 4.609 -41.531 -18.75 1 90.44 753 SER B N 1
ATOM 13236 C CA . SER B 1 753 ? 4.672 -40.438 -19.719 1 90.44 753 SER B CA 1
ATOM 13237 C C . SER B 1 753 ? 5.82 -40.656 -20.703 1 90.44 753 SER B C 1
ATOM 13239 O O . SER B 1 753 ? 6.902 -41.094 -20.312 1 90.44 753 SER B O 1
ATOM 13241 N N . LEU B 1 754 ? 5.539 -40.375 -21.938 1 91 754 LEU B N 1
ATOM 13242 C CA . LEU B 1 754 ? 6.539 -40.531 -23 1 91 754 LEU B CA 1
ATOM 13243 C C . LEU B 1 754 ? 6.488 -39.344 -23.969 1 91 754 LEU B C 1
ATOM 13245 O O . LEU B 1 754 ? 5.41 -38.969 -24.422 1 91 754 LEU B O 1
ATOM 13249 N N . LYS B 1 755 ? 7.59 -38.812 -24.219 1 91.88 755 LYS B N 1
ATOM 13250 C CA . LYS B 1 755 ? 7.738 -37.75 -25.234 1 91.88 755 LYS B CA 1
ATOM 13251 C C . LYS B 1 755 ? 8.773 -38.156 -26.281 1 91.88 755 LYS B C 1
ATOM 13253 O O . LYS B 1 755 ? 9.938 -38.406 -25.969 1 91.88 755 LYS B O 1
ATOM 13258 N N . LEU B 1 756 ? 8.336 -38.188 -27.422 1 92 756 LEU B N 1
ATOM 13259 C CA . LEU B 1 756 ? 9.211 -38.594 -28.516 1 92 756 LEU B CA 1
ATOM 13260 C C . LEU B 1 756 ? 9.297 -37.531 -29.578 1 92 756 LEU B C 1
ATOM 13262 O O . LEU B 1 756 ? 8.281 -37.125 -30.156 1 92 756 LEU B O 1
ATOM 13266 N N . HIS B 1 757 ? 10.469 -37.094 -29.797 1 91.69 757 HIS B N 1
ATOM 13267 C CA . HIS B 1 757 ? 10.711 -36.094 -30.828 1 91.69 757 HIS B CA 1
ATOM 13268 C C . HIS B 1 757 ? 11.578 -36.688 -31.953 1 91.69 757 HIS B C 1
ATOM 13270 O O . HIS B 1 757 ? 12.711 -37.094 -31.703 1 91.69 757 HIS B O 1
ATOM 13276 N N . GLY B 1 758 ? 11.07 -36.812 -33.031 1 88.06 758 GLY B N 1
ATOM 13277 C CA . GLY B 1 758 ? 11.766 -37.344 -34.188 1 88.06 758 GLY B CA 1
ATOM 13278 C C . GLY B 1 758 ? 10.82 -37.875 -35.25 1 88.06 758 GLY B C 1
ATOM 13279 O O . GLY B 1 758 ? 9.609 -37.969 -35.031 1 88.06 758 GLY B O 1
ATOM 13280 N N . GLU B 1 759 ? 11.406 -38.219 -36.406 1 85.69 759 GLU B N 1
ATOM 13281 C CA . GLU B 1 759 ? 10.594 -38.75 -37.5 1 85.69 759 GLU B CA 1
ATOM 13282 C C . GLU B 1 759 ? 10.25 -40.219 -37.25 1 85.69 759 GLU B C 1
ATOM 13284 O O . GLU B 1 759 ? 11.148 -41.062 -37.125 1 85.69 759 GLU B O 1
ATOM 13289 N N . LEU B 1 760 ? 8.969 -40.438 -37.094 1 83.81 760 LEU B N 1
ATOM 13290 C CA . LEU B 1 760 ? 8.508 -41.781 -36.844 1 83.81 760 LEU B CA 1
ATOM 13291 C C . LEU B 1 760 ? 7.582 -42.25 -37.969 1 83.81 760 LEU B C 1
ATOM 13293 O O . LEU B 1 760 ? 6.621 -41.562 -38.312 1 83.81 760 LEU B O 1
ATOM 13297 N N . ARG B 1 761 ? 7.863 -43.312 -38.5 1 80.69 761 ARG B N 1
ATOM 13298 C CA . ARG B 1 761 ? 6.98 -43.906 -39.5 1 80.69 761 ARG B CA 1
ATOM 13299 C C . ARG B 1 761 ? 5.848 -44.656 -38.844 1 80.69 761 ARG B C 1
ATOM 13301 O O . ARG B 1 761 ? 4.719 -44.656 -39.344 1 80.69 761 ARG B O 1
ATOM 13308 N N . SER B 1 762 ? 6.215 -45.344 -37.844 1 84.56 762 SER B N 1
ATOM 13309 C CA . SER B 1 762 ? 5.246 -46.062 -37.031 1 84.56 762 SER B CA 1
ATOM 13310 C C . SER B 1 762 ? 5.594 -45.938 -35.562 1 84.56 762 SER B C 1
ATOM 13312 O O . SER B 1 762 ? 6.719 -45.594 -35.188 1 84.56 762 SER B O 1
ATOM 13314 N N . LEU B 1 763 ? 4.621 -46.25 -34.75 1 88.31 763 LEU B N 1
ATOM 13315 C CA . LEU B 1 763 ? 4.887 -46.219 -33.312 1 88.31 763 LEU B CA 1
ATOM 13316 C C . LEU B 1 763 ? 5.766 -47.375 -32.906 1 88.31 763 LEU B C 1
ATOM 13318 O O . LEU B 1 763 ? 5.582 -48.5 -33.375 1 88.31 763 LEU B O 1
ATOM 13322 N N . PRO B 1 764 ? 6.68 -47.094 -32.125 1 85.75 764 PRO B N 1
ATOM 13323 C CA . PRO B 1 764 ? 7.543 -48.188 -31.672 1 85.75 764 PRO B CA 1
ATOM 13324 C C . PRO B 1 764 ? 6.766 -49.281 -30.969 1 85.75 764 PRO B C 1
ATOM 13326 O O . PRO B 1 764 ? 5.766 -49.031 -30.297 1 85.75 764 PRO B O 1
ATOM 13329 N N . ARG B 1 765 ? 7.168 -50.469 -30.969 1 81.19 765 ARG B N 1
ATOM 13330 C CA . ARG B 1 765 ? 6.48 -51.656 -30.484 1 81.19 765 ARG B CA 1
ATOM 13331 C C . ARG B 1 765 ? 6.262 -51.594 -28.984 1 81.19 765 ARG B C 1
ATOM 13333 O O . ARG B 1 765 ? 5.223 -52.031 -28.469 1 81.19 765 ARG B O 1
ATOM 13340 N N . PHE B 1 766 ? 7.211 -50.969 -28.359 1 82.94 766 PHE B N 1
ATOM 13341 C CA . PHE B 1 766 ? 7.098 -50.969 -26.906 1 82.94 766 PHE B CA 1
ATOM 13342 C C . PHE B 1 766 ? 5.977 -50.031 -26.469 1 82.94 766 PHE B C 1
ATOM 13344 O O . PHE B 1 766 ? 5.441 -50.156 -25.375 1 82.94 766 PHE B O 1
ATOM 13351 N N . VAL B 1 767 ? 5.629 -49.094 -27.281 1 85.81 767 VAL B N 1
ATOM 13352 C CA . VAL B 1 767 ? 4.535 -48.188 -26.984 1 85.81 767 VAL B CA 1
ATOM 13353 C C . VAL B 1 767 ? 3.199 -48.875 -27.266 1 85.81 767 VAL B C 1
ATOM 13355 O O . VAL B 1 767 ? 2.223 -48.656 -26.547 1 85.81 767 VAL B O 1
ATOM 13358 N N . LYS B 1 768 ? 3.152 -49.656 -28.328 1 78.62 768 LYS B N 1
ATOM 13359 C CA . LYS B 1 768 ? 1.924 -50.312 -28.75 1 78.62 768 LYS B CA 1
ATOM 13360 C C . LYS B 1 768 ? 1.448 -51.312 -27.703 1 78.62 768 LYS B C 1
ATOM 13362 O O . LYS B 1 768 ? 0.244 -51.5 -27.5 1 78.62 768 LYS B O 1
ATOM 13367 N N . TRP B 1 769 ? 2.441 -51.906 -27.094 1 70.25 769 TRP B N 1
ATOM 13368 C CA . TRP B 1 769 ? 2.09 -52.969 -26.172 1 70.25 769 TRP B CA 1
ATOM 13369 C C . TRP B 1 769 ? 1.948 -52.469 -24.75 1 70.25 769 TRP B C 1
ATOM 13371 O O . TRP B 1 769 ? 1.61 -53.219 -23.828 1 70.25 769 TRP B O 1
ATOM 13381 N N . HIS B 1 770 ? 2.162 -51.156 -24.641 1 63.5 770 HIS B N 1
ATOM 13382 C CA . HIS B 1 770 ? 2.205 -50.562 -23.297 1 63.5 770 HIS B CA 1
ATOM 13383 C C . HIS B 1 770 ? 0.801 -50.344 -22.75 1 63.5 770 HIS B C 1
ATOM 13385 O O . HIS B 1 770 ? -0.021 -49.688 -23.359 1 63.5 770 HIS B O 1
ATOM 13391 N N . THR B 1 771 ? 0.611 -50.969 -21.641 1 64.75 771 THR B N 1
ATOM 13392 C CA . THR B 1 771 ? -0.714 -50.906 -21.031 1 64.75 771 THR B CA 1
ATOM 13393 C C . THR B 1 771 ? -0.794 -49.781 -20 1 64.75 771 THR B C 1
ATOM 13395 O O . THR B 1 771 ? -1.885 -49.281 -19.688 1 64.75 771 THR B O 1
ATOM 13398 N N . GLY B 1 772 ? 0.282 -49.125 -19.703 1 77.81 772 GLY B N 1
ATOM 13399 C CA . GLY B 1 772 ? 0.14 -48.156 -18.609 1 77.81 772 GLY B CA 1
ATOM 13400 C C . GLY B 1 772 ? 0.47 -46.75 -19 1 77.81 772 GLY B C 1
ATOM 13401 O O . GLY B 1 772 ? 0.545 -45.875 -18.141 1 77.81 772 GLY B O 1
ATOM 13402 N N . LEU B 1 773 ? 0.639 -46.438 -20.25 1 86.62 773 LEU B N 1
ATOM 13403 C CA . LEU B 1 773 ? 0.99 -45.094 -20.719 1 86.62 773 LEU B CA 1
ATOM 13404 C C . LEU B 1 773 ? -0.211 -44.156 -20.625 1 86.62 773 LEU B C 1
ATOM 13406 O O . LEU B 1 773 ? -1.274 -44.438 -21.172 1 86.62 773 LEU B O 1
ATOM 13410 N N . VAL B 1 774 ? -0.003 -43.125 -19.922 1 89 774 VAL B N 1
ATOM 13411 C CA . VAL B 1 774 ? -1.11 -42.188 -19.688 1 89 774 VAL B CA 1
ATOM 13412 C C . VAL B 1 774 ? -0.903 -40.938 -20.5 1 89 774 VAL B C 1
ATOM 13414 O O . VAL B 1 774 ? -1.869 -40.312 -20.969 1 89 774 VAL B O 1
ATOM 13417 N N . GLU B 1 775 ? 0.303 -40.531 -20.672 1 91.56 775 GLU B N 1
ATOM 13418 C CA . GLU B 1 775 ? 0.625 -39.281 -21.391 1 91.56 775 GLU B CA 1
ATOM 13419 C C . GLU B 1 775 ? 1.599 -39.562 -22.547 1 91.56 775 GLU B C 1
ATOM 13421 O O . GLU B 1 775 ? 2.633 -40.188 -22.344 1 91.56 775 GLU B O 1
ATOM 13426 N N . LEU B 1 776 ? 1.256 -39.062 -23.703 1 91.88 776 LEU B N 1
ATOM 13427 C CA . LEU B 1 776 ? 2.102 -39.25 -24.875 1 91.88 776 LEU B CA 1
ATOM 13428 C C . LEU B 1 776 ? 2.219 -37.969 -25.672 1 91.88 776 LEU B C 1
ATOM 13430 O O . LEU B 1 776 ? 1.214 -37.281 -25.938 1 91.88 776 LEU B O 1
ATOM 13434 N N . CYS B 1 777 ? 3.4 -37.594 -25.938 1 92.94 777 CYS B N 1
ATOM 13435 C CA . CYS B 1 777 ? 3.674 -36.438 -26.797 1 92.94 777 CYS B CA 1
ATOM 13436 C C . CYS B 1 777 ? 4.555 -36.844 -27.984 1 92.94 777 CYS B C 1
ATOM 13438 O O . CYS B 1 777 ? 5.66 -37.344 -27.781 1 92.94 777 CYS B O 1
ATOM 13440 N N . LEU B 1 778 ? 4.059 -36.594 -29.109 1 92.88 778 LEU B N 1
ATOM 13441 C CA . LEU B 1 778 ? 4.809 -36.969 -30.312 1 92.88 778 LEU B CA 1
ATOM 13442 C C . LEU B 1 778 ? 5.09 -35.719 -31.156 1 92.88 778 LEU B C 1
ATOM 13444 O O . LEU B 1 778 ? 4.188 -34.906 -31.406 1 92.88 778 LEU B O 1
ATOM 13448 N N . SER B 1 779 ? 6.293 -35.562 -31.453 1 92.06 779 SER B N 1
ATOM 13449 C CA . SER B 1 779 ? 6.703 -34.469 -32.344 1 92.06 779 SER B CA 1
ATOM 13450 C C . SER B 1 779 ? 7.402 -35 -33.594 1 92.06 779 SER B C 1
ATOM 13452 O O . SER B 1 779 ? 8.414 -35.688 -33.5 1 92.06 779 SER B O 1
ATOM 13454 N N . SER B 1 780 ? 6.82 -34.781 -34.625 1 89.06 780 SER B N 1
ATOM 13455 C CA . SER B 1 780 ? 7.34 -35.188 -35.938 1 89.06 780 SER B CA 1
ATOM 13456 C C . SER B 1 780 ? 6.996 -34.188 -37.031 1 89.06 780 SER B C 1
ATOM 13458 O O . SER B 1 780 ? 6.109 -33.344 -36.844 1 89.06 780 SER B O 1
ATOM 13460 N N . ILE B 1 781 ? 7.777 -34.25 -38.062 1 85.25 781 ILE B N 1
ATOM 13461 C CA . ILE B 1 781 ? 7.461 -33.375 -39.156 1 85.25 781 ILE B CA 1
ATOM 13462 C C . ILE B 1 781 ? 6.109 -33.75 -39.75 1 85.25 781 ILE B C 1
ATOM 13464 O O . ILE B 1 781 ? 5.262 -32.875 -40 1 85.25 781 ILE B O 1
ATOM 13468 N N . THR B 1 782 ? 6.02 -35.031 -40.031 1 86.81 782 THR B N 1
ATOM 13469 C CA . THR B 1 782 ? 4.742 -35.531 -40.531 1 86.81 782 THR B CA 1
ATOM 13470 C C . THR B 1 782 ? 4.262 -36.719 -39.688 1 86.81 782 THR B C 1
ATOM 13472 O O . THR B 1 782 ? 5.027 -37.625 -39.406 1 86.81 782 THR B O 1
ATOM 13475 N N . VAL B 1 783 ? 3.139 -36.594 -39.156 1 90.62 783 VAL B N 1
ATOM 13476 C CA . VAL B 1 783 ? 2.521 -37.719 -38.469 1 90.62 783 VAL B CA 1
ATOM 13477 C C . VAL B 1 783 ? 1.728 -38.562 -39.469 1 90.62 783 VAL B C 1
ATOM 13479 O O . VAL B 1 783 ? 0.705 -38.094 -39.969 1 90.62 783 VAL B O 1
ATOM 13482 N N . THR B 1 784 ? 2.119 -39.719 -39.625 1 89.69 784 THR B N 1
ATOM 13483 C CA . THR B 1 784 ? 1.591 -40.594 -40.656 1 89.69 784 THR B CA 1
ATOM 13484 C C . THR B 1 784 ? 0.287 -41.25 -40.219 1 89.69 784 THR B C 1
ATOM 13486 O O . THR B 1 784 ? -0.039 -41.25 -39.031 1 89.69 784 THR B O 1
ATOM 13489 N N . ARG B 1 785 ? -0.417 -41.75 -41.188 1 91.06 785 ARG B N 1
ATOM 13490 C CA . ARG B 1 785 ? -1.679 -42.469 -40.938 1 91.06 785 ARG B CA 1
ATOM 13491 C C . ARG B 1 785 ? -1.468 -43.688 -40.094 1 91.06 785 ARG B C 1
ATOM 13493 O O . ARG B 1 785 ? -2.326 -44.031 -39.25 1 91.06 785 ARG B O 1
ATOM 13500 N N . ASP B 1 786 ? -0.339 -44.25 -40.281 1 89.38 786 ASP B N 1
ATOM 13501 C CA . ASP B 1 786 ? -0.028 -45.438 -39.5 1 89.38 786 ASP B CA 1
ATOM 13502 C C . ASP B 1 786 ? 0.136 -45.094 -38 1 89.38 786 ASP B C 1
ATOM 13504 O O . ASP B 1 786 ? -0.32 -45.844 -37.156 1 89.38 786 ASP B O 1
ATOM 13508 N N . VAL B 1 787 ? 0.762 -44.062 -37.812 1 91.25 787 VAL B N 1
ATOM 13509 C CA . VAL B 1 787 ? 0.954 -43.625 -36.438 1 91.25 787 VAL B CA 1
ATOM 13510 C C . VAL B 1 787 ? -0.398 -43.312 -35.812 1 91.25 787 VAL B C 1
ATOM 13512 O O . VAL B 1 787 ? -0.671 -43.688 -34.688 1 91.25 787 VAL B O 1
ATOM 13515 N N . LEU B 1 788 ? -1.222 -42.656 -36.531 1 90.69 788 LEU B N 1
ATOM 13516 C CA . LEU B 1 788 ? -2.531 -42.25 -36 1 90.69 788 LEU B CA 1
ATOM 13517 C C . LEU B 1 788 ? -3.406 -43.469 -35.75 1 90.69 788 LEU B C 1
ATOM 13519 O O . LEU B 1 788 ? -4.148 -43.5 -34.781 1 90.69 788 LEU B O 1
ATOM 13523 N N . SER B 1 789 ? -3.24 -44.438 -36.625 1 90.12 789 SER B N 1
ATOM 13524 C CA . SER B 1 789 ? -4 -45.688 -36.469 1 90.12 789 SER B CA 1
ATOM 13525 C C . SER B 1 789 ? -3.537 -46.438 -35.219 1 90.12 789 SER B C 1
ATOM 13527 O O . SER B 1 789 ? -4.355 -47 -34.5 1 90.12 789 SER B O 1
ATOM 13529 N N . ASP B 1 790 ? -2.266 -46.406 -35.062 1 89.56 790 ASP B N 1
ATOM 13530 C CA . ASP B 1 790 ? -1.707 -47.062 -33.875 1 89.56 790 ASP B CA 1
ATOM 13531 C C . ASP B 1 790 ? -2.154 -46.344 -32.594 1 89.56 790 ASP B C 1
ATOM 13533 O O . ASP B 1 790 ? -2.389 -47 -31.578 1 89.56 790 ASP B O 1
ATOM 13537 N N . LEU B 1 791 ? -2.211 -45.094 -32.625 1 91.31 791 LEU B N 1
ATOM 13538 C CA . LEU B 1 791 ? -2.592 -44.312 -31.453 1 91.31 791 LEU B CA 1
ATOM 13539 C C . LEU B 1 791 ? -4.023 -44.625 -31.031 1 91.31 791 LEU B C 1
ATOM 13541 O O . LEU B 1 791 ? -4.344 -44.594 -29.844 1 91.31 791 LEU B O 1
ATOM 13545 N N . CYS B 1 792 ? -4.879 -44.938 -31.953 1 89.19 792 CYS B N 1
ATOM 13546 C CA . CYS B 1 792 ? -6.281 -45.219 -31.672 1 89.19 792 CYS B CA 1
ATOM 13547 C C . CYS B 1 792 ? -6.426 -46.5 -30.859 1 89.19 792 CYS B C 1
ATOM 13549 O O . CYS B 1 792 ? -7.438 -46.719 -30.188 1 89.19 792 CYS B O 1
ATOM 13551 N N . ASN B 1 793 ? -5.367 -47.25 -30.859 1 84.31 793 ASN B N 1
ATOM 13552 C CA . ASN B 1 793 ? -5.434 -48.531 -30.188 1 84.31 793 ASN B CA 1
ATOM 13553 C C . ASN B 1 793 ? -4.957 -48.438 -28.75 1 84.31 793 ASN B C 1
ATOM 13555 O O . ASN B 1 793 ? -5.062 -49.406 -27.984 1 84.31 793 ASN B O 1
ATOM 13559 N N . LEU B 1 794 ? -4.477 -47.312 -28.422 1 88.44 794 LEU B N 1
ATOM 13560 C CA . LEU B 1 794 ? -4.035 -47.125 -27.031 1 88.44 794 LEU B CA 1
ATOM 13561 C C . LEU B 1 794 ? -5.219 -46.844 -26.125 1 88.44 794 LEU B C 1
ATOM 13563 O O . LEU B 1 794 ? -5.723 -45.719 -26.094 1 88.44 794 LEU B O 1
ATOM 13567 N N . LYS B 1 795 ? -5.559 -47.656 -25.266 1 84.44 795 LYS B N 1
ATOM 13568 C CA . LYS B 1 795 ? -6.816 -47.594 -24.516 1 84.44 795 LYS B CA 1
ATOM 13569 C C . LYS B 1 795 ? -6.656 -46.781 -23.234 1 84.44 795 LYS B C 1
ATOM 13571 O O . LYS B 1 795 ? -7.637 -46.281 -22.703 1 84.44 795 LYS B O 1
ATOM 13576 N N . CYS B 1 796 ? -5.449 -46.656 -22.719 1 87.38 796 CYS B N 1
ATOM 13577 C CA . CYS B 1 796 ? -5.289 -46.031 -21.406 1 87.38 796 CYS B CA 1
ATOM 13578 C C . CYS B 1 796 ? -4.75 -44.625 -21.531 1 87.38 796 CYS B C 1
ATOM 13580 O O . CYS B 1 796 ? -4.496 -43.969 -20.516 1 87.38 796 CYS B O 1
ATOM 13582 N N . LEU B 1 797 ? -4.66 -44.125 -22.656 1 90.19 797 LEU B N 1
ATOM 13583 C CA . LEU B 1 797 ? -4.094 -42.781 -22.875 1 90.19 797 LEU B CA 1
ATOM 13584 C C . LEU B 1 797 ? -5.055 -41.688 -22.422 1 90.19 797 LEU B C 1
ATOM 13586 O O . LEU B 1 797 ? -6.23 -41.719 -22.797 1 90.19 797 LEU B O 1
ATOM 13590 N N . LEU B 1 798 ? -4.613 -40.844 -21.578 1 91.44 798 LEU B N 1
ATOM 13591 C CA . LEU B 1 798 ? -5.434 -39.75 -21.094 1 91.44 798 LEU B CA 1
ATOM 13592 C C . LEU B 1 798 ? -5.074 -38.438 -21.797 1 91.44 798 LEU B C 1
ATOM 13594 O O . LEU B 1 798 ? -5.938 -37.594 -22.016 1 91.44 798 LEU B O 1
ATOM 13598 N N . TYR B 1 799 ? -3.807 -38.281 -22.109 1 93 799 TYR B N 1
ATOM 13599 C CA . TYR B 1 799 ? -3.316 -37.031 -22.672 1 93 799 TYR B CA 1
ATOM 13600 C C . TYR B 1 799 ? -2.492 -37.312 -23.938 1 93 799 TYR B C 1
ATOM 13602 O O . TYR B 1 799 ? -1.501 -38.031 -23.891 1 93 799 TYR B O 1
ATOM 13610 N N . LEU B 1 800 ? -2.871 -36.688 -24.984 1 92.69 800 LEU B N 1
ATOM 13611 C CA . LEU B 1 800 ? -2.162 -36.844 -26.25 1 92.69 800 LEU B CA 1
ATOM 13612 C C . LEU B 1 800 ? -1.854 -35.5 -26.891 1 92.69 800 LEU B C 1
ATOM 13614 O O . LEU B 1 800 ? -2.75 -34.656 -27.062 1 92.69 800 LEU B O 1
ATOM 13618 N N . LYS B 1 801 ? -0.66 -35.281 -27.141 1 92.88 801 LYS B N 1
ATOM 13619 C CA . LYS B 1 801 ? -0.228 -34.094 -27.828 1 92.88 801 LYS B CA 1
ATOM 13620 C C . LYS B 1 801 ? 0.547 -34.438 -29.094 1 92.88 801 LYS B C 1
ATOM 13622 O O . LYS B 1 801 ? 1.535 -35.156 -29.047 1 92.88 801 LYS B O 1
ATOM 13627 N N . LEU B 1 802 ? 0.117 -33.906 -30.141 1 92.5 802 LEU B N 1
ATOM 13628 C CA . LEU B 1 802 ? 0.775 -34.125 -31.438 1 92.5 802 LEU B CA 1
ATOM 13629 C C . LEU B 1 802 ? 1.317 -32.812 -32 1 92.5 802 LEU B C 1
ATOM 13631 O O . LEU B 1 802 ? 0.554 -31.875 -32.25 1 92.5 802 LEU B O 1
ATOM 13635 N N . ILE B 1 803 ? 2.564 -32.781 -32.156 1 92.19 803 ILE B N 1
ATOM 13636 C CA . ILE B 1 803 ? 3.232 -31.609 -32.719 1 92.19 803 ILE B CA 1
ATOM 13637 C C . ILE B 1 803 ? 3.762 -31.953 -34.094 1 92.19 803 ILE B C 1
ATOM 13639 O O . ILE B 1 803 ? 4.574 -32.875 -34.25 1 92.19 803 ILE B O 1
ATOM 13643 N N . SER B 1 804 ? 3.23 -31.312 -35.062 1 91.56 804 SER B N 1
ATOM 13644 C CA . SER B 1 804 ? 3.65 -31.625 -36.438 1 91.56 804 SER B CA 1
ATOM 13645 C C . SER B 1 804 ? 3.477 -30.422 -37.344 1 91.56 804 SER B C 1
ATOM 13647 O O . SER B 1 804 ? 2.807 -29.453 -36.969 1 91.56 804 SER B O 1
ATOM 13649 N N . ASP B 1 805 ? 4.184 -30.562 -38.375 1 88.69 805 ASP B N 1
ATOM 13650 C CA . ASP B 1 805 ? 3.936 -29.562 -39.406 1 88.69 805 ASP B CA 1
ATOM 13651 C C . ASP B 1 805 ? 2.662 -29.891 -40.188 1 88.69 805 ASP B C 1
ATOM 13653 O O . ASP B 1 805 ? 1.857 -29 -40.469 1 88.69 805 ASP B O 1
ATOM 13657 N N . CYS B 1 806 ? 2.605 -31.172 -40.469 1 86.5 806 CYS B N 1
ATOM 13658 C CA . CYS B 1 806 ? 1.433 -31.609 -41.219 1 86.5 806 CYS B CA 1
ATOM 13659 C C . CYS B 1 806 ? 0.927 -32.969 -40.719 1 86.5 806 CYS B C 1
ATOM 13661 O O . CYS B 1 806 ? 1.719 -33.812 -40.312 1 86.5 806 CYS B O 1
ATOM 13663 N N . LEU B 1 807 ? -0.383 -33.094 -40.656 1 88.44 807 LEU B N 1
ATOM 13664 C CA . LEU B 1 807 ? -1.021 -34.375 -40.344 1 88.44 807 LEU B CA 1
ATOM 13665 C C . LEU B 1 807 ? -1.604 -35.031 -41.594 1 88.44 807 LEU B C 1
ATOM 13667 O O . LEU B 1 807 ? -2.164 -34.344 -42.469 1 88.44 807 LEU B O 1
ATOM 13671 N N . ASP B 1 808 ? -1.417 -36.25 -41.688 1 87.88 808 ASP B N 1
ATOM 13672 C CA . ASP B 1 808 ? -2.076 -36.969 -42.781 1 87.88 808 ASP B CA 1
ATOM 13673 C C . ASP B 1 808 ? -3.588 -37.031 -42.562 1 87.88 808 ASP B C 1
ATOM 13675 O O . ASP B 1 808 ? -4.066 -36.969 -41.438 1 87.88 808 ASP B O 1
ATOM 13679 N N . GLU B 1 809 ? -4.25 -37.062 -43.719 1 88.62 809 GLU B N 1
ATOM 13680 C CA . GLU B 1 809 ? -5.703 -37.156 -43.625 1 88.62 809 GLU B CA 1
ATOM 13681 C C . GLU B 1 809 ? -6.109 -38.406 -42.875 1 88.62 809 GLU B C 1
ATOM 13683 O O . GLU B 1 809 ? -5.645 -39.531 -43.188 1 88.62 809 GLU B O 1
ATOM 13688 N N . PHE B 1 810 ? -6.832 -38.156 -41.844 1 90.31 810 PHE B N 1
ATOM 13689 C CA . PHE B 1 810 ? -7.199 -39.281 -41 1 90.31 810 PHE B CA 1
ATOM 13690 C C . PHE B 1 810 ? -8.578 -39.062 -40.375 1 90.31 810 PHE B C 1
ATOM 13692 O O . PHE B 1 810 ? -9.039 -37.938 -40.25 1 90.31 810 PHE B O 1
ATOM 13699 N N . VAL B 1 811 ? -9.234 -40.188 -40.219 1 92 811 VAL B N 1
ATOM 13700 C CA . VAL B 1 811 ? -10.531 -40.156 -39.531 1 92 811 VAL B CA 1
ATOM 13701 C C . VAL B 1 811 ? -10.438 -40.938 -38.219 1 92 811 VAL B C 1
ATOM 13703 O O . VAL B 1 811 ? -9.992 -42.062 -38.188 1 92 811 VAL B O 1
ATOM 13706 N N . ILE B 1 812 ? -10.758 -40.312 -37.156 1 92.75 812 ILE B N 1
ATOM 13707 C CA . ILE B 1 812 ? -10.828 -41 -35.875 1 92.75 812 ILE B CA 1
ATOM 13708 C C . ILE B 1 812 ? -12.109 -41.812 -35.781 1 92.75 812 ILE B C 1
ATOM 13710 O O . ILE B 1 812 ? -13.211 -41.281 -35.688 1 92.75 812 ILE B O 1
ATOM 13714 N N . PRO B 1 813 ? -11.938 -43.031 -35.781 1 91.12 813 PRO B N 1
ATOM 13715 C CA . PRO B 1 813 ? -13.125 -43.875 -35.875 1 91.12 813 PRO B CA 1
ATOM 13716 C C . PRO B 1 813 ? -13.945 -43.906 -34.594 1 91.12 813 PRO B C 1
ATOM 13718 O O . PRO B 1 813 ? -13.477 -43.469 -33.562 1 91.12 813 PRO B O 1
ATOM 13721 N N . GLN B 1 814 ? -15.109 -44.531 -34.75 1 91 814 GLN B N 1
ATOM 13722 C CA . GLN B 1 814 ? -16.016 -44.688 -33.625 1 91 814 GLN B CA 1
ATOM 13723 C C . GLN B 1 814 ? -15.414 -45.594 -32.562 1 91 814 GLN B C 1
ATOM 13725 O O . GLN B 1 814 ? -14.828 -46.625 -32.875 1 91 814 GLN B O 1
ATOM 13730 N N . GLY B 1 815 ? -15.445 -45.188 -31.391 1 88.06 815 GLY B N 1
ATOM 13731 C CA . GLY B 1 815 ? -14.953 -45.969 -30.281 1 88.06 815 GLY B CA 1
ATOM 13732 C C . GLY B 1 815 ? -13.484 -45.781 -30 1 88.06 815 GLY B C 1
ATOM 13733 O O . GLY B 1 815 ? -12.953 -46.281 -29.016 1 88.06 815 GLY B O 1
ATOM 13734 N N . ALA B 1 816 ? -12.844 -45 -30.781 1 90.94 816 ALA B N 1
ATOM 13735 C CA . ALA B 1 816 ? -11.422 -44.719 -30.578 1 90.94 816 ALA B CA 1
ATOM 13736 C C . ALA B 1 816 ? -11.211 -43.719 -29.438 1 90.94 816 ALA B C 1
ATOM 13738 O O . ALA B 1 816 ? -12.047 -42.844 -29.219 1 90.94 816 ALA B O 1
ATOM 13739 N N . PHE B 1 817 ? -10.086 -43.844 -28.641 1 91.25 817 PHE B N 1
ATOM 13740 C CA . PHE B 1 817 ? -9.68 -42.938 -27.578 1 91.25 817 PHE B CA 1
ATOM 13741 C C . PHE B 1 817 ? -10.781 -42.781 -26.547 1 91.25 817 PHE B C 1
ATOM 13743 O O . PHE B 1 817 ? -11.188 -41.656 -26.219 1 91.25 817 PHE B O 1
ATOM 13750 N N . ARG B 1 818 ? -11.203 -43.781 -26.016 1 88.56 818 ARG B N 1
ATOM 13751 C CA . ARG B 1 818 ? -12.32 -43.75 -25.078 1 88.56 818 ARG B CA 1
ATOM 13752 C C . ARG B 1 818 ? -11.93 -43.062 -23.781 1 88.56 818 ARG B C 1
ATOM 13754 O O . ARG B 1 818 ? -12.781 -42.438 -23.125 1 88.56 818 ARG B O 1
ATOM 13761 N N . SER B 1 819 ? -10.633 -43.125 -23.406 1 90.62 819 SER B N 1
ATOM 13762 C CA . SER B 1 819 ? -10.203 -42.625 -22.125 1 90.62 819 SER B CA 1
ATOM 13763 C C . SER B 1 819 ? -9.547 -41.25 -22.266 1 90.62 819 SER B C 1
ATOM 13765 O O . SER B 1 819 ? -9.227 -40.594 -21.266 1 90.62 819 SER B O 1
ATOM 13767 N N . LEU B 1 820 ? -9.344 -40.781 -23.438 1 92 820 LEU B N 1
ATOM 13768 C CA . LEU B 1 820 ? -8.602 -39.562 -23.688 1 92 820 LEU B CA 1
ATOM 13769 C C . LEU B 1 820 ? -9.359 -38.344 -23.125 1 92 820 LEU B C 1
ATOM 13771 O O . LEU B 1 820 ? -10.547 -38.188 -23.406 1 92 820 LEU B O 1
ATOM 13775 N N . ARG B 1 821 ? -8.688 -37.594 -22.391 1 91.5 821 ARG B N 1
ATOM 13776 C CA . ARG B 1 821 ? -9.312 -36.438 -21.766 1 91.5 821 ARG B CA 1
ATOM 13777 C C . ARG B 1 821 ? -8.859 -35.125 -22.438 1 91.5 821 ARG B C 1
ATOM 13779 O O . ARG B 1 821 ? -9.617 -34.156 -22.5 1 91.5 821 ARG B O 1
ATOM 13786 N N . ARG B 1 822 ? -7.641 -35.156 -22.875 1 92.44 822 ARG B N 1
ATOM 13787 C CA . ARG B 1 822 ? -7.109 -33.969 -23.531 1 92.44 822 ARG B CA 1
ATOM 13788 C C . ARG B 1 822 ? -6.398 -34.344 -24.828 1 92.44 822 ARG B C 1
ATOM 13790 O O . ARG B 1 822 ? -5.605 -35.281 -24.859 1 92.44 822 ARG B O 1
ATOM 13797 N N . LEU B 1 823 ? -6.742 -33.625 -25.812 1 92 823 LEU B N 1
ATOM 13798 C CA . LEU B 1 823 ? -6.141 -33.812 -27.141 1 92 823 LEU B CA 1
ATOM 13799 C C . LEU B 1 823 ? -5.617 -32.5 -27.688 1 92 823 LEU B C 1
ATOM 13801 O O . LEU B 1 823 ? -6.371 -31.531 -27.812 1 92 823 LEU B O 1
ATOM 13805 N N . CYS B 1 824 ? -4.355 -32.531 -27.922 1 91.44 824 CYS B N 1
ATOM 13806 C CA . CYS B 1 824 ? -3.732 -31.297 -28.406 1 91.44 824 CYS B CA 1
ATOM 13807 C C . CYS B 1 824 ? -3.088 -31.516 -29.766 1 91.44 824 CYS B C 1
ATOM 13809 O O . CYS B 1 824 ? -2.295 -32.438 -29.938 1 91.44 824 CYS B O 1
ATOM 13811 N N . PHE B 1 825 ? -3.479 -30.672 -30.734 1 90.5 825 PHE B N 1
ATOM 13812 C CA . PHE B 1 825 ? -2.82 -30.625 -32.031 1 90.5 825 PHE B CA 1
ATOM 13813 C C . PHE B 1 825 ? -2.049 -29.312 -32.219 1 90.5 825 PHE B C 1
ATOM 13815 O O . PHE B 1 825 ? -2.633 -28.234 -32.156 1 90.5 825 PHE B O 1
ATOM 13822 N N . LYS B 1 826 ? -0.853 -29.406 -32.219 1 90.38 826 LYS B N 1
ATOM 13823 C CA . LYS B 1 826 ? -0.037 -28.25 -32.594 1 90.38 826 LYS B CA 1
ATOM 13824 C C . LYS B 1 826 ? 0.534 -28.406 -34 1 90.38 826 LYS B C 1
ATOM 13826 O O . LYS B 1 826 ? 1.566 -29.047 -34.188 1 90.38 826 LYS B O 1
ATOM 13831 N N . VAL B 1 827 ? -0.141 -27.781 -34.938 1 89.62 827 VAL B N 1
ATOM 13832 C CA . VAL B 1 827 ? 0.201 -28.016 -36.344 1 89.62 827 VAL B CA 1
ATOM 13833 C C . VAL B 1 827 ? 0.397 -26.672 -37.062 1 89.62 827 VAL B C 1
ATOM 13835 O O . VAL B 1 827 ? -0.087 -25.641 -36.594 1 89.62 827 VAL B O 1
ATOM 13838 N N . GLN B 1 828 ? 1.137 -26.766 -38.125 1 87 828 GLN B N 1
ATOM 13839 C CA . GLN B 1 828 ? 1.329 -25.578 -38.938 1 87 828 GLN B CA 1
ATOM 13840 C C . GLN B 1 828 ? 0.273 -25.484 -40.031 1 87 828 GLN B C 1
ATOM 13842 O O . GLN B 1 828 ? -0.186 -24.391 -40.375 1 87 828 GLN B O 1
ATOM 13847 N N . VAL B 1 829 ? -0.088 -26.641 -40.562 1 81.25 829 VAL B N 1
ATOM 13848 C CA . VAL B 1 829 ? -1.106 -26.672 -41.594 1 81.25 829 VAL B CA 1
ATOM 13849 C C . VAL B 1 829 ? -2.457 -27.047 -40.969 1 81.25 829 VAL B C 1
ATOM 13851 O O . VAL B 1 829 ? -2.539 -27.922 -40.125 1 81.25 829 VAL B O 1
ATOM 13854 N N . SER B 1 830 ? -3.457 -26.359 -41.344 1 81.12 830 SER B N 1
ATOM 13855 C CA . SER B 1 830 ? -4.773 -26.469 -40.719 1 81.12 830 SER B CA 1
ATOM 13856 C C . SER B 1 830 ? -5.527 -27.688 -41.219 1 81.12 830 SER B C 1
ATOM 13858 O O . SER B 1 830 ? -6.609 -27.578 -41.812 1 81.12 830 SER B O 1
ATOM 13860 N N . VAL B 1 831 ? -4.898 -28.844 -41.25 1 82.81 831 VAL B N 1
ATOM 13861 C CA . VAL B 1 831 ? -5.605 -30.078 -41.562 1 82.81 831 VAL B CA 1
ATOM 13862 C C . VAL B 1 831 ? -5.738 -30.938 -40.312 1 82.81 831 VAL B C 1
ATOM 13864 O O . VAL B 1 831 ? -4.734 -31.312 -39.688 1 82.81 831 VAL B O 1
ATOM 13867 N N . PHE B 1 832 ? -6.977 -31.125 -39.906 1 89.06 832 PHE B N 1
ATOM 13868 C CA . PHE B 1 832 ? -7.23 -31.906 -38.719 1 89.06 832 PHE B CA 1
ATOM 13869 C C . PHE B 1 832 ? -8.016 -33.188 -39.062 1 89.06 832 PHE B C 1
ATOM 13871 O O . PHE B 1 832 ? -8.703 -33.219 -40.062 1 89.06 832 PHE B O 1
ATOM 13878 N N . PRO B 1 833 ? -7.887 -34.094 -38.25 1 88.44 833 PRO B N 1
ATOM 13879 C CA . PRO B 1 833 ? -8.648 -35.312 -38.469 1 88.44 833 PRO B CA 1
ATOM 13880 C C . PRO B 1 833 ? -10.148 -35.125 -38.281 1 88.44 833 PRO B C 1
ATOM 13882 O O . PRO B 1 833 ? -10.57 -34.375 -37.406 1 88.44 833 PRO B O 1
ATOM 13885 N N . ARG B 1 834 ? -10.852 -35.812 -39.094 1 89.25 834 ARG B N 1
ATOM 13886 C CA . ARG B 1 834 ? -12.305 -35.812 -38.938 1 89.25 834 ARG B CA 1
ATOM 13887 C C . ARG B 1 834 ? -12.711 -36.688 -37.75 1 89.25 834 ARG B C 1
ATOM 13889 O O . ARG B 1 834 ? -12.164 -37.781 -37.594 1 89.25 834 ARG B O 1
ATOM 13896 N N . ILE B 1 835 ? -13.578 -36.312 -36.938 1 90.69 835 ILE B N 1
ATOM 13897 C CA . ILE B 1 835 ? -14.023 -37.062 -35.75 1 90.69 835 ILE B CA 1
ATOM 13898 C C . ILE B 1 835 ? -15.391 -37.656 -36.031 1 90.69 835 ILE B C 1
ATOM 13900 O O . ILE B 1 835 ? -16.359 -36.969 -36.281 1 90.69 835 ILE B O 1
ATOM 13904 N N . GLU B 1 836 ? -15.461 -38.938 -36 1 88.25 836 GLU B N 1
ATOM 13905 C CA . GLU B 1 836 ? -16.734 -39.625 -36.188 1 88.25 836 GLU B CA 1
ATOM 13906 C C . GLU B 1 836 ? -17.578 -39.594 -34.906 1 88.25 836 GLU B C 1
ATOM 13908 O O . GLU B 1 836 ? -17.031 -39.406 -33.812 1 88.25 836 GLU B O 1
ATOM 13913 N N . ALA B 1 837 ? -18.797 -39.781 -35.094 1 88 837 ALA B N 1
ATOM 13914 C CA . ALA B 1 837 ? -19.703 -39.812 -33.969 1 88 837 ALA B CA 1
ATOM 13915 C C . ALA B 1 837 ? -19.391 -40.938 -33 1 88 837 ALA B C 1
ATOM 13917 O O . ALA B 1 837 ? -19.172 -42.094 -33.438 1 88 837 ALA B O 1
ATOM 13918 N N . GLY B 1 838 ? -19.188 -40.688 -31.812 1 86.44 838 GLY B N 1
ATOM 13919 C CA . GLY B 1 838 ? -18.906 -41.688 -30.797 1 86.44 838 GLY B CA 1
ATOM 13920 C C . GLY B 1 838 ? -17.438 -41.781 -30.438 1 86.44 838 GLY B C 1
ATOM 13921 O O . GLY B 1 838 ? -17.062 -42.5 -29.5 1 86.44 838 GLY B O 1
ATOM 13922 N N . ALA B 1 839 ? -16.641 -41.125 -31.188 1 90.31 839 ALA B N 1
ATOM 13923 C CA . ALA B 1 839 ? -15.227 -41.062 -30.859 1 90.31 839 ALA B CA 1
ATOM 13924 C C . ALA B 1 839 ? -14.969 -40.062 -29.734 1 90.31 839 ALA B C 1
ATOM 13926 O O . ALA B 1 839 ? -15.789 -39.156 -29.484 1 90.31 839 ALA B O 1
ATOM 13927 N N . LEU B 1 840 ? -13.852 -40.312 -28.953 1 92.5 840 LEU B N 1
ATOM 13928 C CA . LEU B 1 840 ? -13.43 -39.375 -27.938 1 92.5 840 LEU B CA 1
ATOM 13929 C C . LEU B 1 840 ? -14.555 -39.094 -26.938 1 92.5 840 LEU B C 1
ATOM 13931 O O . LEU B 1 840 ? -14.883 -37.938 -26.672 1 92.5 840 LEU B O 1
ATOM 13935 N N . ARG B 1 841 ? -15.062 -40.031 -26.391 1 88.5 841 ARG B N 1
ATOM 13936 C CA . ARG B 1 841 ? -16.234 -39.938 -25.531 1 88.5 841 ARG B CA 1
ATOM 13937 C C . ARG B 1 841 ? -15.953 -39.094 -24.297 1 88.5 841 ARG B C 1
ATOM 13939 O O . ARG B 1 841 ? -16.812 -38.344 -23.844 1 88.5 841 ARG B O 1
ATOM 13946 N N . ASP B 1 842 ? -14.727 -39.219 -23.734 1 90.38 842 ASP B N 1
ATOM 13947 C CA . ASP B 1 842 ? -14.438 -38.562 -22.453 1 90.38 842 ASP B CA 1
ATOM 13948 C C . ASP B 1 842 ? -13.57 -37.312 -22.656 1 90.38 842 ASP B C 1
ATOM 13950 O O . ASP B 1 842 ? -12.953 -36.844 -21.719 1 90.38 842 ASP B O 1
ATOM 13954 N N . LEU B 1 843 ? -13.5 -36.781 -23.781 1 91.56 843 LEU B N 1
ATOM 13955 C CA . LEU B 1 843 ? -12.648 -35.625 -24.047 1 91.56 843 LEU B CA 1
ATOM 13956 C C . LEU B 1 843 ? -13.172 -34.375 -23.359 1 91.56 843 LEU B C 1
ATOM 13958 O O . LEU B 1 843 ? -14.328 -34 -23.547 1 91.56 843 LEU B O 1
ATOM 13962 N N . VAL B 1 844 ? -12.336 -33.812 -22.578 1 88.75 844 VAL B N 1
ATOM 13963 C CA . VAL B 1 844 ? -12.734 -32.625 -21.812 1 88.75 844 VAL B CA 1
ATOM 13964 C C . VAL B 1 844 ? -12.141 -31.375 -22.453 1 88.75 844 VAL B C 1
ATOM 13966 O O . VAL B 1 844 ? -12.781 -30.312 -22.453 1 88.75 844 VAL B O 1
ATOM 13969 N N . SER B 1 845 ? -10.922 -31.531 -22.969 1 90.19 845 SER B N 1
ATOM 13970 C CA . SER B 1 845 ? -10.234 -30.359 -23.531 1 90.19 845 SER B CA 1
ATOM 13971 C C . SER B 1 845 ? -9.672 -30.656 -24.906 1 90.19 845 SER B C 1
ATOM 13973 O O . SER B 1 845 ? -9.023 -31.688 -25.125 1 90.19 845 SER B O 1
ATOM 13975 N N . LEU B 1 846 ? -9.992 -29.797 -25.844 1 90.38 846 LEU B N 1
ATOM 13976 C CA . LEU B 1 846 ? -9.477 -29.875 -27.203 1 90.38 846 LEU B CA 1
ATOM 13977 C C . LEU B 1 846 ? -8.633 -28.641 -27.531 1 90.38 846 LEU B C 1
ATOM 13979 O O . LEU B 1 846 ? -9.125 -27.516 -27.453 1 90.38 846 LEU B O 1
ATOM 13983 N N . GLN B 1 847 ? -7.398 -28.906 -27.828 1 90.44 847 GLN B N 1
ATOM 13984 C CA . GLN B 1 847 ? -6.5 -27.812 -28.156 1 90.44 847 GLN B CA 1
ATOM 13985 C C . GLN B 1 847 ? -6.082 -27.844 -29.625 1 90.44 847 GLN B C 1
ATOM 13987 O O . GLN B 1 847 ? -5.465 -28.812 -30.078 1 90.44 847 GLN B O 1
ATOM 13992 N N . LEU B 1 848 ? -6.465 -26.844 -30.297 1 90.25 848 LEU B N 1
ATOM 13993 C CA . LEU B 1 848 ? -6.105 -26.703 -31.703 1 90.25 848 LEU B CA 1
ATOM 13994 C C . LEU B 1 848 ? -5.152 -25.531 -31.906 1 90.25 848 LEU B C 1
ATOM 13996 O O . LEU B 1 848 ? -5.586 -24.422 -32.219 1 90.25 848 LEU B O 1
ATOM 14000 N N . LEU B 1 849 ? -3.924 -25.844 -31.797 1 89.5 849 LEU B N 1
ATOM 14001 C CA . LEU B 1 849 ? -2.926 -24.781 -31.844 1 89.5 849 LEU B CA 1
ATOM 14002 C C . LEU B 1 849 ? -2.34 -24.656 -33.25 1 89.5 849 LEU B C 1
ATOM 14004 O O . LEU B 1 849 ? -1.315 -25.266 -33.562 1 89.5 849 LEU B O 1
ATOM 14008 N N . CYS B 1 850 ? -3.084 -23.953 -34 1 88.5 850 CYS B N 1
ATOM 14009 C CA . CYS B 1 850 ? -2.688 -23.625 -35.344 1 88.5 850 CYS B CA 1
ATOM 14010 C C . CYS B 1 850 ? -2.852 -22.141 -35.656 1 88.5 850 CYS B C 1
ATOM 14012 O O . CYS B 1 850 ? -3.953 -21.609 -35.531 1 88.5 850 CYS B O 1
ATOM 14014 N N . ARG B 1 851 ? -1.757 -21.547 -36 1 85.25 851 ARG B N 1
ATOM 14015 C CA . ARG B 1 851 ? -1.769 -20.094 -36.25 1 85.25 851 ARG B CA 1
ATOM 14016 C C . ARG B 1 851 ? -2.67 -19.75 -37.438 1 85.25 851 ARG B C 1
ATOM 14018 O O . ARG B 1 851 ? -3.312 -18.703 -37.438 1 85.25 851 ARG B O 1
ATOM 14025 N N . HIS B 1 852 ? -2.76 -20.656 -38.406 1 84 852 HIS B N 1
ATOM 14026 C CA . HIS B 1 852 ? -3.498 -20.359 -39.656 1 84 852 HIS B CA 1
ATOM 14027 C C . HIS B 1 852 ? -4.82 -21.125 -39.688 1 84 852 HIS B C 1
ATOM 14029 O O . HIS B 1 852 ? -5.316 -21.453 -40.75 1 84 852 HIS B O 1
ATOM 14035 N N . LEU B 1 853 ? -5.344 -21.328 -38.5 1 88.62 853 LEU B N 1
ATOM 14036 C CA . LEU B 1 853 ? -6.633 -22.016 -38.438 1 88.62 853 LEU B CA 1
ATOM 14037 C C . LEU B 1 853 ? -7.738 -21.141 -39 1 88.62 853 LEU B C 1
ATOM 14039 O O . LEU B 1 853 ? -7.879 -19.969 -38.625 1 88.62 853 LEU B O 1
ATOM 14043 N N . VAL B 1 854 ? -8.484 -21.672 -40.031 1 85.88 854 VAL B N 1
ATOM 14044 C CA . VAL B 1 854 ? -9.562 -20.906 -40.625 1 85.88 854 VAL B CA 1
ATOM 14045 C C . VAL B 1 854 ? -10.906 -21.531 -40.281 1 85.88 854 VAL B C 1
ATOM 14047 O O . VAL B 1 854 ? -11.172 -22.688 -40.625 1 85.88 854 VAL B O 1
ATOM 14050 N N . GLY B 1 855 ? -11.68 -20.812 -39.594 1 86 855 GLY B N 1
ATOM 14051 C CA . GLY B 1 855 ? -13 -21.266 -39.219 1 86 855 GLY B CA 1
ATOM 14052 C C . GLY B 1 855 ? -12.961 -22.516 -38.344 1 86 855 GLY B C 1
ATOM 14053 O O . GLY B 1 855 ? -12.148 -22.625 -37.438 1 86 855 GLY B O 1
ATOM 14054 N N . LEU B 1 856 ? -13.781 -23.484 -38.594 1 87.62 856 LEU B N 1
ATOM 14055 C CA . LEU B 1 856 ? -13.852 -24.719 -37.812 1 87.62 856 LEU B CA 1
ATOM 14056 C C . LEU B 1 856 ? -12.977 -25.812 -38.438 1 87.62 856 LEU B C 1
ATOM 14058 O O . LEU B 1 856 ? -12.695 -26.828 -37.781 1 87.62 856 LEU B O 1
ATOM 14062 N N . ALA B 1 857 ? -12.469 -25.578 -39.531 1 81.75 857 ALA B N 1
ATOM 14063 C CA . ALA B 1 857 ? -11.57 -26.484 -40.25 1 81.75 857 ALA B CA 1
ATOM 14064 C C . ALA B 1 857 ? -12.125 -27.891 -40.281 1 81.75 857 ALA B C 1
ATOM 14066 O O . ALA B 1 857 ? -11.391 -28.875 -40.125 1 81.75 857 ALA B O 1
ATOM 14067 N N . GLY B 1 858 ? -13.453 -28.047 -40.281 1 80.81 858 GLY B N 1
ATOM 14068 C CA . GLY B 1 858 ? -14.109 -29.344 -40.469 1 80.81 858 GLY B CA 1
ATOM 14069 C C . GLY B 1 858 ? -14.289 -30.078 -39.156 1 80.81 858 GLY B C 1
ATOM 14070 O O . GLY B 1 858 ? -14.758 -31.219 -39.125 1 80.81 858 GLY B O 1
ATOM 14071 N N . ILE B 1 859 ? -13.859 -29.516 -38.062 1 85.75 859 ILE B N 1
ATOM 14072 C CA . ILE B 1 859 ? -14 -30.172 -36.781 1 85.75 859 ILE B CA 1
ATOM 14073 C C . ILE B 1 859 ? -15.414 -29.969 -36.219 1 85.75 859 ILE B C 1
ATOM 14075 O O . ILE B 1 859 ? -15.891 -28.828 -36.156 1 85.75 859 ILE B O 1
ATOM 14079 N N . GLU B 1 860 ? -16.094 -31.016 -36 1 85.31 860 GLU B N 1
ATOM 14080 C CA . GLU B 1 860 ? -17.422 -30.984 -35.406 1 85.31 860 GLU B CA 1
ATOM 14081 C C . GLU B 1 860 ? -17.391 -31.344 -33.938 1 85.31 860 GLU B C 1
ATOM 14083 O O . GLU B 1 860 ? -17.016 -32.469 -33.562 1 85.31 860 GLU B O 1
ATOM 14088 N N . ILE B 1 861 ? -17.734 -30.438 -33.094 1 87.38 861 ILE B N 1
ATOM 14089 C CA . ILE B 1 861 ? -17.641 -30.672 -31.656 1 87.38 861 ILE B CA 1
ATOM 14090 C C . ILE B 1 861 ? -19.016 -31.016 -31.094 1 87.38 861 ILE B C 1
ATOM 14092 O O . ILE B 1 861 ? -19.156 -31.234 -29.891 1 87.38 861 ILE B O 1
ATOM 14096 N N . GLU B 1 862 ? -20.031 -31.172 -31.875 1 84.38 862 GLU B N 1
ATOM 14097 C CA . GLU B 1 862 ? -21.391 -31.406 -31.422 1 84.38 862 GLU B CA 1
ATOM 14098 C C . GLU B 1 862 ? -21.531 -32.75 -30.719 1 84.38 862 GLU B C 1
ATOM 14100 O O . GLU B 1 862 ? -22.281 -32.875 -29.75 1 84.38 862 GLU B O 1
ATOM 14105 N N . ASP B 1 863 ? -20.703 -33.656 -31.172 1 84.25 863 ASP B N 1
ATOM 14106 C CA . ASP B 1 863 ? -20.844 -35 -30.609 1 84.25 863 ASP B CA 1
ATOM 14107 C C . ASP B 1 863 ? -19.938 -35.188 -29.406 1 84.25 863 ASP B C 1
ATOM 14109 O O . ASP B 1 863 ? -19.953 -36.25 -28.766 1 84.25 863 ASP B O 1
ATOM 14113 N N . LEU B 1 864 ? -19.141 -34.281 -29.062 1 90 864 LEU B N 1
ATOM 14114 C CA . LEU B 1 864 ? -18.266 -34.344 -27.891 1 90 864 LEU B CA 1
ATOM 14115 C C . LEU B 1 864 ? -19 -33.875 -26.641 1 90 864 LEU B C 1
ATOM 14117 O O . LEU B 1 864 ? -18.844 -32.719 -26.234 1 90 864 LEU B O 1
ATOM 14121 N N . ARG B 1 865 ? -19.625 -34.656 -25.984 1 81.69 865 ARG B N 1
ATOM 14122 C CA . ARG B 1 865 ? -20.594 -34.344 -24.938 1 81.69 865 ARG B CA 1
ATOM 14123 C C . ARG B 1 865 ? -19.891 -33.844 -23.672 1 81.69 865 ARG B C 1
ATOM 14125 O O . ARG B 1 865 ? -20.484 -33.156 -22.859 1 81.69 865 ARG B O 1
ATOM 14132 N N . GLU B 1 866 ? -18.609 -34.25 -23.438 1 85.12 866 GLU B N 1
ATOM 14133 C CA . GLU B 1 866 ? -17.938 -33.875 -22.203 1 85.12 866 GLU B CA 1
ATOM 14134 C C . GLU B 1 866 ? -17 -32.719 -22.406 1 85.12 866 GLU B C 1
ATOM 14136 O O . GLU B 1 866 ? -16.281 -32.312 -21.469 1 85.12 866 GLU B O 1
ATOM 14141 N N . LEU B 1 867 ? -17.016 -32.125 -23.516 1 87.94 867 LEU B N 1
ATOM 14142 C CA . LEU B 1 867 ? -16.094 -31.047 -23.844 1 87.94 867 LEU B CA 1
ATOM 14143 C C . LEU B 1 867 ? -16.375 -29.797 -23 1 87.94 867 LEU B C 1
ATOM 14145 O O . LEU B 1 867 ? -17.5 -29.312 -22.969 1 87.94 867 LEU B O 1
ATOM 14149 N N . LYS B 1 868 ? -15.359 -29.344 -22.328 1 80.88 868 LYS B N 1
ATOM 14150 C CA . LYS B 1 868 ? -15.539 -28.188 -21.469 1 80.88 868 LYS B CA 1
ATOM 14151 C C . LYS B 1 868 ? -14.711 -27 -21.953 1 80.88 868 LYS B C 1
ATOM 14153 O O . LYS B 1 868 ? -15.031 -25.844 -21.656 1 80.88 868 LYS B O 1
ATOM 14158 N N . GLU B 1 869 ? -13.625 -27.328 -22.672 1 87.19 869 GLU B N 1
ATOM 14159 C CA . GLU B 1 869 ? -12.727 -26.25 -23.062 1 87.19 869 GLU B CA 1
ATOM 14160 C C . GLU B 1 869 ? -12.148 -26.484 -24.469 1 87.19 869 GLU B C 1
ATOM 14162 O O . GLU B 1 869 ? -11.844 -27.625 -24.828 1 87.19 869 GLU B O 1
ATOM 14167 N N . VAL B 1 870 ? -12.039 -25.422 -25.203 1 88.69 870 VAL B N 1
ATOM 14168 C CA . VAL B 1 870 ? -11.352 -25.422 -26.5 1 88.69 870 VAL B CA 1
ATOM 14169 C C . VAL B 1 870 ? -10.32 -24.297 -26.531 1 88.69 870 VAL B C 1
ATOM 14171 O O . VAL B 1 870 ? -10.648 -23.141 -26.266 1 88.69 870 VAL B O 1
ATOM 14174 N N . THR B 1 871 ? -9.094 -24.641 -26.766 1 88.31 871 THR B N 1
ATOM 14175 C CA . THR B 1 871 ? -8.023 -23.641 -26.797 1 88.31 871 THR B CA 1
ATOM 14176 C C . THR B 1 871 ? -7.535 -23.391 -28.219 1 88.31 871 THR B C 1
ATOM 14178 O O . THR B 1 871 ? -7.238 -24.344 -28.938 1 88.31 871 THR B O 1
ATOM 14181 N N . LEU B 1 872 ? -7.504 -22.172 -28.578 1 88.75 872 LEU B N 1
ATOM 14182 C CA . LEU B 1 872 ? -7.02 -21.766 -29.891 1 88.75 872 LEU B CA 1
ATOM 14183 C C . LEU B 1 872 ? -5.773 -20.891 -29.766 1 88.75 872 LEU B C 1
ATOM 14185 O O . LEU B 1 872 ? -5.465 -20.391 -28.672 1 88.75 872 LEU B O 1
ATOM 14189 N N . ASP B 1 873 ? -5.082 -20.781 -30.828 1 87.06 873 ASP B N 1
ATOM 14190 C CA . ASP B 1 873 ? -3.916 -19.906 -30.844 1 87.06 873 ASP B CA 1
ATOM 14191 C C . ASP B 1 873 ? -4.332 -18.438 -30.812 1 87.06 873 ASP B C 1
ATOM 14193 O O . ASP B 1 873 ? -5.324 -18.062 -31.438 1 87.06 873 ASP B O 1
ATOM 14197 N N . SER B 1 874 ? -3.639 -17.625 -30.078 1 81.69 874 SER B N 1
ATOM 14198 C CA . SER B 1 874 ? -3.998 -16.219 -29.906 1 81.69 874 SER B CA 1
ATOM 14199 C C . SER B 1 874 ? -3.926 -15.461 -31.219 1 81.69 874 SER B C 1
ATOM 14201 O O . SER B 1 874 ? -4.586 -14.43 -31.375 1 81.69 874 SER B O 1
ATOM 14203 N N . ALA B 1 875 ? -3.203 -15.969 -32.188 1 81.81 875 ALA B N 1
ATOM 14204 C CA . ALA B 1 875 ? -2.977 -15.258 -33.438 1 81.81 875 ALA B CA 1
ATOM 14205 C C . ALA B 1 875 ? -4.07 -15.578 -34.469 1 81.81 875 ALA B C 1
ATOM 14207 O O . ALA B 1 875 ? -4.059 -15.055 -35.562 1 81.81 875 ALA B O 1
ATOM 14208 N N . VAL B 1 876 ? -5.02 -16.328 -34.062 1 87.06 876 VAL B N 1
ATOM 14209 C CA . VAL B 1 876 ? -6.066 -16.703 -35 1 87.06 876 VAL B CA 1
ATOM 14210 C C . VAL B 1 876 ? -6.895 -15.477 -35.375 1 87.06 876 VAL B C 1
ATOM 14212 O O . VAL B 1 876 ? -6.949 -14.5 -34.625 1 87.06 876 VAL B O 1
ATOM 14215 N N . SER B 1 877 ? -7.543 -15.508 -36.562 1 85.12 877 SER B N 1
ATOM 14216 C CA . SER B 1 877 ? -8.32 -14.391 -37.062 1 85.12 877 SER B CA 1
ATOM 14217 C C . SER B 1 877 ? -9.594 -14.18 -36.25 1 85.12 877 SER B C 1
ATOM 14219 O O . SER B 1 877 ? -10.031 -15.07 -35.531 1 85.12 877 SER B O 1
ATOM 14221 N N . ARG B 1 878 ? -10.188 -13 -36.344 1 87.12 878 ARG B N 1
ATOM 14222 C CA . ARG B 1 878 ? -11.43 -12.664 -35.688 1 87.12 878 ARG B CA 1
ATOM 14223 C C . ARG B 1 878 ? -12.578 -13.523 -36.188 1 87.12 878 ARG B C 1
ATOM 14225 O O . ARG B 1 878 ? -13.461 -13.906 -35.406 1 87.12 878 ARG B O 1
ATOM 14232 N N . TYR B 1 879 ? -12.445 -13.82 -37.438 1 88.44 879 TYR B N 1
ATOM 14233 C CA . TYR B 1 879 ? -13.477 -14.664 -38.031 1 88.44 879 TYR B CA 1
ATOM 14234 C C . TYR B 1 879 ? -13.484 -16.047 -37.375 1 88.44 879 TYR B C 1
ATOM 14236 O O . TYR B 1 879 ? -14.547 -16.578 -37.062 1 88.44 879 TYR B O 1
ATOM 14244 N N . THR B 1 880 ? -12.344 -16.562 -37.219 1 90.75 880 THR B N 1
ATOM 14245 C CA . THR B 1 880 ? -12.219 -17.859 -36.594 1 90.75 880 THR B CA 1
ATOM 14246 C C . THR B 1 880 ? -12.695 -17.828 -35.125 1 90.75 880 THR B C 1
ATOM 14248 O O . THR B 1 880 ? -13.359 -18.75 -34.656 1 90.75 880 THR B O 1
ATOM 14251 N N . LYS B 1 881 ? -12.32 -16.812 -34.469 1 89.25 881 LYS B N 1
ATOM 14252 C CA . LYS B 1 881 ? -12.734 -16.672 -33.062 1 89.25 881 LYS B CA 1
ATOM 14253 C C . LYS B 1 881 ? -14.258 -16.641 -32.938 1 89.25 881 LYS B C 1
ATOM 14255 O O . LYS B 1 881 ? -14.828 -17.312 -32.094 1 89.25 881 LYS B O 1
ATOM 14260 N N . GLU B 1 882 ? -14.906 -15.875 -33.781 1 89 882 GLU B N 1
ATOM 14261 C CA . GLU B 1 882 ? -16.359 -15.75 -33.75 1 89 882 GLU B CA 1
ATOM 14262 C C . GLU B 1 882 ? -17.031 -17.062 -34.125 1 89 882 GLU B C 1
ATOM 14264 O O . GLU B 1 882 ? -18.078 -17.422 -33.562 1 89 882 GLU B O 1
ATOM 14269 N N . SER B 1 883 ? -16.453 -17.734 -35.062 1 90.94 883 SER B N 1
ATOM 14270 C CA . SER B 1 883 ? -17.016 -19.016 -35.5 1 90.94 883 SER B CA 1
ATOM 14271 C C . SER B 1 883 ? -17.016 -20.031 -34.375 1 90.94 883 SER B C 1
ATOM 14273 O O . SER B 1 883 ? -18 -20.75 -34.156 1 90.94 883 SER B O 1
ATOM 14275 N N . TRP B 1 884 ? -16 -20.062 -33.688 1 90.5 884 TRP B N 1
ATOM 14276 C CA . TRP B 1 884 ? -15.875 -21.016 -32.594 1 90.5 884 TRP B CA 1
ATOM 14277 C C . TRP B 1 884 ? -16.734 -20.609 -31.391 1 90.5 884 TRP B C 1
ATOM 14279 O O . TRP B 1 884 ? -17.281 -21.453 -30.688 1 90.5 884 TRP B O 1
ATOM 14289 N N . GLU B 1 885 ? -16.781 -19.344 -31.109 1 87.81 885 GLU B N 1
ATOM 14290 C CA . GLU B 1 885 ? -17.641 -18.875 -30.031 1 87.81 885 GLU B CA 1
ATOM 14291 C C . GLU B 1 885 ? -19.109 -19.188 -30.312 1 87.81 885 GLU B C 1
ATOM 14293 O O . GLU B 1 885 ? -19.844 -19.547 -29.391 1 87.81 885 GLU B O 1
ATOM 14298 N N . THR B 1 886 ? -19.516 -19.047 -31.547 1 86.62 886 THR B N 1
ATOM 14299 C CA . THR B 1 886 ? -20.891 -19.359 -31.938 1 86.62 886 THR B CA 1
ATOM 14300 C C . THR B 1 886 ? -21.172 -20.844 -31.766 1 86.62 886 THR B C 1
ATOM 14302 O O . THR B 1 886 ? -22.219 -21.234 -31.234 1 86.62 886 THR B O 1
ATOM 14305 N N . ARG B 1 887 ? -20.25 -21.625 -32.188 1 88.62 887 ARG B N 1
ATOM 14306 C CA . ARG B 1 887 ? -20.406 -23.062 -32.094 1 88.62 887 ARG B CA 1
ATOM 14307 C C . ARG B 1 887 ? -20.406 -23.5 -30.625 1 88.62 887 ARG B C 1
ATOM 14309 O O . ARG B 1 887 ? -21.125 -24.422 -30.25 1 88.62 887 ARG B O 1
ATOM 14316 N N . ALA B 1 888 ? -19.578 -22.922 -29.859 1 86.94 888 ALA B N 1
ATOM 14317 C CA . ALA B 1 888 ? -19.5 -23.234 -28.438 1 86.94 888 ALA B CA 1
ATOM 14318 C C . ALA B 1 888 ? -20.812 -22.891 -27.734 1 86.94 888 ALA B C 1
ATOM 14320 O O . ALA B 1 888 ? -21.219 -23.609 -26.812 1 86.94 888 ALA B O 1
ATOM 14321 N N . ARG B 1 889 ? -21.422 -21.859 -28.156 1 79.5 889 ARG B N 1
ATOM 14322 C CA . ARG B 1 889 ? -22.703 -21.438 -27.578 1 79.5 889 ARG B CA 1
ATOM 14323 C C . ARG B 1 889 ? -23.797 -22.438 -27.906 1 79.5 889 ARG B C 1
ATOM 14325 O O . ARG B 1 889 ? -24.734 -22.625 -27.125 1 79.5 889 ARG B O 1
ATOM 14332 N N . GLN B 1 890 ? -23.641 -23.078 -29.016 1 80.94 890 GLN B N 1
ATOM 14333 C CA . GLN B 1 890 ? -24.656 -24.016 -29.484 1 80.94 890 GLN B CA 1
ATOM 14334 C C . GLN B 1 890 ? -24.453 -25.391 -28.844 1 80.94 890 GLN B C 1
ATOM 14336 O O . GLN B 1 890 ? -25.375 -26.219 -28.812 1 80.94 890 GLN B O 1
ATOM 14341 N N . HIS B 1 891 ? -23.281 -25.594 -28.328 1 84.38 891 HIS B N 1
ATOM 14342 C CA . HIS B 1 891 ? -22.953 -26.859 -27.688 1 84.38 891 HIS B CA 1
ATOM 14343 C C . HIS B 1 891 ? -23.672 -27 -26.344 1 84.38 891 HIS B C 1
ATOM 14345 O O . HIS B 1 891 ? -23.828 -26.031 -25.609 1 84.38 891 HIS B O 1
ATOM 14351 N N . PRO B 1 892 ? -24.141 -28.141 -26.078 1 73.38 892 PRO B N 1
ATOM 14352 C CA . PRO B 1 892 ? -24.875 -28.359 -24.828 1 73.38 892 PRO B CA 1
ATOM 14353 C C . PRO B 1 892 ? -24.062 -27.969 -23.594 1 73.38 892 PRO B C 1
ATOM 14355 O O . PRO B 1 892 ? -24.625 -27.453 -22.625 1 73.38 892 PRO B O 1
ATOM 14358 N N . ASN B 1 893 ? -22.766 -28.234 -23.562 1 77 893 ASN B N 1
ATOM 14359 C CA . ASN B 1 893 ? -21.938 -27.922 -22.406 1 77 893 ASN B CA 1
ATOM 14360 C C . ASN B 1 893 ? -21.328 -26.516 -22.516 1 77 893 ASN B C 1
ATOM 14362 O O . ASN B 1 893 ? -20.656 -26.047 -21.594 1 77 893 ASN B O 1
ATOM 14366 N N . ARG B 1 894 ? -21.531 -25.891 -23.562 1 77.38 894 ARG B N 1
ATOM 14367 C CA . ARG B 1 894 ? -21.031 -24.531 -23.812 1 77.38 894 ARG B CA 1
ATOM 14368 C C . ARG B 1 894 ? -19.562 -24.422 -23.391 1 77.38 894 ARG B C 1
ATOM 14370 O O . ARG B 1 894 ? -19.234 -23.641 -22.5 1 77.38 894 ARG B O 1
ATOM 14377 N N . PRO B 1 895 ? -18.75 -25.141 -24.016 1 84.75 895 PRO B N 1
ATOM 14378 C CA . PRO B 1 895 ? -17.328 -25.109 -23.672 1 84.75 895 PRO B CA 1
ATOM 14379 C C . PRO B 1 895 ? -16.734 -23.703 -23.75 1 84.75 895 PRO B C 1
ATOM 14381 O O . PRO B 1 895 ? -17.141 -22.891 -24.594 1 84.75 895 PRO B O 1
ATOM 14384 N N . ARG B 1 896 ? -15.75 -23.469 -22.906 1 81 896 ARG B N 1
ATOM 14385 C CA . ARG B 1 896 ? -15.062 -22.172 -22.891 1 81 896 ARG B CA 1
ATOM 14386 C C . ARG B 1 896 ? -14 -22.109 -23.984 1 81 896 ARG B C 1
ATOM 14388 O O . ARG B 1 896 ? -13.289 -23.078 -24.219 1 81 896 ARG B O 1
ATOM 14395 N N . ILE B 1 897 ? -14.008 -21.016 -24.625 1 85.12 897 ILE B N 1
ATOM 14396 C CA . ILE B 1 897 ? -12.961 -20.797 -25.625 1 85.12 897 ILE B CA 1
ATOM 14397 C C . ILE B 1 897 ? -11.797 -20.031 -25 1 85.12 897 ILE B C 1
ATOM 14399 O O . ILE B 1 897 ? -11.961 -18.922 -24.516 1 85.12 897 ILE B O 1
ATOM 14403 N N . LEU B 1 898 ? -10.672 -20.688 -24.984 1 82.62 898 LEU B N 1
ATOM 14404 C CA . LEU B 1 898 ? -9.477 -20.109 -24.391 1 82.62 898 LEU B CA 1
ATOM 14405 C C . LEU B 1 898 ? -8.438 -19.781 -25.453 1 82.62 898 LEU B C 1
ATOM 14407 O O . LEU B 1 898 ? -8.461 -20.359 -26.547 1 82.62 898 LEU B O 1
ATOM 14411 N N . TYR B 1 899 ? -7.633 -18.828 -25.188 1 82.62 899 TYR B N 1
ATOM 14412 C CA . TYR B 1 899 ? -6.566 -18.422 -26.094 1 82.62 899 TYR B CA 1
ATOM 14413 C C . TYR B 1 899 ? -5.207 -18.516 -25.406 1 82.62 899 TYR B C 1
ATOM 14415 O O . TYR B 1 899 ? -5.098 -18.266 -24.203 1 82.62 899 TYR B O 1
ATOM 14423 N N . THR B 1 900 ? -4.199 -18.891 -26.109 1 78.81 900 THR B N 1
ATOM 14424 C CA . THR B 1 900 ? -2.854 -19.031 -25.562 1 78.81 900 THR B CA 1
ATOM 14425 C C . THR B 1 900 ? -2.287 -17.656 -25.188 1 78.81 900 THR B C 1
ATOM 14427 O O . THR B 1 900 ? -2.668 -16.641 -25.781 1 78.81 900 THR B O 1
ATOM 14430 N N . TYR B 1 901 ? -1.53 -17.641 -24.062 1 63.09 901 TYR B N 1
ATOM 14431 C CA . TYR B 1 901 ? -0.93 -16.438 -23.516 1 63.09 901 TYR B CA 1
ATOM 14432 C C . TYR B 1 901 ? 0.135 -15.875 -24.453 1 63.09 901 TYR B C 1
ATOM 14434 O O . TYR B 1 901 ? 0.994 -16.609 -24.938 1 63.09 901 TYR B O 1
ATOM 14442 N N . LYS B 1 902 ? -0.135 -14.547 -25 1 57.97 902 LYS B N 1
ATOM 14443 C CA . LYS B 1 902 ? 0.942 -13.844 -25.688 1 57.97 902 LYS B CA 1
ATOM 14444 C C . LYS B 1 902 ? 1.847 -13.125 -24.688 1 57.97 902 LYS B C 1
ATOM 14446 O O . LYS B 1 902 ? 1.366 -12.375 -23.828 1 57.97 902 LYS B O 1
ATOM 14451 N N . ALA B 1 903 ? 2.902 -13.617 -24.328 1 47 903 ALA B N 1
ATOM 14452 C CA . ALA B 1 903 ? 3.803 -12.758 -23.562 1 47 903 ALA B CA 1
ATOM 14453 C C . ALA B 1 903 ? 3.85 -11.344 -24.156 1 47 903 ALA B C 1
ATOM 14455 O O . ALA B 1 903 ? 4.031 -11.18 -25.359 1 47 903 ALA B O 1
ATOM 14456 N N . ALA B 1 904 ? 3.154 -10.516 -23.719 1 38.09 904 ALA B N 1
ATOM 14457 C CA . ALA B 1 904 ? 3.365 -9.156 -24.203 1 38.09 904 ALA B CA 1
ATOM 14458 C C . ALA B 1 904 ? 4.852 -8.805 -24.234 1 38.09 904 ALA B C 1
ATOM 14460 O O . ALA B 1 904 ? 5.613 -9.242 -23.375 1 38.09 904 ALA B O 1
#

Sequence (1808 aa):
MEKAVITAFVNTVMPPLFKALSGSCKMVMNVIDDSDSMRRKLVLLAASMDDDLRRTKNPTAAAKVFGDQLRELTHDMEDCIERFLHRVSCAEGASRARRLGRFLLTICTRYRFGDKIKALNRRLEELTNERLCQFVYDKPPPPPPLAPAAAQQREHVQLNPVGVEGAKGDILAMLEESPEELRVIAIVGFSGSGKTTLAKAVFRSTDDDRIRVFRSCRAWVDRAKEKNAGEIFRSLLQQFGCRGQGLLVDDEQYLQAQLMDYLRGRRYLIVIDDIGNGQWNSIKSAFEENSRNNGSRIIVTTTIKSEANTCCGNGKGFIYQMQNLEDQYFKTIALGEAPSPELQMGSEELLKKCDGHPLSLVCVANYLGGLNEPTGQRCRELCRYLGSKIHDNGNFERLKGVIMDNYTSLSNHVVRACLLYLSIFPNDVPLEKKVIIRRWIAEGFARSEDVDIDDQTIARWNFETFVDWDIFHPIIDTSNNGDVKMCKIRSIVHEYMLYKASRLERFIMSFPDWRRKVRHLCIDHRTPHKRRTTTDMDLSCVRSLTIFGTAGDTICEFHRYKILRVLDLEECNDVKNKHLKNIHKLWNLRYLSLGAEITSIPKDIAKLKLLETLCLSKTSVEELPVQVISLPFLLHLIGKFRIQYHGYSKSTLKQLSENSKLETLSGFIADFKSQGFLEILGHMSNLKKVKIWCQSSAAGDHDSILARKLSEAIQEYINPPLYIGDKRKLSICLQTFSGSFLNSLDTPCELTSLKLHGELRSLPRFVKWHTGLVELCLSSITVTRDVLSDLCNLKCLLYLKLISDCLDEFVIPQGAFRSLRRLCFKVQVSVFPRIEAGALRDLVSLQLLCRHLVGLAGIEIEDLRELKEVTLDSAVSRYTKESWETRARQHPNRPRILYTYKAAMEKAVITAFVNTVMPPLFKALSGSCKMVMNVIDDSDSMRRKLVLLAASMDDDLRRTKNPTAAAKVFGDQLRELTHDMEDCIERFLHRVSCAEGASRARRLGRFLLTICTRYRFGDKIKALNRRLEELTNERLCQFVYDKPPPPPPLAPAAAQQREHVQLNPVGVEGAKGDILAMLEESPEELRVIAIVGFSGSGKTTLAKAVFRSTDDDRIRVFRSCRAWVDRAKEKNAGEIFRSLLQQFGCRGQGLLVDDEQYLQAQLMDYLRGRRYLIVIDDIGNGQWNSIKSAFEENSRNNGSRIIVTTTIKSEANTCCGNGKGFIYQMQNLEDQYFKTIALGEAPSPELQMGSEELLKKCDGHPLSLVCVANYLGGLNEPTGQRCRELCRYLGSKIHDNGNFERLKGVIMDNYTSLSNHVVRACLLYLSIFPNDVPLEKKVIIRRWIAEGFARSEDVDIDDQTIARWNFETFVDWDIFHPIIDTSNNGDVKMCKIRSIVHEYMLYKASRLERFIMSFPDWRRKVRHLCIDHRTPHKRRTTTDMDLSCVRSLTIFGTAGDTICEFHRYKILRVLDLEECNDVKNKHLKNIHKLWNLRYLSLGAEITSIPKDIAKLKLLETLCLSKTSVEELPVQVISLPFLLHLIGKFRIQYHGYSKSTLKQLSENSKLETLSGFIADFKSQGFLEILGHMSNLKKVKIWCQSSAAGDHDSILARKLSEAIQEYINPPLYIGDKRKLSICLQTFSGSFLNSLDTPCELTSLKLHGELRSLPRFVKWHTGLVELCLSSITVTRDVLSDLCNLKCLLYLKLISDCLDEFVIPQGAFRSLRRLCFKVQVSVFPRIEAGALRDLVSLQLLCRHLVGLAGIEIEDLRELKEVTLDSAVSRYTKESWETRARQHPNRPRILYTYKAA

pLDDT: mean 79.06, std 13.71, range [28.73, 96.62]

Secondary structure (DSSP, 8-state):
-HHHHHHHHHHHTHHHHHHHHHSSGGGSTTHHHHHHHHHHHHHHHHHHHHHHHHH-SS--HHHHHHHHHHHHHHHHHHHHHHHHHHHHHHHHTS-HHHHHHHHHHHHHHHHHHHHHHHHHHHHHHHHHHHHHHHHHH----S--S-------------SS-TT-HHHHHHHHHHHTS-SSS-EEEEEE-STTSSHHHHHHHHHT-TTSHHHHTTTTSEEEE--GGGS-HHHHHHHHHHHTT--SGGGG---HHHHHHHHHHHHTT---EEEEEEE-TTHHHHHTHHHHT-TT--S-EEEEEES-HHHHHHHTGGGTEEEEE--PPPHHHHHHHHH-SS--HHHHHHTHHHHHHHTT-HHHHHHHHHHHHHSSS--HHHHHHHHHTHHHHHHH-GGGHHHHHHHHHHHHT-S-HHHHHHHHHGGGS-TTS-EEHHHHHHHHHHHTTT--SSTTS-HHHHHHHHHHHHHHTTSEEE-----SSSS--EEEE-HHHHHHHHHHHHHHS-EESS---TTS--SEEEEEESSGGG----TT---TT--EEEEEE---TTTT-GGG-SS--EEEEEEESS--GGGGTTGGG-TT--EEE--TT-----GGGGG-TT--EEE-TTS---EEEGGGGG-TT--EEES-BEEE-TT--HHHHHHHHHT----EEEEEEE-GGGHHHHHHHHH-TT--EEEEEE---SSHHHHHHHHHHHHHHHHHHHSSPPPTT---EEEEEESSS-GGGGGGPPSPP--SEEEEES--SS--HHHHT-SS--EEEEE-SEE-HHHHHHHTT-TT--EEEEEESEE---EE-TT--TT--EEEEEESS----EE-TTSSTT--EEEEE-TT--TTTT---TT-TT--EEEE-TTS-HHHHHHHHHHHHHSTT-PEEEE-----/-HHHHHHHHHHHTHHHHHHHHHSSGGGSTTHHHHHHHHHHHHHHHHHHHHHHHHH-SS--HHHHHHHHHHHHHHHHHHHHHHHHHHHHHHHHTS-HHHHHHHHHHHHHHHHHHHHHHHHHHHHHHHHHHHHHHHHHH----S--S-------------SS-TT-HHHHHHHHHHHHS-SSS-EEEEEE-STTSSHHHHHHHHHT-TTSHHHHTTTTSEEEE--GGGS-HHHHHHHHHHHTT--SGGGG---HHHHHHHHHHHHTT---EEEEEEE-TTHHHHHTHHHHT-TT--S-EEEEEES-HHHHHHHTGGGTEEEEE--PPPHHHHHHHHH-SS--HHHHHHHHHHHHHHTT-HHHHHHHHHHHHHSSS--HHHHHHHHHTHHHHHHH-GGGHHHHHHHHHHHHT-S-HHHHHHHHHGGGS-TTS-EEHHHHHHHHHHHTTT--SSTTS-HHHHHHHHHHHHHHTTSEEE-----SSS---EEEE-HHHHHHHHHHHHHHS-EESS---TTS--SEEEEEESSGGG----TT---TT--EEEEEE---TTTT-GGG-SS--EEE-TTBSS--GGGGTTGGG-TT--EEE--TT-----GGGGG-TT--EEE-TTS---EEEGGGGG-TT--EEES-BEEE-TT--HHHHHHHHHT----EEEEEEE-GGGHHHHHHHHH-TT--EEEEEE---SSHHHHHHHHHHHHHHHHHHHSSPPPTT---EEEEEESSS-GGGGGGPPS----SEEEEES--SS--HHHHT-SS--EEEEE-SEE-HHHHHHHTT-TT--EEEEEESEEPP-EE-TT--SS--EEEEEESS----EE-TT-STT--EEEEE-TT--TTTT---TT-TT--EEEE-TTS-HHHHHHHHHHHHHSTT-PEEEE-----

InterPro domains:
  IPR002182 NB-ARC [PF00931] (168-309)
  IPR027417 P-loop containing nucleoside triphosphate hydrolase [G3DSA:3.40.50.300] (151-314)
  IPR027417 P-loop containing nucleoside triphosphate hydrolase [SSF52540] (160-422)
  IPR032675 Leucine-rich repeat domain superfamily [G3DSA:3.80.10.10] (532-882)
  IPR036388 Winged helix-like DNA-binding domain superfamily [G3DSA:1.10.10.10] (406-500)
  IPR041118 Disease resistance, N-terminal [PF18052] (9-93)
  IPR044974 Disease resistance protein, plants [PTHR23155] (44-846)
  IPR055414 Disease resistance R13L4/SHOC-2-like, LRR domain [PF23598] (542-897)
  IPR058922 Disease resistance protein, winged helix domain [PF23559] (424-495)

Solvent-accessible surface area (backbone atoms only — not comparable to full-atom values): 93567 Å² total; per-residue (Å²): 88,56,43,25,52,49,48,23,43,52,68,60,52,44,54,60,48,49,56,61,42,68,57,82,45,68,74,62,77,53,41,68,55,47,51,50,50,44,52,51,53,50,54,40,50,33,25,45,49,51,49,46,51,71,70,34,92,70,72,50,71,65,54,49,52,48,48,52,51,52,44,50,49,52,48,48,50,48,51,50,53,49,50,48,51,47,52,52,54,59,52,68,76,52,61,74,76,58,38,59,62,40,42,55,47,45,51,48,49,46,48,50,46,43,50,51,51,50,51,50,46,48,50,50,50,49,50,52,48,50,50,49,50,46,53,68,65,51,57,73,64,68,73,64,68,75,57,68,66,74,68,67,64,72,71,79,59,67,89,77,65,82,81,43,61,67,57,43,51,53,55,56,55,60,67,69,59,69,59,56,50,62,35,27,40,25,36,28,34,36,83,55,54,43,54,68,53,46,52,48,55,53,71,63,37,56,84,40,68,82,46,40,76,25,67,88,33,53,40,78,43,72,56,37,52,85,44,54,63,46,54,51,40,44,53,46,37,48,59,70,62,60,78,63,76,70,71,70,51,92,42,49,63,60,42,37,54,51,48,34,61,64,48,52,80,44,43,35,37,38,34,42,31,43,44,42,86,62,45,58,76,68,47,46,67,50,64,65,74,48,84,62,29,59,38,23,40,36,39,35,26,27,41,38,47,38,50,40,33,47,61,21,36,91,80,33,36,45,78,45,71,65,67,66,52,54,71,75,52,45,47,38,58,36,63,38,92,77,60,54,68,61,38,54,64,29,30,48,68,38,50,55,40,37,60,35,33,48,49,56,30,48,27,49,20,50,47,41,66,70,40,94,72,72,42,18,68,57,33,45,50,42,48,73,40,38,32,58,40,35,72,71,34,76,62,23,42,64,60,39,48,50,55,48,48,61,54,65,64,47,87,45,42,40,49,49,44,52,56,39,57,55,33,60,50,62,68,86,51,74,40,46,46,71,58,53,39,53,48,37,47,53,73,24,51,26,61,57,91,47,79,85,49,54,39,68,58,50,28,48,50,46,51,49,49,36,45,36,42,42,47,33,43,67,49,61,58,93,55,70,49,100,58,74,56,34,30,30,58,41,45,58,58,39,40,40,34,35,45,53,28,42,72,70,44,37,49,35,48,76,73,69,67,72,88,55,81,34,34,41,40,24,42,63,30,75,49,74,91,53,71,68,88,70,77,83,53,74,45,48,61,24,31,32,42,36,37,33,26,56,68,61,83,69,70,57,46,48,81,51,31,64,50,31,22,35,41,37,32,48,58,17,61,72,48,46,53,78,57,50,73,53,53,52,60,36,52,53,25,18,31,42,30,41,15,33,66,24,47,60,70,66,76,53,59,50,62,31,52,50,26,28,35,44,36,37,67,55,31,61,35,51,59,40,64,50,58,53,56,45,24,68,45,27,31,36,43,37,26,61,28,30,72,44,57,89,90,60,51,72,68,55,44,49,52,38,21,66,55,27,48,37,28,33,38,59,29,33,48,41,40,69,86,32,55,70,53,39,59,30,54,30,51,34,81,52,54,29,33,42,24,40,36,39,48,58,54,98,47,70,68,50,41,54,55,43,38,52,46,48,38,52,23,51,46,46,59,34,55,61,68,66,52,77,54,63,66,30,36,43,32,40,35,29,70,79,32,80,66,72,44,52,55,69,40,74,81,82,45,66,38,32,32,41,35,43,33,35,80,48,71,55,71,43,56,42,64,75,68,34,73,54,37,29,33,43,36,41,32,23,60,51,46,37,56,58,32,56,56,55,55,44,67,41,55,34,29,31,22,40,35,43,37,24,45,38,54,50,87,43,70,46,49,63,65,26,30,49,32,21,28,31,44,35,42,37,29,60,46,67,58,64,57,40,69,38,74,59,21,35,55,48,24,29,34,43,32,50,39,22,59,65,40,58,55,64,54,77,57,68,65,80,67,37,74,49,32,46,34,36,36,36,34,65,70,36,49,68,65,23,52,51,48,50,52,55,51,25,66,68,31,93,62,44,33,44,80,42,55,46,70,72,83,125,88,51,44,26,54,47,48,24,40,52,68,59,51,44,53,61,48,50,56,62,42,64,55,85,49,66,74,64,76,53,44,65,56,46,50,48,50,46,50,51,51,49,55,48,50,34,52,51,49,53,53,46,53,72,70,32,93,70,73,51,55,38,57,49,49,47,46,51,50,52,39,52,48,49,50,51,50,48,51,53,51,50,50,48,51,45,52,53,54,60,54,66,75,54,61,77,77,57,39,60,64,39,45,54,47,45,49,49,48,46,49,51,46,44,51,49,52,49,51,50,46,49,50,52,49,50,51,53,49,49,48,53,50,44,56,66,64,56,53,75,62,68,72,59,68,74,55,72,60,81,64,65,68,70,75,74,58,62,88,76,57,78,81,42,64,68,60,41,52,52,54,55,55,60,68,65,60,66,62,54,52,63,35,29,40,25,36,31,37,39,82,55,54,43,56,69,45,44,52,48,58,51,72,63,36,55,85,39,70,81,43,41,75,25,68,87,33,55,40,77,42,74,57,37,54,84,46,52,65,47,55,50,40,42,52,48,39,48,59,70,61,58,76,61,78,70,70,73,52,93,44,49,67,60,42,38,51,52,48,36,60,65,49,53,80,44,45,35,37,38,36,40,33,44,47,42,88,69,44,60,76,70,48,44,69,50,64,66,74,52,81,68,33,62,39,22,39,36,40,36,26,28,39,37,48,65,50,39,47,61,63,22,44,90,82,35,34,46,77,45,73,65,69,68,50,54,72,73,51,44,47,40,58,35,64,36,86,80,58,39,62,32,38,52,65,28,32,48,69,37,50,56,42,38,60,34,34,49,47,56,32,49,29,49,22,50,47,43,36,24,38,95,69,72,41,17,64,57,32,24,40,45,49,65,42,40,32,59,41,34,73,72,34,70,61,24,42,58,59,40,49,50,54,46,48,60,52,66,64,45,84,42,44,41,52,44,45,53,56,40,57,57,33,57,51,64,73,86,53,75,42,45,46,69,60,52,39,53,49,37,47,53,74,24,54,26,61,57,91,51,90,84,50,56,39,68,57,50,30,46,50,47,52,50,49,36,46,36,41,44,47,34,43,67,49,53,58,96,52,67,76,76,54,71,54,34,30,29,58,42,45,59,58,39,40,40,34,34,46,54,27,40,72,70,45,33,48,35,46,70,77,62,62,72,87,55,81,35,35,42,39,25,44,60,32,76,48,75,63,51,71,67,89,70,81,80,54,72,45,48,61,24,30,31,42,37,36,33,27,57,70,63,81,77,69,57,46,48,80,49,31,64,51,32,24,35,42,38,33,47,57,17,61,72,48,45,53,77,57,50,73,53,51,52,62,37,50,53,26,19,32,41,29,42,15,33,65,23,48,61,72,62,76,52,61,50,62,30,51,50,26,27,33,42,36,36,67,55,32,62,35,51,58,39,62,50,58,53,56,46,23,67,45,25,31,35,42,35,25,62,27,29,70,45,58,89,90,59,53,72,67,56,44,49,52,36,22,65,56,26,49,36,27,32,38,57,28,34,48,41,38,70,86,32,55,70,53,39,58,30,54,31,51,36,80,52,51,30,33,42,24,41,36,38,47,60,56,97,48,71,68,50,42,53,54,41,38,51,47,48,37,52,21,52,47,43,58,37,53,62,84,66,59,88,85,62,63,29,37,44,34,42,34,27,67,82,33,81,64,70,42,52,56,68,38,77,78,81,44,66,37,31,31,42,34,42,33,36,80,49,72,54,71,43,54,40,62,73,70,33,76,52,36,30,33,42,35,42,30,24,60,51,44,37,54,56,31,55,55,53,54,44,67,42,63,54,32,31,22,41,35,41,35,25,44,38,54,48,88,43,68,45,47,62,64,26,32,54,49,21,29,27,44,34,42,37,30,59,44,68,57,62,55,39,68,38,74,60,22,36,54,44,24,30,36,44,32,49,38,22,60,66,39,59,55,64,54,77,56,69,65,79,66,36,72,49,32,44,35,37,36,36,35,63,70,35,48,69,64,23,51,52,48,50,52,54,52,24,65,69,32,92,61,42,33,46,80,43,55,44,69,71,82,124

Radius of gyration: 38.42 Å; Cα contacts (8 Å, |Δi|>4): 3309; chains: 2; bounding box: 93×104×86 Å

Nearest PDB structures (foldseek):
  7xc2-assembly1_C  TM=7.534E-01  e=4.550E-34  Triticum monococcum
  7xx2-assembly1_I  TM=7.652E-01  e=2.832E-31  Triticum monococcum
  7xe0-assembly1_I  TM=7.441E-01  e=2.345E-30  Triticum monococcum
  8rfh-assembly1_B  TM=4.872E-01  e=7.325E-28  Nicotiana benthamiana
  8bv0-assembly2_C  TM=5.977E-01  e=3.178E-17  Solanum lycopersicum

Organism: Oryza sativa subsp. indica (NCBI:txid39946)

Foldseek 3Di:
DLLLLLLLLCVPQLVVLLVLCVPDPVPPPCLNVLSVVVNVLSNVVSVVLVVVVVVDVDDDPVSVVLSQLSLVLSLVVSLLRLLLVLLVLVLVPDDDVVNVVVVVVNVVSVVVSSVVSVVSSVVSVVSVVVVVVVVVVPPPPPPPPVPPPPVPPPPPLPPDDPQLVVVLVVVLVFLVPDFWAEAEEEEEAAPQQCLVSSVVVNQPPCVDPSNVLAVLAEFEAPPCQVDALLVRLLRRCVVNVNDDPQSVPSDNVSSLVVLLVVCAPHAHEYEYEAHDPPRCVVNVVSPRPRNRHRSHYYYYYYLFQVVSCVNRDPVRYFYHYRDAGDPVRLCCQQQNDDHDPQLVVLQVLVSVLCVRRNLSSNLNNVVQVPDPHNGSVVNNVCSVCVQVCCVPPPSNVVVVVSLVCVLSPPPDPLLNVLLLVVLLDDQVDKDFLVVSLQVSVLSSSQDDPDPVDDSSVSSVVSVVRCVRSVQWDAAPAPDLDPDRGITGGRSSSSSNSPVVCCVRAVRCAQDDPQVDQHAAYEYEPQDPVRDDDCQRHQQQNYAEYHYAEEDDDRNLQCLSYQHYAYYACANYAPDEQVSQPCVLSNQNYAYEHHAHEYAEHDPSCLNNLNHAEYAQARYNHAEDEPSVQQRQRHAEYYHAYEYDDPPDDLVVLLVSLQRGQYAEAHYYEQFLVRLSVLVSLLSNQNYAYHAYEYDDDPDPVSLVVSLVSNLNSVLSHFPDDDDVPGAHEYEYAQPVHDPVSLLVHDDDGPHAEYEYHEADPADHPNQLPYQHHAYYEYEHQEDEQRRVVSQQNHARYAGYAYHYADYDEAENDAPGNQRHAEYAYHYADQADYEYDARPPANHAEYEYEYLAHDACSNYDCQRRQNHAAYEYEPNHDPNNVVNVQVNLVVHPSSHDYHYRDDPD/DLLLLLQLLCVPQVVVLCVVCPPPVVPVPCLNVLSVVVNVLSNVVSVVLVVVVVVDVDDDPVSVVLSQVSSVLSLVVSLLRLLLVLLVLVLVPDDDVVNVVVVVVNVVSVVVSSVVSVVSSVVSVVSVVVVVVVVVVPPPPPCPVVPVPVPLPPPPLDLDQPQLVVVLVVVLVQLPPDFWDEAEEEEEAAPQQCLVSSVVNNQPPCVDPSNVLAVLAEFEAEPQQVDALLVRLLRRCVVNVNDDPVSVDSDNVVSLVVLLVVCAPHAHEYEYEAHDPPRCVVNVVSPRPNVRHRSHYYYYYYLFQVVSCVNRDPVRYFYHYRDAGDPVSLCCQQQNDPHDPQLVVLQVLVSVLCVRRNSSSNLNNVVLVPDPHNGSVVNNVCSVCVQVCCVPPPSNVSVVVSLVCVLVPPPDPLLNVLLLVVLLDDQLDKDFLVVSLQVSVLSSSQDDPDPPDDSSVSSVVSVVRCVRSNQWDAFPAPDFFPDRGITGGRSSSSSNSPVVCCVRAVEPAADDPQPDQHAAYEYEPQDVVRDDDCQRHQQQRYAEYHYAEEPDDRRLQCLSYQHYAYYACARYAPDEPVSQPCVLSNQNYAYDAHAHEYAEHDPSCLNNLNHAEYEQAHYNHAEDELSNQQRQRHAEYYHAYEYDDPPDDLVRLQVSLQRGQYAYAHYYEQFLVRLSVLVSLLNNQNYQYHEYEYDDDPDPVSLVVSLVSNLNSVLSHFPDDDDPPGAHEYEYAQDVHDPVSLLVHDDDGQHAEYEYHEADPADHPNQLVYQRHAYYEYEYAEDEQRRVVSQQNHARYATYAYHYADYDEAENDAPGNQRHAEYAYHYADLADYEYDARPPANHAEYEYEYLAHDACSNYDCQRRQNHAAYEYEPNHDPNNVVNVQVNLVVHPSSHYYHYRDDPD